Protein 4Z9F (pdb70)

Solvent-accessible surface area: 66028 Å² total; per-residue (Å²): 99,15,0,0,0,0,24,2,104,57,5,0,0,58,8,0,8,106,17,0,37,207,76,37,13,55,0,0,0,3,1,64,36,0,74,78,46,62,63,59,125,158,23,69,83,107,46,108,47,14,30,7,8,52,47,61,110,17,69,138,0,1,96,22,0,52,151,89,24,135,43,3,19,0,0,0,0,0,1,32,2,64,110,111,31,16,114,34,71,9,74,79,13,56,81,71,46,0,88,84,0,5,63,23,0,1,6,26,0,2,11,1,0,39,31,0,2,56,36,2,89,78,34,50,4,0,0,1,0,0,0,0,9,3,8,7,78,66,14,36,42,87,7,7,1,9,2,0,0,2,9,1,4,2,14,0,0,8,2,0,0,34,74,9,1,99,47,23,0,6,0,1,0,0,0,7,21,3,2,28,6,71,14,22,17,22,71,62,27,45,128,106,53,102,109,15,112,126,61,0,69,161,49,1,11,21,14,75,14,4,108,58,84,2,0,0,5,5,0,14,10,3,2,46,81,103,4,5,2,5,2,0,12,22,3,6,0,3,3,1,61,15,27,149,27,0,0,0,0,24,2,102,59,5,0,0,58,9,0,9,100,18,0,43,189,87,59,15,54,0,0,0,3,2,68,33,0,70,75,44,46,41,60,123,124,17,66,93,121,34,105,54,11,29,9,7,52,49,62,106,20,69,122,0,2,100,12,1,52,142,82,22,173,37,4,16,0,0,0,1,0,1,29,2,79,113,99,41,22,128,35,72,10,72,79,15,56,82,73,51,0,88,80,0,5,54,13,1,1,7,24,0,2,12,2,2,36,34,0,2,54,39,1,86,94,49,58,3,0,0,2,0,1,1,0,9,2,6,7,74,71,19,32,40,85,4,8,0,9,3,0,0,2,8,0,4,3,10,0,0,9,2,1,0,32,70,10,1,103,46,23,0,6,0,2,0,0,0,7,21,9,3,26,6,76,15,22,22,29,77,65,35,63,121,120,46,80,111,5,85,103,75,0,104,150,47,1,9,23,26,72,19,3,105,59,82,1,0,0,5,5,0,15,11,4,0,38,76,106,4,6,2,4,2,1,14,22,3,6,0,2,3,1,58,10,29,171,108,15,0,0,0,0,23,2,72,56,6,0,0,56,9,0,5,118,8,0,46,147,74,35,7,25,0,0,0,3,1,68,38,0,74,76,63,67,61,58,116,104,14,67,73,105,49,103,51,9,29,11,5,47,67,63,106,16,71,132,0,2,101,10,0,50,155,84,28,171,30,4,17,0,1,0,0,0,2,24,0,69,122,101,29,15,116,34,70,7,73,83,12,58,80,70,45,0,86,79,0,5,62,20,1,0,6,26,0,2,11,1,1,42,33,0,2,62,43,3,90,92,55,54,5,0,0,1,0,1,1,0,10,1,6,7,93,32,10,26,40,76,5,7,0,7,3,0,0,1,10,1,4,3,11,0,0,9,1,1,0,32,59,9,2,116,42,25,0,6,0,2,0,0,0,8,21,4,2,26,6,74,13,34,17,32,78,59,42,64,107,111,59,90,121,18,109,120,72,0,107,162,47,0,12,22,25,75,16,2,104,58,66,1,0,0,7,5,0,17,9,4,1,42,79,127,4,6,2,5,2,0,14,24,3,5,1,2,3,0,48,8,43,158,98,1,0,0,0,0,23,2,79,58,5,0,0,56,8,0,7,103,6,0,36,169,72,53,15,30,0,0,0,2,1,64,39,1,71,72,60,65,61,60,136,126,4,72,90,93,35,95,60,9,30,10,9,54,47,60,106,19,63,135,0,2,92,21,1,47,141,76,19,173,32,3,28,0,1,0,0,0,2,30,2,65,103,79,28,19,133,31,71,10,72,85,13,56,77,72,47,0,88,87,0,5,63,21,1,0,7,25,0,3,9,3,3,38,32,0,1,61,39,2,88,89,56,55,4,0,0,2,0,1,1,0,10,1,7,7,94,54,9,49,29,156,14,8,0,8,3,0,0,1,9,1,3,2,11,0,0,10,1,0,0,30,69,8,2,97,43,25,0,6,0,2,0,0,0,7,24,2,3,27,7,74,16,25,21,28,83,65,29,63,121,108,59,73,119,18,97,102,97,0,103,137,49,1,11,21,26,74,18,4,102,59,74,1,0,0,4,3,0,17,14,4,2,50,78,122,4,6,2,5,2,1,14,23,3,5,0,2,2,1,44,8,35,130,20,0,0,0,0,26,2,101,58,6,0,0,57,8,0,8,96,8,0,47,148,82,60,12,54,0,0,0,3,1,66,35,0,74,71,22,47,48,55,79,133,22,67,87,137,50,99,51,10,30,11,7,52,43,65,94,19,67,118,0,2,92,14,0,57,73,66,19,165,45,2,18,0,1,0,0,0,2,29,2,68,116,106,31,16,117,33,70,9,71,81,13,58,85,72,44,0,87,83,0,6,64,24,1,0,7,28,0,2,12,2,1,43,32,0,2,62,38,2,89,94,52,57,3,0,0,1,0,0,1,0,9,2,6,8,73,70,16,35,42,85,6,8,0,9,2,0,0,2,8,0,4,3,11,0,0,7,1,1,0,31,59,8,2,106,44,23,0,6,0,2,0,0,0,7,25,3,2,27,6,71,13,26,21,28,106,85,36,83,137,103,48,77,116,12,90,88,62,0,103,140,47,0,9,20,27,72,20,3,108,57,65,1,0,0,6,4,0,17,10,4,1,38,78,120,5,6,2,4,2,0,14,23,3,6,1,2,3,1,60,12,32,164,107,21,0,0,0,0,24,2,82,58,4,0,0,56,8,0,6,101,18,0,44,194,81,31,9,29,0,0,0,3,2,65,36,0,74,70,64,68,39,62,110,102,20,65,77,120,49,103,52,9,28,10,4,52,46,61,104,18,73,115,0,2,104,14,0,52,124,77,22,175,38,4,16,0,1,0,0,0,2,30,1,72,115,89,35,21,131,34,72,10,72,84,13,58,78,73,47,0,88,84,0,5,63,24,1,0,6,26,0,2,15,2,4,39,32,1,2,59,41,3,87,94,53,56,3,0,0,3,0,0,0,1,10,1,6,7,87,33,11,50,29,128,14,8,0,8,3,0,0,1,10,1,3,3,13,0,0,7,2,1,0,32,69,10,2,102,47,24,1,6,0,2,0,0,0,7,21,5,2,28,7,72,12,30,18,32,79,63,34,59,124,119,60,91,98,8,83,93,84,0,105,149,50,0,10,19,24,72,19,3,106,57,82,1,0,0,3,4,0,15,12,4,0,38,77,121,4,5,1,5,2,1,14,24,3,6,0,2,3,1,41,7,38,170,110,12,0,0,0,0,20,1,53,56,6,0,0,58,7,0,5,90,8,0,45,169,79,34,6,29,0,0,0,3,0,66,37,0,72,74,61,65,55,59,116,125,7,63,76,93,43,106,54,11,32,11,9,51,32,63,117,17,62,131,0,1,90,21,1,48,140,87,17,173,43,4,19,0,0,0,0,0,1,29,2,66,109,103,29,15,114,33,72,9,71,82,12,56,85,70,45,0,86,83,0,5,62,23,0,0,7,27,0,2,14,0,0,42,32,0,2,60,38,2,88,94,52,56,4,0,0,0,0,0,1,1,10,2,6,8,93,39,12,54,34,142,12,8,0,9,3,0,0,1,9,0,4,2,12,0,0,9,1,0,0,32,60,8,2,99,49,24,0,5,0,2,0,0,0,7,19,5,2,30,7,74,14,24,18,24,82,61,27,60,116,108,47,100,105,12,109,101,94,1,106,151,49,1,10,20,25,73,17,4,101,60,68,1,0,0,6,3,0,16,9,4,1,39,79,127,5,5,2,5,2,0,13,23,4,6,1,2,3,0,55,10,40,167,110,14,0,0,0,0,25,2,96,56,6,0,0,56,8,0,7,101,14,0,48,186,84,38,5,27,0,0,0,3,1,66,36,0,73,78,42,45,38,60,126,144,21,70,94,138,35,102,52,10,30,9,8,51,46,60,100,19,62,121,0,2,98,14,0,51,144,85,30,175,38,4,19,0,0,0,0,0,2,33,2,68,111,76,32,16,134,27,74,10,76,87,14,60,82,70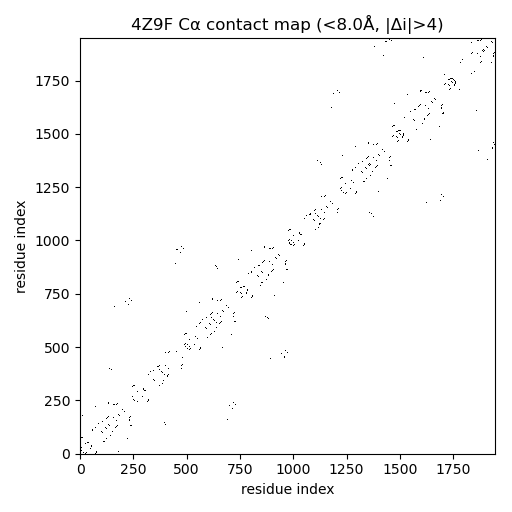,50,0,86,84,0,5,64,23,1,1,8,26,0,2,13,1,2,39,33,0,1,61,37,2,87,92,51,57,3,0,0,1,0,1,1,0,11,1,7,7,93,51,11,52,27,154,14,8,0,8,3,0,0,2,8,1,4,3,12,0,0,9,2,0,0,32,73,9,2,100,46,24,0,6,0,2,0,0,0,6,21,5,2,26,7,74,13,26,20,32,87,62,36,64,116,106,50,86,110,15,94,123,88,0,105,157,49,0,10,19,22,74,19,3,108,58,79,1,0,0,5,4,0,16,13,3,0,38,78,130,4,5,1,4,2,1,12,24,3,5,1,3,3,1,37,8,25

Nearest PDB structures (foldseek):
  4z9f-assembly1_D  TM=1.004E+00  e=2.026E-54  Corynebacterium sp.
  1zmo-assembly2_A  TM=1.002E+00  e=1.384E-49  Arthrobacter sp. AD2
  8oxf-assembly2_F  TM=1.002E+00  e=1.079E-49  Arthrobacter sp.
  3gvc-assembly1_B  TM=8.493E-01  e=2.762E-16  Mycobacterium tuberculosis H37Rv
  4dqx-assembly1_A  TM=8.551E-01  e=7.949E-16  Rhizobium etli CFN 42

Radius of gyration: 46.27 Å; Cα contacts (8 Å, |Δi|>4): 4687; chains: 8; bounding box: 98×71×139 Å

InterPro domains:
  IPR002347 Short-chain dehydrogenase/reductase SDR [PF13561] (15-242)
  IPR002347 Short-chain dehydrogenase/reductase SDR [PR00081] (3-20)
  IPR002347 Short-chain dehydrogenase/reductase SDR [PR00081] (71-82)
  IPR002347 Short-chain dehydrogenase/reductase SDR [PR00081] (121-137)
  IPR002347 Short-chain dehydrogenase/reductase SDR [PR00081] (147-166)
  IPR002347 Short-chain dehydrogenase/reductase SDR [PR00081] (168-185)
  IPR002347 Short-chain dehydrogenase/reductase SDR [PR00081] (206-226)
  IPR036291 NAD(P)-binding domain superfamily [SSF51735] (2-242)

Organism: Corynebacterium sp. (NCBI:txid1720)

CATH classification: 3.40.50.720

Structure (mmCIF, N/CA/C/O backbone):
data_4Z9F
#
_entry.id   4Z9F
#
_cell.length_a   59.818
_cell.length_b   59.882
_cell.length_c   133.734
_cell.angle_alpha   85.39
_cell.angle_beta   83.11
_cell.angle_gamma   80.32
#
_symmetry.space_group_name_H-M   'P 1'
#
loop_
_entity.id
_entity.type
_entity.pdbx_description
1 polymer 'Halohydrin epoxidase A'
2 non-polymer 'CHLORIDE ION'
3 water water
#
loop_
_atom_site.group_PDB
_atom_site.id
_atom_site.type_symbol
_atom_site.label_atom_id
_atom_site.label_alt_id
_atom_site.label_comp_id
_atom_site.label_asym_id
_atom_site.label_entity_id
_atom_site.label_seq_id
_atom_site.pdbx_PDB_ins_code
_atom_site.Cartn_x
_atom_site.Cartn_y
_atom_site.Cartn_z
_atom_site.occupancy
_atom_site.B_iso_or_equiv
_atom_site.auth_seq_id
_atom_site.auth_comp_id
_atom_site.auth_asym_id
_atom_site.auth_atom_id
_atom_site.pdbx_PDB_model_num
ATOM 1 N N . LYS A 1 2 ? 4.693 16.606 32.781 1.00 33.72 2 LYS A N 1
ATOM 2 C CA . LYS A 1 2 ? 4.526 15.859 31.529 1.00 30.63 2 LYS A CA 1
ATOM 3 C C . LYS A 1 2 ? 3.088 15.965 31.007 1.00 29.94 2 LYS A C 1
ATOM 4 O O . LYS A 1 2 ? 2.152 15.434 31.612 1.00 25.98 2 LYS A O 1
ATOM 10 N N . ILE A 1 3 ? 2.926 16.637 29.864 1.00 26.54 3 ILE A N 1
ATOM 11 C CA . ILE A 1 3 ? 1.640 17.175 29.443 1.00 22.88 3 ILE A CA 1
ATOM 12 C C . ILE A 1 3 ? 1.221 16.578 28.107 1.00 21.57 3 ILE A C 1
ATOM 13 O O . ILE A 1 3 ? 2.046 16.388 27.204 1.00 20.36 3 ILE A O 1
ATOM 18 N N . ALA A 1 4 ? -0.073 16.293 27.990 1.00 22.16 4 ALA A N 1
ATOM 19 C CA . ALA A 1 4 ? -0.685 15.862 26.747 1.00 19.79 4 ALA A CA 1
ATOM 20 C C . ALA A 1 4 ? -1.894 16.738 26.444 1.00 20.04 4 ALA A C 1
ATOM 21 O O . ALA A 1 4 ? -2.609 17.169 27.354 1.00 21.20 4 ALA A O 1
ATOM 23 N N . LEU A 1 5 ? -2.104 17.018 25.160 1.00 15.66 5 LEU A N 1
ATOM 24 C CA . LEU A 1 5 ? -3.321 17.653 24.676 1.00 15.93 5 LEU A CA 1
ATOM 25 C C . LEU A 1 5 ? -4.128 16.598 23.934 1.00 19.89 5 LEU A C 1
ATOM 26 O O . LEU A 1 5 ? -3.581 15.862 23.101 1.00 20.21 5 LEU A O 1
ATOM 31 N N . VAL A 1 6 ? -5.411 16.499 24.256 1.00 17.86 6 VAL A N 1
ATOM 32 C CA . VAL A 1 6 ? -6.305 15.560 23.591 1.00 17.10 6 VAL A CA 1
ATOM 33 C C . VAL A 1 6 ? -7.513 16.342 23.104 1.00 20.00 6 VAL A C 1
ATOM 34 O O . VAL A 1 6 ? -8.225 16.952 23.907 1.00 16.99 6 VAL A O 1
ATOM 38 N N . THR A 1 7 ? -7.771 16.297 21.803 1.00 18.63 7 THR A N 1
ATOM 39 C CA . THR A 1 7 ? -8.911 17.030 21.284 1.00 18.00 7 THR A CA 1
ATOM 40 C C . THR A 1 7 ? -10.144 16.129 21.263 1.00 18.78 7 THR A C 1
ATOM 41 O O . THR A 1 7 ? -10.047 14.906 21.387 1.00 17.16 7 THR A O 1
ATOM 45 N N . HIS A 1 8 ? -11.306 16.765 21.130 1.00 18.96 8 HIS A N 1
ATOM 46 C CA . HIS A 1 8 ? -12.607 16.091 21.136 1.00 18.19 8 HIS A CA 1
ATOM 47 C C . HIS A 1 8 ? -12.661 15.011 22.210 1.00 19.39 8 HIS A C 1
ATOM 48 O O . HIS A 1 8 ? -13.001 13.847 21.969 1.00 19.88 8 HIS A O 1
ATOM 55 N N . ALA A 1 9 ? -12.337 15.438 23.428 1.00 19.39 9 ALA A N 1
ATOM 56 C CA . ALA A 1 9 ? -11.989 14.502 24.490 1.00 21.35 9 ALA A CA 1
ATOM 57 C C . ALA A 1 9 ? -13.142 13.578 24.842 1.00 23.35 9 ALA A C 1
ATOM 58 O O . ALA A 1 9 ? -12.919 12.466 25.335 1.00 23.28 9 ALA A O 1
ATOM 60 N N . ARG A 1 10 ? -14.373 14.007 24.606 1.00 22.92 10 ARG A N 1
ATOM 61 C CA . ARG A 1 10 ? -15.518 13.199 25.004 1.00 25.96 10 ARG A CA 1
ATOM 62 C C . ARG A 1 10 ? -15.971 12.231 23.918 1.00 27.76 10 ARG A C 1
ATOM 63 O O . ARG A 1 10 ? -16.966 11.520 24.118 1.00 23.41 10 ARG A O 1
ATOM 71 N N . HIS A 1 11 ? -15.254 12.154 22.796 1.00 21.95 11 HIS A N 1
ATOM 72 C CA . HIS A 1 11 ? -15.676 11.368 21.641 1.00 20.51 11 HIS A CA 1
ATOM 73 C C . HIS A 1 11 ? -14.540 10.482 21.133 1.00 21.55 11 HIS A C 1
ATOM 74 O O . HIS A 1 11 ? -13.372 10.687 21.471 1.00 20.75 11 HIS A O 1
ATOM 81 N N . PHE A 1 12 ? -14.917 9.471 20.331 1.00 16.39 12 PHE A N 1
ATOM 82 C CA . PHE A 1 12 ? -14.011 8.631 19.530 1.00 21.25 12 PHE A CA 1
ATOM 83 C C . PHE A 1 12 ? -12.967 8.000 20.439 1.00 21.89 12 PHE A C 1
ATOM 84 O O . PHE A 1 12 ? -13.335 7.281 21.386 1.00 19.21 12 PHE A O 1
ATOM 92 N N . ALA A 1 13 ? -11.682 8.221 20.207 1.00 19.43 13 ALA A N 1
ATOM 93 C CA . ALA A 1 13 ? -10.629 7.641 21.014 1.00 21.63 13 ALA A CA 1
ATOM 94 C C . ALA A 1 13 ? -10.262 8.503 22.205 1.00 19.98 13 ALA A C 1
ATOM 95 O O . ALA A 1 13 ? -9.318 8.155 22.922 1.00 20.97 13 ALA A O 1
ATOM 97 N N . GLY A 1 14 ? -10.978 9.616 22.423 1.00 18.82 14 GLY A N 1
ATOM 98 C CA . GLY A 1 14 ? -10.712 10.542 23.495 1.00 21.96 14 GLY A CA 1
ATOM 99 C C . GLY A 1 14 ? -10.720 9.919 24.878 1.00 20.82 14 GLY A C 1
ATOM 100 O O . GLY A 1 14 ? -9.764 10.065 25.643 1.00 18.97 14 GLY A O 1
ATOM 101 N N . PRO A 1 15 ? -11.817 9.246 25.245 1.00 23.07 15 PRO A N 1
ATOM 102 C CA . PRO A 1 15 ? -11.849 8.591 26.567 1.00 19.29 15 PRO A CA 1
ATOM 103 C C . PRO A 1 15 ? -10.738 7.583 26.786 1.00 19.45 15 PRO A C 1
ATOM 104 O O . PRO A 1 15 ? -10.181 7.522 27.890 1.00 23.79 15 PRO A O 1
ATOM 108 N N . ALA A 1 16 ? -10.391 6.788 25.776 1.00 21.22 16 ALA A N 1
ATOM 109 C CA . ALA A 1 16 ? -9.317 5.819 25.959 1.00 18.16 16 ALA A CA 1
ATOM 110 C C . ALA A 1 16 ? -7.971 6.512 26.130 1.00 22.96 16 ALA A C 1
ATOM 111 O O . ALA A 1 16 ? -7.117 6.034 26.891 1.00 19.46 16 ALA A O 1
ATOM 113 N N . ALA A 1 17 ? -7.775 7.641 25.441 1.00 21.74 17 ALA A N 1
ATOM 114 C CA . ALA A 1 17 ? -6.514 8.371 25.523 1.00 20.34 17 ALA A CA 1
ATOM 115 C C . ALA A 1 17 ? -6.368 9.073 26.870 1.00 21.67 17 ALA A C 1
ATOM 116 O O . ALA A 1 17 ? -5.304 9.017 27.499 1.00 21.54 17 ALA A O 1
ATOM 118 N N . VAL A 1 18 ? -7.427 9.745 27.321 1.00 21.03 18 VAL A N 1
ATOM 119 C CA . VAL A 1 18 ? -7.367 10.461 28.593 1.00 22.78 18 VAL A CA 1
ATOM 120 C C . VAL A 1 18 ? -7.088 9.487 29.731 1.00 23.22 18 VAL A C 1
ATOM 121 O O . VAL A 1 18 ? -6.192 9.711 30.554 1.00 25.07 18 VAL A O 1
ATOM 125 N N . GLU A 1 19 ? -7.832 8.377 29.779 1.00 21.30 19 GLU A N 1
ATOM 126 C CA . GLU A 1 19 ? -7.646 7.405 30.857 1.00 24.02 19 GLU A CA 1
ATOM 127 C C . GLU A 1 19 ? -6.231 6.840 30.863 1.00 27.73 19 GLU A C 1
ATOM 128 O O . GLU A 1 19 ? -5.590 6.754 31.915 1.00 28.19 19 GLU A O 1
ATOM 134 N N . ALA A 1 20 ? -5.724 6.457 29.689 1.00 22.67 20 ALA A N 1
ATOM 135 C CA . ALA A 1 20 ? -4.417 5.813 29.630 1.00 22.92 20 ALA A CA 1
ATOM 136 C C . ALA A 1 20 ? -3.287 6.796 29.915 1.00 24.40 20 ALA A C 1
ATOM 137 O O . ALA A 1 20 ? -2.327 6.450 30.613 1.00 22.97 20 ALA A O 1
ATOM 139 N N . LEU A 1 21 ? -3.361 8.011 29.363 1.00 19.93 21 LEU A N 1
ATOM 140 C CA . LEU A 1 21 ? -2.310 8.992 29.613 1.00 20.91 21 LEU A CA 1
ATOM 141 C C . LEU A 1 21 ? -2.274 9.400 31.088 1.00 24.15 21 LEU A C 1
ATOM 142 O O . LEU A 1 21 ? -1.195 9.462 31.692 1.00 24.48 21 LEU A O 1
ATOM 147 N N . THR A 1 22 ? -3.442 9.683 31.685 1.00 23.78 22 THR A N 1
ATOM 148 C CA . THR A 1 22 ? -3.468 10.034 33.111 1.00 24.85 22 THR A CA 1
ATOM 149 C C . THR A 1 22 ? -2.920 8.901 33.971 1.00 25.87 22 THR A C 1
ATOM 150 O O . THR A 1 22 ? -2.147 9.147 34.904 1.00 31.63 22 THR A O 1
ATOM 154 N N . ARG A 1 23 ? -3.323 7.658 33.686 1.00 25.00 23 ARG A N 1
ATOM 155 C CA . ARG A 1 23 ? -2.782 6.508 34.405 1.00 29.09 23 ARG A CA 1
ATOM 156 C C . ARG A 1 23 ? -1.277 6.390 34.228 1.00 33.64 23 ARG A C 1
ATOM 157 O O . ARG A 1 23 ? -0.599 5.807 35.082 1.00 28.21 23 ARG A O 1
ATOM 165 N N . ASP A 1 24 ? -0.733 6.943 33.152 1.00 30.18 24 ASP A N 1
ATOM 166 C CA . ASP A 1 24 ? 0.699 6.903 32.919 1.00 29.86 24 ASP A CA 1
ATOM 167 C C . ASP A 1 24 ? 1.423 8.106 33.501 1.00 28.73 24 ASP A C 1
ATOM 168 O O . ASP A 1 24 ? 2.623 8.270 33.258 1.00 35.77 24 ASP A O 1
ATOM 173 N N . GLY A 1 25 ? 0.726 8.951 34.255 1.00 27.89 25 GLY A N 1
ATOM 174 C CA . GLY A 1 25 ? 1.350 10.064 34.933 1.00 28.23 25 GLY A CA 1
ATOM 175 C C . GLY A 1 25 ? 1.249 11.394 34.227 1.00 31.51 25 GLY A C 1
ATOM 176 O O . GLY A 1 25 ? 1.798 12.380 34.734 1.00 30.50 25 GLY A O 1
ATOM 177 N N . TYR A 1 26 ? 0.563 11.460 33.088 1.00 25.49 26 TYR A N 1
ATOM 178 C CA . TYR A 1 26 ? 0.373 12.714 32.373 1.00 26.87 26 TYR A CA 1
ATOM 179 C C . TYR A 1 26 ? -0.675 13.592 33.032 1.00 27.08 26 TYR A C 1
ATOM 180 O O . TYR A 1 26 ? -1.683 13.115 33.559 1.00 25.50 26 TYR A O 1
ATOM 189 N N . THR A 1 27 ? -0.460 14.894 32.922 1.00 23.95 27 THR A N 1
ATOM 190 C CA . THR A 1 27 ? -1.521 15.875 33.059 1.00 25.54 27 THR A CA 1
ATOM 191 C C . THR A 1 27 ? -2.138 16.069 31.682 1.00 26.54 27 THR A C 1
ATOM 192 O O . THR A 1 27 ? -1.458 16.544 30.763 1.00 25.78 27 THR A O 1
ATOM 196 N N . VAL A 1 28 ? -3.404 15.700 31.530 1.00 21.96 28 VAL A N 1
ATOM 197 C CA . VAL A 1 28 ? -4.031 15.659 30.212 1.00 23.82 28 VAL A CA 1
ATOM 198 C C . VAL A 1 28 ? -4.917 16.890 30.050 1.00 24.98 28 VAL A C 1
ATOM 199 O O . VAL A 1 28 ? -5.990 16.993 30.656 1.00 26.13 28 VAL A O 1
ATOM 203 N N . VAL A 1 29 ? -4.457 17.823 29.216 1.00 22.44 29 VAL A N 1
ATOM 204 C CA . VAL A 1 29 ? -5.228 19.004 28.840 1.00 21.87 29 VAL A CA 1
ATOM 205 C C . VAL A 1 29 ? -6.193 18.605 27.730 1.00 23.77 29 VAL A C 1
ATOM 206 O O . VAL A 1 29 ? -5.786 17.982 26.746 1.00 21.82 29 VAL A O 1
ATOM 210 N N . CYS A 1 30 ? -7.470 18.956 27.879 1.00 21.73 30 CYS A N 1
ATOM 211 C CA . CYS A 1 30 ? -8.521 18.424 27.018 1.00 20.78 30 CYS A CA 1
ATOM 212 C C . CYS A 1 30 ? -9.272 19.528 26.288 1.00 22.03 30 CYS A C 1
ATOM 213 O O . CYS A 1 30 ? -9.625 20.545 26.884 1.00 20.58 30 CYS A O 1
ATOM 216 N N . HIS A 1 31 ? -9.501 19.332 24.991 1.00 20.67 31 HIS A N 1
ATOM 217 C CA . HIS A 1 31 ? -10.408 20.177 24.223 1.00 20.40 31 HIS A CA 1
ATOM 218 C C . HIS A 1 31 ? -11.676 19.394 23.924 1.00 18.34 31 HIS A C 1
ATOM 219 O O . HIS A 1 31 ? -11.645 18.166 23.803 1.00 18.75 31 HIS A O 1
ATOM 226 N N . ASP A 1 32 ? -12.784 20.118 23.801 1.00 19.55 32 ASP A N 1
ATOM 227 C CA . ASP A 1 32 ? -14.065 19.538 23.425 1.00 24.59 32 ASP A CA 1
ATOM 228 C C . ASP A 1 32 ? -15.041 20.656 23.094 1.00 23.17 32 ASP A C 1
ATOM 229 O O . ASP A 1 32 ? -14.995 21.731 23.696 1.00 21.10 32 ASP A O 1
ATOM 234 N N . ALA A 1 33 ? -15.933 20.384 22.130 1.00 21.17 33 ALA A N 1
ATOM 235 C CA . ALA A 1 33 ? -16.942 21.374 21.757 1.00 26.31 33 ALA A CA 1
ATOM 236 C C . ALA A 1 33 ? -17.785 21.803 22.955 1.00 27.86 33 ALA A C 1
ATOM 237 O O . ALA A 1 33 ? -18.131 22.982 23.093 1.00 28.94 33 ALA A O 1
ATOM 239 N N . SER A 1 34 ? -18.127 20.861 23.831 1.00 28.59 34 SER A N 1
ATOM 240 C CA . SER A 1 34 ? -18.996 21.186 24.953 1.00 30.37 34 SER A CA 1
ATOM 241 C C . SER A 1 34 ? -18.321 22.093 25.971 1.00 31.47 34 SER A C 1
ATOM 242 O O . SER A 1 34 ? -19.006 22.635 26.851 1.00 30.02 34 SER A O 1
ATOM 245 N N . PHE A 1 35 ? -17.008 22.287 25.864 1.00 24.54 35 PHE A N 1
ATOM 246 C CA . PHE A 1 35 ? -16.271 23.048 26.861 1.00 27.45 35 PHE A CA 1
ATOM 247 C C . PHE A 1 35 ? -16.398 24.553 26.673 1.00 28.73 35 PHE A C 1
ATOM 248 O O . PHE A 1 35 ? -15.799 25.311 27.447 1.00 29.34 35 PHE A O 1
ATOM 256 N N . ALA A 1 36 ? -17.155 25.017 25.675 1.00 29.19 36 ALA A N 1
ATOM 257 C CA . ALA A 1 36 ? -17.482 26.437 25.634 1.00 30.11 36 ALA A CA 1
ATOM 258 C C . ALA A 1 36 ? -18.398 26.843 26.785 1.00 33.49 36 ALA A C 1
ATOM 259 O O . ALA A 1 36 ? -18.546 28.042 27.047 1.00 33.59 36 ALA A O 1
ATOM 261 N N . ASP A 1 37 ? -19.001 25.871 27.469 1.00 30.06 37 ASP A N 1
ATOM 262 C CA . ASP A 1 37 ? -19.840 26.102 28.637 1.00 35.18 37 ASP A CA 1
ATOM 263 C C . ASP A 1 37 ? -19.019 25.818 29.892 1.00 31.23 37 ASP A C 1
ATOM 264 O O . ASP A 1 37 ? -18.485 24.713 30.048 1.00 35.23 37 ASP A O 1
ATOM 269 N N . ALA A 1 38 ? -18.921 26.814 30.781 1.00 35.83 38 ALA A N 1
ATOM 270 C CA . ALA A 1 38 ? -18.110 26.669 31.990 1.00 34.51 38 ALA A CA 1
ATOM 271 C C . ALA A 1 38 ? -18.582 25.504 32.850 1.00 32.40 38 ALA A C 1
ATOM 272 O O . ALA A 1 38 ? -17.768 24.808 33.464 1.00 32.81 38 ALA A O 1
ATOM 274 N N . ALA A 1 39 ? -19.894 25.267 32.903 1.00 38.69 39 ALA A N 1
ATOM 275 C CA . ALA A 1 39 ? -20.407 24.155 33.695 1.00 31.63 39 ALA A CA 1
ATOM 276 C C . ALA A 1 39 ? -19.881 22.824 33.178 1.00 35.79 39 ALA A C 1
ATOM 277 O O . ALA A 1 39 ? -19.570 21.923 33.964 1.00 32.88 39 ALA A O 1
ATOM 279 N N . GLU A 1 40 ? -19.779 22.682 31.854 1.00 37.03 40 GLU A N 1
ATOM 280 C CA . GLU A 1 40 ? -19.241 21.451 31.284 1.00 34.08 40 GLU A CA 1
ATOM 281 C C . GLU A 1 40 ? -17.768 21.278 31.627 1.00 30.67 40 GLU A C 1
ATOM 282 O O . GLU A 1 40 ? -17.323 20.160 31.915 1.00 30.74 40 GLU A O 1
ATOM 288 N N . ARG A 1 41 ? -16.990 22.365 31.580 1.00 32.25 41 ARG A N 1
ATOM 289 C CA . ARG A 1 41 ? -15.581 22.279 31.956 1.00 30.59 41 ARG A CA 1
ATOM 290 C C . ARG A 1 41 ? -15.425 21.829 33.401 1.00 34.23 41 ARG A C 1
ATOM 291 O O . ARG A 1 41 ? -14.573 20.985 33.708 1.00 34.50 41 ARG A O 1
ATOM 299 N N . GLN A 1 42 ? -16.233 22.394 34.305 1.00 32.60 42 GLN A N 1
ATOM 300 C CA . GLN A 1 42 ? -16.109 22.067 35.722 1.00 34.33 42 GLN A CA 1
ATOM 301 C C . GLN A 1 42 ? -16.466 20.608 35.988 1.00 34.77 42 GLN A C 1
ATOM 302 O O . GLN A 1 42 ? -15.797 19.934 36.779 1.00 37.42 42 GLN A O 1
ATOM 308 N N . ARG A 1 43 ? -17.510 20.104 35.325 1.00 35.18 43 ARG A N 1
ATOM 309 C CA . ARG A 1 43 ? -17.916 18.711 35.490 1.00 32.77 43 ARG A CA 1
ATOM 310 C C . ARG A 1 43 ? -16.852 17.756 34.966 1.00 35.88 43 ARG A C 1
ATOM 311 O O . ARG A 1 43 ? -16.508 16.765 35.623 1.00 34.35 43 ARG A O 1
ATOM 319 N N . PHE A 1 44 ? -16.322 18.035 33.777 1.00 34.01 44 PHE A N 1
ATOM 320 C CA . PHE A 1 44 ? -15.293 17.170 33.212 1.00 32.64 44 PHE A CA 1
ATOM 321 C C . PHE A 1 44 ? -14.078 17.088 34.129 1.00 31.98 44 PHE A C 1
ATOM 322 O O . PHE A 1 44 ? -13.554 15.996 34.382 1.00 35.42 44 PHE A O 1
ATOM 330 N N . GLU A 1 45 ? -13.617 18.230 34.638 1.00 33.45 45 GLU A N 1
ATOM 331 C CA . GLU A 1 45 ? -12.426 18.236 35.480 1.00 35.24 45 GLU A CA 1
ATOM 332 C C . GLU A 1 45 ? -12.688 17.539 36.806 1.00 35.88 45 GLU A C 1
ATOM 333 O O . GLU A 1 45 ? -11.866 16.735 37.264 1.00 31.60 45 GLU A O 1
ATOM 339 N N . SER A 1 46 ? -13.830 17.831 37.431 1.00 35.47 46 SER A N 1
ATOM 340 C CA . SER A 1 46 ? -14.175 17.166 38.685 1.00 38.39 46 SER A CA 1
ATOM 341 C C . SER A 1 46 ? -14.259 15.658 38.503 1.00 35.43 46 SER A C 1
ATOM 342 O O . SER A 1 46 ? -13.783 14.897 39.353 1.00 40.41 46 SER A O 1
ATOM 345 N N . GLU A 1 47 ? -14.850 15.203 37.395 1.00 37.53 47 GLU A N 1
ATOM 346 C CA . GLU A 1 47 ? -15.019 13.776 37.150 1.00 36.50 47 GLU A CA 1
ATOM 347 C C . GLU A 1 47 ? -13.806 13.106 36.510 1.00 35.64 47 GLU A C 1
ATOM 348 O O . GLU A 1 47 ? -13.789 11.875 36.411 1.00 40.50 47 GLU A O 1
ATOM 354 N N . ASN A 1 48 ? -12.788 13.863 36.092 1.00 33.34 48 ASN A N 1
ATOM 355 C CA . ASN A 1 48 ? -11.566 13.306 35.504 1.00 33.35 48 ASN A CA 1
ATOM 356 C C . ASN A 1 48 ? -10.335 13.880 36.198 1.00 38.11 48 ASN A C 1
ATOM 357 O O . ASN A 1 48 ? -9.708 14.823 35.696 1.00 32.47 48 ASN A O 1
ATOM 362 N N . PRO A 1 49 ? -9.981 13.343 37.369 1.00 38.07 49 PRO A N 1
ATOM 363 C CA . PRO A 1 49 ? -8.742 13.748 38.045 1.00 40.66 49 PRO A CA 1
ATOM 364 C C . PRO A 1 49 ? -7.532 13.773 37.125 1.00 38.18 49 PRO A C 1
ATOM 365 O O . PRO A 1 49 ? -7.307 12.856 36.336 1.00 38.16 49 PRO A O 1
ATOM 369 N N . GLY A 1 50 ? -6.739 14.833 37.257 1.00 34.41 50 GLY A N 1
ATOM 370 C CA . GLY A 1 50 ? -5.556 14.995 36.441 1.00 35.90 50 GLY A CA 1
ATOM 371 C C . GLY A 1 50 ? -5.798 15.565 35.063 1.00 33.82 50 GLY A C 1
ATOM 372 O O . GLY A 1 50 ? -4.945 15.398 34.181 1.00 31.58 50 GLY A O 1
ATOM 373 N N . THR A 1 51 ? -6.935 16.225 34.838 1.00 30.75 51 THR A N 1
ATOM 374 C CA . THR A 1 51 ? -7.217 16.827 33.543 1.00 26.30 51 THR A CA 1
ATOM 375 C C . THR A 1 51 ? -7.536 18.307 33.688 1.00 28.32 51 THR A C 1
ATOM 376 O O . THR A 1 51 ? -7.968 18.773 34.742 1.00 25.53 51 THR A O 1
ATOM 380 N N . VAL A 1 52 ? -7.316 19.037 32.592 1.00 22.80 52 VAL A N 1
ATOM 381 C CA . VAL A 1 52 ? -7.675 20.441 32.448 1.00 26.76 52 VAL A CA 1
ATOM 382 C C . VAL A 1 52 ? -8.595 20.547 31.241 1.00 26.25 52 VAL A C 1
ATOM 383 O O . VAL A 1 52 ? -8.287 19.994 30.180 1.00 26.42 52 VAL A O 1
ATOM 387 N N . ALA A 1 53 ? -9.708 21.258 31.393 1.00 27.48 53 ALA A N 1
ATOM 388 C CA . ALA A 1 53 ? -10.689 21.397 30.320 1.00 28.30 53 ALA A CA 1
ATOM 389 C C . ALA A 1 53 ? -10.582 22.794 29.725 1.00 28.71 53 ALA A C 1
ATOM 390 O O . ALA A 1 53 ? -11.022 23.771 30.339 1.00 29.79 53 ALA A O 1
ATOM 392 N N . LEU A 1 54 ? -10.024 22.882 28.519 1.00 28.89 54 LEU A N 1
ATOM 393 C CA . LEU A 1 54 ? -9.889 24.158 27.830 1.00 24.25 54 LEU A CA 1
ATOM 394 C C . LEU A 1 54 ? -11.245 24.723 27.438 1.00 26.92 54 LEU A C 1
ATOM 395 O O . LEU A 1 54 ? -12.163 23.983 27.084 1.00 25.46 54 LEU A O 1
ATOM 400 N N . ALA A 1 55 ? -11.358 26.048 27.487 1.00 22.94 55 ALA A N 1
ATOM 401 C CA . ALA A 1 55 ? -12.478 26.724 26.847 1.00 24.30 55 ALA A CA 1
ATOM 402 C C . ALA A 1 55 ? -12.252 26.882 25.351 1.00 23.95 55 ALA A C 1
ATOM 403 O O . ALA A 1 55 ? -13.219 26.862 24.583 1.00 26.84 55 ALA A O 1
ATOM 405 N N . GLU A 1 56 ? -10.991 27.024 24.934 1.00 24.31 56 GLU A N 1
ATOM 406 C CA . GLU A 1 56 ? -10.668 27.370 23.552 1.00 23.14 56 GLU A CA 1
ATOM 407 C C . GLU A 1 56 ? -11.275 26.381 22.563 1.00 24.19 56 GLU A C 1
ATOM 408 O O . GLU A 1 56 ? -11.286 25.166 22.790 1.00 22.27 56 GLU A O 1
ATOM 414 N N . GLN A 1 57 ? -11.774 26.917 21.446 1.00 26.70 57 GLN A N 1
ATOM 415 C CA . GLN A 1 57 ? -12.420 26.126 20.412 1.00 26.01 57 GLN A CA 1
ATOM 416 C C . GLN A 1 57 ? -11.735 26.208 19.055 1.00 25.55 57 GLN A C 1
ATOM 417 O O . GLN A 1 57 ? -11.974 25.334 18.214 1.00 22.92 57 GLN A O 1
ATOM 423 N N . LYS A 1 58 ? -10.904 27.218 18.818 1.00 22.18 58 LYS A N 1
ATOM 424 C CA . LYS A 1 58 ? -10.220 27.332 17.530 1.00 25.95 58 LYS A CA 1
ATOM 425 C C . LYS A 1 58 ? -9.047 26.353 17.469 1.00 24.12 58 LYS A C 1
ATOM 426 O O . LYS A 1 58 ? -8.254 26.281 18.416 1.00 25.78 58 LYS A O 1
ATOM 432 N N . PRO A 1 59 ? -8.906 25.585 16.386 1.00 22.25 59 PRO A N 1
ATOM 433 C CA . PRO A 1 59 ? -7.835 24.574 16.346 1.00 19.84 59 PRO A CA 1
ATOM 434 C C . PRO A 1 59 ? -6.449 25.175 16.458 1.00 22.72 59 PRO A C 1
ATOM 435 O O . PRO A 1 59 ? -5.559 24.555 17.052 1.00 20.44 59 PRO A O 1
ATOM 439 N N . GLU A 1 60 ? -6.243 26.379 15.927 1.00 23.22 60 GLU A N 1
ATOM 440 C CA . GLU A 1 60 ? -4.918 26.984 15.929 1.00 23.49 60 GLU A CA 1
ATOM 441 C C . GLU A 1 60 ? -4.587 27.662 17.251 1.00 22.11 60 GLU A C 1
ATOM 442 O O . GLU A 1 60 ? -3.485 28.208 17.392 1.00 24.29 60 GLU A O 1
ATOM 448 N N . ARG A 1 61 ? -5.496 27.612 18.226 1.00 20.96 61 ARG A N 1
ATOM 449 C CA . ARG A 1 61 ? -5.282 28.246 19.514 1.00 25.40 61 ARG A CA 1
ATOM 450 C C . ARG A 1 61 ? -5.218 27.257 20.663 1.00 22.65 61 ARG A C 1
ATOM 451 O O . ARG A 1 61 ? -4.951 27.674 21.796 1.00 23.49 61 ARG A O 1
ATOM 459 N N . LEU A 1 62 ? -5.457 25.969 20.404 1.00 21.08 62 LEU A N 1
ATOM 460 C CA . LEU A 1 62 ? -5.395 24.957 21.456 1.00 19.59 62 LEU A CA 1
ATOM 461 C C . LEU A 1 62 ? -4.008 24.878 22.070 1.00 23.94 62 LEU A C 1
ATOM 462 O O . LEU A 1 62 ? -3.872 24.748 23.294 1.00 25.01 62 LEU A O 1
ATOM 467 N N . VAL A 1 63 ? -2.966 24.951 21.235 1.00 21.48 63 VAL A N 1
ATOM 468 C CA . VAL A 1 63 ? -1.604 24.736 21.713 1.00 21.98 63 VAL A CA 1
ATOM 469 C C . VAL A 1 63 ? -1.202 25.830 22.700 1.00 22.48 63 VAL A C 1
ATOM 470 O O . VAL A 1 63 ? -0.746 25.543 23.814 1.00 25.26 63 VAL A O 1
ATOM 474 N N . ASP A 1 64 ? -1.387 27.099 22.324 1.00 24.61 64 ASP A N 1
ATOM 475 C CA . ASP A 1 64 ? -1.070 28.190 23.241 1.00 25.92 64 ASP A CA 1
ATOM 476 C C . ASP A 1 64 ? -1.879 28.074 24.523 1.00 25.82 64 ASP A C 1
ATOM 477 O O . ASP A 1 64 ? -1.349 28.274 25.625 1.00 27.67 64 ASP A O 1
ATOM 482 N N . ALA A 1 65 ? -3.169 27.755 24.396 1.00 22.62 65 ALA A N 1
ATOM 483 C CA . ALA A 1 65 ? -3.997 27.517 25.570 1.00 26.31 65 ALA A CA 1
ATOM 484 C C . ALA A 1 65 ? -3.414 26.410 26.432 1.00 22.50 65 ALA A C 1
ATOM 485 O O . ALA A 1 65 ? -3.404 26.512 27.665 1.00 26.01 65 ALA A O 1
ATOM 487 N N . THR A 1 66 ? -2.937 25.336 25.802 1.00 22.37 66 THR A N 1
ATOM 488 C CA . THR A 1 66 ? -2.354 24.242 26.564 1.00 23.70 66 THR A CA 1
ATOM 489 C C . THR A 1 66 ? -1.101 24.705 27.301 1.00 26.17 66 THR A C 1
ATOM 490 O O . THR A 1 66 ? -0.858 24.302 28.448 1.00 24.51 66 THR A O 1
ATOM 494 N N . LEU A 1 67 ? -0.314 25.586 26.674 1.00 21.56 67 LEU A N 1
ATOM 495 C CA . LEU A 1 67 ? 0.918 26.070 27.287 1.00 24.27 67 LEU A CA 1
ATOM 496 C C . LEU A 1 67 ? 0.663 27.036 28.441 1.00 28.09 67 LEU A C 1
ATOM 497 O O . LEU A 1 67 ? 1.610 27.389 29.155 1.00 25.41 67 LEU A O 1
ATOM 502 N N . GLN A 1 68 ? -0.586 27.467 28.638 1.00 26.04 68 GLN A N 1
ATOM 503 C CA . GLN A 1 68 ? -0.939 28.164 29.869 1.00 27.04 68 GLN A CA 1
ATOM 504 C C . GLN A 1 68 ? -0.753 27.266 31.088 1.00 29.80 68 GLN A C 1
ATOM 505 O O . GLN A 1 68 ? -0.522 27.764 32.194 1.00 28.74 68 GLN A O 1
ATOM 511 N N . HIS A 1 69 ? -0.833 25.948 30.905 1.00 25.33 69 HIS A N 1
ATOM 512 C CA . HIS A 1 69 ? -0.918 25.001 32.005 1.00 28.64 69 HIS A CA 1
ATOM 513 C C . HIS A 1 69 ? 0.368 24.230 32.245 1.00 32.15 69 HIS A C 1
ATOM 514 O O . HIS A 1 69 ? 0.401 23.373 33.130 1.00 28.74 69 HIS A O 1
ATOM 521 N N . GLY A 1 70 ? 1.423 24.521 31.498 1.00 30.20 70 GLY A N 1
ATOM 522 C CA . GLY A 1 70 ? 2.705 23.876 31.704 1.00 30.86 70 GLY A CA 1
ATOM 523 C C . GLY A 1 70 ? 3.684 24.419 30.689 1.00 32.77 70 GLY A C 1
ATOM 524 O O . GLY A 1 70 ? 3.322 25.176 29.785 1.00 26.90 70 GLY A O 1
ATOM 525 N N . GLU A 1 71 ? 4.941 24.013 30.840 1.00 26.94 71 GLU A N 1
ATOM 526 C CA . GLU A 1 71 ? 5.972 24.630 30.023 1.00 28.42 71 GLU A CA 1
ATOM 527 C C . GLU A 1 71 ? 6.185 23.930 28.683 1.00 24.11 71 GLU A C 1
ATOM 528 O O . GLU A 1 71 ? 6.690 24.566 27.753 1.00 27.51 71 GLU A O 1
ATOM 534 N N . ALA A 1 72 ? 5.818 22.654 28.550 1.00 22.97 72 ALA A N 1
ATOM 535 C CA . ALA A 1 72 ? 6.019 21.973 27.275 1.00 23.79 72 ALA A CA 1
ATOM 536 C C . ALA A 1 72 ? 4.971 20.889 27.080 1.00 24.84 72 ALA A C 1
ATOM 537 O O . ALA A 1 72 ? 4.504 20.272 28.044 1.00 21.81 72 ALA A O 1
ATOM 539 N N . ILE A 1 73 ? 4.629 20.641 25.814 1.00 22.07 73 ILE A N 1
ATOM 540 C CA . ILE A 1 73 ? 3.705 19.574 25.446 1.00 19.62 73 ILE A CA 1
ATOM 541 C C . ILE A 1 73 ? 4.505 18.349 25.026 1.00 19.74 73 ILE A C 1
ATOM 542 O O . ILE A 1 73 ? 5.345 18.420 24.121 1.00 20.56 73 ILE A O 1
ATOM 547 N N . ASP A 1 74 ? 4.219 17.214 25.649 1.00 19.14 74 ASP A N 1
ATOM 548 C CA . ASP A 1 74 ? 4.928 15.993 25.295 1.00 18.89 74 ASP A CA 1
ATOM 549 C C . ASP A 1 74 ? 4.213 15.218 24.197 1.00 18.91 74 ASP A C 1
ATOM 550 O O . ASP A 1 74 ? 4.865 14.580 23.359 1.00 18.60 74 ASP A O 1
ATOM 555 N N . THR A 1 75 ? 2.877 15.232 24.216 1.00 20.85 75 THR A N 1
ATOM 556 C CA . THR A 1 75 ? 2.076 14.465 23.272 1.00 18.58 75 THR A CA 1
ATOM 557 C C . THR A 1 75 ? 0.818 15.245 22.927 1.00 20.57 75 THR A C 1
ATOM 558 O O . THR A 1 75 ? 0.178 15.829 23.809 1.00 16.87 75 THR A O 1
ATOM 562 N N . ILE A 1 76 ? 0.484 15.277 21.635 1.00 17.45 76 ILE A N 1
ATOM 563 C CA . ILE A 1 76 ? -0.798 15.776 21.154 1.00 17.24 76 ILE A CA 1
ATOM 564 C C . ILE A 1 76 ? -1.544 14.592 20.563 1.00 16.81 76 ILE A C 1
ATOM 565 O O . ILE A 1 76 ? -1.016 13.898 19.686 1.00 17.48 76 ILE A O 1
ATOM 570 N N . VAL A 1 77 ? -2.763 14.360 21.023 1.00 15.13 77 VAL A N 1
ATOM 571 C CA . VAL A 1 77 ? -3.630 13.371 20.392 1.00 19.12 77 VAL A CA 1
ATOM 572 C C . VAL A 1 77 ? -4.684 14.129 19.597 1.00 16.94 77 VAL A C 1
ATOM 573 O O . VAL A 1 77 ? -5.593 14.749 20.166 1.00 18.71 77 VAL A O 1
ATOM 577 N N . SER A 1 78 ? -4.542 14.104 18.268 1.00 15.05 78 SER A N 1
ATOM 578 C CA . SER A 1 78 ? -5.464 14.790 17.369 1.00 14.80 78 SER A CA 1
ATOM 579 C C . SER A 1 78 ? -6.577 13.804 17.053 1.00 17.33 78 SER A C 1
ATOM 580 O O . SER A 1 78 ? -6.480 12.986 16.132 1.00 16.13 78 SER A O 1
ATOM 583 N N . ASN A 1 79 ? -7.638 13.881 17.858 1.00 18.58 79 ASN A N 1
ATOM 584 C CA . ASN A 1 79 ? -8.708 12.880 17.909 1.00 15.16 79 ASN A CA 1
ATOM 585 C C . ASN A 1 79 ? -9.899 13.461 17.155 1.00 19.48 79 ASN A C 1
ATOM 586 O O . ASN A 1 79 ? -10.879 13.939 17.730 1.00 20.32 79 ASN A O 1
ATOM 591 N N . ASP A 1 80 ? -9.797 13.426 15.835 1.00 14.60 80 ASP A N 1
ATOM 592 C CA . ASP A 1 80 ? -10.773 14.109 15.002 1.00 18.73 80 ASP A CA 1
ATOM 593 C C . ASP A 1 80 ? -11.902 13.163 14.632 1.00 12.86 80 ASP A C 1
ATOM 594 O O . ASP A 1 80 ? -11.693 11.963 14.453 1.00 16.68 80 ASP A O 1
ATOM 599 N N . TYR A 1 81 ? -13.106 13.715 14.522 1.00 16.49 81 TYR A N 1
ATOM 600 C CA . TYR A 1 81 ? -14.263 12.870 14.271 1.00 16.42 81 TYR A CA 1
ATOM 601 C C . TYR A 1 81 ? -15.405 13.691 13.693 1.00 19.33 81 TYR A C 1
ATOM 602 O O . TYR A 1 81 ? -15.446 14.929 13.788 1.00 16.47 81 TYR A O 1
ATOM 611 N N . ILE A 1 82 ? -16.335 12.956 13.094 1.00 17.42 82 ILE A N 1
ATOM 612 C CA . ILE A 1 82 ? -17.624 13.428 12.615 1.00 17.73 82 ILE A CA 1
ATOM 613 C C . ILE A 1 82 ? -18.661 12.456 13.180 1.00 17.35 82 ILE A C 1
ATOM 614 O O . ILE A 1 82 ? -18.434 11.241 13.136 1.00 19.62 82 ILE A O 1
ATOM 619 N N . PRO A 1 83 ? -19.782 12.917 13.725 1.00 18.52 83 PRO A N 1
ATOM 620 C CA . PRO A 1 83 ? -20.767 11.983 14.293 1.00 24.62 83 PRO A CA 1
ATOM 621 C C . PRO A 1 83 ? -21.446 11.114 13.241 1.00 25.57 83 PRO A C 1
ATOM 622 O O . PRO A 1 83 ? -21.628 11.516 12.086 1.00 21.43 83 PRO A O 1
ATOM 626 N N . ARG A 1 84 ? -21.819 9.901 13.659 1.00 22.19 84 ARG A N 1
ATOM 627 C CA . ARG A 1 84 ? -22.745 9.096 12.884 1.00 23.38 84 ARG A CA 1
ATOM 628 C C . ARG A 1 84 ? -24.069 9.861 12.792 1.00 23.64 84 ARG A C 1
ATOM 629 O O . ARG A 1 84 ? -24.461 10.545 13.739 1.00 20.10 84 ARG A O 1
ATOM 637 N N . PRO A 1 85 ? -24.771 9.745 11.653 1.00 22.94 85 PRO A N 1
ATOM 638 C CA . PRO A 1 85 ? -24.427 8.915 10.499 1.00 21.48 85 PRO A CA 1
ATOM 639 C C . PRO A 1 85 ? -23.667 9.696 9.428 1.00 20.98 85 PRO A C 1
ATOM 640 O O . PRO A 1 85 ? -23.602 9.241 8.282 1.00 19.83 85 PRO A O 1
ATOM 644 N N . MET A 1 86 ? -23.121 10.865 9.790 1.00 20.55 86 MET A N 1
ATOM 645 C CA . MET A 1 86 ? -22.474 11.717 8.790 1.00 21.09 86 MET A CA 1
ATOM 646 C C . MET A 1 86 ? -21.262 11.043 8.154 1.00 20.77 86 MET A C 1
ATOM 647 O O . MET A 1 86 ? -20.879 11.389 7.028 1.00 19.32 86 MET A O 1
ATOM 652 N N . ASN A 1 87 ? -20.628 10.093 8.851 1.00 18.75 87 ASN A N 1
ATOM 653 C CA . ASN A 1 87 ? -19.502 9.397 8.238 1.00 17.83 87 ASN A CA 1
ATOM 654 C C . ASN A 1 87 ? -19.936 8.548 7.049 1.00 17.60 87 ASN A C 1
ATOM 655 O O . ASN A 1 87 ? -19.096 8.215 6.207 1.00 17.62 87 ASN A O 1
ATOM 660 N N . ARG A 1 88 ? -21.225 8.203 6.945 1.00 16.95 88 ARG A N 1
ATOM 661 C CA . ARG A 1 88 ? -21.707 7.422 5.815 1.00 17.79 88 ARG A CA 1
ATOM 662 C C . ARG A 1 88 ? -22.438 8.273 4.782 1.00 17.75 88 ARG A C 1
ATOM 663 O O . ARG A 1 88 ? -23.263 7.748 4.024 1.00 16.71 88 ARG A O 1
ATOM 671 N N . LEU A 1 89 ? -22.163 9.569 4.741 1.00 17.16 89 LEU A N 1
ATOM 672 C CA . LEU A 1 89 ? -22.724 10.409 3.685 1.00 14.93 89 LEU A CA 1
ATOM 673 C C . LEU A 1 89 ? -22.283 9.904 2.318 1.00 18.92 89 LEU A C 1
ATOM 674 O O . LEU A 1 89 ? -21.081 9.748 2.084 1.00 14.89 89 LEU A O 1
ATOM 679 N N . PRO A 1 90 ? -23.208 9.648 1.400 1.00 18.92 90 PRO A N 1
ATOM 680 C CA . PRO A 1 90 ? -22.841 9.298 0.027 1.00 19.64 90 PRO A CA 1
ATOM 681 C C . PRO A 1 90 ? -22.444 10.540 -0.761 1.00 20.48 90 PRO A C 1
ATOM 682 O O . PRO A 1 90 ? -22.525 11.670 -0.279 1.00 17.60 90 PRO A O 1
ATOM 686 N N . ILE A 1 91 ? -22.030 10.314 -2.007 1.00 20.87 91 ILE A N 1
ATOM 687 C CA . ILE A 1 91 ? -21.712 11.439 -2.881 1.00 21.27 91 ILE A CA 1
ATOM 688 C C . ILE A 1 91 ? -22.981 12.071 -3.429 1.00 20.07 91 ILE A C 1
ATOM 689 O O . ILE A 1 91 ? -23.174 13.285 -3.335 1.00 23.54 91 ILE A O 1
ATOM 694 N N . GLU A 1 92 ? -23.858 11.263 -4.012 1.00 22.06 92 GLU A N 1
ATOM 695 C CA . GLU A 1 92 ? -25.090 11.790 -4.589 1.00 23.51 92 GLU A CA 1
ATOM 696 C C . GLU A 1 92 ? -25.960 12.437 -3.522 1.00 22.71 92 GLU A C 1
ATOM 697 O O . GLU A 1 92 ? -26.214 11.846 -2.468 1.00 26.19 92 GLU A O 1
ATOM 703 N N . GLY A 1 93 ? -26.431 13.653 -3.801 1.00 21.30 93 GLY A N 1
ATOM 704 C CA . GLY A 1 93 ? -27.432 14.282 -2.958 1.00 23.15 93 GLY A CA 1
ATOM 705 C C . GLY A 1 93 ? -26.917 14.979 -1.713 1.00 26.41 93 GLY A C 1
ATOM 706 O O . GLY A 1 93 ? -27.671 15.743 -1.098 1.00 25.56 93 GLY A O 1
ATOM 707 N N . THR A 1 94 ? -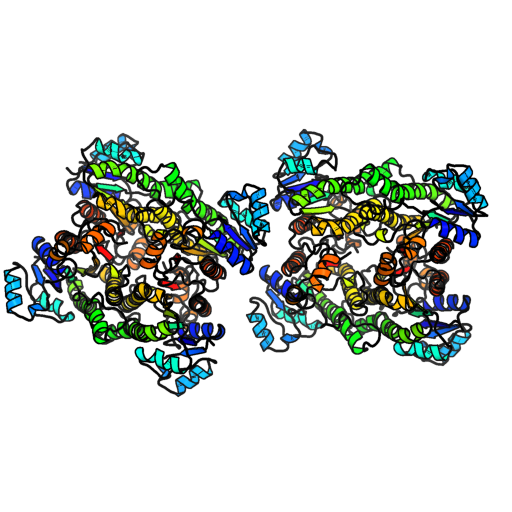25.670 14.755 -1.318 1.00 19.76 94 THR A N 1
ATOM 708 C CA . THR A 1 94 ? -25.145 15.412 -0.124 1.00 18.80 94 THR A CA 1
ATOM 709 C C . THR A 1 94 ? -24.926 16.904 -0.383 1.00 19.64 94 THR A C 1
ATOM 710 O O . THR A 1 94 ? -24.422 17.299 -1.442 1.00 20.71 94 THR A O 1
ATOM 714 N N . SER A 1 95 ? -25.293 17.741 0.592 1.00 19.11 95 SER A N 1
ATOM 715 C CA . SER A 1 95 ? -25.155 19.184 0.399 1.00 18.77 95 SER A CA 1
ATOM 716 C C . SER A 1 95 ? -23.683 19.588 0.338 1.00 20.74 95 SER A C 1
ATOM 717 O O . SER A 1 95 ? -22.808 18.914 0.889 1.00 18.80 95 SER A O 1
ATOM 720 N N . GLU A 1 96 ? -23.416 20.708 -0.347 1.00 19.19 96 GLU A N 1
ATOM 721 C CA . GLU A 1 96 ? -22.057 21.246 -0.362 1.00 20.37 96 GLU A CA 1
ATOM 722 C C . GLU A 1 96 ? -21.588 21.579 1.053 1.00 18.59 96 GLU A C 1
ATOM 723 O O . GLU A 1 96 ? -20.418 21.359 1.397 1.00 19.22 96 GLU A O 1
ATOM 729 N N . ALA A 1 97 ? -22.493 22.108 1.884 1.00 20.40 97 ALA A N 1
ATOM 730 C CA . ALA A 1 97 ? -22.151 22.406 3.272 1.00 21.44 97 ALA A CA 1
ATOM 731 C C . ALA A 1 97 ? -21.654 21.159 3.990 1.00 19.89 97 ALA A C 1
ATOM 732 O O . ALA A 1 97 ? -20.627 21.202 4.669 1.00 18.13 97 ALA A O 1
ATOM 734 N N . ASP A 1 98 ? -22.339 20.024 3.805 1.00 20.88 98 ASP A N 1
ATOM 735 C CA . ASP A 1 98 ? -21.937 18.795 4.489 1.00 19.48 98 ASP A CA 1
ATOM 736 C C . ASP A 1 98 ? -20.613 18.255 3.953 1.00 19.00 98 ASP A C 1
ATOM 737 O O . ASP A 1 98 ? -19.782 17.754 4.726 1.00 17.34 98 ASP A O 1
ATOM 742 N N . ILE A 1 99 ? -20.390 18.346 2.636 1.00 15.80 99 ILE A N 1
ATOM 743 C CA . ILE A 1 99 ? -19.085 17.988 2.080 1.00 15.02 99 ILE A CA 1
ATOM 744 C C . ILE A 1 99 ? -17.998 18.820 2.735 1.00 15.89 99 ILE A C 1
ATOM 745 O O . ILE A 1 99 ? -16.940 18.314 3.129 1.00 14.72 99 ILE A O 1
ATOM 750 N N . ARG A 1 100 ? -18.232 20.121 2.828 1.00 13.23 100 ARG A N 1
ATOM 751 C CA . ARG A 1 100 ? -17.206 20.974 3.398 1.00 15.10 100 ARG A CA 1
ATOM 752 C C . ARG A 1 100 ? -17.001 20.661 4.868 1.00 13.76 100 ARG A C 1
ATOM 753 O O . ARG A 1 100 ? -15.870 20.693 5.356 1.00 16.09 100 ARG A O 1
ATOM 761 N N . GLN A 1 101 ? -18.082 20.366 5.590 1.00 15.68 101 GLN A N 1
ATOM 762 C CA . GLN A 1 101 ? -17.947 20.086 7.019 1.00 17.05 101 GLN A CA 1
ATOM 763 C C . GLN A 1 101 ? -17.138 18.820 7.269 1.00 16.39 101 GLN A C 1
ATOM 764 O O . GLN A 1 101 ? -16.405 18.746 8.261 1.00 17.79 101 GLN A O 1
ATOM 770 N N . VAL A 1 102 ? -17.246 17.826 6.387 1.00 14.20 102 VAL A N 1
ATOM 771 C CA . VAL A 1 102 ? -16.465 16.601 6.556 1.00 14.39 102 VAL A CA 1
ATOM 772 C C . VAL A 1 102 ? -14.975 16.914 6.468 1.00 17.37 102 VAL A C 1
ATOM 773 O O . VAL A 1 102 ? -14.178 16.486 7.313 1.00 16.54 102 VAL A O 1
ATOM 777 N N . PHE A 1 103 ? -14.574 17.663 5.438 1.00 15.95 103 PHE A N 1
ATOM 778 C CA . PHE A 1 103 ? -13.172 18.022 5.299 1.00 14.95 103 PHE A CA 1
ATOM 779 C C . PHE A 1 103 ? -12.735 18.962 6.410 1.00 17.79 103 PHE A C 1
ATOM 780 O O . PHE A 1 103 ? -11.590 18.890 6.876 1.00 16.43 103 PHE A O 1
ATOM 788 N N . GLU A 1 104 ? -13.630 19.848 6.851 1.00 13.47 104 GLU A N 1
ATOM 789 C CA . GLU A 1 104 ? -13.241 20.803 7.882 1.00 16.53 104 GLU A CA 1
ATOM 790 C C . GLU A 1 104 ? -12.865 20.074 9.161 1.00 17.55 104 GLU A C 1
ATOM 791 O O . GLU A 1 104 ? -11.799 20.310 9.743 1.00 15.55 104 GLU A O 1
ATOM 797 N N . ALA A 1 105 ? -13.721 19.150 9.593 1.00 15.74 105 ALA A N 1
ATOM 798 C CA . ALA A 1 105 ? -13.477 18.480 10.869 1.00 16.23 105 ALA A CA 1
ATOM 799 C C . ALA A 1 105 ? -12.326 17.485 10.787 1.00 16.69 105 ALA A C 1
ATOM 800 O O . ALA A 1 105 ? -11.598 17.299 11.772 1.00 17.09 105 ALA A O 1
ATOM 802 N N . LEU A 1 106 ? -12.157 16.817 9.644 1.00 15.73 106 LEU A N 1
ATOM 803 C CA . LEU A 1 106 ? -11.266 15.668 9.567 1.00 15.86 106 LEU A CA 1
ATOM 804 C C . LEU A 1 106 ? -9.948 15.952 8.866 1.00 17.47 106 LEU A C 1
ATOM 805 O O . LEU A 1 106 ? -9.018 15.132 8.988 1.00 15.33 106 LEU A O 1
ATOM 810 N N . SER A 1 107 ? -9.848 17.086 8.156 1.00 15.29 107 SER A N 1
ATOM 811 C CA . SER A 1 107 ? -8.672 17.423 7.367 1.00 15.46 107 SER A CA 1
ATOM 812 C C . SER A 1 107 ? -8.135 18.807 7.705 1.00 16.18 107 SER A C 1
ATOM 813 O O . SER A 1 107 ? -6.934 18.967 7.969 1.00 18.94 107 SER A O 1
ATOM 816 N N . ILE A 1 108 ? -8.997 19.820 7.690 1.00 15.49 108 ILE A N 1
ATOM 817 C CA . ILE A 1 108 ? -8.508 21.187 7.874 1.00 15.74 108 ILE A CA 1
ATOM 818 C C . ILE A 1 108 ? -8.166 21.440 9.336 1.00 16.67 108 ILE A C 1
ATOM 819 O O . ILE A 1 108 ? -7.091 21.967 9.660 1.00 14.74 108 ILE A O 1
ATOM 824 N N . PHE A 1 109 ? -9.070 21.055 10.238 1.00 13.99 109 PHE A N 1
ATOM 825 C CA . PHE A 1 109 ? -8.819 21.224 11.671 1.00 17.84 109 PHE A CA 1
ATOM 826 C C . PHE A 1 109 ? -7.495 20.603 12.106 1.00 17.33 109 PHE A C 1
ATOM 827 O O . PHE A 1 109 ? -6.676 21.320 12.700 1.00 17.81 109 PHE A O 1
ATOM 835 N N . PRO A 1 110 ? -7.192 19.328 11.810 1.00 16.47 110 PRO A N 1
ATOM 836 C CA . PRO A 1 110 ? -5.878 18.790 12.196 1.00 15.98 110 PRO A CA 1
ATOM 837 C C . PRO A 1 110 ? -4.701 19.523 11.574 1.00 18.08 110 PRO A C 1
ATOM 838 O O . PRO A 1 110 ? -3.651 19.614 12.215 1.00 16.06 110 PRO A O 1
ATOM 842 N N . ILE A 1 111 ? -4.830 20.037 10.347 1.00 15.74 111 ILE A N 1
ATOM 843 C CA . ILE A 1 111 ? -3.721 20.777 9.742 1.00 18.05 111 ILE A CA 1
ATOM 844 C C . ILE A 1 111 ? -3.481 22.089 10.486 1.00 17.52 111 ILE A C 1
ATOM 845 O O . ILE A 1 111 ? -2.337 22.440 10.797 1.00 18.65 111 ILE A O 1
ATOM 850 N N . LEU A 1 112 ? -4.550 22.834 10.790 1.00 15.81 112 LEU A N 1
ATOM 851 C CA . LEU A 1 112 ? -4.373 24.093 11.512 1.00 16.01 112 LEU A CA 1
ATOM 852 C C . LEU A 1 112 ? -3.790 23.845 12.896 1.00 16.52 112 LEU A C 1
ATOM 853 O O . LEU A 1 112 ? -2.915 24.590 13.357 1.00 17.09 112 LEU A O 1
ATOM 858 N N . LEU A 1 113 ? -4.238 22.777 13.554 1.00 16.93 113 LEU A N 1
ATOM 859 C CA . LEU A 1 113 ? -3.653 22.387 14.833 1.00 17.66 113 LEU A CA 1
ATOM 860 C C . LEU A 1 113 ? -2.166 22.089 14.687 1.00 16.40 113 LEU A C 1
ATOM 861 O O . LEU A 1 113 ? -1.325 22.703 15.356 1.00 16.65 113 LEU A O 1
ATOM 866 N N . LEU A 1 114 ? -1.823 21.153 13.795 1.00 16.39 114 LEU A N 1
ATOM 867 C CA . LEU A 1 114 ? -0.428 20.786 13.578 1.00 15.92 114 LEU A CA 1
ATOM 868 C C . LEU A 1 114 ? 0.424 22.003 13.248 1.00 16.86 114 LEU A C 1
ATOM 869 O O . LEU A 1 114 ? 1.531 22.158 13.782 1.00 16.87 114 LEU A O 1
ATOM 874 N N . GLN A 1 115 ? -0.078 22.873 12.362 1.00 15.38 115 GLN A N 1
ATOM 875 C CA . GLN A 1 115 ? 0.669 24.064 11.968 1.00 14.68 115 GLN A CA 1
ATOM 876 C C . GLN A 1 115 ? 1.060 24.881 13.191 1.00 18.64 115 GLN A C 1
ATOM 877 O O . GLN A 1 115 ? 2.226 25.258 13.357 1.00 20.65 115 GLN A O 1
ATOM 883 N N . SER A 1 116 ? 0.095 25.119 14.079 1.00 17.96 116 SER A N 1
ATOM 884 C CA . SER A 1 116 ? 0.310 25.926 15.281 1.00 18.73 116 SER A CA 1
ATOM 885 C C . SER A 1 116 ? 1.249 25.263 16.286 1.00 19.66 116 SER A C 1
ATOM 886 O O . SER A 1 116 ? 1.780 25.951 17.166 1.00 22.57 116 SER A O 1
ATOM 889 N N . ALA A 1 117 ? 1.435 23.948 16.194 1.00 19.18 117 ALA A N 1
ATOM 890 C CA . ALA A 1 117 ? 2.207 23.196 17.174 1.00 17.51 117 ALA A CA 1
ATOM 891 C C . ALA A 1 117 ? 3.696 23.149 16.871 1.00 21.25 117 ALA A C 1
ATOM 892 O O . ALA A 1 117 ? 4.495 22.959 17.797 1.00 17.82 117 ALA A O 1
ATOM 894 N N . ILE A 1 118 ? 4.090 23.301 15.605 1.00 15.66 118 ILE A N 1
ATOM 895 C CA . ILE A 1 118 ? 5.446 22.936 15.208 1.00 16.87 118 ILE A CA 1
ATOM 896 C C . ILE A 1 118 ? 6.475 23.785 15.945 1.00 17.99 118 ILE A C 1
ATOM 897 O O . ILE A 1 118 ? 7.462 23.264 16.475 1.00 18.38 118 ILE A O 1
ATOM 902 N N . ALA A 1 119 ? 6.256 25.109 16.000 1.00 17.43 119 ALA A N 1
ATOM 903 C CA . ALA A 1 119 ? 7.275 25.969 16.603 1.00 21.92 119 ALA A CA 1
ATOM 904 C C . ALA A 1 119 ? 7.436 25.718 18.096 1.00 21.72 119 ALA A C 1
ATOM 905 O O . ALA A 1 119 ? 8.580 25.503 18.540 1.00 22.03 119 ALA A O 1
ATOM 907 N N . PRO A 1 120 ? 6.385 25.748 18.924 1.00 20.54 120 PRO A N 1
ATOM 908 C CA . PRO A 1 120 ? 6.609 25.410 20.338 1.00 22.23 120 PRO A CA 1
ATOM 909 C C . PRO A 1 120 ? 7.120 23.994 20.538 1.00 20.37 120 PRO A C 1
ATOM 910 O O . PRO A 1 120 ? 7.976 23.780 21.406 1.00 21.15 120 PRO A O 1
ATOM 914 N N . LEU A 1 121 ? 6.632 23.013 19.764 1.00 17.46 121 LEU A N 1
ATOM 915 C CA . LEU A 1 121 ? 7.107 21.643 19.967 1.00 16.65 121 LEU A CA 1
ATOM 916 C C . LEU A 1 121 ? 8.591 21.528 19.638 1.00 19.00 121 LEU A C 1
ATOM 917 O O . LEU A 1 121 ? 9.345 20.845 20.346 1.00 19.07 121 LEU A O 1
ATOM 922 N N . ARG A 1 122 ? 9.030 22.181 18.557 1.00 19.47 122 ARG A N 1
ATOM 923 C CA . ARG A 1 122 ? 10.447 22.166 18.212 1.00 17.52 122 ARG A CA 1
ATOM 924 C C . ARG A 1 122 ? 11.276 22.838 19.294 1.00 18.55 122 ARG A C 1
ATOM 925 O O . ARG A 1 122 ? 12.354 22.351 19.655 1.00 19.16 122 ARG A O 1
ATOM 933 N N . ALA A 1 123 ? 10.796 23.974 19.801 1.00 21.38 123 ALA A N 1
ATOM 934 C CA . ALA A 1 123 ? 11.562 24.741 20.777 1.00 23.14 123 ALA A CA 1
ATOM 935 C C . ALA A 1 123 ? 11.790 23.946 22.049 1.00 25.43 123 ALA A C 1
ATOM 936 O O . ALA A 1 123 ? 12.804 24.142 22.730 1.00 24.20 123 ALA A O 1
ATOM 938 N N . ALA A 1 124 ? 10.874 23.035 22.367 1.00 20.01 124 ALA A N 1
ATOM 939 C CA . ALA A 1 124 ? 10.937 22.232 23.579 1.00 22.99 124 ALA A CA 1
ATOM 940 C C . ALA A 1 124 ? 11.690 20.926 23.380 1.00 23.90 124 ALA A C 1
ATOM 941 O O . ALA A 1 124 ? 11.743 20.118 24.310 1.00 24.15 124 ALA A O 1
ATOM 943 N N . GLY A 1 125 ? 12.263 20.701 22.200 1.00 18.45 125 GLY A N 1
ATOM 944 C CA . GLY A 1 125 ? 13.097 19.552 21.949 1.00 18.84 125 GLY A CA 1
ATOM 945 C C . GLY A 1 125 ? 12.383 18.358 21.353 1.00 23.01 125 GLY A C 1
ATOM 946 O O . GLY A 1 125 ? 12.997 17.292 21.228 1.00 23.37 125 GLY A O 1
ATOM 947 N N . GLY A 1 126 ? 11.110 18.491 21.007 1.00 17.88 126 GLY A N 1
ATOM 948 C CA . GLY A 1 126 ? 10.369 17.429 20.365 1.00 18.78 126 GLY A CA 1
ATOM 949 C C . GLY A 1 126 ? 9.102 17.098 21.124 1.00 21.14 126 GLY A C 1
ATOM 950 O O . GLY A 1 126 ? 8.813 17.643 22.187 1.00 20.78 126 GLY A O 1
ATOM 951 N N . ALA A 1 127 ? 8.321 16.196 20.531 1.00 18.20 127 ALA A N 1
ATOM 952 C CA . ALA A 1 127 ? 7.059 15.728 21.092 1.00 17.01 127 ALA A CA 1
ATOM 953 C C . ALA A 1 127 ? 6.501 14.643 20.188 1.00 16.35 127 ALA A C 1
ATOM 954 O O . ALA A 1 127 ? 7.106 14.342 19.161 1.00 17.03 127 ALA A O 1
ATOM 956 N N . SER A 1 128 ? 5.361 14.051 20.555 1.00 17.32 128 SER A N 1
ATOM 957 C CA . SER A 1 128 ? 4.656 13.099 19.702 1.00 19.44 128 SER A CA 1
ATOM 958 C C . SER A 1 128 ? 3.307 13.691 19.324 1.00 16.59 128 SER A C 1
ATOM 959 O O . SER A 1 128 ? 2.603 14.254 20.170 1.00 21.00 128 SER A O 1
ATOM 962 N N . VAL A 1 129 ? 2.959 13.587 18.044 1.00 18.61 129 VAL A N 1
ATOM 963 C CA . VAL A 1 129 ? 1.647 13.982 17.550 1.00 15.52 129 VAL A CA 1
ATOM 964 C C . VAL A 1 129 ? 1.006 12.742 16.950 1.00 18.40 129 VAL A C 1
ATOM 965 O O . VAL A 1 129 ? 1.506 12.193 15.960 1.00 15.46 129 VAL A O 1
ATOM 969 N N . ILE A 1 130 ? -0.085 12.295 17.558 1.00 15.48 130 ILE A N 1
ATOM 970 C CA . ILE A 1 130 ? -0.763 11.071 17.178 1.00 17.47 130 ILE A CA 1
ATOM 971 C C . ILE A 1 130 ? -2.118 11.476 16.619 1.00 17.03 130 ILE A C 1
ATOM 972 O O . ILE A 1 130 ? -2.954 12.043 17.335 1.00 16.93 130 ILE A O 1
ATOM 977 N N . PHE A 1 131 ? -2.328 11.230 15.326 1.00 16.66 131 PHE A N 1
ATOM 978 C CA . PHE A 1 131 ? -3.598 11.557 14.697 1.00 14.48 131 PHE A CA 1
ATOM 979 C C . PHE A 1 131 ? -4.498 10.337 14.712 1.00 13.79 131 PHE A C 1
ATOM 980 O O . PHE A 1 131 ? -4.099 9.263 14.248 1.00 16.10 131 PHE A O 1
ATOM 988 N N . ILE A 1 132 ? -5.707 10.501 15.239 1.00 17.96 132 ILE A N 1
ATOM 989 C CA . ILE A 1 132 ? -6.689 9.426 15.226 1.00 16.18 132 ILE A CA 1
ATOM 990 C C . ILE A 1 132 ? -7.510 9.606 13.958 1.00 15.41 132 ILE A C 1
ATOM 991 O O . ILE A 1 132 ? -8.219 10.602 13.806 1.00 16.11 132 ILE A O 1
ATOM 996 N N . THR A 1 133 ? -7.400 8.637 13.048 1.00 16.52 133 THR A N 1
ATOM 997 C CA . THR A 1 133 ? -8.008 8.765 11.736 1.00 17.83 133 THR A CA 1
ATOM 998 C C . THR A 1 133 ? -9.076 7.687 11.606 1.00 15.94 133 THR A C 1
ATOM 999 O O . THR A 1 133 ? -10.056 7.704 12.365 1.00 17.47 133 THR A O 1
ATOM 1003 N N . SER A 1 134 ? -8.884 6.743 10.695 1.00 16.01 134 SER A N 1
ATOM 1004 C CA . SER A 1 134 ? -9.851 5.678 10.452 1.00 15.10 134 SER A CA 1
ATOM 1005 C C . SER A 1 134 ? -9.206 4.645 9.544 1.00 13.70 134 SER A C 1
ATOM 1006 O O . SER A 1 134 ? -8.246 4.938 8.826 1.00 16.01 134 SER A O 1
ATOM 1009 N N . SER A 1 135 ? -9.759 3.428 9.567 1.00 15.96 135 SER A N 1
ATOM 1010 C CA . SER A 1 135 ? -9.294 2.405 8.637 1.00 13.03 135 SER A CA 1
ATOM 1011 C C . SER A 1 135 ? -9.436 2.860 7.192 1.00 14.97 135 SER A C 1
ATOM 1012 O O . SER A 1 135 ? -8.618 2.488 6.350 1.00 19.18 135 SER A O 1
ATOM 1015 N N . VAL A 1 136 ? -10.449 3.671 6.885 1.00 15.71 136 VAL A N 1
ATOM 1016 C CA . VAL A 1 136 ? -10.638 4.122 5.506 1.00 13.71 136 VAL A CA 1
ATOM 1017 C C . VAL A 1 136 ? -9.613 5.178 5.107 1.00 18.83 136 VAL A C 1
ATOM 1018 O O . VAL A 1 136 ? -9.577 5.608 3.949 1.00 16.79 136 VAL A O 1
ATOM 1022 N N . GLY A 1 137 ? -8.784 5.618 6.052 1.00 15.60 137 GLY A N 1
ATOM 1023 C CA . GLY A 1 137 ? -7.617 6.398 5.675 1.00 15.70 137 GLY A CA 1
ATOM 1024 C C . GLY A 1 137 ? -6.672 5.658 4.755 1.00 20.57 137 GLY A C 1
ATOM 1025 O O . GLY A 1 137 ? -5.930 6.293 4.007 1.00 21.08 137 GLY A O 1
ATOM 1026 N N . LYS A 1 138 ? -6.686 4.326 4.795 1.00 16.82 138 LYS A N 1
ATOM 1027 C CA . LYS A 1 138 ? -5.829 3.476 3.975 1.00 20.37 138 LYS A CA 1
ATOM 1028 C C . LYS A 1 138 ? -6.596 2.558 3.047 1.00 21.19 138 LYS A C 1
ATOM 1029 O O . LYS A 1 138 ? -6.095 2.233 1.968 1.00 23.49 138 LYS A O 1
ATOM 1035 N N . LYS A 1 139 ? -7.778 2.096 3.446 1.00 22.32 139 LYS A N 1
ATOM 1036 C CA . LYS A 1 139 ? -8.495 1.129 2.634 1.00 23.23 139 LYS A CA 1
ATOM 1037 C C . LYS A 1 139 ? -9.950 1.558 2.489 1.00 16.06 139 LYS A C 1
ATOM 1038 O O . LYS A 1 139 ? -10.645 1.789 3.498 1.00 17.99 139 LYS A O 1
ATOM 1044 N N . PRO A 1 140 ? -10.446 1.662 1.264 1.00 16.29 140 PRO A N 1
ATOM 1045 C CA . PRO A 1 140 ? -11.762 2.263 1.041 1.00 14.59 140 PRO A CA 1
ATOM 1046 C C . PRO A 1 140 ? -12.897 1.329 1.430 1.00 17.56 140 PRO A C 1
ATOM 1047 O O . PRO A 1 140 ? -12.753 0.108 1.490 1.00 23.29 140 PRO A O 1
ATOM 1051 N N . LEU A 1 141 ? -14.054 1.940 1.648 1.00 19.23 141 LEU A N 1
ATOM 1052 C CA . LEU A 1 141 ? -15.300 1.226 1.890 1.00 17.60 141 LEU A CA 1
ATOM 1053 C C . LEU A 1 141 ? -16.415 1.941 1.144 1.00 19.68 141 LEU A C 1
ATOM 1054 O O . LEU A 1 141 ? -16.465 3.171 1.126 1.00 16.92 141 LEU A O 1
ATOM 1059 N N . ALA A 1 142 ? -17.331 1.163 0.561 1.00 20.64 142 ALA A N 1
ATOM 1060 C CA . ALA A 1 142 ? -18.378 1.743 -0.281 1.00 20.46 142 ALA A CA 1
ATOM 1061 C C . ALA A 1 142 ? -19.188 2.823 0.442 1.00 18.60 142 ALA A C 1
ATOM 1062 O O . ALA A 1 142 ? -19.609 3.810 -0.174 1.00 19.21 142 ALA A O 1
ATOM 1064 N N . TYR A 1 143 ? -19.431 2.669 1.737 1.00 18.92 143 TYR A N 1
ATOM 1065 C CA . TYR A 1 143 ? -20.341 3.629 2.346 1.00 20.16 143 TYR A CA 1
ATOM 1066 C C . TYR A 1 143 ? -19.634 4.809 2.998 1.00 16.66 143 TYR A C 1
ATOM 1067 O O . TYR A 1 143 ? -20.303 5.638 3.613 1.00 18.05 143 TYR A O 1
ATOM 1076 N N . ASN A 1 144 ? -18.322 4.961 2.812 1.00 18.60 144 ASN A N 1
ATOM 1077 C CA . ASN A 1 144 ? -17.599 6.138 3.298 1.00 16.58 144 ASN A CA 1
ATOM 1078 C C . ASN A 1 144 ? -16.921 6.909 2.160 1.00 14.74 144 ASN A C 1
ATOM 1079 O O . ASN A 1 144 ? -15.711 7.143 2.217 1.00 14.68 144 ASN A O 1
ATOM 1084 N N . PRO A 1 145 ? -17.664 7.345 1.128 1.00 14.66 145 PRO A N 1
ATOM 1085 C CA . PRO A 1 145 ? -17.010 7.997 -0.021 1.00 15.93 145 PRO A CA 1
ATOM 1086 C C . PRO A 1 145 ? -16.633 9.457 0.182 1.00 16.78 145 PRO A C 1
ATOM 1087 O O . PRO A 1 145 ? -15.940 10.009 -0.682 1.00 18.50 145 PRO A O 1
ATOM 1091 N N . LEU A 1 146 ? -17.068 10.116 1.259 1.00 16.54 146 LEU A N 1
ATOM 1092 C CA . LEU A 1 146 ? -16.589 11.456 1.591 1.00 13.45 146 LEU A CA 1
ATOM 1093 C C . LEU A 1 146 ? -15.678 11.444 2.805 1.00 16.59 146 LEU A C 1
ATOM 1094 O O . LEU A 1 146 ? -14.588 12.030 2.796 1.00 15.00 146 LEU A O 1
ATOM 1099 N N . TYR A 1 147 ? -16.164 10.813 3.872 1.00 15.40 147 TYR A N 1
ATOM 1100 C CA . TYR A 1 147 ? -15.370 10.541 5.063 1.00 15.17 147 TYR A CA 1
ATOM 1101 C C . TYR A 1 147 ? -14.012 9.929 4.719 1.00 15.37 147 TYR A C 1
ATOM 1102 O O . TYR A 1 147 ? -12.977 10.349 5.254 1.00 16.84 147 TYR A O 1
ATOM 1111 N N . GLY A 1 148 ? -13.996 8.933 3.827 1.00 13.49 148 GLY A N 1
ATOM 1112 C CA . GLY A 1 148 ? -12.775 8.268 3.417 1.00 14.88 148 GLY A CA 1
ATOM 1113 C C . GLY A 1 148 ? -11.728 9.222 2.867 1.00 16.89 148 GLY A C 1
ATOM 1114 O O . GLY A 1 148 ? -10.593 9.280 3.359 1.00 17.48 148 GLY A O 1
ATOM 1115 N N . PRO A 1 149 ? -12.088 9.980 1.821 1.00 14.88 149 PRO A N 1
ATOM 1116 C CA . PRO A 1 149 ? -11.155 11.006 1.302 1.00 15.43 149 PRO A CA 1
ATOM 1117 C C . PRO A 1 149 ? -10.600 11.938 2.370 1.00 17.78 149 PRO A C 1
ATOM 1118 O O . PRO A 1 149 ? -9.378 12.173 2.425 1.00 13.34 149 PRO A O 1
ATOM 1122 N N . ALA A 1 150 ? -11.465 12.455 3.248 1.00 16.51 150 ALA A N 1
ATOM 1123 C CA . ALA A 1 150 ? -10.997 13.376 4.275 1.00 14.32 150 ALA A CA 1
ATOM 1124 C C . ALA A 1 150 ? -10.056 12.683 5.255 1.00 14.81 150 ALA A C 1
ATOM 1125 O O . ALA A 1 150 ? -9.071 13.282 5.704 1.00 14.47 150 ALA A O 1
ATOM 1127 N N . ARG A 1 151 ? -10.340 11.421 5.603 1.00 14.04 151 ARG A N 1
ATOM 1128 C CA . ARG A 1 151 ? -9.421 10.669 6.454 1.00 15.46 151 ARG A CA 1
ATOM 1129 C C . ARG A 1 151 ? -8.108 10.374 5.726 1.00 15.27 151 ARG A C 1
ATOM 1130 O O . ARG A 1 151 ? -7.033 10.431 6.332 1.00 14.10 151 ARG A O 1
ATOM 1138 N N . ALA A 1 152 ? -8.177 10.019 4.436 1.00 11.86 152 ALA A N 1
ATOM 1139 C CA . ALA A 1 152 ? -6.952 9.735 3.698 1.00 14.84 152 ALA A CA 1
ATOM 1140 C C . ALA A 1 152 ? -6.047 10.956 3.635 1.00 11.37 152 ALA A C 1
ATOM 1141 O O . ALA A 1 152 ? -4.815 10.818 3.617 1.00 13.98 152 ALA A O 1
ATOM 1143 N N . ALA A 1 153 ? -6.634 12.153 3.578 1.00 13.06 153 ALA A N 1
ATOM 1144 C CA . ALA A 1 153 ? -5.822 13.365 3.553 1.00 15.98 153 ALA A CA 1
ATOM 1145 C C . ALA A 1 153 ? -4.940 13.444 4.791 1.00 15.75 153 ALA A C 1
ATOM 1146 O O . ALA A 1 153 ? -3.736 13.722 4.700 1.00 14.14 153 ALA A O 1
ATOM 1148 N N . THR A 1 154 ? -5.526 13.184 5.958 1.00 13.65 154 THR A N 1
ATOM 1149 C CA . THR A 1 154 ? -4.789 13.362 7.208 1.00 16.30 154 THR A CA 1
ATOM 1150 C C . THR A 1 154 ? -3.760 12.259 7.410 1.00 16.90 154 THR A C 1
ATOM 1151 O O . THR A 1 154 ? -2.682 12.517 7.945 1.00 13.82 154 THR A O 1
ATOM 1155 N N . VAL A 1 155 ? -4.045 11.042 6.941 1.00 13.69 155 VAL A N 1
ATOM 1156 C CA . VAL A 1 155 ? -3.018 9.997 6.926 1.00 15.30 155 VAL A CA 1
ATOM 1157 C C . VAL A 1 155 ? -1.850 10.412 6.033 1.00 15.73 155 VAL A C 1
ATOM 1158 O O . VAL A 1 155 ? -0.677 10.262 6.394 1.00 15.49 155 VAL A O 1
ATOM 1162 N N . ALA A 1 156 ? -2.151 10.955 4.855 1.00 14.11 156 ALA A N 1
ATOM 1163 C CA . ALA A 1 156 ? -1.084 11.444 3.988 1.00 16.93 156 ALA A CA 1
ATOM 1164 C C . ALA A 1 156 ? -0.321 12.589 4.641 1.00 12.54 156 ALA A C 1
ATOM 1165 O O . ALA A 1 156 ? 0.895 12.732 4.432 1.00 15.90 156 ALA A O 1
ATOM 1167 N N . LEU A 1 157 ? -1.034 13.445 5.386 1.00 14.10 157 LEU A N 1
ATOM 1168 C CA . LEU A 1 157 ? -0.394 14.523 6.142 1.00 15.11 157 LEU A CA 1
ATOM 1169 C C . LEU A 1 157 ? 0.667 13.966 7.082 1.00 15.66 157 LEU A C 1
ATOM 1170 O O . LEU A 1 157 ? 1.805 14.451 7.121 1.00 14.58 157 LEU A O 1
ATOM 1175 N N . VAL A 1 158 ? 0.298 12.949 7.864 1.00 15.08 158 VAL A N 1
ATOM 1176 C CA . VAL A 1 158 ? 1.272 12.292 8.735 1.00 14.55 158 VAL A CA 1
ATOM 1177 C C . VAL A 1 158 ? 2.481 11.828 7.937 1.00 13.94 158 VAL A C 1
ATOM 1178 O O . VAL A 1 158 ? 3.634 12.093 8.303 1.00 16.18 158 VAL A O 1
ATOM 1182 N N . GLU A 1 159 ? 2.238 11.129 6.825 1.00 16.33 159 GLU A N 1
ATOM 1183 C CA . GLU A 1 159 ? 3.337 10.483 6.114 1.00 15.44 159 GLU A CA 1
ATOM 1184 C C . GLU A 1 159 ? 4.275 11.511 5.491 1.00 14.77 159 GLU A C 1
ATOM 1185 O O . GLU A 1 159 ? 5.497 11.312 5.469 1.00 14.81 159 GLU A O 1
ATOM 1191 N N . SER A 1 160 ? 3.731 12.623 5.000 1.00 14.74 160 SER A N 1
ATOM 1192 C CA . SER A 1 160 ? 4.573 13.649 4.397 1.00 13.60 160 SER A CA 1
ATOM 1193 C C . SER A 1 160 ? 5.216 14.541 5.456 1.00 14.06 160 SER A C 1
ATOM 1194 O O . SER A 1 160 ? 6.419 14.825 5.403 1.00 16.77 160 SER A O 1
ATOM 1197 N N . ALA A 1 161 ? 4.423 15.000 6.416 1.00 14.19 161 ALA A N 1
ATOM 1198 C CA . ALA A 1 161 ? 4.954 15.906 7.431 1.00 14.67 161 ALA A CA 1
ATOM 1199 C C . ALA A 1 161 ? 6.073 15.260 8.238 1.00 17.71 161 ALA A C 1
ATOM 1200 O O . ALA A 1 161 ? 7.024 15.953 8.632 1.00 16.68 161 ALA A O 1
ATOM 1202 N N . ALA A 1 162 ? 5.999 13.936 8.469 1.00 14.91 162 ALA A N 1
ATOM 1203 C CA . ALA A 1 162 ? 7.030 13.269 9.259 1.00 16.25 162 ALA A CA 1
ATOM 1204 C C . ALA A 1 162 ? 8.397 13.321 8.582 1.00 15.69 162 ALA A C 1
ATOM 1205 O O . ALA A 1 162 ? 9.421 13.252 9.272 1.00 15.81 162 ALA A O 1
ATOM 1207 N N . LYS A 1 163 ? 8.438 13.444 7.244 1.00 14.29 163 LYS A N 1
ATOM 1208 C CA . LYS A 1 163 ? 9.713 13.502 6.543 1.00 15.68 163 LYS A CA 1
ATOM 1209 C C . LYS A 1 163 ? 10.546 14.695 6.986 1.00 15.04 163 LYS A C 1
ATOM 1210 O O . LYS A 1 163 ? 11.778 14.644 6.914 1.00 16.73 163 LYS A O 1
ATOM 1216 N N . THR A 1 164 ? 9.913 15.777 7.417 1.00 16.64 164 THR A N 1
ATOM 1217 C CA . THR A 1 164 ? 10.670 16.939 7.875 1.00 17.91 164 THR A CA 1
ATOM 1218 C C . THR A 1 164 ? 10.664 17.114 9.383 1.00 20.94 164 THR A C 1
ATOM 1219 O O . THR A 1 164 ? 11.673 17.542 9.956 1.00 20.53 164 THR A O 1
ATOM 1223 N N . LEU A 1 165 ? 9.550 16.803 10.040 1.00 15.67 165 LEU A N 1
ATOM 1224 C CA . LEU A 1 165 ? 9.418 17.061 11.464 1.00 18.03 165 LEU A CA 1
ATOM 1225 C C . LEU A 1 165 ? 10.175 16.055 12.326 1.00 15.09 165 LEU A C 1
ATOM 1226 O O . LEU A 1 165 ? 10.516 16.385 13.471 1.00 17.37 165 LEU A O 1
ATOM 1231 N N . SER A 1 166 ? 10.457 14.852 11.812 1.00 16.48 166 SER A N 1
ATOM 1232 C CA . SER A 1 166 ? 11.146 13.854 12.632 1.00 17.07 166 SER A CA 1
ATOM 1233 C C . SER A 1 166 ? 12.546 14.300 13.028 1.00 18.09 166 SER A C 1
ATOM 1234 O O . SER A 1 166 ? 13.052 13.887 14.082 1.00 17.61 166 SER A O 1
ATOM 1237 N N . ARG A 1 167 ? 13.198 15.102 12.182 1.00 19.59 167 ARG A N 1
ATOM 1238 C CA . ARG A 1 167 ? 14.546 15.582 12.481 1.00 17.86 167 ARG A CA 1
ATOM 1239 C C . ARG A 1 167 ? 14.547 16.515 13.691 1.00 23.16 167 ARG A C 1
ATOM 1240 O O . ARG A 1 167 ? 15.557 16.609 14.405 1.00 24.34 167 ARG A O 1
ATOM 1248 N N . ASP A 1 168 ? 13.432 17.199 13.938 1.00 19.08 168 ASP A N 1
ATOM 1249 C CA . ASP A 1 168 ? 13.249 18.054 15.113 1.00 19.85 168 ASP A CA 1
ATOM 1250 C C . ASP A 1 168 ? 12.788 17.289 16.349 1.00 19.91 168 ASP A C 1
ATOM 1251 O O . ASP A 1 168 ? 12.496 17.906 17.379 1.00 20.97 168 ASP A O 1
ATOM 1256 N N . GLY A 1 169 ? 12.727 15.967 16.281 1.00 18.22 169 GLY A N 1
ATOM 1257 C CA . GLY A 1 169 ? 12.169 15.217 17.385 1.00 19.71 169 GLY A CA 1
ATOM 1258 C C . GLY A 1 169 ? 10.664 15.280 17.506 1.00 18.80 169 GLY A C 1
ATOM 1259 O O . GLY A 1 169 ? 10.125 14.881 18.551 1.00 18.79 169 GLY A O 1
ATOM 1260 N N . ILE A 1 170 ? 9.971 15.781 16.485 1.00 17.25 170 ILE A N 1
ATOM 1261 C CA . ILE A 1 170 ? 8.517 15.860 16.477 1.00 15.06 170 ILE A CA 1
ATOM 1262 C C . ILE A 1 170 ? 8.034 14.653 15.689 1.00 16.62 170 ILE A C 1
ATOM 1263 O O . ILE A 1 170 ? 8.187 14.601 14.461 1.00 17.05 170 ILE A O 1
ATOM 1268 N N . LEU A 1 171 ? 7.486 13.674 16.407 1.00 14.03 171 LEU A N 1
ATOM 1269 C CA . LEU A 1 171 ? 7.238 12.341 15.881 1.00 12.59 171 LEU A CA 1
ATOM 1270 C C . LEU A 1 171 ? 5.748 12.186 15.613 1.00 14.49 171 LEU A C 1
ATOM 1271 O O . LEU A 1 171 ? 4.942 12.214 16.549 1.00 15.80 171 LEU A O 1
ATOM 1276 N N . LEU A 1 172 ? 5.388 12.011 14.339 1.00 15.99 172 LEU A N 1
ATOM 1277 C CA . LEU A 1 172 ? 3.997 11.950 13.906 1.00 14.63 172 LEU A CA 1
ATOM 1278 C C . LEU A 1 172 ? 3.599 10.515 13.586 1.00 13.20 172 LEU A C 1
ATOM 1279 O O . LEU A 1 172 ? 4.380 9.754 13.005 1.00 13.49 172 LEU A O 1
ATOM 1284 N N . TYR A 1 173 ? 2.356 10.171 13.933 1.00 16.63 173 TYR A N 1
ATOM 1285 C CA . TYR A 1 173 ? 1.799 8.844 13.721 1.00 16.76 173 TYR A CA 1
ATOM 1286 C C . TYR A 1 173 ? 0.332 8.984 13.363 1.00 12.92 173 TYR A C 1
ATOM 1287 O O . TYR A 1 173 ? -0.324 9.942 13.773 1.00 14.81 173 TYR A O 1
ATOM 1296 N N . ALA A 1 174 ? -0.185 7.997 12.629 1.00 16.45 174 ALA A N 1
ATOM 1297 C CA . ALA A 1 174 ? -1.609 7.900 12.343 1.00 13.43 174 ALA A CA 1
ATOM 1298 C C . ALA A 1 174 ? -2.093 6.546 12.821 1.00 16.91 174 ALA A C 1
ATOM 1299 O O . ALA A 1 174 ? -1.449 5.525 12.551 1.00 17.25 174 ALA A O 1
ATOM 1301 N N . ILE A 1 175 ? -3.208 6.540 13.536 1.00 16.68 175 ILE A N 1
ATOM 1302 C CA . ILE A 1 175 ? -3.871 5.306 13.933 1.00 14.41 175 ILE A CA 1
ATOM 1303 C C . ILE A 1 175 ? -5.191 5.243 13.183 1.00 14.95 175 ILE A C 1
ATOM 1304 O O . ILE A 1 175 ? -5.933 6.231 13.153 1.00 14.43 175 ILE A O 1
ATOM 1309 N N . GLY A 1 176 ? -5.481 4.087 12.580 1.00 14.91 176 GLY A N 1
ATOM 1310 C CA . GLY A 1 176 ? -6.696 3.899 11.815 1.00 16.64 176 GLY A CA 1
ATOM 1311 C C . GLY A 1 176 ? -7.593 2.812 12.387 1.00 14.07 176 GLY A C 1
ATOM 1312 O O . GLY A 1 176 ? -7.476 1.633 12.045 1.00 19.39 176 GLY A O 1
ATOM 1313 N N . PRO A 1 177 ? -8.522 3.188 13.251 1.00 17.64 177 PRO A N 1
ATOM 1314 C CA . PRO A 1 177 ? -9.350 2.174 13.909 1.00 18.14 177 PRO A CA 1
ATOM 1315 C C . PRO A 1 177 ? -10.550 1.767 13.074 1.00 18.80 177 PRO A C 1
ATOM 1316 O O . PRO A 1 177 ? -11.023 2.503 12.210 1.00 18.00 177 PRO A O 1
ATOM 1320 N N . ASN A 1 178 ? -11.016 0.546 13.335 1.00 16.97 178 ASN A N 1
ATOM 1321 C CA . ASN A 1 178 ? -12.355 0.102 12.976 1.00 16.85 178 ASN A CA 1
ATOM 1322 C C . ASN A 1 178 ? -12.692 -1.009 13.954 1.00 22.61 178 ASN A C 1
ATOM 1323 O O . ASN A 1 178 ? -11.790 -1.663 14.493 1.00 18.74 178 ASN A O 1
ATOM 1328 N N . PHE A 1 179 ? -13.986 -1.217 14.190 1.00 22.74 179 PHE A N 1
ATOM 1329 C CA . PHE A 1 179 ? -14.426 -2.205 15.186 1.00 21.83 179 PHE A CA 1
ATOM 1330 C C . PHE A 1 179 ? -13.742 -1.963 16.529 1.00 22.07 179 PHE A C 1
ATOM 1331 O O . PHE A 1 179 ? -13.339 -2.893 17.232 1.00 21.82 179 PHE A O 1
ATOM 1339 N N . PHE A 1 180 ? -13.624 -0.688 16.883 1.00 19.96 180 PHE A N 1
ATOM 1340 C CA . PHE A 1 180 ? -12.992 -0.225 18.108 1.00 21.96 180 PHE A CA 1
ATOM 1341 C C . PHE A 1 180 ? -14.100 0.226 19.049 1.00 21.11 180 PHE A C 1
ATOM 1342 O O . PHE A 1 180 ? -14.879 1.122 18.712 1.00 22.78 180 PHE A O 1
ATOM 1350 N N . ASN A 1 181 ? -14.208 -0.434 20.199 1.00 22.68 181 ASN A N 1
ATOM 1351 C CA . ASN A 1 181 ? -15.212 -0.062 21.188 1.00 23.56 181 ASN A CA 1
ATOM 1352 C C . ASN A 1 181 ? -14.998 1.385 21.626 1.00 23.05 181 ASN A C 1
ATOM 1353 O O . ASN A 1 181 ? -14.012 1.702 22.303 1.00 23.45 181 ASN A O 1
ATOM 1358 N N . ASN A 1 182 ? -15.902 2.277 21.224 1.00 22.34 182 ASN A N 1
ATOM 1359 C CA . ASN A 1 182 ? -15.759 3.700 21.500 1.00 19.58 182 ASN A CA 1
ATOM 1360 C C . ASN A 1 182 ? -17.126 4.357 21.362 1.00 21.72 182 ASN A C 1
ATOM 1361 O O . ASN A 1 182 ? -17.971 3.853 20.619 1.00 24.48 182 ASN A O 1
ATOM 1366 N N . PRO A 1 183 ? -17.378 5.472 22.056 1.00 20.44 183 PRO A N 1
ATOM 1367 C CA . PRO A 1 183 ? -18.748 6.016 22.079 1.00 23.52 183 PRO A CA 1
ATOM 1368 C C . PRO A 1 183 ? -19.234 6.544 20.743 1.00 23.86 183 PRO A C 1
ATOM 1369 O O . PRO A 1 183 ? -20.448 6.709 20.571 1.00 23.79 183 PRO A O 1
ATOM 1373 N N . THR A 1 184 ? -18.339 6.829 19.801 1.00 20.43 184 THR A N 1
ATOM 1374 C CA . THR A 1 184 ? -18.761 7.476 18.569 1.00 19.92 184 THR A CA 1
ATOM 1375 C C . THR A 1 184 ? -19.222 6.474 17.518 1.00 21.71 184 THR A C 1
ATOM 1376 O O . THR A 1 184 ? -20.311 6.630 16.957 1.00 24.63 184 THR A O 1
ATOM 1380 N N . TYR A 1 185 ? -18.427 5.436 17.249 1.00 21.70 185 TYR A N 1
ATOM 1381 C CA . TYR A 1 185 ? -18.731 4.510 16.168 1.00 23.69 185 TYR A CA 1
ATOM 1382 C C . TYR A 1 185 ? -19.149 3.117 16.627 1.00 22.07 185 TYR A C 1
ATOM 1383 O O . TYR A 1 185 ? -19.844 2.430 15.875 1.00 24.95 185 TYR A O 1
ATOM 1392 N N . PHE A 1 186 ? -18.758 2.683 17.828 1.00 23.24 186 PHE A N 1
ATOM 1393 C CA . PHE A 1 186 ? -19.093 1.347 18.327 1.00 20.17 186 PHE A CA 1
ATOM 1394 C C . PHE A 1 186 ? -19.293 1.396 19.837 1.00 25.11 186 PHE A C 1
ATOM 1395 O O . PHE A 1 186 ? -18.531 0.794 20.596 1.00 25.04 186 PHE A O 1
ATOM 1403 N N . PRO A 1 187 ? -20.305 2.122 20.310 1.00 23.51 187 PRO A N 1
ATOM 1404 C CA . PRO A 1 187 ? -20.489 2.238 21.760 1.00 28.22 187 PRO A CA 1
ATOM 1405 C C . PRO A 1 187 ? -20.911 0.904 22.358 1.00 30.75 187 PRO A C 1
ATOM 1406 O O . PRO A 1 187 ? -21.448 0.027 21.677 1.00 31.38 187 PRO A O 1
ATOM 1410 N N . THR A 1 188 ? -20.615 0.744 23.652 1.00 30.13 188 THR A N 1
ATOM 1411 C CA . THR A 1 188 ? -20.943 -0.502 24.337 1.00 33.08 188 THR A CA 1
ATOM 1412 C C . THR A 1 188 ? -22.434 -0.809 24.248 1.00 33.54 188 THR A C 1
ATOM 1413 O O . THR A 1 188 ? -22.818 -1.978 24.118 1.00 39.06 188 THR A O 1
ATOM 1417 N N . SER A 1 189 ? -23.280 0.227 24.273 1.00 32.88 189 SER A N 1
ATOM 1418 C CA . SER A 1 189 ? -24.721 0.022 24.149 1.00 38.63 189 SER A CA 1
ATOM 1419 C C . SER A 1 189 ? -25.078 -0.638 22.821 1.00 36.57 189 SER A C 1
ATOM 1420 O O . SER A 1 189 ? -25.981 -1.478 22.767 1.00 36.48 189 SER A O 1
ATOM 1423 N N . ASP A 1 190 ? -24.377 -0.276 21.739 1.00 37.75 190 ASP A N 1
ATOM 1424 C CA . ASP A 1 190 ? -24.599 -0.938 20.455 1.00 35.59 190 ASP A CA 1
ATOM 1425 C C . ASP A 1 190 ? -24.204 -2.412 20.513 1.00 37.78 190 ASP A C 1
ATOM 1426 O O . ASP A 1 190 ? -24.926 -3.274 19.998 1.00 36.61 190 ASP A O 1
ATOM 1431 N N . TRP A 1 191 ? -23.056 -2.722 21.123 1.00 39.08 191 TRP A N 1
ATOM 1432 C CA . TRP A 1 191 ? -22.571 -4.101 21.126 1.00 37.03 191 TRP A CA 1
ATOM 1433 C C . TRP A 1 191 ? -23.561 -5.035 21.809 1.00 38.49 191 TRP A C 1
ATOM 1434 O O . TRP A 1 191 ? -23.831 -6.137 21.315 1.00 43.67 191 TRP A O 1
ATOM 1445 N N . GLU A 1 192 ? -24.123 -4.601 22.932 1.00 38.92 192 GLU A N 1
ATOM 1446 C CA . GLU A 1 192 ? -24.970 -5.451 23.758 1.00 41.84 192 GLU A CA 1
ATOM 1447 C C . GLU A 1 192 ? -26.421 -5.487 23.300 1.00 47.80 192 GLU A C 1
ATOM 1448 O O . GLU A 1 192 ? -27.095 -6.509 23.491 1.00 47.24 192 GLU A O 1
ATOM 1454 N N . ASN A 1 193 ? -26.921 -4.402 22.704 1.00 42.91 193 ASN A N 1
ATOM 1455 C CA . ASN A 1 193 ? -28.326 -4.303 22.326 1.00 43.70 193 ASN A CA 1
ATOM 1456 C C . ASN A 1 193 ? -28.588 -4.600 20.857 1.00 47.45 193 ASN A C 1
ATOM 1457 O O . ASN A 1 193 ? -29.721 -4.940 20.505 1.00 50.11 193 ASN A O 1
ATOM 1462 N N . ASN A 1 194 ? -27.589 -4.464 19.994 1.00 44.37 194 ASN A N 1
ATOM 1463 C CA . ASN A 1 194 ? -27.779 -4.598 18.555 1.00 47.19 194 ASN A CA 1
ATOM 1464 C C . ASN A 1 194 ? -27.149 -5.903 18.088 1.00 48.07 194 ASN A C 1
ATOM 1465 O O . ASN A 1 194 ? -25.922 -5.988 17.950 1.00 47.02 194 ASN A O 1
ATOM 1470 N N . PRO A 1 195 ? -27.943 -6.956 17.851 1.00 51.43 195 PRO A N 1
ATOM 1471 C CA . PRO A 1 195 ? -27.354 -8.254 17.455 1.00 49.75 195 PRO A CA 1
ATOM 1472 C C . PRO A 1 195 ? -26.669 -8.242 16.096 1.00 48.54 195 PRO A C 1
ATOM 1473 O O . PRO A 1 195 ? -25.995 -9.223 15.758 1.00 46.99 195 PRO A O 1
ATOM 1477 N N . GLU A 1 196 ? -26.857 -7.188 15.297 1.00 47.04 196 GLU A N 1
ATOM 1478 C CA . GLU A 1 196 ? -26.231 -7.109 13.981 1.00 46.95 196 GLU A CA 1
ATOM 1479 C C . GLU A 1 196 ? -24.729 -6.846 14.079 1.00 46.31 196 GLU A C 1
ATOM 1480 O O . GLU A 1 196 ? -23.954 -7.347 13.253 1.00 44.90 196 GLU A O 1
ATOM 1486 N N . LEU A 1 197 ? -24.306 -6.056 15.069 1.00 45.52 197 LEU A N 1
ATOM 1487 C CA . LEU A 1 197 ? -22.891 -5.735 15.237 1.00 41.63 197 LEU A CA 1
ATOM 1488 C C . LEU A 1 197 ? -22.066 -6.987 15.524 1.00 40.97 197 LEU A C 1
ATOM 1489 O O . LEU A 1 197 ? -21.069 -7.258 14.846 1.00 39.29 197 LEU A O 1
ATOM 1494 N N . ARG A 1 198 ? -22.459 -7.757 16.543 1.00 43.01 198 ARG A N 1
ATOM 1495 C CA . ARG A 1 198 ? -21.751 -8.994 16.860 1.00 41.13 198 ARG A CA 1
ATOM 1496 C C . ARG A 1 198 ? -21.567 -9.849 15.614 1.00 43.51 198 ARG A C 1
ATOM 1497 O O . ARG A 1 198 ? -20.439 -10.076 15.167 1.00 44.15 198 ARG A O 1
ATOM 1505 N N . GLU A 1 199 ? -22.677 -10.267 14.996 1.00 40.66 199 GLU A N 1
ATOM 1506 C CA . GLU A 1 199 ? -22.617 -11.209 13.879 1.00 44.07 199 GLU A CA 1
ATOM 1507 C C . GLU A 1 199 ? -21.596 -10.807 12.815 1.00 41.23 199 GLU A C 1
ATOM 1508 O O . GLU A 1 199 ? -20.930 -11.671 12.231 1.00 42.99 199 GLU A O 1
ATOM 1514 N N . ARG A 1 200 ? -21.453 -9.506 12.537 1.00 39.62 200 ARG A N 1
ATOM 1515 C CA . ARG A 1 200 ? -20.501 -9.138 11.495 1.00 42.81 200 ARG A CA 1
ATOM 1516 C C . ARG A 1 200 ? -19.076 -9.042 12.033 1.00 35.23 200 ARG A C 1
ATOM 1517 O O . ARG A 1 200 ? -18.124 -9.233 11.272 1.00 41.24 200 ARG A O 1
ATOM 1525 N N . VAL A 1 201 ? -18.910 -8.783 13.331 1.00 38.54 201 VAL A N 1
ATOM 1526 C CA . VAL A 1 201 ? -17.580 -8.828 13.937 1.00 34.54 201 VAL A CA 1
ATOM 1527 C C . VAL A 1 201 ? -17.037 -10.251 13.924 1.00 38.74 201 VAL A C 1
ATOM 1528 O O . VAL A 1 201 ? -15.874 -10.486 13.575 1.00 33.46 201 VAL A O 1
ATOM 1532 N N . GLU A 1 202 ? -17.867 -11.231 14.305 1.00 37.00 202 GLU A N 1
ATOM 1533 C CA . GLU A 1 202 ? -17.389 -12.609 14.276 1.00 37.48 202 GLU A CA 1
ATOM 1534 C C . GLU A 1 202 ? -17.074 -13.074 12.863 1.00 41.14 202 GLU A C 1
ATOM 1535 O O . GLU A 1 202 ? -16.304 -14.023 12.695 1.00 43.57 202 GLU A O 1
ATOM 1541 N N . ARG A 1 203 ? -17.619 -12.413 11.846 1.00 40.14 203 ARG A N 1
ATOM 1542 C CA . ARG A 1 203 ? -17.328 -12.797 10.472 1.00 40.26 203 ARG A CA 1
ATOM 1543 C C . ARG A 1 203 ? -16.174 -12.004 9.872 1.00 37.16 203 ARG A C 1
ATOM 1544 O O . ARG A 1 203 ? -15.309 -12.580 9.203 1.00 42.66 203 ARG A O 1
ATOM 1552 N N . ASP A 1 204 ? -16.130 -10.695 10.096 1.00 37.41 204 ASP A N 1
ATOM 1553 C CA . ASP A 1 204 ? -15.166 -9.850 9.406 1.00 38.93 204 ASP A CA 1
ATOM 1554 C C . ASP A 1 204 ? -13.889 -9.580 10.203 1.00 32.31 204 ASP A C 1
ATOM 1555 O O . ASP A 1 204 ? -12.901 -9.122 9.617 1.00 34.50 204 ASP A O 1
ATOM 1560 N N . VAL A 1 205 ? -13.873 -9.832 11.504 1.00 29.39 205 VAL A N 1
ATOM 1561 C CA . VAL A 1 205 ? -12.754 -9.403 12.344 1.00 22.82 205 VAL A CA 1
ATOM 1562 C C . VAL A 1 205 ? -12.008 -10.647 12.810 1.00 24.81 205 VAL A C 1
ATOM 1563 O O . VAL A 1 205 ? -12.540 -11.426 13.619 1.00 24.77 205 VAL A O 1
ATOM 1567 N N . PRO A 1 206 ? -10.787 -10.891 12.333 1.00 23.18 206 PRO A N 1
ATOM 1568 C CA . PRO A 1 206 ? -10.052 -12.098 12.759 1.00 22.18 206 PRO A CA 1
ATOM 1569 C C . PRO A 1 206 ? -9.939 -12.244 14.267 1.00 23.62 206 PRO A C 1
ATOM 1570 O O . PRO A 1 206 ? -10.027 -13.365 14.787 1.00 25.07 206 PRO A O 1
ATOM 1574 N N . LEU A 1 207 ? -9.766 -11.131 14.982 1.00 21.35 207 LEU A N 1
ATOM 1575 C CA . LEU A 1 207 ? -9.665 -11.172 16.436 1.00 23.54 207 LEU A CA 1
ATOM 1576 C C . LEU A 1 207 ? -10.982 -11.566 17.101 1.00 26.60 207 LEU A C 1
ATOM 1577 O O . LEU A 1 207 ? -10.968 -12.030 18.246 1.00 23.24 207 LEU A O 1
ATOM 1582 N N . GLY A 1 208 ? -12.112 -11.392 16.418 1.00 26.81 208 GLY A N 1
ATOM 1583 C CA . GLY A 1 208 ? -13.376 -11.898 16.910 1.00 25.10 208 GLY A CA 1
ATOM 1584 C C . GLY A 1 208 ? -14.084 -11.022 17.910 1.00 27.94 208 GLY A C 1
ATOM 1585 O O . GLY A 1 208 ? -15.096 -11.452 18.478 1.00 26.06 208 GLY A O 1
ATOM 1586 N N . ARG A 1 209 ? -13.596 -9.808 18.143 1.00 20.43 209 ARG A N 1
ATOM 1587 C CA . ARG A 1 209 ? -14.174 -8.918 19.136 1.00 18.52 209 ARG A CA 1
ATOM 1588 C C . ARG A 1 209 ? -13.809 -7.487 18.773 1.00 24.65 209 ARG A C 1
ATOM 1589 O O . ARG A 1 209 ? -12.923 -7.235 17.948 1.00 25.38 209 ARG A O 1
ATOM 1597 N N . LEU A 1 210 ? -14.501 -6.556 19.411 1.00 23.86 210 LEU A N 1
ATOM 1598 C CA . LEU A 1 210 ? -14.141 -5.151 19.302 1.00 23.14 210 LEU A CA 1
ATOM 1599 C C . LEU A 1 210 ? -12.823 -4.896 20.012 1.00 25.87 210 LEU A C 1
ATOM 1600 O O . LEU A 1 210 ? -12.510 -5.526 21.029 1.00 23.10 210 LEU A O 1
ATOM 1605 N N . GLY A 1 211 ? -12.054 -3.949 19.484 1.00 23.44 211 GLY A N 1
ATOM 1606 C CA . GLY A 1 211 ? -10.886 -3.482 20.210 1.00 22.49 211 GLY A CA 1
ATOM 1607 C C . GLY A 1 211 ? -11.304 -2.778 21.489 1.00 19.02 211 GLY A C 1
ATOM 1608 O O . GLY A 1 211 ? -12.261 -2.000 21.511 1.00 23.52 211 GLY A O 1
ATOM 1609 N N . ARG A 1 212 ? -10.543 -3.073 22.623 1.00 21.83 212 ARG A N 1
ATOM 1610 C CA . ARG A 1 212 ? -10.957 -2.473 23.888 1.00 20.59 212 ARG A CA 1
ATOM 1611 C C . ARG A 1 212 ? -10.376 -1.074 24.053 1.00 23.33 212 ARG A C 1
ATOM 1612 O O . ARG A 1 212 ? -9.306 -0.770 23.510 1.00 23.01 212 ARG A O 1
ATOM 1620 N N . PRO A 1 213 ? -11.062 -0.232 24.840 1.00 21.50 213 PRO A N 1
ATOM 1621 C CA . PRO A 1 213 ? -10.491 1.082 25.196 1.00 20.99 213 PRO A CA 1
ATOM 1622 C C . PRO A 1 213 ? -9.081 1.032 25.768 1.00 25.77 213 PRO A C 1
ATOM 1623 O O . PRO A 1 213 ? -8.241 1.841 25.364 1.00 19.39 213 PRO A O 1
ATOM 1627 N N . ASP A 1 214 ? -8.784 0.118 26.699 1.00 25.09 214 ASP A N 1
ATOM 1628 C CA . ASP A 1 214 ? -7.420 0.074 27.220 1.00 22.15 214 ASP A CA 1
ATOM 1629 C C . ASP A 1 214 ? -6.413 -0.404 26.177 1.00 22.88 214 ASP A C 1
ATOM 1630 O O . ASP A 1 214 ? -5.209 -0.139 26.329 1.00 23.78 214 ASP A O 1
ATOM 1635 N N . GLU A 1 215 ? -6.864 -1.093 25.122 1.00 21.61 215 GLU A N 1
ATOM 1636 C CA . GLU A 1 215 ? -5.933 -1.489 24.071 1.00 19.67 215 GLU A CA 1
ATOM 1637 C C . GLU A 1 215 ? -5.587 -0.304 23.178 1.00 19.62 215 GLU A C 1
ATOM 1638 O O . GLU A 1 215 ? -4.433 -0.163 22.759 1.00 18.63 215 GLU A O 1
ATOM 1644 N N . MET A 1 216 ? -6.561 0.564 22.896 1.00 19.74 216 MET A N 1
ATOM 1645 C CA . MET A 1 216 ? -6.234 1.821 22.223 1.00 20.72 216 MET A CA 1
ATOM 1646 C C . MET A 1 216 ? -5.349 2.679 23.114 1.00 21.13 216 MET A C 1
ATOM 1647 O O . MET A 1 216 ? -4.364 3.265 22.647 1.00 17.19 216 MET A O 1
ATOM 1652 N N . GLY A 1 217 ? -5.650 2.711 24.418 1.00 18.22 217 GLY A N 1
ATOM 1653 C CA . GLY A 1 217 ? -4.806 3.441 25.346 1.00 17.76 217 GLY A CA 1
ATOM 1654 C C . GLY A 1 217 ? -3.375 2.938 25.350 1.00 16.94 217 GLY A C 1
ATOM 1655 O O . GLY A 1 217 ? -2.429 3.731 25.364 1.00 18.99 217 GLY A O 1
ATOM 1656 N N . ALA A 1 218 ? -3.193 1.616 25.277 1.00 15.85 218 ALA A N 1
ATOM 1657 C CA . ALA A 1 218 ? -1.848 1.051 25.335 1.00 16.25 218 ALA A CA 1
ATOM 1658 C C . ALA A 1 218 ? -1.042 1.423 24.098 1.00 18.81 218 ALA A C 1
ATOM 1659 O O . ALA A 1 218 ? 0.157 1.720 24.189 1.00 19.55 218 ALA A O 1
ATOM 1661 N N . LEU A 1 219 ? -1.686 1.417 22.933 1.00 14.43 219 LEU A N 1
ATOM 1662 C CA . LEU A 1 219 ? -1.008 1.873 21.728 1.00 14.79 219 LEU A CA 1
ATOM 1663 C C . LEU A 1 219 ? -0.607 3.337 21.850 1.00 17.54 219 LEU A C 1
ATOM 1664 O O . LEU A 1 219 ? 0.527 3.707 21.520 1.00 19.04 219 LEU A O 1
ATOM 1669 N N . ILE A 1 220 ? -1.517 4.177 22.349 1.00 16.57 220 ILE A N 1
ATOM 1670 C CA . ILE A 1 220 ? -1.246 5.611 22.458 1.00 17.04 220 ILE A CA 1
ATOM 1671 C C . ILE A 1 220 ? -0.124 5.876 23.460 1.00 19.23 220 ILE A C 1
ATOM 1672 O O . ILE A 1 220 ? 0.837 6.585 23.152 1.00 18.32 220 ILE A O 1
ATOM 1677 N N . THR A 1 221 ? -0.187 5.276 24.656 1.00 17.72 221 THR A N 1
ATOM 1678 C CA . THR A 1 221 ? 0.907 5.539 25.591 1.00 19.68 221 THR A CA 1
ATOM 1679 C C . THR A 1 221 ? 2.233 4.951 25.109 1.00 18.54 221 THR A C 1
ATOM 1680 O O . THR A 1 221 ? 3.297 5.518 25.407 1.00 20.05 221 THR A O 1
ATOM 1684 N N . PHE A 1 222 ? 2.209 3.845 24.353 1.00 17.33 222 PHE A N 1
ATOM 1685 C CA . PHE A 1 222 ? 3.459 3.305 23.822 1.00 17.76 222 PHE A CA 1
ATOM 1686 C C . PHE A 1 222 ? 4.088 4.258 22.812 1.00 19.53 222 PHE A C 1
ATOM 1687 O O . PHE A 1 222 ? 5.286 4.564 22.894 1.00 18.79 222 PHE A O 1
ATOM 1695 N N . LEU A 1 223 ? 3.300 4.723 21.839 1.00 18.02 223 LEU A N 1
ATOM 1696 C CA . LEU A 1 223 ? 3.799 5.751 20.928 1.00 18.42 223 LEU A CA 1
ATOM 1697 C C . LEU A 1 223 ? 4.258 6.980 21.704 1.00 18.16 223 LEU A C 1
ATOM 1698 O O . LEU A 1 223 ? 5.350 7.509 21.464 1.00 18.07 223 LEU A O 1
ATOM 1703 N N . ALA A 1 224 ? 3.450 7.429 22.669 1.00 18.99 224 ALA A N 1
ATOM 1704 C CA . ALA A 1 224 ? 3.797 8.625 23.426 1.00 18.04 224 ALA A CA 1
ATOM 1705 C C . ALA A 1 224 ? 5.091 8.465 24.222 1.00 21.57 224 ALA A C 1
ATOM 1706 O O . ALA A 1 224 ? 5.726 9.475 24.555 1.00 18.28 224 ALA A O 1
ATOM 1708 N N . SER A 1 225 ? 5.508 7.226 24.513 1.00 17.42 225 SER A N 1
ATOM 1709 C CA . SER A 1 225 ? 6.725 7.009 25.297 1.00 20.37 225 SER A CA 1
ATOM 1710 C C . SER A 1 225 ? 7.991 7.300 24.498 1.00 22.48 225 SER A C 1
ATOM 1711 O O . SER A 1 225 ? 9.070 7.464 25.090 1.00 20.06 225 SER A O 1
ATOM 1714 N N . ARG A 1 226 ? 7.884 7.337 23.173 1.00 18.38 226 ARG A N 1
ATOM 1715 C CA . ARG A 1 226 ? 9.000 7.474 22.243 1.00 17.22 226 ARG A CA 1
ATOM 1716 C C . ARG A 1 226 ? 10.001 6.319 22.340 1.00 20.95 226 ARG A C 1
ATOM 1717 O O . ARG A 1 226 ? 11.067 6.382 21.711 1.00 22.76 226 ARG A O 1
ATOM 1725 N N . ARG A 1 227 ? 9.688 5.255 23.101 1.00 21.37 227 ARG A N 1
ATOM 1726 C CA . ARG A 1 227 ? 10.631 4.148 23.261 1.00 23.82 227 ARG A CA 1
ATOM 1727 C C . ARG A 1 227 ? 10.936 3.433 21.954 1.00 20.31 227 ARG A C 1
ATOM 1728 O O . ARG A 1 227 ? 11.975 2.767 21.856 1.00 21.64 227 ARG A O 1
ATOM 1736 N N . ALA A 1 228 ? 10.052 3.522 20.957 1.00 19.05 228 ALA A N 1
ATOM 1737 C CA . ALA A 1 228 ? 10.304 2.930 19.644 1.00 19.32 228 ALA A CA 1
ATOM 1738 C C . ALA A 1 228 ? 10.147 3.988 18.550 1.00 18.81 228 ALA A C 1
ATOM 1739 O O . ALA A 1 228 ? 9.460 3.788 17.550 1.00 19.11 228 ALA A O 1
ATOM 1741 N N . ALA A 1 229 ? 10.828 5.117 18.727 1.00 20.59 229 ALA A N 1
ATOM 1742 C CA . ALA A 1 229 ? 10.744 6.224 17.772 1.00 16.92 229 ALA A CA 1
ATOM 1743 C C . ALA A 1 229 ? 10.993 5.862 16.306 1.00 19.14 229 ALA A C 1
ATOM 1744 O O . ALA A 1 229 ? 10.388 6.515 15.439 1.00 17.15 229 ALA A O 1
ATOM 1746 N N . PRO A 1 230 ? 11.836 4.892 15.942 1.00 15.78 230 PRO A N 1
ATOM 1747 C CA . PRO A 1 230 ? 12.037 4.617 14.509 1.00 18.91 230 PRO A CA 1
ATOM 1748 C C . PRO A 1 230 ? 10.782 4.160 13.753 1.00 16.33 230 PRO A C 1
ATOM 1749 O O . PRO A 1 230 ? 10.851 4.066 12.525 1.00 17.42 230 PRO A O 1
ATOM 1753 N N . ILE A 1 231 ? 9.651 3.900 14.418 1.00 15.91 231 ILE A N 1
ATOM 1754 C CA . ILE A 1 231 ? 8.415 3.574 13.701 1.00 13.83 231 ILE A CA 1
ATOM 1755 C C . ILE A 1 231 ? 7.637 4.854 13.393 1.00 19.00 231 ILE A C 1
ATOM 1756 O O . ILE A 1 231 ? 6.463 4.812 12.991 1.00 16.98 231 ILE A O 1
ATOM 1761 N N . VAL A 1 232 ? 8.302 6.000 13.554 1.00 16.47 232 VAL A N 1
ATOM 1762 C CA . VAL A 1 232 ? 7.685 7.286 13.265 1.00 15.26 232 VAL A CA 1
ATOM 1763 C C . VAL A 1 232 ? 7.195 7.371 11.810 1.00 15.92 232 VAL A C 1
ATOM 1764 O O . VAL A 1 232 ? 7.796 6.809 10.890 1.00 13.53 232 VAL A O 1
ATOM 1768 N N . GLY A 1 233 ? 6.083 8.083 11.608 1.00 15.63 233 GLY A N 1
ATOM 1769 C CA . GLY A 1 233 ? 5.714 8.524 10.269 1.00 14.13 233 GLY A CA 1
ATOM 1770 C C . GLY A 1 233 ? 4.843 7.582 9.483 1.00 19.97 233 GLY A C 1
ATOM 1771 O O . GLY A 1 233 ? 4.750 7.720 8.254 1.00 17.91 233 GLY A O 1
ATOM 1772 N N . GLN A 1 234 ? 4.196 6.627 10.140 1.00 18.45 234 GLN A N 1
ATOM 1773 C CA . GLN A 1 234 ? 3.405 5.649 9.424 1.00 18.96 234 GLN A CA 1
ATOM 1774 C C . GLN A 1 234 ? 2.035 5.505 10.065 1.00 18.38 234 GLN A C 1
ATOM 1775 O O . GLN A 1 234 ? 1.751 6.048 11.138 1.00 15.48 234 GLN A O 1
ATOM 1781 N N . PHE A 1 235 ? 1.203 4.744 9.361 1.00 18.05 235 PHE A N 1
ATOM 1782 C CA . PHE A 1 235 ? -0.180 4.461 9.721 1.00 17.29 235 PHE A CA 1
ATOM 1783 C C . PHE A 1 235 ? -0.240 3.086 10.370 1.00 17.32 235 PHE A C 1
ATOM 1784 O O . PHE A 1 235 ? 0.385 2.147 9.872 1.00 19.31 235 PHE A O 1
ATOM 1792 N N . PHE A 1 236 ? -0.974 2.973 11.480 1.00 16.16 236 PHE A N 1
ATOM 1793 C CA . PHE A 1 236 ? -1.172 1.702 12.177 1.00 16.92 236 PHE A CA 1
ATOM 1794 C C . PHE A 1 236 ? -2.645 1.336 12.114 1.00 16.55 236 PHE A C 1
ATOM 1795 O O . PHE A 1 236 ? -3.488 2.090 12.600 1.00 16.48 236 PHE A O 1
ATOM 1803 N N . ALA A 1 237 ? -2.949 0.167 11.563 1.00 15.85 237 ALA A N 1
ATOM 1804 C CA . ALA A 1 237 ? -4.323 -0.304 11.627 1.00 18.11 237 ALA A CA 1
ATOM 1805 C C . ALA A 1 237 ? -4.620 -0.773 13.045 1.00 21.24 237 ALA A C 1
ATOM 1806 O O . ALA A 1 237 ? -3.764 -1.362 13.713 1.00 21.89 237 ALA A O 1
ATOM 1808 N N . PHE A 1 238 ? -5.831 -0.463 13.525 1.00 19.51 238 PHE A N 1
ATOM 1809 C CA . PHE A 1 238 ? -6.302 -0.888 14.848 1.00 17.06 238 PHE A CA 1
ATOM 1810 C C . PHE A 1 238 ? -7.694 -1.465 14.613 1.00 16.46 238 PHE A C 1
ATOM 1811 O O . PHE A 1 238 ? -8.704 -0.835 14.893 1.00 18.11 238 PHE A O 1
ATOM 1819 N N . THR A 1 239 ? -7.722 -2.647 14.020 1.00 19.04 239 THR A N 1
ATOM 1820 C CA . THR A 1 239 ? -8.954 -3.192 13.472 1.00 18.97 239 THR A CA 1
ATOM 1821 C C . THR A 1 239 ? -9.118 -4.668 13.811 1.00 23.47 239 THR A C 1
ATOM 1822 O O . THR A 1 239 ? -10.020 -5.315 13.257 1.00 22.80 239 THR A O 1
ATOM 1826 N N . GLY A 1 240 ? -8.256 -5.226 14.658 1.00 19.66 240 GLY A N 1
ATOM 1827 C CA . GLY A 1 240 ? -8.320 -6.645 14.962 1.00 21.85 240 GLY A CA 1
ATOM 1828 C C . GLY A 1 240 ? -8.051 -7.547 13.784 1.00 22.54 240 GLY A C 1
ATOM 1829 O O . GLY A 1 240 ? -8.552 -8.677 13.753 1.00 18.42 240 GLY A O 1
ATOM 1830 N N . GLY A 1 241 ? -7.272 -7.084 12.801 1.00 20.41 241 GLY A N 1
ATOM 1831 C CA . GLY A 1 241 ? -6.905 -7.919 11.674 1.00 22.71 241 GLY A CA 1
ATOM 1832 C C . GLY A 1 241 ? -7.802 -7.772 10.465 1.00 17.73 241 GLY A C 1
ATOM 1833 O O . GLY A 1 241 ? -7.571 -8.446 9.449 1.00 22.54 241 GLY A O 1
ATOM 1834 N N . TYR A 1 242 ? -8.815 -6.912 10.547 1.00 17.03 242 TYR A N 1
ATOM 1835 C CA . TYR A 1 242 ? -9.658 -6.625 9.391 1.00 21.83 242 TYR A CA 1
ATOM 1836 C C . TYR A 1 242 ? -8.850 -5.988 8.267 1.00 21.96 242 TYR A C 1
ATOM 1837 O O . TYR A 1 242 ? -8.995 -6.362 7.098 1.00 25.41 242 TYR A O 1
ATOM 1846 N N . LEU A 1 243 ? -8.001 -5.020 8.597 1.00 20.29 243 LEU A N 1
ATOM 1847 C CA . LEU A 1 243 ? -6.953 -4.592 7.669 1.00 24.83 243 LEU A CA 1
ATOM 1848 C C . LEU A 1 243 ? -5.689 -5.420 7.908 1.00 23.52 243 LEU A C 1
ATOM 1849 O O . LEU A 1 243 ? -5.471 -5.908 9.016 1.00 23.12 243 LEU A O 1
ATOM 1854 N N . PRO A 1 244 ? -4.839 -5.565 6.882 1.00 23.93 244 PRO A N 1
ATOM 1855 C CA . PRO A 1 244 ? -4.970 -5.081 5.502 1.00 28.63 244 PRO A CA 1
ATOM 1856 C C . PRO A 1 244 ? -5.954 -5.892 4.660 1.00 32.70 244 PRO A C 1
ATOM 1857 O O . PRO A 1 244 ? -6.370 -5.442 3.592 1.00 33.67 244 PRO A O 1
ATOM 1862 N N . LYS B 1 2 ? -18.513 11.031 -30.077 1.00 24.34 2 LYS B N 1
ATOM 1863 C CA . LYS B 1 2 ? -18.321 10.858 -28.637 1.00 21.75 2 LYS B CA 1
ATOM 1864 C C . LYS B 1 2 ? -17.894 12.191 -28.023 1.00 18.66 2 LYS B C 1
ATOM 1865 O O . LYS B 1 2 ? -17.163 12.957 -28.644 1.00 22.92 2 LYS B O 1
ATOM 1871 N N . ILE B 1 3 ? -18.337 12.470 -26.799 1.00 21.85 3 ILE B N 1
ATOM 1872 C CA . ILE B 1 3 ? -18.052 13.745 -26.149 1.00 19.79 3 ILE B CA 1
ATOM 1873 C C . ILE B 1 3 ? -17.200 13.485 -24.917 1.00 17.11 3 ILE B C 1
ATOM 1874 O O . ILE B 1 3 ? -17.505 12.587 -24.116 1.00 16.04 3 ILE B O 1
ATOM 1879 N N . ALA B 1 4 ? -16.124 14.255 -24.782 1.00 14.55 4 ALA B N 1
ATOM 1880 C CA . ALA B 1 4 ? -15.326 14.285 -23.571 1.00 16.12 4 ALA B CA 1
ATOM 1881 C C . ALA B 1 4 ? -15.387 15.687 -22.985 1.00 16.51 4 ALA B C 1
ATOM 1882 O O . ALA B 1 4 ? -15.460 16.668 -23.723 1.00 17.35 4 ALA B O 1
ATOM 1884 N N . LEU B 1 5 ? -15.349 15.771 -21.659 1.00 12.76 5 LEU B N 1
ATOM 1885 C CA . LEU B 1 5 ? -15.064 17.022 -20.957 1.00 13.71 5 LEU B CA 1
ATOM 1886 C C . LEU B 1 5 ? -13.659 16.939 -20.376 1.00 13.47 5 LEU B C 1
ATOM 1887 O O . LEU B 1 5 ? -13.323 15.956 -19.710 1.00 14.43 5 LEU B O 1
ATOM 1892 N N . VAL B 1 6 ? -12.841 17.963 -20.617 1.00 15.64 6 VAL B N 1
ATOM 1893 C CA . VAL B 1 6 ? -11.500 18.037 -20.034 1.00 15.18 6 VAL B CA 1
ATOM 1894 C C . VAL B 1 6 ? -11.383 19.366 -19.287 1.00 14.43 6 VAL B C 1
ATOM 1895 O O . VAL B 1 6 ? -11.519 20.430 -19.897 1.00 14.09 6 VAL B O 1
ATOM 1899 N N . THR B 1 7 ? -11.123 19.308 -17.977 1.00 15.92 7 THR B N 1
ATOM 1900 C CA . THR B 1 7 ? -10.993 20.532 -17.183 1.00 15.37 7 THR B CA 1
ATOM 1901 C C . THR B 1 7 ? -9.556 21.048 -17.196 1.00 14.33 7 THR B C 1
ATOM 1902 O O . THR B 1 7 ? -8.610 20.326 -17.524 1.00 15.62 7 THR B O 1
ATOM 1906 N N . HIS B 1 8 ? -9.401 22.324 -16.824 1.00 13.01 8 HIS B N 1
ATOM 1907 C CA . HIS B 1 8 ? -8.105 23.027 -16.862 1.00 12.81 8 HIS B CA 1
ATOM 1908 C C . HIS B 1 8 ? -7.293 22.647 -18.101 1.00 16.07 8 HIS B C 1
ATOM 1909 O O . HIS B 1 8 ? -6.124 22.247 -18.025 1.00 14.19 8 HIS B O 1
ATOM 1916 N N . ALA B 1 9 ? -7.934 22.790 -19.267 1.00 15.08 9 ALA B N 1
ATOM 1917 C CA . ALA B 1 9 ? -7.389 22.231 -20.503 1.00 16.20 9 ALA B CA 1
ATOM 1918 C C . ALA B 1 9 ? -6.043 22.824 -20.909 1.00 15.24 9 ALA B C 1
ATOM 1919 O O . ALA B 1 9 ? -5.311 22.185 -21.670 1.00 15.80 9 ALA B O 1
ATOM 1921 N N . ARG B 1 10 ? -5.691 24.023 -20.447 1.00 14.94 10 ARG B N 1
ATOM 1922 C CA . ARG B 1 10 ? -4.408 24.593 -20.838 1.00 18.18 10 ARG B CA 1
ATOM 1923 C C . ARG B 1 10 ? -3.248 24.169 -19.941 1.00 20.96 10 ARG B C 1
ATOM 1924 O O . ARG B 1 10 ? -2.107 24.556 -20.218 1.00 18.79 10 ARG B O 1
ATOM 1932 N N . HIS B 1 11 ? -3.491 23.338 -18.917 1.00 17.49 11 HIS B N 1
ATOM 1933 C CA . HIS B 1 11 ? -2.495 23.031 -17.895 1.00 13.57 11 HIS B CA 1
ATOM 1934 C C . HIS B 1 11 ? -2.389 21.536 -17.645 1.00 15.88 11 HIS B C 1
ATOM 1935 O O . HIS B 1 11 ? -3.290 20.768 -17.993 1.00 15.57 11 HIS B O 1
ATOM 1942 N N . PHE B 1 12 ? -1.266 21.155 -17.015 1.00 16.83 12 PHE B N 1
ATOM 1943 C CA . PHE B 1 12 ? -1.032 19.808 -16.480 1.00 18.13 12 PHE B CA 1
ATOM 1944 C C . PHE B 1 12 ? -1.240 18.764 -17.579 1.00 16.70 12 PHE B C 1
ATOM 1945 O O . PHE B 1 12 ? -0.591 18.836 -18.632 1.00 13.73 12 PHE B O 1
ATOM 1953 N N . ALA B 1 13 ? -2.160 17.822 -17.383 1.00 15.36 13 ALA B N 1
ATOM 1954 C CA . ALA B 1 13 ? -2.415 16.785 -18.384 1.00 15.81 13 ALA B CA 1
ATOM 1955 C C . ALA B 1 13 ? -3.435 17.216 -19.440 1.00 15.98 13 ALA B C 1
ATOM 1956 O O . ALA B 1 13 ? -3.784 16.410 -20.320 1.00 16.86 13 ALA B O 1
ATOM 1958 N N . GLY B 1 14 ? -3.872 18.485 -19.412 1.00 13.75 14 GLY B N 1
ATOM 1959 C CA . GLY B 1 14 ? -4.893 18.975 -20.301 1.00 15.15 14 GLY B CA 1
ATOM 1960 C C . GLY B 1 14 ? -4.540 18.876 -21.777 1.00 15.33 14 GLY B C 1
ATOM 1961 O O . GLY B 1 14 ? -5.311 18.329 -22.568 1.00 17.49 14 GLY B O 1
ATOM 1962 N N . PRO B 1 15 ? -3.394 19.441 -22.182 1.00 17.92 15 PRO B N 1
ATOM 1963 C CA . PRO B 1 15 ? -3.047 19.419 -23.615 1.00 16.79 15 PRO B CA 1
ATOM 1964 C C . PRO B 1 15 ? -2.881 18.005 -24.155 1.00 18.09 15 PRO B C 1
ATOM 1965 O O . PRO B 1 15 ? -3.322 17.700 -25.278 1.00 18.48 15 PRO B O 1
ATOM 1969 N N . ALA B 1 16 ? -2.281 17.119 -23.355 1.00 19.02 16 ALA B N 1
ATOM 1970 C CA . ALA B 1 16 ? -2.162 15.716 -23.747 1.00 18.31 16 ALA B CA 1
ATOM 1971 C C . ALA B 1 16 ? -3.531 15.072 -23.910 1.00 16.93 16 ALA B C 1
ATOM 1972 O O . ALA B 1 16 ? -3.761 14.315 -24.858 1.00 16.97 16 ALA B O 1
ATOM 1974 N N . ALA B 1 17 ? -4.444 15.335 -22.970 1.00 14.68 17 ALA B N 1
ATOM 1975 C CA . ALA B 1 17 ? -5.787 14.774 -23.049 1.00 14.53 17 ALA B CA 1
ATOM 1976 C C . ALA B 1 17 ? -6.524 15.300 -24.269 1.00 16.57 17 ALA B C 1
ATOM 1977 O O . ALA B 1 17 ? -7.163 14.537 -25.007 1.00 16.54 17 ALA B O 1
ATOM 1979 N N . VAL B 1 18 ? -6.470 16.616 -24.481 1.00 16.58 18 VAL B N 1
ATOM 1980 C CA . VAL B 1 18 ? -7.236 17.210 -25.572 1.00 19.91 18 VAL B CA 1
ATOM 1981 C C . VAL B 1 18 ? -6.758 16.666 -26.911 1.00 16.43 18 VAL B C 1
ATOM 1982 O O . VAL B 1 18 ? -7.563 16.308 -27.784 1.00 18.87 18 VAL B O 1
ATOM 1986 N N . GLU B 1 19 ? -5.442 16.589 -27.093 1.00 17.32 19 GLU B N 1
ATOM 1987 C CA . GLU B 1 19 ? -4.899 16.117 -28.361 1.00 19.32 19 GLU B CA 1
ATOM 1988 C C . GLU B 1 19 ? -5.250 14.648 -28.597 1.00 20.24 19 GLU B C 1
ATOM 1989 O O . GLU B 1 19 ? -5.675 14.253 -29.693 1.00 19.65 19 GLU B O 1
ATOM 1995 N N . ALA B 1 20 ? -5.051 13.815 -27.585 1.00 17.42 20 ALA B N 1
ATOM 1996 C CA . ALA B 1 20 ? -5.292 12.392 -27.778 1.00 17.18 20 ALA B CA 1
ATOM 1997 C C . ALA B 1 20 ? -6.770 12.102 -28.021 1.00 20.92 20 ALA B C 1
ATOM 1998 O O . ALA B 1 20 ? -7.110 11.314 -28.914 1.00 20.00 20 ALA B O 1
ATOM 2000 N N . LEU B 1 21 ? -7.667 12.713 -27.242 1.00 16.41 21 LEU B N 1
ATOM 2001 C CA . LEU B 1 21 ? -9.082 12.408 -27.425 1.00 17.51 21 LEU B CA 1
ATOM 2002 C C . LEU B 1 21 ? -9.582 12.937 -28.766 1.00 20.23 21 LEU B C 1
ATOM 2003 O O . LEU B 1 21 ? -10.321 12.238 -29.472 1.00 20.46 21 LEU B O 1
ATOM 2008 N N . THR B 1 22 ? -9.161 14.148 -29.150 1.00 16.26 22 THR B N 1
ATOM 2009 C CA . THR B 1 22 ? -9.505 14.678 -30.471 1.00 19.10 22 THR B CA 1
ATOM 2010 C C . THR B 1 22 ? -9.071 13.716 -31.571 1.00 23.09 22 THR B C 1
ATOM 2011 O O . THR B 1 22 ? -9.838 13.412 -32.491 1.00 23.21 22 THR B O 1
ATOM 2015 N N . ARG B 1 23 ? -7.834 13.229 -31.484 1.00 22.97 23 ARG B N 1
ATOM 2016 C CA . ARG B 1 23 ? -7.322 12.298 -32.488 1.00 25.36 23 ARG B CA 1
ATOM 2017 C C . ARG B 1 23 ? -8.075 10.973 -32.474 1.00 26.67 23 ARG B C 1
ATOM 2018 O O . ARG B 1 23 ? -8.171 10.308 -33.511 1.00 31.13 23 ARG B O 1
ATOM 2026 N N . ASP B 1 24 ? -8.629 10.579 -31.329 1.00 20.67 24 ASP B N 1
ATOM 2027 C CA . ASP B 1 24 ? -9.416 9.358 -31.224 1.00 24.19 24 ASP B CA 1
ATOM 2028 C C . ASP B 1 24 ? -10.904 9.576 -31.536 1.00 22.47 24 ASP B C 1
ATOM 2029 O O . ASP B 1 24 ? -11.725 8.699 -31.241 1.00 27.02 24 ASP B O 1
ATOM 2034 N N . GLY B 1 25 ? -11.267 10.723 -32.103 1.00 22.64 25 GLY B N 1
ATOM 2035 C CA . GLY B 1 25 ? -12.600 10.940 -32.637 1.00 22.24 25 GLY B CA 1
ATOM 2036 C C . GLY B 1 25 ? -13.580 11.654 -31.733 1.00 27.74 25 GLY B C 1
ATOM 2037 O O . GLY B 1 25 ? -14.765 11.744 -32.082 1.00 25.29 25 GLY B O 1
ATOM 2038 N N . TYR B 1 26 ? -13.135 12.159 -30.588 1.00 19.12 26 TYR B N 1
ATOM 2039 C CA . TYR B 1 26 ? -14.011 12.872 -29.675 1.00 16.60 26 TYR B CA 1
ATOM 2040 C C . TYR B 1 26 ? -14.146 14.332 -30.064 1.00 17.90 26 TYR B C 1
ATOM 2041 O O . TYR B 1 26 ? -13.216 14.953 -30.593 1.00 17.50 26 TYR B O 1
ATOM 2050 N N . THR B 1 27 ? -15.321 14.877 -29.781 1.00 19.18 27 THR B N 1
ATOM 2051 C CA . THR B 1 27 ? -15.469 16.309 -29.595 1.00 17.56 27 THR B CA 1
ATOM 2052 C C . THR B 1 27 ? -15.105 16.594 -28.142 1.00 16.49 27 THR B C 1
ATOM 2053 O O . THR B 1 27 ? -15.754 16.078 -27.223 1.00 20.33 27 THR B O 1
ATOM 2057 N N . VAL B 1 28 ? -14.066 17.380 -27.930 1.00 16.28 28 VAL B N 1
ATOM 2058 C CA . VAL B 1 28 ? -13.557 17.603 -26.583 1.00 14.97 28 VAL B CA 1
ATOM 2059 C C . VAL B 1 28 ? -14.057 18.969 -26.130 1.00 15.59 28 VAL B C 1
ATOM 2060 O O . VAL B 1 28 ? -13.640 20.001 -26.667 1.00 18.68 28 VAL B O 1
ATOM 2064 N N . VAL B 1 29 ? -14.990 18.956 -25.185 1.00 17.76 29 VAL B N 1
ATOM 2065 C CA . VAL B 1 29 ? -15.476 20.169 -24.532 1.00 17.08 29 VAL B CA 1
ATOM 2066 C C . VAL B 1 29 ? -14.504 20.509 -23.408 1.00 16.04 29 VAL B C 1
ATOM 2067 O O . VAL B 1 29 ? -14.199 19.659 -22.561 1.00 19.09 29 VAL B O 1
ATOM 2071 N N . CYS B 1 30 ? -14.011 21.748 -23.396 1.00 14.78 30 CYS B N 1
ATOM 2072 C CA . CYS B 1 30 ? -12.880 22.117 -22.558 1.00 13.37 30 CYS B CA 1
ATOM 2073 C C . CYS B 1 30 ? -13.287 23.190 -21.573 1.00 18.21 30 CYS B C 1
ATOM 2074 O O . CYS B 1 30 ? -13.924 24.175 -21.962 1.00 16.47 30 CYS B O 1
ATOM 2077 N N . HIS B 1 31 ? -12.931 22.982 -20.306 1.00 15.07 31 HIS B N 1
ATOM 2078 C CA . HIS B 1 31 ? -12.972 24.030 -19.290 1.00 15.15 31 HIS B CA 1
ATOM 2079 C C . HIS B 1 31 ? -11.572 24.596 -19.073 1.00 15.46 31 HIS B C 1
ATOM 2080 O O . HIS B 1 31 ? -10.564 23.906 -19.252 1.00 13.77 31 HIS B O 1
ATOM 2087 N N . ASP B 1 32 ? -11.514 25.875 -18.700 1.00 13.74 32 ASP B N 1
ATOM 2088 C CA . ASP B 1 32 ? -10.258 26.495 -18.299 1.00 17.71 32 ASP B CA 1
ATOM 2089 C C . ASP B 1 32 ? -10.575 27.857 -17.698 1.00 16.45 32 ASP B C 1
ATOM 2090 O O . ASP B 1 32 ? -11.506 28.529 -18.139 1.00 18.80 32 ASP B O 1
ATOM 2095 N N . ALA B 1 33 ? -9.779 28.271 -16.703 1.00 19.42 33 ALA B N 1
ATOM 2096 C CA . ALA B 1 33 ? -10.053 29.556 -16.065 1.00 20.52 33 ALA B CA 1
ATOM 2097 C C . ALA B 1 33 ? -9.920 30.718 -17.050 1.00 21.61 33 ALA B C 1
ATOM 2098 O O . ALA B 1 33 ? -10.623 31.734 -16.920 1.00 20.51 33 ALA B O 1
ATOM 2100 N N . SER B 1 34 ? -9.047 30.594 -18.051 1.00 18.62 34 SER B N 1
ATOM 2101 C CA . SER B 1 34 ? -8.923 31.679 -19.021 1.00 20.22 34 SER B CA 1
ATOM 2102 C C . SER B 1 34 ? -10.160 31.820 -19.892 1.00 21.89 34 SER B C 1
ATOM 2103 O O . SER B 1 34 ? -10.339 32.871 -20.515 1.00 22.76 34 SER B O 1
ATOM 2106 N N . PHE B 1 35 ? -11.020 30.798 -19.951 1.00 19.93 35 PHE B N 1
ATOM 2107 C CA . PHE B 1 35 ? -12.151 30.842 -20.871 1.00 19.03 35 PHE B CA 1
ATOM 2108 C C . PHE B 1 35 ? -13.259 31.771 -20.393 1.00 19.88 35 PHE B C 1
ATOM 2109 O O . PHE B 1 35 ? -14.281 31.898 -21.075 1.00 20.56 35 PHE B O 1
ATOM 2117 N N . ALA B 1 36 ? -13.100 32.415 -19.233 1.00 18.42 36 ALA B N 1
ATOM 2118 C CA . ALA B 1 36 ? -14.027 33.479 -18.880 1.00 21.26 36 ALA B CA 1
ATOM 2119 C C . ALA B 1 36 ? -13.903 34.639 -19.862 1.00 27.42 36 ALA B C 1
ATOM 2120 O O . ALA B 1 36 ? -14.868 35.384 -20.075 1.00 28.00 36 ALA B O 1
ATOM 2122 N N . ASP B 1 37 ? -12.737 34.777 -20.491 1.00 26.69 37 ASP B N 1
ATOM 2123 C CA . ASP B 1 37 ? -12.492 35.784 -21.520 1.00 24.96 37 ASP B CA 1
ATOM 2124 C C . ASP B 1 37 ? -12.935 35.221 -22.869 1.00 27.83 37 ASP B C 1
ATOM 2125 O O . ASP B 1 37 ? -12.442 34.171 -23.301 1.00 28.67 37 ASP B O 1
ATOM 2130 N N . ALA B 1 38 ? -13.889 35.897 -23.510 1.00 27.63 38 ALA B N 1
ATOM 2131 C CA . ALA B 1 38 ? -14.411 35.415 -24.785 1.00 29.30 38 ALA B CA 1
ATOM 2132 C C . ALA B 1 38 ? -13.311 35.319 -25.834 1.00 27.55 38 ALA B C 1
ATOM 2133 O O . ALA B 1 38 ? -13.302 34.390 -26.650 1.00 26.47 38 ALA B O 1
ATOM 2135 N N . ALA B 1 39 ? -12.365 36.259 -25.821 1.00 28.47 39 ALA B N 1
ATOM 2136 C CA . ALA B 1 39 ? -11.277 36.203 -26.790 1.00 29.91 39 ALA B CA 1
ATOM 2137 C C . ALA B 1 39 ? -10.409 34.967 -26.585 1.00 29.82 39 ALA B C 1
ATOM 2138 O O . ALA B 1 39 ? -9.874 34.414 -27.554 1.00 26.50 39 ALA B O 1
ATOM 2140 N N . GLU B 1 40 ? -10.261 34.519 -25.336 1.00 25.35 40 GLU B N 1
ATOM 2141 C CA . GLU B 1 40 ? -9.501 33.303 -25.069 1.00 25.67 40 GLU B CA 1
ATOM 2142 C C . GLU B 1 40 ? -10.233 32.066 -25.580 1.00 23.56 40 GLU B C 1
ATOM 2143 O O . GLU B 1 40 ? -9.600 31.138 -26.095 1.00 23.57 40 GLU B O 1
ATOM 2149 N N . ARG B 1 41 ? -11.560 32.019 -25.426 1.00 21.78 41 ARG B N 1
ATOM 2150 C CA . ARG B 1 41 ? -12.319 30.903 -25.981 1.00 19.27 41 ARG B CA 1
ATOM 2151 C C . ARG B 1 41 ? -12.161 30.845 -27.492 1.00 24.19 41 ARG B C 1
ATOM 2152 O O . ARG B 1 41 ? -11.970 29.765 -28.069 1.00 22.43 41 ARG B O 1
ATOM 2160 N N . GLN B 1 42 ? -12.226 32.005 -28.148 1.00 22.12 42 GLN B N 1
ATOM 2161 C CA . GLN B 1 42 ? -12.168 32.027 -29.604 1.00 23.56 42 GLN B CA 1
ATOM 2162 C C . GLN B 1 42 ? -10.790 31.609 -30.104 1.00 21.83 42 GLN B C 1
ATOM 2163 O O . GLN B 1 42 ? -10.681 30.822 -31.049 1.00 26.79 42 GLN B O 1
ATOM 2169 N N . ARG B 1 43 ? -9.733 32.099 -29.463 1.00 23.09 43 ARG B N 1
ATOM 2170 C CA . ARG B 1 43 ? -8.383 31.670 -29.809 1.00 26.50 43 ARG B CA 1
ATOM 2171 C C . ARG B 1 43 ? -8.216 30.166 -29.615 1.00 27.70 43 ARG B C 1
ATOM 2172 O O . ARG B 1 43 ? -7.718 29.465 -30.505 1.00 25.11 43 ARG B O 1
ATOM 2180 N N . PHE B 1 44 ? -8.658 29.647 -28.464 1.00 23.04 44 PHE B N 1
ATOM 2181 C CA . PHE B 1 44 ? -8.467 28.223 -28.183 1.00 22.88 44 PHE B CA 1
ATOM 2182 C C . PHE B 1 44 ? -9.182 27.356 -29.214 1.00 20.14 44 PHE B C 1
ATOM 2183 O O . PHE B 1 44 ? -8.616 26.380 -29.719 1.00 24.32 44 PHE B O 1
ATOM 2191 N N . GLU B 1 45 ? -10.429 27.699 -29.539 1.00 20.09 45 GLU B N 1
ATOM 2192 C CA . GLU B 1 45 ? -11.198 26.888 -30.482 1.00 22.84 45 GLU B CA 1
ATOM 2193 C C . GLU B 1 45 ? -10.611 26.950 -31.890 1.00 21.88 45 GLU B C 1
ATOM 2194 O O . GLU B 1 45 ? -10.623 25.949 -32.619 1.00 20.57 45 GLU B O 1
ATOM 2200 N N . SER B 1 46 ? -10.094 28.110 -32.293 1.00 25.14 46 SER B N 1
ATOM 2201 C CA . SER B 1 46 ? -9.513 28.179 -33.630 1.00 27.04 46 SER B CA 1
ATOM 2202 C C . SER B 1 46 ? -8.151 27.495 -33.676 1.00 28.48 46 SER B C 1
ATOM 2203 O O . SER B 1 46 ? -7.751 26.990 -34.730 1.00 28.94 46 SER B O 1
ATOM 2206 N N . GLU B 1 47 ? -7.447 27.434 -32.545 1.00 27.14 47 GLU B N 1
ATOM 2207 C CA . GLU B 1 47 ? -6.151 26.773 -32.480 1.00 23.85 47 GLU B CA 1
ATOM 2208 C C . GLU B 1 47 ? -6.265 25.273 -32.225 1.00 25.94 47 GLU B C 1
ATOM 2209 O O . GLU B 1 47 ? -5.317 24.531 -32.517 1.00 26.70 47 GLU B O 1
ATOM 2215 N N . ASN B 1 48 ? -7.415 24.806 -31.736 1.00 24.01 48 ASN B N 1
ATOM 2216 C CA . ASN B 1 48 ? -7.663 23.389 -31.460 1.00 26.89 48 ASN B CA 1
ATOM 2217 C C . ASN B 1 48 ? -8.939 22.966 -32.170 1.00 24.45 48 ASN B C 1
ATOM 2218 O O . ASN B 1 48 ? -10.014 22.893 -31.556 1.00 22.70 48 ASN B O 1
ATOM 2223 N N . PRO B 1 49 ? -8.855 22.669 -33.468 1.00 28.83 49 PRO B N 1
ATOM 2224 C CA . PRO B 1 49 ? -10.065 22.343 -34.232 1.00 29.14 49 PRO B CA 1
ATOM 2225 C C . PRO B 1 49 ? -10.826 21.169 -33.634 1.00 26.01 49 PRO B C 1
ATOM 2226 O O . PRO B 1 49 ? -10.242 20.166 -33.214 1.00 29.44 49 PRO B O 1
ATOM 2230 N N . GLY B 1 50 ? -12.151 21.322 -33.573 1.00 25.97 50 GLY B N 1
ATOM 2231 C CA . GLY B 1 50 ? -13.029 20.316 -33.030 1.00 24.89 50 GLY B CA 1
ATOM 2232 C C . GLY B 1 50 ? -13.427 20.534 -31.583 1.00 25.20 50 GLY B C 1
ATOM 2233 O O . GLY B 1 50 ? -14.451 19.987 -31.152 1.00 30.15 50 GLY B O 1
ATOM 2234 N N . THR B 1 51 ? -12.655 21.314 -30.827 1.00 21.99 51 THR B N 1
ATOM 2235 C CA . THR B 1 51 ? -12.937 21.524 -29.414 1.00 21.04 51 THR B CA 1
ATOM 2236 C C . THR B 1 51 ? -13.998 22.603 -29.213 1.00 24.72 51 THR B C 1
ATOM 2237 O O . THR B 1 51 ? -14.302 23.401 -30.109 1.00 21.41 51 THR B O 1
ATOM 2241 N N . VAL B 1 52 ? -14.570 22.606 -28.010 1.00 21.88 52 VAL B N 1
ATOM 2242 C CA . VAL B 1 52 ? -15.527 23.609 -27.554 1.00 18.80 52 VAL B CA 1
ATOM 2243 C C . VAL B 1 52 ? -14.978 24.180 -26.252 1.00 18.34 52 VAL B C 1
ATOM 2244 O O . VAL B 1 52 ? -14.716 23.428 -25.308 1.00 20.79 52 VAL B O 1
ATOM 2248 N N . ALA B 1 53 ? -14.773 25.493 -26.207 1.00 21.25 53 ALA B N 1
ATOM 2249 C CA . ALA B 1 53 ? -14.330 26.137 -24.974 1.00 17.53 53 ALA B CA 1
ATOM 2250 C C . ALA B 1 53 ? -15.552 26.628 -24.207 1.00 22.38 53 ALA B C 1
ATOM 2251 O O . ALA B 1 53 ? -16.315 27.455 -24.716 1.00 23.60 53 ALA B O 1
ATOM 2253 N N . LEU B 1 54 ? -15.754 26.097 -22.999 1.00 17.52 54 LEU B N 1
ATOM 2254 C CA . LEU B 1 54 ? -16.865 26.514 -22.154 1.00 18.30 54 LEU B CA 1
ATOM 2255 C C . LEU B 1 54 ? -16.534 27.847 -21.502 1.00 18.58 54 LEU B C 1
ATOM 2256 O O . LEU B 1 54 ? -15.394 28.083 -21.120 1.00 17.90 54 LEU B O 1
ATOM 2261 N N . ALA B 1 55 ? -17.536 28.709 -21.351 1.00 17.44 55 ALA B N 1
ATOM 2262 C CA . ALA B 1 55 ? -17.330 29.850 -20.475 1.00 24.00 55 ALA B CA 1
ATOM 2263 C C . ALA B 1 55 ? -17.465 29.470 -19.005 1.00 20.04 55 ALA B C 1
ATOM 2264 O O . ALA B 1 55 ? -16.859 30.127 -18.156 1.00 23.26 55 ALA B O 1
ATOM 2266 N N . GLU B 1 56 ? -18.206 28.406 -18.702 1.00 20.19 56 GLU B N 1
ATOM 2267 C CA . GLU B 1 56 ? -18.570 28.089 -17.325 1.00 21.06 56 GLU B CA 1
ATOM 2268 C C . GLU B 1 56 ? -17.340 27.830 -16.456 1.00 20.28 56 GLU B C 1
ATOM 2269 O O . GLU B 1 56 ? -16.382 27.175 -16.877 1.00 20.50 56 GLU B O 1
ATOM 2275 N N . GLN B 1 57 ? -17.385 28.347 -15.218 1.00 19.98 57 GLN B N 1
ATOM 2276 C CA . GLN B 1 57 ? -16.276 28.252 -14.276 1.00 18.64 57 GLN B CA 1
ATOM 2277 C C . GLN B 1 57 ? -16.583 27.421 -13.036 1.00 18.47 57 GLN B C 1
ATOM 2278 O O . GLN B 1 57 ? -15.648 26.962 -12.374 1.00 19.62 57 GLN B O 1
ATOM 2284 N N . LYS B 1 58 ? -17.842 27.229 -12.704 1.00 19.58 58 LYS B N 1
ATOM 2285 C CA . LYS B 1 58 ? -18.196 26.538 -11.471 1.00 19.17 58 LYS B CA 1
ATOM 2286 C C . LYS B 1 58 ? -18.158 25.027 -11.691 1.00 19.49 58 LYS B C 1
ATOM 2287 O O . LYS B 1 58 ? -18.727 24.539 -12.670 1.00 18.33 58 LYS B O 1
ATOM 2293 N N . PRO B 1 59 ? -17.499 24.263 -10.807 1.00 18.34 59 PRO B N 1
ATOM 2294 C CA . PRO B 1 59 ? -17.328 22.826 -11.076 1.00 16.00 59 PRO B CA 1
ATOM 2295 C C . PRO B 1 59 ? -18.638 22.087 -11.208 1.00 18.46 59 PRO B C 1
ATOM 2296 O O . PRO B 1 59 ? -18.729 21.146 -12.001 1.00 20.67 59 PRO B O 1
ATOM 2300 N N . GLU B 1 60 ? -19.654 22.472 -10.438 1.00 18.42 60 GLU B N 1
ATOM 2301 C CA . GLU B 1 60 ? -20.921 21.755 -10.474 1.00 16.85 60 GLU B CA 1
ATOM 2302 C C . GLU B 1 60 ? -21.783 22.141 -11.664 1.00 17.21 60 GLU B C 1
ATOM 2303 O O . GLU B 1 60 ? -22.876 21.587 -11.817 1.00 19.23 60 GLU B O 1
ATOM 2309 N N . ARG B 1 61 ? -21.327 23.074 -12.503 1.00 17.30 61 ARG B N 1
ATOM 2310 C CA . ARG B 1 61 ? -22.088 23.493 -13.673 1.00 20.16 61 ARG B CA 1
ATOM 2311 C C . ARG B 1 61 ? -21.485 23.029 -14.992 1.00 17.08 61 ARG B C 1
ATOM 2312 O O . ARG B 1 61 ? -22.141 23.175 -16.032 1.00 21.39 61 ARG B O 1
ATOM 2320 N N . LEU B 1 62 ? -20.259 22.491 -14.977 1.00 18.15 62 LEU B N 1
ATOM 2321 C CA . LEU B 1 62 ? -19.575 22.093 -16.208 1.00 18.19 62 LEU B CA 1
ATOM 2322 C C . LEU B 1 62 ? -20.330 20.992 -16.949 1.00 19.09 62 LEU B C 1
ATOM 2323 O O . LEU B 1 62 ? -20.380 20.989 -18.189 1.00 19.49 62 LEU B O 1
ATOM 2328 N N . VAL B 1 63 ? -20.900 20.037 -16.212 1.00 20.77 63 VAL B N 1
ATOM 2329 C CA . VAL B 1 63 ? -21.565 18.901 -16.855 1.00 20.16 63 VAL B CA 1
ATOM 2330 C C . VAL B 1 63 ? -22.759 19.374 -17.677 1.00 22.14 63 VAL B C 1
ATOM 2331 O O . VAL B 1 63 ? -22.919 18.997 -18.848 1.00 19.64 63 VAL B O 1
ATOM 2335 N N . ASP B 1 64 ? -23.622 20.196 -17.070 1.00 20.82 64 ASP B N 1
ATOM 2336 C CA . ASP B 1 64 ? -24.758 20.756 -17.797 1.00 24.25 64 ASP B CA 1
ATOM 2337 C C . ASP B 1 64 ? -24.300 21.632 -18.956 1.00 21.41 64 ASP B C 1
ATOM 2338 O O . ASP B 1 64 ? -24.917 21.628 -20.030 1.00 22.97 64 ASP B O 1
ATOM 2343 N N . ALA B 1 65 ? -23.238 22.415 -18.755 1.00 22.60 65 ALA B N 1
ATOM 2344 C CA . ALA B 1 65 ? -22.718 23.233 -19.844 1.00 20.39 65 ALA B CA 1
ATOM 2345 C C . ALA B 1 65 ? -22.226 22.354 -20.981 1.00 21.78 65 ALA B C 1
ATOM 2346 O O . ALA B 1 65 ? -22.418 22.679 -22.159 1.00 21.61 65 ALA B O 1
ATOM 2348 N N . THR B 1 66 ? -21.595 21.233 -20.635 1.00 22.60 66 THR B N 1
ATOM 2349 C CA . THR B 1 66 ? -21.113 20.296 -21.643 1.00 17.28 66 THR B CA 1
ATOM 2350 C C . THR B 1 66 ? -22.263 19.700 -22.441 1.00 16.24 66 THR B C 1
ATOM 2351 O O . THR B 1 66 ? -22.172 19.583 -23.668 1.00 23.98 66 THR B O 1
ATOM 2355 N N . LEU B 1 67 ? -23.361 19.342 -21.773 1.00 19.62 67 LEU B N 1
ATOM 2356 C CA . LEU B 1 67 ? -24.473 18.664 -22.438 1.00 20.74 67 LEU B CA 1
ATOM 2357 C C . LEU B 1 67 ? -25.298 19.591 -23.324 1.00 25.83 67 LEU B C 1
ATOM 2358 O O . LEU B 1 67 ? -26.202 19.113 -24.019 1.00 27.79 67 LEU B O 1
ATOM 2363 N N . GLN B 1 68 ? -25.027 20.897 -23.311 1.00 23.35 68 GLN B N 1
ATOM 2364 C CA . GLN B 1 68 ? -25.531 21.771 -24.364 1.00 25.36 68 GLN B CA 1
ATOM 2365 C C . GLN B 1 68 ? -24.906 21.475 -25.717 1.00 26.28 68 GLN B C 1
ATOM 2366 O O . GLN B 1 68 ? -25.348 22.045 -26.723 1.00 26.89 68 GLN B O 1
ATOM 2372 N N . HIS B 1 69 ? -23.865 20.645 -25.764 1.00 24.34 69 HIS B N 1
ATOM 2373 C CA . HIS B 1 69 ? -23.123 20.410 -26.995 1.00 22.92 69 HIS B CA 1
ATOM 2374 C C . HIS B 1 69 ? -23.239 18.968 -27.475 1.00 23.30 69 HIS B C 1
ATOM 2375 O O . HIS B 1 69 ? -22.580 18.598 -28.451 1.00 27.21 69 HIS B O 1
ATOM 2382 N N . GLY B 1 70 ? -24.082 18.163 -26.840 1.00 24.20 70 GLY B N 1
ATOM 2383 C CA . GLY B 1 70 ? -24.221 16.767 -27.211 1.00 27.15 70 GLY B CA 1
ATOM 2384 C C . GLY B 1 70 ? -25.146 16.063 -26.247 1.00 29.37 70 GLY B C 1
ATOM 2385 O O . GLY B 1 70 ? -25.508 16.591 -25.187 1.00 30.73 70 GLY B O 1
ATOM 2386 N N . GLU B 1 71 ? -25.515 14.837 -26.620 1.00 27.37 71 GLU B N 1
ATOM 2387 C CA . GLU B 1 71 ? -26.561 14.138 -25.885 1.00 30.28 71 GLU B CA 1
ATOM 2388 C C . GLU B 1 71 ? -26.047 13.400 -24.655 1.00 27.47 71 GLU B C 1
ATOM 2389 O O . GLU B 1 71 ? -26.823 13.180 -23.720 1.00 27.97 71 GLU B O 1
ATOM 2395 N N . ALA B 1 72 ? -24.777 13.011 -24.626 1.00 25.07 72 ALA B N 1
ATOM 2396 C CA . ALA B 1 72 ? -24.242 12.316 -23.462 1.00 24.10 72 ALA B CA 1
ATOM 2397 C C . ALA B 1 72 ? -22.735 12.528 -23.406 1.00 22.81 72 ALA B C 1
ATOM 2398 O O . ALA B 1 72 ? -22.092 12.764 -24.428 1.00 22.67 72 ALA B O 1
ATOM 2400 N N . ILE B 1 73 ? -22.177 12.454 -22.197 1.00 19.47 73 ILE B N 1
ATOM 2401 C CA . ILE B 1 73 ? -20.741 12.572 -22.002 1.00 17.99 73 ILE B CA 1
ATOM 2402 C C . ILE B 1 73 ? -20.158 11.170 -21.944 1.00 21.99 73 ILE B C 1
ATOM 2403 O O . ILE B 1 73 ? -20.608 10.326 -21.155 1.00 23.94 73 ILE B O 1
ATOM 2408 N N . ASP B 1 74 ? -19.173 10.911 -22.786 1.00 19.00 74 ASP B N 1
ATOM 2409 C CA . ASP B 1 74 ? -18.548 9.597 -22.739 1.00 20.08 74 ASP B CA 1
ATOM 2410 C C . ASP B 1 74 ? -17.437 9.526 -21.706 1.00 16.82 74 ASP B C 1
ATOM 2411 O O . ASP B 1 74 ? -17.287 8.501 -21.023 1.00 18.67 74 ASP B O 1
ATOM 2416 N N . THR B 1 75 ? -16.656 10.595 -21.582 1.00 17.97 75 THR B N 1
ATOM 2417 C CA . THR B 1 75 ? -15.515 10.625 -20.679 1.00 16.80 75 THR B CA 1
ATOM 2418 C C . THR B 1 75 ? -15.399 12.006 -20.048 1.00 17.76 75 THR B C 1
ATOM 2419 O O . THR B 1 75 ? -15.553 13.027 -20.729 1.00 15.23 75 THR B O 1
ATOM 2423 N N . ILE B 1 76 ? -15.115 12.033 -18.750 1.00 15.99 76 ILE B N 1
ATOM 2424 C CA . ILE B 1 76 ? -14.674 13.246 -18.070 1.00 15.99 76 ILE B CA 1
ATOM 2425 C C . ILE B 1 76 ? -13.223 13.056 -17.639 1.00 16.35 76 ILE B C 1
ATOM 2426 O O . ILE B 1 76 ? -12.902 12.081 -16.943 1.00 13.65 76 ILE B O 1
ATOM 2431 N N . VAL B 1 77 ? -12.349 13.985 -18.035 1.00 15.45 77 VAL B N 1
ATOM 2432 C CA . VAL B 1 77 ? -10.979 14.042 -17.523 1.00 14.00 77 VAL B CA 1
ATOM 2433 C C . VAL B 1 77 ? -10.911 15.169 -16.498 1.00 15.54 77 VAL B C 1
ATOM 2434 O O . VAL B 1 77 ? -10.870 16.351 -16.856 1.00 15.37 77 VAL B O 1
ATOM 2438 N N . SER B 1 78 ? -10.897 14.798 -15.218 1.00 17.10 78 SER B N 1
ATOM 2439 C CA . SER B 1 78 ? -10.785 15.754 -14.119 1.00 14.64 78 SER B CA 1
ATOM 2440 C C . SER B 1 78 ? -9.307 16.054 -13.931 1.00 16.57 78 SER B C 1
ATOM 2441 O O . SER B 1 78 ? -8.590 15.381 -13.174 1.00 13.89 78 SER B O 1
ATOM 2444 N N . ASN B 1 79 ? -8.869 17.091 -14.638 1.00 15.51 79 ASN B N 1
ATOM 2445 C CA . ASN B 1 79 ? -7.468 17.492 -14.728 1.00 12.74 79 ASN B CA 1
ATOM 2446 C C . ASN B 1 79 ? -7.195 18.615 -13.722 1.00 16.79 79 ASN B C 1
ATOM 2447 O O . ASN B 1 79 ? -6.959 19.767 -14.062 1.00 17.27 79 ASN B O 1
ATOM 2452 N N . ASP B 1 80 ? -7.176 18.246 -12.444 1.00 16.01 80 ASP B N 1
ATOM 2453 C CA . ASP B 1 80 ? -7.048 19.236 -11.383 1.00 13.78 80 ASP B CA 1
ATOM 2454 C C . ASP B 1 80 ? -5.590 19.585 -11.113 1.00 13.71 80 ASP B C 1
ATOM 2455 O O . ASP B 1 80 ? -4.710 18.727 -11.166 1.00 13.48 80 ASP B O 1
ATOM 2460 N N . TYR B 1 81 ? -5.331 20.867 -10.865 1.00 14.33 81 TYR B N 1
ATOM 2461 C CA . TYR B 1 81 ? -3.955 21.312 -10.675 1.00 17.45 81 TYR B CA 1
ATOM 2462 C C . TYR B 1 81 ? -3.966 22.594 -9.854 1.00 16.99 81 TYR B C 1
ATOM 2463 O O . TYR B 1 81 ? -4.994 23.259 -9.734 1.00 16.15 81 TYR B O 1
ATOM 2472 N N . ILE B 1 82 ? -2.821 22.915 -9.262 1.00 18.49 82 ILE B N 1
ATOM 2473 C CA . ILE B 1 82 ? -2.628 24.261 -8.716 1.00 18.67 82 ILE B CA 1
ATOM 2474 C C . ILE B 1 82 ? -1.351 24.830 -9.315 1.00 22.60 82 ILE B C 1
ATOM 2475 O O . ILE B 1 82 ? -0.408 24.075 -9.603 1.00 19.71 82 ILE B O 1
ATOM 2480 N N . PRO B 1 83 ? -1.283 26.143 -9.525 1.00 27.32 83 PRO B N 1
ATOM 2481 C CA . PRO B 1 83 ? -0.090 26.725 -10.143 1.00 30.42 83 PRO B CA 1
ATOM 2482 C C . PRO B 1 83 ? 1.132 26.423 -9.293 1.00 29.11 83 PRO B C 1
ATOM 2483 O O . PRO B 1 83 ? 1.106 26.556 -8.072 1.00 25.87 83 PRO B O 1
ATOM 2487 N N . ARG B 1 84 ? 2.193 25.968 -9.937 1.00 24.81 84 ARG B N 1
ATOM 2488 C CA . ARG B 1 84 ? 3.409 25.709 -9.213 1.00 26.98 84 ARG B CA 1
ATOM 2489 C C . ARG B 1 84 ? 4.065 27.080 -9.015 1.00 31.94 84 ARG B C 1
ATOM 2490 O O . ARG B 1 84 ? 3.967 27.937 -9.894 1.00 30.78 84 ARG B O 1
ATOM 2498 N N . PRO B 1 85 ? 4.700 27.317 -7.857 1.00 27.74 85 PRO B N 1
ATOM 2499 C CA . PRO B 1 85 ? 5.070 26.364 -6.806 1.00 21.59 85 PRO B CA 1
ATOM 2500 C C . PRO B 1 85 ? 4.122 26.223 -5.616 1.00 21.41 85 PRO B C 1
ATOM 2501 O O . PRO B 1 85 ? 4.633 25.902 -4.550 1.00 17.63 85 PRO B O 1
ATOM 2505 N N . MET B 1 86 ? 2.811 26.446 -5.775 1.00 18.96 86 MET B N 1
ATOM 2506 C CA . MET B 1 86 ? 1.885 26.175 -4.673 1.00 22.23 86 MET B CA 1
ATOM 2507 C C . MET B 1 86 ? 1.913 24.711 -4.263 1.00 20.72 86 MET B C 1
ATOM 2508 O O . MET B 1 86 ? 1.570 24.374 -3.118 1.00 16.49 86 MET B O 1
ATOM 2513 N N . ASN B 1 87 ? 2.293 23.820 -5.187 1.00 18.27 87 ASN B N 1
ATOM 2514 C CA . ASN B 1 87 ? 2.403 22.416 -4.824 1.00 17.33 87 ASN B CA 1
ATOM 2515 C C . ASN B 1 87 ? 3.471 22.187 -3.760 1.00 20.58 87 ASN B C 1
ATOM 2516 O O . ASN B 1 87 ? 3.400 21.198 -3.022 1.00 17.40 87 ASN B O 1
ATOM 2521 N N . ARG B 1 88 ? 4.446 23.085 -3.647 1.00 15.65 88 ARG B N 1
ATOM 2522 C CA . ARG B 1 88 ? 5.507 22.932 -2.664 1.00 20.62 88 ARG B CA 1
ATOM 2523 C C . ARG B 1 88 ? 5.271 23.735 -1.382 1.00 18.83 88 ARG B C 1
ATOM 2524 O O . ARG B 1 88 ? 6.220 23.935 -0.612 1.00 19.61 88 ARG B O 1
ATOM 2532 N N . LEU B 1 89 ? 4.040 24.204 -1.131 1.00 17.09 89 LEU B N 1
ATOM 2533 C CA . LEU B 1 89 ? 3.790 24.978 0.081 1.00 18.41 89 LEU B CA 1
ATOM 2534 C C . LEU B 1 89 ? 4.110 24.117 1.297 1.00 21.02 89 LEU B C 1
ATOM 2535 O O . LEU B 1 89 ? 3.701 22.951 1.345 1.00 18.54 89 LEU B O 1
ATOM 2540 N N . PRO B 1 90 ? 4.852 24.635 2.269 1.00 18.18 90 PRO B N 1
ATOM 2541 C CA . PRO B 1 90 ? 5.097 23.907 3.521 1.00 18.38 90 PRO B CA 1
ATOM 2542 C C . PRO B 1 90 ? 3.973 24.128 4.532 1.00 16.50 90 PRO B C 1
ATOM 2543 O O . PRO B 1 90 ? 3.052 24.921 4.339 1.00 17.33 90 PRO B O 1
ATOM 2547 N N . ILE B 1 91 ? 4.082 23.427 5.661 1.00 15.89 91 ILE B N 1
ATOM 2548 C CA . ILE B 1 91 ? 3.120 23.633 6.741 1.00 17.99 91 ILE B CA 1
ATOM 2549 C C . ILE B 1 91 ? 3.356 24.978 7.432 1.00 19.97 91 ILE B C 1
ATOM 2550 O O . ILE B 1 91 ? 2.447 25.808 7.543 1.00 16.43 91 ILE B O 1
ATOM 2555 N N . GLU B 1 92 ? 4.571 25.215 7.922 1.00 20.38 92 GLU B N 1
ATOM 2556 C CA . GLU B 1 92 ? 4.835 26.456 8.642 1.00 18.07 92 GLU B CA 1
ATOM 2557 C C . GLU B 1 92 ? 4.737 27.682 7.734 1.00 18.50 92 GLU B C 1
ATOM 2558 O O . GLU B 1 92 ? 5.261 27.693 6.623 1.00 17.14 92 GLU B O 1
ATOM 2564 N N . GLY B 1 93 ? 4.070 28.726 8.227 1.00 18.13 93 GLY B N 1
ATOM 2565 C CA . GLY B 1 93 ? 4.041 30.022 7.578 1.00 23.89 93 GLY B CA 1
ATOM 2566 C C . GLY B 1 93 ? 2.954 30.192 6.533 1.00 22.01 93 GLY B C 1
ATOM 2567 O O . GLY B 1 93 ? 2.475 31.312 6.328 1.00 21.58 93 GLY B O 1
ATOM 2568 N N . THR B 1 94 ? 2.554 29.109 5.875 1.00 23.50 94 THR B N 1
ATOM 2569 C CA . THR B 1 94 ? 1.528 29.185 4.842 1.00 20.86 94 THR B CA 1
ATOM 2570 C C . THR B 1 94 ? 0.208 29.712 5.411 1.00 20.74 94 THR B C 1
ATOM 2571 O O . THR B 1 94 ? -0.225 29.322 6.500 1.00 18.06 94 THR B O 1
ATOM 2575 N N . SER B 1 95 ? -0.426 30.636 4.683 1.00 16.17 95 SER B N 1
ATOM 2576 C CA . SER B 1 95 ? -1.683 31.214 5.154 1.00 20.09 95 SER B CA 1
ATOM 2577 C C . SER B 1 95 ? -2.805 30.178 5.140 1.00 16.95 95 SER B C 1
ATOM 2578 O O . SER B 1 95 ? -2.771 29.208 4.376 1.00 17.17 95 SER B O 1
ATOM 2581 N N . GLU B 1 96 ? -3.808 30.401 6.001 1.00 20.05 96 GLU B N 1
ATOM 2582 C CA . GLU B 1 96 ? -4.997 29.546 6.006 1.00 20.49 96 GLU B CA 1
ATOM 2583 C C . GLU B 1 96 ? -5.709 29.581 4.658 1.00 16.78 96 GLU B C 1
ATOM 2584 O O . GLU B 1 96 ? -6.185 28.547 4.169 1.00 15.49 96 GLU B O 1
ATOM 2590 N N . ALA B 1 97 ? -5.812 30.769 4.049 1.00 17.45 97 ALA B N 1
ATOM 2591 C CA . ALA B 1 97 ? -6.418 30.858 2.724 1.00 16.06 97 ALA B CA 1
ATOM 2592 C C . ALA B 1 97 ? -5.694 29.968 1.724 1.00 18.66 97 ALA B C 1
ATOM 2593 O O . ALA B 1 97 ? -6.326 29.316 0.878 1.00 15.65 97 ALA B O 1
ATOM 2595 N N . ASP B 1 98 ? -4.365 29.948 1.786 1.00 15.14 98 ASP B N 1
ATOM 2596 C CA . ASP B 1 98 ? -3.621 29.100 0.875 1.00 14.35 98 ASP B CA 1
ATOM 2597 C C . ASP B 1 98 ? -3.842 27.623 1.180 1.00 17.18 98 ASP B C 1
ATOM 2598 O O . ASP B 1 98 ? -3.985 26.823 0.247 1.00 12.65 98 ASP B O 1
ATOM 2603 N N . ILE B 1 99 ? -3.849 27.227 2.467 1.00 14.52 99 ILE B N 1
ATOM 2604 C CA . ILE B 1 99 ? -4.182 25.832 2.794 1.00 18.86 99 ILE B CA 1
ATOM 2605 C C . ILE B 1 99 ? -5.531 25.469 2.189 1.00 18.04 99 ILE B C 1
ATOM 2606 O O . ILE B 1 99 ? -5.703 24.409 1.570 1.00 15.61 99 ILE B O 1
ATOM 2611 N N . ARG B 1 100 ? -6.507 26.360 2.348 1.00 15.53 100 ARG B N 1
ATOM 2612 C CA . ARG B 1 100 ? -7.845 26.065 1.849 1.00 15.31 100 ARG B CA 1
ATOM 2613 C C . ARG B 1 100 ? -7.873 25.995 0.326 1.00 16.11 100 ARG B C 1
ATOM 2614 O O . ARG B 1 100 ? -8.626 25.189 -0.237 1.00 17.35 100 ARG B O 1
ATOM 2622 N N . GLN B 1 101 ? -7.056 26.810 -0.357 1.00 12.95 101 GLN B N 1
ATOM 2623 C CA . GLN B 1 101 ? -7.094 26.793 -1.820 1.00 14.67 101 GLN B CA 1
ATOM 2624 C C . GLN B 1 101 ? -6.519 25.502 -2.382 1.00 16.55 101 GLN B C 1
ATOM 2625 O O . GLN B 1 101 ? -6.978 25.024 -3.435 1.00 14.48 101 GLN B O 1
ATOM 2631 N N . VAL B 1 102 ? -5.508 24.936 -1.710 1.00 13.49 102 VAL B N 1
ATOM 2632 C CA . VAL B 1 102 ? -4.950 23.656 -2.135 1.00 15.01 102 VAL B CA 1
ATOM 2633 C C . VAL B 1 102 ? -6.039 22.595 -2.131 1.00 14.98 102 VAL B C 1
ATOM 2634 O O . VAL B 1 102 ? -6.226 21.861 -3.109 1.00 14.98 102 VAL B O 1
ATOM 2638 N N . PHE B 1 103 ? -6.778 22.504 -1.027 1.00 14.50 103 PHE B N 1
ATOM 2639 C CA . PHE B 1 103 ? -7.874 21.537 -0.958 1.00 13.91 103 PHE B CA 1
ATOM 2640 C C . PHE B 1 103 ? -9.014 21.910 -1.893 1.00 14.77 103 PHE B C 1
ATOM 2641 O O . PHE B 1 103 ? -9.681 21.026 -2.442 1.00 14.92 103 PHE B O 1
ATOM 2649 N N . GLU B 1 104 ? -9.280 23.207 -2.063 1.00 11.37 104 GLU B N 1
ATOM 2650 C CA . GLU B 1 104 ? -10.383 23.597 -2.938 1.00 14.62 104 GLU B CA 1
ATOM 2651 C C . GLU B 1 104 ? -10.134 23.111 -4.360 1.00 17.79 104 GLU B C 1
ATOM 2652 O O . GLU B 1 104 ? -10.993 22.459 -4.983 1.00 15.14 104 GLU B O 1
ATOM 2658 N N . ALA B 1 105 ? -8.947 23.396 -4.882 1.00 15.65 105 ALA B N 1
ATOM 2659 C CA . ALA B 1 105 ? -8.668 23.071 -6.274 1.00 13.66 105 ALA B CA 1
ATOM 2660 C C . ALA B 1 105 ? -8.471 21.571 -6.483 1.00 15.56 105 ALA B C 1
ATOM 2661 O O . ALA B 1 105 ? -8.854 21.034 -7.534 1.00 13.80 105 ALA B O 1
ATOM 2663 N N . LEU B 1 106 ? -7.913 20.867 -5.500 1.00 12.66 106 LEU B N 1
ATOM 2664 C CA . LEU B 1 106 ? -7.465 19.494 -5.738 1.00 10.42 106 LEU B CA 1
ATOM 2665 C C . LEU B 1 106 ? -8.390 18.427 -5.153 1.00 14.91 106 LEU B C 1
ATOM 2666 O O . LEU B 1 106 ? -8.263 17.248 -5.525 1.00 14.10 106 LEU B O 1
ATOM 2671 N N . SER B 1 107 ? -9.327 18.813 -4.285 1.00 12.89 107 SER B N 1
ATOM 2672 C CA . SER B 1 107 ? -10.166 17.889 -3.532 1.00 12.90 107 SER B CA 1
ATOM 2673 C C . SER B 1 107 ? -11.641 18.260 -3.634 1.00 13.90 107 SER B C 1
ATOM 2674 O O . SER B 1 107 ? -12.496 17.420 -3.939 1.00 15.86 107 SER B O 1
ATOM 2677 N N . ILE B 1 108 ? -11.965 19.516 -3.353 1.00 14.22 108 ILE B N 1
ATOM 2678 C CA . ILE B 1 108 ? -13.372 19.897 -3.342 1.00 13.05 108 ILE B CA 1
ATOM 2679 C C . ILE B 1 108 ? -13.897 20.057 -4.766 1.00 14.35 108 ILE B C 1
ATOM 2680 O O . ILE B 1 108 ? -14.971 19.549 -5.096 1.00 14.09 108 ILE B O 1
ATOM 2685 N N . PHE B 1 109 ? -13.155 20.769 -5.626 1.00 16.36 109 PHE B N 1
ATOM 2686 C CA . PHE B 1 109 ? -13.552 20.918 -7.030 1.00 18.01 109 PHE B CA 1
ATOM 2687 C C . PHE B 1 109 ? -13.859 19.573 -7.678 1.00 15.53 109 PHE B C 1
ATOM 2688 O O . PHE B 1 109 ? -14.980 19.409 -8.194 1.00 14.48 109 PHE B O 1
ATOM 2696 N N . PRO B 1 110 ? -12.970 18.566 -7.643 1.00 14.40 110 PRO B N 1
ATOM 2697 C CA . PRO B 1 110 ? -13.339 17.286 -8.275 1.00 14.62 110 PRO B CA 1
ATOM 2698 C C . PRO B 1 110 ? -14.540 16.610 -7.631 1.00 14.71 110 PRO B C 1
ATOM 2699 O O . PRO B 1 110 ? -15.299 15.945 -8.346 1.00 13.88 110 PRO B O 1
ATOM 2703 N N . ILE B 1 111 ? -14.749 16.744 -6.314 1.00 12.08 111 ILE B N 1
ATOM 2704 C CA . ILE B 1 111 ? -15.942 16.157 -5.709 1.00 13.26 111 ILE B CA 1
ATOM 2705 C C . ILE B 1 111 ? -17.207 16.814 -6.256 1.00 13.18 111 ILE B C 1
ATOM 2706 O O . ILE B 1 111 ? -18.177 16.133 -6.607 1.00 14.87 111 ILE B O 1
ATOM 2711 N N . LEU B 1 112 ? -17.242 18.147 -6.275 1.00 12.89 112 LEU B N 1
ATOM 2712 C CA . LEU B 1 112 ? -18.426 18.855 -6.757 1.00 11.55 112 LEU B CA 1
ATOM 2713 C C . LEU B 1 112 ? -18.709 18.527 -8.222 1.00 15.46 112 LEU B C 1
ATOM 2714 O O . LEU B 1 112 ? -19.875 18.418 -8.633 1.00 16.46 112 LEU B O 1
ATOM 2719 N N . LEU B 1 113 ? -17.652 18.344 -9.015 1.00 15.44 113 LEU B N 1
ATOM 2720 C CA . LEU B 1 113 ? -17.810 17.922 -10.406 1.00 15.56 113 LEU B CA 1
ATOM 2721 C C . LEU B 1 113 ? -18.393 16.514 -10.485 1.00 15.60 113 LEU B C 1
ATOM 2722 O O . LEU B 1 113 ? -19.443 16.296 -11.107 1.00 15.07 113 LEU B O 1
ATOM 2727 N N . LEU B 1 114 ? -17.729 15.545 -9.845 1.00 13.58 114 LEU B N 1
ATOM 2728 C CA . LEU B 1 114 ? -18.217 14.165 -9.840 1.00 12.34 114 LEU B CA 1
ATOM 2729 C C . LEU B 1 114 ? -19.670 14.092 -9.394 1.00 15.84 114 LEU B C 1
ATOM 2730 O O . LEU B 1 114 ? -20.492 13.419 -10.025 1.00 16.42 114 LEU B O 1
ATOM 2735 N N . GLN B 1 115 ? -20.004 14.789 -8.303 1.00 14.68 115 GLN B N 1
ATOM 2736 C CA . GLN B 1 115 ? -21.358 14.730 -7.764 1.00 14.66 115 GLN B CA 1
ATOM 2737 C C . GLN B 1 115 ? -22.381 15.096 -8.830 1.00 16.04 115 GLN B C 1
ATOM 2738 O O . GLN B 1 115 ? -23.388 14.405 -9.010 1.00 17.69 115 GLN B O 1
ATOM 2744 N N . SER B 1 116 ? -22.123 16.186 -9.553 1.00 17.28 116 SER B N 1
ATOM 2745 C CA . SER B 1 116 ? -23.009 16.693 -10.589 1.00 17.59 116 SER B CA 1
ATOM 2746 C C . SER B 1 116 ? -23.114 15.765 -11.789 1.00 19.05 116 SER B C 1
ATOM 2747 O O . SER B 1 116 ? -24.064 15.878 -12.570 1.00 21.72 116 SER B O 1
ATOM 2750 N N . ALA B 1 117 ? -22.144 14.890 -11.976 1.00 18.10 117 ALA B N 1
ATOM 2751 C CA . ALA B 1 117 ? -22.093 14.049 -13.164 1.00 17.40 117 ALA B CA 1
ATOM 2752 C C . ALA B 1 117 ? -22.815 12.718 -13.000 1.00 20.69 117 ALA B C 1
ATOM 2753 O O . ALA B 1 117 ? -23.163 12.093 -14.010 1.00 18.17 117 ALA B O 1
ATOM 2755 N N . ILE B 1 118 ? -23.057 12.273 -11.766 1.00 20.86 118 ILE B N 1
ATOM 2756 C CA . ILE B 1 118 ? -23.484 10.893 -11.552 1.00 18.28 118 ILE B CA 1
ATOM 2757 C C . ILE B 1 118 ? -24.822 10.628 -12.231 1.00 22.77 118 ILE B C 1
ATOM 2758 O O . ILE B 1 118 ? -24.975 9.649 -12.973 1.00 22.78 118 ILE B O 1
ATOM 2763 N N . ALA B 1 119 ? -25.801 11.500 -12.012 1.00 18.73 119 ALA B N 1
ATOM 2764 C CA . ALA B 1 119 ? -27.128 11.241 -12.571 1.00 21.90 119 ALA B CA 1
ATOM 2765 C C . ALA B 1 119 ? -27.135 11.260 -14.094 1.00 23.23 119 ALA B C 1
ATOM 2766 O O . ALA B 1 119 ? -27.656 10.305 -14.696 1.00 21.48 119 ALA B O 1
ATOM 2768 N N . PRO B 1 120 ? -26.588 12.270 -14.780 1.00 20.70 120 PRO B N 1
ATOM 2769 C CA . PRO B 1 120 ? -26.577 12.202 -16.251 1.00 22.01 120 PRO B CA 1
ATOM 2770 C C . PRO B 1 120 ? -25.738 11.061 -16.802 1.00 24.50 120 PRO B C 1
ATOM 2771 O O . PRO B 1 120 ? -26.148 10.421 -17.778 1.00 20.09 120 PRO B O 1
ATOM 2775 N N . LEU B 1 121 ? -24.574 10.780 -16.202 1.00 19.34 121 LEU B N 1
ATOM 2776 C CA . LEU B 1 121 ? -23.766 9.655 -16.672 1.00 19.64 121 LEU B CA 1
ATOM 2777 C C . LEU B 1 121 ? -24.492 8.328 -16.475 1.00 22.78 121 LEU B C 1
ATOM 2778 O O . LEU B 1 121 ? -24.404 7.436 -17.323 1.00 23.46 121 LEU B O 1
ATOM 2783 N N . ARG B 1 122 ? -25.185 8.162 -15.348 1.00 23.09 122 ARG B N 1
ATOM 2784 C CA . ARG B 1 122 ? -25.954 6.937 -15.145 1.00 22.71 122 ARG B CA 1
ATOM 2785 C C . ARG B 1 122 ? -27.076 6.812 -16.172 1.00 25.37 122 ARG B C 1
ATOM 2786 O O . ARG B 1 122 ? -27.290 5.735 -16.744 1.00 25.69 122 ARG B O 1
ATOM 2794 N N . ALA B 1 123 ? -27.792 7.907 -16.428 1.00 25.33 123 ALA B N 1
ATOM 2795 C CA . ALA B 1 123 ? -28.909 7.860 -17.371 1.00 25.77 123 ALA B CA 1
ATOM 2796 C C . ALA B 1 123 ? -28.450 7.543 -18.788 1.00 27.77 123 ALA B C 1
ATOM 2797 O O . ALA B 1 123 ? -29.225 6.991 -19.581 1.00 29.39 123 ALA B O 1
ATOM 2799 N N . ALA B 1 124 ? -27.208 7.882 -19.133 1.00 24.28 124 ALA B N 1
ATOM 2800 C CA . ALA B 1 124 ? -26.663 7.613 -20.456 1.00 26.82 124 ALA B CA 1
ATOM 2801 C C . ALA B 1 124 ? -26.071 6.217 -20.588 1.00 27.03 124 ALA B C 1
ATOM 2802 O O . ALA B 1 124 ? -25.472 5.909 -21.624 1.00 29.43 124 ALA B O 1
ATOM 2804 N N . GLY B 1 125 ? -26.192 5.386 -19.560 1.00 25.78 125 GLY B N 1
ATOM 2805 C CA . GLY B 1 125 ? -25.670 4.043 -19.601 1.00 24.70 125 GLY B CA 1
ATOM 2806 C C . GLY B 1 125 ? -24.233 3.876 -19.165 1.00 28.06 125 GLY B C 1
ATOM 2807 O O . GLY B 1 125 ? -23.684 2.776 -19.319 1.00 25.76 125 GLY B O 1
ATOM 2808 N N . GLY B 1 126 ? -23.606 4.918 -18.640 1.00 25.47 126 GLY B N 1
ATOM 2809 C CA . GLY B 1 126 ? -22.252 4.844 -18.130 1.00 23.33 126 GLY B CA 1
ATOM 2810 C C . GLY B 1 126 ? -21.337 5.861 -18.784 1.00 23.94 126 GLY B C 1
ATOM 2811 O O . GLY B 1 126 ? -21.717 6.600 -19.692 1.00 22.58 126 GLY B O 1
ATOM 2812 N N . ALA B 1 127 ? -20.103 5.885 -18.285 1.00 19.90 127 ALA B N 1
ATOM 2813 C CA . ALA B 1 127 ? -19.050 6.761 -18.782 1.00 19.51 127 ALA B CA 1
ATOM 2814 C C . ALA B 1 127 ? -17.761 6.445 -18.045 1.00 16.51 127 ALA B C 1
ATOM 2815 O O . ALA B 1 127 ? -17.744 5.584 -17.166 1.00 17.87 127 ALA B O 1
ATOM 2817 N N . SER B 1 128 ? -16.681 7.128 -18.393 1.00 15.42 128 SER B N 1
ATOM 2818 C CA . SER B 1 128 ? -15.428 7.024 -17.665 1.00 15.22 128 SER B CA 1
ATOM 2819 C C . SER B 1 128 ? -15.115 8.385 -17.059 1.00 16.22 128 SER B C 1
ATOM 2820 O O . SER B 1 128 ? -15.272 9.410 -17.730 1.00 15.75 128 SER B O 1
ATOM 2823 N N . VAL B 1 129 ? -14.700 8.397 -15.789 1.00 13.57 129 VAL B N 1
ATOM 2824 C CA . VAL B 1 129 ? -14.240 9.619 -15.129 1.00 14.27 129 VAL B CA 1
ATOM 2825 C C . VAL B 1 129 ? -12.805 9.373 -14.674 1.00 13.27 129 VAL B C 1
ATOM 2826 O O . VAL B 1 129 ? -12.551 8.549 -13.782 1.00 13.08 129 VAL B O 1
ATOM 2830 N N . ILE B 1 130 ? -11.870 10.088 -15.277 1.00 13.52 130 ILE B N 1
ATOM 2831 C CA . ILE B 1 130 ? -10.441 9.894 -15.055 1.00 13.94 130 ILE B CA 1
ATOM 2832 C C . ILE B 1 130 ? -9.940 11.099 -14.260 1.00 14.00 130 ILE B C 1
ATOM 2833 O O . ILE B 1 130 ? -9.962 12.219 -14.767 1.00 14.57 130 ILE B O 1
ATOM 2838 N N . PHE B 1 131 ? -9.500 10.886 -13.019 1.00 11.79 131 PHE B N 1
ATOM 2839 C CA . PHE B 1 131 ? -8.927 11.960 -12.210 1.00 13.17 131 PHE B CA 1
ATOM 2840 C C . PHE B 1 131 ? -7.406 11.999 -12.382 1.00 12.16 131 PHE B C 1
ATOM 2841 O O . PHE B 1 131 ? -6.713 11.001 -12.134 1.00 14.21 131 PHE B O 1
ATOM 2849 N N . ILE B 1 132 ? -6.878 13.147 -12.800 1.00 13.27 132 ILE B N 1
ATOM 2850 C CA . ILE B 1 132 ? -5.434 13.326 -12.867 1.00 13.11 132 ILE B CA 1
ATOM 2851 C C . ILE B 1 132 ? -5.008 13.868 -11.508 1.00 13.86 132 ILE B C 1
ATOM 2852 O O . ILE B 1 132 ? -5.390 14.984 -11.140 1.00 12.65 132 ILE B O 1
ATOM 2857 N N . THR B 1 133 ? -4.261 13.069 -10.749 1.00 12.17 133 THR B N 1
ATOM 2858 C CA . THR B 1 133 ? -3.870 13.467 -9.402 1.00 12.15 133 THR B CA 1
ATOM 2859 C C . THR B 1 133 ? -2.360 13.704 -9.367 1.00 13.20 133 THR B C 1
ATOM 2860 O O . THR B 1 133 ? -1.872 14.604 -10.053 1.00 14.28 133 THR B O 1
ATOM 2864 N N . SER B 1 134 ? -1.612 12.909 -8.604 1.00 14.27 134 SER B N 1
ATOM 2865 C CA . SER B 1 134 ? -0.160 13.030 -8.536 1.00 14.81 134 SER B CA 1
ATOM 2866 C C . SER B 1 134 ? 0.397 11.759 -7.920 1.00 18.46 134 SER B C 1
ATOM 2867 O O . SER B 1 134 ? -0.334 10.980 -7.302 1.00 16.14 134 SER B O 1
ATOM 2870 N N . SER B 1 135 ? 1.710 11.569 -8.069 1.00 14.07 135 SER B N 1
ATOM 2871 C CA . SER B 1 135 ? 2.339 10.445 -7.385 1.00 15.45 135 SER B CA 1
ATOM 2872 C C . SER B 1 135 ? 2.182 10.567 -5.871 1.00 17.66 135 SER B C 1
ATOM 2873 O O . SER B 1 135 ? 2.095 9.548 -5.177 1.00 18.75 135 SER B O 1
ATOM 2876 N N . VAL B 1 136 ? 2.087 11.792 -5.348 1.00 12.00 136 VAL B N 1
ATOM 2877 C CA . VAL B 1 136 ? 1.919 11.989 -3.903 1.00 15.79 136 VAL B CA 1
ATOM 2878 C C . VAL B 1 136 ? 0.503 11.683 -3.423 1.00 15.72 136 VAL B C 1
ATOM 2879 O O . VAL B 1 136 ? 0.225 11.735 -2.216 1.00 15.32 136 VAL B O 1
ATOM 2883 N N . GLY B 1 137 ? -0.403 11.362 -4.344 1.00 13.55 137 GLY B N 1
ATOM 2884 C CA . GLY B 1 137 ? -1.664 10.763 -3.932 1.00 16.78 137 GLY B CA 1
ATOM 2885 C C . GLY B 1 137 ? -1.500 9.388 -3.307 1.00 18.08 137 GLY B C 1
ATOM 2886 O O . GLY B 1 137 ? -2.418 8.912 -2.627 1.00 18.61 137 GLY B O 1
ATOM 2887 N N . LYS B 1 138 ? -0.366 8.732 -3.536 1.00 14.80 138 LYS B N 1
ATOM 2888 C CA . LYS B 1 138 ? -0.078 7.438 -2.922 1.00 16.90 138 LYS B CA 1
ATOM 2889 C C . LYS B 1 138 ? 1.201 7.399 -2.097 1.00 19.63 138 LYS B C 1
ATOM 2890 O O . LYS B 1 138 ? 1.267 6.633 -1.137 1.00 21.57 138 LYS B O 1
ATOM 2896 N N . LYS B 1 139 ? 2.234 8.150 -2.460 1.00 17.83 139 LYS B N 1
ATOM 2897 C CA . LYS B 1 139 ? 3.506 8.051 -1.749 1.00 19.89 139 LYS B CA 1
ATOM 2898 C C . LYS B 1 139 ? 3.972 9.450 -1.363 1.00 17.53 139 LYS B C 1
ATOM 2899 O O . LYS B 1 139 ? 4.014 10.349 -2.218 1.00 22.02 139 LYS B O 1
ATOM 2905 N N . PRO B 1 140 ? 4.346 9.662 -0.110 1.00 18.04 140 PRO B N 1
ATOM 2906 C CA . PRO B 1 140 ? 4.597 11.021 0.383 1.00 17.57 140 PRO B CA 1
ATOM 2907 C C . PRO B 1 140 ? 5.940 11.580 -0.075 1.00 20.05 140 PRO B C 1
ATOM 2908 O O . PRO B 1 140 ? 6.887 10.845 -0.344 1.00 17.43 140 PRO B O 1
ATOM 2912 N N . LEU B 1 141 ? 6.002 12.913 -0.171 1.00 19.66 141 LEU B N 1
ATOM 2913 C CA . LEU B 1 141 ? 7.236 13.643 -0.460 1.00 18.63 141 LEU B CA 1
ATOM 2914 C C . LEU B 1 141 ? 7.382 14.767 0.552 1.00 17.37 141 LEU B C 1
ATOM 2915 O O . LEU B 1 141 ? 6.402 15.421 0.901 1.00 16.56 141 LEU B O 1
ATOM 2920 N N . ALA B 1 142 ? 8.613 14.971 1.030 1.00 17.15 142 ALA B N 1
ATOM 2921 C CA . ALA B 1 142 ? 8.848 15.941 2.091 1.00 17.38 142 ALA B CA 1
ATOM 2922 C C . ALA B 1 142 ? 8.351 17.327 1.709 1.00 15.98 142 ALA B C 1
ATOM 2923 O O . ALA B 1 142 ? 7.820 18.056 2.547 1.00 18.20 142 ALA B O 1
ATOM 2925 N N . TYR B 1 143 ? 8.507 17.709 0.447 1.00 18.81 143 TYR B N 1
ATOM 2926 C CA . TYR B 1 143 ? 8.196 19.080 0.073 1.00 20.91 143 TYR B CA 1
ATOM 2927 C C . TYR B 1 143 ? 6.741 19.276 -0.349 1.00 20.54 143 TYR B C 1
ATOM 2928 O O . TYR B 1 143 ? 6.377 20.392 -0.741 1.00 21.09 143 TYR B O 1
ATOM 2937 N N . ASN B 1 144 ? 5.888 18.247 -0.226 1.00 17.33 144 ASN B N 1
ATOM 2938 C CA . ASN B 1 144 ? 4.469 18.354 -0.596 1.00 15.28 144 ASN B CA 1
ATOM 2939 C C . ASN B 1 144 ? 3.562 17.950 0.565 1.00 15.93 144 ASN B C 1
ATOM 2940 O O . ASN B 1 144 ? 2.720 17.052 0.421 1.00 17.34 144 ASN B O 1
ATOM 2945 N N . PRO B 1 145 ? 3.659 18.632 1.718 1.00 16.33 145 PRO B N 1
ATOM 2946 C CA . PRO B 1 145 ? 2.863 18.224 2.886 1.00 15.28 145 PRO B CA 1
ATOM 2947 C C . PRO B 1 145 ? 1.436 18.741 2.907 1.00 15.96 145 PRO B C 1
ATOM 2948 O O . PRO B 1 145 ? 0.672 18.309 3.777 1.00 16.19 145 PRO B O 1
ATOM 2952 N N . LEU B 1 146 ? 1.055 19.680 2.026 1.00 13.53 146 LEU B N 1
ATOM 2953 C CA . LEU B 1 146 ? -0.333 20.103 1.854 1.00 12.52 146 LEU B CA 1
ATOM 2954 C C . LEU B 1 146 ? -0.929 19.616 0.545 1.00 14.29 146 LEU B C 1
ATOM 2955 O O . LEU B 1 146 ? -2.065 19.140 0.511 1.00 13.54 146 LEU B O 1
ATOM 2960 N N . TYR B 1 147 ? -0.146 19.722 -0.523 1.00 13.34 147 TYR B N 1
ATOM 2961 C CA . TYR B 1 147 ? -0.527 19.196 -1.831 1.00 14.34 147 TYR B CA 1
ATOM 2962 C C . TYR B 1 147 ? -0.750 17.684 -1.780 1.00 16.71 147 TYR B C 1
ATOM 2963 O O . TYR B 1 147 ? -1.737 17.175 -2.331 1.00 13.76 147 TYR B O 1
ATOM 2972 N N . GLY B 1 148 ? 0.144 16.955 -1.109 1.00 15.99 148 GLY B N 1
ATOM 2973 C CA . GLY B 1 148 ? 0.017 15.524 -0.956 1.00 16.02 148 GLY B CA 1
ATOM 2974 C C . GLY B 1 148 ? -1.322 15.114 -0.368 1.00 14.37 148 GLY B C 1
ATOM 2975 O O . GLY B 1 148 ? -2.044 14.284 -0.936 1.00 14.35 148 GLY B O 1
ATOM 2976 N N . PRO B 1 149 ? -1.658 15.661 0.813 1.00 14.70 149 PRO B N 1
ATOM 2977 C CA . PRO B 1 149 ? -2.960 15.334 1.425 1.00 13.78 149 PRO B CA 1
ATOM 2978 C C . PRO B 1 149 ? -4.153 15.633 0.530 1.00 14.62 149 PRO B C 1
ATOM 2979 O O . PRO B 1 149 ? -5.107 14.848 0.496 1.00 13.30 149 PRO B O 1
ATOM 2983 N N . ALA B 1 150 ? -4.138 16.758 -0.191 1.00 16.49 150 ALA B N 1
ATOM 2984 C CA . ALA B 1 150 ? -5.254 17.062 -1.081 1.00 13.73 150 ALA B CA 1
ATOM 2985 C C . ALA B 1 150 ? -5.338 16.055 -2.226 1.00 14.55 150 ALA B C 1
ATOM 2986 O O . ALA B 1 150 ? -6.432 15.583 -2.570 1.00 14.69 150 ALA B O 1
ATOM 2988 N N . ARG B 1 151 ? -4.195 15.672 -2.788 1.00 11.73 151 ARG B N 1
ATOM 2989 C CA . ARG B 1 151 ? -4.182 14.654 -3.834 1.00 13.02 151 ARG B CA 1
ATOM 2990 C C . ARG B 1 151 ? -4.617 13.304 -3.286 1.00 13.19 151 ARG B C 1
ATOM 2991 O O . ARG B 1 151 ? -5.329 12.557 -3.964 1.00 13.01 151 ARG B O 1
ATOM 2999 N N . ALA B 1 152 ? -4.189 12.980 -2.060 1.00 11.92 152 ALA B N 1
ATOM 3000 C CA . ALA B 1 152 ? -4.531 11.688 -1.467 1.00 13.34 152 ALA B CA 1
ATOM 3001 C C . ALA B 1 152 ? -6.033 11.566 -1.244 1.00 13.02 152 ALA B C 1
ATOM 3002 O O . ALA B 1 152 ? -6.607 10.476 -1.392 1.00 14.56 152 ALA B O 1
ATOM 3004 N N . ALA B 1 153 ? -6.692 12.670 -0.880 1.00 12.34 153 ALA B N 1
ATOM 3005 C CA . ALA B 1 153 ? -8.149 12.638 -0.739 1.00 11.90 153 ALA B CA 1
ATOM 3006 C C . ALA B 1 153 ? -8.835 12.234 -2.039 1.00 13.86 153 ALA B C 1
ATOM 3007 O O . ALA B 1 153 ? -9.767 11.422 -2.025 1.00 13.75 153 ALA B O 1
ATOM 3009 N N . THR B 1 154 ? -8.405 12.801 -3.174 1.00 13.68 154 THR B N 1
ATOM 3010 C CA . THR B 1 154 ? -9.056 12.491 -4.450 1.00 12.00 154 THR B CA 1
ATOM 3011 C C . THR B 1 154 ? -8.741 11.073 -4.914 1.00 15.90 154 THR B C 1
ATOM 3012 O O . THR B 1 154 ? -9.599 10.409 -5.515 1.00 13.37 154 THR B O 1
ATOM 3016 N N . VAL B 1 155 ? -7.533 10.575 -4.630 1.00 15.22 155 VAL B N 1
ATOM 3017 C CA . VAL B 1 155 ? -7.260 9.168 -4.909 1.00 13.76 155 VAL B CA 1
ATOM 3018 C C . VAL B 1 155 ? -8.214 8.292 -4.101 1.00 15.32 155 VAL B C 1
ATOM 3019 O O . VAL B 1 155 ? -8.824 7.358 -4.624 1.00 13.52 155 VAL B O 1
ATOM 3023 N N . ALA B 1 156 ? -8.375 8.602 -2.812 1.00 14.96 156 ALA B N 1
ATOM 3024 C CA . ALA B 1 156 ? -9.304 7.842 -1.986 1.00 15.42 156 ALA B CA 1
ATOM 3025 C C . ALA B 1 156 ? -10.746 8.002 -2.460 1.00 16.81 156 ALA B C 1
ATOM 3026 O O . ALA B 1 156 ? -11.553 7.080 -2.296 1.00 17.03 156 ALA B O 1
ATOM 3028 N N . LEU B 1 157 ? -11.087 9.152 -3.056 1.00 14.41 157 LEU B N 1
ATOM 3029 C CA . LEU B 1 157 ? -12.421 9.343 -3.629 1.00 14.78 157 LEU B CA 1
ATOM 3030 C C . LEU B 1 157 ? -12.672 8.371 -4.775 1.00 15.16 157 LEU B C 1
ATOM 3031 O O . LEU B 1 157 ? -13.740 7.755 -4.865 1.00 12.71 157 LEU B O 1
ATOM 3036 N N . VAL B 1 158 ? -11.692 8.232 -5.665 1.00 15.59 158 VAL B N 1
ATOM 3037 C CA . VAL B 1 158 ? -11.783 7.267 -6.758 1.00 13.74 158 VAL B CA 1
ATOM 3038 C C . VAL B 1 158 ? -11.989 5.856 -6.209 1.00 17.23 158 VAL B C 1
ATOM 3039 O O . VAL B 1 158 ? -12.919 5.145 -6.607 1.00 18.67 158 VAL B O 1
ATOM 3043 N N . GLU B 1 159 ? -11.124 5.433 -5.282 1.00 13.99 159 GLU B N 1
ATOM 3044 C CA . GLU B 1 159 ? -11.192 4.062 -4.779 1.00 16.81 159 GLU B CA 1
ATOM 3045 C C . GLU B 1 159 ? -12.521 3.785 -4.082 1.00 17.93 159 GLU B C 1
ATOM 3046 O O . GLU B 1 159 ? -13.113 2.716 -4.266 1.00 17.29 159 GLU B O 1
ATOM 3052 N N . SER B 1 160 ? -13.010 4.736 -3.287 1.00 15.49 160 SER B N 1
ATOM 3053 C CA . SER B 1 160 ? -14.250 4.502 -2.559 1.00 14.61 160 SER B CA 1
ATOM 3054 C C . SER B 1 160 ? -15.480 4.665 -3.443 1.00 19.47 160 SER B C 1
ATOM 3055 O O . SER B 1 160 ? -16.387 3.829 -3.410 1.00 16.76 160 SER B O 1
ATOM 3058 N N . ALA B 1 161 ? -15.551 5.751 -4.224 1.00 16.51 161 ALA B N 1
ATOM 3059 C CA . ALA B 1 161 ? -16.760 5.972 -5.014 1.00 17.13 161 ALA B CA 1
ATOM 3060 C C . ALA B 1 161 ? -16.945 4.899 -6.079 1.00 19.21 161 ALA B C 1
ATOM 3061 O O . ALA B 1 161 ? -18.082 4.627 -6.472 1.00 16.59 161 ALA B O 1
ATOM 3063 N N . ALA B 1 162 ? -15.853 4.267 -6.535 1.00 14.95 162 ALA B N 1
ATOM 3064 C CA . ALA B 1 162 ? -15.962 3.245 -7.568 1.00 19.10 162 ALA B CA 1
ATOM 3065 C C . ALA B 1 162 ? -16.657 1.999 -7.051 1.00 14.60 162 ALA B C 1
ATOM 3066 O O . ALA B 1 162 ? -17.202 1.239 -7.852 1.00 16.87 162 ALA B O 1
ATOM 3068 N N . LYS B 1 163 ? -16.646 1.786 -5.731 1.00 15.18 163 LYS B N 1
ATOM 3069 C CA . LYS B 1 163 ? -17.361 0.657 -5.152 1.00 17.44 163 LYS B CA 1
ATOM 3070 C C . LYS B 1 163 ? -18.844 0.695 -5.493 1.00 18.74 163 LYS B C 1
ATOM 3071 O O . LYS B 1 163 ? -19.487 -0.357 -5.565 1.00 20.51 163 LYS B O 1
ATOM 3077 N N . THR B 1 164 ? -19.422 1.887 -5.655 1.00 19.93 164 THR B N 1
ATOM 3078 C CA . THR B 1 164 ? -20.844 1.988 -5.952 1.00 20.59 164 THR B CA 1
ATOM 3079 C C . THR B 1 164 ? -21.136 2.468 -7.363 1.00 22.77 164 THR B C 1
ATOM 3080 O O . THR B 1 164 ? -22.159 2.075 -7.937 1.00 20.76 164 THR B O 1
ATOM 3084 N N . LEU B 1 165 ? -20.268 3.296 -7.945 1.00 18.12 165 LEU B N 1
ATOM 3085 C CA . LEU B 1 165 ? -20.577 3.821 -9.266 1.00 17.91 165 LEU B CA 1
ATOM 3086 C C . LEU B 1 165 ? -20.267 2.823 -10.371 1.00 17.39 165 LEU B C 1
ATOM 3087 O O . LEU B 1 165 ? -20.834 2.955 -11.460 1.00 17.05 165 LEU B O 1
ATOM 3092 N N . SER B 1 166 ? -19.388 1.838 -10.119 1.00 15.27 166 SER B N 1
ATOM 3093 C CA . SER B 1 166 ? -19.059 0.857 -11.157 1.00 19.84 166 SER B CA 1
ATOM 3094 C C . SER B 1 166 ? -20.288 0.055 -11.571 1.00 16.99 166 SER B C 1
ATOM 3095 O O . SER B 1 166 ? -20.394 -0.375 -12.727 1.00 20.28 166 SER B O 1
ATOM 3098 N N . ARG B 1 167 ? -21.209 -0.176 -10.640 1.00 18.74 167 ARG B N 1
ATOM 3099 C CA . ARG B 1 167 ? -22.420 -0.920 -10.968 1.00 22.06 167 ARG B CA 1
ATOM 3100 C C . ARG B 1 167 ? -23.276 -0.174 -11.986 1.00 21.75 167 ARG B C 1
ATOM 3101 O O . ARG B 1 167 ? -23.942 -0.808 -12.815 1.00 24.71 167 ARG B O 1
ATOM 3109 N N . ASP B 1 168 ? -23.258 1.158 -11.954 1.00 19.48 168 ASP B N 1
ATOM 3110 C CA . ASP B 1 168 ? -23.934 1.980 -12.954 1.00 23.61 168 ASP B CA 1
ATOM 3111 C C . ASP B 1 168 ? -23.152 2.094 -14.260 1.00 23.44 168 ASP B C 1
ATOM 3112 O O . ASP B 1 168 ? -23.581 2.826 -15.161 1.00 22.42 168 ASP B O 1
ATOM 3117 N N . GLY B 1 169 ? -22.011 1.425 -14.382 1.00 18.97 169 GLY B N 1
ATOM 3118 C CA . GLY B 1 169 ? -21.213 1.606 -15.575 1.00 20.75 169 GLY B CA 1
ATOM 3119 C C . GLY B 1 169 ? -20.455 2.909 -15.617 1.00 18.63 169 GLY B C 1
ATOM 3120 O O . GLY B 1 169 ? -19.961 3.290 -16.680 1.00 18.91 169 GLY B O 1
ATOM 3121 N N . ILE B 1 170 ? -20.391 3.625 -14.500 1.00 18.43 170 ILE B N 1
ATOM 3122 C CA . ILE B 1 170 ? -19.600 4.841 -14.374 1.00 14.96 170 ILE B CA 1
ATOM 3123 C C . ILE B 1 170 ? -18.267 4.420 -13.778 1.00 16.43 170 ILE B C 1
ATOM 3124 O O . ILE B 1 170 ? -18.197 4.069 -12.597 1.00 17.22 170 ILE B O 1
ATOM 3129 N N . LEU B 1 171 ? -17.214 4.451 -14.594 1.00 15.37 171 LEU B N 1
ATOM 3130 C CA . LEU B 1 171 ? -15.932 3.851 -14.260 1.00 16.33 171 LEU B CA 1
ATOM 3131 C C . LEU B 1 171 ? -14.929 4.932 -13.881 1.00 11.18 171 LEU B C 1
ATOM 3132 O O . LEU B 1 171 ? -14.534 5.726 -14.733 1.00 12.60 171 LEU B O 1
ATOM 3137 N N . LEU B 1 172 ? -14.468 4.909 -12.627 1.00 14.26 172 LEU B N 1
ATOM 3138 C CA . LEU B 1 172 ? -13.555 5.921 -12.110 1.00 15.21 172 LEU B CA 1
ATOM 3139 C C . LEU B 1 172 ? -12.119 5.402 -12.063 1.00 14.53 172 LEU B C 1
ATOM 3140 O O . LEU B 1 172 ? -11.870 4.222 -11.790 1.00 13.73 172 LEU B O 1
ATOM 3145 N N . TYR B 1 173 ? -11.173 6.288 -12.356 1.00 10.70 173 TYR B N 1
ATOM 3146 C CA . TYR B 1 173 ? -9.764 5.936 -12.294 1.00 12.70 173 TYR B CA 1
ATOM 3147 C C . TYR B 1 173 ? -9.002 7.143 -11.773 1.00 11.88 173 TYR B C 1
ATOM 3148 O O . TYR B 1 173 ? -9.474 8.276 -11.872 1.00 13.34 173 TYR B O 1
ATOM 3157 N N . ALA B 1 174 ? -7.838 6.885 -11.189 1.00 13.14 174 ALA B N 1
ATOM 3158 C CA . ALA B 1 174 ? -6.921 7.957 -10.827 1.00 12.55 174 ALA B CA 1
ATOM 3159 C C . ALA B 1 174 ? -5.574 7.675 -11.470 1.00 16.43 174 ALA B C 1
ATOM 3160 O O . ALA B 1 174 ? -5.063 6.551 -11.405 1.00 16.51 174 ALA B O 1
ATOM 3162 N N . ILE B 1 175 ? -4.999 8.699 -12.089 1.00 16.15 175 ILE B N 1
ATOM 3163 C CA . ILE B 1 175 ? -3.654 8.629 -12.644 1.00 18.01 175 ILE B CA 1
ATOM 3164 C C . ILE B 1 175 ? -2.771 9.499 -11.774 1.00 14.03 175 ILE B C 1
ATOM 3165 O O . ILE B 1 175 ? -3.165 10.617 -11.415 1.00 14.79 175 ILE B O 1
ATOM 3170 N N . GLY B 1 176 ? -1.590 8.985 -11.419 1.00 12.62 176 GLY B N 1
ATOM 3171 C CA . GLY B 1 176 ? -0.706 9.719 -10.545 1.00 17.82 176 GLY B CA 1
ATOM 3172 C C . GLY B 1 176 ? 0.642 9.980 -11.182 1.00 15.43 176 GLY B C 1
ATOM 3173 O O . GLY B 1 176 ? 1.578 9.202 -11.032 1.00 16.10 176 GLY B O 1
ATOM 3174 N N . PRO B 1 177 ? 0.782 11.108 -11.873 1.00 17.89 177 PRO B N 1
ATOM 3175 C CA . PRO B 1 177 ? 2.038 11.379 -12.576 1.00 16.60 177 PRO B CA 1
ATOM 3176 C C . PRO B 1 177 ? 3.122 12.006 -11.709 1.00 15.75 177 PRO B C 1
ATOM 3177 O O . PRO B 1 177 ? 2.866 12.688 -10.713 1.00 17.25 177 PRO B O 1
ATOM 3181 N N . ASN B 1 178 ? 4.356 11.747 -12.124 1.00 17.67 178 ASN B N 1
ATOM 3182 C CA . ASN B 1 178 ? 5.527 12.506 -11.716 1.00 18.54 178 ASN B CA 1
ATOM 3183 C C . ASN B 1 178 ? 6.548 12.361 -12.832 1.00 19.35 178 ASN B C 1
ATOM 3184 O O . ASN B 1 178 ? 6.548 11.362 -13.563 1.00 17.61 178 ASN B O 1
ATOM 3189 N N . PHE B 1 179 ? 7.412 13.363 -12.974 1.00 19.81 179 PHE B N 1
ATOM 3190 C CA . PHE B 1 179 ? 8.380 13.362 -14.076 1.00 22.16 179 PHE B CA 1
ATOM 3191 C C . PHE B 1 179 ? 7.671 13.183 -15.419 1.00 22.60 179 PHE B C 1
ATOM 3192 O O . PHE B 1 179 ? 8.148 12.488 -16.319 1.00 21.64 179 PHE B O 1
ATOM 3200 N N . PHE B 1 180 ? 6.496 13.798 -15.530 1.00 18.58 180 PHE B N 1
ATOM 3201 C CA . PHE B 1 180 ? 5.673 13.767 -16.735 1.00 18.62 180 PHE B CA 1
ATOM 3202 C C . PHE B 1 180 ? 5.863 15.087 -17.484 1.00 19.20 180 PHE B C 1
ATOM 3203 O O . PHE B 1 180 ? 5.549 16.154 -16.953 1.00 18.43 180 PHE B O 1
ATOM 3211 N N . ASN B 1 181 ? 6.398 15.013 -18.706 1.00 20.42 181 ASN B N 1
ATOM 3212 C CA . ASN B 1 181 ? 6.578 16.214 -19.524 1.00 18.21 181 ASN B CA 1
ATOM 3213 C C . ASN B 1 181 ? 5.239 16.912 -19.748 1.00 18.92 181 ASN B C 1
ATOM 3214 O O . ASN B 1 181 ? 4.408 16.442 -20.532 1.00 22.50 181 ASN B O 1
ATOM 3219 N N . ASN B 1 182 ? 5.016 18.031 -19.062 1.00 19.22 182 ASN B N 1
ATOM 3220 C CA . ASN B 1 182 ? 3.753 18.750 -19.109 1.00 17.45 182 ASN B CA 1
ATOM 3221 C C . ASN B 1 182 ? 4.048 20.208 -18.778 1.00 20.79 182 ASN B C 1
ATOM 3222 O O . ASN B 1 182 ? 5.045 20.491 -18.106 1.00 22.80 182 ASN B O 1
ATOM 3227 N N . PRO B 1 183 ? 3.214 21.148 -19.242 1.00 20.01 183 PRO B N 1
ATOM 3228 C CA . PRO B 1 183 ? 3.574 22.576 -19.110 1.00 21.58 183 PRO B CA 1
ATOM 3229 C C . PRO B 1 183 ? 3.604 23.073 -17.681 1.00 24.44 183 PRO B C 1
ATOM 3230 O O . PRO B 1 183 ? 4.191 24.134 -17.428 1.00 21.50 183 PRO B O 1
ATOM 3234 N N . THR B 1 184 ? 3.015 22.342 -16.732 1.00 23.42 184 THR B N 1
ATOM 3235 C CA . THR B 1 184 ? 2.911 22.831 -15.360 1.00 21.05 184 THR B CA 1
ATOM 3236 C C . THR B 1 184 ? 4.121 22.429 -14.516 1.00 26.44 184 THR B C 1
ATOM 3237 O O . THR B 1 184 ? 4.785 23.288 -13.922 1.00 23.73 184 THR B O 1
ATOM 3241 N N . TYR B 1 185 ? 4.423 21.133 -14.447 1.00 22.09 185 TYR B N 1
ATOM 3242 C CA . TYR B 1 185 ? 5.461 20.674 -13.528 1.00 22.53 185 TYR B CA 1
ATOM 3243 C C . TYR B 1 185 ? 6.774 20.311 -14.211 1.00 24.92 185 TYR B C 1
ATOM 3244 O O . TYR B 1 185 ? 7.831 20.486 -13.596 1.00 27.74 185 TYR B O 1
ATOM 3253 N N . PHE B 1 186 ? 6.764 19.831 -15.462 1.00 23.80 186 PHE B N 1
ATOM 3254 C CA . PHE B 1 186 ? 7.994 19.404 -16.142 1.00 18.49 186 PHE B CA 1
ATOM 3255 C C . PHE B 1 186 ? 7.984 19.834 -17.601 1.00 21.03 186 PHE B C 1
ATOM 3256 O O . PHE B 1 186 ? 7.977 18.999 -18.512 1.00 27.11 186 PHE B O 1
ATOM 3264 N N . PRO B 1 187 ? 8.020 21.137 -17.861 1.00 22.73 187 PRO B N 1
ATOM 3265 C CA . PRO B 1 187 ? 8.098 21.601 -19.254 1.00 25.25 187 PRO B CA 1
ATOM 3266 C C . PRO B 1 187 ? 9.437 21.225 -19.870 1.00 28.58 187 PRO B C 1
ATOM 3267 O O . PRO B 1 187 ? 10.453 21.125 -19.180 1.00 28.55 187 PRO B O 1
ATOM 3271 N N . THR B 1 188 ? 9.427 20.992 -21.188 1.00 29.58 188 THR B N 1
ATOM 3272 C CA . THR B 1 188 ? 10.656 20.615 -21.878 1.00 26.67 188 THR B CA 1
ATOM 3273 C C . THR B 1 188 ? 11.751 21.652 -21.670 1.00 28.47 188 THR B C 1
ATOM 3274 O O . THR B 1 188 ? 12.934 21.300 -21.596 1.00 27.41 188 THR B O 1
ATOM 3278 N N . SER B 1 189 ? 11.375 22.930 -21.546 1.00 27.66 189 SER B N 1
ATOM 3279 C CA . SER B 1 189 ? 12.360 23.967 -21.251 1.00 27.68 189 SER B CA 1
ATOM 3280 C C . SER B 1 189 ? 13.095 23.677 -19.947 1.00 27.04 189 SER B C 1
ATOM 3281 O O . SER B 1 189 ? 14.288 23.985 -19.818 1.00 29.15 189 SER B O 1
ATOM 3284 N N . ASP B 1 190 ? 12.399 23.086 -18.967 1.00 26.31 190 ASP B N 1
ATOM 3285 C CA . ASP B 1 190 ? 13.042 22.710 -17.706 1.00 26.36 190 ASP B CA 1
ATOM 3286 C C . ASP B 1 190 ? 14.109 21.654 -17.940 1.00 27.96 190 ASP B C 1
ATOM 3287 O O . ASP B 1 190 ? 15.223 21.752 -17.417 1.00 30.70 190 ASP B O 1
ATOM 3292 N N . TRP B 1 191 ? 13.767 20.620 -18.713 1.00 26.09 191 TRP B N 1
ATOM 3293 C CA . TRP B 1 191 ? 14.716 19.558 -19.030 1.00 29.80 191 TRP B CA 1
ATOM 3294 C C . TRP B 1 191 ? 15.989 20.113 -19.660 1.00 33.14 191 TRP B C 1
ATOM 3295 O O . TRP B 1 191 ? 17.097 19.659 -19.347 1.00 36.60 191 TRP B O 1
ATOM 3306 N N . GLU B 1 192 ? 15.851 21.100 -20.546 1.00 31.93 192 GLU B N 1
ATOM 3307 C CA . GLU B 1 192 ? 17.013 21.687 -21.202 1.00 33.09 192 GLU B CA 1
ATOM 3308 C C . GLU B 1 192 ? 17.775 22.635 -20.280 1.00 36.81 192 GLU B C 1
ATOM 3309 O O . GLU B 1 192 ? 19.008 22.696 -20.340 1.00 38.71 192 GLU B O 1
ATOM 3315 N N . ASN B 1 193 ? 17.057 23.367 -19.417 1.00 31.83 193 ASN B N 1
ATOM 3316 C CA . ASN B 1 193 ? 17.649 24.404 -18.577 1.00 33.36 193 ASN B CA 1
ATOM 3317 C C . ASN B 1 193 ? 18.308 23.859 -17.325 1.00 40.94 193 ASN B C 1
ATOM 3318 O O . ASN B 1 193 ? 19.229 24.494 -16.794 1.00 36.36 193 ASN B O 1
ATOM 3323 N N . ASN B 1 194 ? 17.829 22.727 -16.811 1.00 35.18 194 ASN B N 1
ATOM 3324 C CA . ASN B 1 194 ? 18.189 22.302 -15.465 1.00 36.36 194 ASN B CA 1
ATOM 3325 C C . ASN B 1 194 ? 19.013 21.021 -15.507 1.00 37.13 194 ASN B C 1
ATOM 3326 O O . ASN B 1 194 ? 18.449 19.924 -15.651 1.00 37.13 194 ASN B O 1
ATOM 3331 N N . PRO B 1 195 ? 20.340 21.099 -15.380 1.00 36.21 195 PRO B N 1
ATOM 3332 C CA . PRO B 1 195 ? 21.124 19.864 -15.223 1.00 36.69 195 PRO B CA 1
ATOM 3333 C C . PRO B 1 195 ? 20.753 19.072 -13.983 1.00 33.62 195 PRO B C 1
ATOM 3334 O O . PRO B 1 195 ? 20.909 17.845 -13.981 1.00 38.49 195 PRO B O 1
ATOM 3338 N N . GLU B 1 196 ? 20.262 19.730 -12.929 1.00 34.71 196 GLU B N 1
ATOM 3339 C CA . GLU B 1 196 ? 19.861 18.995 -11.732 1.00 41.03 196 GLU B CA 1
ATOM 3340 C C . GLU B 1 196 ? 18.671 18.083 -12.012 1.00 36.58 196 GLU B C 1
ATOM 3341 O O . GLU B 1 196 ? 18.595 16.970 -11.474 1.00 34.29 196 GLU B O 1
ATOM 3347 N N . LEU B 1 197 ? 17.731 18.537 -12.846 1.00 32.36 197 LEU B N 1
ATOM 3348 C CA . LEU B 1 197 ? 16.578 17.704 -13.190 1.00 31.53 197 LEU B CA 1
ATOM 3349 C C . LEU B 1 197 ? 17.006 16.474 -13.980 1.00 29.96 197 LEU B C 1
ATOM 3350 O O . LEU B 1 197 ? 16.602 15.348 -13.663 1.00 30.73 197 LEU B O 1
ATOM 3355 N N . ARG B 1 198 ? 17.814 16.669 -15.027 1.00 31.28 198 ARG B N 1
ATOM 3356 C CA . ARG B 1 198 ? 18.284 15.524 -15.800 1.00 30.74 198 ARG B CA 1
ATOM 3357 C C . ARG B 1 198 ? 19.071 14.565 -14.922 1.00 31.39 198 ARG B C 1
ATOM 3358 O O . ARG B 1 198 ? 19.019 13.345 -15.122 1.00 28.26 198 ARG B O 1
ATOM 3366 N N . GLU B 1 199 ? 19.777 15.099 -13.931 1.00 27.34 199 GLU B N 1
ATOM 3367 C CA . GLU B 1 199 ? 20.524 14.262 -13.003 1.00 32.70 199 GLU B CA 1
ATOM 3368 C C . GLU B 1 199 ? 19.589 13.517 -12.055 1.00 30.89 199 GLU B C 1
ATOM 3369 O O . GLU B 1 199 ? 19.762 12.315 -11.820 1.00 32.23 199 GLU B O 1
ATOM 3375 N N . ARG B 1 200 ? 18.588 14.215 -11.508 1.00 30.21 200 ARG B N 1
ATOM 3376 C CA . ARG B 1 200 ? 17.604 13.564 -10.648 1.00 29.67 200 ARG B CA 1
ATOM 3377 C C . ARG B 1 200 ? 16.816 12.508 -11.415 1.00 29.30 200 ARG B C 1
ATOM 3378 O O . ARG B 1 200 ? 16.525 11.431 -10.882 1.00 31.31 200 ARG B O 1
ATOM 3386 N N . VAL B 1 201 ? 16.455 12.797 -12.667 1.00 23.49 201 VAL B N 1
ATOM 3387 C CA . VAL B 1 201 ? 15.725 11.804 -13.452 1.00 29.66 201 VAL B CA 1
ATOM 3388 C C . VAL B 1 201 ? 16.602 10.586 -13.702 1.00 27.92 201 VAL B C 1
ATOM 3389 O O . VAL B 1 201 ? 16.150 9.437 -13.596 1.00 26.77 201 VAL B O 1
ATOM 3393 N N . GLU B 1 202 ? 17.884 10.815 -13.996 1.00 25.78 202 GLU B N 1
ATOM 3394 C CA . GLU B 1 202 ? 18.797 9.702 -14.227 1.00 26.76 202 GLU B CA 1
ATOM 3395 C C . GLU B 1 202 ? 18.894 8.812 -12.993 1.00 29.56 202 GLU B C 1
ATOM 3396 O O . GLU B 1 202 ? 18.958 7.584 -13.108 1.00 30.49 202 GLU B O 1
ATOM 3402 N N . ARG B 1 203 ? 18.867 9.409 -11.806 1.00 28.72 203 ARG B N 1
ATOM 3403 C CA . ARG B 1 203 ? 19.035 8.624 -10.588 1.00 32.41 203 ARG B CA 1
ATOM 3404 C C . ARG B 1 203 ? 17.726 7.984 -10.118 1.00 35.22 203 ARG B C 1
ATOM 3405 O O . ARG B 1 203 ? 17.729 6.833 -9.669 1.00 29.90 203 ARG B O 1
ATOM 3413 N N . ASP B 1 204 ? 16.602 8.702 -10.214 1.00 33.06 204 ASP B N 1
ATOM 3414 C CA . ASP B 1 204 ? 15.372 8.290 -9.544 1.00 33.53 204 ASP B CA 1
ATOM 3415 C C . ASP B 1 204 ? 14.322 7.669 -10.457 1.00 28.91 204 ASP B C 1
ATOM 3416 O O . ASP B 1 204 ? 13.394 7.027 -9.949 1.00 28.76 204 ASP B O 1
ATOM 3421 N N . VAL B 1 205 ? 14.426 7.847 -11.768 1.00 23.10 205 VAL B N 1
ATOM 3422 C CA . VAL B 1 205 ? 13.409 7.409 -12.716 1.00 23.01 205 VAL B CA 1
ATOM 3423 C C . VAL B 1 205 ? 13.985 6.241 -13.515 1.00 22.46 205 VAL B C 1
ATOM 3424 O O . VAL B 1 205 ? 14.837 6.458 -14.387 1.00 20.68 205 VAL B O 1
ATOM 3428 N N . PRO B 1 206 ? 13.536 5.008 -13.274 1.00 18.35 206 PRO B N 1
ATOM 3429 C CA . PRO B 1 206 ? 14.041 3.862 -14.058 1.00 20.21 206 PRO B CA 1
ATOM 3430 C C . PRO B 1 206 ? 13.918 4.016 -15.569 1.00 21.33 206 PRO B C 1
ATOM 3431 O O . PRO B 1 206 ? 14.787 3.529 -16.298 1.00 20.69 206 PRO B O 1
ATOM 3435 N N . LEU B 1 207 ? 12.853 4.646 -16.071 1.00 18.41 207 LEU B N 1
ATOM 3436 C CA . LEU B 1 207 ? 12.749 4.850 -17.515 1.00 20.28 207 LEU B CA 1
ATOM 3437 C C . LEU B 1 207 ? 13.881 5.718 -18.042 1.00 21.08 207 LEU B C 1
ATOM 3438 O O . LEU B 1 207 ? 14.243 5.626 -19.224 1.00 21.81 207 LEU B O 1
ATOM 3443 N N . GLY B 1 208 ? 14.429 6.576 -17.198 1.00 19.03 208 GLY B N 1
ATOM 3444 C CA . GLY B 1 208 ? 15.530 7.430 -17.584 1.00 23.13 208 GLY B CA 1
ATOM 3445 C C . GLY B 1 208 ? 15.126 8.661 -18.360 1.00 21.75 208 GLY B C 1
ATOM 3446 O O . GLY B 1 208 ? 15.997 9.326 -18.933 1.00 22.76 208 GLY B O 1
ATOM 3447 N N . ARG B 1 209 ? 13.839 8.992 -18.389 1.00 18.79 209 ARG B N 1
ATOM 3448 C CA . ARG B 1 209 ? 13.359 10.113 -19.184 1.00 18.40 209 ARG B CA 1
ATOM 3449 C C . ARG B 1 209 ? 12.012 10.569 -18.640 1.00 17.52 209 ARG B C 1
ATOM 3450 O O . ARG B 1 209 ? 11.354 9.860 -17.876 1.00 19.21 209 ARG B O 1
ATOM 3458 N N . LEU B 1 210 ? 11.612 11.769 -19.046 1.00 21.15 210 LEU B N 1
ATOM 3459 C CA . LEU B 1 210 ? 10.264 12.246 -18.773 1.00 21.70 210 LEU B CA 1
ATOM 3460 C C . LEU B 1 210 ? 9.246 11.421 -19.544 1.00 18.26 210 LEU B C 1
ATOM 3461 O O . LEU B 1 210 ? 9.509 10.972 -20.661 1.00 17.25 210 LEU B O 1
ATOM 3466 N N . GLY B 1 211 ? 8.057 11.261 -18.968 1.00 18.43 211 GLY B N 1
ATOM 3467 C CA . GLY B 1 211 ? 6.968 10.673 -19.729 1.00 19.27 211 GLY B CA 1
ATOM 3468 C C . GLY B 1 211 ? 6.489 11.642 -20.797 1.00 16.59 211 GLY B C 1
ATOM 3469 O O . GLY B 1 211 ? 6.352 12.844 -20.556 1.00 21.62 211 GLY B O 1
ATOM 3470 N N . ARG B 1 212 ? 6.215 11.110 -21.985 1.00 17.63 212 ARG B N 1
ATOM 3471 C CA . ARG B 1 212 ? 5.829 11.948 -23.109 1.00 15.31 212 ARG B CA 1
ATOM 3472 C C . ARG B 1 212 ? 4.337 12.296 -23.057 1.00 18.01 212 ARG B C 1
ATOM 3473 O O . ARG B 1 212 ? 3.518 11.526 -22.543 1.00 17.10 212 ARG B O 1
ATOM 3481 N N . PRO B 1 213 ? 3.961 13.459 -23.581 1.00 20.12 213 PRO B N 1
ATOM 3482 C CA . PRO B 1 213 ? 2.531 13.781 -23.661 1.00 17.42 213 PRO B CA 1
ATOM 3483 C C . PRO B 1 213 ? 1.718 12.714 -24.377 1.00 18.69 213 PRO B C 1
ATOM 3484 O O . PRO B 1 213 ? 0.613 12.381 -23.931 1.00 17.58 213 PRO B O 1
ATOM 3488 N N . ASP B 1 214 ? 2.237 12.139 -25.467 1.00 19.28 214 ASP B N 1
ATOM 3489 C CA . ASP B 1 214 ? 1.462 11.124 -26.171 1.00 22.04 214 ASP B CA 1
ATOM 3490 C C . ASP B 1 214 ? 1.299 9.852 -25.344 1.00 21.00 214 ASP B C 1
ATOM 3491 O O . ASP B 1 214 ? 0.338 9.107 -25.561 1.00 20.72 214 ASP B O 1
ATOM 3496 N N . GLU B 1 215 ? 2.201 9.595 -24.392 1.00 19.51 215 GLU B N 1
ATOM 3497 C CA . GLU B 1 215 ? 2.051 8.417 -23.544 1.00 17.71 215 GLU B CA 1
ATOM 3498 C C . GLU B 1 215 ? 0.942 8.625 -22.515 1.00 20.51 215 GLU B C 1
ATOM 3499 O O . GLU B 1 215 ? 0.167 7.704 -22.230 1.00 16.30 215 GLU B O 1
ATOM 3505 N N . MET B 1 216 ? 0.840 9.829 -21.948 1.00 15.82 216 MET B N 1
ATOM 3506 C CA . MET B 1 216 ? -0.320 10.131 -21.117 1.00 18.32 216 MET B CA 1
ATOM 3507 C C . MET B 1 216 ? -1.599 10.056 -21.937 1.00 17.74 216 MET B C 1
ATOM 3508 O O . MET B 1 216 ? -2.615 9.519 -21.478 1.00 17.01 216 MET B O 1
ATOM 3513 N N . GLY B 1 217 ? -1.563 10.589 -23.161 1.00 15.93 217 GLY B N 1
ATOM 3514 C CA . GLY B 1 217 ? -2.728 10.527 -24.021 1.00 14.53 217 GLY B CA 1
ATOM 3515 C C . GLY B 1 217 ? -3.144 9.104 -24.330 1.00 16.16 217 GLY B C 1
ATOM 3516 O O . GLY B 1 217 ? -4.336 8.800 -24.406 1.00 16.67 217 GLY B O 1
ATOM 3517 N N . ALA B 1 218 ? -2.167 8.221 -24.531 1.00 17.09 218 ALA B N 1
ATOM 3518 C CA . ALA B 1 218 ? -2.485 6.823 -24.811 1.00 20.22 218 ALA B CA 1
ATOM 3519 C C . ALA B 1 218 ? -3.159 6.166 -23.615 1.00 18.84 218 ALA B C 1
ATOM 3520 O O . ALA B 1 218 ? -4.085 5.354 -23.774 1.00 20.13 218 ALA B O 1
ATOM 3522 N N . LEU B 1 219 ? -2.712 6.496 -22.407 1.00 16.94 219 LEU B N 1
ATOM 3523 C CA . LEU B 1 219 ? -3.360 5.930 -21.227 1.00 14.57 219 LEU B CA 1
ATOM 3524 C C . LEU B 1 219 ? -4.792 6.428 -21.100 1.00 17.33 219 LEU B C 1
ATOM 3525 O O . LEU B 1 219 ? -5.708 5.657 -20.788 1.00 15.87 219 LEU B O 1
ATOM 3530 N N . ILE B 1 220 ? -5.005 7.717 -21.343 1.00 16.47 220 ILE B N 1
ATOM 3531 C CA . ILE B 1 220 ? -6.342 8.278 -21.217 1.00 14.66 220 ILE B CA 1
ATOM 3532 C C . ILE B 1 220 ? -7.280 7.665 -22.251 1.00 16.57 220 ILE B C 1
ATOM 3533 O O . ILE B 1 220 ? -8.382 7.214 -21.915 1.00 18.25 220 ILE B O 1
ATOM 3538 N N . THR B 1 221 ? -6.865 7.625 -23.523 1.00 18.52 221 THR B N 1
ATOM 3539 C CA . THR B 1 221 ? -7.780 7.090 -24.526 1.00 16.75 221 THR B CA 1
ATOM 3540 C C . THR B 1 221 ? -8.023 5.594 -24.315 1.00 19.21 221 THR B C 1
ATOM 3541 O O . THR B 1 221 ? -9.143 5.120 -24.549 1.00 16.06 221 THR B O 1
ATOM 3545 N N . PHE B 1 222 ? -7.012 4.851 -23.842 1.00 16.84 222 PHE B N 1
ATOM 3546 C CA . PHE B 1 222 ? -7.229 3.447 -23.477 1.00 17.18 222 PHE B CA 1
ATOM 3547 C C . PHE B 1 222 ? -8.281 3.326 -22.374 1.00 17.17 222 PHE B C 1
ATOM 3548 O O . PHE B 1 222 ? -9.206 2.507 -22.469 1.00 16.52 222 PHE B O 1
ATOM 3556 N N . LEU B 1 223 ? -8.159 4.135 -21.308 1.00 16.42 223 LEU B N 1
ATOM 3557 C CA . LEU B 1 223 ? -9.181 4.103 -20.265 1.00 17.07 223 LEU B CA 1
ATOM 3558 C C . LEU B 1 223 ? -10.535 4.534 -20.816 1.00 19.63 223 LEU B C 1
ATOM 3559 O O . LEU B 1 223 ? -11.557 3.903 -20.528 1.00 20.74 223 LEU B O 1
ATOM 3564 N N . ALA B 1 224 ? -10.561 5.603 -21.618 1.00 17.61 224 ALA B N 1
ATOM 3565 C CA . ALA B 1 224 ? -11.823 6.097 -22.151 1.00 17.31 224 ALA B CA 1
ATOM 3566 C C . ALA B 1 224 ? -12.525 5.073 -23.045 1.00 19.76 224 ALA B C 1
ATOM 3567 O O . ALA B 1 224 ? -13.751 5.141 -23.190 1.00 18.69 224 ALA B O 1
ATOM 3569 N N . SER B 1 225 ? -11.790 4.104 -23.608 1.00 18.16 225 SER B N 1
ATOM 3570 C CA . SER B 1 225 ? -12.403 3.104 -24.484 1.00 19.20 225 SER B CA 1
ATOM 3571 C C . SER B 1 225 ? -13.273 2.117 -23.723 1.00 16.93 225 SER B C 1
ATOM 3572 O O . SER B 1 225 ? -14.136 1.480 -24.332 1.00 18.81 225 SER B O 1
ATOM 3575 N N . ARG B 1 226 ? -13.057 1.969 -22.416 1.00 17.55 226 ARG B N 1
ATOM 3576 C CA . ARG B 1 226 ? -13.705 0.995 -21.544 1.00 18.08 226 ARG B CA 1
ATOM 3577 C C . ARG B 1 226 ? -13.376 -0.438 -21.935 1.00 21.62 226 ARG B C 1
ATOM 3578 O O . ARG B 1 226 ? -13.976 -1.373 -21.389 1.00 21.51 226 ARG B O 1
ATOM 3586 N N . ARG B 1 227 ? -12.445 -0.628 -22.876 1.00 22.84 227 ARG B N 1
ATOM 3587 C CA . ARG B 1 227 ? -12.121 -1.970 -23.342 1.00 19.59 227 ARG B CA 1
ATOM 3588 C C . ARG B 1 227 ? -11.549 -2.841 -22.236 1.00 22.32 227 ARG B C 1
ATOM 3589 O O . ARG B 1 227 ? -11.621 -4.067 -22.343 1.00 19.31 227 ARG B O 1
ATOM 3597 N N . ALA B 1 228 ? -10.997 -2.240 -21.172 1.00 19.68 228 ALA B N 1
ATOM 3598 C CA . ALA B 1 228 ? -10.510 -3.025 -20.044 1.00 21.17 228 ALA B CA 1
ATOM 3599 C C . ALA B 1 228 ? -11.191 -2.592 -18.751 1.00 19.67 228 ALA B C 1
ATOM 3600 O O . ALA B 1 228 ? -10.526 -2.368 -17.735 1.00 18.43 228 ALA B O 1
ATOM 3602 N N . ALA B 1 229 ? -12.523 -2.539 -18.769 1.00 18.99 229 ALA B N 1
ATOM 3603 C CA . ALA B 1 229 ? -13.289 -2.068 -17.614 1.00 20.33 229 ALA B CA 1
ATOM 3604 C C . ALA B 1 229 ? -12.928 -2.705 -16.276 1.00 18.20 229 ALA B C 1
ATOM 3605 O O . ALA B 1 229 ? -13.009 -1.997 -15.255 1.00 17.48 229 ALA B O 1
ATOM 3607 N N . PRO B 1 230 ? -12.557 -3.987 -16.170 1.00 16.65 230 PRO B N 1
ATOM 3608 C CA . PRO B 1 230 ? -12.298 -4.547 -14.834 1.00 19.68 230 PRO B CA 1
ATOM 3609 C C . PRO B 1 230 ? -11.135 -3.914 -14.076 1.00 20.35 230 PRO B C 1
ATOM 3610 O O . PRO B 1 230 ? -10.982 -4.226 -12.885 1.00 19.79 230 PRO B O 1
ATOM 3614 N N . ILE B 1 231 ? -10.311 -3.062 -14.697 1.00 16.94 231 ILE B N 1
ATOM 3615 C CA . ILE B 1 231 ? -9.246 -2.404 -13.931 1.00 18.33 231 ILE B CA 1
ATOM 3616 C C . ILE B 1 231 ? -9.809 -1.157 -13.241 1.00 18.40 231 ILE B C 1
ATOM 3617 O O . ILE B 1 231 ? -9.057 -0.357 -12.666 1.00 17.18 231 ILE B O 1
ATOM 3622 N N . VAL B 1 232 ? -11.139 -1.004 -13.272 1.00 16.65 232 VAL B N 1
ATOM 3623 C CA . VAL B 1 232 ? -11.814 0.161 -12.685 1.00 15.45 232 VAL B CA 1
ATOM 3624 C C . VAL B 1 232 ? -11.473 0.361 -11.206 1.00 14.92 232 VAL B C 1
ATOM 3625 O O . VAL B 1 232 ? -11.301 -0.594 -10.441 1.00 17.67 232 VAL B O 1
ATOM 3629 N N . GLY B 1 233 ? -11.410 1.628 -10.789 1.00 15.85 233 GLY B N 1
ATOM 3630 C CA . GLY B 1 233 ? -11.413 1.953 -9.376 1.00 13.38 233 GLY B CA 1
ATOM 3631 C C . GLY B 1 233 ? -10.064 1.976 -8.705 1.00 15.48 233 GLY B C 1
ATOM 3632 O O . GLY B 1 233 ? -9.997 1.818 -7.483 1.00 15.85 233 GLY B O 1
ATOM 3633 N N . GLN B 1 234 ? -8.979 2.173 -9.453 1.00 16.29 234 GLN B N 1
ATOM 3634 C CA . GLN B 1 234 ? -7.663 2.122 -8.840 1.00 17.15 234 GLN B CA 1
ATOM 3635 C C . GLN B 1 234 ? -6.817 3.268 -9.358 1.00 17.27 234 GLN B C 1
ATOM 3636 O O . GLN B 1 234 ? -7.219 4.025 -10.250 1.00 16.46 234 GLN B O 1
ATOM 3642 N N . PHE B 1 235 ? -5.645 3.381 -8.741 1.00 15.71 235 PHE B N 1
ATOM 3643 C CA . PHE B 1 235 ? -4.635 4.389 -9.019 1.00 15.89 235 PHE B CA 1
ATOM 3644 C C . PHE B 1 235 ? -3.570 3.790 -9.929 1.00 17.73 235 PHE B C 1
ATOM 3645 O O . PHE B 1 235 ? -3.119 2.652 -9.712 1.00 18.54 235 PHE B O 1
ATOM 3653 N N . PHE B 1 236 ? -3.204 4.535 -10.972 1.00 14.66 236 PHE B N 1
ATOM 3654 C CA . PHE B 1 236 ? -2.138 4.147 -11.883 1.00 18.60 236 PHE B CA 1
ATOM 3655 C C . PHE B 1 236 ? -0.988 5.130 -11.745 1.00 17.54 236 PHE B C 1
ATOM 3656 O O . PHE B 1 236 ? -1.160 6.325 -12.010 1.00 17.80 236 PHE B O 1
ATOM 3664 N N . ALA B 1 237 ? 0.171 4.628 -11.340 1.00 18.45 237 ALA B N 1
ATOM 3665 C CA . ALA B 1 237 ? 1.365 5.457 -11.372 1.00 18.29 237 ALA B CA 1
ATOM 3666 C C . ALA B 1 237 ? 1.744 5.731 -12.820 1.00 20.10 237 ALA B C 1
ATOM 3667 O O . ALA B 1 237 ? 1.683 4.842 -13.678 1.00 18.48 237 ALA B O 1
ATOM 3669 N N . PHE B 1 238 ? 2.093 6.990 -13.097 1.00 20.84 238 PHE B N 1
ATOM 3670 C CA . PHE B 1 238 ? 2.596 7.419 -14.405 1.00 18.33 238 PHE B CA 1
ATOM 3671 C C . PHE B 1 238 ? 3.917 8.141 -14.141 1.00 17.05 238 PHE B C 1
ATOM 3672 O O . PHE B 1 238 ? 4.001 9.361 -14.213 1.00 19.33 238 PHE B O 1
ATOM 3680 N N . THR B 1 239 ? 4.937 7.376 -13.769 1.00 15.03 239 THR B N 1
ATOM 3681 C CA . THR B 1 239 ? 6.132 7.966 -13.175 1.00 18.77 239 THR B CA 1
ATOM 3682 C C . THR B 1 239 ? 7.419 7.383 -13.737 1.00 19.50 239 THR B C 1
ATOM 3683 O O . THR B 1 239 ? 8.494 7.650 -13.174 1.00 21.68 239 THR B O 1
ATOM 3687 N N . GLY B 1 240 ? 7.349 6.576 -14.794 1.00 17.28 240 GLY B N 1
ATOM 3688 C CA . GLY B 1 240 ? 8.534 5.934 -15.323 1.00 16.37 240 GLY B CA 1
ATOM 3689 C C . GLY B 1 240 ? 9.199 4.982 -14.352 1.00 18.44 240 GLY B C 1
ATOM 3690 O O . GLY B 1 240 ? 10.414 4.769 -14.429 1.00 16.47 240 GLY B O 1
ATOM 3691 N N . GLY B 1 241 ? 8.436 4.403 -13.434 1.00 17.85 241 GLY B N 1
ATOM 3692 C CA . GLY B 1 241 ? 8.988 3.434 -12.508 1.00 19.34 241 GLY B CA 1
ATOM 3693 C C . GLY B 1 241 ? 9.489 4.020 -11.212 1.00 19.55 241 GLY B C 1
ATOM 3694 O O . GLY B 1 241 ? 9.987 3.268 -10.364 1.00 20.55 241 GLY B O 1
ATOM 3695 N N . TYR B 1 242 ? 9.393 5.345 -11.041 1.00 16.03 242 TYR B N 1
ATOM 3696 C CA . TYR B 1 242 ? 9.768 5.966 -9.784 1.00 20.27 242 TYR B CA 1
ATOM 3697 C C . TYR B 1 242 ? 8.927 5.422 -8.634 1.00 22.13 242 TYR B C 1
ATOM 3698 O O . TYR B 1 242 ? 9.444 5.189 -7.534 1.00 20.84 242 TYR B O 1
ATOM 3707 N N . LEU B 1 243 ? 7.628 5.232 -8.868 1.00 18.42 243 LEU B N 1
ATOM 3708 C CA . LEU B 1 243 ? 6.748 4.498 -7.948 1.00 20.94 243 LEU B CA 1
ATOM 3709 C C . LEU B 1 243 ? 6.714 3.056 -8.430 1.00 17.44 243 LEU B C 1
ATOM 3710 O O . LEU B 1 243 ? 6.948 2.805 -9.613 1.00 20.90 243 LEU B O 1
ATOM 3715 N N . PRO B 1 244 ? 6.440 2.099 -7.528 1.00 17.32 244 PRO B N 1
ATOM 3716 C CA . PRO B 1 244 ? 6.251 2.230 -6.084 1.00 20.39 244 PRO B CA 1
ATOM 3717 C C . PRO B 1 244 ? 7.552 2.474 -5.314 1.00 26.53 244 PRO B C 1
ATOM 3718 O O . PRO B 1 244 ? 8.657 2.269 -5.830 1.00 24.83 244 PRO B O 1
ATOM 3723 N N . MET C 1 1 ? 8.072 -17.918 34.473 1.00 41.99 1 MET C N 1
ATOM 3724 C CA . MET C 1 1 ? 8.720 -17.090 33.464 1.00 34.23 1 MET C CA 1
ATOM 3725 C C . MET C 1 1 ? 8.208 -17.438 32.074 1.00 31.80 1 MET C C 1
ATOM 3726 O O . MET C 1 1 ? 8.033 -18.617 31.739 1.00 30.62 1 MET C O 1
ATOM 3731 N N . LYS C 1 2 ? 7.971 -16.402 31.268 1.00 29.03 2 LYS C N 1
ATOM 3732 C CA . LYS C 1 2 ? 7.525 -16.607 29.900 1.00 26.40 2 LYS C CA 1
ATOM 3733 C C . LYS C 1 2 ? 8.678 -17.105 29.043 1.00 24.59 2 LYS C C 1
ATOM 3734 O O . LYS C 1 2 ? 9.829 -16.704 29.225 1.00 27.19 2 LYS C O 1
ATOM 3740 N N . ILE C 1 3 ? 8.366 -17.993 28.108 1.00 24.92 3 ILE C N 1
ATOM 3741 C CA . ILE C 1 3 ? 9.358 -18.551 27.197 1.00 24.98 3 ILE C CA 1
ATOM 3742 C C . ILE C 1 3 ? 9.237 -17.837 25.863 1.00 25.58 3 ILE C C 1
ATOM 3743 O O . ILE C 1 3 ? 8.123 -17.638 25.355 1.00 22.26 3 ILE C O 1
ATOM 3748 N N . ALA C 1 4 ? 10.376 -17.448 25.301 1.00 24.07 4 ALA C N 1
ATOM 3749 C CA . ALA C 1 4 ? 10.449 -16.933 23.945 1.00 22.56 4 ALA C CA 1
ATOM 3750 C C . ALA C 1 4 ? 11.432 -17.768 23.145 1.00 24.53 4 ALA C C 1
ATOM 3751 O O . ALA C 1 4 ? 12.413 -18.296 23.686 1.00 28.04 4 ALA C O 1
ATOM 3753 N N . LEU C 1 5 ? 11.134 -17.920 21.861 1.00 20.19 5 LEU C N 1
ATOM 3754 C CA . LEU C 1 5 ? 12.028 -18.537 20.899 1.00 19.53 5 LEU C CA 1
ATOM 3755 C C . LEU C 1 5 ? 12.483 -17.445 19.937 1.00 24.98 5 LEU C C 1
ATOM 3756 O O . LEU C 1 5 ? 11.651 -16.690 19.425 1.00 21.93 5 LEU C O 1
ATOM 3761 N N . VAL C 1 6 ? 13.798 -17.331 19.744 1.00 22.14 6 VAL C N 1
ATOM 3762 C CA . VAL C 1 6 ? 14.396 -16.356 18.830 1.00 21.54 6 VAL C CA 1
ATOM 3763 C C . VAL C 1 6 ? 15.311 -17.112 17.882 1.00 22.59 6 VAL C C 1
ATOM 3764 O O . VAL C 1 6 ? 16.246 -17.789 18.327 1.00 24.00 6 VAL C O 1
ATOM 3768 N N . THR C 1 7 ? 15.049 -17.010 16.584 1.00 20.37 7 THR C N 1
ATOM 3769 C CA . THR C 1 7 ? 15.912 -17.673 15.627 1.00 23.17 7 THR C CA 1
ATOM 3770 C C . THR C 1 7 ? 17.078 -16.754 15.254 1.00 24.25 7 THR C C 1
ATOM 3771 O O . THR C 1 7 ? 17.045 -15.542 15.492 1.00 21.43 7 THR C O 1
ATOM 3775 N N . HIS C 1 8 ? 18.117 -17.359 14.685 1.00 25.78 8 HIS C N 1
ATOM 3776 C CA . HIS C 1 8 ? 19.328 -16.650 14.244 1.00 28.52 8 HIS C CA 1
ATOM 3777 C C . HIS C 1 8 ? 19.762 -15.603 15.267 1.00 25.44 8 HIS C C 1
ATOM 3778 O O . HIS C 1 8 ? 19.962 -14.426 14.956 1.00 26.50 8 HIS C O 1
ATOM 3785 N N . ALA C 1 9 ? 19.919 -16.061 16.519 1.00 22.62 9 ALA C N 1
ATOM 3786 C CA . ALA C 1 9 ? 20.010 -15.161 17.663 1.00 22.74 9 ALA C CA 1
ATOM 3787 C C . ALA C 1 9 ? 21.231 -14.251 17.629 1.00 22.88 9 ALA C C 1
ATOM 3788 O O . ALA C 1 9 ? 21.255 -13.243 18.346 1.00 24.15 9 ALA C O 1
ATOM 3790 N N . ARG C 1 10 ? 22.245 -14.567 16.834 1.00 21.51 10 ARG C N 1
ATOM 3791 C CA . ARG C 1 10 ? 23.453 -13.752 16.806 1.00 26.51 10 ARG C CA 1
ATOM 3792 C C . ARG C 1 10 ? 23.456 -12.739 15.669 1.00 28.70 10 ARG C C 1
ATOM 3793 O O . ARG C 1 10 ? 24.452 -12.029 15.486 1.00 27.41 10 ARG C O 1
ATOM 3801 N N . HIS C 1 11 ? 22.361 -12.635 14.920 1.00 23.44 11 HIS C N 1
ATOM 3802 C CA . HIS C 1 11 ? 22.350 -11.881 13.680 1.00 22.94 11 HIS C CA 1
ATOM 3803 C C . HIS C 1 11 ? 21.128 -10.975 13.623 1.00 27.16 11 HIS C C 1
ATOM 3804 O O . HIS C 1 11 ? 20.170 -11.146 14.384 1.00 25.69 11 HIS C O 1
ATOM 3811 N N . PHE C 1 12 ? 21.192 -9.989 12.716 1.00 24.42 12 PHE C N 1
ATOM 3812 C CA . PHE C 1 12 ? 20.050 -9.125 12.414 1.00 22.90 12 PHE C CA 1
ATOM 3813 C C . PHE C 1 12 ? 19.426 -8.557 13.694 1.00 23.10 12 PHE C C 1
ATOM 3814 O O . PHE C 1 12 ? 20.099 -7.884 14.483 1.00 22.79 12 PHE C O 1
ATOM 3822 N N . ALA C 1 13 ? 18.149 -8.828 13.927 1.00 21.84 13 ALA C N 1
ATOM 3823 C CA . ALA C 1 13 ? 17.479 -8.343 15.121 1.00 19.17 13 ALA C CA 1
ATOM 3824 C C . ALA C 1 13 ? 17.613 -9.286 16.309 1.00 21.08 13 ALA C C 1
ATOM 3825 O O . ALA C 1 13 ? 17.041 -9.005 17.369 1.00 21.99 13 ALA C O 1
ATOM 3827 N N . GLY C 1 14 ? 18.352 -10.382 16.164 1.00 22.31 14 GLY C N 1
ATOM 3828 C CA . GLY C 1 14 ? 18.508 -11.352 17.232 1.00 23.82 14 GLY C CA 1
ATOM 3829 C C . GLY C 1 14 ? 18.983 -10.754 18.543 1.00 22.34 14 GLY C C 1
ATOM 3830 O O . GLY C 1 14 ? 18.301 -10.836 19.570 1.00 27.60 14 GLY C O 1
ATOM 3831 N N . PRO C 1 15 ? 20.165 -10.128 18.539 1.00 23.08 15 PRO C N 1
ATOM 3832 C CA . PRO C 1 15 ? 20.689 -9.565 19.798 1.00 22.32 15 PRO C CA 1
ATOM 3833 C C . PRO C 1 15 ? 19.747 -8.591 20.479 1.00 22.65 15 PRO C C 1
ATOM 3834 O O . PRO C 1 15 ? 19.627 -8.602 21.712 1.00 20.08 15 PRO C O 1
ATOM 3838 N N . ALA C 1 16 ? 19.059 -7.748 19.713 1.00 22.27 16 ALA C N 1
ATOM 3839 C CA . ALA C 1 16 ? 18.134 -6.803 20.330 1.00 20.40 16 ALA C CA 1
ATOM 3840 C C . ALA C 1 16 ? 16.971 -7.529 20.996 1.00 20.30 16 ALA C C 1
ATOM 3841 O O . ALA C 1 16 ? 16.540 -7.151 22.094 1.00 22.36 16 ALA C O 1
ATOM 3843 N N . ALA C 1 17 ? 16.454 -8.563 20.335 1.00 22.02 17 ALA C N 1
ATOM 3844 C CA . ALA C 1 17 ? 15.310 -9.301 20.855 1.00 21.62 17 ALA C CA 1
ATOM 3845 C C . ALA C 1 17 ? 15.705 -10.102 22.090 1.00 20.85 17 ALA C C 1
ATOM 3846 O O . ALA C 1 17 ? 15.007 -10.080 23.107 1.00 21.33 17 ALA C O 1
ATOM 3848 N N . VAL C 1 18 ? 16.833 -10.807 22.014 1.00 24.26 18 VAL C N 1
ATOM 3849 C CA . VAL C 1 18 ? 17.283 -11.630 23.135 1.00 22.80 18 VAL C CA 1
ATOM 3850 C C . VAL C 1 18 ? 17.527 -10.766 24.367 1.00 23.03 18 VAL C C 1
ATOM 3851 O O . VAL C 1 18 ? 17.137 -11.124 25.486 1.00 25.71 18 VAL C O 1
ATOM 3855 N N . GLU C 1 19 ? 18.141 -9.595 24.182 1.00 25.78 19 GLU C N 1
ATOM 3856 C CA . GLU C 1 19 ? 18.357 -8.711 25.322 1.00 23.44 19 GLU C CA 1
ATOM 3857 C C . GLU C 1 19 ? 17.051 -8.135 25.854 1.00 27.03 19 GLU C C 1
ATOM 3858 O O . GLU C 1 19 ? 16.840 -8.098 27.070 1.00 22.10 19 GLU C O 1
ATOM 3864 N N . ALA C 1 20 ? 16.169 -7.652 24.974 1.00 20.64 20 ALA C N 1
ATOM 3865 C CA . ALA C 1 20 ? 14.967 -6.989 25.469 1.00 22.08 20 ALA C CA 1
ATOM 3866 C C . ALA C 1 20 ? 14.038 -7.967 26.180 1.00 20.29 20 ALA C C 1
ATOM 3867 O O . ALA C 1 20 ? 13.484 -7.648 27.236 1.00 23.39 20 ALA C O 1
ATOM 3869 N N . LEU C 1 21 ? 13.849 -9.152 25.609 1.00 26.02 21 LEU C N 1
ATOM 3870 C CA . LEU C 1 21 ? 12.962 -10.135 26.222 1.00 21.05 21 LEU C CA 1
ATOM 3871 C C . LEU C 1 21 ? 13.533 -10.645 27.541 1.00 25.15 21 LEU C C 1
ATOM 3872 O O . LEU C 1 21 ? 12.783 -10.860 28.500 1.00 26.00 21 LEU C O 1
ATOM 3877 N N . THR C 1 22 ? 14.857 -10.834 27.610 1.00 21.96 22 THR C N 1
ATOM 3878 C CA . THR C 1 22 ? 15.478 -11.274 28.858 1.00 26.24 22 THR C CA 1
ATOM 3879 C C . THR C 1 22 ? 15.271 -10.238 29.961 1.00 25.96 22 THR C C 1
ATOM 3880 O O . THR C 1 22 ? 14.877 -10.575 31.084 1.00 28.39 22 THR C O 1
ATOM 3884 N N . ARG C 1 23 ? 15.509 -8.959 29.650 1.00 29.51 23 ARG C N 1
ATOM 3885 C CA . ARG C 1 23 ? 15.280 -7.904 30.625 1.00 24.86 23 ARG C CA 1
ATOM 3886 C C . ARG C 1 23 ? 13.801 -7.753 30.959 1.00 27.54 23 ARG C C 1
ATOM 3887 O O . ARG C 1 23 ? 13.467 -7.256 32.040 1.00 31.12 23 ARG C O 1
ATOM 3895 N N . ASP C 1 24 ? 12.911 -8.202 30.081 1.00 25.56 24 ASP C N 1
ATOM 3896 C CA . ASP C 1 24 ? 11.481 -8.123 30.327 1.00 29.09 24 ASP C CA 1
ATOM 3897 C C . ASP C 1 24 ? 10.953 -9.324 31.104 1.00 30.00 24 ASP C C 1
ATOM 3898 O O . ASP C 1 24 ? 9.740 -9.419 31.324 1.00 29.40 24 ASP C O 1
ATOM 3903 N N . GLY C 1 25 ? 11.825 -10.245 31.508 1.00 29.48 25 GLY C N 1
ATOM 3904 C CA . GLY C 1 25 ? 11.429 -11.352 32.350 1.00 24.87 25 GLY C CA 1
ATOM 3905 C C . GLY C 1 25 ? 11.281 -12.693 31.671 1.00 31.14 25 GLY C C 1
ATOM 3906 O O . GLY C 1 25 ? 10.866 -13.652 32.332 1.00 30.77 25 GLY C O 1
ATOM 3907 N N . TYR C 1 26 ? 11.606 -12.799 30.386 1.00 23.60 26 TYR C N 1
ATOM 3908 C CA . TYR C 1 26 ? 11.490 -14.058 29.665 1.00 25.76 26 TYR C CA 1
ATOM 3909 C C . TYR C 1 26 ? 12.727 -14.934 29.847 1.00 29.50 26 TYR C C 1
ATOM 3910 O O . TYR C 1 26 ? 13.848 -14.453 30.025 1.00 24.84 26 TYR C O 1
ATOM 3919 N N . THR C 1 27 ? 12.512 -16.238 29.752 1.00 27.48 27 THR C N 1
ATOM 3920 C CA . THR C 1 27 ? 13.575 -17.158 29.389 1.00 26.53 27 THR C CA 1
ATOM 3921 C C . THR C 1 27 ? 13.605 -17.216 27.869 1.00 26.68 27 THR C C 1
ATOM 3922 O O . THR C 1 27 ? 12.607 -17.582 27.236 1.00 24.58 27 THR C O 1
ATOM 3926 N N . VAL C 1 28 ? 14.728 -16.831 27.282 1.00 25.40 28 VAL C N 1
ATOM 3927 C CA . VAL C 1 28 ? 14.846 -16.755 25.835 1.00 23.85 28 VAL C CA 1
ATOM 3928 C C . VAL C 1 28 ? 15.598 -17.982 25.345 1.00 24.95 28 VAL C C 1
ATOM 3929 O O . VAL C 1 28 ? 16.811 -18.107 25.553 1.00 28.48 28 VAL C O 1
ATOM 3933 N N . VAL C 1 29 ? 14.876 -18.882 24.682 1.00 23.26 29 VAL C N 1
ATOM 3934 C CA . VAL C 1 29 ? 15.460 -20.043 24.019 1.00 25.28 29 VAL C CA 1
ATOM 3935 C C . VAL C 1 29 ? 15.881 -19.638 22.607 1.00 27.59 29 VAL C C 1
ATOM 3936 O O . VAL C 1 29 ? 15.072 -19.101 21.842 1.00 25.42 29 VAL C O 1
ATOM 3940 N N . CYS C 1 30 ? 17.138 -19.913 22.249 1.00 27.35 30 CYS C N 1
ATOM 3941 C CA . CYS C 1 30 ? 17.773 -19.315 21.080 1.00 26.27 30 CYS C CA 1
ATOM 3942 C C . CYS C 1 30 ? 18.243 -20.360 20.080 1.00 31.50 30 CYS C C 1
ATOM 3943 O O . CYS C 1 30 ? 18.835 -21.376 20.458 1.00 32.40 30 CYS C O 1
ATOM 3946 N N . HIS C 1 31 ? 17.995 -20.087 18.799 1.00 25.42 31 HIS C N 1
ATOM 3947 C CA . HIS C 1 31 ? 18.529 -20.861 17.694 1.00 29.64 31 HIS C CA 1
ATOM 3948 C C . HIS C 1 31 ? 19.596 -20.036 16.988 1.00 29.80 31 HIS C C 1
ATOM 3949 O O . HIS C 1 31 ? 19.513 -18.805 16.932 1.00 28.60 31 HIS C O 1
ATOM 3956 N N . ASP C 1 32 ? 20.609 -20.726 16.470 1.00 31.98 32 ASP C N 1
ATOM 3957 C CA . ASP C 1 32 ? 21.620 -20.096 15.631 1.00 28.69 32 ASP C CA 1
ATOM 3958 C C . ASP C 1 32 ? 22.364 -21.193 14.887 1.00 31.05 32 ASP C C 1
ATOM 3959 O O . ASP C 1 32 ? 22.480 -22.321 15.377 1.00 33.59 32 ASP C O 1
ATOM 3964 N N . ALA C 1 33 ? 22.841 -20.863 13.686 1.00 28.05 33 ALA C N 1
ATOM 3965 C CA . ALA C 1 33 ? 23.598 -21.843 12.911 1.00 32.54 33 ALA C CA 1
ATOM 3966 C C . ALA C 1 33 ? 24.847 -22.292 13.654 1.00 37.15 33 ALA C C 1
ATOM 3967 O O . ALA C 1 33 ? 25.265 -23.451 13.529 1.00 35.56 33 ALA C O 1
ATOM 3969 N N . SER C 1 34 ? 25.446 -21.396 14.439 1.00 32.10 34 SER C N 1
ATOM 3970 C CA . SER C 1 34 ? 26.688 -21.721 15.126 1.00 34.44 34 SER C CA 1
ATOM 3971 C C . SER C 1 34 ? 26.464 -22.668 16.291 1.00 35.06 34 SER C C 1
ATOM 3972 O O . SER C 1 34 ? 27.430 -23.237 16.810 1.00 40.17 34 SER C O 1
ATOM 3975 N N . PHE C 1 35 ? 25.222 -22.836 16.723 1.00 33.80 35 PHE C N 1
ATOM 3976 C CA . PHE C 1 35 ? 24.935 -23.690 17.864 1.00 35.34 35 PHE C CA 1
ATOM 3977 C C . PHE C 1 35 ? 24.998 -25.170 17.516 1.00 30.55 35 PHE C C 1
ATOM 3978 O O . PHE C 1 35 ? 24.759 -26.008 18.390 1.00 32.81 35 PHE C O 1
ATOM 3986 N N . ALA C 1 36 ? 25.301 -25.524 16.268 1.00 34.81 36 ALA C N 1
ATOM 3987 C CA . ALA C 1 36 ? 25.587 -26.923 15.980 1.00 35.97 36 ALA C CA 1
ATOM 3988 C C . ALA C 1 36 ? 26.792 -27.413 16.770 1.00 41.15 36 ALA C C 1
ATOM 3989 O O . ALA C 1 36 ? 26.961 -28.626 16.941 1.00 45.69 36 ALA C O 1
ATOM 3991 N N . ASP C 1 37 ? 27.612 -26.491 17.272 1.00 36.62 37 ASP C N 1
ATOM 3992 C CA . ASP C 1 37 ? 28.796 -26.807 18.060 1.00 43.21 37 ASP C CA 1
ATOM 3993 C C . ASP C 1 37 ? 28.514 -26.572 19.541 1.00 38.37 37 ASP C C 1
ATOM 3994 O O . ASP C 1 37 ? 28.259 -25.436 19.955 1.00 38.72 37 ASP C O 1
ATOM 3999 N N . ALA C 1 38 ? 28.594 -27.645 20.334 1.00 37.92 38 ALA C N 1
ATOM 4000 C CA . ALA C 1 38 ? 28.319 -27.571 21.767 1.00 40.02 38 ALA C CA 1
ATOM 4001 C C . ALA C 1 38 ? 29.087 -26.455 22.465 1.00 35.83 38 ALA C C 1
ATOM 4002 O O . ALA C 1 38 ? 28.593 -25.879 23.442 1.00 37.85 38 ALA C O 1
ATOM 4004 N N . ALA C 1 39 ? 30.293 -26.132 21.991 1.00 39.74 39 ALA C N 1
ATOM 4005 C CA . ALA C 1 39 ? 31.093 -25.119 22.676 1.00 38.73 39 ALA C CA 1
ATOM 4006 C C . ALA C 1 39 ? 30.514 -23.724 22.473 1.00 38.38 39 ALA C C 1
ATOM 4007 O O . ALA C 1 39 ? 30.439 -22.932 23.422 1.00 38.38 39 ALA C O 1
ATOM 4009 N N . GLU C 1 40 ? 30.100 -23.397 21.247 1.00 41.88 40 GLU C N 1
ATOM 4010 C CA . GLU C 1 40 ? 29.474 -22.096 21.029 1.00 41.20 40 GLU C CA 1
ATOM 4011 C C . GLU C 1 40 ? 28.189 -21.962 21.836 1.00 37.58 40 GLU C C 1
ATOM 4012 O O . GLU C 1 40 ? 27.903 -20.891 22.386 1.00 35.75 40 GLU C O 1
ATOM 4018 N N . ARG C 1 41 ? 27.415 -23.047 21.943 1.00 39.18 41 ARG C N 1
ATOM 4019 C CA . ARG C 1 41 ? 26.239 -23.038 22.810 1.00 35.60 41 ARG C CA 1
ATOM 4020 C C . ARG C 1 41 ? 26.609 -22.669 24.242 1.00 34.62 41 ARG C C 1
ATOM 4021 O O . ARG C 1 41 ? 25.943 -21.838 24.869 1.00 34.41 41 ARG C O 1
ATOM 4029 N N . GLN C 1 42 ? 27.665 -23.285 24.786 1.00 40.91 42 GLN C N 1
ATOM 4030 C CA . GLN C 1 42 ? 28.080 -22.984 26.158 1.00 39.29 42 GLN C CA 1
ATOM 4031 C C . GLN C 1 42 ? 28.487 -21.525 26.305 1.00 40.37 42 GLN C C 1
ATOM 4032 O O . GLN C 1 42 ? 28.054 -20.835 27.237 1.00 40.37 42 GLN C O 1
ATOM 4038 N N . ARG C 1 43 ? 29.331 -21.041 25.396 1.00 42.29 43 ARG C N 1
ATOM 4039 C CA . ARG C 1 43 ? 29.802 -19.666 25.500 1.00 43.43 43 ARG C CA 1
ATOM 4040 C C . ARG C 1 43 ? 28.643 -18.679 25.417 1.00 43.70 43 ARG C C 1
ATOM 4041 O O . ARG C 1 43 ? 28.592 -17.706 26.179 1.00 42.12 43 ARG C O 1
ATOM 4049 N N . PHE C 1 44 ? 27.685 -18.930 24.516 1.00 42.84 44 PHE C N 1
ATOM 4050 C CA . PHE C 1 44 ? 26.528 -18.046 24.392 1.00 39.40 44 PHE C CA 1
ATOM 4051 C C . PHE C 1 44 ? 25.719 -18.014 25.683 1.00 38.24 44 PHE C C 1
ATOM 4052 O O . PHE C 1 44 ? 25.386 -16.937 26.193 1.00 33.95 44 PHE C O 1
ATOM 4060 N N . GLU C 1 45 ? 25.384 -19.192 26.224 1.00 38.94 45 GLU C N 1
ATOM 4061 C CA . GLU C 1 45 ? 24.638 -19.234 27.477 1.00 39.80 45 GLU C CA 1
ATOM 4062 C C . GLU C 1 45 ? 25.420 -18.583 28.605 1.00 36.64 45 GLU C C 1
ATOM 4063 O O . GLU C 1 45 ? 24.824 -18.044 29.543 1.00 35.55 45 GLU C O 1
ATOM 4069 N N . SER C 1 46 ? 26.754 -18.616 28.518 1.00 40.90 46 SER C N 1
ATOM 4070 C CA . SER C 1 46 ? 27.611 -17.959 29.501 1.00 40.62 46 SER C CA 1
ATOM 4071 C C . SER C 1 46 ? 27.542 -16.438 29.383 1.00 43.20 46 SER C C 1
ATOM 4072 O O . SER C 1 46 ? 27.367 -15.733 30.385 1.00 40.24 46 SER C O 1
ATOM 4075 N N . GLU C 1 47 ? 27.679 -15.910 28.164 1.00 41.38 47 GLU C N 1
ATOM 4076 C CA . GLU C 1 47 ? 27.653 -14.462 27.978 1.00 42.21 47 GLU C CA 1
ATOM 4077 C C . GLU C 1 47 ? 26.258 -13.866 28.120 1.00 42.11 47 GLU C C 1
ATOM 4078 O O . GLU C 1 47 ? 26.139 -12.668 28.404 1.00 40.50 47 GLU C O 1
ATOM 4084 N N . ASN C 1 48 ? 25.200 -14.664 27.935 1.00 37.81 48 ASN C N 1
ATOM 4085 C CA . ASN C 1 48 ? 23.820 -14.184 28.012 1.00 39.76 48 ASN C CA 1
ATOM 4086 C C . ASN C 1 48 ? 23.080 -14.967 29.088 1.00 37.44 48 ASN C C 1
ATOM 4087 O O . ASN C 1 48 ? 22.346 -15.923 28.786 1.00 36.40 48 ASN C O 1
ATOM 4092 N N . PRO C 1 49 ? 23.240 -14.576 30.350 1.00 36.80 49 PRO C N 1
ATOM 4093 C CA . PRO C 1 49 ? 22.607 -15.314 31.448 1.00 41.87 49 PRO C CA 1
ATOM 4094 C C . PRO C 1 49 ? 21.097 -15.333 31.291 1.00 35.70 49 PRO C C 1
ATOM 4095 O O . PRO C 1 49 ? 20.471 -14.310 31.008 1.00 38.49 49 PRO C O 1
ATOM 4099 N N . GLY C 1 50 ? 20.515 -16.520 31.471 1.00 35.24 50 GLY C N 1
ATOM 4100 C CA . GLY C 1 50 ? 19.096 -16.737 31.328 1.00 32.50 50 GLY C CA 1
ATOM 4101 C C . GLY C 1 50 ? 18.722 -17.518 30.083 1.00 35.44 50 GLY C C 1
ATOM 4102 O O . GLY C 1 50 ? 17.743 -18.272 30.109 1.00 34.92 50 GLY C O 1
ATOM 4103 N N . THR C 1 51 ? 19.489 -17.370 29.008 1.00 28.80 51 THR C N 1
ATOM 4104 C CA . THR C 1 51 ? 19.104 -17.959 27.736 1.00 30.31 51 THR C CA 1
ATOM 4105 C C . THR C 1 51 ? 19.438 -19.448 27.683 1.00 31.78 51 THR C C 1
ATOM 4106 O O . THR C 1 51 ? 20.245 -19.970 28.458 1.00 32.37 51 THR C O 1
ATOM 4110 N N . VAL C 1 52 ? 18.791 -20.129 26.743 1.00 27.31 52 VAL C N 1
ATOM 4111 C CA . VAL C 1 52 ? 19.076 -21.514 26.399 1.00 26.60 52 VAL C CA 1
ATOM 4112 C C . VAL C 1 52 ? 19.466 -21.546 24.928 1.00 31.58 52 VAL C C 1
ATOM 4113 O O . VAL C 1 52 ? 18.770 -20.964 24.086 1.00 28.67 52 VAL C O 1
ATOM 4117 N N . ALA C 1 53 ? 20.580 -22.203 24.621 1.00 29.91 53 ALA C N 1
ATOM 4118 C CA . ALA C 1 53 ? 21.039 -22.365 23.248 1.00 30.11 53 ALA C CA 1
ATOM 4119 C C . ALA C 1 53 ? 20.617 -23.737 22.741 1.00 36.30 53 ALA C C 1
ATOM 4120 O O . ALA C 1 53 ? 21.074 -24.760 23.260 1.00 32.19 53 ALA C O 1
ATOM 4122 N N . LEU C 1 54 ? 19.750 -23.751 21.729 1.00 33.70 54 LEU C N 1
ATOM 4123 C CA . LEU C 1 54 ? 19.300 -24.989 21.110 1.00 34.57 54 LEU C CA 1
ATOM 4124 C C . LEU C 1 54 ? 20.349 -25.539 20.161 1.00 36.81 54 LEU C C 1
ATOM 4125 O O . LEU C 1 54 ? 21.037 -24.784 19.470 1.00 30.92 54 LEU C O 1
ATOM 4130 N N . ALA C 1 55 ? 20.436 -26.867 20.093 1.00 31.11 55 ALA C N 1
ATOM 4131 C CA . ALA C 1 55 ? 21.265 -27.486 19.075 1.00 31.76 55 ALA C CA 1
ATOM 4132 C C . ALA C 1 55 ? 20.533 -27.633 17.748 1.00 32.03 55 ALA C C 1
ATOM 4133 O O . ALA C 1 55 ? 21.186 -27.673 16.699 1.00 33.03 55 ALA C O 1
ATOM 4135 N N . GLU C 1 56 ? 19.202 -27.700 17.770 1.00 32.07 56 GLU C N 1
ATOM 4136 C CA . GLU C 1 56 ? 18.448 -28.045 16.570 1.00 33.44 56 GLU C CA 1
ATOM 4137 C C . GLU C 1 56 ? 18.607 -26.974 15.503 1.00 29.97 56 GLU C C 1
ATOM 4138 O O . GLU C 1 56 ? 18.577 -25.776 15.792 1.00 29.82 56 GLU C O 1
ATOM 4144 N N . GLN C 1 57 ? 18.781 -27.425 14.261 1.00 32.39 57 GLN C N 1
ATOM 4145 C CA . GLN C 1 57 ? 18.966 -26.546 13.117 1.00 32.15 57 GLN C CA 1
ATOM 4146 C C . GLN C 1 57 ? 17.803 -26.572 12.144 1.00 33.93 57 GLN C C 1
ATOM 4147 O O . GLN C 1 57 ? 17.704 -25.672 11.303 1.00 32.99 57 GLN C O 1
ATOM 4153 N N . LYS C 1 58 ? 16.909 -27.595 12.237 1.00 35.92 58 LYS C N 1
ATOM 4154 C CA . LYS C 1 58 ? 15.837 -27.593 11.254 1.00 35.18 58 LYS C CA 1
ATOM 4155 C C . LYS C 1 58 ? 14.675 -26.734 11.745 1.00 30.57 58 LYS C C 1
ATOM 4156 O O . LYS C 1 58 ? 14.333 -26.767 12.930 1.00 28.96 58 LYS C O 1
ATOM 4162 N N . PRO C 1 59 ? 14.077 -25.931 10.864 1.00 27.57 59 PRO C N 1
ATOM 4163 C CA . PRO C 1 59 ? 13.028 -25.018 11.331 1.00 27.51 59 PRO C CA 1
ATOM 4164 C C . PRO C 1 59 ? 11.825 -25.741 11.903 1.00 27.88 59 PRO C C 1
ATOM 4165 O O . PRO C 1 59 ? 11.231 -25.252 12.867 1.00 24.10 59 PRO C O 1
ATOM 4169 N N . GLU C 1 60 ? 11.457 -26.902 11.351 1.00 28.74 60 GLU C N 1
ATOM 4170 C CA . GLU C 1 60 ? 10.282 -27.626 11.827 1.00 28.57 60 GLU C CA 1
ATOM 4171 C C . GLU C 1 60 ? 10.491 -28.259 13.192 1.00 30.65 60 GLU C C 1
ATOM 4172 O O . GLU C 1 60 ? 9.519 -28.733 13.789 1.00 27.92 60 GLU C O 1
ATOM 4178 N N . ARG C 1 61 ? 11.724 -28.292 13.696 1.00 30.33 61 ARG C N 1
ATOM 4179 C CA . ARG C 1 61 ? 12.004 -28.929 14.975 1.00 33.37 61 ARG C CA 1
ATOM 4180 C C . ARG C 1 61 ? 12.262 -27.943 16.104 1.00 28.63 61 ARG C C 1
ATOM 4181 O O . ARG C 1 61 ? 12.343 -28.364 17.263 1.00 30.24 61 ARG C O 1
ATOM 4189 N N . LEU C 1 62 ? 12.353 -26.643 15.810 1.00 28.42 62 LEU C N 1
ATOM 4190 C CA . LEU C 1 62 ? 12.691 -25.669 16.843 1.00 24.74 62 LEU C CA 1
ATOM 4191 C C . LEU C 1 62 ? 11.619 -25.559 17.916 1.00 25.46 62 LEU C C 1
ATOM 4192 O O . LEU C 1 62 ? 11.937 -25.296 19.081 1.00 24.85 62 LEU C O 1
ATOM 4197 N N . VAL C 1 63 ? 10.348 -25.717 17.552 1.00 26.10 63 VAL C N 1
ATOM 4198 C CA . VAL C 1 63 ? 9.298 -25.522 18.545 1.00 27.49 63 VAL C CA 1
ATOM 4199 C C . VAL C 1 63 ? 9.322 -26.655 19.566 1.00 27.41 63 VAL C C 1
ATOM 4200 O O . VAL C 1 63 ? 9.283 -26.415 20.776 1.00 24.86 63 VAL C O 1
ATOM 4204 N N . ASP C 1 64 ? 9.412 -27.900 19.095 1.00 26.82 64 ASP C N 1
ATOM 4205 C CA . ASP C 1 64 ? 9.463 -29.026 20.029 1.00 29.85 64 ASP C CA 1
ATOM 4206 C C . ASP C 1 64 ? 10.708 -28.946 20.909 1.00 30.80 64 ASP C C 1
ATOM 4207 O O . ASP C 1 64 ? 10.638 -29.191 22.119 1.00 31.18 64 ASP C O 1
ATOM 4212 N N . ALA C 1 65 ? 11.849 -28.564 20.328 1.00 28.95 65 ALA C N 1
ATOM 4213 C CA . ALA C 1 65 ? 13.061 -28.387 21.126 1.00 29.16 65 ALA C CA 1
ATOM 4214 C C . ALA C 1 65 ? 12.888 -27.290 22.169 1.00 29.31 65 ALA C C 1
ATOM 4215 O O . ALA C 1 65 ? 13.333 -27.437 23.315 1.00 29.50 65 ALA C O 1
ATOM 4217 N N . THR C 1 66 ? 12.254 -26.176 21.792 1.00 29.35 66 THR C N 1
ATOM 4218 C CA . THR C 1 66 ? 11.965 -25.132 22.769 1.00 23.74 66 THR C CA 1
ATOM 4219 C C . THR C 1 66 ? 11.094 -25.669 23.896 1.00 29.51 66 THR C C 1
ATOM 4220 O O . THR C 1 66 ? 11.276 -25.301 25.063 1.00 27.12 66 THR C O 1
ATOM 4224 N N . LEU C 1 67 ? 10.142 -26.543 23.562 1.00 29.70 67 LEU C N 1
ATOM 4225 C CA . LEU C 1 67 ? 9.191 -27.025 24.557 1.00 29.76 67 LEU C CA 1
ATOM 4226 C C . LEU C 1 67 ? 9.822 -28.011 25.529 1.00 33.03 67 LEU C C 1
ATOM 4227 O O . LEU C 1 67 ? 9.201 -28.327 26.553 1.00 30.65 67 LEU C O 1
ATOM 4232 N N . GLN C 1 68 ? 11.038 -28.489 25.248 1.00 32.17 68 GLN C N 1
ATOM 4233 C CA . GLN C 1 68 ? 11.788 -29.232 26.255 1.00 34.40 68 GLN C CA 1
ATOM 4234 C C . GLN C 1 68 ? 12.230 -28.350 27.416 1.00 35.46 68 GLN C C 1
ATOM 4235 O O . GLN C 1 68 ? 12.737 -28.881 28.408 1.00 34.62 68 GLN C O 1
ATOM 4241 N N . HIS C 1 69 ? 12.046 -27.027 27.325 1.00 32.24 69 HIS C N 1
ATOM 4242 C CA . HIS C 1 69 ? 12.530 -26.098 28.340 1.00 27.16 69 HIS C CA 1
ATOM 4243 C C . HIS C 1 69 ? 11.417 -25.315 29.028 1.00 28.85 69 HIS C C 1
ATOM 4244 O O . HIS C 1 69 ? 11.711 -24.405 29.807 1.00 33.69 69 HIS C O 1
ATOM 4251 N N . GLY C 1 70 ? 10.160 -25.651 28.783 1.00 29.68 70 GLY C N 1
ATOM 4252 C CA . GLY C 1 70 ? 9.055 -24.928 29.384 1.00 32.10 70 GLY C CA 1
ATOM 4253 C C . GLY C 1 70 ? 7.750 -25.491 28.868 1.00 28.15 70 GLY C C 1
ATOM 4254 O O . GLY C 1 70 ? 7.721 -26.286 27.923 1.00 34.34 70 GLY C O 1
ATOM 4255 N N . GLU C 1 71 ? 6.658 -25.053 29.500 1.00 33.39 71 GLU C N 1
ATOM 4256 C CA . GLU C 1 71 ? 5.356 -25.653 29.221 1.00 34.09 71 GLU C CA 1
ATOM 4257 C C . GLU C 1 71 ? 4.647 -25.014 28.027 1.00 33.89 71 GLU C C 1
ATOM 4258 O O . GLU C 1 71 ? 3.865 -25.690 27.350 1.00 30.87 71 GLU C O 1
ATOM 4264 N N . ALA C 1 72 ? 4.892 -23.732 27.750 1.00 32.42 72 ALA C N 1
ATOM 4265 C CA . ALA C 1 72 ? 4.251 -23.069 26.619 1.00 28.43 72 ALA C CA 1
ATOM 4266 C C . ALA C 1 72 ? 5.147 -21.954 26.102 1.00 28.09 72 ALA C C 1
ATOM 4267 O O . ALA C 1 72 ? 5.846 -21.298 26.881 1.00 28.47 72 ALA C O 1
ATOM 4269 N N . ILE C 1 73 ? 5.114 -21.744 24.788 1.00 28.12 73 ILE C N 1
ATOM 4270 C CA . ILE C 1 73 ? 5.831 -20.641 24.151 1.00 22.32 73 ILE C CA 1
ATOM 4271 C C . ILE C 1 73 ? 4.907 -19.428 24.115 1.00 27.04 73 ILE C C 1
ATOM 4272 O O . ILE C 1 73 ? 3.802 -19.499 23.565 1.00 27.04 73 ILE C O 1
ATOM 4277 N N . ASP C 1 74 ? 5.361 -18.312 24.690 1.00 21.83 74 ASP C N 1
ATOM 4278 C CA . ASP C 1 74 ? 4.599 -17.069 24.685 1.00 22.58 74 ASP C CA 1
ATOM 4279 C C . ASP C 1 74 ? 4.842 -16.254 23.416 1.00 21.98 74 ASP C C 1
ATOM 4280 O O . ASP C 1 74 ? 3.903 -15.659 22.876 1.00 20.79 74 ASP C O 1
ATOM 4285 N N . THR C 1 75 ? 6.086 -16.219 22.939 1.00 21.52 75 THR C N 1
ATOM 4286 C CA . THR C 1 75 ? 6.469 -15.404 21.792 1.00 23.04 75 THR C CA 1
ATOM 4287 C C . THR C 1 75 ? 7.513 -16.128 20.958 1.00 22.65 75 THR C C 1
ATOM 4288 O O . THR C 1 75 ? 8.454 -16.726 21.498 1.00 20.88 75 THR C O 1
ATOM 4292 N N . ILE C 1 76 ? 7.329 -16.099 19.641 1.00 21.30 76 ILE C N 1
ATOM 4293 C CA . ILE C 1 76 ? 8.340 -16.539 18.693 1.00 19.54 76 ILE C CA 1
ATOM 4294 C C . ILE C 1 76 ? 8.781 -15.302 17.912 1.00 23.12 76 ILE C C 1
ATOM 4295 O O . ILE C 1 76 ? 7.943 -14.595 17.340 1.00 18.57 76 ILE C O 1
ATOM 4300 N N . VAL C 1 77 ? 10.080 -15.016 17.928 1.00 22.06 77 VAL C N 1
ATOM 4301 C CA . VAL C 1 77 ? 10.671 -14.015 17.048 1.00 20.29 77 VAL C CA 1
ATOM 4302 C C . VAL C 1 77 ? 11.335 -14.765 15.909 1.00 22.63 77 VAL C C 1
ATOM 4303 O O . VAL C 1 77 ? 12.389 -15.386 16.090 1.00 20.49 77 VAL C O 1
ATOM 4307 N N . SER C 1 78 ? 10.706 -14.732 14.740 1.00 19.20 78 SER C N 1
ATOM 4308 C CA . SER C 1 78 ? 11.245 -15.392 13.555 1.00 20.33 78 SER C CA 1
ATOM 4309 C C . SER C 1 78 ? 12.177 -14.401 12.877 1.00 24.13 78 SER C C 1
ATOM 4310 O O . SER C 1 78 ? 11.773 -13.628 12.010 1.00 23.06 78 SER C O 1
ATOM 4313 N N . ASN C 1 79 ? 13.440 -14.429 13.286 1.00 21.43 79 ASN C N 1
ATOM 4314 C CA . ASN C 1 79 ? 14.432 -13.433 12.886 1.00 19.31 79 ASN C CA 1
ATOM 4315 C C . ASN C 1 79 ? 15.233 -14.003 11.716 1.00 22.39 79 ASN C C 1
ATOM 4316 O O . ASN C 1 79 ? 16.371 -14.458 11.850 1.00 27.28 79 ASN C O 1
ATOM 4321 N N . ASP C 1 80 ? 14.617 -13.986 10.540 1.00 22.00 80 ASP C N 1
ATOM 4322 C CA . ASP C 1 80 ? 15.219 -14.608 9.375 1.00 22.03 80 ASP C CA 1
ATOM 4323 C C . ASP C 1 80 ? 16.178 -13.642 8.689 1.00 24.23 80 ASP C C 1
ATOM 4324 O O . ASP C 1 80 ? 15.945 -12.432 8.661 1.00 24.08 80 ASP C O 1
ATOM 4329 N N . TYR C 1 81 ? 17.273 -14.189 8.167 1.00 24.71 81 TYR C N 1
ATOM 4330 C CA . TYR C 1 81 ? 18.314 -13.401 7.523 1.00 23.82 81 TYR C CA 1
ATOM 4331 C C . TYR C 1 81 ? 19.110 -14.335 6.626 1.00 24.94 81 TYR C C 1
ATOM 4332 O O . TYR C 1 81 ? 19.027 -15.559 6.747 1.00 24.98 81 TYR C O 1
ATOM 4341 N N . ILE C 1 82 ? 19.848 -13.749 5.691 1.00 25.51 82 ILE C N 1
ATOM 4342 C CA . ILE C 1 82 ? 20.759 -14.530 4.861 1.00 28.47 82 ILE C CA 1
ATOM 4343 C C . ILE C 1 82 ? 22.109 -13.821 4.927 1.00 28.70 82 ILE C C 1
ATOM 4344 O O . ILE C 1 82 ? 22.148 -12.586 5.047 1.00 28.06 82 ILE C O 1
ATOM 4349 N N . PRO C 1 83 ? 23.228 -14.551 4.945 1.00 25.87 83 PRO C N 1
ATOM 4350 C CA . PRO C 1 83 ? 24.534 -13.884 5.049 1.00 28.74 83 PRO C CA 1
ATOM 4351 C C . PRO C 1 83 ? 24.772 -12.944 3.875 1.00 27.68 83 PRO C C 1
ATOM 4352 O O . PRO C 1 83 ? 24.564 -13.303 2.711 1.00 28.70 83 PRO C O 1
ATOM 4356 N N . ARG C 1 84 ? 25.176 -11.720 4.196 1.00 29.42 84 ARG C N 1
ATOM 4357 C CA . ARG C 1 84 ? 25.615 -10.762 3.194 1.00 31.70 84 ARG C CA 1
ATOM 4358 C C . ARG C 1 84 ? 26.724 -11.361 2.348 1.00 31.78 84 ARG C C 1
ATOM 4359 O O . ARG C 1 84 ? 27.436 -12.251 2.808 1.00 29.78 84 ARG C O 1
ATOM 4367 N N . PRO C 1 85 ? 26.880 -10.871 1.108 1.00 31.38 85 PRO C N 1
ATOM 4368 C CA . PRO C 1 85 ? 26.065 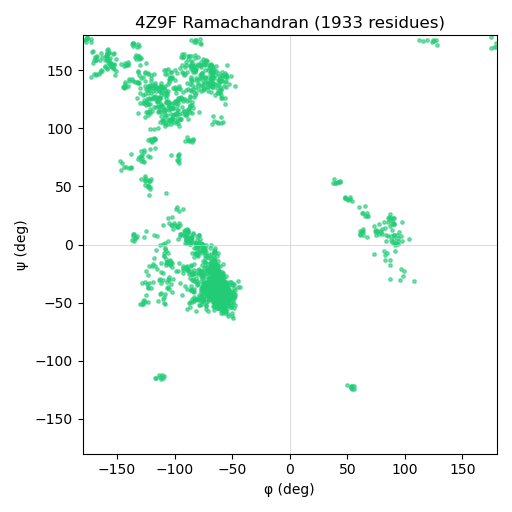-9.813 0.501 1.00 28.79 85 PRO C CA 1
ATOM 4369 C C . PRO C 1 85 ? 24.896 -10.377 -0.290 1.00 29.00 85 PRO C C 1
ATOM 4370 O O . PRO C 1 85 ? 24.488 -9.761 -1.279 1.00 29.68 85 PRO C O 1
ATOM 4374 N N . MET C 1 86 ? 24.371 -11.535 0.126 1.00 27.69 86 MET C N 1
ATOM 4375 C CA . MET C 1 86 ? 23.360 -12.201 -0.685 1.00 30.12 86 MET C CA 1
ATOM 4376 C C . MET C 1 86 ? 22.080 -11.380 -0.781 1.00 27.45 86 MET C C 1
ATOM 4377 O O . MET C 1 86 ? 21.339 -11.516 -1.758 1.00 29.58 86 MET C O 1
ATOM 4382 N N . ASN C 1 87 ? 21.809 -10.519 0.199 1.00 23.94 87 ASN C N 1
ATOM 4383 C CA . ASN C 1 87 ? 20.661 -9.627 0.087 1.00 29.05 87 ASN C CA 1
ATOM 4384 C C . ASN C 1 87 ? 20.742 -8.746 -1.155 1.00 29.52 87 ASN C C 1
ATOM 4385 O O . ASN C 1 87 ? 19.703 -8.316 -1.673 1.00 26.15 87 ASN C O 1
ATOM 4390 N N . ARG C 1 88 ? 21.945 -8.503 -1.672 1.00 26.35 88 ARG C N 1
ATOM 4391 C CA . ARG C 1 88 ? 22.121 -7.649 -2.838 1.00 26.15 88 ARG C CA 1
ATOM 4392 C C . ARG C 1 88 ? 22.355 -8.434 -4.119 1.00 22.25 88 ARG C C 1
ATOM 4393 O O . ARG C 1 88 ? 22.815 -7.854 -5.106 1.00 24.89 88 ARG C O 1
ATOM 4401 N N . LEU C 1 89 ? 22.049 -9.733 -4.135 1.00 21.70 89 LEU C N 1
ATOM 4402 C CA . LEU C 1 89 ? 22.227 -10.505 -5.357 1.00 25.01 89 LEU C CA 1
ATOM 4403 C C . LEU C 1 89 ? 21.335 -9.943 -6.458 1.00 27.88 89 LEU C C 1
ATOM 4404 O O . LEU C 1 89 ? 20.136 -9.731 -6.225 1.00 23.97 89 LEU C O 1
ATOM 4409 N N . PRO C 1 90 ? 21.873 -9.687 -7.647 1.00 27.39 90 PRO C N 1
ATOM 4410 C CA . PRO C 1 90 ? 21.060 -9.245 -8.780 1.00 28.33 90 PRO C CA 1
ATOM 4411 C C . PRO C 1 90 ? 20.414 -10.447 -9.466 1.00 22.51 90 PRO C C 1
ATOM 4412 O O . PRO C 1 90 ? 20.669 -11.599 -9.137 1.00 24.63 90 PRO C O 1
ATOM 4416 N N . ILE C 1 91 ? 19.580 -10.163 -10.461 1.00 26.90 91 ILE C N 1
ATOM 4417 C CA . ILE C 1 91 ? 18.947 -11.252 -11.195 1.00 25.52 91 ILE C CA 1
ATOM 4418 C C . ILE C 1 91 ? 19.929 -11.894 -12.172 1.00 27.02 91 ILE C C 1
ATOM 4419 O O . ILE C 1 91 ? 20.073 -13.123 -12.218 1.00 26.07 91 ILE C O 1
ATOM 4424 N N . GLU C 1 92 ? 20.622 -11.078 -12.962 1.00 25.99 92 GLU C N 1
ATOM 4425 C CA . GLU C 1 92 ? 21.524 -11.608 -13.979 1.00 29.50 92 GLU C CA 1
ATOM 4426 C C . GLU C 1 92 ? 22.763 -12.232 -13.349 1.00 26.11 92 GLU C C 1
ATOM 4427 O O . GLU C 1 92 ? 23.412 -11.621 -12.498 1.00 25.68 92 GLU C O 1
ATOM 4433 N N . GLY C 1 93 ? 23.116 -13.437 -13.791 1.00 30.51 93 GLY C N 1
ATOM 4434 C CA . GLY C 1 93 ? 24.357 -14.051 -13.359 1.00 27.81 93 GLY C CA 1
ATOM 4435 C C . GLY C 1 93 ? 24.315 -14.748 -12.017 1.00 32.69 93 GLY C C 1
ATOM 4436 O O . GLY C 1 93 ? 25.310 -15.381 -11.636 1.00 33.47 93 GLY C O 1
ATOM 4437 N N . THR C 1 94 ? 23.212 -14.657 -11.284 1.00 28.76 94 THR C N 1
ATOM 4438 C CA . THR C 1 94 ? 23.104 -15.348 -10.008 1.00 27.35 94 THR C CA 1
ATOM 4439 C C . THR C 1 94 ? 22.711 -16.806 -10.238 1.00 29.52 94 THR C C 1
ATOM 4440 O O . THR C 1 94 ? 21.832 -17.108 -11.051 1.00 27.74 94 THR C O 1
ATOM 4444 N N . SER C 1 95 ? 23.386 -17.716 -9.534 1.00 27.06 95 SER C N 1
ATOM 4445 C CA . SER C 1 95 ? 23.138 -19.140 -9.713 1.00 29.35 95 SER C CA 1
ATOM 4446 C C . SER C 1 95 ? 21.755 -19.528 -9.204 1.00 27.13 95 SER C C 1
ATOM 4447 O O . SER C 1 95 ? 21.206 -18.904 -8.292 1.00 27.96 95 SER C O 1
ATOM 4450 N N . GLU C 1 96 ? 21.200 -20.581 -9.810 1.00 29.42 96 GLU C N 1
ATOM 4451 C CA . GLU C 1 96 ? 19.945 -21.146 -9.328 1.00 28.05 96 GLU C CA 1
ATOM 4452 C C . GLU C 1 96 ? 20.021 -21.453 -7.840 1.00 25.69 96 GLU C C 1
ATOM 4453 O O . GLU C 1 96 ? 19.071 -21.190 -7.094 1.00 26.54 96 GLU C O 1
ATOM 4459 N N . ALA C 1 97 ? 21.158 -21.991 -7.385 1.00 25.05 97 ALA C N 1
ATOM 4460 C CA . ALA C 1 97 ? 21.288 -22.383 -5.984 1.00 27.48 97 ALA C CA 1
ATOM 4461 C C . ALA C 1 97 ? 21.193 -21.177 -5.060 1.00 29.17 97 ALA C C 1
ATOM 4462 O O . ALA C 1 97 ? 20.631 -21.269 -3.960 1.00 26.72 97 ALA C O 1
ATOM 4464 N N . ASP C 1 98 ? 21.753 -20.041 -5.480 1.00 27.19 98 ASP C N 1
ATOM 4465 C CA . ASP C 1 98 ? 21.676 -18.837 -4.662 1.00 28.66 98 ASP C CA 1
ATOM 4466 C C . ASP C 1 98 ? 20.253 -18.280 -4.629 1.00 25.45 98 ASP C C 1
ATOM 4467 O O . ASP C 1 98 ? 19.766 -17.884 -3.566 1.00 25.42 98 ASP C O 1
ATOM 4472 N N . ILE C 1 99 ? 19.578 -18.236 -5.783 1.00 26.99 99 ILE C N 1
ATOM 4473 C CA . ILE C 1 99 ? 18.165 -17.845 -5.815 1.00 24.25 99 ILE C CA 1
ATOM 4474 C C . ILE C 1 99 ? 17.361 -18.699 -4.843 1.00 27.64 99 ILE C C 1
ATOM 4475 O O . ILE C 1 99 ? 16.606 -18.188 -4.008 1.00 25.81 99 ILE C O 1
ATOM 4480 N N . ARG C 1 100 ? 17.522 -20.022 -4.931 1.00 27.93 100 ARG C N 1
ATOM 4481 C CA . ARG C 1 100 ? 16.768 -20.903 -4.046 1.00 30.12 100 ARG C CA 1
ATOM 4482 C C . ARG C 1 100 ? 17.148 -20.684 -2.587 1.00 25.53 100 ARG C C 1
ATOM 4483 O O . ARG C 1 100 ? 16.284 -20.732 -1.704 1.00 24.09 100 ARG C O 1
ATOM 4491 N N . GLN C 1 101 ? 18.433 -20.444 -2.306 1.00 26.74 101 GLN C N 1
ATOM 4492 C CA . GLN C 1 101 ? 18.826 -20.219 -0.918 1.00 23.38 101 GLN C CA 1
ATOM 4493 C C . GLN C 1 101 ? 18.222 -18.937 -0.363 1.00 23.15 101 GLN C C 1
ATOM 4494 O O . GLN C 1 101 ? 17.978 -18.836 0.845 1.00 22.49 101 GLN C O 1
ATOM 4500 N N . VAL C 1 102 ? 18.003 -17.940 -1.217 1.00 22.83 102 VAL C N 1
ATOM 4501 C CA . VAL C 1 102 ? 17.377 -16.707 -0.751 1.00 22.34 102 VAL C CA 1
ATOM 4502 C C . VAL C 1 102 ? 15.959 -16.990 -0.280 1.00 20.94 102 VAL C C 1
ATOM 4503 O O . VAL C 1 102 ? 15.545 -16.568 0.810 1.00 23.08 102 VAL C O 1
ATOM 4507 N N . PHE C 1 103 ? 15.194 -17.712 -1.096 1.00 24.93 103 PHE C N 1
ATOM 4508 C CA . PHE C 1 103 ? 13.834 -18.057 -0.708 1.00 20.36 103 PHE C CA 1
ATOM 4509 C C . PHE C 1 103 ? 13.828 -19.042 0.449 1.00 26.90 103 PHE C C 1
ATOM 4510 O O . PHE C 1 103 ? 12.995 -18.931 1.356 1.00 23.09 103 PHE C O 1
ATOM 4518 N N . GLU C 1 104 ? 14.773 -19.986 0.453 1.00 21.89 104 GLU C N 1
ATOM 4519 C CA . GLU C 1 104 ? 14.835 -20.954 1.543 1.00 24.85 104 GLU C CA 1
ATOM 4520 C C . GLU C 1 104 ? 14.993 -20.252 2.883 1.00 21.52 104 GLU C C 1
ATOM 4521 O O . GLU C 1 104 ? 14.237 -20.513 3.824 1.00 22.71 104 GLU C O 1
ATOM 4527 N N . ALA C 1 105 ? 15.946 -19.317 2.977 1.00 24.83 105 ALA C N 1
ATOM 4528 C CA . ALA C 1 105 ? 16.231 -18.684 4.265 1.00 19.38 105 ALA C CA 1
ATOM 4529 C C . ALA C 1 105 ? 15.154 -17.677 4.661 1.00 24.16 105 ALA C C 1
ATOM 4530 O O . ALA C 1 105 ? 14.846 -17.518 5.853 1.00 21.38 105 ALA C O 1
ATOM 4532 N N . LEU C 1 106 ? 14.587 -16.963 3.688 1.00 21.82 106 LEU C N 1
ATOM 4533 C CA . LEU C 1 106 ? 13.724 -15.840 4.021 1.00 24.32 106 LEU C CA 1
ATOM 4534 C C . LEU C 1 106 ? 12.240 -16.140 3.886 1.00 20.18 106 LEU C C 1
ATOM 4535 O O . LEU C 1 106 ? 11.430 -15.392 4.446 1.00 22.66 106 LEU C O 1
ATOM 4540 N N . SER C 1 107 ? 11.871 -17.222 3.191 1.00 21.79 107 SER C N 1
ATOM 4541 C CA . SER C 1 107 ? 10.469 -17.524 2.927 1.00 22.25 107 SER C CA 1
ATOM 4542 C C . SER C 1 107 ? 10.092 -18.937 3.351 1.00 24.31 107 SER C C 1
ATOM 4543 O O . SER C 1 107 ? 9.069 -19.130 4.014 1.00 24.33 107 SER C O 1
ATOM 4546 N N . ILE C 1 108 ? 10.885 -19.934 2.956 1.00 20.70 108 ILE C N 1
ATOM 4547 C CA . ILE C 1 108 ? 10.517 -21.314 3.266 1.00 21.51 108 ILE C CA 1
ATOM 4548 C C . ILE C 1 108 ? 10.777 -21.627 4.736 1.00 21.95 108 ILE C C 1
ATOM 4549 O O . ILE C 1 108 ? 9.909 -22.175 5.430 1.00 24.42 108 ILE C O 1
ATOM 4554 N N . PHE C 1 109 ? 11.969 -21.286 5.233 1.00 19.61 109 PHE C N 1
ATOM 4555 C CA . PHE C 1 109 ? 12.291 -21.497 6.644 1.00 23.25 109 PHE C CA 1
ATOM 4556 C C . PHE C 1 109 ? 11.236 -20.928 7.585 1.00 22.37 109 PHE C C 1
ATOM 4557 O O . PHE C 1 109 ? 10.776 -21.666 8.471 1.00 24.77 109 PHE C O 1
ATOM 4565 N N . PRO C 1 110 ? 10.799 -19.666 7.464 1.00 25.27 110 PRO C N 1
ATOM 4566 C CA . PRO C 1 110 ? 9.752 -19.194 8.383 1.00 20.06 110 PRO C CA 1
ATOM 4567 C C . PRO C 1 110 ? 8.409 -19.897 8.196 1.00 17.21 110 PRO C C 1
ATOM 4568 O O . PRO C 1 110 ? 7.694 -20.090 9.184 1.00 22.20 110 PRO C O 1
ATOM 4572 N N . ILE C 1 111 ? 8.046 -20.310 6.978 1.00 21.72 111 ILE C N 1
ATOM 4573 C CA . ILE C 1 111 ? 6.783 -21.028 6.789 1.00 19.31 111 ILE C CA 1
ATOM 4574 C C . ILE C 1 111 ? 6.810 -22.371 7.519 1.00 22.29 111 ILE C C 1
ATOM 4575 O O . ILE C 1 111 ? 5.857 -22.740 8.214 1.00 20.69 111 ILE C O 1
ATOM 4580 N N . LEU C 1 112 ? 7.901 -23.126 7.364 1.00 20.34 112 LEU C N 1
ATOM 4581 C CA . LEU C 1 112 ? 8.014 -24.412 8.049 1.00 23.66 112 LEU C CA 1
ATOM 4582 C C . LEU C 1 112 ? 8.019 -24.232 9.560 1.00 23.21 112 LEU C C 1
ATOM 4583 O O . LEU C 1 112 ? 7.450 -25.052 10.290 1.00 24.48 112 LEU C O 1
ATOM 4588 N N . LEU C 1 113 ? 8.673 -23.174 10.052 1.00 24.41 113 LEU C N 1
ATOM 4589 C CA . LEU C 1 113 ? 8.635 -22.876 11.480 1.00 19.38 113 LEU C CA 1
ATOM 4590 C C . LEU C 1 113 ? 7.215 -22.563 11.933 1.00 24.14 113 LEU C C 1
ATOM 4591 O O . LEU C 1 113 ? 6.718 -23.150 12.899 1.00 23.77 113 LEU C O 1
ATOM 4596 N N . LEU C 1 114 ? 6.544 -21.633 11.242 1.00 21.86 114 LEU C N 1
ATOM 4597 C CA . LEU C 1 114 ? 5.165 -21.298 11.599 1.00 22.91 114 LEU C CA 1
ATOM 4598 C C . LEU C 1 114 ? 4.253 -22.523 11.532 1.00 21.05 114 LEU C C 1
ATOM 4599 O O . LEU C 1 114 ? 3.415 -22.722 12.419 1.00 20.22 114 LEU C O 1
ATOM 4604 N N . GLN C 1 115 ? 4.398 -23.349 10.486 1.00 20.41 115 GLN C N 1
ATOM 4605 C CA . GLN C 1 115 ? 3.551 -24.535 10.341 1.00 23.16 115 GLN C CA 1
ATOM 4606 C C . GLN C 1 115 ? 3.665 -25.426 11.567 1.00 22.86 115 GLN C C 1
ATOM 4607 O O . GLN C 1 115 ? 2.655 -25.878 12.119 1.00 24.06 115 GLN C O 1
ATOM 4613 N N . SER C 1 116 ? 4.903 -25.683 12.006 1.00 22.98 116 SER C N 1
ATOM 4614 C CA . SER C 1 116 ? 5.155 -26.527 13.171 1.00 22.50 116 SER C CA 1
ATOM 4615 C C . SER C 1 116 ? 4.642 -25.903 14.461 1.00 22.83 116 SER C C 1
ATOM 4616 O O . SER C 1 116 ? 4.403 -26.624 15.429 1.00 26.14 116 SER C O 1
ATOM 4619 N N . ALA C 1 117 ? 4.456 -24.587 14.496 1.00 24.33 117 ALA C N 1
ATOM 4620 C CA . ALA C 1 117 ? 4.104 -23.902 15.736 1.00 18.77 117 ALA C CA 1
ATOM 4621 C C . ALA C 1 117 ? 2.599 -23.814 15.980 1.00 20.18 117 ALA C C 1
ATOM 4622 O O . ALA C 1 117 ? 2.186 -23.637 17.132 1.00 23.78 117 ALA C O 1
ATOM 4624 N N . ILE C 1 118 ? 1.777 -23.947 14.935 1.00 18.38 118 ILE C N 1
ATOM 4625 C CA . ILE C 1 118 ? 0.348 -23.638 15.061 1.00 19.28 118 ILE C CA 1
ATOM 4626 C C . ILE C 1 118 ? -0.315 -24.561 16.080 1.00 23.04 118 ILE C C 1
ATOM 4627 O O . ILE C 1 118 ? -1.000 -24.105 17.005 1.00 22.59 118 ILE C O 1
ATOM 4632 N N . ALA C 1 119 ? -0.111 -25.866 15.939 1.00 21.88 119 ALA C N 1
ATOM 4633 C CA . ALA C 1 119 ? -0.825 -26.789 16.822 1.00 24.76 119 ALA C CA 1
ATOM 4634 C C . ALA C 1 119 ? -0.450 -26.580 18.283 1.00 23.74 119 ALA C C 1
ATOM 4635 O O . ALA C 1 119 ? -1.364 -26.374 19.102 1.00 21.68 119 ALA C O 1
ATOM 4637 N N . PRO C 1 120 ? 0.834 -26.576 18.680 1.00 20.83 120 PRO C N 1
ATOM 4638 C CA . PRO C 1 120 ? 1.136 -26.372 20.103 1.00 19.81 120 PRO C CA 1
ATOM 4639 C C . PRO C 1 120 ? 0.762 -24.992 20.595 1.00 21.37 120 PRO C C 1
ATOM 4640 O O . PRO C 1 120 ? 0.346 -24.853 21.751 1.00 22.82 120 PRO C O 1
ATOM 4644 N N . LEU C 1 121 ? 0.899 -23.965 19.758 1.00 23.45 121 LEU C N 1
ATOM 4645 C CA . LEU C 1 121 ? 0.509 -22.622 20.183 1.00 22.02 121 LEU C CA 1
ATOM 4646 C C . LEU C 1 121 ? -1.004 -22.512 20.374 1.00 21.57 121 LEU C C 1
ATOM 4647 O O . LEU C 1 121 ? -1.472 -21.838 21.298 1.00 23.52 121 LEU C O 1
ATOM 4652 N N . ARG C 1 122 ? -1.790 -23.160 19.510 1.00 22.89 122 ARG C N 1
ATOM 4653 C CA . ARG C 1 122 ? -3.238 -23.149 19.710 1.00 24.34 122 ARG C CA 1
ATOM 4654 C C . ARG C 1 122 ? -3.612 -23.856 21.006 1.00 26.16 122 ARG C C 1
ATOM 4655 O O . ARG C 1 122 ? -4.418 -23.348 21.792 1.00 24.91 122 ARG C O 1
ATOM 4663 N N . ALA C 1 123 ? -3.025 -25.033 21.245 1.00 24.59 123 ALA C N 1
ATOM 4664 C CA . ALA C 1 123 ? -3.347 -25.796 22.452 1.00 24.99 123 ALA C CA 1
ATOM 4665 C C . ALA C 1 123 ? -3.029 -25.005 23.717 1.00 27.17 123 ALA C C 1
ATOM 4666 O O . ALA C 1 123 ? -3.758 -25.090 24.713 1.00 27.31 123 ALA C O 1
ATOM 4668 N N . ALA C 1 124 ? -1.953 -24.227 23.705 1.00 24.06 124 ALA C N 1
ATOM 4669 C CA . ALA C 1 124 ? -1.620 -23.467 24.900 1.00 24.89 124 ALA C CA 1
ATOM 4670 C C . ALA C 1 124 ? -2.432 -22.191 25.034 1.00 26.54 124 ALA C C 1
ATOM 4671 O O . ALA C 1 124 ? -2.246 -21.466 26.015 1.00 24.71 124 ALA C O 1
ATOM 4673 N N . GLY C 1 125 ? -3.313 -21.893 24.083 1.00 22.87 125 GLY C N 1
ATOM 4674 C CA . GLY C 1 125 ? -4.156 -20.716 24.183 1.00 26.72 125 GLY C CA 1
ATOM 4675 C C . GLY C 1 125 ? -3.581 -19.457 23.574 1.00 25.49 125 GLY C C 1
ATOM 4676 O O . GLY C 1 125 ? -3.977 -18.356 23.980 1.00 25.60 125 GLY C O 1
ATOM 4677 N N . GLY C 1 126 ? -2.646 -19.580 22.639 1.00 24.98 126 GLY C N 1
ATOM 4678 C CA . GLY C 1 126 ? -2.184 -18.460 21.844 1.00 23.98 126 GLY C CA 1
ATOM 4679 C C . GLY C 1 126 ? -0.747 -18.082 22.160 1.00 25.68 126 GLY C C 1
ATOM 4680 O O . GLY C 1 126 ? -0.103 -18.622 23.064 1.00 24.30 126 GLY C O 1
ATOM 4681 N N . ALA C 1 127 ? -0.265 -17.107 21.386 1.00 18.77 127 ALA C N 1
ATOM 4682 C CA . ALA C 1 127 ? 1.105 -16.622 21.470 1.00 18.34 127 ALA C CA 1
ATOM 4683 C C . ALA C 1 127 ? 1.286 -15.488 20.473 1.00 20.46 127 ALA C C 1
ATOM 4684 O O . ALA C 1 127 ? 0.369 -15.179 19.704 1.00 24.71 127 ALA C O 1
ATOM 4686 N N . SER C 1 128 ? 2.459 -14.866 20.481 1.00 21.14 128 SER C N 1
ATOM 4687 C CA . SER C 1 128 ? 2.827 -13.893 19.463 1.00 20.02 128 SER C CA 1
ATOM 4688 C C . SER C 1 128 ? 3.930 -14.475 18.591 1.00 22.84 128 SER C C 1
ATOM 4689 O O . SER C 1 128 ? 4.877 -15.094 19.086 1.00 22.12 128 SER C O 1
ATOM 4692 N N . VAL C 1 129 ? 3.789 -14.303 17.284 1.00 20.48 129 VAL C N 1
ATOM 4693 C CA . VAL C 1 129 ? 4.788 -14.731 16.331 1.00 18.18 129 VAL C CA 1
ATOM 4694 C C . VAL C 1 129 ? 5.159 -13.472 15.559 1.00 25.38 129 VAL C C 1
ATOM 4695 O O . VAL C 1 129 ? 4.319 -12.910 14.839 1.00 18.45 129 VAL C O 1
ATOM 4699 N N . ILE C 1 130 ? 6.391 -13.000 15.755 1.00 21.29 130 ILE C N 1
ATOM 4700 C CA . ILE C 1 130 ? 6.869 -11.748 15.176 1.00 21.11 130 ILE C CA 1
ATOM 4701 C C . ILE C 1 130 ? 7.920 -12.087 14.136 1.00 25.38 130 ILE C C 1
ATOM 4702 O O . ILE C 1 130 ? 8.949 -12.691 14.461 1.00 22.66 130 ILE C O 1
ATOM 4707 N N . PHE C 1 131 ? 7.667 -11.703 12.887 1.00 20.34 131 PHE C N 1
ATOM 4708 C CA . PHE C 1 131 ? 8.576 -11.990 11.791 1.00 20.47 131 PHE C CA 1
ATOM 4709 C C . PHE C 1 131 ? 9.425 -10.755 11.523 1.00 20.70 131 PHE C C 1
ATOM 4710 O O . PHE C 1 131 ? 8.886 -9.666 11.290 1.00 22.85 131 PHE C O 1
ATOM 4718 N N . ILE C 1 132 ? 10.744 -10.911 11.587 1.00 18.10 132 ILE C N 1
ATOM 4719 C CA . ILE C 1 132 ? 11.645 -9.832 11.198 1.00 19.50 132 ILE C CA 1
ATOM 4720 C C . ILE C 1 132 ? 11.908 -9.979 9.711 1.00 20.51 132 ILE C C 1
ATOM 4721 O O . ILE C 1 132 ? 12.471 -10.985 9.266 1.00 20.30 132 ILE C O 1
ATOM 4726 N N . THR C 1 133 ? 11.477 -8.981 8.936 1.00 21.56 133 THR C N 1
ATOM 4727 C CA . THR C 1 133 ? 11.573 -9.056 7.487 1.00 19.86 133 THR C CA 1
ATOM 4728 C C . THR C 1 133 ? 12.492 -7.932 7.025 1.00 20.96 133 THR C C 1
ATOM 4729 O O . THR C 1 133 ? 13.675 -7.912 7.384 1.00 20.47 133 THR C O 1
ATOM 4733 N N . SER C 1 134 ? 11.960 -6.967 6.288 1.00 20.27 134 SER C N 1
ATOM 4734 C CA . SER C 1 134 ? 12.796 -5.896 5.763 1.00 15.93 134 SER C CA 1
ATOM 4735 C C . SER C 1 134 ? 11.876 -4.810 5.235 1.00 18.95 134 SER C C 1
ATOM 4736 O O . SER C 1 134 ? 10.715 -5.073 4.914 1.00 20.13 134 SER C O 1
ATOM 4739 N N . SER C 1 135 ? 12.409 -3.590 5.124 1.00 18.71 135 SER C N 1
ATOM 4740 C CA . SER C 1 135 ? 11.623 -2.545 4.478 1.00 18.20 135 SER C CA 1
ATOM 4741 C C . SER C 1 135 ? 11.211 -2.964 3.074 1.00 21.10 135 SER C C 1
ATOM 4742 O O . SER C 1 135 ? 10.127 -2.588 2.605 1.00 22.77 135 SER C O 1
ATOM 4745 N N . VAL C 1 136 ? 12.046 -3.758 2.389 1.00 19.08 136 VAL C N 1
ATOM 4746 C CA . VAL C 1 136 ? 11.711 -4.183 1.029 1.00 19.23 136 VAL C CA 1
ATOM 4747 C C . VAL C 1 136 ? 10.615 -5.232 1.012 1.00 22.27 136 VAL C C 1
ATOM 4748 O O . VAL C 1 136 ? 10.187 -5.645 -0.067 1.00 20.85 136 VAL C O 1
ATOM 4752 N N . GLY C 1 137 ? 10.141 -5.675 2.174 1.00 18.08 137 GLY C N 1
ATOM 4753 C CA . GLY C 1 137 ? 8.916 -6.450 2.181 1.00 20.75 137 GLY C CA 1
ATOM 4754 C C . GLY C 1 137 ? 7.701 -5.656 1.741 1.00 23.11 137 GLY C C 1
ATOM 4755 O O . GLY C 1 137 ? 6.669 -6.251 1.410 1.00 23.15 137 GLY C O 1
ATOM 4756 N N . LYS C 1 138 ? 7.800 -4.322 1.735 1.00 21.24 138 LYS C N 1
ATOM 4757 C CA . LYS C 1 138 ? 6.695 -3.454 1.345 1.00 21.32 138 LYS C CA 1
ATOM 4758 C C . LYS C 1 138 ? 7.081 -2.472 0.240 1.00 23.05 138 LYS C C 1
ATOM 4759 O O . LYS C 1 138 ? 6.228 -2.099 -0.566 1.00 23.91 138 LYS C O 1
ATOM 4765 N N . LYS C 1 139 ? 8.336 -2.021 0.200 1.00 21.83 139 LYS C N 1
ATOM 4766 C CA . LYS C 1 139 ? 8.768 -1.017 -0.778 1.00 21.52 139 LYS C CA 1
ATOM 4767 C C . LYS C 1 139 ? 10.029 -1.501 -1.469 1.00 21.40 139 LYS C C 1
ATOM 4768 O O . LYS C 1 139 ? 11.054 -1.740 -0.794 1.00 20.95 139 LYS C O 1
ATOM 4774 N N . PRO C 1 140 ? 10.013 -1.637 -2.798 1.00 18.26 140 PRO C N 1
ATOM 4775 C CA . PRO C 1 140 ? 11.126 -2.257 -3.522 1.00 18.03 140 PRO C CA 1
ATOM 4776 C C . PRO C 1 140 ? 12.339 -1.339 -3.582 1.00 22.33 140 PRO C C 1
ATOM 4777 O O . PRO C 1 140 ? 12.230 -0.113 -3.489 1.00 22.40 140 PRO C O 1
ATOM 4781 N N . LEU C 1 141 ? 13.506 -1.966 -3.732 1.00 20.19 141 LEU C N 1
ATOM 4782 C CA . LEU C 1 141 ? 14.791 -1.299 -3.928 1.00 21.68 141 LEU C CA 1
ATOM 4783 C C . LEU C 1 141 ? 15.530 -1.965 -5.081 1.00 25.59 141 LEU C C 1
ATOM 4784 O O . LEU C 1 141 ? 15.530 -3.194 -5.198 1.00 19.67 141 LEU C O 1
ATOM 4789 N N . ALA C 1 142 ? 16.191 -1.143 -5.910 1.00 20.74 142 ALA C N 1
ATOM 4790 C CA . ALA C 1 142 ? 16.817 -1.642 -7.135 1.00 22.04 142 ALA C CA 1
ATOM 4791 C C . ALA C 1 142 ? 17.795 -2.782 -6.875 1.00 22.64 142 ALA C C 1
ATOM 4792 O O . ALA C 1 142 ? 17.921 -3.691 -7.703 1.00 23.29 142 ALA C O 1
ATOM 4794 N N . TYR C 1 143 ? 18.496 -2.752 -5.753 1.00 20.75 143 TYR C N 1
ATOM 4795 C CA . TYR C 1 143 ? 19.587 -3.691 -5.540 1.00 27.89 143 TYR C CA 1
ATOM 4796 C C . TYR C 1 143 ? 19.162 -4.928 -4.762 1.00 24.36 143 TYR C C 1
ATOM 4797 O O . TYR C 1 143 ? 20.019 -5.751 -4.421 1.00 24.78 143 TYR C O 1
ATOM 4806 N N . ASN C 1 144 ? 17.864 -5.093 -4.501 1.00 24.60 144 ASN C N 1
ATOM 4807 C CA . ASN C 1 144 ? 17.328 -6.269 -3.811 1.00 24.68 144 ASN C CA 1
ATOM 4808 C C . ASN C 1 144 ? 16.264 -6.986 -4.647 1.00 18.95 144 ASN C C 1
ATOM 4809 O O . ASN C 1 144 ? 15.154 -7.220 -4.157 1.00 23.49 144 ASN C O 1
ATOM 4814 N N . PRO C 1 145 ? 16.568 -7.399 -5.884 1.00 21.06 145 PRO C N 1
ATOM 4815 C CA . PRO C 1 145 ? 15.515 -7.982 -6.730 1.00 21.97 145 PRO C CA 1
ATOM 4816 C C . PRO C 1 145 ? 15.214 -9.447 -6.457 1.00 19.68 145 PRO C C 1
ATOM 4817 O O . PRO C 1 145 ? 14.271 -9.983 -7.054 1.00 21.63 145 PRO C O 1
ATOM 4821 N N . LEU C 1 146 ? 15.989 -10.121 -5.616 1.00 23.51 146 LEU C N 1
ATOM 4822 C CA . LEU C 1 146 ? 15.662 -11.474 -5.184 1.00 22.46 146 LEU C CA 1
ATOM 4823 C C . LEU C 1 146 ? 15.309 -11.526 -3.711 1.00 22.58 146 LEU C C 1
ATOM 4824 O O . LEU C 1 146 ? 14.343 -12.199 -3.328 1.00 21.40 146 LEU C O 1
ATOM 4829 N N . TYR C 1 147 ? 16.085 -10.798 -2.906 1.00 20.84 147 TYR C N 1
ATOM 4830 C CA . TYR C 1 147 ? 15.828 -10.620 -1.479 1.00 20.35 147 TYR C CA 1
ATOM 4831 C C . TYR C 1 147 ? 14.487 -9.943 -1.226 1.00 21.90 147 TYR C C 1
ATOM 4832 O O . TYR C 1 147 ? 13.769 -10.305 -0.288 1.00 19.68 147 TYR C O 1
ATOM 4841 N N . GLY C 1 148 ? 14.140 -8.941 -2.034 1.00 18.26 148 GLY C N 1
ATOM 4842 C CA . GLY C 1 148 ? 12.864 -8.275 -1.900 1.00 18.50 148 GLY C CA 1
ATOM 4843 C C . GLY C 1 148 ? 11.690 -9.229 -2.036 1.00 19.22 148 GLY C C 1
ATOM 4844 O O . GLY C 1 148 ? 10.844 -9.320 -1.141 1.00 20.64 148 GLY C O 1
ATOM 4845 N N . PRO C 1 149 ? 11.587 -9.921 -3.179 1.00 20.68 149 PRO C N 1
ATOM 4846 C CA . PRO C 1 149 ? 10.517 -10.924 -3.332 1.00 18.35 149 PRO C CA 1
ATOM 4847 C C . PRO C 1 149 ? 10.406 -11.895 -2.163 1.00 23.06 149 PRO C C 1
ATOM 4848 O O . PRO C 1 149 ? 9.296 -12.153 -1.678 1.00 19.34 149 PRO C O 1
ATOM 4852 N N . ALA C 1 150 ? 11.531 -12.422 -1.684 1.00 18.67 150 ALA C N 1
ATOM 4853 C CA . ALA C 1 150 ? 11.480 -13.363 -0.565 1.00 18.51 150 ALA C CA 1
ATOM 4854 C C . ALA C 1 150 ? 10.947 -12.704 0.708 1.00 20.19 150 ALA C C 1
ATOM 4855 O O . ALA C 1 150 ? 10.151 -13.307 1.442 1.00 20.20 150 ALA C O 1
ATOM 4857 N N . ARG C 1 151 ? 11.378 -11.475 0.999 1.00 18.93 151 ARG C N 1
ATOM 4858 C CA . ARG C 1 151 ? 10.826 -10.765 2.150 1.00 17.00 151 ARG C CA 1
ATOM 4859 C C . ARG C 1 151 ? 9.337 -10.481 1.962 1.00 19.86 151 ARG C C 1
ATOM 4860 O O . ARG C 1 151 ? 8.550 -10.607 2.906 1.00 19.81 151 ARG C O 1
ATOM 4868 N N . ALA C 1 152 ? 8.935 -10.058 0.764 1.00 17.96 152 ALA C N 1
ATOM 4869 C CA . ALA C 1 152 ? 7.520 -9.738 0.554 1.00 20.01 152 ALA C CA 1
ATOM 4870 C C . ALA C 1 152 ? 6.638 -10.967 0.729 1.00 20.12 152 ALA C C 1
ATOM 4871 O O . ALA C 1 152 ? 5.500 -10.854 1.197 1.00 18.47 152 ALA C O 1
ATOM 4873 N N . ALA C 1 153 ? 7.129 -12.142 0.338 1.00 19.15 153 ALA C N 1
ATOM 4874 C CA . ALA C 1 153 ? 6.345 -13.356 0.563 1.00 20.94 153 ALA C CA 1
ATOM 4875 C C . ALA C 1 153 ? 6.041 -13.539 2.044 1.00 21.29 153 ALA C C 1
ATOM 4876 O O . ALA C 1 153 ? 4.914 -13.881 2.415 1.00 18.87 153 ALA C O 1
ATOM 4878 N N . THR C 1 154 ? 7.024 -13.283 2.908 1.00 20.10 154 THR C N 1
ATOM 4879 C CA . THR C 1 154 ? 6.832 -13.501 4.336 1.00 20.61 154 THR C CA 1
ATOM 4880 C C . THR C 1 154 ? 5.993 -12.400 4.982 1.00 18.74 154 THR C C 1
ATOM 4881 O O . THR C 1 154 ? 5.270 -12.650 5.953 1.00 17.44 154 THR C O 1
ATOM 4885 N N . VAL C 1 155 ? 6.033 -11.186 4.449 1.00 21.98 155 VAL C N 1
ATOM 4886 C CA . VAL C 1 155 ? 5.078 -10.196 4.922 1.00 17.56 155 VAL C CA 1
ATOM 4887 C C . VAL C 1 155 ? 3.662 -10.626 4.561 1.00 14.99 155 VAL C C 1
ATOM 4888 O O . VAL C 1 155 ? 2.739 -10.514 5.373 1.00 17.69 155 VAL C O 1
ATOM 4892 N N . ALA C 1 156 ? 3.472 -11.112 3.331 1.00 18.55 156 ALA C N 1
ATOM 4893 C CA . ALA C 1 156 ? 2.162 -11.584 2.890 1.00 20.10 156 ALA C CA 1
ATOM 4894 C C . ALA C 1 156 ? 1.719 -12.813 3.671 1.00 20.57 156 ALA C C 1
ATOM 4895 O O . ALA C 1 156 ? 0.515 -13.021 3.878 1.00 19.94 156 ALA C O 1
ATOM 4897 N N . LEU C 1 157 ? 2.670 -13.641 4.105 1.00 17.59 157 LEU C N 1
ATOM 4898 C CA . LEU C 1 157 ? 2.314 -14.764 4.969 1.00 21.38 157 LEU C CA 1
ATOM 4899 C C . LEU C 1 157 ? 1.720 -14.265 6.280 1.00 20.32 157 LEU C C 1
ATOM 4900 O O . LEU C 1 157 ? 0.685 -14.766 6.739 1.00 18.55 157 LEU C O 1
ATOM 4905 N N . VAL C 1 158 ? 2.339 -13.246 6.873 1.00 20.50 158 VAL C N 1
ATOM 4906 C CA . VAL C 1 158 ? 1.797 -12.628 8.079 1.00 18.51 158 VAL C CA 1
ATOM 4907 C C . VAL C 1 158 ? 0.391 -12.092 7.836 1.00 18.94 158 VAL C C 1
ATOM 4908 O O . VAL C 1 158 ? -0.538 -12.356 8.610 1.00 17.35 158 VAL C O 1
ATOM 4912 N N . GLU C 1 159 ? 0.218 -11.293 6.776 1.00 14.62 159 GLU C N 1
ATOM 4913 C CA . GLU C 1 159 ? -1.072 -10.646 6.554 1.00 16.75 159 GLU C CA 1
ATOM 4914 C C . GLU C 1 159 ? -2.174 -11.674 6.322 1.00 17.54 159 GLU C C 1
ATOM 4915 O O . GLU C 1 159 ? -3.317 -11.476 6.747 1.00 20.10 159 GLU C O 1
ATOM 4921 N N . SER C 1 160 ? -1.844 -12.780 5.654 1.00 18.18 160 SER C N 1
ATOM 4922 C CA . SER C 1 160 ? -2.863 -13.768 5.313 1.00 16.73 160 SER C CA 1
ATOM 4923 C C . SER C 1 160 ? -3.109 -14.747 6.458 1.00 21.33 160 SER C C 1
ATOM 4924 O O . SER C 1 160 ? -4.265 -15.042 6.789 1.00 18.99 160 SER C O 1
ATOM 4927 N N . ALA C 1 161 ? -2.035 -15.278 7.052 1.00 17.51 161 ALA C N 1
ATOM 4928 C CA . ALA C 1 161 ? -2.188 -16.263 8.123 1.00 19.05 161 ALA C CA 1
ATOM 4929 C C . ALA C 1 161 ? -2.871 -15.667 9.349 1.00 19.03 161 ALA C C 1
ATOM 4930 O O . ALA C 1 161 ? -3.553 -16.384 10.090 1.00 20.54 161 ALA C O 1
ATOM 4932 N N . ALA C 1 162 ? -2.700 -14.363 9.582 1.00 17.97 162 ALA C N 1
ATOM 4933 C CA . ALA C 1 162 ? -3.343 -13.689 10.702 1.00 15.31 162 ALA C CA 1
ATOM 4934 C C . ALA C 1 162 ? -4.864 -13.666 10.588 1.00 17.88 162 ALA C C 1
ATOM 4935 O O . ALA C 1 162 ? -5.551 -13.490 11.604 1.00 17.11 162 ALA C O 1
ATOM 4937 N N . LYS C 1 163 ? -5.399 -13.812 9.376 1.00 17.80 163 LYS C N 1
ATOM 4938 C CA . LYS C 1 163 ? -6.842 -13.803 9.203 1.00 16.04 163 LYS C CA 1
ATOM 4939 C C . LYS C 1 163 ? -7.492 -14.990 9.892 1.00 21.96 163 LYS C C 1
ATOM 4940 O O . LYS C 1 163 ? -8.638 -14.887 10.336 1.00 20.58 163 LYS C O 1
ATOM 4946 N N . THR C 1 164 ? -6.789 -16.121 9.967 1.00 17.92 164 THR C N 1
ATOM 4947 C CA . THR C 1 164 ? -7.295 -17.314 10.645 1.00 18.65 164 THR C CA 1
ATOM 4948 C C . THR C 1 164 ? -6.684 -17.520 12.032 1.00 21.96 164 THR C C 1
ATOM 4949 O O . THR C 1 164 ? -7.403 -17.869 12.979 1.00 24.30 164 THR C O 1
ATOM 4953 N N . LEU C 1 165 ? -5.378 -17.292 12.193 1.00 18.49 165 LEU C N 1
ATOM 4954 C CA . LEU C 1 165 ? -4.726 -17.607 13.458 1.00 20.53 165 LEU C CA 1
ATOM 4955 C C . LEU C 1 165 ? -5.121 -16.646 14.582 1.00 17.39 165 LEU C C 1
ATOM 4956 O O . LEU C 1 165 ? -5.078 -17.032 15.758 1.00 20.59 165 LEU C O 1
ATOM 4961 N N . SER C 1 166 ? -5.528 -15.407 14.262 1.00 20.18 166 SER C N 1
ATOM 4962 C CA . SER C 1 166 ? -5.868 -14.453 15.321 1.00 16.60 166 SER C CA 1
ATOM 4963 C C . SER C 1 166 ? -7.028 -14.942 16.187 1.00 24.14 166 SER C C 1
ATOM 4964 O O . SER C 1 166 ? -7.112 -14.593 17.376 1.00 17.86 166 SER C O 1
ATOM 4967 N N . ARG C 1 167 ? -7.935 -15.740 15.614 1.00 18.53 167 ARG C N 1
ATOM 4968 C CA . ARG C 1 167 ? -9.056 -16.232 16.407 1.00 22.17 167 ARG C CA 1
ATOM 4969 C C . ARG C 1 167 ? -8.585 -17.223 17.464 1.00 21.95 167 ARG C C 1
ATOM 4970 O O . ARG C 1 167 ? -9.208 -17.337 18.527 1.00 26.14 167 ARG C O 1
ATOM 4978 N N . ASP C 1 168 ? -7.495 -17.940 17.190 1.00 22.74 168 ASP C N 1
ATOM 4979 C CA . ASP C 1 168 ? -6.859 -18.814 18.172 1.00 23.45 168 ASP C CA 1
ATOM 4980 C C . ASP C 1 168 ? -6.046 -18.046 19.206 1.00 25.60 168 ASP C C 1
ATOM 4981 O O . ASP C 1 168 ? -5.426 -18.673 20.074 1.00 23.24 168 ASP C O 1
ATOM 4986 N N . GLY C 1 169 ? -6.009 -16.717 19.131 1.00 22.30 169 GLY C N 1
ATOM 4987 C CA . GLY C 1 169 ? -5.111 -15.965 19.985 1.00 22.25 169 GLY C CA 1
ATOM 4988 C C . GLY C 1 169 ? -3.651 -16.055 19.594 1.00 18.55 169 GLY C C 1
ATOM 4989 O O . GLY C 1 169 ? -2.782 -15.732 20.411 1.00 20.51 169 GLY C O 1
ATOM 4990 N N . ILE C 1 170 ? -3.351 -16.513 18.382 1.00 20.14 170 ILE C N 1
ATOM 4991 C CA . ILE C 1 170 ? -1.983 -16.601 17.878 1.00 18.37 170 ILE C CA 1
ATOM 4992 C C . ILE C 1 170 ? -1.798 -15.362 17.008 1.00 17.93 170 ILE C C 1
ATOM 4993 O O . ILE C 1 170 ? -2.332 -15.305 15.901 1.00 18.66 170 ILE C O 1
ATOM 4998 N N . LEU C 1 171 ? -1.071 -14.356 17.512 1.00 19.12 171 LEU C N 1
ATOM 4999 C CA . LEU C 1 171 ? -1.058 -13.018 16.915 1.00 16.41 171 LEU C CA 1
ATOM 5000 C C . LEU C 1 171 ? 0.226 -12.808 16.118 1.00 18.82 171 LEU C C 1
ATOM 5001 O O . LEU C 1 171 ? 1.325 -12.847 16.686 1.00 20.25 171 LEU C O 1
ATOM 5006 N N . LEU C 1 172 ? 0.085 -12.591 14.804 1.00 20.78 172 LEU C N 1
ATOM 5007 C CA . LEU C 1 172 ? 1.213 -12.497 13.889 1.00 17.87 172 LEU C CA 1
ATOM 5008 C C . LEU C 1 172 ? 1.489 -11.037 13.540 1.00 17.69 172 LEU C C 1
ATOM 5009 O O . LEU C 1 172 ? 0.556 -10.230 13.428 1.00 16.02 172 LEU C O 1
ATOM 5014 N N . TYR C 1 173 ? 2.775 -10.702 13.381 1.00 16.84 173 TYR C N 1
ATOM 5015 C CA . TYR C 1 173 ? 3.192 -9.354 12.997 1.00 19.01 173 TYR C CA 1
ATOM 5016 C C . TYR C 1 173 ? 4.444 -9.455 12.140 1.00 20.23 173 TYR C C 1
ATOM 5017 O O . TYR C 1 173 ? 5.206 -10.419 12.233 1.00 19.41 173 TYR C O 1
ATOM 5026 N N . ALA C 1 174 ? 4.664 -8.435 11.315 1.00 16.75 174 ALA C N 1
ATOM 5027 C CA . ALA C 1 174 ? 5.904 -8.307 10.566 1.00 18.23 174 ALA C CA 1
ATOM 5028 C C . ALA C 1 174 ? 6.550 -6.970 10.893 1.00 19.44 174 ALA C C 1
ATOM 5029 O O . ALA C 1 174 ? 5.870 -5.947 10.991 1.00 19.33 174 ALA C O 1
ATOM 5031 N N . ILE C 1 175 ? 7.858 -6.989 11.105 1.00 18.07 175 ILE C N 1
ATOM 5032 C CA . ILE C 1 175 ? 8.636 -5.773 11.278 1.00 18.50 175 ILE C CA 1
ATOM 5033 C C . ILE C 1 175 ? 9.569 -5.653 10.086 1.00 18.50 175 ILE C C 1
ATOM 5034 O O . ILE C 1 175 ? 10.212 -6.637 9.688 1.00 19.67 175 ILE C O 1
ATOM 5039 N N . GLY C 1 176 ? 9.607 -4.459 9.486 1.00 18.92 176 GLY C N 1
ATOM 5040 C CA . GLY C 1 176 ? 10.417 -4.210 8.317 1.00 19.84 176 GLY C CA 1
ATOM 5041 C C . GLY C 1 176 ? 11.474 -3.159 8.587 1.00 17.08 176 GLY C C 1
ATOM 5042 O O . GLY C 1 176 ? 11.255 -1.953 8.403 1.00 19.35 176 GLY C O 1
ATOM 5043 N N . PRO C 1 177 ? 12.645 -3.599 9.041 1.00 19.47 177 PRO C N 1
ATOM 5044 C CA . PRO C 1 177 ? 13.699 -2.648 9.409 1.00 19.19 177 PRO C CA 1
ATOM 5045 C C . PRO C 1 177 ? 14.485 -2.153 8.205 1.00 18.37 177 PRO C C 1
ATOM 5046 O O . PRO C 1 177 ? 14.617 -2.834 7.187 1.00 16.63 177 PRO C O 1
ATOM 5050 N N . ASN C 1 178 ? 15.015 -0.940 8.362 1.00 17.94 178 ASN C N 1
ATOM 5051 C CA . ASN C 1 178 ? 16.093 -0.375 7.554 1.00 20.05 178 ASN C CA 1
ATOM 5052 C C . ASN C 1 178 ? 16.759 0.691 8.414 1.00 17.07 178 ASN C C 1
ATOM 5053 O O . ASN C 1 178 ? 16.143 1.236 9.333 1.00 16.56 178 ASN C O 1
ATOM 5058 N N . PHE C 1 179 ? 18.026 0.982 8.111 1.00 19.10 179 PHE C N 1
ATOM 5059 C CA . PHE C 1 179 ? 18.798 1.932 8.909 1.00 16.27 179 PHE C CA 1
ATOM 5060 C C . PHE C 1 179 ? 18.705 1.603 10.392 1.00 16.34 179 PHE C C 1
ATOM 5061 O O . PHE C 1 179 ? 18.596 2.479 11.245 1.00 18.27 179 PHE C O 1
ATOM 5069 N N . PHE C 1 180 ? 18.734 0.308 10.689 1.00 18.09 180 PHE C N 1
ATOM 5070 C CA . PHE C 1 180 ? 18.612 -0.224 12.040 1.00 18.93 180 PHE C CA 1
ATOM 5071 C C . PHE C 1 180 ? 19.994 -0.677 12.497 1.00 16.77 180 PHE C C 1
ATOM 5072 O O . PHE C 1 180 ? 20.604 -1.537 11.855 1.00 20.88 180 PHE C O 1
ATOM 5080 N N . ASN C 1 181 ? 20.503 -0.068 13.578 1.00 18.22 181 ASN C N 1
ATOM 5081 C CA . ASN C 1 181 ? 21.825 -0.430 14.098 1.00 18.17 181 ASN C CA 1
ATOM 5082 C C . ASN C 1 181 ? 21.810 -1.880 14.561 1.00 19.05 181 ASN C C 1
ATOM 5083 O O . ASN C 1 181 ? 21.226 -2.211 15.600 1.00 21.83 181 ASN C O 1
ATOM 5088 N N . ASN C 1 182 ? 22.422 -2.753 13.779 1.00 20.00 182 ASN C N 1
ATOM 5089 C CA . ASN C 1 182 ? 22.388 -4.182 14.046 1.00 20.89 182 ASN C CA 1
ATOM 5090 C C . ASN C 1 182 ? 23.615 -4.812 13.405 1.00 20.44 182 ASN C C 1
ATOM 5091 O O . ASN C 1 182 ? 24.180 -4.249 12.458 1.00 22.03 182 ASN C O 1
ATOM 5096 N N . PRO C 1 183 ? 24.065 -5.971 13.901 1.00 22.77 183 PRO C N 1
ATOM 5097 C CA . PRO C 1 183 ? 25.351 -6.518 13.430 1.00 21.39 183 PRO C CA 1
ATOM 5098 C C . PRO C 1 183 ? 25.346 -6.985 11.990 1.00 21.77 183 PRO C C 1
ATOM 5099 O O . PRO C 1 183 ? 26.430 -7.124 11.406 1.00 24.67 183 PRO C O 1
ATOM 5103 N N . THR C 1 184 ? 24.181 -7.240 11.390 1.00 20.54 184 THR C N 1
ATOM 5104 C CA . THR C 1 184 ? 24.179 -7.701 10.010 1.00 20.28 184 THR C CA 1
ATOM 5105 C C . THR C 1 184 ? 24.324 -6.537 9.035 1.00 20.00 184 THR C C 1
ATOM 5106 O O . THR C 1 184 ? 25.266 -6.500 8.240 1.00 19.88 184 THR C O 1
ATOM 5110 N N . TYR C 1 185 ? 23.419 -5.556 9.102 1.00 19.51 185 TYR C N 1
ATOM 5111 C CA . TYR C 1 185 ? 23.359 -4.548 8.049 1.00 20.13 185 TYR C CA 1
ATOM 5112 C C . TYR C 1 185 ? 23.941 -3.195 8.432 1.00 21.35 185 TYR C C 1
ATOM 5113 O O . TYR C 1 185 ? 24.398 -2.472 7.543 1.00 20.65 185 TYR C O 1
ATOM 5122 N N . PHE C 1 186 ? 23.926 -2.819 9.711 1.00 19.35 186 PHE C N 1
ATOM 5123 C CA . PHE C 1 186 ? 24.424 -1.514 10.152 1.00 19.54 186 PHE C CA 1
ATOM 5124 C C . PHE C 1 186 ? 25.138 -1.673 11.488 1.00 20.83 186 PHE C C 1
ATOM 5125 O O . PHE C 1 186 ? 24.682 -1.168 12.519 1.00 20.58 186 PHE C O 1
ATOM 5133 N N . PRO C 1 187 ? 26.264 -2.377 11.507 1.00 19.85 187 PRO C N 1
ATOM 5134 C CA . PRO C 1 187 ? 27.000 -2.516 12.767 1.00 25.10 187 PRO C CA 1
ATOM 5135 C C . PRO C 1 187 ? 27.497 -1.157 13.245 1.00 25.78 187 PRO C C 1
ATOM 5136 O O . PRO C 1 187 ? 27.667 -0.218 12.461 1.00 23.43 187 PRO C O 1
ATOM 5140 N N . THR C 1 188 ? 27.679 -1.041 14.562 1.00 19.70 188 THR C N 1
ATOM 5141 C CA . THR C 1 188 ? 28.161 0.215 15.124 1.00 20.89 188 THR C CA 1
ATOM 5142 C C . THR C 1 188 ? 29.471 0.651 14.477 1.00 21.15 188 THR C C 1
ATOM 5143 O O . THR C 1 188 ? 29.678 1.845 14.229 1.00 23.71 188 THR C O 1
ATOM 5147 N N . SER C 1 189 ? 30.345 -0.308 14.151 1.00 20.26 189 SER C N 1
ATOM 5148 C CA . SER C 1 189 ? 31.640 0.031 13.564 1.00 22.16 189 SER C CA 1
ATOM 5149 C C . SER C 1 189 ? 31.499 0.751 12.224 1.00 22.58 189 SER C C 1
ATOM 5150 O O . SER C 1 189 ? 32.323 1.615 11.899 1.00 24.03 189 SER C O 1
ATOM 5153 N N . ASP C 1 190 ? 30.481 0.408 11.428 1.00 19.70 190 ASP C N 1
ATOM 5154 C CA . ASP C 1 190 ? 30.252 1.140 10.180 1.00 20.25 190 ASP C CA 1
ATOM 5155 C C . ASP C 1 190 ? 29.876 2.586 10.452 1.00 20.36 190 ASP C C 1
ATOM 5156 O O . ASP C 1 190 ? 30.336 3.502 9.754 1.00 18.50 190 ASP C O 1
ATOM 5161 N N . TRP C 1 191 ? 29.019 2.813 11.448 1.00 15.79 191 TRP C N 1
ATOM 5162 C CA . TRP C 1 191 ? 28.683 4.180 11.818 1.00 19.28 191 TRP C CA 1
ATOM 5163 C C . TRP C 1 191 ? 29.910 4.914 12.323 1.00 19.09 191 TRP C C 1
ATOM 5164 O O . TRP C 1 191 ? 30.103 6.100 12.029 1.00 20.62 191 TRP C O 1
ATOM 5175 N N . GLU C 1 192 ? 30.756 4.210 13.078 1.00 20.78 192 GLU C N 1
ATOM 5176 C CA . GLU C 1 192 ? 31.954 4.810 13.656 1.00 25.11 192 GLU C CA 1
ATOM 5177 C C . GLU C 1 192 ? 32.996 5.123 12.590 1.00 25.06 192 GLU C C 1
ATOM 5178 O O . GLU C 1 192 ? 33.678 6.154 12.667 1.00 24.46 192 GLU C O 1
ATOM 5184 N N . ASN C 1 193 ? 33.137 4.255 11.588 1.00 20.22 193 ASN C N 1
ATOM 5185 C CA . ASN C 1 193 ? 34.272 4.345 10.674 1.00 22.37 193 ASN C CA 1
ATOM 5186 C C . ASN C 1 193 ? 33.961 4.974 9.328 1.00 23.74 193 ASN C C 1
ATOM 5187 O O . ASN C 1 193 ? 34.867 5.547 8.713 1.00 19.16 193 ASN C O 1
ATOM 5192 N N . ASN C 1 194 ? 32.737 4.846 8.823 1.00 20.54 194 ASN C N 1
ATOM 5193 C CA . ASN C 1 194 ? 32.498 5.190 7.426 1.00 21.64 194 ASN C CA 1
ATOM 5194 C C . ASN C 1 194 ? 31.741 6.506 7.295 1.00 23.21 194 ASN C C 1
ATOM 5195 O O . ASN C 1 194 ? 30.544 6.567 7.637 1.00 20.82 194 ASN C O 1
ATOM 5200 N N . PRO C 1 195 ? 32.376 7.574 6.791 1.00 18.87 195 PRO C N 1
ATOM 5201 C CA . PRO C 1 195 ? 31.669 8.861 6.705 1.00 20.92 195 PRO C CA 1
ATOM 5202 C C . PRO C 1 195 ? 30.524 8.844 5.709 1.00 22.12 195 PRO C C 1
ATOM 5203 O O . PRO C 1 195 ? 29.597 9.657 5.841 1.00 22.64 195 PRO C O 1
ATOM 5207 N N . GLU C 1 196 ? 30.550 7.931 4.732 1.00 19.98 196 GLU C N 1
ATOM 5208 C CA . GLU C 1 196 ? 29.480 7.856 3.744 1.00 23.93 196 GLU C CA 1
ATOM 5209 C C . GLU C 1 196 ? 28.155 7.448 4.382 1.00 26.52 196 GLU C C 1
ATOM 5210 O O . GLU C 1 196 ? 27.089 7.919 3.964 1.00 23.74 196 GLU C O 1
ATOM 5216 N N . LEU C 1 197 ? 28.199 6.574 5.394 1.00 21.63 197 LEU C N 1
ATOM 5217 C CA . LEU C 1 197 ? 26.964 6.126 6.036 1.00 19.42 197 LEU C CA 1
ATOM 5218 C C . LEU C 1 197 ? 26.263 7.280 6.739 1.00 20.71 197 LEU C C 1
ATOM 5219 O O . LEU C 1 197 ? 25.045 7.451 6.617 1.00 19.32 197 LEU C O 1
ATOM 5224 N N . ARG C 1 198 ? 27.022 8.075 7.501 1.00 19.71 198 ARG C N 1
ATOM 5225 C CA . ARG C 1 198 ? 26.446 9.231 8.176 1.00 19.52 198 ARG C CA 1
ATOM 5226 C C . ARG C 1 198 ? 25.773 10.167 7.186 1.00 20.88 198 ARG C C 1
ATOM 5227 O O . ARG C 1 198 ? 24.676 10.689 7.453 1.00 20.78 198 ARG C O 1
ATOM 5235 N N . GLU C 1 199 ? 26.438 10.422 6.054 1.00 20.70 199 GLU C N 1
ATOM 5236 C CA . GLU C 1 199 ? 25.879 11.294 5.028 1.00 22.43 199 GLU C CA 1
ATOM 5237 C C . GLU C 1 199 ? 24.570 10.736 4.490 1.00 23.43 199 GLU C C 1
ATOM 5238 O O . GLU C 1 199 ? 23.585 11.466 4.338 1.00 22.81 199 GLU C O 1
ATOM 5244 N N . ARG C 1 200 ? 24.552 9.436 4.193 1.00 18.05 200 ARG C N 1
ATOM 5245 C CA . ARG C 1 200 ? 23.369 8.798 3.628 1.00 20.76 200 ARG C CA 1
ATOM 5246 C C . ARG C 1 200 ? 22.205 8.823 4.612 1.00 22.31 200 ARG C C 1
ATOM 5247 O O . ARG C 1 200 ? 21.058 9.084 4.225 1.00 22.35 200 ARG C O 1
ATOM 5255 N N . VAL C 1 201 ? 22.486 8.564 5.893 1.00 19.81 201 VAL C N 1
ATOM 5256 C CA . VAL C 1 201 ? 21.450 8.633 6.920 1.00 17.59 201 VAL C CA 1
ATOM 5257 C C . VAL C 1 201 ? 20.899 10.049 7.032 1.00 21.57 201 VAL C C 1
ATOM 5258 O O . VAL C 1 201 ? 19.681 10.245 7.095 1.00 19.99 201 VAL C O 1
ATOM 5262 N N . GLU C 1 202 ? 21.775 11.067 7.014 1.00 21.73 202 GLU C N 1
ATOM 5263 C CA . GLU C 1 202 ? 21.285 12.444 7.044 1.00 23.61 202 GLU C CA 1
ATOM 5264 C C . GLU C 1 202 ? 20.357 12.719 5.867 1.00 21.75 202 GLU C C 1
ATOM 5265 O O . GLU C 1 202 ? 19.367 13.447 6.002 1.00 22.85 202 GLU C O 1
ATOM 5271 N N . ARG C 1 203 ? 20.653 12.137 4.708 1.00 23.07 203 ARG C N 1
ATOM 5272 C CA . ARG C 1 203 ? 19.852 12.400 3.520 1.00 24.02 203 ARG C CA 1
ATOM 5273 C C . ARG C 1 203 ? 18.533 11.640 3.539 1.00 26.55 203 ARG C C 1
ATOM 5274 O O . ARG C 1 203 ? 17.486 12.208 3.204 1.00 25.43 203 ARG C O 1
ATOM 5282 N N . ASP C 1 204 ? 18.569 10.356 3.919 1.00 24.83 204 ASP C N 1
ATOM 5283 C CA . ASP C 1 204 ? 17.461 9.450 3.656 1.00 21.54 204 ASP C CA 1
ATOM 5284 C C . ASP C 1 204 ? 16.595 9.148 4.872 1.00 19.65 204 ASP C C 1
ATOM 5285 O O . ASP C 1 204 ? 15.468 8.674 4.689 1.00 21.21 204 ASP C O 1
ATOM 5290 N N . VAL C 1 205 ? 17.070 9.406 6.087 1.00 16.23 205 VAL C N 1
ATOM 5291 C CA . VAL C 1 205 ? 16.346 9.025 7.298 1.00 17.71 205 VAL C CA 1
ATOM 5292 C C . VAL C 1 205 ? 15.826 10.287 7.978 1.00 17.48 205 VAL C C 1
ATOM 5293 O O . VAL C 1 205 ? 16.604 11.008 8.628 1.00 17.20 205 VAL C O 1
ATOM 5297 N N . PRO C 1 206 ? 14.522 10.570 7.915 1.00 17.20 206 PRO C N 1
ATOM 5298 C CA . PRO C 1 206 ? 13.990 11.734 8.641 1.00 14.34 206 PRO C CA 1
ATOM 5299 C C . PRO C 1 206 ? 14.422 11.801 10.104 1.00 17.74 206 PRO C C 1
ATOM 5300 O O . PRO C 1 206 ? 14.761 12.877 10.594 1.00 18.61 206 PRO C O 1
ATOM 5304 N N . LEU C 1 207 ? 14.425 10.676 10.820 1.00 18.06 207 LEU C N 1
ATOM 5305 C CA . LEU C 1 207 ? 14.837 10.709 12.218 1.00 17.77 207 LEU C CA 1
ATOM 5306 C C . LEU C 1 207 ? 16.302 11.119 12.374 1.00 17.66 207 LEU C C 1
ATOM 5307 O O . LEU C 1 207 ? 16.691 11.564 13.457 1.00 17.13 207 LEU C O 1
ATOM 5312 N N . GLY C 1 208 ? 17.119 10.971 11.329 1.00 16.74 208 GLY C N 1
ATOM 5313 C CA . GLY C 1 208 ? 18.476 11.493 11.352 1.00 19.69 208 GLY C CA 1
ATOM 5314 C C . GLY C 1 208 ? 19.519 10.593 11.969 1.00 22.48 208 GLY C C 1
ATOM 5315 O O . GLY C 1 208 ? 20.676 11.018 12.114 1.00 19.39 208 GLY C O 1
ATOM 5316 N N . ARG C 1 209 ? 19.168 9.351 12.297 1.00 17.71 209 ARG C N 1
ATOM 5317 C CA . ARG C 1 209 ? 20.079 8.447 12.985 1.00 19.39 209 ARG C CA 1
ATOM 5318 C C . ARG C 1 209 ? 19.623 7.016 12.744 1.00 18.11 209 ARG C C 1
ATOM 5319 O O . ARG C 1 209 ? 18.497 6.771 12.323 1.00 18.33 209 ARG C O 1
ATOM 5327 N N . LEU C 1 210 ? 20.511 6.079 13.025 1.00 15.16 210 LEU C N 1
ATOM 5328 C CA . LEU C 1 210 ? 20.123 4.676 13.034 1.00 15.17 210 LEU C CA 1
ATOM 5329 C C . LEU C 1 210 ? 19.143 4.395 14.168 1.00 18.24 210 LEU C C 1
ATOM 5330 O O . LEU C 1 210 ? 19.204 5.005 15.238 1.00 17.42 210 LEU C O 1
ATOM 5335 N N . GLY C 1 211 ? 18.243 3.444 13.932 1.00 19.58 211 GLY C N 1
ATOM 5336 C CA . GLY C 1 211 ? 17.423 2.938 15.022 1.00 17.99 211 GLY C CA 1
ATOM 5337 C C . GLY C 1 211 ? 18.285 2.176 16.013 1.00 16.43 211 GLY C C 1
ATOM 5338 O O . GLY C 1 211 ? 19.184 1.428 15.631 1.00 16.80 211 GLY C O 1
ATOM 5339 N N . ARG C 1 212 ? 18.023 2.387 17.300 1.00 19.12 212 ARG C N 1
ATOM 5340 C CA . ARG C 1 212 ? 18.833 1.727 18.318 1.00 17.37 212 ARG C CA 1
ATOM 5341 C C . ARG C 1 212 ? 18.372 0.297 18.575 1.00 21.87 212 ARG C C 1
ATOM 5342 O O . ARG C 1 212 ? 17.177 -0.003 18.490 1.00 19.10 212 ARG C O 1
ATOM 5350 N N . PRO C 1 213 ? 19.301 -0.588 18.955 1.00 22.41 213 PRO C N 1
ATOM 5351 C CA . PRO C 1 213 ? 18.895 -1.930 19.413 1.00 21.09 213 PRO C CA 1
ATOM 5352 C C . PRO C 1 213 ? 17.769 -1.909 20.439 1.00 20.83 213 PRO C C 1
ATOM 5353 O O . PRO C 1 213 ? 16.819 -2.693 20.304 1.00 21.48 213 PRO C O 1
ATOM 5357 N N . ASP C 1 214 ? 17.821 -1.015 21.439 1.00 18.23 214 ASP C N 1
ATOM 5358 C CA . ASP C 1 214 ? 16.796 -1.030 22.485 1.00 22.88 214 ASP C CA 1
ATOM 5359 C C . ASP C 1 214 ? 15.453 -0.533 21.975 1.00 23.24 214 ASP C C 1
ATOM 5360 O O . ASP C 1 214 ? 14.419 -0.815 22.595 1.00 21.27 214 ASP C O 1
ATOM 5365 N N . GLU C 1 215 ? 15.447 0.192 20.857 1.00 20.40 215 GLU C N 1
ATOM 5366 C CA . GLU C 1 215 ? 14.193 0.630 20.265 1.00 18.60 215 GLU C CA 1
ATOM 5367 C C . GLU C 1 215 ? 13.520 -0.513 19.525 1.00 21.51 215 GLU C C 1
ATOM 5368 O O . GLU C 1 215 ? 12.295 -0.652 19.585 1.00 23.47 215 GLU C O 1
ATOM 5374 N N . MET C 1 216 ? 14.302 -1.315 18.802 1.00 15.93 216 MET C N 1
ATOM 5375 C CA . MET C 1 216 ? 13.775 -2.561 18.263 1.00 22.26 216 MET C CA 1
ATOM 5376 C C . MET C 1 216 ? 13.324 -3.465 19.395 1.00 23.63 216 MET C C 1
ATOM 5377 O O . MET C 1 216 ? 12.284 -4.129 19.300 1.00 19.63 216 MET C O 1
ATOM 5382 N N . GLY C 1 217 ? 14.093 -3.490 20.482 1.00 17.56 217 GLY C N 1
ATOM 5383 C CA . GLY C 1 217 ? 13.694 -4.293 21.624 1.00 21.74 217 GLY C CA 1
ATOM 5384 C C . GLY C 1 217 ? 12.360 -3.861 22.192 1.00 20.92 217 GLY C C 1
ATOM 5385 O O . GLY C 1 217 ? 11.508 -4.701 22.499 1.00 19.27 217 GLY C O 1
ATOM 5386 N N . ALA C 1 218 ? 12.155 -2.542 22.324 1.00 20.00 218 ALA C N 1
ATOM 5387 C CA . ALA C 1 218 ? 10.923 -2.022 22.906 1.00 21.66 218 ALA C CA 1
ATOM 5388 C C . ALA C 1 218 ? 9.709 -2.357 22.047 1.00 20.40 218 ALA C C 1
ATOM 5389 O O . ALA C 1 218 ? 8.636 -2.669 22.580 1.00 19.38 218 ALA C O 1
ATOM 5391 N N . LEU C 1 219 ? 9.850 -2.291 20.717 1.00 19.07 219 LEU C N 1
ATOM 5392 C CA . LEU C 1 219 ? 8.748 -2.684 19.839 1.00 17.43 219 LEU C CA 1
ATOM 5393 C C . LEU C 1 219 ? 8.417 -4.165 20.017 1.00 20.65 219 LEU C C 1
ATOM 5394 O O . LEU C 1 219 ? 7.245 -4.542 20.139 1.00 19.64 219 LEU C O 1
ATOM 5399 N N . ILE C 1 220 ? 9.445 -5.010 20.074 1.00 20.08 220 ILE C N 1
ATOM 5400 C CA . ILE C 1 220 ? 9.234 -6.450 20.182 1.00 18.21 220 ILE C CA 1
ATOM 5401 C C . ILE C 1 220 ? 8.561 -6.807 21.507 1.00 21.47 220 ILE C C 1
ATOM 5402 O O . ILE C 1 220 ? 7.644 -7.635 21.544 1.00 20.34 220 ILE C O 1
ATOM 5407 N N . THR C 1 221 ? 8.999 -6.204 22.615 1.00 20.77 221 THR C N 1
ATOM 5408 C CA . THR C 1 221 ? 8.370 -6.550 23.888 1.00 20.79 221 THR C CA 1
ATOM 5409 C C . THR C 1 221 ? 6.985 -5.926 24.016 1.00 23.06 221 THR C C 1
ATOM 5410 O O . THR C 1 221 ? 6.115 -6.486 24.698 1.00 19.87 221 THR C O 1
ATOM 5414 N N . PHE C 1 222 ? 6.752 -4.775 23.370 1.00 19.42 222 PHE C N 1
ATOM 5415 C CA . PHE C 1 222 ? 5.401 -4.230 23.318 1.00 18.81 222 PHE C CA 1
ATOM 5416 C C . PHE C 1 222 ? 4.468 -5.163 22.560 1.00 17.35 222 PHE C C 1
ATOM 5417 O O . PHE C 1 222 ? 3.342 -5.421 23.007 1.00 20.49 222 PHE C O 1
ATOM 5425 N N . LEU C 1 223 ? 4.925 -5.704 21.423 1.00 20.75 223 LEU C N 1
ATOM 5426 C CA . LEU C 1 223 ? 4.106 -6.677 20.706 1.00 17.23 223 LEU C CA 1
ATOM 5427 C C . LEU C 1 223 ? 3.914 -7.944 21.534 1.00 21.07 223 LEU C C 1
ATOM 5428 O O . LEU C 1 223 ? 2.789 -8.435 21.671 1.00 19.72 223 LEU C O 1
ATOM 5433 N N . ALA C 1 224 ? 4.990 -8.459 22.135 1.00 22.30 224 ALA C N 1
ATOM 5434 C CA . ALA C 1 224 ? 4.898 -9.698 22.911 1.00 21.08 224 ALA C CA 1
ATOM 5435 C C . ALA C 1 224 ? 3.956 -9.587 24.102 1.00 20.95 224 ALA C C 1
ATOM 5436 O O . ALA C 1 224 ? 3.462 -10.617 24.577 1.00 21.76 224 ALA C O 1
ATOM 5438 N N . SER C 1 225 ? 3.701 -8.368 24.594 1.00 18.04 225 SER C N 1
ATOM 5439 C CA . SER C 1 225 ? 2.839 -8.148 25.754 1.00 21.48 225 SER C CA 1
ATOM 5440 C C . SER C 1 225 ? 1.365 -8.377 25.447 1.00 22.63 225 SER C C 1
ATOM 5441 O O . SER C 1 225 ? 0.576 -8.586 26.377 1.00 24.17 225 SER C O 1
ATOM 5444 N N . ARG C 1 226 ? 0.980 -8.301 24.176 1.00 18.63 226 ARG C N 1
ATOM 5445 C CA . ARG C 1 226 ? -0.392 -8.418 23.681 1.00 18.39 226 ARG C CA 1
ATOM 5446 C C . ARG C 1 226 ? -1.307 -7.305 24.201 1.00 22.48 226 ARG C C 1
ATOM 5447 O O . ARG C 1 226 ? -2.534 -7.385 24.032 1.00 25.82 226 ARG C O 1
ATOM 5455 N N . ARG C 1 227 ? -0.748 -6.257 24.813 1.00 21.66 227 ARG C N 1
ATOM 5456 C CA . ARG C 1 227 ? -1.567 -5.181 25.362 1.00 19.67 227 ARG C CA 1
ATOM 5457 C C . ARG C 1 227 ? -2.308 -4.395 24.286 1.00 18.51 227 ARG C C 1
ATOM 5458 O O . ARG C 1 227 ? -3.307 -3.745 24.606 1.00 19.10 227 ARG C O 1
ATOM 5466 N N . ALA C 1 228 ? -1.832 -4.422 23.037 1.00 20.40 228 ALA C N 1
ATOM 5467 C CA . ALA C 1 228 ? -2.512 -3.742 21.937 1.00 20.80 228 ALA C CA 1
ATOM 5468 C C . ALA C 1 228 ? -2.864 -4.751 20.856 1.00 20.45 228 ALA C C 1
ATOM 5469 O O . ALA C 1 228 ? -2.633 -4.513 19.668 1.00 21.18 228 ALA C O 1
ATOM 5471 N N . ALA C 1 229 ? -3.449 -5.874 21.258 1.00 17.98 229 ALA C N 1
ATOM 5472 C CA . ALA C 1 229 ? -3.801 -6.974 20.364 1.00 16.73 229 ALA C CA 1
ATOM 5473 C C . ALA C 1 229 ? -4.474 -6.558 19.051 1.00 17.25 229 ALA C C 1
ATOM 5474 O O . ALA C 1 229 ? -4.217 -7.199 18.029 1.00 17.82 229 ALA C O 1
ATOM 5476 N N . PRO C 1 230 ? -5.329 -5.527 19.007 1.00 19.89 230 PRO C N 1
ATOM 5477 C CA . PRO C 1 230 ? -6.013 -5.215 17.736 1.00 17.23 230 PRO C CA 1
ATOM 5478 C C . PRO C 1 230 ? -5.102 -4.757 16.596 1.00 18.38 230 PRO C C 1
ATOM 5479 O O . PRO C 1 230 ? -5.605 -4.595 15.475 1.00 19.14 230 PRO C O 1
ATOM 5483 N N . ILE C 1 231 ? -3.806 -4.513 16.821 1.00 18.88 231 ILE C N 1
ATOM 5484 C CA . ILE C 1 231 ? -2.944 -4.122 15.703 1.00 16.23 231 ILE C CA 1
ATOM 5485 C C . ILE C 1 231 ? -2.371 -5.382 15.050 1.00 17.30 231 ILE C C 1
ATOM 5486 O O . ILE C 1 231 ? -1.499 -5.316 14.179 1.00 17.63 231 ILE C O 1
ATOM 5491 N N . VAL C 1 232 ? -2.912 -6.544 15.431 1.00 16.77 232 VAL C N 1
ATOM 5492 C CA . VAL C 1 232 ? -2.458 -7.816 14.876 1.00 13.43 232 VAL C CA 1
ATOM 5493 C C . VAL C 1 232 ? -2.529 -7.844 13.352 1.00 15.84 232 VAL C C 1
ATOM 5494 O O . VAL C 1 232 ? -3.458 -7.310 12.731 1.00 17.98 232 VAL C O 1
ATOM 5498 N N . GLY C 1 233 ? -1.556 -8.505 12.740 1.00 16.02 233 GLY C N 1
ATOM 5499 C CA . GLY C 1 233 ? -1.691 -8.920 11.356 1.00 15.99 233 GLY C CA 1
ATOM 5500 C C . GLY C 1 233 ? -1.221 -7.926 10.319 1.00 19.12 233 GLY C C 1
ATOM 5501 O O . GLY C 1 233 ? -1.590 -8.056 9.140 1.00 18.90 233 GLY C O 1
ATOM 5502 N N . GLN C 1 234 ? -0.383 -6.970 10.703 1.00 21.94 234 GLN C N 1
ATOM 5503 C CA . GLN C 1 234 ? 0.119 -5.973 9.773 1.00 19.75 234 GLN C CA 1
ATOM 5504 C C . GLN C 1 234 ? 1.635 -5.853 9.881 1.00 20.23 234 GLN C C 1
ATOM 5505 O O . GLN C 1 234 ? 2.281 -6.404 10.779 1.00 19.23 234 GLN C O 1
ATOM 5511 N N . PHE C 1 235 ? 2.173 -5.101 8.934 1.00 15.63 235 PHE C N 1
ATOM 5512 C CA . PHE C 1 235 ? 3.589 -4.792 8.800 1.00 18.15 235 PHE C CA 1
ATOM 5513 C C . PHE C 1 235 ? 3.890 -3.443 9.451 1.00 19.20 235 PHE C C 1
ATOM 5514 O O . PHE C 1 235 ? 3.139 -2.475 9.273 1.00 15.60 235 PHE C O 1
ATOM 5522 N N . PHE C 1 236 ? 4.994 -3.380 10.198 1.00 18.86 236 PHE C N 1
ATOM 5523 C CA . PHE C 1 236 ? 5.461 -2.147 10.833 1.00 17.89 236 PHE C CA 1
ATOM 5524 C C . PHE C 1 236 ? 6.829 -1.784 10.272 1.00 17.78 236 PHE C C 1
ATOM 5525 O O . PHE C 1 236 ? 7.793 -2.543 10.430 1.00 21.60 236 PHE C O 1
ATOM 5533 N N . ALA C 1 237 ? 6.918 -0.628 9.626 1.00 18.41 237 ALA C N 1
ATOM 5534 C CA . ALA C 1 237 ? 8.220 -0.106 9.242 1.00 19.59 237 ALA C CA 1
ATOM 5535 C C . ALA C 1 237 ? 9.006 0.280 10.489 1.00 19.98 237 ALA C C 1
ATOM 5536 O O . ALA C 1 237 ? 8.456 0.833 11.442 1.00 19.78 237 ALA C O 1
ATOM 5538 N N . PHE C 1 238 ? 10.303 -0.017 10.483 1.00 22.08 238 PHE C N 1
ATOM 5539 C CA . PHE C 1 238 ? 11.215 0.385 11.558 1.00 17.02 238 PHE C CA 1
ATOM 5540 C C . PHE C 1 238 ? 12.397 1.020 10.835 1.00 17.50 238 PHE C C 1
ATOM 5541 O O . PHE C 1 238 ? 13.453 0.412 10.689 1.00 19.20 238 PHE C O 1
ATOM 5549 N N . THR C 1 239 ? 12.192 2.249 10.342 1.00 18.91 239 THR C N 1
ATOM 5550 C CA . THR C 1 239 ? 13.112 2.848 9.383 1.00 16.17 239 THR C CA 1
ATOM 5551 C C . THR C 1 239 ? 13.462 4.297 9.687 1.00 18.66 239 THR C C 1
ATOM 5552 O O . THR C 1 239 ? 14.149 4.917 8.869 1.00 20.59 239 THR C O 1
ATOM 5556 N N . GLY C 1 240 ? 12.974 4.865 10.789 1.00 16.12 240 GLY C N 1
ATOM 5557 C CA . GLY C 1 240 ? 13.167 6.270 11.089 1.00 16.89 240 GLY C CA 1
ATOM 5558 C C . GLY C 1 240 ? 12.445 7.209 10.145 1.00 18.02 240 GLY C C 1
ATOM 5559 O O . GLY C 1 240 ? 12.889 8.345 9.956 1.00 18.63 240 GLY C O 1
ATOM 5560 N N . GLY C 1 241 ? 11.337 6.768 9.540 1.00 19.38 241 GLY C N 1
ATOM 5561 C CA . GLY C 1 241 ? 10.619 7.610 8.600 1.00 16.02 241 GLY C CA 1
ATOM 5562 C C . GLY C 1 241 ? 11.053 7.475 7.156 1.00 16.78 241 GLY C C 1
ATOM 5563 O O . GLY C 1 241 ? 10.529 8.202 6.293 1.00 20.71 241 GLY C O 1
ATOM 5564 N N . TYR C 1 242 ? 12.008 6.597 6.868 1.00 13.11 242 TYR C N 1
ATOM 5565 C CA . TYR C 1 242 ? 12.391 6.328 5.485 1.00 16.66 242 TYR C CA 1
ATOM 5566 C C . TYR C 1 242 ? 11.207 5.775 4.693 1.00 20.31 242 TYR C C 1
ATOM 5567 O O . TYR C 1 242 ? 10.939 6.202 3.567 1.00 19.95 242 TYR C O 1
ATOM 5576 N N . LEU C 1 243 ? 10.505 4.814 5.264 1.00 16.81 243 LEU C N 1
ATOM 5577 C CA . LEU C 1 243 ? 9.196 4.405 4.779 1.00 19.07 243 LEU C CA 1
ATOM 5578 C C . LEU C 1 243 ? 8.140 5.227 5.491 1.00 22.36 243 LEU C C 1
ATOM 5579 O O . LEU C 1 243 ? 8.378 5.718 6.595 1.00 21.67 243 LEU C O 1
ATOM 5584 N N . PRO C 1 244 ? 6.952 5.359 4.886 1.00 21.48 244 PRO C N 1
ATOM 5585 C CA . PRO C 1 244 ? 6.588 4.863 3.557 1.00 21.80 244 PRO C CA 1
ATOM 5586 C C . PRO C 1 244 ? 7.119 5.744 2.428 1.00 26.35 244 PRO C C 1
ATOM 5587 O O . PRO C 1 244 ? 7.242 5.262 1.304 1.00 26.08 244 PRO C O 1
ATOM 5592 N N . MET D 1 1 ? 9.268 -10.236 -37.802 1.00 30.98 1 MET D N 1
ATOM 5593 C CA . MET D 1 1 ? 8.096 -10.905 -37.253 1.00 35.45 1 MET D CA 1
ATOM 5594 C C . MET D 1 1 ? 7.897 -10.482 -35.798 1.00 32.09 1 MET D C 1
ATOM 5595 O O . MET D 1 1 ? 8.838 -10.517 -35.011 1.00 25.93 1 MET D O 1
ATOM 5600 N N . LYS D 1 2 ? 6.678 -10.064 -35.458 1.00 24.67 2 LYS D N 1
ATOM 5601 C CA . LYS D 1 2 ? 6.357 -9.578 -34.118 1.00 29.17 2 LYS D CA 1
ATOM 5602 C C . LYS D 1 2 ? 5.932 -10.762 -33.253 1.00 25.20 2 LYS D C 1
ATOM 5603 O O . LYS D 1 2 ? 4.834 -11.296 -33.423 1.00 28.16 2 LYS D O 1
ATOM 5609 N N . ILE D 1 3 ? 6.784 -11.156 -32.309 1.00 25.28 3 ILE D N 1
ATOM 5610 C CA . ILE D 1 3 ? 6.653 -12.432 -31.607 1.00 21.87 3 ILE D CA 1
ATOM 5611 C C . ILE D 1 3 ? 6.310 -12.188 -30.149 1.00 20.03 3 ILE D C 1
ATOM 5612 O O . ILE D 1 3 ? 6.913 -11.332 -29.496 1.00 20.96 3 ILE D O 1
ATOM 5617 N N . ALA D 1 4 ? 5.349 -12.958 -29.636 1.00 24.78 4 ALA D N 1
ATOM 5618 C CA . ALA D 1 4 ? 5.050 -13.006 -28.213 1.00 20.61 4 ALA D CA 1
ATOM 5619 C C . ALA D 1 4 ? 5.231 -14.428 -27.704 1.00 23.79 4 ALA D C 1
ATOM 5620 O O . ALA D 1 4 ? 4.906 -15.392 -28.404 1.00 24.06 4 ALA D O 1
ATOM 5622 N N . LEU D 1 5 ? 5.735 -14.541 -26.477 1.00 22.80 5 LEU D N 1
ATOM 5623 C CA . LEU D 1 5 ? 5.831 -15.798 -25.746 1.00 25.54 5 LEU D CA 1
ATOM 5624 C C . LEU D 1 5 ? 4.776 -15.791 -24.650 1.00 21.02 5 LEU D C 1
ATOM 5625 O O . LEU D 1 5 ? 4.768 -14.884 -23.811 1.00 20.64 5 LEU D O 1
ATOM 5630 N N . VAL D 1 6 ? 3.890 -16.786 -24.657 1.00 24.77 6 VAL D N 1
ATOM 5631 C CA . VAL D 1 6 ? 2.857 -16.920 -23.633 1.00 22.72 6 VAL D CA 1
ATOM 5632 C C . VAL D 1 6 ? 3.054 -18.266 -22.956 1.00 22.79 6 VAL D C 1
ATOM 5633 O O . VAL D 1 6 ? 3.085 -19.296 -23.635 1.00 22.03 6 VAL D O 1
ATOM 5637 N N . THR D 1 7 ? 3.195 -18.261 -21.629 1.00 20.74 7 THR D N 1
ATOM 5638 C CA . THR D 1 7 ? 3.390 -19.517 -20.914 1.00 20.25 7 THR D CA 1
ATOM 5639 C C . THR D 1 7 ? 2.055 -20.064 -20.416 1.00 25.06 7 THR D C 1
ATOM 5640 O O . THR D 1 7 ? 1.041 -19.358 -20.380 1.00 21.99 7 THR D O 1
ATOM 5644 N N . HIS D 1 8 ? 2.070 -21.352 -20.053 1.00 22.13 8 HIS D N 1
ATOM 5645 C CA . HIS D 1 8 ? 0.874 -22.099 -19.644 1.00 21.04 8 HIS D CA 1
ATOM 5646 C C . HIS D 1 8 ? -0.349 -21.701 -20.469 1.00 20.68 8 HIS D C 1
ATOM 5647 O O . HIS D 1 8 ? -1.410 -21.358 -19.937 1.00 24.49 8 HIS D O 1
ATOM 5654 N N . ALA D 1 9 ? -0.191 -21.762 -21.802 1.00 20.91 9 ALA D N 1
ATOM 5655 C CA . ALA D 1 9 ? -1.157 -21.160 -22.713 1.00 22.23 9 ALA D CA 1
ATOM 5656 C C . ALA D 1 9 ? -2.566 -21.720 -22.552 1.00 22.71 9 ALA D C 1
ATOM 5657 O O . ALA D 1 9 ? -3.527 -21.033 -22.900 1.00 24.56 9 ALA D O 1
ATOM 5659 N N . ARG D 1 10 ? -2.721 -22.949 -22.053 1.00 24.05 10 ARG D N 1
ATOM 5660 C CA . ARG D 1 10 ? -4.056 -23.522 -21.925 1.00 23.95 10 ARG D CA 1
ATOM 5661 C C . ARG D 1 10 ? -4.780 -23.088 -20.653 1.00 21.75 10 ARG D C 1
ATOM 5662 O O . ARG D 1 10 ? -5.950 -23.442 -20.476 1.00 25.72 10 ARG D O 1
ATOM 5670 N N . HIS D 1 11 ? -4.149 -22.306 -19.780 1.00 24.27 11 HIS D N 1
ATOM 5671 C CA . HIS D 1 11 ? -4.678 -22.088 -18.438 1.00 21.72 11 HIS D CA 1
ATOM 5672 C C . HIS D 1 11 ? -4.715 -20.603 -18.095 1.00 25.23 11 HIS D C 1
ATOM 5673 O O . HIS D 1 11 ? -4.044 -19.782 -18.726 1.00 22.09 11 HIS D O 1
ATOM 5680 N N . PHE D 1 12 ? -5.545 -20.272 -17.103 1.00 21.35 12 PHE D N 1
ATOM 5681 C CA . PHE D 1 12 ? -5.541 -18.961 -16.432 1.00 21.79 12 PHE D CA 1
ATOM 5682 C C . PHE D 1 12 ? -5.719 -17.873 -17.482 1.00 22.52 12 PHE D C 1
ATOM 5683 O O . PHE D 1 12 ? -6.714 -17.925 -18.227 1.00 21.63 12 PHE D O 1
ATOM 5691 N N . ALA D 1 13 ? -4.824 -16.885 -17.588 1.00 20.80 13 ALA D N 1
ATOM 5692 C CA . ALA D 1 13 ? -4.965 -15.811 -18.566 1.00 16.38 13 ALA D CA 1
ATOM 5693 C C . ALA D 1 13 ? -4.458 -16.195 -19.950 1.00 23.83 13 ALA D C 1
ATOM 5694 O O . ALA D 1 13 ? -4.510 -15.365 -20.862 1.00 20.92 13 ALA D O 1
ATOM 5696 N N . GLY D 1 14 ? -3.983 -17.428 -20.128 1.00 20.68 14 GLY D N 1
ATOM 5697 C CA . GLY D 1 14 ? -3.401 -17.875 -21.378 1.00 22.25 14 GLY D CA 1
ATOM 5698 C C . GLY D 1 14 ? -4.289 -17.733 -22.601 1.00 23.22 14 GLY D C 1
ATOM 5699 O O . GLY D 1 14 ? -3.919 -17.088 -23.592 1.00 23.51 14 GLY D O 1
ATOM 5700 N N . PRO D 1 15 ? -5.467 -18.372 -22.575 1.00 22.30 15 PRO D N 1
ATOM 5701 C CA . PRO D 1 15 ? -6.364 -18.274 -23.738 1.00 23.25 15 PRO D CA 1
ATOM 5702 C C . PRO D 1 15 ? -6.669 -16.842 -24.132 1.00 21.19 15 PRO D C 1
ATOM 5703 O O . PRO D 1 15 ? -6.679 -16.522 -25.330 1.00 21.98 15 PRO D O 1
ATOM 5707 N N . ALA D 1 16 ? -6.893 -15.964 -23.152 1.00 23.22 16 ALA D N 1
ATOM 5708 C CA . ALA D 1 16 ? -7.180 -14.569 -23.466 1.00 19.38 16 ALA D CA 1
ATOM 5709 C C . ALA D 1 16 ? -5.968 -13.893 -24.096 1.00 20.29 16 ALA D C 1
ATOM 5710 O O . ALA D 1 16 ? -6.102 -13.150 -25.078 1.00 21.24 16 ALA D O 1
ATOM 5712 N N . ALA D 1 17 ? -4.775 -14.177 -23.565 1.00 21.38 17 ALA D N 1
ATOM 5713 C CA . ALA D 1 17 ? -3.543 -13.599 -24.091 1.00 18.72 17 ALA D CA 1
ATOM 5714 C C . ALA D 1 17 ? -3.314 -14.017 -25.537 1.00 22.34 17 ALA D C 1
ATOM 5715 O O . ALA D 1 17 ? -3.081 -13.175 -26.415 1.00 22.36 17 ALA D O 1
ATOM 5717 N N . VAL D 1 18 ? -3.403 -15.320 -25.804 1.00 19.40 18 VAL D N 1
ATOM 5718 C CA . VAL D 1 18 ? -3.148 -15.835 -27.148 1.00 22.19 18 VAL D CA 1
ATOM 5719 C C . VAL D 1 18 ? -4.090 -15.196 -28.159 1.00 21.73 18 VAL D C 1
ATOM 5720 O O . VAL D 1 18 ? -3.665 -14.727 -29.222 1.00 23.21 18 VAL D O 1
ATOM 5724 N N . GLU D 1 19 ? -5.382 -15.160 -27.834 1.00 23.06 19 GLU D N 1
ATOM 5725 C CA . GLU D 1 19 ? -6.376 -14.685 -28.784 1.00 25.32 19 GLU D CA 1
ATOM 5726 C C . GLU D 1 19 ? -6.170 -13.207 -29.093 1.00 22.55 19 GLU D C 1
ATOM 5727 O O . GLU D 1 19 ? -6.191 -12.793 -30.260 1.00 23.94 19 GLU D O 1
ATOM 5733 N N . ALA D 1 20 ? -5.968 -12.392 -28.056 1.00 20.40 20 ALA D N 1
ATOM 5734 C CA . ALA D 1 20 ? -5.816 -10.960 -28.286 1.00 21.52 20 ALA D CA 1
ATOM 5735 C C . ALA D 1 20 ? -4.490 -10.644 -28.978 1.00 23.44 20 ALA D C 1
ATOM 5736 O O . ALA D 1 20 ? -4.431 -9.784 -29.868 1.00 21.16 20 ALA D O 1
ATOM 5738 N N . LEU D 1 21 ? -3.415 -11.339 -28.591 1.00 19.44 21 LEU D N 1
ATOM 5739 C CA . LEU D 1 21 ? -2.129 -11.139 -29.244 1.00 20.12 21 LEU D CA 1
ATOM 5740 C C . LEU D 1 21 ? -2.180 -11.543 -30.716 1.00 22.98 21 LEU D C 1
ATOM 5741 O O . LEU D 1 21 ? -1.650 -10.835 -31.578 1.00 25.82 21 LEU D O 1
ATOM 5746 N N . THR D 1 22 ? -2.826 -12.671 -31.022 1.00 21.95 22 THR D N 1
ATOM 5747 C CA . THR D 1 22 ? -2.980 -13.099 -32.411 1.00 24.34 22 THR D CA 1
ATOM 5748 C C . THR D 1 22 ? -3.791 -12.077 -33.197 1.00 25.14 22 THR D C 1
ATOM 5749 O O . THR D 1 22 ? -3.423 -11.697 -34.315 1.00 24.70 22 THR D O 1
ATOM 5753 N N . ARG D 1 23 ? -4.904 -11.621 -32.610 1.00 23.29 23 ARG D N 1
ATOM 5754 C CA . ARG D 1 23 ? -5.747 -10.597 -33.212 1.00 23.32 23 ARG D CA 1
ATOM 5755 C C . ARG D 1 23 ? -4.935 -9.361 -33.572 1.00 20.43 23 ARG D C 1
ATOM 5756 O O . ARG D 1 23 ? -5.076 -8.810 -34.669 1.00 24.50 23 ARG D O 1
ATOM 5764 N N . ASP D 1 24 ? -4.049 -8.941 -32.669 1.00 25.53 24 ASP D N 1
ATOM 5765 C CA . ASP D 1 24 ? -3.208 -7.768 -32.833 1.00 23.43 24 ASP D CA 1
ATOM 5766 C C . ASP D 1 24 ? -1.999 -8.014 -33.742 1.00 27.12 24 ASP D C 1
ATOM 5767 O O . ASP D 1 24 ? -1.147 -7.129 -33.855 1.00 25.67 24 ASP D O 1
ATOM 5772 N N . GLY D 1 25 ? -1.910 -9.169 -34.410 1.00 24.13 25 GLY D N 1
ATOM 5773 C CA . GLY D 1 25 ? -0.882 -9.382 -35.406 1.00 25.37 25 GLY D CA 1
ATOM 5774 C C . GLY D 1 25 ? 0.385 -10.045 -34.916 1.00 23.99 25 GLY D C 1
ATOM 5775 O O . GLY D 1 25 ? 1.362 -10.096 -35.667 1.00 25.53 25 GLY D O 1
ATOM 5776 N N . TYR D 1 26 ? 0.409 -10.534 -33.680 1.00 24.06 26 TYR D N 1
ATOM 5777 C CA . TYR D 1 26 ? 1.574 -11.241 -33.171 1.00 22.94 26 TYR D CA 1
ATOM 5778 C C . TYR D 1 26 ? 1.558 -12.685 -33.640 1.00 25.12 26 TYR D C 1
ATOM 5779 O O . TYR D 1 26 ? 0.499 -13.306 -33.735 1.00 23.64 26 TYR D O 1
ATOM 5788 N N . THR D 1 27 ? 2.743 -13.209 -33.940 1.00 24.85 27 THR D N 1
ATOM 5789 C CA . THR D 1 27 ? 2.972 -14.649 -33.932 1.00 23.67 27 THR D CA 1
ATOM 5790 C C . THR D 1 27 ? 3.153 -15.055 -32.481 1.00 25.21 27 THR D C 1
ATOM 5791 O O . THR D 1 27 ? 4.108 -14.626 -31.828 1.00 25.09 27 THR D O 1
ATOM 5795 N N . VAL D 1 28 ? 2.229 -15.842 -31.951 1.00 20.26 28 VAL D N 1
ATOM 5796 C CA . VAL D 1 28 ? 2.249 -16.174 -30.534 1.00 22.75 28 VAL D CA 1
ATOM 5797 C C . VAL D 1 28 ? 2.903 -17.544 -30.384 1.00 25.27 28 VAL D C 1
ATOM 5798 O O . VAL D 1 28 ? 2.358 -18.556 -30.828 1.00 27.12 28 VAL D O 1
ATOM 5802 N N . VAL D 1 29 ? 4.079 -17.565 -29.769 1.00 24.96 29 VAL D N 1
ATOM 5803 C CA . VAL D 1 29 ? 4.771 -18.804 -29.428 1.00 24.04 29 VAL D CA 1
ATOM 5804 C C . VAL D 1 29 ? 4.330 -19.203 -28.023 1.00 22.22 29 VAL D C 1
ATOM 5805 O O . VAL D 1 29 ? 4.406 -18.399 -27.089 1.00 23.03 29 VAL D O 1
ATOM 5809 N N . CYS D 1 30 ? 3.831 -20.428 -27.869 1.00 25.64 30 CYS D N 1
ATOM 5810 C CA . CYS D 1 30 ? 3.160 -20.825 -26.636 1.00 24.32 30 CYS D CA 1
ATOM 5811 C C . CYS D 1 30 ? 3.883 -21.974 -25.956 1.00 27.61 30 CYS D C 1
ATOM 5812 O O . CYS D 1 30 ? 4.314 -22.926 -26.614 1.00 25.09 30 CYS D O 1
ATOM 5815 N N . HIS D 1 31 ? 4.014 -21.866 -24.641 1.00 21.42 31 HIS D N 1
ATOM 5816 C CA . HIS D 1 31 ? 4.431 -22.970 -23.788 1.00 23.35 31 HIS D CA 1
ATOM 5817 C C . HIS D 1 31 ? 3.226 -23.500 -23.017 1.00 23.92 31 HIS D C 1
ATOM 5818 O O . HIS D 1 31 ? 2.266 -22.774 -22.744 1.00 21.88 31 HIS D O 1
ATOM 5825 N N . ASP D 1 32 ? 3.281 -24.788 -22.687 1.00 21.71 32 ASP D N 1
ATOM 5826 C CA . ASP D 1 32 ? 2.261 -25.428 -21.874 1.00 20.34 32 ASP D CA 1
ATOM 5827 C C . ASP D 1 32 ? 2.747 -26.832 -21.557 1.00 24.95 32 ASP D C 1
ATOM 5828 O O . ASP D 1 32 ? 3.393 -27.459 -22.393 1.00 23.67 32 ASP D O 1
ATOM 5833 N N . ALA D 1 33 ? 2.443 -27.305 -20.348 1.00 25.19 33 ALA D N 1
ATOM 5834 C CA . ALA D 1 33 ? 2.879 -28.639 -19.941 1.00 24.63 33 ALA D CA 1
ATOM 5835 C C . ALA D 1 33 ? 2.319 -29.722 -20.853 1.00 27.59 33 ALA D C 1
ATOM 5836 O O . ALA D 1 33 ? 2.981 -30.738 -21.078 1.00 26.76 33 ALA D O 1
ATOM 5838 N N . SER D 1 34 ? 1.109 -29.530 -21.390 1.00 25.78 34 SER D N 1
ATOM 5839 C CA . SER D 1 34 ? 0.548 -30.518 -22.303 1.00 24.44 34 SER D CA 1
ATOM 5840 C C . SER D 1 34 ? 1.369 -30.660 -23.577 1.00 25.22 34 SER D C 1
ATOM 5841 O O . SER D 1 34 ? 1.303 -31.707 -24.231 1.00 29.35 34 SER D O 1
ATOM 5844 N N . PHE D 1 35 ? 2.164 -29.647 -23.932 1.00 23.73 35 PHE D N 1
ATOM 5845 C CA . PHE D 1 35 ? 2.917 -29.659 -25.178 1.00 23.38 35 PHE D CA 1
ATOM 5846 C C . PHE D 1 35 ? 4.107 -30.612 -25.150 1.00 24.40 35 PHE D C 1
ATOM 5847 O O . PHE D 1 35 ? 4.786 -30.750 -26.172 1.00 26.70 35 PHE D O 1
ATOM 5855 N N . ALA D 1 36 ? 4.400 -31.237 -24.009 1.00 23.88 36 ALA D N 1
ATOM 5856 C CA . ALA D 1 36 ? 5.348 -32.342 -23.991 1.00 29.26 36 ALA D CA 1
ATOM 5857 C C . ALA D 1 36 ? 4.846 -33.539 -24.782 1.00 29.21 36 ALA D C 1
ATOM 5858 O O . ALA D 1 36 ? 5.623 -34.458 -25.059 1.00 36.55 36 ALA D O 1
ATOM 5860 N N . ASP D 1 37 ? 3.570 -33.544 -25.137 1.00 25.48 37 ASP D N 1
ATOM 5861 C CA . ASP D 1 37 ? 2.960 -34.554 -25.983 1.00 31.76 37 ASP D CA 1
ATOM 5862 C C . ASP D 1 37 ? 2.832 -33.971 -27.385 1.00 31.76 37 ASP D C 1
ATOM 5863 O O . ASP D 1 37 ? 2.190 -32.932 -27.569 1.00 33.60 37 ASP D O 1
ATOM 5868 N N . ALA D 1 38 ? 3.445 -34.636 -28.368 1.00 29.62 38 ALA D N 1
ATOM 5869 C CA . ALA D 1 38 ? 3.479 -34.078 -29.717 1.00 33.09 38 ALA D CA 1
ATOM 5870 C C . ALA D 1 38 ? 2.087 -33.998 -30.335 1.00 36.22 38 ALA D C 1
ATOM 5871 O O . ALA D 1 38 ? 1.834 -33.128 -31.177 1.00 34.09 38 ALA D O 1
ATOM 5873 N N . ALA D 1 39 ? 1.175 -34.887 -29.933 1.00 36.14 39 ALA D N 1
ATOM 5874 C CA . ALA D 1 39 ? -0.199 -34.798 -30.414 1.00 34.80 39 ALA D CA 1
ATOM 5875 C C . ALA D 1 39 ? -0.843 -33.494 -29.967 1.00 36.45 39 ALA D C 1
ATOM 5876 O O . ALA D 1 39 ? -1.617 -32.886 -30.717 1.00 36.27 39 ALA D O 1
ATOM 5878 N N . GLU D 1 40 ? -0.524 -33.048 -28.750 1.00 33.46 40 GLU D N 1
ATOM 5879 C CA . GLU D 1 40 ? -1.102 -31.815 -28.228 1.00 33.44 40 GLU D CA 1
ATOM 5880 C C . GLU D 1 40 ? -0.589 -30.597 -28.987 1.00 35.25 40 GLU D C 1
ATOM 5881 O O . GLU D 1 40 ? -1.355 -29.669 -29.267 1.00 36.65 40 GLU D O 1
ATOM 5887 N N . ARG D 1 41 ? 0.698 -30.586 -29.338 1.00 32.74 41 ARG D N 1
ATOM 5888 C CA . ARG D 1 41 ? 1.270 -29.439 -30.040 1.00 30.91 41 ARG D CA 1
ATOM 5889 C C . ARG D 1 41 ? 0.659 -29.264 -31.419 1.00 35.79 41 ARG D C 1
ATOM 5890 O O . ARG D 1 41 ? 0.366 -28.137 -31.838 1.00 34.11 41 ARG D O 1
ATOM 5898 N N . GLN D 1 42 ? 0.504 -30.365 -32.162 1.00 38.33 42 GLN D N 1
ATOM 5899 C CA . GLN D 1 42 ? -0.134 -30.282 -33.473 1.00 38.60 42 GLN D CA 1
ATOM 5900 C C . GLN D 1 42 ? -1.583 -29.839 -33.344 1.00 36.10 42 GLN D C 1
ATOM 5901 O O . GLN D 1 42 ? -2.064 -29.023 -34.139 1.00 35.98 42 GLN D O 1
ATOM 5907 N N . ARG D 1 43 ? -2.290 -30.366 -32.343 1.00 35.56 43 ARG D N 1
ATOM 5908 C CA . ARG D 1 43 ? -3.686 -29.996 -32.155 1.00 37.37 43 ARG D CA 1
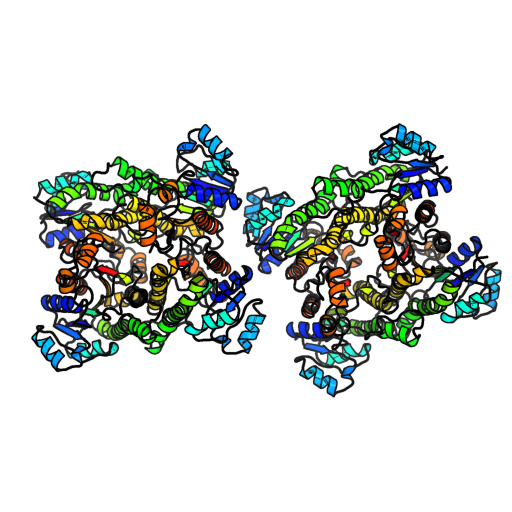ATOM 5909 C C . ARG D 1 43 ? -3.816 -28.522 -31.802 1.00 39.06 43 ARG D C 1
ATOM 5910 O O . ARG D 1 43 ? -4.606 -27.800 -32.418 1.00 40.81 43 ARG D O 1
ATOM 5918 N N . PHE D 1 44 ? -3.040 -28.055 -30.815 1.00 36.04 44 PHE D N 1
ATOM 5919 C CA . PHE D 1 44 ? -3.074 -26.641 -30.442 1.00 35.68 44 PHE D CA 1
ATOM 5920 C C . PHE D 1 44 ? -2.797 -25.744 -31.644 1.00 35.27 44 PHE D C 1
ATOM 5921 O O . PHE D 1 44 ? -3.460 -24.716 -31.827 1.00 35.42 44 PHE D O 1
ATOM 5929 N N . GLU D 1 45 ? -1.823 -26.113 -32.478 1.00 34.08 45 GLU D N 1
ATOM 5930 C CA . GLU D 1 45 ? -1.458 -25.249 -33.592 1.00 34.98 45 GLU D CA 1
ATOM 5931 C C . GLU D 1 45 ? -2.533 -25.188 -34.667 1.00 39.00 45 GLU D C 1
ATOM 5932 O O . GLU D 1 45 ? -2.581 -24.204 -35.413 1.00 38.25 45 GLU D O 1
ATOM 5938 N N . SER D 1 46 ? -3.394 -26.202 -34.772 1.00 41.21 46 SER D N 1
ATOM 5939 C CA . SER D 1 46 ? -4.476 -26.150 -35.747 1.00 42.21 46 SER D CA 1
ATOM 5940 C C . SER D 1 46 ? -5.771 -25.593 -35.174 1.00 42.63 46 SER D C 1
ATOM 5941 O O . SER D 1 46 ? -6.594 -25.081 -35.941 1.00 40.53 46 SER D O 1
ATOM 5944 N N . GLU D 1 47 ? -5.976 -25.677 -33.856 1.00 40.07 47 GLU D N 1
ATOM 5945 C CA . GLU D 1 47 ? -7.077 -24.946 -33.245 1.00 39.79 47 GLU D CA 1
ATOM 5946 C C . GLU D 1 47 ? -6.776 -23.461 -33.101 1.00 39.48 47 GLU D C 1
ATOM 5947 O O . GLU D 1 47 ? -7.713 -22.668 -32.951 1.00 41.76 47 GLU D O 1
ATOM 5953 N N . ASN D 1 48 ? -5.505 -23.062 -33.176 1.00 35.98 48 ASN D N 1
ATOM 5954 C CA . ASN D 1 48 ? -5.098 -21.692 -32.861 1.00 38.88 48 ASN D CA 1
ATOM 5955 C C . ASN D 1 48 ? -4.195 -21.124 -33.949 1.00 36.50 48 ASN D C 1
ATOM 5956 O O . ASN D 1 48 ? -3.022 -21.533 -34.055 1.00 35.45 48 ASN D O 1
ATOM 5961 N N . PRO D 1 49 ? -4.646 -20.113 -34.688 1.00 40.84 49 PRO D N 1
ATOM 5962 C CA . PRO D 1 49 ? -3.995 -19.750 -35.952 1.00 33.45 49 PRO D CA 1
ATOM 5963 C C . PRO D 1 49 ? -2.672 -19.045 -35.756 1.00 39.67 49 PRO D C 1
ATOM 5964 O O . PRO D 1 49 ? -2.551 -18.103 -34.968 1.00 42.59 49 PRO D O 1
ATOM 5968 N N . GLY D 1 50 ? -1.688 -19.483 -36.531 1.00 40.00 50 GLY D N 1
ATOM 5969 C CA . GLY D 1 50 ? -0.402 -18.819 -36.556 1.00 35.49 50 GLY D CA 1
ATOM 5970 C C . GLY D 1 50 ? 0.361 -18.951 -35.258 1.00 34.87 50 GLY D C 1
ATOM 5971 O O . GLY D 1 50 ? 1.414 -18.333 -35.091 1.00 35.17 50 GLY D O 1
ATOM 5972 N N . THR D 1 51 ? -0.163 -19.743 -34.329 1.00 32.66 51 THR D N 1
ATOM 5973 C CA . THR D 1 51 ? 0.561 -19.979 -33.091 1.00 33.15 51 THR D CA 1
ATOM 5974 C C . THR D 1 51 ? 1.611 -21.067 -33.288 1.00 30.23 51 THR D C 1
ATOM 5975 O O . THR D 1 51 ? 1.542 -21.877 -34.213 1.00 30.15 51 THR D O 1
ATOM 5979 N N . VAL D 1 52 ? 2.581 -21.087 -32.378 1.00 31.22 52 VAL D N 1
ATOM 5980 C CA . VAL D 1 52 ? 3.648 -22.077 -32.362 1.00 26.88 52 VAL D CA 1
ATOM 5981 C C . VAL D 1 52 ? 3.684 -22.710 -30.976 1.00 30.14 52 VAL D C 1
ATOM 5982 O O . VAL D 1 52 ? 3.800 -22.002 -29.970 1.00 25.44 52 VAL D O 1
ATOM 5986 N N . ALA D 1 53 ? 3.581 -24.040 -30.919 1.00 25.56 53 ALA D N 1
ATOM 5987 C CA . ALA D 1 53 ? 3.522 -24.760 -29.649 1.00 26.39 53 ALA D CA 1
ATOM 5988 C C . ALA D 1 53 ? 4.911 -25.314 -29.354 1.00 30.50 53 ALA D C 1
ATOM 5989 O O . ALA D 1 53 ? 5.405 -26.187 -30.075 1.00 27.82 53 ALA D O 1
ATOM 5991 N N . LEU D 1 54 ? 5.547 -24.785 -28.317 1.00 26.54 54 LEU D N 1
ATOM 5992 C CA . LEU D 1 54 ? 6.881 -25.229 -27.934 1.00 24.16 54 LEU D CA 1
ATOM 5993 C C . LEU D 1 54 ? 6.811 -26.582 -27.247 1.00 26.24 54 LEU D C 1
ATOM 5994 O O . LEU D 1 54 ? 5.913 -26.837 -26.443 1.00 25.41 54 LEU D O 1
ATOM 5999 N N . ALA D 1 55 ? 7.781 -27.446 -27.553 1.00 24.85 55 ALA D N 1
ATOM 6000 C CA . ALA D 1 55 ? 7.947 -28.657 -26.762 1.00 26.97 55 ALA D CA 1
ATOM 6001 C C . ALA D 1 55 ? 8.617 -28.366 -25.427 1.00 24.31 55 ALA D C 1
ATOM 6002 O O . ALA D 1 55 ? 8.388 -29.088 -24.450 1.00 29.52 55 ALA D O 1
ATOM 6004 N N . GLU D 1 56 ? 9.421 -27.306 -25.366 1.00 28.12 56 GLU D N 1
ATOM 6005 C CA . GLU D 1 56 ? 10.258 -27.040 -24.204 1.00 26.98 56 GLU D CA 1
ATOM 6006 C C . GLU D 1 56 ? 9.436 -26.845 -22.936 1.00 27.16 56 GLU D C 1
ATOM 6007 O O . GLU D 1 56 ? 8.386 -26.193 -22.945 1.00 29.88 56 GLU D O 1
ATOM 6013 N N . GLN D 1 57 ? 9.947 -27.394 -21.824 1.00 25.22 57 GLN D N 1
ATOM 6014 C CA . GLN D 1 57 ? 9.257 -27.362 -20.541 1.00 27.82 57 GLN D CA 1
ATOM 6015 C C . GLN D 1 57 ? 10.010 -26.630 -19.440 1.00 26.70 57 GLN D C 1
ATOM 6016 O O . GLN D 1 57 ? 9.403 -26.304 -18.412 1.00 23.70 57 GLN D O 1
ATOM 6022 N N . LYS D 1 58 ? 11.272 -26.406 -19.600 1.00 26.63 58 LYS D N 1
ATOM 6023 C CA . LYS D 1 58 ? 12.076 -25.804 -18.557 1.00 25.64 58 LYS D CA 1
ATOM 6024 C C . LYS D 1 58 ? 11.984 -24.287 -18.646 1.00 25.71 58 LYS D C 1
ATOM 6025 O O . LYS D 1 58 ? 12.152 -23.732 -19.737 1.00 22.84 58 LYS D O 1
ATOM 6031 N N . PRO D 1 59 ? 11.739 -23.596 -17.527 1.00 25.79 59 PRO D N 1
ATOM 6032 C CA . PRO D 1 59 ? 11.579 -22.130 -17.589 1.00 26.94 59 PRO D CA 1
ATOM 6033 C C . PRO D 1 59 ? 12.786 -21.398 -18.148 1.00 27.77 59 PRO D C 1
ATOM 6034 O O . PRO D 1 59 ? 12.608 -20.426 -18.897 1.00 27.07 59 PRO D O 1
ATOM 6038 N N . GLU D 1 60 ? 14.010 -21.828 -17.818 1.00 27.16 60 GLU D N 1
ATOM 6039 C CA . GLU D 1 60 ? 15.198 -21.150 -18.334 1.00 27.83 60 GLU D CA 1
ATOM 6040 C C . GLU D 1 60 ? 15.406 -21.360 -19.827 1.00 26.19 60 GLU D C 1
ATOM 6041 O O . GLU D 1 60 ? 16.260 -20.685 -20.408 1.00 31.33 60 GLU D O 1
ATOM 6047 N N . ARG D 1 61 ? 14.685 -22.280 -20.455 1.00 24.29 61 ARG D N 1
ATOM 6048 C CA . ARG D 1 61 ? 14.951 -22.626 -21.844 1.00 29.79 61 ARG D CA 1
ATOM 6049 C C . ARG D 1 61 ? 13.881 -22.134 -22.805 1.00 24.85 61 ARG D C 1
ATOM 6050 O O . ARG D 1 61 ? 14.013 -22.351 -24.017 1.00 26.31 61 ARG D O 1
ATOM 6058 N N . LEU D 1 62 ? 12.855 -21.437 -22.307 1.00 22.86 62 LEU D N 1
ATOM 6059 C CA . LEU D 1 62 ? 11.742 -21.035 -23.158 1.00 25.02 62 LEU D CA 1
ATOM 6060 C C . LEU D 1 62 ? 12.139 -19.908 -24.103 1.00 23.79 62 LEU D C 1
ATOM 6061 O O . LEU D 1 62 ? 11.679 -19.861 -25.254 1.00 24.29 62 LEU D O 1
ATOM 6066 N N . VAL D 1 63 ? 12.995 -18.997 -23.637 1.00 22.72 63 VAL D N 1
ATOM 6067 C CA . VAL D 1 63 ? 13.404 -17.868 -24.466 1.00 26.54 63 VAL D CA 1
ATOM 6068 C C . VAL D 1 63 ? 14.196 -18.357 -25.671 1.00 26.02 63 VAL D C 1
ATOM 6069 O O . VAL D 1 63 ? 13.898 -18.000 -26.817 1.00 26.01 63 VAL D O 1
ATOM 6073 N N . ASP D 1 64 ? 15.213 -19.193 -25.430 1.00 24.56 64 ASP D N 1
ATOM 6074 C CA . ASP D 1 64 ? 16.003 -19.728 -26.537 1.00 28.08 64 ASP D CA 1
ATOM 6075 C C . ASP D 1 64 ? 15.145 -20.585 -27.460 1.00 26.61 64 ASP D C 1
ATOM 6076 O O . ASP D 1 64 ? 15.311 -20.547 -28.684 1.00 26.71 64 ASP D O 1
ATOM 6081 N N . ALA D 1 65 ? 14.202 -21.344 -26.898 1.00 24.92 65 ALA D N 1
ATOM 6082 C CA . ALA D 1 65 ? 13.275 -22.101 -27.740 1.00 27.11 65 ALA D CA 1
ATOM 6083 C C . ALA D 1 65 ? 12.453 -21.172 -28.627 1.00 27.23 65 ALA D C 1
ATOM 6084 O O . ALA D 1 65 ? 12.198 -21.474 -29.804 1.00 29.94 65 ALA D O 1
ATOM 6086 N N . THR D 1 66 ? 12.027 -20.038 -28.076 1.00 22.83 66 THR D N 1
ATOM 6087 C CA . THR D 1 66 ? 11.231 -19.090 -28.842 1.00 25.76 66 THR D CA 1
ATOM 6088 C C . THR D 1 66 ? 12.065 -18.425 -29.931 1.00 25.30 66 THR D C 1
ATOM 6089 O O . THR D 1 66 ? 11.577 -18.202 -31.046 1.00 28.84 66 THR D O 1
ATOM 6093 N N . LEU D 1 67 ? 13.325 -18.106 -29.632 1.00 26.22 67 LEU D N 1
ATOM 6094 C CA . LEU D 1 67 ? 14.169 -17.411 -30.596 1.00 27.87 67 LEU D CA 1
ATOM 6095 C C . LEU D 1 67 ? 14.616 -18.305 -31.746 1.00 29.72 67 LEU D C 1
ATOM 6096 O O . LEU D 1 67 ? 15.335 -17.829 -32.636 1.00 31.88 67 LEU D O 1
ATOM 6101 N N . GLN D 1 68 ? 14.209 -19.576 -31.754 1.00 30.07 68 GLN D N 1
ATOM 6102 C CA . GLN D 1 68 ? 14.358 -20.423 -32.929 1.00 27.89 68 GLN D CA 1
ATOM 6103 C C . GLN D 1 68 ? 13.345 -20.095 -34.009 1.00 30.55 68 GLN D C 1
ATOM 6104 O O . GLN D 1 68 ? 13.516 -20.540 -35.150 1.00 30.40 68 GLN D O 1
ATOM 6110 N N . HIS D 1 69 ? 12.304 -19.328 -33.677 1.00 28.24 69 HIS D N 1
ATOM 6111 C CA . HIS D 1 69 ? 11.205 -19.062 -34.590 1.00 26.45 69 HIS D CA 1
ATOM 6112 C C . HIS D 1 69 ? 11.185 -17.636 -35.112 1.00 31.62 69 HIS D C 1
ATOM 6113 O O . HIS D 1 69 ? 10.383 -17.328 -36.004 1.00 32.13 69 HIS D O 1
ATOM 6120 N N . GLY D 1 70 ? 12.042 -16.771 -34.589 1.00 31.72 70 GLY D N 1
ATOM 6121 C CA . GLY D 1 70 ? 12.121 -15.407 -35.068 1.00 28.90 70 GLY D CA 1
ATOM 6122 C C . GLY D 1 70 ? 13.292 -14.715 -34.417 1.00 29.05 70 GLY D C 1
ATOM 6123 O O . GLY D 1 70 ? 13.970 -15.267 -33.547 1.00 28.85 70 GLY D O 1
ATOM 6124 N N . GLU D 1 71 ? 13.497 -13.468 -34.832 1.00 29.85 71 GLU D N 1
ATOM 6125 C CA . GLU D 1 71 ? 14.718 -12.755 -34.500 1.00 26.09 71 GLU D CA 1
ATOM 6126 C C . GLU D 1 71 ? 14.694 -12.181 -33.092 1.00 27.94 71 GLU D C 1
ATOM 6127 O O . GLU D 1 71 ? 15.739 -12.110 -32.440 1.00 28.94 71 GLU D O 1
ATOM 6133 N N . ALA D 1 72 ? 13.529 -11.760 -32.606 1.00 28.28 72 ALA D N 1
ATOM 6134 C CA . ALA D 1 72 ? 13.454 -11.114 -31.302 1.00 24.83 72 ALA D CA 1
ATOM 6135 C C . ALA D 1 72 ? 12.075 -11.339 -30.704 1.00 24.39 72 ALA D C 1
ATOM 6136 O O . ALA D 1 72 ? 11.097 -11.550 -31.428 1.00 24.60 72 ALA D O 1
ATOM 6138 N N . ILE D 1 73 ? 12.011 -11.288 -29.372 1.00 20.49 73 ILE D N 1
ATOM 6139 C CA . ILE D 1 73 ? 10.765 -11.406 -28.627 1.00 20.33 73 ILE D CA 1
ATOM 6140 C C . ILE D 1 73 ? 10.286 -10.001 -28.281 1.00 21.25 73 ILE D C 1
ATOM 6141 O O . ILE D 1 73 ? 11.015 -9.234 -27.641 1.00 26.75 73 ILE D O 1
ATOM 6146 N N . ASP D 1 74 ? 9.059 -9.664 -28.691 1.00 23.34 74 ASP D N 1
ATOM 6147 C CA . ASP D 1 74 ? 8.510 -8.348 -28.360 1.00 20.34 74 ASP D CA 1
ATOM 6148 C C . ASP D 1 74 ? 7.845 -8.332 -26.988 1.00 21.57 74 ASP D C 1
ATOM 6149 O O . ASP D 1 74 ? 7.950 -7.335 -26.257 1.00 21.87 74 ASP D O 1
ATOM 6154 N N . THR D 1 75 ? 7.136 -9.408 -26.639 1.00 19.29 75 THR D N 1
ATOM 6155 C CA . THR D 1 75 ? 6.371 -9.496 -25.398 1.00 20.17 75 THR D CA 1
ATOM 6156 C C . THR D 1 75 ? 6.455 -10.902 -24.817 1.00 23.41 75 THR D C 1
ATOM 6157 O O . THR D 1 75 ? 6.331 -11.890 -25.543 1.00 19.99 75 THR D O 1
ATOM 6161 N N . ILE D 1 76 ? 6.674 -10.991 -23.507 1.00 17.45 76 ILE D N 1
ATOM 6162 C CA . ILE D 1 76 ? 6.508 -12.235 -22.760 1.00 18.38 76 ILE D CA 1
ATOM 6163 C C . ILE D 1 76 ? 5.350 -12.050 -21.790 1.00 18.87 76 ILE D C 1
ATOM 6164 O O . ILE D 1 76 ? 5.350 -11.101 -20.994 1.00 21.31 76 ILE D O 1
ATOM 6169 N N . VAL D 1 77 ? 4.371 -12.948 -21.852 1.00 19.61 77 VAL D N 1
ATOM 6170 C CA . VAL D 1 77 ? 3.303 -13.024 -20.859 1.00 18.45 77 VAL D CA 1
ATOM 6171 C C . VAL D 1 77 ? 3.621 -14.202 -19.947 1.00 20.07 77 VAL D C 1
ATOM 6172 O O . VAL D 1 77 ? 3.490 -15.362 -20.354 1.00 16.31 77 VAL D O 1
ATOM 6176 N N . SER D 1 78 ? 4.039 -13.915 -18.713 1.00 19.11 78 SER D N 1
ATOM 6177 C CA . SER D 1 78 ? 4.444 -14.960 -17.770 1.00 22.89 78 SER D CA 1
ATOM 6178 C C . SER D 1 78 ? 3.200 -15.344 -16.985 1.00 20.30 78 SER D C 1
ATOM 6179 O O . SER D 1 78 ? 2.904 -14.771 -15.937 1.00 20.16 78 SER D O 1
ATOM 6182 N N . ASN D 1 79 ? 2.458 -16.315 -17.527 1.00 17.98 79 ASN D N 1
ATOM 6183 C CA . ASN D 1 79 ? 1.108 -16.675 -17.079 1.00 17.26 79 ASN D CA 1
ATOM 6184 C C . ASN D 1 79 ? 1.196 -17.868 -16.125 1.00 20.86 79 ASN D C 1
ATOM 6185 O O . ASN D 1 79 ? 0.884 -19.009 -16.464 1.00 23.90 79 ASN D O 1
ATOM 6190 N N . ASP D 1 80 ? 1.623 -17.587 -14.903 1.00 19.13 80 ASP D N 1
ATOM 6191 C CA . ASP D 1 80 ? 1.926 -18.647 -13.960 1.00 23.25 80 ASP D CA 1
ATOM 6192 C C . ASP D 1 80 ? 0.674 -19.014 -13.178 1.00 22.40 80 ASP D C 1
ATOM 6193 O O . ASP D 1 80 ? -0.122 -18.148 -12.805 1.00 20.10 80 ASP D O 1
ATOM 6198 N N . TYR D 1 81 ? 0.484 -20.311 -12.963 1.00 21.19 81 TYR D N 1
ATOM 6199 C CA . TYR D 1 81 ? -0.705 -20.770 -12.268 1.00 19.16 81 TYR D CA 1
ATOM 6200 C C . TYR D 1 81 ? -0.387 -22.097 -11.599 1.00 24.64 81 TYR D C 1
ATOM 6201 O O . TYR D 1 81 ? 0.610 -22.746 -11.919 1.00 22.84 81 TYR D O 1
ATOM 6210 N N . ILE D 1 82 ? -1.244 -22.482 -10.662 1.00 22.29 82 ILE D N 1
ATOM 6211 C CA . ILE D 1 82 ? -1.280 -23.854 -10.146 1.00 23.34 82 ILE D CA 1
ATOM 6212 C C . ILE D 1 82 ? -2.726 -24.322 -10.208 1.00 28.01 82 ILE D C 1
ATOM 6213 O O . ILE D 1 82 ? -3.643 -23.490 -10.186 1.00 29.54 82 ILE D O 1
ATOM 6218 N N . PRO D 1 83 ? -2.982 -25.624 -10.295 1.00 31.47 83 PRO D N 1
ATOM 6219 C CA . PRO D 1 83 ? -4.369 -26.087 -10.399 1.00 29.75 83 PRO D CA 1
ATOM 6220 C C . PRO D 1 83 ? -5.132 -25.816 -9.117 1.00 33.18 83 PRO D C 1
ATOM 6221 O O . PRO D 1 83 ? -4.587 -25.917 -8.015 1.00 33.52 83 PRO D O 1
ATOM 6225 N N . ARG D 1 84 ? -6.402 -25.459 -9.265 1.00 31.39 84 ARG D N 1
ATOM 6226 C CA . ARG D 1 84 ? -7.307 -25.540 -8.130 1.00 37.50 84 ARG D CA 1
ATOM 6227 C C . ARG D 1 84 ? -7.363 -27.001 -7.693 1.00 32.26 84 ARG D C 1
ATOM 6228 O O . ARG D 1 84 ? -7.353 -27.890 -8.537 1.00 37.20 84 ARG D O 1
ATOM 6236 N N . PRO D 1 85 ? -7.444 -27.261 -6.382 1.00 34.63 85 PRO D N 1
ATOM 6237 C CA . PRO D 1 85 ? -7.550 -26.319 -5.270 1.00 29.80 85 PRO D CA 1
ATOM 6238 C C . PRO D 1 85 ? -6.234 -26.029 -4.558 1.00 30.09 85 PRO D C 1
ATOM 6239 O O . PRO D 1 85 ? -6.283 -25.797 -3.356 1.00 28.68 85 PRO D O 1
ATOM 6243 N N . MET D 1 86 ? -5.089 -26.076 -5.249 1.00 31.68 86 MET D N 1
ATOM 6244 C CA . MET D 1 86 ? -3.827 -25.772 -4.574 1.00 28.20 86 MET D CA 1
ATOM 6245 C C . MET D 1 86 ? -3.778 -24.324 -4.101 1.00 28.70 86 MET D C 1
ATOM 6246 O O . MET D 1 86 ? -3.110 -24.016 -3.106 1.00 28.86 86 MET D O 1
ATOM 6251 N N . ASN D 1 87 ? -4.476 -23.420 -4.792 1.00 26.52 87 ASN D N 1
ATOM 6252 C CA . ASN D 1 87 ? -4.478 -22.019 -4.371 1.00 26.11 87 ASN D CA 1
ATOM 6253 C C . ASN D 1 87 ? -5.032 -21.854 -2.959 1.00 26.17 87 ASN D C 1
ATOM 6254 O O . ASN D 1 87 ? -4.681 -20.893 -2.260 1.00 26.57 87 ASN D O 1
ATOM 6259 N N . ARG D 1 88 ? -5.911 -22.761 -2.523 1.00 26.01 88 ARG D N 1
ATOM 6260 C CA . ARG D 1 88 ? -6.513 -22.702 -1.196 1.00 25.59 88 ARG D CA 1
ATOM 6261 C C . ARG D 1 88 ? -5.816 -23.614 -0.190 1.00 24.79 88 ARG D C 1
ATOM 6262 O O . ARG D 1 88 ? -6.387 -23.898 0.868 1.00 25.83 88 ARG D O 1
ATOM 6270 N N . LEU D 1 89 ? -4.615 -24.095 -0.501 1.00 28.17 89 LEU D N 1
ATOM 6271 C CA . LEU D 1 89 ? -3.885 -24.934 0.447 1.00 25.72 89 LEU D CA 1
ATOM 6272 C C . LEU D 1 89 ? -3.712 -24.189 1.765 1.00 23.59 89 LEU D C 1
ATOM 6273 O O . LEU D 1 89 ? -3.225 -23.050 1.769 1.00 27.09 89 LEU D O 1
ATOM 6278 N N . PRO D 1 90 ? -4.113 -24.772 2.886 1.00 23.87 90 PRO D N 1
ATOM 6279 C CA . PRO D 1 90 ? -3.856 -24.153 4.186 1.00 21.86 90 PRO D CA 1
ATOM 6280 C C . PRO D 1 90 ? -2.404 -24.349 4.604 1.00 22.54 90 PRO D C 1
ATOM 6281 O O . PRO D 1 90 ? -1.633 -25.089 3.989 1.00 26.16 90 PRO D O 1
ATOM 6285 N N . ILE D 1 91 ? -2.039 -23.683 5.697 1.00 16.95 91 ILE D N 1
ATOM 6286 C CA . ILE D 1 91 ? -0.735 -23.948 6.286 1.00 20.67 91 ILE D CA 1
ATOM 6287 C C . ILE D 1 91 ? -0.735 -25.311 6.971 1.00 23.27 91 ILE D C 1
ATOM 6288 O O . ILE D 1 91 ? 0.152 -26.142 6.739 1.00 22.91 91 ILE D O 1
ATOM 6293 N N . GLU D 1 92 ? -1.739 -25.574 7.803 1.00 23.96 92 GLU D N 1
ATOM 6294 C CA . GLU D 1 92 ? -1.756 -26.828 8.548 1.00 20.25 92 GLU D CA 1
ATOM 6295 C C . GLU D 1 92 ? -1.982 -28.029 7.632 1.00 25.27 92 GLU D C 1
ATOM 6296 O O . GLU D 1 92 ? -2.756 -27.972 6.673 1.00 23.99 92 GLU D O 1
ATOM 6302 N N . GLY D 1 93 ? -1.294 -29.127 7.943 1.00 23.29 93 GLY D N 1
ATOM 6303 C CA . GLY D 1 93 ? -1.450 -30.382 7.249 1.00 23.90 93 GLY D CA 1
ATOM 6304 C C . GLY D 1 93 ? -0.861 -30.447 5.859 1.00 28.29 93 GLY D C 1
ATOM 6305 O O . GLY D 1 93 ? -0.818 -31.543 5.272 1.00 22.99 93 GLY D O 1
ATOM 6306 N N . THR D 1 94 ? -0.398 -29.330 5.301 1.00 21.98 94 THR D N 1
ATOM 6307 C CA . THR D 1 94 ? 0.125 -29.358 3.943 1.00 23.84 94 THR D CA 1
ATOM 6308 C C . THR D 1 94 ? 1.548 -29.905 3.929 1.00 21.60 94 THR D C 1
ATOM 6309 O O . THR D 1 94 ? 2.363 -29.592 4.800 1.00 25.50 94 THR D O 1
ATOM 6313 N N . SER D 1 95 ? 1.837 -30.739 2.932 1.00 27.63 95 SER D N 1
ATOM 6314 C CA . SER D 1 95 ? 3.160 -31.324 2.799 1.00 26.34 95 SER D CA 1
ATOM 6315 C C . SER D 1 95 ? 4.192 -30.274 2.397 1.00 29.25 95 SER D C 1
ATOM 6316 O O . SER D 1 95 ? 3.882 -29.284 1.720 1.00 27.49 95 SER D O 1
ATOM 6319 N N . GLU D 1 96 ? 5.441 -30.518 2.807 1.00 29.19 96 GLU D N 1
ATOM 6320 C CA . GLU D 1 96 ? 6.549 -29.652 2.401 1.00 28.28 96 GLU D CA 1
ATOM 6321 C C . GLU D 1 96 ? 6.716 -29.658 0.887 1.00 29.36 96 GLU D C 1
ATOM 6322 O O . GLU D 1 96 ? 7.059 -28.633 0.282 1.00 28.15 96 GLU D O 1
ATOM 6328 N N . ALA D 1 97 ? 6.461 -30.802 0.258 1.00 25.25 97 ALA D N 1
ATOM 6329 C CA . ALA D 1 97 ? 6.515 -30.869 -1.196 1.00 27.67 97 ALA D CA 1
ATOM 6330 C C . ALA D 1 97 ? 5.480 -29.942 -1.826 1.00 28.71 97 ALA D C 1
ATOM 6331 O O . ALA D 1 97 ? 5.768 -29.266 -2.821 1.00 27.41 97 ALA D O 1
ATOM 6333 N N . ASP D 1 98 ? 4.272 -29.888 -1.254 1.00 26.28 98 ASP D N 1
ATOM 6334 C CA . ASP D 1 98 ? 3.240 -29.004 -1.789 1.00 28.21 98 ASP D CA 1
ATOM 6335 C C . ASP D 1 98 ? 3.597 -27.533 -1.584 1.00 29.84 98 ASP D C 1
ATOM 6336 O O . ASP D 1 98 ? 3.434 -26.718 -2.505 1.00 25.30 98 ASP D O 1
ATOM 6341 N N . ILE D 1 99 ? 4.081 -27.173 -0.388 1.00 24.71 99 ILE D N 1
ATOM 6342 C CA . ILE D 1 99 ? 4.546 -25.804 -0.149 1.00 24.50 99 ILE D CA 1
ATOM 6343 C C . ILE D 1 99 ? 5.571 -25.410 -1.201 1.00 27.08 99 ILE D C 1
ATOM 6344 O O . ILE D 1 99 ? 5.488 -24.338 -1.810 1.00 23.32 99 ILE D O 1
ATOM 6349 N N . ARG D 1 100 ? 6.547 -26.288 -1.437 1.00 23.76 100 ARG D N 1
ATOM 6350 C CA . ARG D 1 100 ? 7.590 -25.999 -2.413 1.00 22.88 100 ARG D CA 1
ATOM 6351 C C . ARG D 1 100 ? 7.030 -25.905 -3.823 1.00 24.03 100 ARG D C 1
ATOM 6352 O O . ARG D 1 100 ? 7.514 -25.106 -4.635 1.00 22.49 100 ARG D O 1
ATOM 6360 N N . GLN D 1 101 ? 6.017 -26.719 -4.147 1.00 23.55 101 GLN D N 1
ATOM 6361 C CA . GLN D 1 101 ? 5.472 -26.656 -5.500 1.00 25.19 101 GLN D CA 1
ATOM 6362 C C . GLN D 1 101 ? 4.755 -25.338 -5.740 1.00 25.40 101 GLN D C 1
ATOM 6363 O O . GLN D 1 101 ? 4.710 -24.855 -6.884 1.00 22.18 101 GLN D O 1
ATOM 6369 N N . VAL D 1 102 ? 4.186 -24.753 -4.682 1.00 21.09 102 VAL D N 1
ATOM 6370 C CA . VAL D 1 102 ? 3.475 -23.486 -4.828 1.00 22.93 102 VAL D CA 1
ATOM 6371 C C . VAL D 1 102 ? 4.454 -22.384 -5.195 1.00 22.14 102 VAL D C 1
ATOM 6372 O O . VAL D 1 102 ? 4.255 -21.650 -6.169 1.00 22.76 102 VAL D O 1
ATOM 6376 N N . PHE D 1 103 ? 5.554 -22.297 -4.450 1.00 21.69 103 PHE D N 1
ATOM 6377 C CA . PHE D 1 103 ? 6.607 -21.344 -4.773 1.00 21.16 103 PHE D CA 1
ATOM 6378 C C . PHE D 1 103 ? 7.293 -21.679 -6.087 1.00 24.30 103 PHE D C 1
ATOM 6379 O O . PHE D 1 103 ? 7.699 -20.774 -6.827 1.00 21.73 103 PHE D O 1
ATOM 6387 N N . GLU D 1 104 ? 7.476 -22.966 -6.384 1.00 19.42 104 GLU D N 1
ATOM 6388 C CA . GLU D 1 104 ? 8.130 -23.318 -7.640 1.00 22.79 104 GLU D CA 1
ATOM 6389 C C . GLU D 1 104 ? 7.343 -22.782 -8.832 1.00 22.60 104 GLU D C 1
ATOM 6390 O O . GLU D 1 104 ? 7.895 -22.067 -9.678 1.00 22.01 104 GLU D O 1
ATOM 6396 N N . ALA D 1 105 ? 6.039 -23.084 -8.899 1.00 17.58 105 ALA D N 1
ATOM 6397 C CA . ALA D 1 105 ? 5.259 -22.659 -10.060 1.00 21.93 105 ALA D CA 1
ATOM 6398 C C . ALA D 1 105 ? 5.032 -21.153 -10.081 1.00 20.79 105 ALA D C 1
ATOM 6399 O O . ALA D 1 105 ? 4.962 -20.552 -11.160 1.00 21.16 105 ALA D O 1
ATOM 6401 N N . LEU D 1 106 ? 4.900 -20.528 -8.922 1.00 20.93 106 LEU D N 1
ATOM 6402 C CA . LEU D 1 106 ? 4.416 -19.155 -8.903 1.00 19.93 106 LEU D CA 1
ATOM 6403 C C . LEU D 1 106 ? 5.507 -18.127 -8.654 1.00 21.75 106 LEU D C 1
ATOM 6404 O O . LEU D 1 106 ? 5.279 -16.941 -8.934 1.00 21.95 106 LEU D O 1
ATOM 6409 N N . SER D 1 107 ? 6.679 -18.550 -8.164 1.00 21.97 107 SER D N 1
ATOM 6410 C CA . SER D 1 107 ? 7.763 -17.632 -7.822 1.00 19.86 107 SER D CA 1
ATOM 6411 C C . SER D 1 107 ? 9.086 -17.989 -8.487 1.00 23.78 107 SER D C 1
ATOM 6412 O O . SER D 1 107 ? 9.767 -17.112 -9.019 1.00 22.17 107 SER D O 1
ATOM 6415 N N . ILE D 1 108 ? 9.491 -19.260 -8.417 1.00 20.53 108 ILE D N 1
ATOM 6416 C CA . ILE D 1 108 ? 10.793 -19.648 -8.949 1.00 21.99 108 ILE D CA 1
ATOM 6417 C C . ILE D 1 108 ? 10.752 -19.701 -10.472 1.00 23.11 108 ILE D C 1
ATOM 6418 O O . ILE D 1 108 ? 11.644 -19.176 -11.155 1.00 24.98 108 ILE D O 1
ATOM 6423 N N . PHE D 1 109 ? 9.717 -20.339 -11.019 1.00 21.45 109 PHE D N 1
ATOM 6424 C CA . PHE D 1 109 ? 9.529 -20.425 -12.465 1.00 25.93 109 PHE D CA 1
ATOM 6425 C C . PHE D 1 109 ? 9.542 -19.058 -13.146 1.00 21.92 109 PHE D C 1
ATOM 6426 O O . PHE D 1 109 ? 10.255 -18.907 -14.152 1.00 24.99 109 PHE D O 1
ATOM 6434 N N . PRO D 1 110 ? 8.811 -18.036 -12.678 1.00 24.19 110 PRO D N 1
ATOM 6435 C CA . PRO D 1 110 ? 8.929 -16.731 -13.357 1.00 24.12 110 PRO D CA 1
ATOM 6436 C C . PRO D 1 110 ? 10.307 -16.095 -13.222 1.00 22.64 110 PRO D C 1
ATOM 6437 O O . PRO D 1 110 ? 10.756 -15.423 -14.157 1.00 21.30 110 PRO D O 1
ATOM 6441 N N . ILE D 1 111 ? 10.986 -16.277 -12.087 1.00 19.54 111 ILE D N 1
ATOM 6442 C CA . ILE D 1 111 ? 12.329 -15.722 -11.910 1.00 19.35 111 ILE D CA 1
ATOM 6443 C C . ILE D 1 111 ? 13.299 -16.339 -12.908 1.00 22.88 111 ILE D C 1
ATOM 6444 O O . ILE D 1 111 ? 14.088 -15.637 -13.556 1.00 26.03 111 ILE D O 1
ATOM 6449 N N . LEU D 1 112 ? 13.279 -17.667 -13.018 1.00 21.03 112 LEU D N 1
ATOM 6450 C CA . LEU D 1 112 ? 14.175 -18.349 -13.946 1.00 23.73 112 LEU D CA 1
ATOM 6451 C C . LEU D 1 112 ? 13.892 -17.939 -15.385 1.00 21.61 112 LEU D C 1
ATOM 6452 O O . LEU D 1 112 ? 14.823 -17.769 -16.183 1.00 24.73 112 LEU D O 1
ATOM 6457 N N . LEU D 1 113 ? 12.611 -17.774 -15.732 1.00 22.36 113 LEU D N 1
ATOM 6458 C CA . LEU D 1 113 ? 12.243 -17.251 -17.046 1.00 24.13 113 LEU D CA 1
ATOM 6459 C C . LEU D 1 113 ? 12.804 -15.851 -17.242 1.00 21.10 113 LEU D C 1
ATOM 6460 O O . LEU D 1 113 ? 13.502 -15.582 -18.225 1.00 21.13 113 LEU D O 1
ATOM 6465 N N . LEU D 1 114 ? 12.508 -14.945 -16.302 1.00 19.43 114 LEU D N 1
ATOM 6466 C CA . LEU D 1 114 ? 12.956 -13.558 -16.420 1.00 21.02 114 LEU D CA 1
ATOM 6467 C C . LEU D 1 114 ? 14.472 -13.472 -16.541 1.00 22.76 114 LEU D C 1
ATOM 6468 O O . LEU D 1 114 ? 14.997 -12.774 -17.416 1.00 22.63 114 LEU D O 1
ATOM 6473 N N . GLN D 1 115 ? 15.193 -14.148 -15.642 1.00 23.27 115 GLN D N 1
ATOM 6474 C CA . GLN D 1 115 ? 16.654 -14.122 -15.675 1.00 24.21 115 GLN D CA 1
ATOM 6475 C C . GLN D 1 115 ? 17.179 -14.501 -17.058 1.00 25.93 115 GLN D C 1
ATOM 6476 O O . GLN D 1 115 ? 18.061 -13.833 -17.608 1.00 26.29 115 GLN D O 1
ATOM 6482 N N . SER D 1 116 ? 16.606 -15.549 -17.653 1.00 22.10 116 SER D N 1
ATOM 6483 C CA . SER D 1 116 ? 17.025 -16.015 -18.974 1.00 24.87 116 SER D CA 1
ATOM 6484 C C . SER D 1 116 ? 16.672 -15.039 -20.091 1.00 22.15 116 SER D C 1
ATOM 6485 O O . SER D 1 116 ? 17.257 -15.118 -21.175 1.00 24.94 116 SER D O 1
ATOM 6488 N N . ALA D 1 117 ? 15.724 -14.136 -19.869 1.00 22.64 117 ALA D N 1
ATOM 6489 C CA . ALA D 1 117 ? 15.273 -13.272 -20.949 1.00 22.55 117 ALA D CA 1
ATOM 6490 C C . ALA D 1 117 ? 16.020 -11.951 -21.018 1.00 23.41 117 ALA D C 1
ATOM 6491 O O . ALA D 1 117 ? 16.019 -11.324 -22.076 1.00 25.28 117 ALA D O 1
ATOM 6493 N N . ILE D 1 118 ? 16.671 -11.529 -19.934 1.00 22.37 118 ILE D N 1
ATOM 6494 C CA . ILE D 1 118 ? 17.190 -10.164 -19.871 1.00 23.80 118 ILE D CA 1
ATOM 6495 C C . ILE D 1 118 ? 18.193 -9.914 -20.994 1.00 27.67 118 ILE D C 1
ATOM 6496 O O . ILE D 1 118 ? 18.045 -8.964 -21.768 1.00 24.80 118 ILE D O 1
ATOM 6501 N N . ALA D 1 119 ? 19.211 -10.780 -21.120 1.00 24.44 119 ALA D N 1
ATOM 6502 C CA . ALA D 1 119 ? 20.251 -10.544 -22.123 1.00 26.57 119 ALA D CA 1
ATOM 6503 C C . ALA D 1 119 ? 19.702 -10.476 -23.540 1.00 29.21 119 ALA D C 1
ATOM 6504 O O . ALA D 1 119 ? 20.026 -9.510 -24.256 1.00 27.97 119 ALA D O 1
ATOM 6506 N N . PRO D 1 120 ? 18.899 -11.435 -24.021 1.00 28.22 120 PRO D N 1
ATOM 6507 C CA . PRO D 1 120 ? 18.401 -11.303 -25.399 1.00 27.66 120 PRO D CA 1
ATOM 6508 C C . PRO D 1 120 ? 17.405 -10.169 -25.579 1.00 26.95 120 PRO D C 1
ATOM 6509 O O . PRO D 1 120 ? 17.415 -9.517 -26.632 1.00 27.12 120 PRO D O 1
ATOM 6513 N N . LEU D 1 121 ? 16.530 -9.919 -24.599 1.00 21.87 121 LEU D N 1
ATOM 6514 C CA . LEU D 1 121 ? 15.596 -8.806 -24.737 1.00 26.32 121 LEU D CA 1
ATOM 6515 C C . LEU D 1 121 ? 16.343 -7.477 -24.767 1.00 27.65 121 LEU D C 1
ATOM 6516 O O . LEU D 1 121 ? 15.970 -6.566 -25.514 1.00 30.59 121 LEU D O 1
ATOM 6521 N N . ARG D 1 122 ? 17.390 -7.342 -23.948 1.00 26.16 122 ARG D N 1
ATOM 6522 C CA . ARG D 1 122 ? 18.174 -6.112 -23.943 1.00 26.79 122 ARG D CA 1
ATOM 6523 C C . ARG D 1 122 ? 18.911 -5.932 -25.262 1.00 33.81 122 ARG D C 1
ATOM 6524 O O . ARG D 1 122 ? 18.921 -4.835 -25.834 1.00 32.86 122 ARG D O 1
ATOM 6532 N N . ALA D 1 123 ? 19.543 -7.001 -25.751 1.00 28.63 123 ALA D N 1
ATOM 6533 C CA . ALA D 1 123 ? 20.213 -6.947 -27.046 1.00 33.64 123 ALA D CA 1
ATOM 6534 C C . ALA D 1 123 ? 19.280 -6.425 -28.128 1.00 31.69 123 ALA D C 1
ATOM 6535 O O . ALA D 1 123 ? 19.677 -5.601 -28.959 1.00 32.38 123 ALA D O 1
ATOM 6537 N N . ALA D 1 124 ? 18.025 -6.871 -28.118 1.00 31.98 124 ALA D N 1
ATOM 6538 C CA . ALA D 1 124 ? 17.095 -6.508 -29.179 1.00 31.33 124 ALA D CA 1
ATOM 6539 C C . ALA D 1 124 ? 16.525 -5.103 -29.028 1.00 27.45 124 ALA D C 1
ATOM 6540 O O . ALA D 1 124 ? 15.794 -4.652 -29.915 1.00 32.46 124 ALA D O 1
ATOM 6542 N N . GLY D 1 125 ? 16.830 -4.403 -27.945 1.00 28.79 125 GLY D N 1
ATOM 6543 C CA . GLY D 1 125 ? 16.364 -3.044 -27.769 1.00 29.61 125 GLY D CA 1
ATOM 6544 C C . GLY D 1 125 ? 15.125 -2.894 -26.921 1.00 33.96 125 GLY D C 1
ATOM 6545 O O . GLY D 1 125 ? 14.445 -1.866 -27.025 1.00 31.36 125 GLY D O 1
ATOM 6546 N N . GLY D 1 126 ? 14.801 -3.884 -26.108 1.00 28.39 126 GLY D N 1
ATOM 6547 C CA . GLY D 1 126 ? 13.687 -3.795 -25.190 1.00 26.45 126 GLY D CA 1
ATOM 6548 C C . GLY D 1 126 ? 12.598 -4.797 -25.518 1.00 26.79 126 GLY D C 1
ATOM 6549 O O . GLY D 1 126 ? 12.637 -5.506 -26.520 1.00 25.10 126 GLY D O 1
ATOM 6550 N N . ALA D 1 127 ? 11.600 -4.813 -24.632 1.00 24.97 127 ALA D N 1
ATOM 6551 C CA . ALA D 1 127 ? 10.482 -5.741 -24.694 1.00 25.92 127 ALA D CA 1
ATOM 6552 C C . ALA D 1 127 ? 9.536 -5.461 -23.539 1.00 20.99 127 ALA D C 1
ATOM 6553 O O . ALA D 1 127 ? 9.830 -4.629 -22.675 1.00 22.28 127 ALA D O 1
ATOM 6555 N N . SER D 1 128 ? 8.413 -6.166 -23.497 1.00 19.74 128 SER D N 1
ATOM 6556 C CA . SER D 1 128 ? 7.522 -6.127 -22.349 1.00 21.04 128 SER D CA 1
ATOM 6557 C C . SER D 1 128 ? 7.462 -7.510 -21.730 1.00 19.24 128 SER D C 1
ATOM 6558 O O . SER D 1 128 ? 7.440 -8.519 -22.443 1.00 21.51 128 SER D O 1
ATOM 6561 N N . VAL D 1 129 ? 7.476 -7.551 -20.404 1.00 17.24 129 VAL D N 1
ATOM 6562 C CA . VAL D 1 129 ? 7.342 -8.796 -19.656 1.00 18.16 129 VAL D CA 1
ATOM 6563 C C . VAL D 1 129 ? 6.183 -8.590 -18.692 1.00 20.66 129 VAL D C 1
ATOM 6564 O O . VAL D 1 129 ? 6.287 -7.801 -17.741 1.00 20.49 129 VAL D O 1
ATOM 6568 N N . ILE D 1 130 ? 5.076 -9.277 -18.954 1.00 17.05 130 ILE D N 1
ATOM 6569 C CA . ILE D 1 130 ? 3.824 -9.111 -18.228 1.00 18.88 130 ILE D CA 1
ATOM 6570 C C . ILE D 1 130 ? 3.610 -10.361 -17.387 1.00 18.14 130 ILE D C 1
ATOM 6571 O O . ILE D 1 130 ? 3.477 -11.466 -17.932 1.00 20.34 130 ILE D O 1
ATOM 6576 N N . PHE D 1 131 ? 3.591 -10.190 -16.067 1.00 15.45 131 PHE D N 1
ATOM 6577 C CA . PHE D 1 131 ? 3.361 -11.288 -15.139 1.00 20.78 131 PHE D CA 1
ATOM 6578 C C . PHE D 1 131 ? 1.893 -11.303 -14.733 1.00 20.22 131 PHE D C 1
ATOM 6579 O O . PHE D 1 131 ? 1.356 -10.287 -14.267 1.00 20.15 131 PHE D O 1
ATOM 6587 N N . ILE D 1 132 ? 1.241 -12.442 -14.944 1.00 18.96 132 ILE D N 1
ATOM 6588 C CA . ILE D 1 132 ? -0.114 -12.659 -14.464 1.00 19.26 132 ILE D CA 1
ATOM 6589 C C . ILE D 1 132 ? 0.028 -13.267 -13.075 1.00 20.58 132 ILE D C 1
ATOM 6590 O O . ILE D 1 132 ? 0.526 -14.386 -12.926 1.00 20.27 132 ILE D O 1
ATOM 6595 N N . THR D 1 133 ? -0.359 -12.508 -12.055 1.00 17.58 133 THR D N 1
ATOM 6596 C CA . THR D 1 133 ? -0.218 -12.967 -10.681 1.00 18.38 133 THR D CA 1
ATOM 6597 C C . THR D 1 133 ? -1.608 -13.248 -10.127 1.00 22.08 133 THR D C 1
ATOM 6598 O O . THR D 1 133 ? -2.302 -14.126 -10.649 1.00 21.55 133 THR D O 1
ATOM 6602 N N . SER D 1 134 ? -2.041 -12.493 -9.122 1.00 18.99 134 SER D N 1
ATOM 6603 C CA . SER D 1 134 ? -3.356 -12.670 -8.522 1.00 21.86 134 SER D CA 1
ATOM 6604 C C . SER D 1 134 ? -3.642 -11.467 -7.633 1.00 21.16 134 SER D C 1
ATOM 6605 O O . SER D 1 134 ? -2.730 -10.732 -7.247 1.00 20.98 134 SER D O 1
ATOM 6608 N N . SER D 1 135 ? -4.922 -11.278 -7.298 1.00 21.22 135 SER D N 1
ATOM 6609 C CA . SER D 1 135 ? -5.255 -10.199 -6.374 1.00 18.82 135 SER D CA 1
ATOM 6610 C C . SER D 1 135 ? -4.559 -10.373 -5.032 1.00 22.45 135 SER D C 1
ATOM 6611 O O . SER D 1 135 ? -4.255 -9.380 -4.362 1.00 19.84 135 SER D O 1
ATOM 6614 N N . VAL D 1 136 ? -4.264 -11.612 -4.628 1.00 22.96 136 VAL D N 1
ATOM 6615 C CA . VAL D 1 136 ? -3.625 -11.820 -3.325 1.00 19.60 136 VAL D CA 1
ATOM 6616 C C . VAL D 1 136 ? -2.152 -11.419 -3.366 1.00 21.90 136 VAL D C 1
ATOM 6617 O O . VAL D 1 136 ? -1.462 -11.439 -2.340 1.00 23.32 136 VAL D O 1
ATOM 6621 N N . GLY D 1 137 ? -1.656 -11.036 -4.543 1.00 22.50 137 GLY D N 1
ATOM 6622 C CA . GLY D 1 137 ? -0.323 -10.454 -4.593 1.00 21.73 137 GLY D CA 1
ATOM 6623 C C . GLY D 1 137 ? -0.218 -9.124 -3.883 1.00 24.43 137 GLY D C 1
ATOM 6624 O O . GLY D 1 137 ? 0.898 -8.664 -3.607 1.00 23.71 137 GLY D O 1
ATOM 6625 N N . LYS D 1 138 ? -1.355 -8.488 -3.594 1.00 19.09 138 LYS D N 1
ATOM 6626 C CA . LYS D 1 138 ? -1.377 -7.196 -2.915 1.00 24.98 138 LYS D CA 1
ATOM 6627 C C . LYS D 1 138 ? -2.300 -7.195 -1.705 1.00 24.89 138 LYS D C 1
ATOM 6628 O O . LYS D 1 138 ? -2.031 -6.493 -0.725 1.00 23.77 138 LYS D O 1
ATOM 6634 N N . LYS D 1 139 ? -3.391 -7.956 -1.766 1.00 23.52 139 LYS D N 1
ATOM 6635 C CA . LYS D 1 139 ? -4.397 -7.969 -0.707 1.00 24.25 139 LYS D CA 1
ATOM 6636 C C . LYS D 1 139 ? -4.572 -9.394 -0.197 1.00 23.01 139 LYS D C 1
ATOM 6637 O O . LYS D 1 139 ? -4.929 -10.285 -0.985 1.00 20.73 139 LYS D O 1
ATOM 6643 N N . PRO D 1 140 ? -4.348 -9.654 1.088 1.00 22.90 140 PRO D N 1
ATOM 6644 C CA . PRO D 1 140 ? -4.364 -11.036 1.585 1.00 21.58 140 PRO D CA 1
ATOM 6645 C C . PRO D 1 140 ? -5.774 -11.594 1.672 1.00 20.37 140 PRO D C 1
ATOM 6646 O O . PRO D 1 140 ? -6.742 -10.863 1.892 1.00 21.39 140 PRO D O 1
ATOM 6650 N N . LEU D 1 141 ? -5.887 -12.916 1.497 1.00 19.58 141 LEU D N 1
ATOM 6651 C CA . LEU D 1 141 ? -7.146 -13.611 1.718 1.00 22.02 141 LEU D CA 1
ATOM 6652 C C . LEU D 1 141 ? -6.933 -14.753 2.700 1.00 20.60 141 LEU D C 1
ATOM 6653 O O . LEU D 1 141 ? -5.920 -15.454 2.633 1.00 22.17 141 LEU D O 1
ATOM 6658 N N . ALA D 1 142 ? -7.908 -14.940 3.593 1.00 22.09 142 ALA D N 1
ATOM 6659 C CA . ALA D 1 142 ? -7.770 -15.912 4.679 1.00 24.61 142 ALA D CA 1
ATOM 6660 C C . ALA D 1 142 ? -7.445 -17.307 4.172 1.00 21.01 142 ALA D C 1
ATOM 6661 O O . ALA D 1 142 ? -6.731 -18.059 4.844 1.00 25.65 142 ALA D O 1
ATOM 6663 N N . TYR D 1 143 ? -7.956 -17.688 3.007 1.00 24.88 143 TYR D N 1
ATOM 6664 C CA . TYR D 1 143 ? -7.805 -19.062 2.551 1.00 26.10 143 TYR D CA 1
ATOM 6665 C C . TYR D 1 143 ? -6.718 -19.221 1.506 1.00 22.77 143 TYR D C 1
ATOM 6666 O O . TYR D 1 143 ? -6.600 -20.292 0.907 1.00 26.28 143 TYR D O 1
ATOM 6675 N N . ASN D 1 144 ? -5.867 -18.206 1.325 1.00 23.52 144 ASN D N 1
ATOM 6676 C CA . ASN D 1 144 ? -4.714 -18.304 0.427 1.00 20.78 144 ASN D CA 1
ATOM 6677 C C . ASN D 1 144 ? -3.423 -17.948 1.165 1.00 24.22 144 ASN D C 1
ATOM 6678 O O . ASN D 1 144 ? -2.678 -17.062 0.740 1.00 20.45 144 ASN D O 1
ATOM 6683 N N . PRO D 1 145 ? -3.101 -18.654 2.255 1.00 21.07 145 PRO D N 1
ATOM 6684 C CA . PRO D 1 145 ? -1.916 -18.291 3.044 1.00 18.88 145 PRO D CA 1
ATOM 6685 C C . PRO D 1 145 ? -0.601 -18.815 2.501 1.00 17.57 145 PRO D C 1
ATOM 6686 O O . PRO D 1 145 ? 0.452 -18.466 3.056 1.00 21.15 145 PRO D O 1
ATOM 6690 N N . LEU D 1 146 ? -0.617 -19.678 1.486 1.00 21.47 146 LEU D N 1
ATOM 6691 C CA . LEU D 1 146 ? 0.591 -20.094 0.783 1.00 21.00 146 LEU D CA 1
ATOM 6692 C C . LEU D 1 146 ? 0.633 -19.529 -0.625 1.00 21.65 146 LEU D C 1
ATOM 6693 O O . LEU D 1 146 ? 1.664 -19.019 -1.076 1.00 22.74 146 LEU D O 1
ATOM 6698 N N . TYR D 1 147 ? -0.487 -19.656 -1.336 1.00 24.79 147 TYR D N 1
ATOM 6699 C CA . TYR D 1 147 ? -0.637 -19.055 -2.652 1.00 23.73 147 TYR D CA 1
ATOM 6700 C C . TYR D 1 147 ? -0.351 -17.559 -2.598 1.00 23.38 147 TYR D C 1
ATOM 6701 O O . TYR D 1 147 ? 0.370 -17.026 -3.449 1.00 22.66 147 TYR D O 1
ATOM 6710 N N . GLY D 1 148 ? -0.864 -16.883 -1.569 1.00 20.62 148 GLY D N 1
ATOM 6711 C CA . GLY D 1 148 ? -0.648 -15.463 -1.374 1.00 21.73 148 GLY D CA 1
ATOM 6712 C C . GLY D 1 148 ? 0.816 -15.065 -1.364 1.00 19.97 148 GLY D C 1
ATOM 6713 O O . GLY D 1 148 ? 1.266 -14.281 -2.208 1.00 22.18 148 GLY D O 1
ATOM 6714 N N . PRO D 1 149 ? 1.585 -15.590 -0.401 1.00 20.46 149 PRO D N 1
ATOM 6715 C CA . PRO D 1 149 ? 3.037 -15.308 -0.374 1.00 19.65 149 PRO D CA 1
ATOM 6716 C C . PRO D 1 149 ? 3.755 -15.530 -1.698 1.00 21.16 149 PRO D C 1
ATOM 6717 O O . PRO D 1 149 ? 4.530 -14.671 -2.128 1.00 20.28 149 PRO D O 1
ATOM 6721 N N . ALA D 1 150 ? 3.537 -16.672 -2.348 1.00 17.51 150 ALA D N 1
ATOM 6722 C CA . ALA D 1 150 ? 4.202 -16.926 -3.620 1.00 21.54 150 ALA D CA 1
ATOM 6723 C C . ALA D 1 150 ? 3.822 -15.874 -4.659 1.00 20.77 150 ALA D C 1
ATOM 6724 O O . ALA D 1 150 ? 4.679 -15.407 -5.426 1.00 20.30 150 ALA D O 1
ATOM 6726 N N . ARG D 1 151 ? 2.548 -15.466 -4.681 1.00 16.66 151 ARG D N 1
ATOM 6727 C CA . ARG D 1 151 ? 2.128 -14.420 -5.613 1.00 18.74 151 ARG D CA 1
ATOM 6728 C C . ARG D 1 151 ? 2.724 -13.065 -5.243 1.00 17.50 151 ARG D C 1
ATOM 6729 O O . ARG D 1 151 ? 3.150 -12.313 -6.130 1.00 19.66 151 ARG D O 1
ATOM 6737 N N . ALA D 1 152 ? 2.755 -12.733 -3.940 1.00 18.60 152 ALA D N 1
ATOM 6738 C CA . ALA D 1 152 ? 3.323 -11.460 -3.498 1.00 18.18 152 ALA D CA 1
ATOM 6739 C C . ALA D 1 152 ? 4.803 -11.352 -3.833 1.00 22.81 152 ALA D C 1
ATOM 6740 O O . ALA D 1 152 ? 5.302 -10.250 -4.118 1.00 20.55 152 ALA D O 1
ATOM 6742 N N . ALA D 1 153 ? 5.523 -12.474 -3.796 1.00 18.58 153 ALA D N 1
ATOM 6743 C CA . ALA D 1 153 ? 6.929 -12.461 -4.185 1.00 21.58 153 ALA D CA 1
ATOM 6744 C C . ALA D 1 153 ? 7.091 -11.994 -5.622 1.00 19.75 153 ALA D C 1
ATOM 6745 O O . ALA D 1 153 ? 7.968 -11.170 -5.920 1.00 19.71 153 ALA D O 1
ATOM 6747 N N . THR D 1 154 ? 6.246 -12.502 -6.522 1.00 17.80 154 THR D N 1
ATOM 6748 C CA . THR D 1 154 ? 6.388 -12.188 -7.939 1.00 20.72 154 THR D CA 1
ATOM 6749 C C . THR D 1 154 ? 5.933 -10.766 -8.240 1.00 19.95 154 THR D C 1
ATOM 6750 O O . THR D 1 154 ? 6.493 -10.116 -9.131 1.00 19.04 154 THR D O 1
ATOM 6754 N N . VAL D 1 155 ? 4.944 -10.255 -7.503 1.00 17.58 155 VAL D N 1
ATOM 6755 C CA . VAL D 1 155 ? 4.607 -8.842 -7.643 1.00 18.17 155 VAL D CA 1
ATOM 6756 C C . VAL D 1 155 ? 5.789 -7.987 -7.212 1.00 19.43 155 VAL D C 1
ATOM 6757 O O . VAL D 1 155 ? 6.164 -7.022 -7.892 1.00 17.74 155 VAL D O 1
ATOM 6761 N N . ALA D 1 156 ? 6.410 -8.348 -6.086 1.00 17.83 156 ALA D N 1
ATOM 6762 C CA . ALA D 1 156 ? 7.615 -7.661 -5.629 1.00 20.23 156 ALA D CA 1
ATOM 6763 C C . ALA D 1 156 ? 8.769 -7.808 -6.622 1.00 19.56 156 ALA D C 1
ATOM 6764 O O . ALA D 1 156 ? 9.592 -6.886 -6.755 1.00 19.44 156 ALA D O 1
ATOM 6766 N N . LEU D 1 157 ? 8.847 -8.941 -7.330 1.00 17.22 157 LEU D N 1
ATOM 6767 C CA . LEU D 1 157 ? 9.869 -9.110 -8.362 1.00 19.07 157 LEU D CA 1
ATOM 6768 C C . LEU D 1 157 ? 9.695 -8.077 -9.467 1.00 21.71 157 LEU D C 1
ATOM 6769 O O . LEU D 1 157 ? 10.663 -7.438 -9.898 1.00 18.39 157 LEU D O 1
ATOM 6774 N N . VAL D 1 158 ? 8.458 -7.910 -9.942 1.00 21.66 158 VAL D N 1
ATOM 6775 C CA . VAL D 1 158 ? 8.166 -6.876 -10.928 1.00 20.76 158 VAL D CA 1
ATOM 6776 C C . VAL D 1 158 ? 8.609 -5.520 -10.411 1.00 20.53 158 VAL D C 1
ATOM 6777 O O . VAL D 1 158 ? 9.368 -4.802 -11.073 1.00 19.74 158 VAL D O 1
ATOM 6781 N N . GLU D 1 159 ? 8.150 -5.159 -9.207 1.00 18.43 159 GLU D N 1
ATOM 6782 C CA . GLU D 1 159 ? 8.395 -3.821 -8.683 1.00 18.77 159 GLU D CA 1
ATOM 6783 C C . GLU D 1 159 ? 9.883 -3.549 -8.531 1.00 17.45 159 GLU D C 1
ATOM 6784 O O . GLU D 1 159 ? 10.351 -2.450 -8.845 1.00 22.50 159 GLU D O 1
ATOM 6790 N N . SER D 1 160 ? 10.642 -4.529 -8.039 1.00 17.33 160 SER D N 1
ATOM 6791 C CA . SER D 1 160 ? 12.068 -4.303 -7.826 1.00 19.88 160 SER D CA 1
ATOM 6792 C C . SER D 1 160 ? 12.856 -4.422 -9.128 1.00 19.65 160 SER D C 1
ATOM 6793 O O . SER D 1 160 ? 13.694 -3.566 -9.430 1.00 18.68 160 SER D O 1
ATOM 6796 N N . ALA D 1 161 ? 12.610 -5.479 -9.905 1.00 17.80 161 ALA D N 1
ATOM 6797 C CA . ALA D 1 161 ? 13.395 -5.679 -11.121 1.00 20.81 161 ALA D CA 1
ATOM 6798 C C . ALA D 1 161 ? 13.189 -4.542 -12.112 1.00 20.32 161 ALA D C 1
ATOM 6799 O O . ALA D 1 161 ? 14.113 -4.192 -12.849 1.00 21.90 161 ALA D O 1
ATOM 6801 N N . ALA D 1 162 ? 11.993 -3.953 -12.137 1.00 17.13 162 ALA D N 1
ATOM 6802 C CA . ALA D 1 162 ? 11.733 -2.842 -13.047 1.00 17.94 162 ALA D CA 1
ATOM 6803 C C . ALA D 1 162 ? 12.616 -1.630 -12.766 1.00 21.00 162 ALA D C 1
ATOM 6804 O O . ALA D 1 162 ? 12.796 -0.792 -13.655 1.00 18.75 162 ALA D O 1
ATOM 6806 N N . LYS D 1 163 ? 13.141 -1.495 -11.549 1.00 19.16 163 LYS D N 1
ATOM 6807 C CA . LYS D 1 163 ? 13.966 -0.334 -11.243 1.00 20.69 163 LYS D CA 1
ATOM 6808 C C . LYS D 1 163 ? 15.241 -0.324 -12.074 1.00 22.34 163 LYS D C 1
ATOM 6809 O O . LYS D 1 163 ? 15.779 0.750 -12.358 1.00 23.26 163 LYS D O 1
ATOM 6815 N N . THR D 1 164 ? 15.736 -1.495 -12.470 1.00 20.72 164 THR D N 1
ATOM 6816 C CA . THR D 1 164 ? 16.925 -1.588 -13.309 1.00 23.19 164 THR D CA 1
ATOM 6817 C C . THR D 1 164 ? 16.620 -1.946 -14.764 1.00 25.39 164 THR D C 1
ATOM 6818 O O . THR D 1 164 ? 17.243 -1.388 -15.672 1.00 26.07 164 THR D O 1
ATOM 6822 N N . LEU D 1 165 ? 15.658 -2.838 -15.027 1.00 23.07 165 LEU D N 1
ATOM 6823 C CA . LEU D 1 165 ? 15.424 -3.260 -16.409 1.00 21.94 165 LEU D CA 1
ATOM 6824 C C . LEU D 1 165 ? 14.761 -2.179 -17.266 1.00 21.61 165 LEU D C 1
ATOM 6825 O O . LEU D 1 165 ? 14.925 -2.198 -18.492 1.00 21.29 165 LEU D O 1
ATOM 6830 N N . SER D 1 166 ? 14.037 -1.233 -16.656 1.00 19.05 166 SER D N 1
ATOM 6831 C CA . SER D 1 166 ? 13.348 -0.200 -17.432 1.00 21.42 166 SER D CA 1
ATOM 6832 C C . SER D 1 166 ? 14.316 0.638 -18.265 1.00 22.74 166 SER D C 1
ATOM 6833 O O . SER D 1 166 ? 13.945 1.110 -19.345 1.00 21.80 166 SER D O 1
ATOM 6836 N N . ARG D 1 167 ? 15.555 0.831 -17.791 1.00 22.63 167 ARG D N 1
ATOM 6837 C CA . ARG D 1 167 ? 16.538 1.582 -18.578 1.00 23.77 167 ARG D CA 1
ATOM 6838 C C . ARG D 1 167 ? 16.965 0.848 -19.838 1.00 28.28 167 ARG D C 1
ATOM 6839 O O . ARG D 1 167 ? 17.428 1.495 -20.784 1.00 29.04 167 ARG D O 1
ATOM 6847 N N . ASP D 1 168 ? 16.846 -0.479 -19.865 1.00 24.85 168 ASP D N 1
ATOM 6848 C CA . ASP D 1 168 ? 17.170 -1.278 -21.038 1.00 26.89 168 ASP D CA 1
ATOM 6849 C C . ASP D 1 168 ? 16.008 -1.393 -22.021 1.00 22.46 168 ASP D C 1
ATOM 6850 O O . ASP D 1 168 ? 16.103 -2.154 -22.984 1.00 27.18 168 ASP D O 1
ATOM 6855 N N . GLY D 1 169 ? 14.918 -0.661 -21.809 1.00 23.41 169 GLY D N 1
ATOM 6856 C CA . GLY D 1 169 ? 13.731 -0.858 -22.614 1.00 19.91 169 GLY D CA 1
ATOM 6857 C C . GLY D 1 169 ? 12.929 -2.103 -22.285 1.00 20.70 169 GLY D C 1
ATOM 6858 O O . GLY D 1 169 ? 11.991 -2.430 -23.021 1.00 24.20 169 GLY D O 1
ATOM 6859 N N . ILE D 1 170 ? 13.270 -2.812 -21.213 1.00 21.24 170 ILE D N 1
ATOM 6860 C CA . ILE D 1 170 ? 12.584 -4.043 -20.817 1.00 17.68 170 ILE D CA 1
ATOM 6861 C C . ILE D 1 170 ? 11.556 -3.659 -19.757 1.00 16.88 170 ILE D C 1
ATOM 6862 O O . ILE D 1 170 ? 11.915 -3.405 -18.604 1.00 19.43 170 ILE D O 1
ATOM 6867 N N . LEU D 1 171 ? 10.278 -3.617 -20.134 1.00 18.95 171 LEU D N 1
ATOM 6868 C CA . LEU D 1 171 ? 9.235 -3.033 -19.293 1.00 19.97 171 LEU D CA 1
ATOM 6869 C C . LEU D 1 171 ? 8.444 -4.139 -18.602 1.00 16.84 171 LEU D C 1
ATOM 6870 O O . LEU D 1 171 ? 7.796 -4.943 -19.273 1.00 18.40 171 LEU D O 1
ATOM 6875 N N . LEU D 1 172 ? 8.468 -4.159 -17.261 1.00 16.77 172 LEU D N 1
ATOM 6876 C CA . LEU D 1 172 ? 7.821 -5.216 -16.485 1.00 20.25 172 LEU D CA 1
ATOM 6877 C C . LEU D 1 172 ? 6.509 -4.735 -15.875 1.00 20.13 172 LEU D C 1
ATOM 6878 O O . LEU D 1 172 ? 6.409 -3.605 -15.391 1.00 18.12 172 LEU D O 1
ATOM 6883 N N . TYR D 1 173 ? 5.504 -5.614 -15.860 1.00 17.17 173 TYR D N 1
ATOM 6884 C CA . TYR D 1 173 ? 4.214 -5.275 -15.264 1.00 17.07 173 TYR D CA 1
ATOM 6885 C C . TYR D 1 173 ? 3.671 -6.506 -14.560 1.00 18.90 173 TYR D C 1
ATOM 6886 O O . TYR D 1 173 ? 4.015 -7.631 -14.924 1.00 18.25 173 TYR D O 1
ATOM 6895 N N . ALA D 1 174 ? 2.825 -6.290 -13.553 1.00 16.11 174 ALA D N 1
ATOM 6896 C CA . ALA D 1 174 ? 2.117 -7.380 -12.897 1.00 18.60 174 ALA D CA 1
ATOM 6897 C C . ALA D 1 174 ? 0.621 -7.113 -12.984 1.00 19.64 174 ALA D C 1
ATOM 6898 O O . ALA D 1 174 ? 0.161 -6.010 -12.664 1.00 18.24 174 ALA D O 1
ATOM 6900 N N . ILE D 1 175 ? -0.135 -8.119 -13.421 1.00 16.54 175 ILE D N 1
ATOM 6901 C CA . ILE D 1 175 ? -1.593 -8.072 -13.418 1.00 18.31 175 ILE D CA 1
ATOM 6902 C C . ILE D 1 175 ? -2.076 -9.009 -12.324 1.00 20.31 175 ILE D C 1
ATOM 6903 O O . ILE D 1 175 ? -1.595 -10.145 -12.221 1.00 20.88 175 ILE D O 1
ATOM 6908 N N . GLY D 1 176 ? -3.010 -8.532 -11.497 1.00 20.86 176 GLY D N 1
ATOM 6909 C CA . GLY D 1 176 ? -3.524 -9.315 -10.399 1.00 19.52 176 GLY D CA 1
ATOM 6910 C C . GLY D 1 176 ? -5.021 -9.547 -10.509 1.00 21.19 176 GLY D C 1
ATOM 6911 O O . GLY D 1 176 ? -5.832 -8.781 -9.979 1.00 21.88 176 GLY D O 1
ATOM 6912 N N . PRO D 1 177 ? -5.417 -10.616 -11.191 1.00 20.56 177 PRO D N 1
ATOM 6913 C CA . PRO D 1 177 ? -6.840 -10.841 -11.447 1.00 19.63 177 PRO D CA 1
ATOM 6914 C C . PRO D 1 177 ? -7.568 -11.483 -10.280 1.00 20.40 177 PRO D C 1
ATOM 6915 O O . PRO D 1 177 ? -7.003 -12.252 -9.498 1.00 20.87 177 PRO D O 1
ATOM 6919 N N . ASN D 1 178 ? -8.854 -11.155 -10.190 1.00 17.84 178 ASN D N 1
ATOM 6920 C CA . ASN D 1 178 ? -9.817 -11.959 -9.451 1.00 21.05 178 ASN D CA 1
ATOM 6921 C C . ASN D 1 178 ? -11.157 -11.759 -10.133 1.00 20.81 178 ASN D C 1
ATOM 6922 O O . ASN D 1 178 ? -11.351 -10.784 -10.860 1.00 21.40 178 ASN D O 1
ATOM 6927 N N . PHE D 1 179 ? -12.082 -12.697 -9.909 1.00 20.61 179 PHE D N 1
ATOM 6928 C CA . PHE D 1 179 ? -13.377 -12.686 -10.586 1.00 21.93 179 PHE D CA 1
ATOM 6929 C C . PHE D 1 179 ? -13.220 -12.483 -12.089 1.00 21.30 179 PHE D C 1
ATOM 6930 O O . PHE D 1 179 ? -13.982 -11.760 -12.733 1.00 24.04 179 PHE D O 1
ATOM 6938 N N . PHE D 1 180 ? -12.215 -13.143 -12.647 1.00 21.95 180 PHE D N 1
ATOM 6939 C CA . PHE D 1 180 ? -11.869 -13.061 -14.059 1.00 22.83 180 PHE D CA 1
ATOM 6940 C C . PHE D 1 180 ? -12.323 -14.359 -14.715 1.00 24.07 180 PHE D C 1
ATOM 6941 O O . PHE D 1 180 ? -11.924 -15.441 -14.276 1.00 26.13 180 PHE D O 1
ATOM 6949 N N . ASN D 1 181 ? -13.165 -14.248 -15.741 1.00 25.04 181 ASN D N 1
ATOM 6950 C CA . ASN D 1 181 ? -13.703 -15.427 -16.435 1.00 25.49 181 ASN D CA 1
ATOM 6951 C C . ASN D 1 181 ? -12.563 -16.130 -17.168 1.00 25.43 181 ASN D C 1
ATOM 6952 O O . ASN D 1 181 ? -12.101 -15.676 -18.219 1.00 26.42 181 ASN D O 1
ATOM 6957 N N . ASN D 1 182 ? -12.100 -17.242 -16.608 1.00 27.81 182 ASN D N 1
ATOM 6958 C CA . ASN D 1 182 ? -10.988 -17.994 -17.171 1.00 25.18 182 ASN D CA 1
ATOM 6959 C C . ASN D 1 182 ? -11.140 -19.445 -16.750 1.00 28.23 182 ASN D C 1
ATOM 6960 O O . ASN D 1 182 ? -11.742 -19.720 -15.704 1.00 28.57 182 ASN D O 1
ATOM 6965 N N . PRO D 1 183 ? -10.579 -20.393 -17.511 1.00 29.30 183 PRO D N 1
ATOM 6966 C CA . PRO D 1 183 ? -10.844 -21.814 -17.216 1.00 31.44 183 PRO D CA 1
ATOM 6967 C C . PRO D 1 183 ? -10.245 -22.312 -15.910 1.00 30.92 183 PRO D C 1
ATOM 6968 O O . PRO D 1 183 ? -10.655 -23.381 -15.438 1.00 31.94 183 PRO D O 1
ATOM 6972 N N . THR D 1 184 ? -9.307 -21.586 -15.296 1.00 27.13 184 THR D N 1
ATOM 6973 C CA . THR D 1 184 ? -8.667 -22.100 -14.088 1.00 26.76 184 THR D CA 1
ATOM 6974 C C . THR D 1 184 ? -9.466 -21.793 -12.825 1.00 31.21 184 THR D C 1
ATOM 6975 O O . THR D 1 184 ? -9.692 -22.688 -12.004 1.00 29.82 184 THR D O 1
ATOM 6979 N N . TYR D 1 185 ? -9.881 -20.537 -12.645 1.00 31.48 185 TYR D N 1
ATOM 6980 C CA . TYR D 1 185 ? -10.505 -20.116 -11.397 1.00 32.15 185 TYR D CA 1
ATOM 6981 C C . TYR D 1 185 ? -11.983 -19.767 -11.521 1.00 29.00 185 TYR D C 1
ATOM 6982 O O . TYR D 1 185 ? -12.736 -20.017 -10.580 1.00 33.99 185 TYR D O 1
ATOM 6991 N N . PHE D 1 186 ? -12.431 -19.219 -12.646 1.00 30.14 186 PHE D N 1
ATOM 6992 C CA . PHE D 1 186 ? -13.828 -18.817 -12.819 1.00 31.05 186 PHE D CA 1
ATOM 6993 C C . PHE D 1 186 ? -14.310 -19.223 -14.204 1.00 31.50 186 PHE D C 1
ATOM 6994 O O . PHE D 1 186 ? -14.631 -18.375 -15.043 1.00 29.14 186 PHE D O 1
ATOM 7002 N N . PRO D 1 187 ? -14.404 -20.529 -14.468 1.00 32.54 187 PRO D N 1
ATOM 7003 C CA . PRO D 1 187 ? -14.902 -20.971 -15.773 1.00 35.94 187 PRO D CA 1
ATOM 7004 C C . PRO D 1 187 ? -16.348 -20.550 -15.986 1.00 36.14 187 PRO D C 1
ATOM 7005 O O . PRO D 1 187 ? -17.135 -20.447 -15.043 1.00 40.92 187 PRO D O 1
ATOM 7009 N N . THR D 1 188 ? -16.691 -20.306 -17.250 1.00 34.13 188 THR D N 1
ATOM 7010 C CA . THR D 1 188 ? -18.062 -19.948 -17.593 1.00 37.41 188 THR D CA 1
ATOM 7011 C C . THR D 1 188 ? -19.050 -20.994 -17.091 1.00 44.30 188 THR D C 1
ATOM 7012 O O . THR D 1 188 ? -20.205 -20.665 -16.795 1.00 42.25 188 THR D O 1
ATOM 7016 N N . SER D 1 189 ? -18.603 -22.247 -16.959 1.00 43.87 189 SER D N 1
ATOM 7017 C CA . SER D 1 189 ? -19.428 -23.285 -16.346 1.00 43.42 189 SER D CA 1
ATOM 7018 C C . SER D 1 189 ? -19.733 -22.958 -14.887 1.00 45.08 189 SER D C 1
ATOM 7019 O O . SER D 1 189 ? -20.896 -22.982 -14.466 1.00 45.02 189 SER D O 1
ATOM 7022 N N . ASP D 1 190 ? -18.693 -22.654 -14.099 1.00 44.38 190 ASP D N 1
ATOM 7023 C CA . ASP D 1 190 ? -18.877 -22.344 -12.681 1.00 42.53 190 ASP D CA 1
ATOM 7024 C C . ASP D 1 190 ? -19.876 -21.212 -12.467 1.00 41.89 190 ASP D C 1
ATOM 7025 O O . ASP D 1 190 ? -20.644 -21.227 -11.497 1.00 41.20 190 ASP D O 1
ATOM 7030 N N . TRP D 1 191 ? -19.875 -20.216 -13.356 1.00 43.08 191 TRP D N 1
ATOM 7031 C CA . TRP D 1 191 ? -20.804 -19.099 -13.214 1.00 38.95 191 TRP D CA 1
ATOM 7032 C C . TRP D 1 191 ? -22.248 -19.554 -13.386 1.00 42.97 191 TRP D C 1
ATOM 7033 O O . TRP D 1 191 ? -23.126 -19.150 -12.616 1.00 38.41 191 TRP D O 1
ATOM 7044 N N . GLU D 1 192 ? -22.514 -20.399 -14.387 1.00 41.48 192 GLU D N 1
ATOM 7045 C CA . GLU D 1 192 ? -23.878 -20.830 -14.662 1.00 41.23 192 GLU D CA 1
ATOM 7046 C C . GLU D 1 192 ? -24.378 -21.896 -13.690 1.00 36.36 192 GLU D C 1
ATOM 7047 O O . GLU D 1 192 ? -25.593 -22.029 -13.517 1.00 42.51 192 GLU D O 1
ATOM 7053 N N . ASN D 1 193 ? -23.480 -22.638 -13.036 1.00 38.06 193 ASN D N 1
ATOM 7054 C CA . ASN D 1 193 ? -23.872 -23.749 -12.175 1.00 39.78 193 ASN D CA 1
ATOM 7055 C C . ASN D 1 193 ? -23.957 -23.399 -10.692 1.00 38.76 193 ASN D C 1
ATOM 7056 O O . ASN D 1 193 ? -24.649 -24.106 -9.952 1.00 35.99 193 ASN D O 1
ATOM 7061 N N . ASN D 1 194 ? -23.270 -22.351 -10.230 1.00 41.10 194 ASN D N 1
ATOM 7062 C CA . ASN D 1 194 ? -23.159 -22.052 -8.802 1.00 39.23 194 ASN D CA 1
ATOM 7063 C C . ASN D 1 194 ? -23.815 -20.708 -8.503 1.00 43.94 194 ASN D C 1
ATOM 7064 O O . ASN D 1 194 ? -23.150 -19.662 -8.559 1.00 40.36 194 ASN D O 1
ATOM 7069 N N . PRO D 1 195 ? -25.114 -20.685 -8.175 1.00 43.62 195 PRO D N 1
ATOM 7070 C CA . PRO D 1 195 ? -25.753 -19.405 -7.810 1.00 44.08 195 PRO D CA 1
ATOM 7071 C C . PRO D 1 195 ? -25.085 -18.711 -6.636 1.00 43.30 195 PRO D C 1
ATOM 7072 O O . PRO D 1 195 ? -25.317 -17.512 -6.432 1.00 41.52 195 PRO D O 1
ATOM 7076 N N . GLU D 1 196 ? -24.270 -19.429 -5.856 1.00 39.67 196 GLU D N 1
ATOM 7077 C CA . GLU D 1 196 ? -23.533 -18.797 -4.768 1.00 45.25 196 GLU D CA 1
ATOM 7078 C C . GLU D 1 196 ? -22.367 -17.974 -5.297 1.00 40.65 196 GLU D C 1
ATOM 7079 O O . GLU D 1 196 ? -21.922 -17.031 -4.629 1.00 40.06 196 GLU D O 1
ATOM 7085 N N . LEU D 1 197 ? -21.851 -18.331 -6.474 1.00 33.53 197 LEU D N 1
ATOM 7086 C CA . LEU D 1 197 ? -20.838 -17.511 -7.132 1.00 33.08 197 LEU D CA 1
ATOM 7087 C C . LEU D 1 197 ? -21.437 -16.227 -7.685 1.00 30.85 197 LEU D C 1
ATOM 7088 O O . LEU D 1 197 ? -20.830 -15.155 -7.570 1.00 28.38 197 LEU D O 1
ATOM 7093 N N . ARG D 1 198 ? -22.608 -16.319 -8.322 1.00 28.32 198 ARG D N 1
ATOM 7094 C CA . ARG D 1 198 ? -23.247 -15.127 -8.866 1.00 29.74 198 ARG D CA 1
ATOM 7095 C C . ARG D 1 198 ? -23.665 -14.185 -7.745 1.00 34.36 198 ARG D C 1
ATOM 7096 O O . ARG D 1 198 ? -23.611 -12.956 -7.899 1.00 28.09 198 ARG D O 1
ATOM 7104 N N . GLU D 1 199 ? -24.066 -14.750 -6.604 1.00 27.96 199 GLU D N 1
ATOM 7105 C CA . GLU D 1 199 ? -24.408 -13.942 -5.435 1.00 34.58 199 GLU D CA 1
ATOM 7106 C C . GLU D 1 199 ? -23.166 -13.309 -4.818 1.00 32.08 199 GLU D C 1
ATOM 7107 O O . GLU D 1 199 ? -23.195 -12.143 -4.405 1.00 32.37 199 GLU D O 1
ATOM 7113 N N . ARG D 1 200 ? -22.062 -14.053 -4.757 1.00 31.41 200 ARG D N 1
ATOM 7114 C CA . ARG D 1 200 ? -20.828 -13.475 -4.237 1.00 33.83 200 ARG D CA 1
ATOM 7115 C C . ARG D 1 200 ? -20.315 -12.365 -5.146 1.00 27.85 200 ARG D C 1
ATOM 7116 O O . ARG D 1 200 ? -19.819 -11.343 -4.661 1.00 26.95 200 ARG D O 1
ATOM 7124 N N . VAL D 1 201 ? -20.444 -12.532 -6.464 1.00 26.16 201 VAL D N 1
ATOM 7125 C CA . VAL D 1 201 ? -20.009 -11.477 -7.379 1.00 28.50 201 VAL D CA 1
ATOM 7126 C C . VAL D 1 201 ? -20.898 -10.246 -7.249 1.00 27.64 201 VAL D C 1
ATOM 7127 O O . VAL D 1 201 ? -20.407 -9.111 -7.236 1.00 26.60 201 VAL D O 1
ATOM 7131 N N . GLU D 1 202 ? -22.220 -10.442 -7.166 1.00 29.63 202 GLU D N 1
ATOM 7132 C CA . GLU D 1 202 ? -23.116 -9.307 -6.956 1.00 28.99 202 GLU D CA 1
ATOM 7133 C C . GLU D 1 202 ? -22.757 -8.555 -5.681 1.00 27.03 202 GLU D C 1
ATOM 7134 O O . GLU D 1 202 ? -22.867 -7.326 -5.632 1.00 26.73 202 GLU D O 1
ATOM 7140 N N . ARG D 1 203 ? -22.309 -9.266 -4.650 1.00 26.89 203 ARG D N 1
ATOM 7141 C CA . ARG D 1 203 ? -22.057 -8.605 -3.375 1.00 28.43 203 ARG D CA 1
ATOM 7142 C C . ARG D 1 203 ? -20.683 -7.940 -3.333 1.00 29.82 203 ARG D C 1
ATOM 7143 O O . ARG D 1 203 ? -20.548 -6.825 -2.817 1.00 26.73 203 ARG D O 1
ATOM 7151 N N . ASP D 1 204 ? -19.657 -8.591 -3.872 1.00 23.49 204 ASP D N 1
ATOM 7152 C CA . ASP D 1 204 ? -18.281 -8.158 -3.644 1.00 27.40 204 ASP D CA 1
ATOM 7153 C C . ASP D 1 204 ? -17.604 -7.508 -4.844 1.00 24.00 204 ASP D C 1
ATOM 7154 O O . ASP D 1 204 ? -16.533 -6.912 -4.676 1.00 23.48 204 ASP D O 1
ATOM 7159 N N . VAL D 1 205 ? -18.175 -7.599 -6.039 1.00 21.35 205 VAL D N 1
ATOM 7160 C CA . VAL D 1 205 ? -17.541 -7.049 -7.229 1.00 20.41 205 VAL D CA 1
ATOM 7161 C C . VAL D 1 205 ? -18.325 -5.812 -7.663 1.00 21.94 205 VAL D C 1
ATOM 7162 O O . VAL D 1 205 ? -19.446 -5.941 -8.178 1.00 21.96 205 VAL D O 1
ATOM 7166 N N . PRO D 1 206 ? -17.768 -4.605 -7.521 1.00 19.02 206 PRO D N 1
ATOM 7167 C CA . PRO D 1 206 ? -18.499 -3.409 -7.966 1.00 20.86 206 PRO D CA 1
ATOM 7168 C C . PRO D 1 206 ? -18.989 -3.475 -9.402 1.00 22.14 206 PRO D C 1
ATOM 7169 O O . PRO D 1 206 ? -20.113 -3.033 -9.694 1.00 19.90 206 PRO D O 1
ATOM 7173 N N . LEU D 1 207 ? -18.170 -4.016 -10.306 1.00 21.33 207 LEU D N 1
ATOM 7174 C CA . LEU D 1 207 ? -18.576 -4.140 -11.701 1.00 18.02 207 LEU D CA 1
ATOM 7175 C C . LEU D 1 207 ? -19.845 -4.967 -11.839 1.00 22.23 207 LEU D C 1
ATOM 7176 O O . LEU D 1 207 ? -20.648 -4.721 -12.748 1.00 19.97 207 LEU D O 1
ATOM 7181 N N . GLY D 1 208 ? -20.028 -5.951 -10.958 1.00 20.46 208 GLY D N 1
ATOM 7182 C CA . GLY D 1 208 ? -21.226 -6.767 -10.925 1.00 24.41 208 GLY D CA 1
ATOM 7183 C C . GLY D 1 208 ? -21.193 -7.975 -11.830 1.00 24.14 208 GLY D C 1
ATOM 7184 O O . GLY D 1 208 ? -22.249 -8.562 -12.090 1.00 24.31 208 GLY D O 1
ATOM 7185 N N . ARG D 1 209 ? -20.017 -8.365 -12.310 1.00 21.04 209 ARG D N 1
ATOM 7186 C CA . ARG D 1 209 ? -19.873 -9.404 -13.320 1.00 21.96 209 ARG D CA 1
ATOM 7187 C C . ARG D 1 209 ? -18.418 -9.839 -13.344 1.00 23.87 209 ARG D C 1
ATOM 7188 O O . ARG D 1 209 ? -17.530 -9.111 -12.894 1.00 22.77 209 ARG D O 1
ATOM 7196 N N . LEU D 1 210 ? -18.183 -11.039 -13.866 1.00 23.44 210 LEU D N 1
ATOM 7197 C CA . LEU D 1 210 ? -16.818 -11.486 -14.097 1.00 21.46 210 LEU D CA 1
ATOM 7198 C C . LEU D 1 210 ? -16.177 -10.663 -15.206 1.00 19.09 210 LEU D C 1
ATOM 7199 O O . LEU D 1 210 ? -16.846 -10.224 -16.148 1.00 23.40 210 LEU D O 1
ATOM 7204 N N . GLY D 1 211 ? -14.862 -10.464 -15.104 1.00 21.91 211 GLY D N 1
ATOM 7205 C CA . GLY D 1 211 ? -14.149 -9.786 -16.178 1.00 19.90 211 GLY D CA 1
ATOM 7206 C C . GLY D 1 211 ? -14.063 -10.686 -17.402 1.00 19.30 211 GLY D C 1
ATOM 7207 O O . GLY D 1 211 ? -13.854 -11.892 -17.291 1.00 22.54 211 GLY D O 1
ATOM 7208 N N . ARG D 1 212 ? -14.223 -10.095 -18.574 1.00 20.98 212 ARG D N 1
ATOM 7209 C CA . ARG D 1 212 ? -14.277 -10.920 -19.777 1.00 21.35 212 ARG D CA 1
ATOM 7210 C C . ARG D 1 212 ? -12.878 -11.234 -20.312 1.00 26.17 212 ARG D C 1
ATOM 7211 O O . ARG D 1 212 ? -11.938 -10.453 -20.127 1.00 19.87 212 ARG D O 1
ATOM 7219 N N . PRO D 1 213 ? -12.726 -12.370 -21.007 1.00 21.05 213 PRO D N 1
ATOM 7220 C CA . PRO D 1 213 ? -11.434 -12.663 -21.658 1.00 23.72 213 PRO D CA 1
ATOM 7221 C C . PRO D 1 213 ? -10.915 -11.532 -22.538 1.00 20.63 213 PRO D C 1
ATOM 7222 O O . PRO D 1 213 ? -9.731 -11.181 -22.458 1.00 22.76 213 PRO D O 1
ATOM 7226 N N . ASP D 1 214 ? -11.772 -10.941 -23.370 1.00 22.31 214 ASP D N 1
ATOM 7227 C CA . ASP D 1 214 ? -11.317 -9.874 -24.252 1.00 21.59 214 ASP D CA 1
ATOM 7228 C C . ASP D 1 214 ? -10.916 -8.622 -23.484 1.00 21.52 214 ASP D C 1
ATOM 7229 O O . ASP D 1 214 ? -10.179 -7.793 -24.026 1.00 22.33 214 ASP D O 1
ATOM 7234 N N . GLU D 1 215 ? -11.389 -8.461 -22.246 1.00 21.09 215 GLU D N 1
ATOM 7235 C CA . GLU D 1 215 ? -10.935 -7.329 -21.438 1.00 18.80 215 GLU D CA 1
ATOM 7236 C C . GLU D 1 215 ? -9.543 -7.588 -20.886 1.00 19.62 215 GLU D C 1
ATOM 7237 O O . GLU D 1 215 ? -8.700 -6.685 -20.872 1.00 19.80 215 GLU D O 1
ATOM 7243 N N . MET D 1 216 ? -9.265 -8.823 -20.472 1.00 18.05 216 MET D N 1
ATOM 7244 C CA . MET D 1 216 ? -7.896 -9.158 -20.113 1.00 16.51 216 MET D CA 1
ATOM 7245 C C . MET D 1 216 ? -6.990 -9.033 -21.325 1.00 18.64 216 MET D C 1
ATOM 7246 O O . MET D 1 216 ? -5.863 -8.526 -21.228 1.00 21.12 216 MET D O 1
ATOM 7251 N N . GLY D 1 217 ? -7.480 -9.476 -22.484 1.00 19.89 217 GLY D N 1
ATOM 7252 C CA . GLY D 1 217 ? -6.716 -9.325 -23.706 1.00 20.57 217 GLY D CA 1
ATOM 7253 C C . GLY D 1 217 ? -6.433 -7.872 -24.037 1.00 19.12 217 GLY D C 1
ATOM 7254 O O . GLY D 1 217 ? -5.326 -7.530 -24.454 1.00 19.88 217 GLY D O 1
ATOM 7255 N N . ALA D 1 218 ? -7.430 -6.999 -23.856 1.00 21.45 218 ALA D N 1
ATOM 7256 C CA . ALA D 1 218 ? -7.225 -5.580 -24.145 1.00 20.60 218 ALA D CA 1
ATOM 7257 C C . ALA D 1 218 ? -6.140 -4.986 -23.255 1.00 19.24 218 ALA D C 1
ATOM 7258 O O . ALA D 1 218 ? -5.323 -4.175 -23.714 1.00 19.04 218 ALA D O 1
ATOM 7260 N N . LEU D 1 219 ? -6.118 -5.371 -21.977 1.00 16.55 219 LEU D N 1
ATOM 7261 C CA . LEU D 1 219 ? -5.060 -4.880 -21.095 1.00 18.88 219 LEU D CA 1
ATOM 7262 C C . LEU D 1 219 ? -3.704 -5.411 -21.524 1.00 19.89 219 LEU D C 1
ATOM 7263 O O . LEU D 1 219 ? -2.695 -4.700 -21.453 1.00 19.17 219 LEU D O 1
ATOM 7268 N N . ILE D 1 220 ? -3.653 -6.667 -21.955 1.00 19.45 220 ILE D N 1
ATOM 7269 C CA . ILE D 1 220 ? -2.370 -7.262 -22.312 1.00 17.63 220 ILE D CA 1
ATOM 7270 C C . ILE D 1 220 ? -1.799 -6.597 -23.563 1.00 20.11 220 ILE D C 1
ATOM 7271 O O . ILE D 1 220 ? -0.628 -6.189 -23.596 1.00 20.04 220 ILE D O 1
ATOM 7276 N N . THR D 1 221 ? -2.625 -6.437 -24.599 1.00 17.26 221 THR D N 1
ATOM 7277 C CA . THR D 1 221 ? -2.118 -5.854 -25.831 1.00 16.80 221 THR D CA 1
ATOM 7278 C C . THR D 1 221 ? -1.802 -4.369 -25.664 1.00 20.56 221 THR D C 1
ATOM 7279 O O . THR D 1 221 ? -0.911 -3.849 -26.354 1.00 22.00 221 THR D O 1
ATOM 7283 N N . PHE D 1 222 ? -2.508 -3.676 -24.760 1.00 18.18 222 PHE D N 1
ATOM 7284 C CA . PHE D 1 222 ? -2.177 -2.276 -24.478 1.00 18.36 222 PHE D CA 1
ATOM 7285 C C . PHE D 1 222 ? -0.800 -2.157 -23.836 1.00 20.73 222 PHE D C 1
ATOM 7286 O O . PHE D 1 222 ? 0.011 -1.312 -24.234 1.00 20.76 222 PHE D O 1
ATOM 7294 N N . LEU D 1 223 ? -0.530 -2.969 -22.808 1.00 17.19 223 LEU D N 1
ATOM 7295 C CA . LEU D 1 223 ? 0.812 -2.991 -22.231 1.00 17.98 223 LEU D CA 1
ATOM 7296 C C . LEU D 1 223 ? 1.857 -3.393 -23.273 1.00 22.75 223 LEU D C 1
ATOM 7297 O O . LEU D 1 223 ? 2.914 -2.761 -23.380 1.00 19.98 223 LEU D O 1
ATOM 7302 N N . ALA D 1 224 ? 1.561 -4.424 -24.070 1.00 22.03 224 ALA D N 1
ATOM 7303 C CA . ALA D 1 224 ? 2.510 -4.906 -25.078 1.00 20.42 224 ALA D CA 1
ATOM 7304 C C . ALA D 1 224 ? 2.840 -3.842 -26.120 1.00 20.36 224 ALA D C 1
ATOM 7305 O O . ALA D 1 224 ? 3.924 -3.874 -26.717 1.00 21.92 224 ALA D O 1
ATOM 7307 N N . SER D 1 225 ? 1.936 -2.886 -26.344 1.00 18.38 225 SER D N 1
ATOM 7308 C CA . SER D 1 225 ? 2.162 -1.845 -27.341 1.00 18.11 225 SER D CA 1
ATOM 7309 C C . SER D 1 225 ? 3.270 -0.872 -26.954 1.00 21.02 225 SER D C 1
ATOM 7310 O O . SER D 1 225 ? 3.794 -0.173 -27.836 1.00 18.90 225 SER D O 1
ATOM 7313 N N . ARG D 1 226 ? 3.605 -0.789 -25.661 1.00 16.65 226 ARG D N 1
ATOM 7314 C CA . ARG D 1 226 ? 4.546 0.166 -25.079 1.00 21.57 226 ARG D CA 1
ATOM 7315 C C . ARG D 1 226 ? 4.115 1.624 -25.264 1.00 21.10 226 ARG D C 1
ATOM 7316 O O . ARG D 1 226 ? 4.896 2.538 -24.961 1.00 23.52 226 ARG D O 1
ATOM 7324 N N . ARG D 1 227 ? 2.887 1.869 -25.738 1.00 17.69 227 ARG D N 1
ATOM 7325 C CA . ARG D 1 227 ? 2.428 3.245 -25.968 1.00 17.98 227 ARG D CA 1
ATOM 7326 C C . ARG D 1 227 ? 2.316 4.051 -24.680 1.00 18.85 227 ARG D C 1
ATOM 7327 O O . ARG D 1 227 ? 2.287 5.288 -24.737 1.00 16.13 227 ARG D O 1
ATOM 7335 N N . ALA D 1 228 ? 2.237 3.395 -23.527 1.00 19.38 228 ALA D N 1
ATOM 7336 C CA . ALA D 1 228 ? 2.189 4.107 -22.247 1.00 20.02 228 ALA D CA 1
ATOM 7337 C C . ALA D 1 228 ? 3.287 3.598 -21.324 1.00 19.57 228 ALA D C 1
ATOM 7338 O O . ALA D 1 228 ? 3.050 3.219 -20.176 1.00 18.41 228 ALA D O 1
ATOM 7340 N N . ALA D 1 229 ? 4.523 3.632 -21.827 1.00 17.78 229 ALA D N 1
ATOM 7341 C CA . ALA D 1 229 ? 5.683 3.159 -21.074 1.00 17.89 229 ALA D CA 1
ATOM 7342 C C . ALA D 1 229 ? 5.783 3.672 -19.634 1.00 18.57 229 ALA D C 1
ATOM 7343 O O . ALA D 1 229 ? 6.200 2.890 -18.762 1.00 17.61 229 ALA D O 1
ATOM 7345 N N . PRO D 1 230 ? 5.461 4.931 -19.309 1.00 14.55 230 PRO D N 1
ATOM 7346 C CA . PRO D 1 230 ? 5.723 5.416 -17.941 1.00 15.09 230 PRO D CA 1
ATOM 7347 C C . PRO D 1 230 ? 4.902 4.731 -16.850 1.00 17.91 230 PRO D C 1
ATOM 7348 O O . PRO D 1 230 ? 5.138 5.024 -15.664 1.00 16.50 230 PRO D O 1
ATOM 7352 N N . ILE D 1 231 ? 3.960 3.842 -17.187 1.00 17.04 231 ILE D N 1
ATOM 7353 C CA . ILE D 1 231 ? 3.250 3.115 -16.133 1.00 18.79 231 ILE D CA 1
ATOM 7354 C C . ILE D 1 231 ? 3.992 1.811 -15.815 1.00 19.49 231 ILE D C 1
ATOM 7355 O O . ILE D 1 231 ? 3.486 0.965 -15.069 1.00 18.32 231 ILE D O 1
ATOM 7360 N N . VAL D 1 232 ? 5.228 1.680 -16.316 1.00 17.93 232 VAL D N 1
ATOM 7361 C CA . VAL D 1 232 ? 6.029 0.474 -16.103 1.00 16.51 232 VAL D CA 1
ATOM 7362 C C . VAL D 1 232 ? 6.248 0.215 -14.608 1.00 16.99 232 VAL D C 1
ATOM 7363 O O . VAL D 1 232 ? 6.303 1.139 -13.788 1.00 16.17 232 VAL D O 1
ATOM 7367 N N . GLY D 1 233 ? 6.356 -1.061 -14.248 1.00 15.80 233 GLY D N 1
ATOM 7368 C CA . GLY D 1 233 ? 6.865 -1.427 -12.941 1.00 13.65 233 GLY D CA 1
ATOM 7369 C C . GLY D 1 233 ? 5.865 -1.470 -11.810 1.00 17.17 233 GLY D C 1
ATOM 7370 O O . GLY D 1 233 ? 6.268 -1.347 -10.646 1.00 18.07 233 GLY D O 1
ATOM 7371 N N . GLN D 1 234 ? 4.578 -1.648 -12.095 1.00 15.99 234 GLN D N 1
ATOM 7372 C CA . GLN D 1 234 ? 3.590 -1.602 -11.028 1.00 18.53 234 GLN D CA 1
ATOM 7373 C C . GLN D 1 234 ? 2.588 -2.725 -11.203 1.00 19.72 234 GLN D C 1
ATOM 7374 O O . GLN D 1 234 ? 2.576 -3.444 -12.203 1.00 20.88 234 GLN D O 1
ATOM 7380 N N . PHE D 1 235 ? 1.751 -2.858 -10.190 1.00 18.42 235 PHE D N 1
ATOM 7381 C CA . PHE D 1 235 ? 0.709 -3.870 -10.123 1.00 19.55 235 PHE D CA 1
ATOM 7382 C C . PHE D 1 235 ? -0.606 -3.267 -10.589 1.00 20.57 235 PHE D C 1
ATOM 7383 O O . PHE D 1 235 ? -0.959 -2.154 -10.181 1.00 18.00 235 PHE D O 1
ATOM 7391 N N . PHE D 1 236 ? -1.330 -4.000 -11.433 1.00 16.38 236 PHE D N 1
ATOM 7392 C CA . PHE D 1 236 ? -2.657 -3.596 -11.891 1.00 20.65 236 PHE D CA 1
ATOM 7393 C C . PHE D 1 236 ? -3.667 -4.616 -11.397 1.00 21.93 236 PHE D C 1
ATOM 7394 O O . PHE D 1 236 ? -3.588 -5.794 -11.756 1.00 17.80 236 PHE D O 1
ATOM 7402 N N . ALA D 1 237 ? -4.611 -4.170 -10.583 1.00 19.45 237 ALA D N 1
ATOM 7403 C CA . ALA D 1 237 ? -5.708 -5.052 -10.211 1.00 19.96 237 ALA D CA 1
ATOM 7404 C C . ALA D 1 237 ? -6.600 -5.276 -11.427 1.00 21.51 237 ALA D C 1
ATOM 7405 O O . ALA D 1 237 ? -6.847 -4.353 -12.210 1.00 22.01 237 ALA D O 1
ATOM 7407 N N . PHE D 1 238 ? -7.064 -6.524 -11.613 1.00 21.59 238 PHE D N 1
ATOM 7408 C CA . PHE D 1 238 ? -8.041 -6.860 -12.662 1.00 20.88 238 PHE D CA 1
ATOM 7409 C C . PHE D 1 238 ? -9.184 -7.605 -11.969 1.00 21.32 238 PHE D C 1
ATOM 7410 O O . PHE D 1 238 ? -9.328 -8.823 -12.078 1.00 20.54 238 PHE D O 1
ATOM 7418 N N . THR D 1 239 ? -9.969 -6.857 -11.203 1.00 19.20 239 THR D N 1
ATOM 7419 C CA . THR D 1 239 ? -10.877 -7.434 -10.227 1.00 20.04 239 THR D CA 1
ATOM 7420 C C . THR D 1 239 ? -12.277 -6.837 -10.274 1.00 19.05 239 THR D C 1
ATOM 7421 O O . THR D 1 239 ? -13.096 -7.174 -9.415 1.00 23.04 239 THR D O 1
ATOM 7425 N N . GLY D 1 240 ? -12.571 -5.964 -11.234 1.00 17.89 240 GLY D N 1
ATOM 7426 C CA . GLY D 1 240 ? -13.852 -5.279 -11.273 1.00 18.86 240 GLY D CA 1
ATOM 7427 C C . GLY D 1 240 ? -14.106 -4.322 -10.123 1.00 20.00 240 GLY D C 1
ATOM 7428 O O . GLY D 1 240 ? -15.266 -4.056 -9.792 1.00 16.61 240 GLY D O 1
ATOM 7429 N N . GLY D 1 241 ? -13.057 -3.800 -9.493 1.00 17.81 241 GLY D N 1
ATOM 7430 C CA . GLY D 1 241 ? -13.232 -2.912 -8.360 1.00 17.96 241 GLY D CA 1
ATOM 7431 C C . GLY D 1 241 ? -13.235 -3.594 -7.014 1.00 19.40 241 GLY D C 1
ATOM 7432 O O . GLY D 1 241 ? -13.408 -2.921 -5.995 1.00 19.31 241 GLY D O 1
ATOM 7433 N N . TYR D 1 242 ? -13.057 -4.914 -6.979 1.00 16.19 242 TYR D N 1
ATOM 7434 C CA . TYR D 1 242 ? -12.898 -5.619 -5.715 1.00 17.84 242 TYR D CA 1
ATOM 7435 C C . TYR D 1 242 ? -11.711 -5.067 -4.931 1.00 23.54 242 TYR D C 1
ATOM 7436 O O . TYR D 1 242 ? -11.838 -4.697 -3.756 1.00 21.23 242 TYR D O 1
ATOM 7445 N N . LEU D 1 243 ? -10.547 -4.999 -5.569 1.00 19.09 243 LEU D N 1
ATOM 7446 C CA . LEU D 1 243 ? -9.425 -4.248 -5.029 1.00 21.76 243 LEU D CA 1
ATOM 7447 C C . LEU D 1 243 ? -9.592 -2.796 -5.455 1.00 20.50 243 LEU D C 1
ATOM 7448 O O . LEU D 1 243 ? -10.272 -2.527 -6.456 1.00 21.30 243 LEU D O 1
ATOM 7453 N N . PRO D 1 244 ? -8.980 -1.857 -4.713 1.00 19.52 244 PRO D N 1
ATOM 7454 C CA . PRO D 1 244 ? -8.249 -2.028 -3.448 1.00 22.56 244 PRO D CA 1
ATOM 7455 C C . PRO D 1 244 ? -9.159 -2.244 -2.231 1.00 23.39 244 PRO D C 1
ATOM 7456 O O . PRO D 1 244 ? -8.676 -2.673 -1.185 1.00 24.34 244 PRO D O 1
ATOM 7461 N N . LYS E 1 2 ? 19.227 -0.666 31.348 1.00 36.15 2 LYS E N 1
ATOM 7462 C CA . LYS E 1 2 ? 19.230 -0.435 32.794 1.00 29.54 2 LYS E CA 1
ATOM 7463 C C . LYS E 1 2 ? 19.095 1.061 33.084 1.00 27.28 2 LYS E C 1
ATOM 7464 O O . LYS E 1 2 ? 19.829 1.873 32.521 1.00 30.40 2 LYS E O 1
ATOM 7470 N N . ILE E 1 3 ? 18.180 1.455 33.967 1.00 31.03 3 ILE E N 1
ATOM 7471 C CA . ILE E 1 3 ? 18.102 2.860 34.344 1.00 27.67 3 ILE E CA 1
ATOM 7472 C C . ILE E 1 3 ? 18.593 3.022 35.778 1.00 25.45 3 ILE E C 1
ATOM 7473 O O . ILE E 1 3 ? 18.495 2.113 36.612 1.00 25.46 3 ILE E O 1
ATOM 7478 N N . ALA E 1 4 ? 19.152 4.194 36.042 1.00 24.95 4 ALA E N 1
ATOM 7479 C CA . ALA E 1 4 ? 19.637 4.576 37.354 1.00 25.17 4 ALA E CA 1
ATOM 7480 C C . ALA E 1 4 ? 19.080 5.948 37.693 1.00 26.73 4 ALA E C 1
ATOM 7481 O O . ALA E 1 4 ? 18.882 6.786 36.808 1.00 30.06 4 ALA E O 1
ATOM 7483 N N . LEU E 1 5 ? 18.796 6.156 38.977 1.00 23.88 5 LEU E N 1
ATOM 7484 C CA . LEU E 1 5 ? 18.413 7.458 39.512 1.00 24.39 5 LEU E CA 1
ATOM 7485 C C . LEU E 1 5 ? 19.581 8.012 40.314 1.00 25.44 5 LEU E C 1
ATOM 7486 O O . LEU E 1 5 ? 20.130 7.308 41.170 1.00 23.33 5 LEU E O 1
ATOM 7491 N N . VAL E 1 6 ? 19.976 9.252 40.016 1.00 22.46 6 VAL E N 1
ATOM 7492 C CA . VAL E 1 6 ? 21.038 9.959 40.730 1.00 22.24 6 VAL E CA 1
ATOM 7493 C C . VAL E 1 6 ? 20.468 11.279 41.239 1.00 25.71 6 VAL E C 1
ATOM 7494 O O . VAL E 1 6 ? 19.940 12.075 40.448 1.00 23.89 6 VAL E O 1
ATOM 7498 N N . THR E 1 7 ? 20.580 11.518 42.549 1.00 23.13 7 THR E N 1
ATOM 7499 C CA . THR E 1 7 ? 20.059 12.744 43.142 1.00 21.05 7 THR E CA 1
ATOM 7500 C C . THR E 1 7 ? 21.144 13.812 43.204 1.00 22.84 7 THR E C 1
ATOM 7501 O O . THR E 1 7 ? 22.342 13.522 43.136 1.00 22.05 7 THR E O 1
ATOM 7505 N N . HIS E 1 8 ? 20.701 15.064 43.360 1.00 23.11 8 HIS E N 1
ATOM 7506 C CA . HIS E 1 8 ? 21.586 16.235 43.392 1.00 25.89 8 HIS E CA 1
ATOM 7507 C C . HIS E 1 8 ? 22.696 16.120 42.355 1.00 26.52 8 HIS E C 1
ATOM 7508 O O . HIS E 1 8 ? 23.881 16.281 42.659 1.00 22.89 8 HIS E O 1
ATOM 7515 N N . ALA E 1 9 ? 22.278 15.880 41.101 1.00 23.72 9 ALA E N 1
ATOM 7516 C CA . ALA E 1 9 ? 23.181 15.397 40.061 1.00 26.18 9 ALA E CA 1
ATOM 7517 C C . ALA E 1 9 ? 24.308 16.362 39.731 1.00 23.47 9 ALA E C 1
ATOM 7518 O O . ALA E 1 9 ? 25.333 15.926 39.194 1.00 29.30 9 ALA E O 1
ATOM 7520 N N . ARG E 1 10 ? 24.146 17.651 40.011 1.00 24.56 10 ARG E N 1
ATOM 7521 C CA . ARG E 1 10 ? 25.161 18.650 39.703 1.00 27.59 10 ARG E CA 1
ATOM 7522 C C . ARG E 1 10 ? 26.149 18.872 40.842 1.00 27.90 10 ARG E C 1
ATOM 7523 O O . ARG E 1 10 ? 27.057 19.700 40.701 1.00 25.25 10 ARG E O 1
ATOM 7531 N N . HIS E 1 11 ? 26.011 18.138 41.951 1.00 27.15 11 HIS E N 1
ATOM 7532 C CA . HIS E 1 11 ? 26.787 18.380 43.153 1.00 25.20 11 HIS E CA 1
ATOM 7533 C C . HIS E 1 11 ? 27.438 17.090 43.636 1.00 21.27 11 HIS E C 1
ATOM 7534 O O . HIS E 1 11 ? 27.026 15.984 43.268 1.00 21.55 11 HIS E O 1
ATOM 7541 N N . PHE E 1 12 ? 28.477 17.259 44.457 1.00 25.48 12 PHE E N 1
ATOM 7542 C CA . PHE E 1 12 ? 29.096 16.161 45.194 1.00 20.38 12 PHE E CA 1
ATOM 7543 C C . PHE E 1 12 ? 29.496 15.021 44.253 1.00 23.12 12 PHE E C 1
ATOM 7544 O O . PHE E 1 12 ? 30.261 15.239 43.300 1.00 22.23 12 PHE E O 1
ATOM 7552 N N . ALA E 1 13 ? 28.982 13.812 44.486 1.00 19.05 13 ALA E N 1
ATOM 7553 C CA . ALA E 1 13 ? 29.347 12.662 43.666 1.00 23.17 13 ALA E CA 1
ATOM 7554 C C . ALA E 1 13 ? 28.481 12.521 42.422 1.00 22.29 13 ALA E C 1
ATOM 7555 O O . ALA E 1 13 ? 28.675 11.575 41.653 1.00 21.87 13 ALA E O 1
ATOM 7557 N N . GLY E 1 14 ? 27.531 13.430 42.212 1.00 23.64 14 GLY E N 1
ATOM 7558 C CA . GLY E 1 14 ? 26.597 13.350 41.114 1.00 19.48 14 GLY E CA 1
ATOM 7559 C C . GLY E 1 14 ? 27.254 13.312 39.748 1.00 22.34 14 GLY E C 1
ATOM 7560 O O . GLY E 1 14 ? 27.041 12.372 38.977 1.00 24.38 14 GLY E O 1
ATOM 7561 N N . PRO E 1 15 ? 28.064 14.326 39.419 1.00 22.89 15 PRO E N 1
ATOM 7562 C CA . PRO E 1 15 ? 28.763 14.299 38.116 1.00 23.30 15 PRO E CA 1
ATOM 7563 C C . PRO E 1 15 ? 29.538 13.013 37.863 1.00 22.03 15 PRO E C 1
ATOM 7564 O O . PRO E 1 15 ? 29.420 12.430 36.780 1.00 24.80 15 PRO E O 1
ATOM 7568 N N . ALA E 1 16 ? 30.330 12.559 38.839 1.00 22.71 16 ALA E N 1
ATOM 7569 C CA . 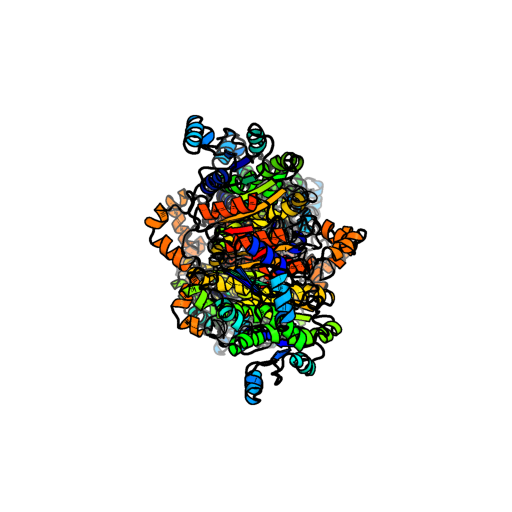ALA E 1 16 ? 31.060 11.304 38.688 1.00 21.58 16 ALA E CA 1
ATOM 7570 C C . ALA E 1 16 ? 30.110 10.136 38.463 1.00 21.28 16 ALA E C 1
ATOM 7571 O O . ALA E 1 16 ? 30.368 9.260 37.623 1.00 23.36 16 ALA E O 1
ATOM 7573 N N . ALA E 1 17 ? 29.025 10.089 39.227 1.00 20.85 17 ALA E N 1
ATOM 7574 C CA . ALA E 1 17 ? 28.070 9.000 39.097 1.00 21.17 17 ALA E CA 1
ATOM 7575 C C . ALA E 1 17 ? 27.378 9.043 37.744 1.00 23.18 17 ALA E C 1
ATOM 7576 O O . ALA E 1 17 ? 27.237 8.017 37.076 1.00 22.02 17 ALA E O 1
ATOM 7578 N N . VAL E 1 18 ? 26.927 10.224 37.326 1.00 23.20 18 VAL E N 1
ATOM 7579 C CA . VAL E 1 18 ? 26.191 10.308 36.067 1.00 25.86 18 VAL E CA 1
ATOM 7580 C C . VAL E 1 18 ? 27.063 9.823 34.913 1.00 24.62 18 VAL E C 1
ATOM 7581 O O . VAL E 1 18 ? 26.628 9.020 34.074 1.00 28.43 18 VAL E O 1
ATOM 7585 N N . GLU E 1 19 ? 28.319 10.266 34.877 1.00 21.97 19 GLU E N 1
ATOM 7586 C CA . GLU E 1 19 ? 29.172 9.921 33.745 1.00 29.46 19 GLU E CA 1
ATOM 7587 C C . GLU E 1 19 ? 29.508 8.432 33.716 1.00 28.15 19 GLU E C 1
ATOM 7588 O O . GLU E 1 19 ? 29.454 7.797 32.653 1.00 28.66 19 GLU E O 1
ATOM 7594 N N . ALA E 1 20 ? 29.854 7.850 34.867 1.00 25.40 20 ALA E N 1
ATOM 7595 C CA . ALA E 1 20 ? 30.253 6.446 34.864 1.00 22.37 20 ALA E CA 1
ATOM 7596 C C . ALA E 1 20 ? 29.087 5.542 34.505 1.00 25.88 20 ALA E C 1
ATOM 7597 O O . ALA E 1 20 ? 29.255 4.564 33.767 1.00 26.60 20 ALA E O 1
ATOM 7599 N N . LEU E 1 21 ? 27.893 5.852 35.007 1.00 24.00 21 LEU E N 1
ATOM 7600 C CA . LEU E 1 21 ? 26.753 4.985 34.746 1.00 25.66 21 LEU E CA 1
ATOM 7601 C C . LEU E 1 21 ? 26.298 5.110 33.296 1.00 27.44 21 LEU E C 1
ATOM 7602 O O . LEU E 1 21 ? 25.892 4.119 32.677 1.00 25.02 21 LEU E O 1
ATOM 7607 N N . THR E 1 22 ? 26.368 6.319 32.737 1.00 25.16 22 THR E N 1
ATOM 7608 C CA . THR E 1 22 ? 26.070 6.486 31.317 1.00 26.00 22 THR E CA 1
ATOM 7609 C C . THR E 1 22 ? 27.094 5.748 30.460 1.00 27.58 22 THR E C 1
ATOM 7610 O O . THR E 1 22 ? 26.731 5.024 29.524 1.00 30.48 22 THR E O 1
ATOM 7614 N N . ARG E 1 23 ? 28.381 5.894 30.786 1.00 25.81 23 ARG E N 1
ATOM 7615 C CA . ARG E 1 23 ? 29.407 5.164 30.054 1.00 30.71 23 ARG E CA 1
ATOM 7616 C C . ARG E 1 23 ? 29.234 3.666 30.217 1.00 30.93 23 ARG E C 1
ATOM 7617 O O . ARG E 1 23 ? 29.660 2.895 29.351 1.00 30.17 23 ARG E O 1
ATOM 7625 N N . ASP E 1 24 ? 28.629 3.236 31.323 1.00 27.49 24 ASP E N 1
ATOM 7626 C CA . ASP E 1 24 ? 28.395 1.824 31.602 1.00 29.62 24 ASP E CA 1
ATOM 7627 C C . ASP E 1 24 ? 27.070 1.317 31.033 1.00 28.40 24 ASP E C 1
ATOM 7628 O O . ASP E 1 24 ? 26.648 0.205 31.370 1.00 29.38 24 ASP E O 1
ATOM 7633 N N . GLY E 1 25 ? 26.402 2.107 30.195 1.00 32.80 25 GLY E N 1
ATOM 7634 C CA . GLY E 1 25 ? 25.204 1.654 29.518 1.00 31.94 25 GLY E CA 1
ATOM 7635 C C . GLY E 1 25 ? 23.896 1.910 30.231 1.00 35.09 25 GLY E C 1
ATOM 7636 O O . GLY E 1 25 ? 22.892 1.270 29.890 1.00 35.87 25 GLY E O 1
ATOM 7637 N N . TYR E 1 26 ? 23.870 2.812 31.209 1.00 30.75 26 TYR E N 1
ATOM 7638 C CA . TYR E 1 26 ? 22.645 3.174 31.905 1.00 30.72 26 TYR E CA 1
ATOM 7639 C C . TYR E 1 26 ? 21.998 4.383 31.249 1.00 26.67 26 TYR E C 1
ATOM 7640 O O . TYR E 1 26 ? 22.681 5.261 30.719 1.00 27.97 26 TYR E O 1
ATOM 7649 N N . THR E 1 27 ? 20.669 4.428 31.297 1.00 28.28 27 THR E N 1
ATOM 7650 C CA . THR E 1 27 ? 19.948 5.687 31.156 1.00 26.67 27 THR E CA 1
ATOM 7651 C C . THR E 1 27 ? 19.844 6.289 32.547 1.00 28.14 27 THR E C 1
ATOM 7652 O O . THR E 1 27 ? 19.256 5.677 33.442 1.00 28.61 27 THR E O 1
ATOM 7656 N N . VAL E 1 28 ? 20.437 7.458 32.741 1.00 25.66 28 VAL E N 1
ATOM 7657 C CA . VAL E 1 28 ? 20.586 8.019 34.079 1.00 29.50 28 VAL E CA 1
ATOM 7658 C C . VAL E 1 28 ? 19.553 9.126 34.250 1.00 25.64 28 VAL E C 1
ATOM 7659 O O . VAL E 1 28 ? 19.669 10.199 33.649 1.00 31.47 28 VAL E O 1
ATOM 7663 N N . VAL E 1 29 ? 18.540 8.847 35.066 1.00 26.28 29 VAL E N 1
ATOM 7664 C CA . VAL E 1 29 ? 17.534 9.835 35.446 1.00 27.76 29 VAL E CA 1
ATOM 7665 C C . VAL E 1 29 ? 18.075 10.635 36.625 1.00 29.79 29 VAL E C 1
ATOM 7666 O O . VAL E 1 29 ? 18.408 10.068 37.670 1.00 28.27 29 VAL E O 1
ATOM 7670 N N . CYS E 1 30 ? 18.158 11.953 36.466 1.00 28.42 30 CYS E N 1
ATOM 7671 C CA . CYS E 1 30 ? 18.854 12.811 37.410 1.00 28.82 30 CYS E CA 1
ATOM 7672 C C . CYS E 1 30 ? 17.884 13.763 38.081 1.00 28.52 30 CYS E C 1
ATOM 7673 O O . CYS E 1 30 ? 17.038 14.374 37.419 1.00 29.14 30 CYS E O 1
ATOM 7676 N N . HIS E 1 31 ? 18.028 13.884 39.396 1.00 28.51 31 HIS E N 1
ATOM 7677 C CA . HIS E 1 31 ? 17.339 14.879 40.199 1.00 24.57 31 HIS E CA 1
ATOM 7678 C C . HIS E 1 31 ? 18.300 16.008 40.549 1.00 30.06 31 HIS E C 1
ATOM 7679 O O . HIS E 1 31 ? 19.510 15.806 40.693 1.00 27.65 31 HIS E O 1
ATOM 7686 N N . ASP E 1 32 ? 17.755 17.212 40.667 1.00 24.29 32 ASP E N 1
ATOM 7687 C CA . ASP E 1 32 ? 18.568 18.339 41.089 1.00 32.09 32 ASP E CA 1
ATOM 7688 C C . ASP E 1 32 ? 17.637 19.490 41.406 1.00 36.88 32 ASP E C 1
ATOM 7689 O O . ASP E 1 32 ? 16.593 19.645 40.763 1.00 36.16 32 ASP E O 1
ATOM 7694 N N . ALA E 1 33 ? 18.025 20.290 42.405 1.00 34.13 33 ALA E N 1
ATOM 7695 C CA . ALA E 1 33 ? 17.223 21.453 42.772 1.00 34.99 33 ALA E CA 1
ATOM 7696 C C . ALA E 1 33 ? 17.062 22.407 41.592 1.00 38.08 33 ALA E C 1
ATOM 7697 O O . ALA E 1 33 ? 15.973 22.952 41.369 1.00 38.52 33 ALA E O 1
ATOM 7699 N N . SER E 1 34 ? 18.128 22.601 40.809 1.00 34.36 34 SER E N 1
ATOM 7700 C CA . SER E 1 34 ? 18.077 23.481 39.643 1.00 39.31 34 SER E CA 1
ATOM 7701 C C . SER E 1 34 ? 17.087 23.018 38.574 1.00 40.53 34 SER E C 1
ATOM 7702 O O . SER E 1 34 ? 16.769 23.801 37.669 1.00 44.28 34 SER E O 1
ATOM 7705 N N . PHE E 1 35 ? 16.604 21.780 38.648 1.00 37.75 35 PHE E N 1
ATOM 7706 C CA . PHE E 1 35 ? 15.686 21.227 37.660 1.00 40.01 35 PHE E CA 1
ATOM 7707 C C . PHE E 1 35 ? 14.235 21.650 37.867 1.00 41.66 35 PHE E C 1
ATOM 7708 O O . PHE E 1 35 ? 13.358 21.162 37.147 1.00 40.94 35 PHE E O 1
ATOM 7716 N N . ALA E 1 36 ? 13.947 22.510 38.843 1.00 40.28 36 ALA E N 1
ATOM 7717 C CA . ALA E 1 36 ? 12.619 23.103 38.905 1.00 44.59 36 ALA E CA 1
ATOM 7718 C C . ALA E 1 36 ? 12.386 24.096 37.773 1.00 47.80 36 ALA E C 1
ATOM 7719 O O . ALA E 1 36 ? 11.250 24.542 37.578 1.00 49.61 36 ALA E O 1
ATOM 7721 N N . ASP E 1 37 ? 13.432 24.430 37.023 1.00 47.79 37 ASP E N 1
ATOM 7722 C CA . ASP E 1 37 ? 13.380 25.358 35.902 1.00 49.65 37 ASP E CA 1
ATOM 7723 C C . ASP E 1 37 ? 13.502 24.563 34.608 1.00 52.48 37 ASP E C 1
ATOM 7724 O O . ASP E 1 37 ? 14.453 23.791 34.437 1.00 49.57 37 ASP E O 1
ATOM 7729 N N . ALA E 1 38 ? 12.540 24.750 33.701 1.00 50.42 38 ALA E N 1
ATOM 7730 C CA . ALA E 1 38 ? 12.561 24.007 32.446 1.00 48.81 38 ALA E CA 1
ATOM 7731 C C . ALA E 1 38 ? 13.806 24.322 31.629 1.00 47.12 38 ALA E C 1
ATOM 7732 O O . ALA E 1 38 ? 14.271 23.476 30.856 1.00 49.87 38 ALA E O 1
ATOM 7734 N N . ALA E 1 39 ? 14.359 25.527 31.788 1.00 47.82 39 ALA E N 1
ATOM 7735 C CA . ALA E 1 39 ? 15.556 25.901 31.044 1.00 49.87 39 ALA E CA 1
ATOM 7736 C C . ALA E 1 39 ? 16.751 25.050 31.459 1.00 48.69 39 ALA E C 1
ATOM 7737 O O . ALA E 1 39 ? 17.409 24.432 30.613 1.00 50.52 39 ALA E O 1
ATOM 7739 N N . GLU E 1 40 ? 17.044 24.999 32.762 1.00 50.16 40 GLU E N 1
ATOM 7740 C CA . GLU E 1 40 ? 18.178 24.206 33.226 1.00 50.56 40 GLU E CA 1
ATOM 7741 C C . GLU E 1 40 ? 18.008 22.729 32.878 1.00 46.19 40 GLU E C 1
ATOM 7742 O O . GLU E 1 40 ? 18.985 22.050 32.540 1.00 49.38 40 GLU E O 1
ATOM 7748 N N . ARG E 1 41 ? 16.776 22.217 32.938 1.00 42.43 41 ARG E N 1
ATOM 7749 C CA . ARG E 1 41 ? 16.526 20.836 32.532 1.00 41.91 41 ARG E CA 1
ATOM 7750 C C . ARG E 1 41 ? 16.957 20.602 31.092 1.00 46.53 41 ARG E C 1
ATOM 7751 O O . ARG E 1 41 ? 17.729 19.680 30.799 1.00 42.00 41 ARG E O 1
ATOM 7759 N N . GLN E 1 42 ? 16.458 21.432 30.175 1.00 45.94 42 GLN E N 1
ATOM 7760 C CA . GLN E 1 42 ? 16.737 21.218 28.762 1.00 47.74 42 GLN E CA 1
ATOM 7761 C C . GLN E 1 42 ? 18.228 21.332 28.481 1.00 43.58 42 GLN E C 1
ATOM 7762 O O . GLN E 1 42 ? 18.772 20.580 27.664 1.00 51.67 42 GLN E O 1
ATOM 7768 N N . ARG E 1 43 ? 18.907 22.251 29.169 1.00 44.92 43 ARG E N 1
ATOM 7769 C CA . ARG E 1 43 ? 20.355 22.377 29.033 1.00 46.36 43 ARG E CA 1
ATOM 7770 C C . ARG E 1 43 ? 21.059 21.102 29.485 1.00 47.77 43 ARG E C 1
ATOM 7771 O O . ARG E 1 43 ? 21.879 20.534 28.752 1.00 48.50 43 ARG E O 1
ATOM 7779 N N . PHE E 1 44 ? 20.739 20.636 30.695 1.00 47.27 44 PHE E N 1
ATOM 7780 C CA . PHE E 1 44 ? 21.413 19.469 31.259 1.00 44.12 44 PHE E CA 1
ATOM 7781 C C . PHE E 1 44 ? 21.293 18.256 30.342 1.00 40.77 44 PHE E C 1
ATOM 7782 O O . PHE E 1 44 ? 22.270 17.523 30.140 1.00 42.81 44 PHE E O 1
ATOM 7790 N N . GLU E 1 45 ? 20.117 18.051 29.743 1.00 40.89 45 GLU E N 1
ATOM 7791 C CA . GLU E 1 45 ? 19.896 16.847 28.947 1.00 41.84 45 GLU E CA 1
ATOM 7792 C C . GLU E 1 45 ? 20.715 16.861 27.663 1.00 40.23 45 GLU E C 1
ATOM 7793 O O . GLU E 1 45 ? 21.166 15.807 27.203 1.00 42.33 45 GLU E O 1
ATOM 7799 N N . SER E 1 46 ? 20.911 18.036 27.060 1.00 44.82 46 SER E N 1
ATOM 7800 C CA . SER E 1 46 ? 21.705 18.100 25.839 1.00 46.22 46 SER E CA 1
ATOM 7801 C C . SER E 1 46 ? 23.197 18.221 26.122 1.00 46.20 46 SER E C 1
ATOM 7802 O O . SER E 1 46 ? 24.010 17.868 25.260 1.00 50.43 46 SER E O 1
ATOM 7805 N N . GLU E 1 47 ? 23.574 18.702 27.305 1.00 47.75 47 GLU E N 1
ATOM 7806 C CA . GLU E 1 47 ? 24.972 18.707 27.710 1.00 47.72 47 GLU E CA 1
ATOM 7807 C C . GLU E 1 47 ? 25.405 17.396 28.350 1.00 44.31 47 GLU E C 1
ATOM 7808 O O . GLU E 1 47 ? 26.609 17.144 28.462 1.00 46.37 47 GLU E O 1
ATOM 7814 N N . ASN E 1 48 ? 24.459 16.570 28.785 1.00 45.76 48 ASN E N 1
ATOM 7815 C CA . ASN E 1 48 ? 24.737 15.224 29.286 1.00 44.40 48 ASN E CA 1
ATOM 7816 C C . ASN E 1 48 ? 23.847 14.276 28.500 1.00 40.86 48 ASN E C 1
ATOM 7817 O O . ASN E 1 48 ? 22.782 13.865 28.979 1.00 42.20 48 ASN E O 1
ATOM 7822 N N . PRO E 1 49 ? 24.240 13.926 27.276 1.00 45.23 49 PRO E N 1
ATOM 7823 C CA . PRO E 1 49 ? 23.370 13.097 26.434 1.00 45.39 49 PRO E CA 1
ATOM 7824 C C . PRO E 1 49 ? 23.106 11.742 27.071 1.00 45.37 49 PRO E C 1
ATOM 7825 O O . PRO E 1 49 ? 23.985 11.140 27.693 1.00 42.90 49 PRO E O 1
ATOM 7829 N N . GLY E 1 50 ? 21.869 11.269 26.915 1.00 46.61 50 GLY E N 1
ATOM 7830 C CA . GLY E 1 50 ? 21.433 10.040 27.536 1.00 46.43 50 GLY E CA 1
ATOM 7831 C C . GLY E 1 50 ? 20.799 10.201 28.904 1.00 41.47 50 GLY E C 1
ATOM 7832 O O . GLY E 1 50 ? 20.308 9.209 29.459 1.00 48.28 50 GLY E O 1
ATOM 7833 N N . THR E 1 51 ? 20.800 11.404 29.470 1.00 39.42 51 THR E N 1
ATOM 7834 C CA . THR E 1 51 ? 20.208 11.645 30.778 1.00 37.79 51 THR E CA 1
ATOM 7835 C C . THR E 1 51 ? 18.775 12.150 30.642 1.00 40.02 51 THR E C 1
ATOM 7836 O O . THR E 1 51 ? 18.398 12.754 29.634 1.00 37.92 51 THR E O 1
ATOM 7840 N N . VAL E 1 52 ? 17.970 11.865 31.665 1.00 34.21 52 VAL E N 1
ATOM 7841 C CA . VAL E 1 52 ? 16.633 12.428 31.830 1.00 33.46 52 VAL E CA 1
ATOM 7842 C C . VAL E 1 52 ? 16.665 13.319 33.059 1.00 35.49 52 VAL E C 1
ATOM 7843 O O . VAL E 1 52 ? 17.080 12.877 34.134 1.00 34.08 52 VAL E O 1
ATOM 7847 N N . ALA E 1 53 ? 16.238 14.569 32.906 1.00 32.30 53 ALA E N 1
ATOM 7848 C CA . ALA E 1 53 ? 16.239 15.527 34.007 1.00 32.82 53 ALA E CA 1
ATOM 7849 C C . ALA E 1 53 ? 14.829 15.616 34.578 1.00 37.60 53 ALA E C 1
ATOM 7850 O O . ALA E 1 53 ? 13.906 16.085 33.902 1.00 35.93 53 ALA E O 1
ATOM 7852 N N . LEU E 1 54 ? 14.661 15.149 35.815 1.00 35.67 54 LEU E N 1
ATOM 7853 C CA . LEU E 1 54 ? 13.375 15.229 36.491 1.00 34.02 54 LEU E CA 1
ATOM 7854 C C . LEU E 1 54 ? 13.117 16.649 36.963 1.00 33.79 54 LEU E C 1
ATOM 7855 O O . LEU E 1 54 ? 14.040 17.357 37.373 1.00 34.12 54 LEU E O 1
ATOM 7860 N N . ALA E 1 55 ? 11.851 17.065 36.909 1.00 35.32 55 ALA E N 1
ATOM 7861 C CA . ALA E 1 55 ? 11.459 18.300 37.567 1.00 33.21 55 ALA E CA 1
ATOM 7862 C C . ALA E 1 55 ? 11.175 18.088 39.047 1.00 32.47 55 ALA E C 1
ATOM 7863 O O . ALA E 1 55 ? 11.260 19.045 39.822 1.00 34.41 55 ALA E O 1
ATOM 7865 N N . GLU E 1 56 ? 10.882 16.849 39.444 1.00 33.43 56 GLU E N 1
ATOM 7866 C CA . GLU E 1 56 ? 10.425 16.547 40.796 1.00 32.23 56 GLU E CA 1
ATOM 7867 C C . GLU E 1 56 ? 11.444 16.975 41.844 1.00 33.90 56 GLU E C 1
ATOM 7868 O O . GLU E 1 56 ? 12.656 16.858 41.645 1.00 31.34 56 GLU E O 1
ATOM 7874 N N . GLN E 1 57 ? 10.937 17.470 42.978 1.00 31.15 57 GLN E N 1
ATOM 7875 C CA . GLN E 1 57 ? 11.778 17.927 44.073 1.00 32.60 57 GLN E CA 1
ATOM 7876 C C . GLN E 1 57 ? 11.529 17.222 45.401 1.00 29.48 57 GLN E C 1
ATOM 7877 O O . GLN E 1 57 ? 12.406 17.277 46.273 1.00 31.54 57 GLN E O 1
ATOM 7883 N N . LYS E 1 58 ? 10.381 16.560 45.585 1.00 27.84 58 LYS E N 1
ATOM 7884 C CA . LYS E 1 58 ? 10.108 15.875 46.849 1.00 28.03 58 LYS E CA 1
ATOM 7885 C C . LYS E 1 58 ? 10.842 14.537 46.877 1.00 29.21 58 LYS E C 1
ATOM 7886 O O . LYS E 1 58 ? 10.792 13.796 45.891 1.00 25.62 58 LYS E O 1
ATOM 7892 N N . PRO E 1 59 ? 11.523 14.193 47.978 1.00 28.48 59 PRO E N 1
ATOM 7893 C CA . PRO E 1 59 ? 12.318 12.955 47.970 1.00 24.49 59 PRO E CA 1
ATOM 7894 C C . PRO E 1 59 ? 11.471 11.710 47.794 1.00 25.97 59 PRO E C 1
ATOM 7895 O O . PRO E 1 59 ? 11.917 10.754 47.145 1.00 26.06 59 PRO E O 1
ATOM 7899 N N . GLU E 1 60 ? 10.253 11.701 48.347 1.00 23.89 60 GLU E N 1
ATOM 7900 C CA . GLU E 1 60 ? 9.385 10.530 48.317 1.00 28.16 60 GLU E CA 1
ATOM 7901 C C . GLU E 1 60 ? 8.700 10.331 46.972 1.00 25.07 60 GLU E C 1
ATOM 7902 O O . GLU E 1 60 ? 8.022 9.314 46.786 1.00 27.71 60 GLU E O 1
ATOM 7908 N N . ARG E 1 61 ? 8.860 11.274 46.047 1.00 26.21 61 ARG E N 1
ATOM 7909 C CA . ARG E 1 61 ? 8.255 11.189 44.728 1.00 28.15 61 ARG E CA 1
ATOM 7910 C C . ARG E 1 61 ? 9.257 10.918 43.616 1.00 31.50 61 ARG E C 1
ATOM 7911 O O . ARG E 1 61 ? 8.841 10.758 42.463 1.00 27.77 61 ARG E O 1
ATOM 7919 N N . LEU E 1 62 ? 10.558 10.869 43.927 1.00 27.27 62 LEU E N 1
ATOM 7920 C CA . LEU E 1 62 ? 11.570 10.673 42.891 1.00 27.89 62 LEU E CA 1
ATOM 7921 C C . LEU E 1 62 ? 11.446 9.300 42.246 1.00 24.94 62 LEU E C 1
ATOM 7922 O O . LEU E 1 62 ? 11.612 9.157 41.028 1.00 30.82 62 LEU E O 1
ATOM 7927 N N . VAL E 1 63 ? 11.141 8.282 43.043 1.00 24.75 63 VAL E N 1
ATOM 7928 C CA . VAL E 1 63 ? 10.987 6.929 42.509 1.00 28.77 63 VAL E CA 1
ATOM 7929 C C . VAL E 1 63 ? 9.847 6.887 41.497 1.00 33.14 63 VAL E C 1
ATOM 7930 O O . VAL E 1 63 ? 10.000 6.383 40.373 1.00 27.87 63 VAL E O 1
ATOM 7934 N N . ASP E 1 64 ? 8.695 7.448 41.874 1.00 26.05 64 ASP E N 1
ATOM 7935 C CA . ASP E 1 64 ? 7.562 7.519 40.957 1.00 31.00 64 ASP E CA 1
ATOM 7936 C C . ASP E 1 64 ? 7.920 8.274 39.684 1.00 31.81 64 ASP E C 1
ATOM 7937 O O . ASP E 1 64 ? 7.585 7.830 38.580 1.00 36.86 64 ASP E O 1
ATOM 7942 N N . ALA E 1 65 ? 8.601 9.419 39.819 1.00 28.40 65 ALA E N 1
ATOM 7943 C CA . ALA E 1 65 ? 8.956 10.227 38.655 1.00 30.90 65 ALA E CA 1
ATOM 7944 C C . ALA E 1 65 ? 9.935 9.499 37.743 1.00 33.92 65 ALA E C 1
ATOM 7945 O O . ALA E 1 65 ? 9.810 9.560 36.512 1.00 32.01 65 ALA E O 1
ATOM 7947 N N . THR E 1 66 ? 10.929 8.829 38.331 1.00 26.17 66 THR E N 1
ATOM 7948 C CA . THR E 1 66 ? 11.862 8.038 37.542 1.00 31.37 66 THR E CA 1
ATOM 7949 C C . THR E 1 66 ? 11.134 6.930 36.789 1.00 29.43 66 THR E C 1
ATOM 7950 O O . THR E 1 66 ? 11.401 6.698 35.603 1.00 34.46 66 THR E O 1
ATOM 7954 N N . LEU E 1 67 ? 10.182 6.263 37.447 1.00 27.88 67 LEU E N 1
ATOM 7955 C CA . LEU E 1 67 ? 9.434 5.167 36.837 1.00 32.53 67 LEU E CA 1
ATOM 7956 C C . LEU E 1 67 ? 8.506 5.628 35.716 1.00 37.00 67 LEU E C 1
ATOM 7957 O O . LEU E 1 67 ? 7.815 4.787 35.126 1.00 36.20 67 LEU E O 1
ATOM 7962 N N . GLN E 1 68 ? 8.456 6.924 35.415 1.00 34.98 68 GLN E N 1
ATOM 7963 C CA . GLN E 1 68 ? 7.792 7.406 34.214 1.00 36.41 68 GLN E CA 1
ATOM 7964 C C . GLN E 1 68 ? 8.732 7.454 33.015 1.00 39.29 68 GLN E C 1
ATOM 7965 O O . GLN E 1 68 ? 8.332 7.915 31.940 1.00 40.63 68 GLN E O 1
ATOM 7971 N N . HIS E 1 69 ? 9.967 6.983 33.168 1.00 33.50 69 HIS E N 1
ATOM 7972 C CA . HIS E 1 69 ? 10.900 6.938 32.052 1.00 32.38 69 HIS E CA 1
ATOM 7973 C C . HIS E 1 69 ? 11.494 5.551 31.852 1.00 35.35 69 HIS E C 1
ATOM 7974 O O . HIS E 1 69 ? 12.369 5.383 30.995 1.00 40.39 69 HIS E O 1
ATOM 7981 N N . GLY E 1 70 ? 11.020 4.558 32.592 1.00 31.51 70 GLY E N 1
ATOM 7982 C CA . GLY E 1 70 ? 11.554 3.213 32.504 1.00 33.09 70 GLY E CA 1
ATOM 7983 C C . GLY E 1 70 ? 10.692 2.274 33.312 1.00 31.23 70 GLY E C 1
ATOM 7984 O O . GLY E 1 70 ? 9.871 2.696 34.131 1.00 36.50 70 GLY E O 1
ATOM 7985 N N . GLU E 1 71 ? 10.895 0.980 33.074 1.00 26.19 71 GLU E N 1
ATOM 7986 C CA . GLU E 1 71 ? 10.057 -0.032 33.702 1.00 32.23 71 GLU E CA 1
ATOM 7987 C C . GLU E 1 71 ? 10.537 -0.444 35.089 1.00 27.51 71 GLU E C 1
ATOM 7988 O O . GLU E 1 71 ? 9.723 -0.903 35.903 1.00 34.95 71 GLU E O 1
ATOM 7994 N N . ALA E 1 72 ? 11.823 -0.282 35.382 1.00 28.73 72 ALA E N 1
ATOM 7995 C CA . ALA E 1 72 ? 12.345 -0.617 36.700 1.00 29.88 72 ALA E CA 1
ATOM 7996 C C . ALA E 1 72 ? 13.635 0.151 36.931 1.00 28.47 72 ALA E C 1
ATOM 7997 O O . ALA E 1 72 ? 14.313 0.548 35.981 1.00 24.70 72 ALA E O 1
ATOM 7999 N N . ILE E 1 73 ? 13.967 0.356 38.205 1.00 23.59 73 ILE E N 1
ATOM 8000 C CA . ILE E 1 73 ? 15.187 1.047 38.595 1.00 23.61 73 ILE E CA 1
ATOM 8001 C C . ILE E 1 73 ? 16.212 0.003 39.004 1.00 23.49 73 ILE E C 1
ATOM 8002 O O . ILE E 1 73 ? 15.963 -0.808 39.907 1.00 28.14 73 ILE E O 1
ATOM 8007 N N . ASP E 1 74 ? 17.358 0.006 38.334 1.00 21.35 74 ASP E N 1
ATOM 8008 C CA . ASP E 1 74 ? 18.403 -0.936 38.702 1.00 22.22 74 ASP E CA 1
ATOM 8009 C C . ASP E 1 74 ? 19.287 -0.405 39.825 1.00 20.39 74 ASP E C 1
ATOM 8010 O O . ASP E 1 74 ? 19.733 -1.182 40.678 1.00 19.84 74 ASP E O 1
ATOM 8015 N N . THR E 1 75 ? 19.543 0.903 39.841 1.00 18.76 75 THR E N 1
ATOM 8016 C CA . THR E 1 75 ? 20.441 1.505 40.817 1.00 18.76 75 THR E CA 1
ATOM 8017 C C . THR E 1 75 ? 19.937 2.885 41.215 1.00 18.44 75 THR E C 1
ATOM 8018 O O . THR E 1 75 ? 19.526 3.676 40.361 1.00 19.39 75 THR E O 1
ATOM 8022 N N . ILE E 1 76 ? 19.974 3.173 42.512 1.00 19.39 76 ILE E N 1
ATOM 8023 C CA . ILE E 1 76 ? 19.707 4.511 43.024 1.00 18.40 76 ILE E CA 1
ATOM 8024 C C . ILE E 1 76 ? 20.969 5.014 43.701 1.00 19.26 76 ILE E C 1
ATOM 8025 O O . ILE E 1 76 ? 21.501 4.348 44.598 1.00 19.16 76 ILE E O 1
ATOM 8030 N N . VAL E 1 77 ? 21.426 6.194 43.307 1.00 20.35 77 VAL E N 1
ATOM 8031 C CA . VAL E 1 77 ? 22.552 6.842 43.967 1.00 18.40 77 VAL E CA 1
ATOM 8032 C C . VAL E 1 77 ? 21.994 8.016 44.760 1.00 19.26 77 VAL E C 1
ATOM 8033 O O . VAL E 1 77 ? 21.650 9.057 44.196 1.00 18.97 77 VAL E O 1
ATOM 8037 N N . SER E 1 78 ? 21.898 7.835 46.075 1.00 19.58 78 SER E N 1
ATOM 8038 C CA . SER E 1 78 ? 21.427 8.872 46.992 1.00 19.61 78 SER E CA 1
ATOM 8039 C C . SER E 1 78 ? 22.622 9.750 47.330 1.00 16.82 78 SER E C 1
ATOM 8040 O O . SER E 1 78 ? 23.374 9.493 48.274 1.00 18.00 78 SER E O 1
ATOM 8043 N N . ASN E 1 79 ? 22.796 10.777 46.512 1.00 17.43 79 ASN E N 1
ATOM 8044 C CA . ASN E 1 79 ? 23.945 11.671 46.552 1.00 18.43 79 ASN E CA 1
ATOM 8045 C C . ASN E 1 79 ? 23.570 12.926 47.338 1.00 19.86 79 ASN E C 1
ATOM 8046 O O . ASN E 1 79 ? 23.381 14.016 46.805 1.00 23.59 79 ASN E O 1
ATOM 8051 N N . ASP E 1 80 ? 23.464 12.745 48.650 1.00 18.46 80 ASP E N 1
ATOM 8052 C CA . ASP E 1 80 ? 22.967 13.796 49.526 1.00 15.37 80 ASP E CA 1
ATOM 8053 C C . ASP E 1 80 ? 24.085 14.741 49.943 1.00 16.58 80 ASP E C 1
ATOM 8054 O O . ASP E 1 80 ? 25.213 14.320 50.193 1.00 18.33 80 ASP E O 1
ATOM 8059 N N . TYR E 1 81 ? 23.766 16.025 50.037 1.00 18.50 81 TYR E N 1
ATOM 8060 C CA . TYR E 1 81 ? 24.796 16.993 50.380 1.00 18.93 81 TYR E CA 1
ATOM 8061 C C . TYR E 1 81 ? 24.144 18.246 50.938 1.00 21.36 81 TYR E C 1
ATOM 8062 O O . TYR E 1 81 ? 22.936 18.455 50.821 1.00 23.32 81 TYR E O 1
ATOM 8071 N N . ILE E 1 82 ? 24.978 19.090 51.531 1.00 20.95 82 ILE E N 1
ATOM 8072 C CA . ILE E 1 82 ? 24.567 20.430 51.930 1.00 22.04 82 ILE E CA 1
ATOM 8073 C C . ILE E 1 82 ? 25.715 21.338 51.495 1.00 23.57 82 ILE E C 1
ATOM 8074 O O . ILE E 1 82 ? 26.878 20.921 51.566 1.00 25.24 82 ILE E O 1
ATOM 8079 N N . PRO E 1 83 ? 25.459 22.543 50.980 1.00 28.60 83 PRO E N 1
ATOM 8080 C CA . PRO E 1 83 ? 26.554 23.323 50.391 1.00 30.48 83 PRO E CA 1
ATOM 8081 C C . PRO E 1 83 ? 27.471 23.890 51.461 1.00 32.12 83 PRO E C 1
ATOM 8082 O O . PRO E 1 83 ? 27.028 24.245 52.556 1.00 28.56 83 PRO E O 1
ATOM 8086 N N . ARG E 1 84 ? 28.764 23.944 51.141 1.00 33.73 84 ARG E N 1
ATOM 8087 C CA . ARG E 1 84 ? 29.724 24.679 51.957 1.00 31.91 84 ARG E CA 1
ATOM 8088 C C . ARG E 1 84 ? 29.188 26.103 52.100 1.00 27.93 84 ARG E C 1
ATOM 8089 O O . ARG E 1 84 ? 28.614 26.628 51.148 1.00 31.94 84 ARG E O 1
ATOM 8097 N N . PRO E 1 85 ? 29.385 26.739 53.273 1.00 25.14 85 PRO E N 1
ATOM 8098 C CA . PRO E 1 85 ? 30.161 26.267 54.425 1.00 28.71 85 PRO E CA 1
ATOM 8099 C C . PRO E 1 85 ? 29.315 25.602 55.504 1.00 21.93 85 PRO E C 1
ATOM 8100 O O . PRO E 1 85 ? 29.768 25.496 56.648 1.00 22.90 85 PRO E O 1
ATOM 8104 N N . MET E 1 86 ? 28.097 25.179 55.153 1.00 25.10 86 MET E N 1
ATOM 8105 C CA . MET E 1 86 ? 27.181 24.685 56.172 1.00 21.74 86 MET E CA 1
ATOM 8106 C C . MET E 1 86 ? 27.664 23.375 56.782 1.00 19.25 86 MET E C 1
ATOM 8107 O O . MET E 1 86 ? 27.314 23.070 57.925 1.00 22.03 86 MET E O 1
ATOM 8112 N N . ASN E 1 87 ? 28.480 22.600 56.058 1.00 23.90 87 ASN E N 1
ATOM 8113 C CA . ASN E 1 87 ? 29.002 21.365 56.638 1.00 21.82 87 ASN E CA 1
ATOM 8114 C C . ASN E 1 87 ? 29.949 21.617 57.809 1.00 21.87 87 ASN E C 1
ATOM 8115 O O . ASN E 1 87 ? 30.221 20.687 58.578 1.00 21.95 87 ASN E O 1
ATOM 8120 N N . ARG E 1 88 ? 30.460 22.842 57.969 1.00 19.21 88 ARG E N 1
ATOM 8121 C CA . ARG E 1 88 ? 31.333 23.179 59.085 1.00 23.92 88 ARG E CA 1
ATOM 8122 C C . ARG E 1 88 ? 30.624 24.022 60.144 1.00 18.84 88 ARG E C 1
ATOM 8123 O O . ARG E 1 88 ? 31.285 24.698 60.938 1.00 21.01 88 ARG E O 1
ATOM 8131 N N . LEU E 1 89 ? 29.296 23.963 60.200 1.00 19.05 89 LEU E N 1
ATOM 8132 C CA . LEU E 1 89 ? 28.570 24.672 61.246 1.00 20.11 89 LEU E CA 1
ATOM 8133 C C . LEU E 1 89 ? 28.934 24.114 62.621 1.00 18.51 89 LEU E C 1
ATOM 8134 O O . LEU E 1 89 ? 28.900 22.891 62.821 1.00 19.14 89 LEU E O 1
ATOM 8139 N N . PRO E 1 90 ? 29.288 24.961 63.580 1.00 20.51 90 PRO E N 1
ATOM 8140 C CA . PRO E 1 90 ? 29.589 24.496 64.935 1.00 19.09 90 PRO E CA 1
ATOM 8141 C C . PRO E 1 90 ? 28.295 24.296 65.718 1.00 18.63 90 PRO E C 1
ATOM 8142 O O . PRO E 1 90 ? 27.199 24.606 65.255 1.00 24.12 90 PRO E O 1
ATOM 8146 N N . ILE E 1 91 ? 28.433 23.791 66.939 1.00 20.16 91 ILE E N 1
ATOM 8147 C CA . ILE E 1 91 ? 27.250 23.663 67.781 1.00 20.61 91 ILE E CA 1
ATOM 8148 C C . ILE E 1 91 ? 26.849 25.022 68.344 1.00 22.24 91 ILE E C 1
ATOM 8149 O O . ILE E 1 91 ? 25.696 25.453 68.208 1.00 22.97 91 ILE E O 1
ATOM 8154 N N . GLU E 1 92 ? 27.803 25.729 68.950 1.00 23.87 92 GLU E N 1
ATOM 8155 C CA . GLU E 1 92 ? 27.513 27.025 69.549 1.00 23.81 92 GLU E CA 1
ATOM 8156 C C . GLU E 1 92 ? 27.107 28.049 68.502 1.00 24.62 92 GLU E C 1
ATOM 8157 O O . GLU E 1 92 ? 27.826 28.272 67.523 1.00 24.35 92 GLU E O 1
ATOM 8163 N N . GLY E 1 93 ? 25.966 28.703 68.742 1.00 24.78 93 GLY E N 1
ATOM 8164 C CA . GLY E 1 93 ? 25.540 29.836 67.956 1.00 26.53 93 GLY E CA 1
ATOM 8165 C C . GLY E 1 93 ? 24.807 29.499 66.684 1.00 27.57 93 GLY E C 1
ATOM 8166 O O . GLY E 1 93 ? 24.297 30.409 66.019 1.00 27.57 93 GLY E O 1
ATOM 8167 N N . THR E 1 94 ? 24.740 28.229 66.313 1.00 24.05 94 THR E N 1
ATOM 8168 C CA . THR E 1 94 ? 24.037 27.850 65.098 1.00 23.35 94 THR E CA 1
ATOM 8169 C C . THR E 1 94 ? 22.535 27.875 65.359 1.00 18.97 94 THR E C 1
ATOM 8170 O O . THR E 1 94 ? 22.069 27.448 66.417 1.00 21.66 94 THR E O 1
ATOM 8174 N N . SER E 1 95 ? 21.784 28.424 64.407 1.00 19.75 95 SER E N 1
ATOM 8175 C CA . SER E 1 95 ? 20.339 28.529 64.571 1.00 22.35 95 SER E CA 1
ATOM 8176 C C . SER E 1 95 ? 19.688 27.148 64.555 1.00 25.98 95 SER E C 1
ATOM 8177 O O . SER E 1 95 ? 20.215 26.196 63.974 1.00 21.65 95 SER E O 1
ATOM 8180 N N . GLU E 1 96 ? 18.525 27.048 65.208 1.00 22.67 96 GLU E N 1
ATOM 8181 C CA . GLU E 1 96 ? 17.781 25.792 65.188 1.00 22.65 96 GLU E CA 1
ATOM 8182 C C . GLU E 1 96 ? 17.392 25.416 63.763 1.00 22.20 96 GLU E C 1
ATOM 8183 O O . GLU E 1 96 ? 17.444 24.236 63.386 1.00 21.66 96 GLU E O 1
ATOM 8189 N N . ALA E 1 97 ? 17.039 26.411 62.946 1.00 22.26 97 ALA E N 1
ATOM 8190 C CA . ALA E 1 97 ? 16.663 26.141 61.562 1.00 23.67 97 ALA E CA 1
ATOM 8191 C C . ALA E 1 97 ? 17.810 25.502 60.789 1.00 19.60 97 ALA E C 1
ATOM 8192 O O . ALA E 1 97 ? 17.596 24.561 60.017 1.00 22.61 97 ALA E O 1
ATOM 8194 N N . ASP E 1 98 ? 19.039 25.980 61.003 1.00 21.95 98 ASP E N 1
ATOM 8195 C CA . ASP E 1 98 ? 20.190 25.380 60.334 1.00 19.88 98 ASP E CA 1
ATOM 8196 C C . ASP E 1 98 ? 20.448 23.963 60.835 1.00 21.92 98 ASP E C 1
ATOM 8197 O O . ASP E 1 98 ? 20.791 23.077 60.038 1.00 18.90 98 ASP E O 1
ATOM 8202 N N . ILE E 1 99 ? 20.335 23.743 62.152 1.00 19.69 99 ILE E N 1
ATOM 8203 C CA . ILE E 1 99 ? 20.486 22.393 62.699 1.00 16.73 99 ILE E CA 1
ATOM 8204 C C . ILE E 1 99 ? 19.514 21.448 62.011 1.00 18.22 99 ILE E C 1
ATOM 8205 O O . ILE E 1 99 ? 19.897 20.385 61.505 1.00 19.16 99 ILE E O 1
ATOM 8210 N N . ARG E 1 100 ? 18.246 21.855 61.938 1.00 19.71 100 ARG E N 1
ATOM 8211 C CA . ARG E 1 100 ? 17.229 21.031 61.303 1.00 19.71 100 ARG E CA 1
ATOM 8212 C C . ARG E 1 100 ? 17.508 20.858 59.818 1.00 21.70 100 ARG E C 1
ATOM 8213 O O . ARG E 1 100 ? 17.309 19.767 59.269 1.00 22.20 100 ARG E O 1
ATOM 8221 N N . GLN E 1 101 ? 18.007 21.905 59.156 1.00 19.41 101 GLN E N 1
ATOM 8222 C CA . GLN E 1 101 ? 18.270 21.793 57.722 1.00 22.13 101 GLN E CA 1
ATOM 8223 C C . GLN E 1 101 ? 19.361 20.765 57.440 1.00 20.48 101 GLN E C 1
ATOM 8224 O O . GLN E 1 101 ? 19.295 20.040 56.435 1.00 19.49 101 GLN E O 1
ATOM 8230 N N . VAL E 1 102 ? 20.365 20.683 58.320 1.00 19.07 102 VAL E N 1
ATOM 8231 C CA . VAL E 1 102 ? 21.431 19.695 58.151 1.00 18.79 102 VAL E CA 1
ATOM 8232 C C . VAL E 1 102 ? 20.857 18.286 58.208 1.00 20.15 102 VAL E C 1
ATOM 8233 O O . VAL E 1 102 ? 21.141 17.444 57.345 1.00 17.98 102 VAL E O 1
ATOM 8237 N N . PHE E 1 103 ? 20.053 18.004 59.234 1.00 17.54 103 PHE E N 1
ATOM 8238 C CA . PHE E 1 103 ? 19.451 16.679 59.327 1.00 18.58 103 PHE E CA 1
ATOM 8239 C C . PHE E 1 103 ? 18.458 16.435 58.203 1.00 21.34 103 PHE E C 1
ATOM 8240 O O . PHE E 1 103 ? 18.324 15.300 57.738 1.00 20.63 103 PHE E O 1
ATOM 8248 N N . GLU E 1 104 ? 17.759 17.481 57.753 1.00 19.45 104 GLU E N 1
ATOM 8249 C CA . GLU E 1 104 ? 16.779 17.298 56.689 1.00 19.72 104 GLU E CA 1
ATOM 8250 C C . GLU E 1 104 ? 17.459 16.830 55.411 1.00 20.49 104 GLU E C 1
ATOM 8251 O O . GLU E 1 104 ? 17.055 15.829 54.806 1.00 20.63 104 GLU E O 1
ATOM 8257 N N . ALA E 1 105 ? 18.514 17.538 55.004 1.00 18.73 105 ALA E N 1
ATOM 8258 C CA . ALA E 1 105 ? 19.209 17.235 53.759 1.00 22.44 105 ALA E CA 1
ATOM 8259 C C . ALA E 1 105 ? 19.978 15.924 53.827 1.00 19.94 105 ALA E C 1
ATOM 8260 O O . ALA E 1 105 ? 20.101 15.231 52.810 1.00 20.13 105 ALA E O 1
ATOM 8262 N N . LEU E 1 106 ? 20.531 15.578 54.992 1.00 17.00 106 LEU E N 1
ATOM 8263 C CA . LEU E 1 106 ? 21.488 14.483 55.040 1.00 17.21 106 LEU E CA 1
ATOM 8264 C C . LEU E 1 106 ? 20.952 13.218 55.682 1.00 17.33 106 LEU E C 1
ATOM 8265 O O . LEU E 1 106 ? 21.558 12.153 55.494 1.00 17.39 106 LEU E O 1
ATOM 8270 N N . SER E 1 107 ? 19.835 13.299 56.411 1.00 14.94 107 SER E N 1
ATOM 8271 C CA . SER E 1 107 ? 19.281 12.156 57.126 1.00 13.75 107 SER E CA 1
ATOM 8272 C C . SER E 1 107 ? 17.823 11.907 56.752 1.00 18.01 107 SER E C 1
ATOM 8273 O O . SER E 1 107 ? 17.442 10.772 56.458 1.00 20.44 107 SER E O 1
ATOM 8276 N N . ILE E 1 108 ? 16.982 12.948 56.776 1.00 18.74 108 ILE E N 1
ATOM 8277 C CA . ILE E 1 108 ? 15.556 12.740 56.533 1.00 17.70 108 ILE E CA 1
ATOM 8278 C C . ILE E 1 108 ? 15.284 12.501 55.051 1.00 16.52 108 ILE E C 1
ATOM 8279 O O . ILE E 1 108 ? 14.512 11.606 54.689 1.00 18.21 108 ILE E O 1
ATOM 8284 N N . PHE E 1 109 ? 15.882 13.310 54.180 1.00 16.23 109 PHE E N 1
ATOM 8285 C CA . PHE E 1 109 ? 15.703 13.151 52.734 1.00 15.77 109 PHE E CA 1
ATOM 8286 C C . PHE E 1 109 ? 16.059 11.744 52.268 1.00 20.13 109 PHE E C 1
ATOM 8287 O O . PHE E 1 109 ? 15.223 11.104 51.609 1.00 18.31 109 PHE E O 1
ATOM 8295 N N . PRO E 1 110 ? 17.219 11.179 52.604 1.00 19.69 110 PRO E N 1
ATOM 8296 C CA . PRO E 1 110 ? 17.472 9.799 52.151 1.00 19.03 110 PRO E CA 1
ATOM 8297 C C . PRO E 1 110 ? 16.522 8.768 52.762 1.00 16.50 110 PRO E C 1
ATOM 8298 O O . PRO E 1 110 ? 16.243 7.747 52.119 1.00 17.32 110 PRO E O 1
ATOM 8302 N N . ILE E 1 111 ? 16.025 8.971 53.990 1.00 14.56 111 ILE E N 1
ATOM 8303 C CA . ILE E 1 111 ? 15.081 8.015 54.558 1.00 17.83 111 ILE E CA 1
ATOM 8304 C C . ILE E 1 111 ? 13.779 8.037 53.779 1.00 18.20 111 ILE E C 1
ATOM 8305 O O . ILE E 1 111 ? 13.203 6.987 53.481 1.00 16.25 111 ILE E O 1
ATOM 8310 N N . LEU E 1 112 ? 13.275 9.232 53.467 1.00 16.92 112 LEU E N 1
ATOM 8311 C CA . LEU E 1 112 ? 12.021 9.319 52.717 1.00 18.46 112 LEU E CA 1
ATOM 8312 C C . LEU E 1 112 ? 12.193 8.770 51.303 1.00 20.81 112 LEU E C 1
ATOM 8313 O O . LEU E 1 112 ? 11.306 8.073 50.789 1.00 19.65 112 LEU E O 1
ATOM 8318 N N . LEU E 1 113 ? 13.343 9.050 50.675 1.00 20.25 113 LEU E N 1
ATOM 8319 C CA . LEU E 1 113 ? 13.686 8.426 49.397 1.00 16.74 113 LEU E CA 1
ATOM 8320 C C . LEU E 1 113 ? 13.713 6.902 49.514 1.00 18.81 113 LEU E C 1
ATOM 8321 O O . LEU E 1 113 ? 13.012 6.204 48.779 1.00 18.98 113 LEU E O 1
ATOM 8326 N N . LEU E 1 114 ? 14.523 6.373 50.444 1.00 16.66 114 LEU E N 1
ATOM 8327 C CA . LEU E 1 114 ? 14.615 4.929 50.657 1.00 17.71 114 LEU E CA 1
ATOM 8328 C C . LEU E 1 114 ? 13.248 4.313 50.899 1.00 20.43 114 LEU E C 1
ATOM 8329 O O . LEU E 1 114 ? 12.931 3.239 50.372 1.00 18.68 114 LEU E O 1
ATOM 8334 N N . GLN E 1 115 ? 12.449 4.951 51.765 1.00 19.03 115 GLN E N 1
ATOM 8335 C CA . GLN E 1 115 ? 11.139 4.405 52.103 1.00 20.27 115 GLN E CA 1
ATOM 8336 C C . GLN E 1 115 ? 10.281 4.235 50.851 1.00 20.66 115 GLN E C 1
ATOM 8337 O O . GLN E 1 115 ? 9.636 3.196 50.662 1.00 21.90 115 GLN E O 1
ATOM 8343 N N . SER E 1 116 ? 10.264 5.255 49.990 1.00 18.75 116 SER E N 1
ATOM 8344 C CA . SER E 1 116 ? 9.438 5.216 48.789 1.00 24.60 116 SER E CA 1
ATOM 8345 C C . SER E 1 116 ? 9.910 4.163 47.794 1.00 26.25 116 SER E C 1
ATOM 8346 O O . SER E 1 116 ? 9.110 3.709 46.972 1.00 22.54 116 SER E O 1
ATOM 8349 N N . ALA E 1 117 ? 11.182 3.751 47.865 1.00 20.85 117 ALA E N 1
ATOM 8350 C CA . ALA E 1 117 ? 11.756 2.881 46.841 1.00 20.79 117 ALA E CA 1
ATOM 8351 C C . ALA E 1 117 ? 11.579 1.397 47.123 1.00 20.74 117 ALA E C 1
ATOM 8352 O O . ALA E 1 117 ? 11.644 0.601 46.181 1.00 22.00 117 ALA E O 1
ATOM 8354 N N . ILE E 1 118 ? 11.357 1.001 48.382 1.00 17.22 118 ILE E N 1
ATOM 8355 C CA . ILE E 1 118 ? 11.430 -0.412 48.741 1.00 20.20 118 ILE E CA 1
ATOM 8356 C C . ILE E 1 118 ? 10.385 -1.226 47.983 1.00 26.77 118 ILE E C 1
ATOM 8357 O O . ILE E 1 118 ? 10.689 -2.296 47.445 1.00 24.39 118 ILE E O 1
ATOM 8362 N N . ALA E 1 119 ? 9.133 -0.746 47.943 1.00 26.15 119 ALA E N 1
ATOM 8363 C CA . ALA E 1 119 ? 8.091 -1.530 47.278 1.00 25.74 119 ALA E CA 1
ATOM 8364 C C . ALA E 1 119 ? 8.376 -1.738 45.794 1.00 23.12 119 ALA E C 1
ATOM 8365 O O . ALA E 1 119 ? 8.388 -2.903 45.358 1.00 28.60 119 ALA E O 1
ATOM 8367 N N . PRO E 1 120 ? 8.606 -0.705 44.974 1.00 24.58 120 PRO E N 1
ATOM 8368 C CA . PRO E 1 120 ? 8.846 -0.975 43.551 1.00 25.51 120 PRO E CA 1
ATOM 8369 C C . PRO E 1 120 ? 10.132 -1.729 43.307 1.00 30.16 120 PRO E C 1
ATOM 8370 O O . PRO E 1 120 ? 10.194 -2.543 42.377 1.00 23.15 120 PRO E O 1
ATOM 8374 N N . LEU E 1 121 ? 11.160 -1.498 44.127 1.00 26.59 121 LEU E N 1
ATOM 8375 C CA . LEU E 1 121 ? 12.401 -2.231 43.951 1.00 22.49 121 LEU E CA 1
ATOM 8376 C C . LEU E 1 121 ? 12.228 -3.706 44.310 1.00 22.82 121 LEU E C 1
ATOM 8377 O O . LEU E 1 121 ? 12.790 -4.577 43.634 1.00 25.92 121 LEU E O 1
ATOM 8382 N N . ARG E 1 122 ? 11.434 -4.017 45.344 1.00 19.43 122 ARG E N 1
ATOM 8383 C CA . ARG E 1 122 ? 11.174 -5.419 45.652 1.00 22.11 122 ARG E CA 1
ATOM 8384 C C . ARG E 1 122 ? 10.383 -6.079 44.532 1.00 23.28 122 ARG E C 1
ATOM 8385 O O . ARG E 1 122 ? 10.620 -7.247 44.204 1.00 24.43 122 ARG E O 1
ATOM 8393 N N . ALA E 1 123 ? 9.425 -5.345 43.956 1.00 24.94 123 ALA E N 1
ATOM 8394 C CA . ALA E 1 123 ? 8.593 -5.888 42.886 1.00 24.70 123 ALA E CA 1
ATOM 8395 C C . ALA E 1 123 ? 9.415 -6.213 41.645 1.00 25.43 123 ALA E C 1
ATOM 8396 O O . ALA E 1 123 ? 9.101 -7.173 40.932 1.00 27.36 123 ALA E O 1
ATOM 8398 N N . ALA E 1 124 ? 10.466 -5.439 41.377 1.00 24.29 124 ALA E N 1
ATOM 8399 C CA . ALA E 1 124 ? 11.346 -5.669 40.233 1.00 26.97 124 ALA E CA 1
ATOM 8400 C C . ALA E 1 124 ? 12.404 -6.741 40.486 1.00 27.07 124 ALA E C 1
ATOM 8401 O O . ALA E 1 124 ? 13.212 -7.016 39.591 1.00 27.72 124 ALA E O 1
ATOM 8403 N N . GLY E 1 125 ? 12.434 -7.339 41.670 1.00 22.69 125 GLY E N 1
ATOM 8404 C CA . GLY E 1 125 ? 13.364 -8.414 41.964 1.00 24.44 125 GLY E CA 1
ATOM 8405 C C . GLY E 1 125 ? 14.709 -7.994 42.515 1.00 23.72 125 GLY E C 1
ATOM 8406 O O . GLY E 1 125 ? 15.622 -8.827 42.568 1.00 24.19 125 GLY E O 1
ATOM 8407 N N . GLY E 1 126 ? 14.869 -6.742 42.923 1.00 23.20 126 GLY E N 1
ATOM 8408 C CA . GLY E 1 126 ? 16.115 -6.271 43.497 1.00 21.62 126 GLY E CA 1
ATOM 8409 C C . GLY E 1 126 ? 16.626 -5.020 42.806 1.00 19.58 126 GLY E C 1
ATOM 8410 O O . GLY E 1 126 ? 16.125 -4.590 41.768 1.00 24.98 126 GLY E O 1
ATOM 8411 N N . ALA E 1 127 ? 17.671 -4.451 43.411 1.00 18.60 127 ALA E N 1
ATOM 8412 C CA . ALA E 1 127 ? 18.336 -3.233 42.956 1.00 17.67 127 ALA E CA 1
ATOM 8413 C C . ALA E 1 127 ? 19.466 -2.922 43.930 1.00 16.31 127 ALA E C 1
ATOM 8414 O O . ALA E 1 127 ? 19.583 -3.540 44.991 1.00 19.92 127 ALA E O 1
ATOM 8416 N N . SER E 1 128 ? 20.303 -1.965 43.553 1.00 18.11 128 SER E N 1
ATOM 8417 C CA . SER E 1 128 ? 21.327 -1.442 44.449 1.00 17.91 128 SER E CA 1
ATOM 8418 C C . SER E 1 128 ? 20.962 -0.016 44.834 1.00 17.13 128 SER E C 1
ATOM 8419 O O . SER E 1 128 ? 20.540 0.770 43.987 1.00 18.52 128 SER E O 1
ATOM 8422 N N . VAL E 1 129 ? 21.101 0.305 46.118 1.00 15.60 129 VAL E N 1
ATOM 8423 C CA . VAL E 1 129 ? 20.900 1.666 46.602 1.00 15.17 129 VAL E CA 1
ATOM 8424 C C . VAL E 1 129 ? 22.201 2.112 47.264 1.00 16.54 129 VAL E C 1
ATOM 8425 O O . VAL E 1 129 ? 22.626 1.534 48.275 1.00 16.01 129 VAL E O 1
ATOM 8429 N N . ILE E 1 130 ? 22.829 3.131 46.696 1.00 13.84 130 ILE E N 1
ATOM 8430 C CA . ILE E 1 130 ? 24.156 3.570 47.112 1.00 16.13 130 ILE E CA 1
ATOM 8431 C C . ILE E 1 130 ? 24.038 4.971 47.697 1.00 16.76 130 ILE E C 1
ATOM 8432 O O . ILE E 1 130 ? 23.738 5.930 46.982 1.00 18.46 130 ILE E O 1
ATOM 8437 N N . PHE E 1 131 ? 24.294 5.097 48.997 1.00 15.39 131 PHE E N 1
ATOM 8438 C CA . PHE E 1 131 ? 24.240 6.388 49.666 1.00 15.20 131 PHE E CA 1
ATOM 8439 C C . PHE E 1 131 ? 25.633 6.993 49.707 1.00 15.94 131 PHE E C 1
ATOM 8440 O O . PHE E 1 131 ? 26.580 6.354 50.187 1.00 15.41 131 PHE E O 1
ATOM 8448 N N . ILE E 1 132 ? 25.752 8.223 49.221 1.00 16.80 132 ILE E N 1
ATOM 8449 C CA . ILE E 1 132 ? 26.992 8.976 49.330 1.00 14.61 132 ILE E CA 1
ATOM 8450 C C . ILE E 1 132 ? 26.897 9.760 50.625 1.00 18.77 132 ILE E C 1
ATOM 8451 O O . ILE E 1 132 ? 26.078 10.679 50.740 1.00 16.48 132 ILE E O 1
ATOM 8456 N N . THR E 1 133 ? 27.718 9.386 51.600 1.00 14.85 133 THR E N 1
ATOM 8457 C CA . THR E 1 133 ? 27.696 10.050 52.898 1.00 16.10 133 THR E CA 1
ATOM 8458 C C . THR E 1 133 ? 28.966 10.887 53.056 1.00 16.91 133 THR E C 1
ATOM 8459 O O . THR E 1 133 ? 29.158 11.874 52.332 1.00 20.79 133 THR E O 1
ATOM 8463 N N . SER E 1 134 ? 29.840 10.516 53.982 1.00 13.98 134 SER E N 1
ATOM 8464 C CA . SER E 1 134 ? 31.070 11.263 54.209 1.00 13.58 134 SER E CA 1
ATOM 8465 C C . SER E 1 134 ? 31.960 10.425 55.102 1.00 15.89 134 SER E C 1
ATOM 8466 O O . SER E 1 134 ? 31.484 9.518 55.788 1.00 14.98 134 SER E O 1
ATOM 8469 N N . SER E 1 135 ? 33.256 10.749 55.107 1.00 12.61 135 SER E N 1
ATOM 8470 C CA . SER E 1 135 ? 34.139 10.083 56.049 1.00 11.79 135 SER E CA 1
ATOM 8471 C C . SER E 1 135 ? 33.678 10.294 57.487 1.00 14.61 135 SER E C 1
ATOM 8472 O O . SER E 1 135 ? 33.887 9.414 58.322 1.00 15.68 135 SER E O 1
ATOM 8475 N N . VAL E 1 136 ? 32.996 11.415 57.786 1.00 17.06 136 VAL E N 1
ATOM 8476 C CA . VAL E 1 136 ? 32.512 11.659 59.150 1.00 13.98 136 VAL E CA 1
ATOM 8477 C C . VAL E 1 136 ? 31.275 10.854 59.514 1.00 16.47 136 VAL E C 1
ATOM 8478 O O . VAL E 1 136 ? 30.833 10.913 60.672 1.00 16.98 136 VAL E O 1
ATOM 8482 N N . GLY E 1 137 ? 30.717 10.075 58.591 1.00 14.93 137 GLY E N 1
ATOM 8483 C CA . GLY E 1 137 ? 29.742 9.081 59.015 1.00 15.25 137 GLY E CA 1
ATOM 8484 C C . GLY E 1 137 ? 30.337 7.966 59.855 1.00 18.14 137 GLY E C 1
ATOM 8485 O O . GLY E 1 137 ? 29.594 7.256 60.545 1.00 18.52 137 GLY E O 1
ATOM 8486 N N . LYS E 1 138 ? 31.656 7.803 59.822 1.00 13.63 138 LYS E N 1
ATOM 8487 C CA . LYS E 1 138 ? 32.340 6.807 60.647 1.00 16.28 138 LYS E CA 1
ATOM 8488 C C . LYS E 1 138 ? 33.363 7.391 61.606 1.00 19.19 138 LYS E C 1
ATOM 8489 O O . LYS E 1 138 ? 33.506 6.885 62.726 1.00 20.37 138 LYS E O 1
ATOM 8495 N N . LYS E 1 139 ? 34.095 8.427 61.207 1.00 19.23 139 LYS E N 1
ATOM 8496 C CA . LYS E 1 139 ? 35.157 8.957 62.053 1.00 19.55 139 LYS E CA 1
ATOM 8497 C C . LYS E 1 139 ? 34.974 10.457 62.243 1.00 15.94 139 LYS E C 1
ATOM 8498 O O . LYS E 1 139 ? 34.853 11.200 61.254 1.00 17.32 139 LYS E O 1
ATOM 8504 N N . PRO E 1 140 ? 34.985 10.942 63.481 1.00 15.21 140 PRO E N 1
ATOM 8505 C CA . PRO E 1 140 ? 34.574 12.324 63.739 1.00 13.27 140 PRO E CA 1
ATOM 8506 C C . PRO E 1 140 ? 35.656 13.329 63.372 1.00 16.71 140 PRO E C 1
ATOM 8507 O O . PRO E 1 140 ? 36.854 13.033 63.374 1.00 17.40 140 PRO E O 1
ATOM 8511 N N . LEU E 1 141 ? 35.207 14.547 63.076 1.00 18.52 141 LEU E N 1
ATOM 8512 C CA . LEU E 1 141 ? 36.098 15.670 62.829 1.00 16.02 141 LEU E CA 1
ATOM 8513 C C . LEU E 1 141 ? 35.625 16.875 63.629 1.00 15.51 141 LEU E C 1
ATOM 8514 O O . LEU E 1 141 ? 34.423 17.140 63.718 1.00 16.49 141 LEU E O 1
ATOM 8519 N N . ALA E 1 142 ? 36.582 17.600 64.218 1.00 16.16 142 ALA E N 1
ATOM 8520 C CA . ALA E 1 142 ? 36.239 18.710 65.104 1.00 18.37 142 ALA E CA 1
ATOM 8521 C C . ALA E 1 142 ? 35.316 19.729 64.442 1.00 17.69 142 ALA E C 1
ATOM 8522 O O . ALA E 1 142 ? 34.418 20.274 65.092 1.00 18.68 142 ALA E O 1
ATOM 8524 N N . TYR E 1 143 ? 35.533 20.037 63.171 1.00 20.57 143 TYR E N 1
ATOM 8525 C CA . TYR E 1 143 ? 34.736 21.110 62.584 1.00 21.89 143 TYR E CA 1
ATOM 8526 C C . TYR E 1 143 ? 33.431 20.629 61.957 1.00 20.16 143 TYR E C 1
ATOM 8527 O O . TYR E 1 143 ? 32.724 21.443 61.358 1.00 20.88 143 TYR E O 1
ATOM 8536 N N . ASN E 1 144 ? 33.061 19.353 62.130 1.00 18.32 144 ASN E N 1
ATOM 8537 C CA . ASN E 1 144 ? 31.793 18.849 61.589 1.00 16.81 144 ASN E CA 1
ATOM 8538 C C . ASN E 1 144 ? 30.897 18.278 62.689 1.00 16.05 144 ASN E C 1
ATOM 8539 O O . ASN E 1 144 ? 30.473 17.114 62.588 1.00 16.59 144 ASN E O 1
ATOM 8544 N N . PRO E 1 145 ? 30.581 19.033 63.747 1.00 16.65 145 PRO E N 1
ATOM 8545 C CA . PRO E 1 145 ? 29.832 18.448 64.871 1.00 16.73 145 PRO E CA 1
ATOM 8546 C C . PRO E 1 145 ? 28.327 18.343 64.650 1.00 16.81 145 PRO E C 1
ATOM 8547 O O . PRO E 1 145 ? 27.636 17.727 65.473 1.00 16.27 145 PRO E O 1
ATOM 8551 N N . LEU E 1 146 ? 27.795 18.926 63.579 1.00 14.93 146 LEU E N 1
ATOM 8552 C CA . LEU E 1 146 ? 26.403 18.756 63.204 1.00 15.50 146 LEU E CA 1
ATOM 8553 C C . LEU E 1 146 ? 26.294 17.903 61.954 1.00 16.94 146 LEU E C 1
ATOM 8554 O O . LEU E 1 146 ? 25.545 16.922 61.910 1.00 15.44 146 LEU E O 1
ATOM 8559 N N . TYR E 1 147 ? 27.067 18.283 60.943 1.00 15.69 147 TYR E N 1
ATOM 8560 C CA . TYR E 1 147 ? 27.206 17.512 59.719 1.00 14.46 147 TYR E CA 1
ATOM 8561 C C . TYR E 1 147 ? 27.565 16.061 60.009 1.00 18.65 147 TYR E C 1
ATOM 8562 O O . TYR E 1 147 ? 26.992 15.147 59.408 1.00 15.78 147 TYR E O 1
ATOM 8571 N N . GLY E 1 148 ? 28.493 15.829 60.944 1.00 16.84 148 GLY E N 1
ATOM 8572 C CA . GLY E 1 148 ? 28.919 14.480 61.279 1.00 16.94 148 GLY E CA 1
ATOM 8573 C C . GLY E 1 148 ? 27.784 13.594 61.774 1.00 16.49 148 GLY E C 1
ATOM 8574 O O . GLY E 1 148 ? 27.526 12.498 61.241 1.00 12.75 148 GLY E O 1
ATOM 8575 N N . PRO E 1 149 ? 27.078 14.046 62.819 1.00 16.46 149 PRO E N 1
ATOM 8576 C CA . PRO E 1 149 ? 25.898 13.288 63.279 1.00 13.82 149 PRO E CA 1
ATOM 8577 C C . PRO E 1 149 ? 24.889 12.974 62.181 1.00 16.08 149 PRO E C 1
ATOM 8578 O O . PRO E 1 149 ? 24.413 11.831 62.106 1.00 13.22 149 PRO E O 1
ATOM 8582 N N . ALA E 1 150 ? 24.559 13.944 61.317 1.00 15.54 150 ALA E N 1
ATOM 8583 C CA . ALA E 1 150 ? 23.569 13.688 60.270 1.00 14.88 150 ALA E CA 1
ATOM 8584 C C . ALA E 1 150 ? 24.056 12.610 59.314 1.00 14.23 150 ALA E C 1
ATOM 8585 O O . ALA E 1 150 ? 23.280 11.742 58.896 1.00 14.30 150 ALA E O 1
ATOM 8587 N N . ARG E 1 151 ? 25.340 12.656 58.956 1.00 12.68 151 ARG E N 1
ATOM 8588 C CA . ARG E 1 151 ? 25.921 11.637 58.085 1.00 14.84 151 ARG E CA 1
ATOM 8589 C C . ARG E 1 151 ? 25.971 10.294 58.787 1.00 13.23 151 ARG E C 1
ATOM 8590 O O . ARG E 1 151 ? 25.675 9.256 58.181 1.00 16.38 151 ARG E O 1
ATOM 8598 N N . ALA E 1 152 ? 26.331 10.300 60.074 1.00 10.94 152 ALA E N 1
ATOM 8599 C CA . ALA E 1 152 ? 26.395 9.070 60.854 1.00 13.45 152 ALA E CA 1
ATOM 8600 C C . ALA E 1 152 ? 25.042 8.365 60.900 1.00 16.78 152 ALA E C 1
ATOM 8601 O O . ALA E 1 152 ? 24.978 7.126 60.898 1.00 13.31 152 ALA E O 1
ATOM 8603 N N . ALA E 1 153 ? 23.952 9.138 60.993 1.00 12.85 153 ALA E N 1
ATOM 8604 C CA . ALA E 1 153 ? 22.617 8.542 60.963 1.00 12.80 153 ALA E CA 1
ATOM 8605 C C . ALA E 1 153 ? 22.392 7.757 59.673 1.00 12.96 153 ALA E C 1
ATOM 8606 O O . ALA E 1 153 ? 21.863 6.631 59.696 1.00 14.17 153 ALA E O 1
ATOM 8608 N N . THR E 1 154 ? 22.784 8.333 58.539 1.00 14.00 154 THR E N 1
ATOM 8609 C CA . THR E 1 154 ? 22.502 7.694 57.264 1.00 14.02 154 THR E CA 1
ATOM 8610 C C . THR E 1 154 ? 23.386 6.474 57.043 1.00 14.53 154 THR E C 1
ATOM 8611 O O . THR E 1 154 ? 22.913 5.482 56.488 1.00 14.21 154 THR E O 1
ATOM 8615 N N . VAL E 1 155 ? 24.639 6.503 57.511 1.00 13.03 155 VAL E N 1
ATOM 8616 C CA . VAL E 1 155 ? 25.460 5.285 57.480 1.00 12.94 155 VAL E CA 1
ATOM 8617 C C . VAL E 1 155 ? 24.803 4.190 58.312 1.00 14.46 155 VAL E C 1
ATOM 8618 O O . VAL E 1 155 ? 24.735 3.019 57.905 1.00 12.79 155 VAL E O 1
ATOM 8622 N N . ALA E 1 156 ? 24.298 4.557 59.493 1.00 13.32 156 ALA E N 1
ATOM 8623 C CA . ALA E 1 156 ? 23.611 3.594 60.338 1.00 15.35 156 ALA E CA 1
ATOM 8624 C C . ALA E 1 156 ? 22.326 3.100 59.687 1.00 13.76 156 ALA E C 1
ATOM 8625 O O . ALA E 1 156 ? 21.950 1.938 59.879 1.00 14.50 156 ALA E O 1
ATOM 8627 N N . LEU E 1 157 ? 21.661 3.957 58.903 1.00 13.55 157 LEU E N 1
ATOM 8628 C CA . LEU E 1 157 ? 20.493 3.535 58.133 1.00 14.31 157 LEU E CA 1
ATOM 8629 C C . LEU E 1 157 ? 20.855 2.414 57.166 1.00 13.22 157 LEU E C 1
ATOM 8630 O O . LEU E 1 157 ? 20.157 1.393 57.089 1.00 14.94 157 LEU E O 1
ATOM 8635 N N . VAL E 1 158 ? 21.943 2.597 56.418 1.00 14.44 158 VAL E N 1
ATOM 8636 C CA . VAL E 1 158 ? 22.408 1.554 55.504 1.00 14.72 158 VAL E CA 1
ATOM 8637 C C . VAL E 1 158 ? 22.661 0.260 56.265 1.00 15.22 158 VAL E C 1
ATOM 8638 O O . VAL E 1 158 ? 22.139 -0.809 55.916 1.00 13.68 158 VAL E O 1
ATOM 8642 N N . GLU E 1 159 ? 23.466 0.343 57.326 1.00 14.90 159 GLU E N 1
ATOM 8643 C CA . GLU E 1 159 ? 23.849 -0.848 58.076 1.00 14.76 159 GLU E CA 1
ATOM 8644 C C . GLU E 1 159 ? 22.635 -1.588 58.636 1.00 16.36 159 GLU E C 1
ATOM 8645 O O . GLU E 1 159 ? 22.606 -2.825 58.646 1.00 13.77 159 GLU E O 1
ATOM 8651 N N . SER E 1 160 ? 21.642 -0.853 59.133 1.00 13.01 160 SER E N 1
ATOM 8652 C CA . SER E 1 160 ? 20.474 -1.505 59.726 1.00 14.52 160 SER E CA 1
ATOM 8653 C C . SER E 1 160 ? 19.486 -1.982 58.670 1.00 13.00 160 SER E C 1
ATOM 8654 O O . SER E 1 160 ? 18.978 -3.105 58.751 1.00 14.90 160 SER E O 1
ATOM 8657 N N . ALA E 1 161 ? 19.162 -1.128 57.701 1.00 14.75 161 ALA E N 1
ATOM 8658 C CA . ALA E 1 161 ? 18.167 -1.495 56.701 1.00 15.03 161 ALA E CA 1
ATOM 8659 C C . ALA E 1 161 ? 18.628 -2.688 55.874 1.00 16.55 161 ALA E C 1
ATOM 8660 O O . ALA E 1 161 ? 17.801 -3.506 55.437 1.00 15.61 161 ALA E O 1
ATOM 8662 N N . ALA E 1 162 ? 19.940 -2.803 55.655 1.00 12.11 162 ALA E N 1
ATOM 8663 C CA . ALA E 1 162 ? 20.460 -3.923 54.875 1.00 17.13 162 ALA E CA 1
ATOM 8664 C C . ALA E 1 162 ? 20.161 -5.272 55.520 1.00 17.65 162 ALA E C 1
ATOM 8665 O O . ALA E 1 162 ? 20.102 -6.285 54.809 1.00 15.21 162 ALA E O 1
ATOM 8667 N N . LYS E 1 163 ? 19.935 -5.318 56.843 1.00 13.85 163 LYS E N 1
ATOM 8668 C CA . LYS E 1 163 ? 19.701 -6.608 57.485 1.00 13.27 163 LYS E CA 1
ATOM 8669 C C . LYS E 1 163 ? 18.399 -7.251 57.011 1.00 15.69 163 LYS E C 1
ATOM 8670 O O . LYS E 1 163 ? 18.283 -8.483 57.034 1.00 16.73 163 LYS E O 1
ATOM 8676 N N . THR E 1 164 ? 17.411 -6.450 56.608 1.00 15.02 164 THR E N 1
ATOM 8677 C CA . THR E 1 164 ? 16.158 -6.987 56.091 1.00 15.64 164 THR E CA 1
ATOM 8678 C C . THR E 1 164 ? 16.008 -6.842 54.586 1.00 18.95 164 THR E C 1
ATOM 8679 O O . THR E 1 164 ? 15.366 -7.693 53.962 1.00 23.17 164 THR E O 1
ATOM 8683 N N . LEU E 1 165 ? 16.566 -5.785 53.993 1.00 13.19 165 LEU E N 1
ATOM 8684 C CA . LEU E 1 165 ? 16.350 -5.538 52.572 1.00 16.57 165 LEU E CA 1
ATOM 8685 C C . LEU E 1 165 ? 17.195 -6.466 51.704 1.00 18.28 165 LEU E C 1
ATOM 8686 O O . LEU E 1 165 ? 16.789 -6.785 50.582 1.00 17.89 165 LEU E O 1
ATOM 8691 N N . SER E 1 166 ? 18.344 -6.932 52.217 1.00 15.13 166 SER E N 1
ATOM 8692 C CA . SER E 1 166 ? 19.218 -7.793 51.420 1.00 15.10 166 SER E CA 1
ATOM 8693 C C . SER E 1 166 ? 18.507 -9.068 50.980 1.00 19.48 166 SER E C 1
ATOM 8694 O O . SER E 1 166 ? 18.817 -9.620 49.909 1.00 20.22 166 SER E O 1
ATOM 8697 N N . ARG E 1 167 ? 17.537 -9.538 51.767 1.00 18.40 167 ARG E N 1
ATOM 8698 C CA . ARG E 1 167 ? 16.824 -10.766 51.422 1.00 20.47 167 ARG E CA 1
ATOM 8699 C C . ARG E 1 167 ? 15.942 -10.590 50.198 1.00 20.20 167 ARG E C 1
ATOM 8700 O O . ARG E 1 167 ? 15.647 -11.581 49.513 1.00 25.47 167 ARG E O 1
ATOM 8708 N N . ASP E 1 168 ? 15.538 -9.358 49.896 1.00 20.80 168 ASP E N 1
ATOM 8709 C CA . ASP E 1 168 ? 14.731 -9.043 48.725 1.00 19.41 168 ASP E CA 1
ATOM 8710 C C . ASP E 1 168 ? 15.568 -8.684 47.509 1.00 22.20 168 ASP E C 1
ATOM 8711 O O . ASP E 1 168 ? 15.013 -8.231 46.504 1.00 23.80 168 ASP E O 1
ATOM 8716 N N . GLY E 1 169 ? 16.886 -8.838 47.583 1.00 19.27 169 GLY E N 1
ATOM 8717 C CA . GLY E 1 169 ? 17.731 -8.420 46.491 1.00 21.80 169 GLY E CA 1
ATOM 8718 C C . GLY E 1 169 ? 17.964 -6.932 46.408 1.00 18.52 169 GLY E C 1
ATOM 8719 O O . GLY E 1 169 ? 18.537 -6.466 45.414 1.00 18.53 169 GLY E O 1
ATOM 8720 N N . ILE E 1 170 ? 17.544 -6.177 47.426 1.00 19.47 170 ILE E N 1
ATOM 8721 C CA . ILE E 1 170 ? 17.746 -4.733 47.499 1.00 15.58 170 ILE E CA 1
ATOM 8722 C C . ILE E 1 170 ? 19.012 -4.517 48.322 1.00 14.86 170 ILE E C 1
ATOM 8723 O O . ILE E 1 170 ? 19.020 -4.759 49.531 1.00 18.37 170 ILE E O 1
ATOM 8728 N N . LEU E 1 171 ? 20.091 -4.099 47.657 1.00 16.41 171 LEU E N 1
ATOM 8729 C CA . LEU E 1 171 ? 21.445 -4.131 48.206 1.00 14.61 171 LEU E CA 1
ATOM 8730 C C . LEU E 1 171 ? 21.884 -2.700 48.513 1.00 12.58 171 LEU E C 1
ATOM 8731 O O . LEU E 1 171 ? 22.026 -1.878 47.600 1.00 16.76 171 LEU E O 1
ATOM 8736 N N . LEU E 1 172 ? 22.109 -2.417 49.799 1.00 13.81 172 LEU E N 1
ATOM 8737 C CA . LEU E 1 172 ? 22.400 -1.073 50.284 1.00 12.52 172 LEU E CA 1
ATOM 8738 C C . LEU E 1 172 ? 23.883 -0.926 50.641 1.00 13.44 172 LEU E C 1
ATOM 8739 O O . LEU E 1 172 ? 24.474 -1.814 51.264 1.00 14.84 172 LEU E O 1
ATOM 8744 N N . TYR E 1 173 ? 24.469 0.214 50.278 1.00 13.22 173 TYR E N 1
ATOM 8745 C CA . TYR E 1 173 ? 25.865 0.517 50.564 1.00 16.31 173 TYR E CA 1
ATOM 8746 C C . TYR E 1 173 ? 25.994 1.982 50.952 1.00 16.51 173 TYR E C 1
ATOM 8747 O O . TYR E 1 173 ? 25.185 2.812 50.537 1.00 16.73 173 TYR E O 1
ATOM 8756 N N . ALA E 1 174 ? 27.033 2.304 51.723 1.00 15.87 174 ALA E N 1
ATOM 8757 C CA . ALA E 1 174 ? 27.373 3.687 52.026 1.00 14.58 174 ALA E CA 1
ATOM 8758 C C . ALA E 1 174 ? 28.797 3.926 51.556 1.00 17.12 174 ALA E C 1
ATOM 8759 O O . ALA E 1 174 ? 29.678 3.097 51.807 1.00 15.75 174 ALA E O 1
ATOM 8761 N N . ILE E 1 175 ? 29.025 5.049 50.877 1.00 14.28 175 ILE E N 1
ATOM 8762 C CA . ILE E 1 175 ? 30.370 5.496 50.544 1.00 15.33 175 ILE E CA 1
ATOM 8763 C C . ILE E 1 175 ? 30.644 6.755 51.350 1.00 16.11 175 ILE E C 1
ATOM 8764 O O . ILE E 1 175 ? 29.795 7.649 51.411 1.00 18.58 175 ILE E O 1
ATOM 8769 N N . GLY E 1 176 ? 31.823 6.822 51.972 1.00 16.14 176 GLY E N 1
ATOM 8770 C CA . GLY E 1 176 ? 32.190 7.956 52.787 1.00 15.87 176 GLY E CA 1
ATOM 8771 C C . GLY E 1 176 ? 33.429 8.627 52.234 1.00 19.33 176 GLY E C 1
ATOM 8772 O O . GLY E 1 176 ? 34.561 8.257 52.557 1.00 17.52 176 GLY E O 1
ATOM 8773 N N . PRO E 1 177 ? 33.243 9.602 51.354 1.00 15.43 177 PRO E N 1
ATOM 8774 C CA . PRO E 1 177 ? 34.398 10.262 50.753 1.00 16.54 177 PRO E CA 1
ATOM 8775 C C . PRO E 1 177 ? 34.993 11.346 51.637 1.00 19.64 177 PRO E C 1
ATOM 8776 O O . PRO E 1 177 ? 34.343 11.921 52.520 1.00 16.13 177 PRO E O 1
ATOM 8780 N N . ASN E 1 178 ? 36.278 11.582 51.399 1.00 17.88 178 ASN E N 1
ATOM 8781 C CA . ASN E 1 178 ? 36.956 12.800 51.814 1.00 19.78 178 ASN E CA 1
ATOM 8782 C C . ASN E 1 178 ? 38.154 12.936 50.892 1.00 21.32 178 ASN E C 1
ATOM 8783 O O . ASN E 1 178 ? 38.597 11.956 50.289 1.00 17.86 178 ASN E O 1
ATOM 8788 N N . PHE E 1 179 ? 38.667 14.157 50.778 1.00 20.23 179 PHE E N 1
ATOM 8789 C CA . PHE E 1 179 ? 39.746 14.445 49.836 1.00 22.58 179 PHE E CA 1
ATOM 8790 C C . PHE E 1 179 ? 39.422 13.874 48.457 1.00 22.43 179 PHE E C 1
ATOM 8791 O O . PHE E 1 179 ? 40.281 13.306 47.771 1.00 23.02 179 PHE E O 1
ATOM 8799 N N . PHE E 1 180 ? 38.149 14.005 48.067 1.00 16.53 180 PHE E N 1
ATOM 8800 C CA . PHE E 1 180 ? 37.617 13.543 46.791 1.00 16.78 180 PHE E CA 1
ATOM 8801 C C . PHE E 1 180 ? 37.353 14.757 45.900 1.00 25.17 180 PHE E C 1
ATOM 8802 O O . PHE E 1 180 ? 36.610 15.666 46.290 1.00 21.38 180 PHE E O 1
ATOM 8810 N N . ASN E 1 181 ? 37.974 14.777 44.714 1.00 22.28 181 ASN E N 1
ATOM 8811 C CA . ASN E 1 181 ? 37.824 15.905 43.790 1.00 25.83 181 ASN E CA 1
ATOM 8812 C C . ASN E 1 181 ? 36.385 15.961 43.290 1.00 22.73 181 ASN E C 1
ATOM 8813 O O . ASN E 1 181 ? 35.932 15.076 42.560 1.00 24.63 181 ASN E O 1
ATOM 8818 N N . ASN E 1 182 ? 35.652 16.988 43.714 1.00 21.65 182 ASN E N 1
ATOM 8819 C CA . ASN E 1 182 ? 34.231 17.103 43.423 1.00 24.60 182 ASN E CA 1
ATOM 8820 C C . ASN E 1 182 ? 33.847 18.569 43.566 1.00 21.07 182 ASN E C 1
ATOM 8821 O O . ASN E 1 182 ? 34.497 19.300 44.315 1.00 22.75 182 ASN E O 1
ATOM 8826 N N . PRO E 1 183 ? 32.828 19.037 42.837 1.00 27.60 183 PRO E N 1
ATOM 8827 C CA . PRO E 1 183 ? 32.535 20.481 42.825 1.00 24.61 183 PRO E CA 1
ATOM 8828 C C . PRO E 1 183 ? 32.076 21.040 44.163 1.00 24.80 183 PRO E C 1
ATOM 8829 O O . PRO E 1 183 ? 32.116 22.266 44.349 1.00 24.06 183 PRO E O 1
ATOM 8833 N N . THR E 1 184 ? 31.674 20.197 45.105 1.00 24.49 184 THR E N 1
ATOM 8834 C CA . THR E 1 184 ? 31.110 20.686 46.356 1.00 23.07 184 THR E CA 1
ATOM 8835 C C . THR E 1 184 ? 32.177 20.964 47.412 1.00 27.38 184 THR E C 1
ATOM 8836 O O . THR E 1 184 ? 32.207 22.056 47.987 1.00 24.16 184 THR E O 1
ATOM 8840 N N . TYR E 1 185 ? 33.076 20.005 47.666 1.00 20.36 185 TYR E N 1
ATOM 8841 C CA . TYR E 1 185 ? 34.017 20.125 48.770 1.00 24.97 185 TYR E CA 1
ATOM 8842 C C . TYR E 1 185 ? 35.466 20.300 48.325 1.00 24.70 185 TYR E C 1
ATOM 8843 O O . TYR E 1 185 ? 36.259 20.871 49.081 1.00 28.55 185 TYR E O 1
ATOM 8852 N N . PHE E 1 186 ? 35.818 19.869 47.113 1.00 24.34 186 PHE E N 1
ATOM 8853 C CA . PHE E 1 186 ? 37.193 19.929 46.607 1.00 26.98 186 PHE E CA 1
ATOM 8854 C C . PHE E 1 186 ? 37.173 20.234 45.112 1.00 26.98 186 PHE E C 1
ATOM 8855 O O . PHE E 1 186 ? 37.546 19.397 44.282 1.00 26.99 186 PHE E O 1
ATOM 8863 N N . PRO E 1 187 ? 36.740 21.433 44.727 1.00 28.19 187 PRO E N 1
ATOM 8864 C CA . PRO E 1 187 ? 36.610 21.726 43.293 1.00 32.97 187 PRO E CA 1
ATOM 8865 C C . PRO E 1 187 ? 37.970 21.859 42.621 1.00 34.80 187 PRO E C 1
ATOM 8866 O O . PRO E 1 187 ? 38.960 22.258 43.241 1.00 35.14 187 PRO E O 1
ATOM 8870 N N . THR E 1 188 ? 37.999 21.514 41.329 1.00 33.07 188 THR E N 1
ATOM 8871 C CA . THR E 1 188 ? 39.245 21.513 40.566 1.00 37.15 188 THR E CA 1
ATOM 8872 C C . THR E 1 188 ? 39.966 22.852 40.662 1.00 39.49 188 THR E C 1
ATOM 8873 O O . THR E 1 188 ? 41.194 22.896 40.804 1.00 37.21 188 THR E O 1
ATOM 8877 N N . SER E 1 189 ? 39.213 23.955 40.617 1.00 38.16 189 SER E N 1
ATOM 8878 C CA . SER E 1 189 ? 39.821 25.283 40.642 1.00 44.11 189 SER E CA 1
ATOM 8879 C C . SER E 1 189 ? 40.524 25.568 41.967 1.00 48.65 189 SER E C 1
ATOM 8880 O O . SER E 1 189 ? 41.451 26.384 42.013 1.00 52.15 189 SER E O 1
ATOM 8883 N N . ASP E 1 190 ? 40.104 24.899 43.043 1.00 44.99 190 ASP E N 1
ATOM 8884 C CA . ASP E 1 190 ? 40.688 25.132 44.360 1.00 50.01 190 ASP E CA 1
ATOM 8885 C C . ASP E 1 190 ? 42.141 24.666 44.416 1.00 55.48 190 ASP E C 1
ATOM 8886 O O . ASP E 1 190 ? 42.981 25.306 45.063 1.00 54.26 190 ASP E O 1
ATOM 8891 N N . TRP E 1 191 ? 42.459 23.571 43.716 1.00 50.89 191 TRP E N 1
ATOM 8892 C CA . TRP E 1 191 ? 43.730 22.877 43.921 1.00 50.80 191 TRP E CA 1
ATOM 8893 C C . TRP E 1 191 ? 44.926 23.735 43.521 1.00 51.46 191 TRP E C 1
ATOM 8894 O O . TRP E 1 191 ? 45.950 23.745 44.218 1.00 46.99 191 TRP E O 1
ATOM 8905 N N . GLU E 1 192 ? 44.808 24.471 42.411 1.00 55.73 192 GLU E N 1
ATOM 8906 C CA . GLU E 1 192 ? 45.950 25.178 41.834 1.00 55.69 192 GLU E CA 1
ATOM 8907 C C . GLU E 1 192 ? 46.520 26.221 42.794 1.00 55.64 192 GLU E C 1
ATOM 8908 O O . GLU E 1 192 ? 47.741 26.312 42.976 1.00 57.11 192 GLU E O 1
ATOM 8914 N N . ASN E 1 193 ? 45.651 27.011 43.429 1.00 54.68 193 ASN E N 1
ATOM 8915 C CA . ASN E 1 193 ? 46.077 28.191 44.174 1.00 57.14 193 ASN E CA 1
ATOM 8916 C C . ASN E 1 193 ? 45.923 28.049 45.690 1.00 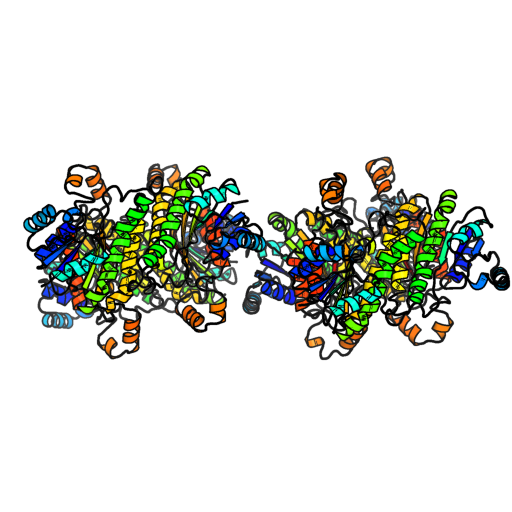54.42 193 ASN E C 1
ATOM 8917 O O . ASN E 1 193 ? 45.974 29.055 46.405 1.00 49.18 193 ASN E O 1
ATOM 8922 N N . ASN E 1 194 ? 45.760 26.825 46.206 1.00 51.34 194 ASN E N 1
ATOM 8923 C CA . ASN E 1 194 ? 45.619 26.582 47.643 1.00 50.19 194 ASN E CA 1
ATOM 8924 C C . ASN E 1 194 ? 46.794 25.733 48.119 1.00 46.17 194 ASN E C 1
ATOM 8925 O O . ASN E 1 194 ? 46.669 24.507 48.257 1.00 43.93 194 ASN E O 1
ATOM 8930 N N . PRO E 1 195 ? 47.943 26.353 48.407 1.00 46.32 195 PRO E N 1
ATOM 8931 C CA . PRO E 1 195 ? 49.128 25.564 48.787 1.00 47.02 195 PRO E CA 1
ATOM 8932 C C . PRO E 1 195 ? 48.984 24.844 50.112 1.00 46.41 195 PRO E C 1
ATOM 8933 O O . PRO E 1 195 ? 49.757 23.912 50.375 1.00 43.81 195 PRO E O 1
ATOM 8937 N N . GLU E 1 196 ? 48.030 25.243 50.957 1.00 43.26 196 GLU E N 1
ATOM 8938 C CA . GLU E 1 196 ? 47.850 24.564 52.233 1.00 47.02 196 GLU E CA 1
ATOM 8939 C C . GLU E 1 196 ? 46.998 23.309 52.090 1.00 44.80 196 GLU E C 1
ATOM 8940 O O . GLU E 1 196 ? 47.210 22.339 52.824 1.00 46.27 196 GLU E O 1
ATOM 8946 N N . LEU E 1 197 ? 46.046 23.295 51.153 1.00 39.67 197 LEU E N 1
ATOM 8947 C CA . LEU E 1 197 ? 45.364 22.045 50.828 1.00 39.05 197 LEU E CA 1
ATOM 8948 C C . LEU E 1 197 ? 46.340 21.028 50.251 1.00 37.55 197 LEU E C 1
ATOM 8949 O O . LEU E 1 197 ? 46.316 19.849 50.624 1.00 33.56 197 LEU E O 1
ATOM 8954 N N . ARG E 1 198 ? 47.194 21.462 49.319 1.00 32.39 198 ARG E N 1
ATOM 8955 C CA . ARG E 1 198 ? 48.182 20.550 48.755 1.00 33.56 198 ARG E CA 1
ATOM 8956 C C . ARG E 1 198 ? 49.097 19.998 49.841 1.00 34.99 198 ARG E C 1
ATOM 8957 O O . ARG E 1 198 ? 49.435 18.808 49.835 1.00 33.32 198 ARG E O 1
ATOM 8965 N N . GLU E 1 199 ? 49.497 20.839 50.796 1.00 34.67 199 GLU E N 1
ATOM 8966 C CA . GLU E 1 199 ? 50.342 20.333 51.870 1.00 36.25 199 GLU E CA 1
ATOM 8967 C C . GLU E 1 199 ? 49.563 19.423 52.817 1.00 36.17 199 GLU E C 1
ATOM 8968 O O . GLU E 1 199 ? 50.123 18.438 53.309 1.00 36.99 199 GLU E O 1
ATOM 8974 N N . ARG E 1 200 ? 48.278 19.712 53.070 1.00 34.52 200 ARG E N 1
ATOM 8975 C CA . ARG E 1 200 ? 47.484 18.832 53.925 1.00 35.05 200 ARG E CA 1
ATOM 8976 C C . ARG E 1 200 ? 47.349 17.450 53.298 1.00 33.83 200 ARG E C 1
ATOM 8977 O O . ARG E 1 200 ? 47.556 16.427 53.965 1.00 33.09 200 ARG E O 1
ATOM 8985 N N . VAL E 1 201 ? 47.005 17.407 52.007 1.00 32.84 201 VAL E N 1
ATOM 8986 C CA . VAL E 1 201 ? 46.873 16.136 51.294 1.00 28.36 201 VAL E CA 1
ATOM 8987 C C . VAL E 1 201 ? 48.173 15.350 51.361 1.00 31.86 201 VAL E C 1
ATOM 8988 O O . VAL E 1 201 ? 48.184 14.153 51.673 1.00 29.96 201 VAL E O 1
ATOM 8992 N N . GLU E 1 202 ? 49.293 16.011 51.055 1.00 32.10 202 GLU E N 1
ATOM 8993 C CA . GLU E 1 202 ? 50.581 15.331 51.120 1.00 36.64 202 GLU E CA 1
ATOM 8994 C C . GLU E 1 202 ? 50.837 14.767 52.514 1.00 37.46 202 GLU E C 1
ATOM 8995 O O . GLU E 1 202 ? 51.394 13.672 52.654 1.00 38.78 202 GLU E O 1
ATOM 9001 N N . ARG E 1 203 ? 50.412 15.481 53.559 1.00 34.54 203 ARG E N 1
ATOM 9002 C CA . ARG E 1 203 ? 50.652 15.001 54.914 1.00 35.55 203 ARG E CA 1
ATOM 9003 C C . ARG E 1 203 ? 49.660 13.913 55.322 1.00 38.37 203 ARG E C 1
ATOM 9004 O O . ARG E 1 203 ? 50.058 12.889 55.887 1.00 34.38 203 ARG E O 1
ATOM 9012 N N . ASP E 1 204 ? 48.367 14.108 55.038 1.00 30.86 204 ASP E N 1
ATOM 9013 C CA . ASP E 1 204 ? 47.315 13.299 55.645 1.00 32.19 204 ASP E CA 1
ATOM 9014 C C . ASP E 1 204 ? 46.736 12.221 54.731 1.00 29.74 204 ASP E C 1
ATOM 9015 O O . ASP E 1 204 ? 46.035 11.329 55.226 1.00 26.73 204 ASP E O 1
ATOM 9020 N N . VAL E 1 205 ? 46.987 12.280 53.425 1.00 23.74 205 VAL E N 1
ATOM 9021 C CA . VAL E 1 205 ? 46.367 11.355 52.479 1.00 22.90 205 VAL E CA 1
ATOM 9022 C C . VAL E 1 205 ? 47.437 10.407 51.952 1.00 24.03 205 VAL E C 1
ATOM 9023 O O . VAL E 1 205 ? 48.255 10.811 51.115 1.00 21.45 205 VAL E O 1
ATOM 9027 N N . PRO E 1 206 ? 47.474 9.153 52.414 1.00 23.11 206 PRO E N 1
ATOM 9028 C CA . PRO E 1 206 ? 48.509 8.215 51.931 1.00 18.49 206 PRO E CA 1
ATOM 9029 C C . PRO E 1 206 ? 48.644 8.132 50.418 1.00 24.65 206 PRO E C 1
ATOM 9030 O O . PRO E 1 206 ? 49.774 8.061 49.918 1.00 22.36 206 PRO E O 1
ATOM 9034 N N . LEU E 1 207 ? 47.536 8.123 49.671 1.00 22.25 207 LEU E N 1
ATOM 9035 C CA . LEU E 1 207 ? 47.636 8.193 48.213 1.00 20.69 207 LEU E CA 1
ATOM 9036 C C . LEU E 1 207 ? 48.381 9.443 47.749 1.00 22.02 207 LEU E C 1
ATOM 9037 O O . LEU E 1 207 ? 48.965 9.441 46.661 1.00 20.89 207 LEU E O 1
ATOM 9042 N N . GLY E 1 208 ? 48.368 10.516 48.535 1.00 22.58 208 GLY E N 1
ATOM 9043 C CA . GLY E 1 208 ? 49.107 11.714 48.160 1.00 24.65 208 GLY E CA 1
ATOM 9044 C C . GLY E 1 208 ? 48.448 12.563 47.099 1.00 24.52 208 GLY E C 1
ATOM 9045 O O . GLY E 1 208 ? 49.109 13.411 46.494 1.00 23.12 208 GLY E O 1
ATOM 9046 N N . ARG E 1 209 ? 47.155 12.371 46.870 1.00 21.57 209 ARG E N 1
ATOM 9047 C CA . ARG E 1 209 ? 46.416 13.069 45.835 1.00 19.74 209 ARG E CA 1
ATOM 9048 C C . ARG E 1 209 ? 44.939 12.968 46.171 1.00 24.54 209 ARG E C 1
ATOM 9049 O O . ARG E 1 209 ? 44.522 12.084 46.924 1.00 22.91 209 ARG E O 1
ATOM 9057 N N . LEU E 1 210 ? 44.154 13.881 45.605 1.00 23.83 210 LEU E N 1
ATOM 9058 C CA . LEU E 1 210 ? 42.707 13.767 45.698 1.00 25.35 210 LEU E CA 1
ATOM 9059 C C . LEU E 1 210 ? 42.228 12.556 44.908 1.00 25.71 210 LEU E C 1
ATOM 9060 O O . LEU E 1 210 ? 42.793 12.195 43.874 1.00 22.82 210 LEU E O 1
ATOM 9065 N N . GLY E 1 211 ? 41.173 11.919 45.404 1.00 22.18 211 GLY E N 1
ATOM 9066 C CA . GLY E 1 211 ? 40.517 10.892 44.616 1.00 19.12 211 GLY E CA 1
ATOM 9067 C C . GLY E 1 211 ? 39.843 11.515 43.404 1.00 22.86 211 GLY E C 1
ATOM 9068 O O . GLY E 1 211 ? 39.283 12.609 43.477 1.00 22.15 211 GLY E O 1
ATOM 9069 N N . ARG E 1 212 ? 39.927 10.790 42.227 1.00 19.31 212 ARG E N 1
ATOM 9070 C CA . ARG E 1 212 ? 39.444 11.315 40.951 1.00 25.63 212 ARG E CA 1
ATOM 9071 C C . ARG E 1 212 ? 37.975 10.975 40.713 1.00 25.28 212 ARG E C 1
ATOM 9072 O O . ARG E 1 212 ? 37.490 9.921 41.147 1.00 21.58 212 ARG E O 1
ATOM 9080 N N . PRO E 1 213 ? 37.255 11.858 40.005 1.00 26.37 213 PRO E N 1
ATOM 9081 C CA . PRO E 1 213 ? 35.870 11.532 39.633 1.00 24.49 213 PRO E CA 1
ATOM 9082 C C . PRO E 1 213 ? 35.713 10.138 39.044 1.00 24.31 213 PRO E C 1
ATOM 9083 O O . PRO E 1 213 ? 34.797 9.411 39.443 1.00 23.83 213 PRO E O 1
ATOM 9087 N N . ASP E 1 214 ? 36.602 9.724 38.130 1.00 21.52 214 ASP E N 1
ATOM 9088 C CA . ASP E 1 214 ? 36.422 8.424 37.495 1.00 22.32 214 ASP E CA 1
ATOM 9089 C C . ASP E 1 214 ? 36.643 7.270 38.469 1.00 19.97 214 ASP E C 1
ATOM 9090 O O . ASP E 1 214 ? 36.154 6.164 38.223 1.00 20.68 214 ASP E O 1
ATOM 9095 N N . GLU E 1 215 ? 37.371 7.504 39.555 1.00 20.78 215 GLU E N 1
ATOM 9096 C CA . GLU E 1 215 ? 37.563 6.452 40.550 1.00 23.04 215 GLU E CA 1
ATOM 9097 C C . GLU E 1 215 ? 36.323 6.290 41.415 1.00 21.03 215 GLU E C 1
ATOM 9098 O O . GLU E 1 215 ? 35.952 5.168 41.779 1.00 22.62 215 GLU E O 1
ATOM 9104 N N . MET E 1 216 ? 35.656 7.397 41.741 1.00 17.31 216 MET E N 1
ATOM 9105 C CA . MET E 1 216 ? 34.360 7.280 42.400 1.00 17.95 216 MET E CA 1
ATOM 9106 C C . MET E 1 216 ? 33.357 6.614 41.475 1.00 19.22 216 MET E C 1
ATOM 9107 O O . MET E 1 216 ? 32.561 5.765 41.900 1.00 18.36 216 MET E O 1
ATOM 9112 N N . GLY E 1 217 ? 33.390 6.981 40.193 1.00 18.03 217 GLY E N 1
ATOM 9113 C CA . GLY E 1 217 ? 32.535 6.316 39.231 1.00 18.33 217 GLY E CA 1
ATOM 9114 C C . GLY E 1 217 ? 32.777 4.822 39.178 1.00 15.11 217 GLY E C 1
ATOM 9115 O O . GLY E 1 217 ? 31.833 4.043 39.085 1.00 16.27 217 GLY E O 1
ATOM 9116 N N . ALA E 1 218 ? 34.049 4.407 39.237 1.00 16.99 218 ALA E N 1
ATOM 9117 C CA . ALA E 1 218 ? 34.370 2.984 39.131 1.00 18.03 218 ALA E CA 1
ATOM 9118 C C . ALA E 1 218 ? 33.792 2.203 40.303 1.00 16.15 218 ALA E C 1
ATOM 9119 O O . ALA E 1 218 ? 33.288 1.083 40.133 1.00 19.35 218 ALA E O 1
ATOM 9121 N N . LEU E 1 219 ? 33.909 2.758 41.508 1.00 18.67 219 LEU E N 1
ATOM 9122 C CA . LEU E 1 219 ? 33.307 2.128 42.677 1.00 16.27 219 LEU E CA 1
ATOM 9123 C C . LEU E 1 219 ? 31.798 2.037 42.520 1.00 19.42 219 LEU E C 1
ATOM 9124 O O . LEU E 1 219 ? 31.200 1.000 42.808 1.00 17.68 219 LEU E O 1
ATOM 9129 N N . ILE E 1 220 ? 31.162 3.109 42.046 1.00 17.41 220 ILE E N 1
ATOM 9130 C CA . ILE E 1 220 ? 29.705 3.097 41.922 1.00 18.44 220 ILE E CA 1
ATOM 9131 C C . ILE E 1 220 ? 29.245 2.062 40.897 1.00 20.88 220 ILE E C 1
ATOM 9132 O O . ILE E 1 220 ? 28.309 1.293 41.147 1.00 20.66 220 ILE E O 1
ATOM 9137 N N . THR E 1 221 ? 29.880 2.026 39.722 1.00 20.84 221 THR E N 1
ATOM 9138 C CA . THR E 1 221 ? 29.430 1.049 38.738 1.00 20.02 221 THR E CA 1
ATOM 9139 C C . THR E 1 221 ? 29.766 -0.375 39.165 1.00 18.57 221 THR E C 1
ATOM 9140 O O . THR E 1 221 ? 29.044 -1.306 38.798 1.00 18.70 221 THR E O 1
ATOM 9144 N N . PHE E 1 222 ? 30.833 -0.569 39.949 1.00 20.07 222 PHE E N 1
ATOM 9145 C CA . PHE E 1 222 ? 31.110 -1.900 40.489 1.00 21.36 222 PHE E CA 1
ATOM 9146 C C . PHE E 1 222 ? 30.003 -2.334 41.446 1.00 18.29 222 PHE E C 1
ATOM 9147 O O . PHE E 1 222 ? 29.493 -3.458 41.362 1.00 17.56 222 PHE E O 1
ATOM 9155 N N . LEU E 1 223 ? 29.612 -1.451 42.367 1.00 17.00 223 LEU E N 1
ATOM 9156 C CA . LEU E 1 223 ? 28.486 -1.782 43.231 1.00 19.41 223 LEU E CA 1
ATOM 9157 C C . LEU E 1 223 ? 27.219 -2.013 42.413 1.00 18.77 223 LEU E C 1
ATOM 9158 O O . LEU E 1 223 ? 26.480 -2.971 42.659 1.00 18.50 223 LEU E O 1
ATOM 9163 N N . ALA E 1 224 ? 26.957 -1.149 41.424 1.00 20.35 224 ALA E N 1
ATOM 9164 C CA . ALA E 1 224 ? 25.723 -1.257 40.646 1.00 20.35 224 ALA E CA 1
ATOM 9165 C C . ALA E 1 224 ? 25.624 -2.593 39.912 1.00 20.93 224 ALA E C 1
ATOM 9166 O O . ALA E 1 224 ? 24.516 -3.075 39.654 1.00 19.76 224 ALA E O 1
ATOM 9168 N N . SER E 1 225 ? 26.766 -3.215 39.603 1.00 19.71 225 SER E N 1
ATOM 9169 C CA . SER E 1 225 ? 26.779 -4.475 38.867 1.00 22.32 225 SER E CA 1
ATOM 9170 C C . SER E 1 225 ? 26.215 -5.632 39.673 1.00 20.57 225 SER E C 1
ATOM 9171 O O . SER E 1 225 ? 25.807 -6.635 39.088 1.00 21.74 225 SER E O 1
ATOM 9174 N N . ARG E 1 226 ? 26.200 -5.524 41.000 1.00 20.17 226 ARG E N 1
ATOM 9175 C CA . ARG E 1 226 ? 25.839 -6.599 41.918 1.00 18.72 226 ARG E CA 1
ATOM 9176 C C . ARG E 1 226 ? 26.760 -7.814 41.821 1.00 20.75 226 ARG E C 1
ATOM 9177 O O . ARG E 1 226 ? 26.451 -8.856 42.411 1.00 20.50 226 ARG E O 1
ATOM 9185 N N . ARG E 1 227 ? 27.907 -7.703 41.128 1.00 20.44 227 ARG E N 1
ATOM 9186 C CA . ARG E 1 227 ? 28.778 -8.869 40.938 1.00 18.77 227 ARG E CA 1
ATOM 9187 C C . ARG E 1 227 ? 29.450 -9.319 42.229 1.00 22.50 227 ARG E C 1
ATOM 9188 O O . ARG E 1 227 ? 29.873 -10.485 42.324 1.00 18.22 227 ARG E O 1
ATOM 9196 N N . ALA E 1 228 ? 29.535 -8.438 43.231 1.00 18.41 228 ALA E N 1
ATOM 9197 C CA . ALA E 1 228 ? 30.060 -8.821 44.535 1.00 16.70 228 ALA E CA 1
ATOM 9198 C C . ALA E 1 228 ? 29.039 -8.544 45.638 1.00 18.11 228 ALA E C 1
ATOM 9199 O O . ALA E 1 228 ? 29.381 -7.958 46.675 1.00 18.02 228 ALA E O 1
ATOM 9201 N N . ALA E 1 229 ? 27.795 -9.004 45.450 1.00 18.00 229 ALA E N 1
ATOM 9202 C CA . ALA E 1 229 ? 26.704 -8.761 46.399 1.00 16.62 229 ALA E CA 1
ATOM 9203 C C . ALA E 1 229 ? 27.043 -9.050 47.868 1.00 17.97 229 ALA E C 1
ATOM 9204 O O . ALA E 1 229 ? 26.515 -8.350 48.739 1.00 17.86 229 ALA E O 1
ATOM 9206 N N . PRO E 1 230 ? 27.894 -10.060 48.223 1.00 14.94 230 PRO E N 1
ATOM 9207 C CA . PRO E 1 230 ? 28.126 -10.308 49.659 1.00 17.61 230 PRO E CA 1
ATOM 9208 C C . PRO E 1 230 ? 28.818 -9.171 50.419 1.00 14.11 230 PRO E C 1
ATOM 9209 O O . PRO E 1 230 ? 28.956 -9.266 51.648 1.00 16.26 230 PRO E O 1
ATOM 9213 N N . ILE E 1 231 ? 29.224 -8.081 49.751 1.00 16.75 231 ILE E N 1
ATOM 9214 C CA . ILE E 1 231 ? 29.784 -6.947 50.490 1.00 13.30 231 ILE E CA 1
ATOM 9215 C C . ILE E 1 231 ? 28.681 -5.950 50.847 1.00 16.84 231 ILE E C 1
ATOM 9216 O O . ILE E 1 231 ? 28.959 -4.874 51.390 1.00 17.25 231 ILE E O 1
ATOM 9221 N N . VAL E 1 232 ? 27.421 -6.325 50.597 1.00 16.18 232 VAL E N 1
ATOM 9222 C CA . VAL E 1 232 ? 26.237 -5.537 50.934 1.00 13.21 232 VAL E CA 1
ATOM 9223 C C . VAL E 1 232 ? 26.238 -5.076 52.392 1.00 14.79 232 VAL E C 1
ATOM 9224 O O . VAL E 1 232 ? 26.688 -5.801 53.290 1.00 14.66 232 VAL E O 1
ATOM 9228 N N . GLY E 1 233 ? 25.709 -3.879 52.635 1.00 13.66 233 GLY E N 1
ATOM 9229 C CA . GLY E 1 233 ? 25.363 -3.469 53.990 1.00 18.82 233 GLY E CA 1
ATOM 9230 C C . GLY E 1 233 ? 26.459 -2.789 54.773 1.00 19.41 233 GLY E C 1
ATOM 9231 O O . GLY E 1 233 ? 26.374 -2.720 56.006 1.00 16.08 233 GLY E O 1
ATOM 9232 N N . GLN E 1 234 ? 27.494 -2.288 54.112 1.00 17.19 234 GLN E N 1
ATOM 9233 C CA . GLN E 1 234 ? 28.595 -1.710 54.862 1.00 18.71 234 GLN E CA 1
ATOM 9234 C C . GLN E 1 234 ? 29.020 -0.393 54.238 1.00 17.24 234 GLN E C 1
ATOM 9235 O O . GLN E 1 234 ? 28.584 -0.008 53.142 1.00 14.36 234 GLN E O 1
ATOM 9241 N N . PHE E 1 235 ? 29.915 0.266 54.969 1.00 16.40 235 PHE E N 1
ATOM 9242 C CA . PHE E 1 235 ? 30.466 1.571 54.652 1.00 17.16 235 PHE E CA 1
ATOM 9243 C C . PHE E 1 235 ? 31.841 1.398 54.010 1.00 18.39 235 PHE E C 1
ATOM 9244 O O . PHE E 1 235 ? 32.665 0.619 54.503 1.00 16.43 235 PHE E O 1
ATOM 9252 N N . PHE E 1 236 ? 32.081 2.113 52.908 1.00 14.98 236 PHE E N 1
ATOM 9253 C CA . PHE E 1 236 ? 33.370 2.115 52.224 1.00 18.62 236 PHE E CA 1
ATOM 9254 C C . PHE E 1 236 ? 33.983 3.507 52.329 1.00 17.15 236 PHE E C 1
ATOM 9255 O O . PHE E 1 236 ? 33.388 4.480 51.854 1.00 16.64 236 PHE E O 1
ATOM 9263 N N . ALA E 1 237 ? 35.154 3.611 52.950 1.00 15.74 237 ALA E N 1
ATOM 9264 C CA . ALA E 1 237 ? 35.847 4.893 52.941 1.00 16.03 237 ALA E CA 1
ATOM 9265 C C . ALA E 1 237 ? 36.379 5.159 51.539 1.00 19.23 237 ALA E C 1
ATOM 9266 O O . ALA E 1 237 ? 36.928 4.265 50.895 1.00 17.57 237 ALA E O 1
ATOM 9268 N N . PHE E 1 238 ? 36.203 6.385 51.056 1.00 19.92 238 PHE E N 1
ATOM 9269 C CA . PHE E 1 238 ? 36.784 6.810 49.776 1.00 19.18 238 PHE E CA 1
ATOM 9270 C C . PHE E 1 238 ? 37.632 8.041 50.085 1.00 16.93 238 PHE E C 1
ATOM 9271 O O . PHE E 1 238 ? 37.234 9.183 49.837 1.00 19.59 238 PHE E O 1
ATOM 9279 N N . THR E 1 239 ? 38.800 7.798 50.677 1.00 20.13 239 THR E N 1
ATOM 9280 C CA . THR E 1 239 ? 39.606 8.852 51.271 1.00 17.46 239 THR E CA 1
ATOM 9281 C C . THR E 1 239 ? 41.082 8.756 50.912 1.00 18.17 239 THR E C 1
ATOM 9282 O O . THR E 1 239 ? 41.879 9.529 51.452 1.00 21.12 239 THR E O 1
ATOM 9286 N N . GLY E 1 240 ? 41.477 7.827 50.039 1.00 15.92 240 GLY E N 1
ATOM 9287 C CA . GLY E 1 240 ? 42.890 7.682 49.746 1.00 18.44 240 GLY E CA 1
ATOM 9288 C C . GLY E 1 240 ? 43.725 7.184 50.901 1.00 21.42 240 GLY E C 1
ATOM 9289 O O . GLY E 1 240 ? 44.935 7.440 50.944 1.00 19.17 240 GLY E O 1
ATOM 9290 N N . GLY E 1 241 ? 43.113 6.477 51.848 1.00 18.85 241 GLY E N 1
ATOM 9291 C CA . GLY E 1 241 ? 43.830 5.980 53.006 1.00 19.44 241 GLY E CA 1
ATOM 9292 C C . GLY E 1 241 ? 43.839 6.911 54.195 1.00 17.99 241 GLY E C 1
ATOM 9293 O O . GLY E 1 241 ? 44.512 6.616 55.194 1.00 18.85 241 GLY E O 1
ATOM 9294 N N . TYR E 1 242 ? 43.129 8.036 54.121 1.00 16.47 242 TYR E N 1
ATOM 9295 C CA . TYR E 1 242 ? 43.003 8.900 55.286 1.00 19.74 242 TYR E CA 1
ATOM 9296 C C . TYR E 1 242 ? 42.259 8.177 56.408 1.00 20.46 242 TYR E C 1
ATOM 9297 O O . TYR E 1 242 ? 42.704 8.160 57.564 1.00 21.90 242 TYR E O 1
ATOM 9306 N N . LEU E 1 243 ? 41.146 7.537 56.073 1.00 20.06 243 LEU E N 1
ATOM 9307 C CA . LEU E 1 243 ? 40.540 6.542 56.953 1.00 19.70 243 LEU E CA 1
ATOM 9308 C C . LEU E 1 243 ? 41.188 5.199 56.659 1.00 18.51 243 LEU E C 1
ATOM 9309 O O . LEU E 1 243 ? 41.675 4.989 55.560 1.00 22.27 243 LEU E O 1
ATOM 9314 N N . PRO E 1 244 ? 41.192 4.280 57.629 1.00 20.10 244 PRO E N 1
ATOM 9315 C CA . PRO E 1 244 ? 40.798 4.393 59.035 1.00 24.04 244 PRO E CA 1
ATOM 9316 C C . PRO E 1 244 ? 41.775 5.217 59.864 1.00 28.51 244 PRO E C 1
ATOM 9317 O O . PRO E 1 244 ? 41.399 5.725 60.920 1.00 30.14 244 PRO E O 1
ATOM 9322 N N . MET F 1 1 ? 26.897 20.876 97.829 1.00 36.22 1 MET F N 1
ATOM 9323 C CA . MET F 1 1 ? 26.416 19.751 97.032 1.00 30.48 1 MET F CA 1
ATOM 9324 C C . MET F 1 1 ? 26.642 19.998 95.549 1.00 27.50 1 MET F C 1
ATOM 9325 O O . MET F 1 1 ? 26.307 21.056 95.021 1.00 28.55 1 MET F O 1
ATOM 9330 N N . LYS F 1 2 ? 27.216 19.014 94.871 1.00 23.02 2 LYS F N 1
ATOM 9331 C CA . LYS F 1 2 ? 27.292 19.080 93.419 1.00 23.52 2 LYS F CA 1
ATOM 9332 C C . LYS F 1 2 ? 25.888 18.958 92.835 1.00 20.91 2 LYS F C 1
ATOM 9333 O O . LYS F 1 2 ? 25.048 18.233 93.368 1.00 19.86 2 LYS F O 1
ATOM 9339 N N . ILE F 1 3 ? 25.628 19.678 91.744 1.00 21.47 3 ILE F N 1
ATOM 9340 C CA . ILE F 1 3 ? 24.322 19.674 91.089 1.00 20.04 3 ILE F CA 1
ATOM 9341 C C . ILE F 1 3 ? 24.423 18.855 89.814 1.00 19.32 3 ILE F C 1
ATOM 9342 O O . ILE F 1 3 ? 25.348 19.052 89.019 1.00 17.70 3 ILE F O 1
ATOM 9347 N N . ALA F 1 4 ? 23.468 17.955 89.617 1.00 18.27 4 ALA F N 1
ATOM 9348 C CA . ALA F 1 4 ? 23.324 17.221 88.371 1.00 17.68 4 ALA F CA 1
ATOM 9349 C C . ALA F 1 4 ? 21.928 17.443 87.800 1.00 16.21 4 ALA F C 1
ATOM 9350 O O . ALA F 1 4 ? 20.955 17.597 88.545 1.00 18.29 4 ALA F O 1
ATOM 9352 N N . LEU F 1 5 ? 21.838 17.448 86.468 1.00 13.72 5 LEU F N 1
ATOM 9353 C CA . LEU F 1 5 ? 20.572 17.436 85.745 1.00 14.86 5 LEU F CA 1
ATOM 9354 C C . LEU F 1 5 ? 20.413 16.054 85.117 1.00 16.79 5 LEU F C 1
ATOM 9355 O O . LEU F 1 5 ? 21.342 15.578 84.458 1.00 16.54 5 LEU F O 1
ATOM 9360 N N . VAL F 1 6 ? 19.266 15.409 85.339 1.00 17.67 6 VAL F N 1
ATOM 9361 C CA . VAL F 1 6 ? 18.958 14.095 84.751 1.00 16.32 6 VAL F CA 1
ATOM 9362 C C . VAL F 1 6 ? 17.635 14.218 84.007 1.00 17.95 6 VAL F C 1
ATOM 9363 O O . VAL F 1 6 ? 16.616 14.575 84.613 1.00 16.93 6 VAL F O 1
ATOM 9367 N N . THR F 1 7 ? 17.636 13.915 82.708 1.00 14.82 7 THR F N 1
ATOM 9368 C CA . THR F 1 7 ? 16.418 14.093 81.925 1.00 12.44 7 THR F CA 1
ATOM 9369 C C . THR F 1 7 ? 15.635 12.787 81.852 1.00 14.52 7 THR F C 1
ATOM 9370 O O . THR F 1 7 ? 16.171 11.701 82.096 1.00 15.37 7 THR F O 1
ATOM 9374 N N . HIS F 1 8 ? 14.348 12.911 81.518 1.00 15.40 8 HIS F N 1
ATOM 9375 C CA . HIS F 1 8 ? 13.429 11.774 81.469 1.00 18.42 8 HIS F CA 1
ATOM 9376 C C . HIS F 1 8 ? 13.618 10.858 82.675 1.00 18.58 8 HIS F C 1
ATOM 9377 O O . HIS F 1 8 ? 13.841 9.651 82.552 1.00 17.08 8 HIS F O 1
ATOM 9384 N N . ALA F 1 9 ? 13.533 11.444 83.873 1.00 15.60 9 ALA F N 1
ATOM 9385 C CA . ALA F 1 9 ? 14.040 10.764 85.061 1.00 17.44 9 ALA F CA 1
ATOM 9386 C C . ALA F 1 9 ? 13.278 9.492 85.428 1.00 13.73 9 ALA F C 1
ATOM 9387 O O . ALA F 1 9 ? 13.819 8.658 86.153 1.00 18.09 9 ALA F O 1
ATOM 9389 N N . ARG F 1 10 ? 12.053 9.318 84.955 1.00 14.96 10 ARG F N 1
ATOM 9390 C CA . ARG F 1 10 ? 11.281 8.132 85.293 1.00 17.86 10 ARG F CA 1
ATOM 9391 C C . ARG F 1 10 ? 11.510 6.977 84.317 1.00 20.35 10 ARG F C 1
ATOM 9392 O O . ARG F 1 10 ? 10.924 5.903 84.496 1.00 19.40 10 ARG F O 1
ATOM 9400 N N . HIS F 1 11 ? 12.368 7.156 83.314 1.00 17.97 11 HIS F N 1
ATOM 9401 C CA . HIS F 1 11 ? 12.479 6.199 82.219 1.00 17.73 11 HIS F CA 1
ATOM 9402 C C . HIS F 1 11 ? 13.929 5.811 81.974 1.00 18.23 11 HIS F C 1
ATOM 9403 O O . HIS F 1 11 ? 14.857 6.510 82.387 1.00 17.90 11 HIS F O 1
ATOM 9410 N N . PHE F 1 12 ? 14.106 4.667 81.303 1.00 16.30 12 PHE F N 1
ATOM 9411 C CA . PHE F 1 12 ? 15.421 4.267 80.796 1.00 15.20 12 PHE F CA 1
ATOM 9412 C C . PHE F 1 12 ? 16.464 4.275 81.919 1.00 14.71 12 PHE F C 1
ATOM 9413 O O . PHE F 1 12 ? 16.257 3.626 82.944 1.00 15.74 12 PHE F O 1
ATOM 9421 N N . ALA F 1 13 ? 17.563 5.015 81.766 1.00 15.98 13 ALA F N 1
ATOM 9422 C CA . ALA F 1 13 ? 18.619 5.053 82.775 1.00 14.91 13 ALA F CA 1
ATOM 9423 C C . ALA F 1 13 ? 18.361 6.080 83.874 1.00 17.10 13 ALA F C 1
ATOM 9424 O O . ALA F 1 13 ? 19.190 6.218 84.794 1.00 17.29 13 ALA F O 1
ATOM 9426 N N . GLY F 1 14 ? 17.230 6.768 83.810 1.00 16.53 14 GLY F N 1
ATOM 9427 C CA . GLY F 1 14 ? 16.882 7.810 84.748 1.00 17.35 14 GLY F CA 1
ATOM 9428 C C . GLY F 1 14 ? 16.905 7.370 86.199 1.00 17.00 14 GLY F C 1
ATOM 9429 O O . GLY F 1 14 ? 17.641 7.933 87.022 1.00 17.87 14 GLY F O 1
ATOM 9430 N N . PRO F 1 15 ? 16.122 6.333 86.543 1.00 18.49 15 PRO F N 1
ATOM 9431 C CA . PRO F 1 15 ? 16.113 5.880 87.947 1.00 20.35 15 PRO F CA 1
ATOM 9432 C C . PRO F 1 15 ? 17.483 5.492 88.470 1.00 20.88 15 PRO F C 1
ATOM 9433 O O . PRO F 1 15 ? 17.853 5.867 89.596 1.00 18.58 15 PRO F O 1
ATOM 9437 N N . ALA F 1 16 ? 18.248 4.728 87.687 1.00 19.08 16 ALA F N 1
ATOM 9438 C CA . ALA F 1 16 ? 19.579 4.343 88.132 1.00 18.41 16 ALA F CA 1
ATOM 9439 C C . ALA F 1 16 ? 20.459 5.567 88.327 1.00 16.73 16 ALA F C 1
ATOM 9440 O O . ALA F 1 16 ? 21.256 5.622 89.271 1.00 18.45 16 ALA F O 1
ATOM 9442 N N . ALA F 1 17 ? 20.338 6.554 87.439 1.00 17.16 17 ALA F N 1
ATOM 9443 C CA . ALA F 1 17 ? 21.155 7.764 87.544 1.00 15.84 17 ALA F CA 1
ATOM 9444 C C . ALA F 1 17 ? 20.786 8.574 88.781 1.00 17.93 17 ALA F C 1
ATOM 9445 O O . ALA F 1 17 ? 21.666 9.000 89.548 1.00 15.75 17 ALA F O 1
ATOM 9447 N N . VAL F 1 18 ? 19.491 8.824 88.977 1.00 16.35 18 VAL F N 1
ATOM 9448 C CA . VAL F 1 18 ? 19.055 9.614 90.131 1.00 18.05 18 VAL F CA 1
ATOM 9449 C C . VAL F 1 18 ? 19.536 8.968 91.424 1.00 16.60 18 VAL F C 1
ATOM 9450 O O . VAL F 1 18 ? 20.095 9.637 92.308 1.00 20.63 18 VAL F O 1
ATOM 9454 N N . GLU F 1 19 ? 19.351 7.648 91.543 1.00 15.22 19 GLU F N 1
ATOM 9455 C CA . GLU F 1 19 ? 19.708 6.953 92.778 1.00 19.28 19 GLU F CA 1
ATOM 9456 C C . GLU F 1 19 ? 21.208 7.021 93.037 1.00 22.21 19 GLU F C 1
ATOM 9457 O O . GLU F 1 19 ? 21.646 7.332 94.155 1.00 22.64 19 GLU F O 1
ATOM 9463 N N . ALA F 1 20 ? 22.019 6.736 92.016 1.00 19.10 20 ALA F N 1
ATOM 9464 C CA . ALA F 1 20 ? 23.466 6.731 92.217 1.00 20.40 20 ALA F CA 1
ATOM 9465 C C . ALA F 1 20 ? 23.993 8.126 92.535 1.00 18.87 20 ALA F C 1
ATOM 9466 O O . ALA F 1 20 ? 24.865 8.284 93.397 1.00 21.86 20 ALA F O 1
ATOM 9468 N N . LEU F 1 21 ? 23.504 9.149 91.831 1.00 18.85 21 LEU F N 1
ATOM 9469 C CA . LEU F 1 21 ? 24.060 10.480 92.036 1.00 16.38 21 LEU F CA 1
ATOM 9470 C C . LEU F 1 21 ? 23.613 11.047 93.376 1.00 20.04 21 LEU F C 1
ATOM 9471 O O . LEU F 1 21 ? 24.396 11.715 94.062 1.00 19.29 21 LEU F O 1
ATOM 9476 N N . THR F 1 22 ? 22.359 10.784 93.759 1.00 16.66 22 THR F N 1
ATOM 9477 C CA . THR F 1 22 ? 21.886 11.142 95.098 1.00 23.05 22 THR F CA 1
ATOM 9478 C C . THR F 1 22 ? 22.756 10.508 96.175 1.00 23.90 22 THR F C 1
ATOM 9479 O O . THR F 1 22 ? 23.248 11.194 97.080 1.00 25.97 22 THR F O 1
ATOM 9483 N N . ARG F 1 23 ? 22.965 9.190 96.087 1.00 21.02 23 ARG F N 1
ATOM 9484 C CA . ARG F 1 23 ? 23.825 8.491 97.029 1.00 22.71 23 ARG F CA 1
ATOM 9485 C C . ARG F 1 23 ? 25.250 9.027 97.017 1.00 25.74 23 ARG F C 1
ATOM 9486 O O . ARG F 1 23 ? 25.965 8.874 98.014 1.00 26.26 23 ARG F O 1
ATOM 9494 N N . ASP F 1 24 ? 25.681 9.643 95.915 1.00 21.61 24 ASP F N 1
ATOM 9495 C CA . ASP F 1 24 ? 27.036 10.165 95.788 1.00 25.55 24 ASP F CA 1
ATOM 9496 C C . ASP F 1 24 ? 27.156 11.605 96.292 1.00 26.09 24 ASP F C 1
ATOM 9497 O O . ASP F 1 24 ? 28.184 12.251 96.058 1.00 27.29 24 ASP F O 1
ATOM 9502 N N . GLY F 1 25 ? 26.128 12.120 96.962 1.00 25.57 25 GLY F N 1
ATOM 9503 C CA . GLY F 1 25 ? 26.171 13.474 97.478 1.00 26.81 25 GLY F CA 1
ATOM 9504 C C . GLY F 1 25 ? 25.760 14.556 96.510 1.00 28.93 25 GLY F C 1
ATOM 9505 O O . GLY F 1 25 ? 26.112 15.725 96.724 1.00 29.28 25 GLY F O 1
ATOM 9506 N N . TYR F 1 26 ? 25.031 14.219 95.448 1.00 22.88 26 TYR F N 1
ATOM 9507 C CA . TYR F 1 26 ? 24.519 15.234 94.546 1.00 20.79 26 TYR F CA 1
ATOM 9508 C C . TYR F 1 26 ? 23.115 15.645 94.952 1.00 20.57 26 TYR F C 1
ATOM 9509 O O . TYR F 1 26 ? 22.347 14.843 95.483 1.00 22.33 26 TYR F O 1
ATOM 9518 N N . THR F 1 27 ? 22.787 16.911 94.687 1.00 19.14 27 THR F N 1
ATOM 9519 C CA . THR F 1 27 ? 21.406 17.334 94.501 1.00 17.55 27 THR F CA 1
ATOM 9520 C C . THR F 1 27 ? 21.049 17.078 93.040 1.00 18.52 27 THR F C 1
ATOM 9521 O O . THR F 1 27 ? 21.590 17.731 92.142 1.00 17.71 27 THR F O 1
ATOM 9525 N N . VAL F 1 28 ? 20.136 16.145 92.794 1.00 19.82 28 VAL F N 1
ATOM 9526 C CA . VAL F 1 28 ? 19.796 15.762 91.424 1.00 19.89 28 VAL F CA 1
ATOM 9527 C C . VAL F 1 28 ? 18.525 16.500 91.004 1.00 17.24 28 VAL F C 1
ATOM 9528 O O . VAL F 1 28 ? 17.432 16.228 91.513 1.00 22.85 28 VAL F O 1
ATOM 9532 N N . VAL F 1 29 ? 18.675 17.424 90.062 1.00 18.37 29 VAL F N 1
ATOM 9533 C CA . VAL F 1 29 ? 17.564 18.150 89.455 1.00 19.98 29 VAL F CA 1
ATOM 9534 C C . VAL F 1 29 ? 17.043 17.327 88.281 1.00 18.60 29 VAL F C 1
ATOM 9535 O O . VAL F 1 29 ? 17.817 16.952 87.395 1.00 19.06 29 VAL F O 1
ATOM 9539 N N . CYS F 1 30 ? 15.735 17.063 88.260 1.00 16.44 30 CYS F N 1
ATOM 9540 C CA . CYS F 1 30 ? 15.174 16.068 87.350 1.00 19.29 30 CYS F CA 1
ATOM 9541 C C . CYS F 1 30 ? 14.172 16.671 86.381 1.00 19.94 30 CYS F C 1
ATOM 9542 O O . CYS F 1 30 ? 13.298 17.454 86.771 1.00 16.69 30 CYS F O 1
ATOM 9545 N N . HIS F 1 31 ? 14.311 16.279 85.110 1.00 17.71 31 HIS F N 1
ATOM 9546 C CA . HIS F 1 31 ? 13.343 16.549 84.058 1.00 15.92 31 HIS F CA 1
ATOM 9547 C C . HIS F 1 31 ? 12.550 15.279 83.767 1.00 18.17 31 HIS F C 1
ATOM 9548 O O . HIS F 1 31 ? 13.093 14.168 83.837 1.00 17.09 31 HIS F O 1
ATOM 9555 N N . ASP F 1 32 ? 11.265 15.448 83.453 1.00 16.29 32 ASP F N 1
ATOM 9556 C CA . ASP F 1 32 ? 10.423 14.345 82.993 1.00 17.40 32 ASP F CA 1
ATOM 9557 C C . ASP F 1 32 ? 9.158 14.928 82.390 1.00 19.23 32 ASP F C 1
ATOM 9558 O O . ASP F 1 32 ? 8.653 15.954 82.855 1.00 16.09 32 ASP F O 1
ATOM 9563 N N . ALA F 1 33 ? 8.633 14.250 81.362 1.00 19.30 33 ALA F N 1
ATOM 9564 C CA . ALA F 1 33 ? 7.428 14.761 80.712 1.00 19.03 33 ALA F CA 1
ATOM 9565 C C . ALA F 1 33 ? 6.255 14.802 81.678 1.00 17.75 33 ALA F C 1
ATOM 9566 O O . ALA F 1 33 ? 5.425 15.713 81.596 1.00 21.79 33 ALA F O 1
ATOM 9568 N N . SER F 1 34 ? 6.181 13.848 82.613 1.00 15.66 34 SER F N 1
ATOM 9569 C CA . SER F 1 34 ? 5.101 13.829 83.593 1.00 22.88 34 SER F CA 1
ATOM 9570 C C . SER F 1 34 ? 5.147 15.020 84.542 1.00 22.20 34 SER F C 1
ATOM 9571 O O . SER F 1 34 ? 4.153 15.270 85.236 1.00 22.54 34 SER F O 1
ATOM 9574 N N . PHE F 1 35 ? 6.259 15.758 84.583 1.00 20.75 35 PHE F N 1
ATOM 9575 C CA . PHE F 1 35 ? 6.398 16.861 85.528 1.00 23.20 35 PHE F CA 1
ATOM 9576 C C . PHE F 1 35 ? 5.694 18.122 85.065 1.00 23.31 35 PHE F C 1
ATOM 9577 O O . PHE F 1 35 ? 5.724 19.118 85.788 1.00 21.33 35 PHE F O 1
ATOM 9585 N N . ALA F 1 36 ? 5.069 18.113 83.877 1.00 21.64 36 ALA F N 1
ATOM 9586 C CA . ALA F 1 36 ? 4.147 19.185 83.522 1.00 24.68 36 ALA F CA 1
ATOM 9587 C C . ALA F 1 36 ? 2.943 19.212 84.453 1.00 26.44 36 ALA F C 1
ATOM 9588 O O . ALA F 1 36 ? 2.231 20.220 84.503 1.00 29.72 36 ALA F O 1
ATOM 9590 N N . ASP F 1 37 ? 2.725 18.122 85.184 1.00 23.05 37 ASP F N 1
ATOM 9591 C CA . ASP F 1 37 ? 1.646 17.945 86.146 1.00 29.44 37 ASP F CA 1
ATOM 9592 C C . ASP F 1 37 ? 2.209 18.222 87.542 1.00 27.56 37 ASP F C 1
ATOM 9593 O O . ASP F 1 37 ? 3.172 17.575 87.963 1.00 26.48 37 ASP F O 1
ATOM 9598 N N . ALA F 1 38 ? 1.629 19.191 88.254 1.00 31.57 38 ALA F N 1
ATOM 9599 C CA . ALA F 1 38 ? 2.197 19.573 89.547 1.00 29.95 38 ALA F CA 1
ATOM 9600 C C . ALA F 1 38 ? 2.145 18.420 90.544 1.00 27.59 38 ALA F C 1
ATOM 9601 O O . ALA F 1 38 ? 3.069 18.242 91.348 1.00 23.67 38 ALA F O 1
ATOM 9603 N N . ALA F 1 39 ? 1.083 17.615 90.501 1.00 25.89 39 ALA F N 1
ATOM 9604 C CA . ALA F 1 39 ? 0.972 16.525 91.461 1.00 29.44 39 ALA F CA 1
ATOM 9605 C C . ALA F 1 39 ? 2.034 15.453 91.227 1.00 24.92 39 ALA F C 1
ATOM 9606 O O . ALA F 1 39 ? 2.428 14.757 92.171 1.00 24.18 39 ALA F O 1
ATOM 9608 N N . GLU F 1 40 ? 2.504 15.297 89.986 1.00 27.12 40 GLU F N 1
ATOM 9609 C CA . GLU F 1 40 ? 3.576 14.342 89.716 1.00 27.44 40 GLU F CA 1
ATOM 9610 C C . GLU F 1 40 ? 4.928 14.865 90.191 1.00 24.06 40 GLU F C 1
ATOM 9611 O O . GLU F 1 40 ? 5.774 14.080 90.634 1.00 23.80 40 GLU F O 1
ATOM 9617 N N . ARG F 1 41 ? 5.158 16.177 90.079 1.00 23.81 41 ARG F N 1
ATOM 9618 C CA . ARG F 1 41 ? 6.375 16.754 90.641 1.00 22.52 41 ARG F CA 1
ATOM 9619 C C . ARG F 1 41 ? 6.440 16.507 92.140 1.00 23.77 41 ARG F C 1
ATOM 9620 O O . ARG F 1 41 ? 7.483 16.117 92.678 1.00 23.40 41 ARG F O 1
ATOM 9628 N N . GLN F 1 42 ? 5.320 16.730 92.831 1.00 21.90 42 GLN F N 1
ATOM 9629 C CA . GLN F 1 42 ? 5.304 16.576 94.280 1.00 24.65 42 GLN F CA 1
ATOM 9630 C C . GLN F 1 42 ? 5.562 15.134 94.668 1.00 24.31 42 GLN F C 1
ATOM 9631 O O . GLN F 1 42 ? 6.361 14.856 95.569 1.00 27.72 42 GLN F O 1
ATOM 9637 N N . ARG F 1 43 ? 4.898 14.196 93.987 1.00 24.29 43 ARG F N 1
ATOM 9638 C CA . ARG F 1 43 ? 5.082 12.786 94.307 1.00 25.13 43 ARG F CA 1
ATOM 9639 C C . ARG F 1 43 ? 6.525 12.351 94.079 1.00 22.72 43 ARG F C 1
ATOM 9640 O O . ARG F 1 43 ? 7.094 11.610 94.887 1.00 28.80 43 ARG F O 1
ATOM 9648 N N . PHE F 1 44 ? 7.134 12.793 92.979 1.00 25.13 44 PHE F N 1
ATOM 9649 C CA . PHE F 1 44 ? 8.513 12.400 92.709 1.00 24.72 44 PHE F CA 1
ATOM 9650 C C . PHE F 1 44 ? 9.457 12.954 93.771 1.00 25.07 44 PHE F C 1
ATOM 9651 O O . PHE F 1 44 ? 10.349 12.245 94.254 1.00 23.88 44 PHE F O 1
ATOM 9659 N N . GLU F 1 45 ? 9.280 14.221 94.144 1.00 25.26 45 GLU F N 1
ATOM 9660 C CA . GLU F 1 45 ? 10.137 14.795 95.175 1.00 25.86 45 GLU F CA 1
ATOM 9661 C C . GLU F 1 45 ? 9.952 14.079 96.505 1.00 25.17 45 GLU F C 1
ATOM 9662 O O . GLU F 1 45 ? 10.930 13.790 97.205 1.00 24.02 45 GLU F O 1
ATOM 9668 N N . SER F 1 46 ? 8.706 13.753 96.856 1.00 24.12 46 SER F N 1
ATOM 9669 C CA . SER F 1 46 ? 8.456 13.073 98.123 1.00 26.38 46 SER F CA 1
ATOM 9670 C C . SER F 1 46 ? 9.011 11.653 98.123 1.00 28.73 46 SER F C 1
ATOM 9671 O O . SER F 1 46 ? 9.482 11.175 99.161 1.00 25.92 46 SER F O 1
ATOM 9674 N N . GLU F 1 47 ? 8.972 10.967 96.979 1.00 25.35 47 GLU F N 1
ATOM 9675 C CA . GLU F 1 47 ? 9.496 9.608 96.884 1.00 28.12 47 GLU F CA 1
ATOM 9676 C C . GLU F 1 47 ? 11.014 9.559 96.768 1.00 24.81 47 GLU F C 1
ATOM 9677 O O . GLU F 1 47 ? 11.612 8.511 97.049 1.00 31.44 47 GLU F O 1
ATOM 9683 N N . ASN F 1 48 ? 11.642 10.646 96.340 1.00 25.83 48 ASN F N 1
ATOM 9684 C CA . ASN F 1 48 ? 13.078 10.696 96.066 1.00 24.71 48 ASN F CA 1
ATOM 9685 C C . ASN F 1 48 ? 13.642 11.882 96.829 1.00 25.02 48 ASN F C 1
ATOM 9686 O O . ASN F 1 48 ? 13.875 12.949 96.247 1.00 25.00 48 ASN F O 1
ATOM 9691 N N . PRO F 1 49 ? 13.826 11.747 98.142 1.00 24.27 49 PRO F N 1
ATOM 9692 C CA . PRO F 1 49 ? 14.364 12.869 98.918 1.00 29.58 49 PRO F CA 1
ATOM 9693 C C . PRO F 1 49 ? 15.688 13.340 98.335 1.00 27.10 49 PRO F C 1
ATOM 9694 O O . PRO F 1 49 ? 16.503 12.547 97.855 1.00 26.08 49 PRO F O 1
ATOM 9698 N N . GLY F 1 50 ? 15.873 14.655 98.334 1.00 26.80 50 GLY F N 1
ATOM 9699 C CA . GLY F 1 50 ? 17.060 15.271 97.805 1.00 27.85 50 GLY F CA 1
ATOM 9700 C C . GLY F 1 50 ? 16.907 15.820 96.403 1.00 28.71 50 GLY F C 1
ATOM 9701 O O . GLY F 1 50 ? 17.655 16.731 96.027 1.00 32.62 50 GLY F O 1
ATOM 9702 N N . THR F 1 51 ? 15.946 15.311 95.631 1.00 22.69 51 THR F N 1
ATOM 9703 C CA . THR F 1 51 ? 15.791 15.702 94.238 1.00 21.73 51 THR F CA 1
ATOM 9704 C C . THR F 1 51 ? 14.945 16.967 94.089 1.00 22.46 51 THR F C 1
ATOM 9705 O O . THR F 1 51 ? 14.190 17.353 94.981 1.00 25.20 51 THR F O 1
ATOM 9709 N N . VAL F 1 52 ? 15.067 17.591 92.921 1.00 18.62 52 VAL F N 1
ATOM 9710 C CA . VAL F 1 52 ? 14.227 18.703 92.500 1.00 18.58 52 VAL F CA 1
ATOM 9711 C C . VAL F 1 52 ? 13.554 18.288 91.197 1.00 25.01 52 VAL F C 1
ATOM 9712 O O . VAL F 1 52 ? 14.244 17.916 90.244 1.00 24.85 52 VAL F O 1
ATOM 9716 N N . ALA F 1 53 ? 12.219 18.351 91.151 1.00 20.85 53 ALA F N 1
ATOM 9717 C CA . ALA F 1 53 ? 11.465 18.022 89.944 1.00 23.32 53 ALA F CA 1
ATOM 9718 C C . ALA F 1 53 ? 11.149 19.306 89.179 1.00 24.12 53 ALA F C 1
ATOM 9719 O O . ALA F 1 53 ? 10.359 20.137 89.637 1.00 26.73 53 ALA F O 1
ATOM 9721 N N . LEU F 1 54 ? 11.751 19.460 88.004 1.00 18.59 54 LEU F N 1
ATOM 9722 C CA . LEU F 1 54 ? 11.518 20.639 87.173 1.00 21.32 54 LEU F CA 1
ATOM 9723 C C . LEU F 1 54 ? 10.164 20.561 86.475 1.00 24.52 54 LEU F C 1
ATOM 9724 O O . LEU F 1 54 ? 9.711 19.484 86.088 1.00 23.57 54 LEU F O 1
ATOM 9729 N N . ALA F 1 55 ? 9.539 21.725 86.275 1.00 21.06 55 ALA F N 1
ATOM 9730 C CA . ALA F 1 55 ? 8.359 21.795 85.408 1.00 22.64 55 ALA F CA 1
ATOM 9731 C C . ALA F 1 55 ? 8.727 21.927 83.935 1.00 20.59 55 ALA F C 1
ATOM 9732 O O . ALA F 1 55 ? 7.963 21.483 83.065 1.00 25.21 55 ALA F O 1
ATOM 9734 N N . GLU F 1 56 ? 9.875 22.540 83.642 1.00 20.71 56 GLU F N 1
ATOM 9735 C CA . GLU F 1 56 ? 10.230 22.892 82.275 1.00 21.37 56 GLU F CA 1
ATOM 9736 C C . GLU F 1 56 ? 10.283 21.658 81.389 1.00 22.89 56 GLU F C 1
ATOM 9737 O O . GLU F 1 56 ? 10.728 20.588 81.811 1.00 22.89 56 GLU F O 1
ATOM 9743 N N . GLN F 1 57 ? 9.816 21.817 80.152 1.00 23.08 57 GLN F N 1
ATOM 9744 C CA . GLN F 1 57 ? 9.751 20.734 79.180 1.00 22.50 57 GLN F CA 1
ATOM 9745 C C . GLN F 1 57 ? 10.608 20.958 77.943 1.00 26.90 57 GLN F C 1
ATOM 9746 O O . GLN F 1 57 ? 10.896 19.984 77.230 1.00 26.04 57 GLN F O 1
ATOM 9752 N N . LYS F 1 58 ? 11.025 22.203 77.661 1.00 23.61 58 LYS F N 1
ATOM 9753 C CA . LYS F 1 58 ? 11.768 22.449 76.427 1.00 23.91 58 LYS F CA 1
ATOM 9754 C C . LYS F 1 58 ? 13.254 22.180 76.638 1.00 24.35 58 LYS F C 1
ATOM 9755 O O . LYS F 1 58 ? 13.833 22.664 77.616 1.00 22.63 58 LYS F O 1
ATOM 9761 N N . PRO F 1 59 ? 13.905 21.444 75.725 1.00 24.43 59 PRO F N 1
ATOM 9762 C CA . PRO F 1 59 ? 15.292 21.026 75.979 1.00 19.81 59 PRO F CA 1
ATOM 9763 C C . PRO F 1 59 ? 16.252 22.189 76.177 1.00 22.25 59 PRO F C 1
ATOM 9764 O O . PRO F 1 59 ? 17.173 22.078 76.996 1.00 22.29 59 PRO F O 1
ATOM 9768 N N . GLU F 1 60 ? 16.065 23.302 75.460 1.00 21.28 60 GLU F N 1
ATOM 9769 C CA . GLU F 1 60 ? 16.999 24.425 75.536 1.00 23.33 60 GLU F CA 1
ATOM 9770 C C . GLU F 1 60 ? 16.774 25.308 76.756 1.00 23.54 60 GLU F C 1
ATOM 9771 O O . GLU F 1 60 ? 17.538 26.259 76.962 1.00 27.63 60 GLU F O 1
ATOM 9777 N N . ARG F 1 61 ? 15.761 25.024 77.565 1.00 22.78 61 ARG F N 1
ATOM 9778 C CA . ARG F 1 61 ? 15.526 25.781 78.785 1.00 25.19 61 ARG F CA 1
ATOM 9779 C C . ARG F 1 61 ? 15.849 24.988 80.038 1.00 21.19 61 ARG F C 1
ATOM 9780 O O . ARG F 1 61 ? 15.773 25.535 81.142 1.00 24.29 61 ARG F O 1
ATOM 9788 N N . LEU F 1 62 ? 16.231 23.717 79.903 1.00 21.42 62 LEU F N 1
ATOM 9789 C CA . LEU F 1 62 ? 16.466 22.912 81.093 1.00 19.53 62 LEU F CA 1
ATOM 9790 C C . LEU F 1 62 ? 17.653 23.429 81.900 1.00 19.39 62 LEU F C 1
ATOM 9791 O O . LEU F 1 62 ? 17.638 23.356 83.135 1.00 23.15 62 LEU F O 1
ATOM 9796 N N . VAL F 1 63 ? 18.681 23.956 81.231 1.00 21.75 63 VAL F N 1
ATOM 9797 C CA . VAL F 1 63 ? 19.894 24.367 81.938 1.00 22.33 63 VAL F CA 1
ATOM 9798 C C . VAL F 1 63 ? 19.613 25.598 82.796 1.00 23.78 63 VAL F C 1
ATOM 9799 O O . VAL F 1 63 ? 19.947 25.630 83.987 1.00 22.72 63 VAL F O 1
ATOM 9803 N N . ASP F 1 64 ? 18.937 26.600 82.221 1.00 23.71 64 ASP F N 1
ATOM 9804 C CA . ASP F 1 64 ? 18.552 27.776 83.005 1.00 25.52 64 ASP F CA 1
ATOM 9805 C C . ASP F 1 64 ? 17.646 27.401 84.175 1.00 25.70 64 ASP F C 1
ATOM 9806 O O . ASP F 1 64 ? 17.823 27.897 85.298 1.00 26.86 64 ASP F O 1
ATOM 9811 N N . ALA F 1 65 ? 16.662 26.533 83.932 1.00 24.04 65 ALA F N 1
ATOM 9812 C CA . ALA F 1 65 ? 15.794 26.085 85.013 1.00 26.90 65 ALA F CA 1
ATOM 9813 C C . ALA F 1 65 ? 16.587 25.376 86.101 1.00 26.05 65 ALA F C 1
ATOM 9814 O O . ALA F 1 65 ? 16.294 25.532 87.291 1.00 26.67 65 ALA F O 1
ATOM 9816 N N . THR F 1 66 ? 17.602 24.597 85.723 1.00 24.92 66 THR F N 1
ATOM 9817 C CA . THR F 1 66 ? 18.402 23.910 86.732 1.00 21.20 66 THR F CA 1
ATOM 9818 C C . THR F 1 66 ? 19.225 24.902 87.544 1.00 24.36 66 THR F C 1
ATOM 9819 O O . THR F 1 66 ? 19.429 24.707 88.748 1.00 25.17 66 THR F O 1
ATOM 9823 N N . LEU F 1 67 ? 19.702 25.968 86.899 1.00 24.04 67 LEU F N 1
ATOM 9824 C CA . LEU F 1 67 ? 20.539 26.962 87.557 1.00 24.29 67 LEU F CA 1
ATOM 9825 C C . LEU F 1 67 ? 19.752 27.894 88.469 1.00 32.24 67 LEU F C 1
ATOM 9826 O O . LEU F 1 67 ? 20.360 28.739 89.139 1.00 31.25 67 LEU F O 1
ATOM 9831 N N . GLN F 1 68 ? 18.424 27.770 88.521 1.00 30.45 68 GLN F N 1
ATOM 9832 C CA . GLN F 1 68 ? 17.702 28.413 89.605 1.00 30.09 68 GLN F CA 1
ATOM 9833 C C . GLN F 1 68 ? 17.825 27.633 90.908 1.00 33.29 68 GLN F C 1
ATOM 9834 O O . GLN F 1 68 ? 17.398 28.136 91.954 1.00 31.33 68 GLN F O 1
ATOM 9840 N N . HIS F 1 69 ? 18.423 26.437 90.883 1.00 27.00 69 HIS F N 1
ATOM 9841 C CA . HIS F 1 69 ? 18.550 25.615 92.078 1.00 25.34 69 HIS F CA 1
ATOM 9842 C C . HIS F 1 69 ? 19.987 25.462 92.558 1.00 28.54 69 HIS F C 1
ATOM 9843 O O . HIS F 1 69 ? 20.217 24.794 93.572 1.00 34.31 69 HIS F O 1
ATOM 9850 N N . GLY F 1 70 ? 20.951 26.055 91.867 1.00 28.50 70 GLY F N 1
ATOM 9851 C CA . GLY F 1 70 ? 22.350 25.947 92.250 1.00 26.67 70 GLY F CA 1
ATOM 9852 C C . GLY F 1 70 ? 23.162 26.899 91.404 1.00 24.97 70 GLY F C 1
ATOM 9853 O O . GLY F 1 70 ? 22.680 27.430 90.401 1.00 29.05 70 GLY F O 1
ATOM 9854 N N . GLU F 1 71 ? 24.413 27.114 91.824 1.00 25.98 71 GLU F N 1
ATOM 9855 C CA . GLU F 1 71 ? 25.279 28.051 91.116 1.00 31.66 71 GLU F CA 1
ATOM 9856 C C . GLU F 1 71 ? 25.899 27.457 89.859 1.00 30.18 71 GLU F C 1
ATOM 9857 O O . GLU F 1 71 ? 26.236 28.215 88.943 1.00 28.22 71 GLU F O 1
ATOM 9863 N N . ALA F 1 72 ? 26.049 26.135 89.784 1.00 24.11 72 ALA F N 1
ATOM 9864 C CA . ALA F 1 72 ? 26.692 25.525 88.627 1.00 25.50 72 ALA F CA 1
ATOM 9865 C C . ALA F 1 72 ? 26.283 24.063 88.519 1.00 19.78 72 ALA F C 1
ATOM 9866 O O . ALA F 1 72 ? 26.011 23.399 89.526 1.00 22.48 72 ALA F O 1
ATOM 9868 N N . ILE F 1 73 ? 26.269 23.575 87.282 1.00 21.43 73 ILE F N 1
ATOM 9869 C CA . ILE F 1 73 ? 25.924 22.194 86.970 1.00 20.99 73 ILE F CA 1
ATOM 9870 C C . ILE F 1 73 ? 27.212 21.395 86.833 1.00 17.70 73 ILE F C 1
ATOM 9871 O O . ILE F 1 73 ? 28.060 21.715 85.994 1.00 22.63 73 ILE F O 1
ATOM 9876 N N . ASP F 1 74 ? 27.350 20.348 87.647 1.00 19.81 74 ASP F N 1
ATOM 9877 C CA . ASP F 1 74 ? 28.529 19.485 87.580 1.00 17.14 74 ASP F CA 1
ATOM 9878 C C . ASP F 1 74 ? 28.382 18.410 86.510 1.00 17.39 74 ASP F C 1
ATOM 9879 O O . ASP F 1 74 ? 29.355 18.086 85.823 1.00 17.78 74 ASP F O 1
ATOM 9884 N N . THR F 1 75 ? 27.187 17.833 86.372 1.00 20.03 75 THR F N 1
ATOM 9885 C CA . THR F 1 75 ? 26.970 16.715 85.454 1.00 16.98 75 THR F CA 1
ATOM 9886 C C . THR F 1 75 ? 25.584 16.837 84.845 1.00 15.70 75 THR F C 1
ATOM 9887 O O . THR F 1 75 ? 24.627 17.135 85.555 1.00 16.74 75 THR F O 1
ATOM 9891 N N . ILE F 1 76 ? 25.477 16.645 83.530 1.00 14.81 76 ILE F N 1
ATOM 9892 C CA . ILE F 1 76 ? 24.194 16.493 82.854 1.00 14.94 76 ILE F CA 1
ATOM 9893 C C . ILE F 1 76 ? 24.140 15.067 82.347 1.00 15.95 76 ILE F C 1
ATOM 9894 O O . ILE F 1 76 ? 25.040 14.652 81.621 1.00 16.66 76 ILE F O 1
ATOM 9899 N N . VAL F 1 77 ? 23.093 14.337 82.703 1.00 15.25 77 VAL F N 1
ATOM 9900 C CA . VAL F 1 77 ? 22.819 13.031 82.108 1.00 16.92 77 VAL F CA 1
ATOM 9901 C C . VAL F 1 77 ? 21.674 13.204 81.119 1.00 14.99 77 VAL F C 1
ATOM 9902 O O . VAL F 1 77 ? 20.511 13.365 81.510 1.00 15.79 77 VAL F O 1
ATOM 9906 N N . SER F 1 78 ? 22.005 13.153 79.831 1.00 15.93 78 SER F N 1
ATOM 9907 C CA . SER F 1 78 ? 21.030 13.298 78.754 1.00 15.07 78 SER F CA 1
ATOM 9908 C C . SER F 1 78 ? 20.468 11.908 78.494 1.00 19.45 78 SER F C 1
ATOM 9909 O O . SER F 1 78 ? 20.990 11.153 77.682 1.00 16.10 78 SER F O 1
ATOM 9912 N N . ASN F 1 79 ? 19.397 11.578 79.210 1.00 17.06 79 ASN F N 1
ATOM 9913 C CA . ASN F 1 79 ? 18.807 10.240 79.236 1.00 15.83 79 ASN F CA 1
ATOM 9914 C C . ASN F 1 79 ? 17.637 10.172 78.249 1.00 14.73 79 ASN F C 1
ATOM 9915 O O . ASN F 1 79 ? 16.472 10.089 78.622 1.00 20.38 79 ASN F O 1
ATOM 9920 N N . ASP F 1 80 ? 17.970 10.208 76.960 1.00 15.93 80 ASP F N 1
ATOM 9921 C CA . ASP F 1 80 ? 16.961 10.292 75.911 1.00 14.53 80 ASP F CA 1
ATOM 9922 C C . ASP F 1 80 ? 16.359 8.925 75.590 1.00 18.94 80 ASP F C 1
ATOM 9923 O O . ASP F 1 80 ? 17.054 7.908 75.601 1.00 13.85 80 ASP F O 1
ATOM 9928 N N . TYR F 1 81 ? 15.051 8.907 75.330 1.00 15.70 81 TYR F N 1
ATOM 9929 C CA . TYR F 1 81 ? 14.347 7.658 75.068 1.00 17.89 81 TYR F CA 1
ATOM 9930 C C . TYR F 1 81 ? 13.068 7.988 74.308 1.00 18.49 81 TYR F C 1
ATOM 9931 O O . TYR F 1 81 ? 12.641 9.142 74.240 1.00 19.18 81 TYR F O 1
ATOM 9940 N N . ILE F 1 82 ? 12.468 6.956 73.727 1.00 19.80 82 ILE F N 1
ATOM 9941 C CA . ILE F 1 82 ? 11.126 7.032 73.149 1.00 19.06 82 ILE F CA 1
ATOM 9942 C C . ILE F 1 82 ? 10.361 5.825 73.673 1.00 23.29 82 ILE F C 1
ATOM 9943 O O . ILE F 1 82 ? 10.965 4.776 73.938 1.00 21.32 82 ILE F O 1
ATOM 9948 N N . PRO F 1 83 ? 9.045 5.931 73.857 1.00 24.33 83 PRO F N 1
ATOM 9949 C CA . PRO F 1 83 ? 8.282 4.805 74.407 1.00 24.61 83 PRO F CA 1
ATOM 9950 C C . PRO F 1 83 ? 8.483 3.534 73.601 1.00 22.43 83 PRO F C 1
ATOM 9951 O O . PRO F 1 83 ? 8.457 3.535 72.374 1.00 26.28 83 PRO F O 1
ATOM 9955 N N . ARG F 1 84 ? 8.689 2.449 74.316 1.00 29.76 84 ARG F N 1
ATOM 9956 C CA . ARG F 1 84 ? 8.745 1.136 73.718 1.00 23.93 84 ARG F CA 1
ATOM 9957 C C . ARG F 1 84 ? 7.309 0.768 73.291 1.00 30.78 84 ARG F C 1
ATOM 9958 O O . ARG F 1 84 ? 6.370 0.982 74.050 1.00 29.90 84 ARG F O 1
ATOM 9966 N N . PRO F 1 85 ? 7.128 0.213 72.087 1.00 28.29 85 PRO F N 1
ATOM 9967 C CA . PRO F 1 85 ? 8.149 -0.189 71.125 1.00 27.37 85 PRO F CA 1
ATOM 9968 C C . PRO F 1 85 ? 8.264 0.715 69.895 1.00 25.01 85 PRO F C 1
ATOM 9969 O O . PRO F 1 85 ? 8.372 0.226 68.775 1.00 20.47 85 PRO F O 1
ATOM 9973 N N . MET F 1 86 ? 8.236 2.033 70.089 1.00 22.54 86 MET F N 1
ATOM 9974 C CA . MET F 1 86 ? 8.613 2.897 68.980 1.00 20.25 86 MET F CA 1
ATOM 9975 C C . MET F 1 86 ? 10.028 2.625 68.495 1.00 22.13 86 MET F C 1
ATOM 9976 O O . MET F 1 86 ? 10.345 2.951 67.344 1.00 20.10 86 MET F O 1
ATOM 9981 N N . ASN F 1 87 ? 10.891 2.058 69.350 1.00 17.77 87 ASN F N 1
ATOM 9982 C CA . ASN F 1 87 ? 12.252 1.744 68.925 1.00 18.94 87 ASN F CA 1
ATOM 9983 C C . ASN F 1 87 ? 12.276 0.707 67.810 1.00 20.10 87 ASN F C 1
ATOM 9984 O O . ASN F 1 87 ? 13.223 0.691 67.016 1.00 19.88 87 ASN F O 1
ATOM 9989 N N . ARG F 1 88 ? 11.239 -0.123 67.714 1.00 19.56 88 ARG F N 1
ATOM 9990 C CA . ARG F 1 88 ? 11.119 -1.157 66.692 1.00 21.56 88 ARG F CA 1
ATOM 9991 C C . ARG F 1 88 ? 10.374 -0.705 65.441 1.00 23.52 88 ARG F C 1
ATOM 9992 O O . ARG F 1 88 ? 10.020 -1.559 64.616 1.00 22.38 88 ARG F O 1
ATOM 10000 N N . LEU F 1 89 ? 10.114 0.595 65.274 1.00 18.74 89 LEU F N 1
ATOM 10001 C CA . LEU F 1 89 ? 9.421 1.061 64.073 1.00 18.29 89 LEU F CA 1
ATOM 10002 C C . LEU F 1 89 ? 10.219 0.665 62.834 1.00 22.89 89 LEU F C 1
ATOM 10003 O O . LEU F 1 89 ? 11.414 0.977 62.750 1.00 17.82 89 LEU F O 1
ATOM 10008 N N . PRO F 1 90 ? 9.606 -0.018 61.868 1.00 21.54 90 PRO F N 1
ATOM 10009 C CA . PRO F 1 90 ? 10.291 -0.329 60.605 1.00 21.56 90 PRO F CA 1
ATOM 10010 C C . PRO F 1 90 ? 10.260 0.847 59.637 1.00 21.55 90 PRO F C 1
ATOM 10011 O O . PRO F 1 90 ? 9.615 1.873 59.865 1.00 21.64 90 PRO F O 1
ATOM 10015 N N . ILE F 1 91 ? 10.969 0.680 58.514 1.00 19.05 91 ILE F N 1
ATOM 10016 C CA . ILE F 1 91 ? 10.927 1.701 57.470 1.00 20.82 91 ILE F CA 1
ATOM 10017 C C . ILE F 1 91 ? 9.571 1.697 56.774 1.00 20.41 91 ILE F C 1
ATOM 10018 O O . ILE F 1 91 ? 8.874 2.715 56.727 1.00 22.19 91 ILE F O 1
ATOM 10023 N N . GLU F 1 92 ? 9.184 0.552 56.215 1.00 24.54 92 GLU F N 1
ATOM 10024 C CA . GLU F 1 92 ? 7.913 0.461 55.508 1.00 23.50 92 GLU F CA 1
ATOM 10025 C C . GLU F 1 92 ? 6.739 0.700 56.445 1.00 20.55 92 GLU F C 1
ATOM 10026 O O . GLU F 1 92 ? 6.675 0.137 57.540 1.00 24.34 92 GLU F O 1
ATOM 10032 N N . GLY F 1 93 ? 5.788 1.519 55.993 1.00 22.59 93 GLY F N 1
ATOM 10033 C CA . GLY F 1 93 ? 4.532 1.684 56.676 1.00 22.07 93 GLY F CA 1
ATOM 10034 C C . GLY F 1 93 ? 4.546 2.740 57.758 1.00 27.89 93 GLY F C 1
ATOM 10035 O O . GLY F 1 93 ? 3.477 3.211 58.159 1.00 22.15 93 GLY F O 1
ATOM 10036 N N . THR F 1 94 ? 5.724 3.139 58.224 1.00 28.72 94 THR F N 1
ATOM 10037 C CA . THR F 1 94 ? 5.822 4.141 59.276 1.00 27.75 94 THR F CA 1
ATOM 10038 C C . THR F 1 94 ? 5.560 5.546 58.736 1.00 24.53 94 THR F C 1
ATOM 10039 O O . THR F 1 94 ? 6.035 5.925 57.660 1.00 24.51 94 THR F O 1
ATOM 10043 N N . SER F 1 95 ? 4.792 6.327 59.489 1.00 26.64 95 SER F N 1
ATOM 10044 C CA . SER F 1 95 ? 4.445 7.656 59.011 1.00 26.29 95 SER F CA 1
ATOM 10045 C C . SER F 1 95 ? 5.648 8.592 59.089 1.00 21.50 95 SER F C 1
ATOM 10046 O O . SER F 1 95 ? 6.605 8.364 59.834 1.00 23.61 95 SER F O 1
ATOM 10049 N N . GLU F 1 96 ? 5.589 9.658 58.286 1.00 23.26 96 GLU F N 1
ATOM 10050 C CA . GLU F 1 96 ? 6.635 10.676 58.311 1.00 23.81 96 GLU F CA 1
ATOM 10051 C C . GLU F 1 96 ? 6.716 11.344 59.680 1.00 23.72 96 GLU F C 1
ATOM 10052 O O . GLU F 1 96 ? 7.812 11.578 60.210 1.00 20.03 96 GLU F O 1
ATOM 10058 N N . ALA F 1 97 ? 5.560 11.661 60.263 1.00 24.87 97 ALA F N 1
ATOM 10059 C CA . ALA F 1 97 ? 5.527 12.228 61.608 1.00 21.56 97 ALA F CA 1
ATOM 10060 C C . ALA F 1 97 ? 6.266 11.350 62.610 1.00 21.92 97 ALA F C 1
ATOM 10061 O O . ALA F 1 97 ? 7.023 11.863 63.447 1.00 20.09 97 ALA F O 1
ATOM 10063 N N . ASP F 1 98 ? 6.073 10.023 62.532 1.00 21.61 98 ASP F N 1
ATOM 10064 C CA . ASP F 1 98 ? 6.774 9.105 63.431 1.00 24.48 98 ASP F CA 1
ATOM 10065 C C . ASP F 1 98 ? 8.280 9.074 63.149 1.00 20.38 98 ASP F C 1
ATOM 10066 O O . ASP F 1 98 ? 9.085 9.041 64.088 1.00 20.59 98 ASP F O 1
ATOM 10071 N N . ILE F 1 99 ? 8.685 9.073 61.872 1.00 18.23 99 ILE F N 1
ATOM 10072 C CA . ILE F 1 99 ? 10.108 9.202 61.551 1.00 19.97 99 ILE F CA 1
ATOM 10073 C C . ILE F 1 99 ? 10.687 10.450 62.201 1.00 19.98 99 ILE F C 1
ATOM 10074 O O . ILE F 1 99 ? 11.746 10.416 62.835 1.00 17.16 99 ILE F O 1
ATOM 10079 N N . ARG F 1 100 ? 10.012 11.579 62.033 1.00 19.22 100 ARG F N 1
ATOM 10080 C CA . ARG F 1 100 ? 10.520 12.797 62.642 1.00 20.59 100 ARG F CA 1
ATOM 10081 C C . ARG F 1 100 ? 10.555 12.676 64.162 1.00 18.07 100 ARG F C 1
ATOM 10082 O O . ARG F 1 100 ? 11.490 13.166 64.807 1.00 20.21 100 ARG F O 1
ATOM 10090 N N . GLN F 1 101 ? 9.565 12.005 64.751 1.00 18.08 101 GLN F N 1
ATOM 10091 C CA . GLN F 1 101 ? 9.501 11.937 66.209 1.00 23.01 101 GLN F CA 1
ATOM 10092 C C . GLN F 1 101 ? 10.686 11.170 66.777 1.00 22.52 101 GLN F C 1
ATOM 10093 O O . GLN F 1 101 ? 11.206 11.520 67.844 1.00 20.29 101 GLN F O 1
ATOM 10099 N N . VAL F 1 102 ? 11.139 10.131 66.071 1.00 19.00 102 VAL F N 1
ATOM 10100 C CA . VAL F 1 102 ? 12.294 9.372 66.533 1.00 17.62 102 VAL F CA 1
ATOM 10101 C C . VAL F 1 102 ? 13.528 10.270 66.578 1.00 14.27 102 VAL F C 1
ATOM 10102 O O . VAL F 1 102 ? 14.253 10.305 67.577 1.00 15.04 102 VAL F O 1
ATOM 10106 N N . PHE F 1 103 ? 13.776 11.016 65.503 1.00 14.29 103 PHE F N 1
ATOM 10107 C CA . PHE F 1 103 ? 14.943 11.893 65.467 1.00 16.45 103 PHE F CA 1
ATOM 10108 C C . PHE F 1 103 ? 14.782 13.057 66.429 1.00 16.62 103 PHE F C 1
ATOM 10109 O O . PHE F 1 103 ? 15.772 13.545 66.979 1.00 16.43 103 PHE F O 1
ATOM 10117 N N . GLU F 1 104 ? 13.552 13.505 66.649 1.00 16.40 104 GLU F N 1
ATOM 10118 C CA . GLU F 1 104 ? 13.349 14.630 67.552 1.00 17.01 104 GLU F CA 1
ATOM 10119 C C . GLU F 1 104 ? 13.752 14.267 68.975 1.00 17.22 104 GLU F C 1
ATOM 10120 O O . GLU F 1 104 ? 14.509 14.999 69.621 1.00 19.71 104 GLU F O 1
ATOM 10126 N N . ALA F 1 105 ? 13.254 13.134 69.481 1.00 15.58 105 ALA F N 1
ATOM 10127 C CA . ALA F 1 105 ? 13.535 12.739 70.856 1.00 15.53 105 ALA F CA 1
ATOM 10128 C C . ALA F 1 105 ? 14.978 12.296 71.053 1.00 19.03 105 ALA F C 1
ATOM 10129 O O . ALA F 1 105 ? 15.538 12.486 72.137 1.00 15.09 105 ALA F O 1
ATOM 10131 N N . LEU F 1 106 ? 15.583 11.674 70.048 1.00 14.54 106 LEU F N 1
ATOM 10132 C CA . LEU F 1 106 ? 16.825 10.954 70.272 1.00 16.56 106 LEU F CA 1
ATOM 10133 C C . LEU F 1 106 ? 18.048 11.653 69.706 1.00 15.77 106 LEU F C 1
ATOM 10134 O O . LEU F 1 106 ? 19.176 11.282 70.074 1.00 15.33 106 LEU F O 1
ATOM 10139 N N . SER F 1 107 ? 17.851 12.642 68.833 1.00 15.26 107 SER F N 1
ATOM 10140 C CA . SER F 1 107 ? 18.920 13.342 68.131 1.00 14.51 107 SER F CA 1
ATOM 10141 C C . SER F 1 107 ? 18.798 14.862 68.289 1.00 14.57 107 SER F C 1
ATOM 10142 O O . SER F 1 107 ? 19.770 15.516 68.673 1.00 18.33 107 SER F O 1
ATOM 10145 N N . ILE F 1 108 ? 17.620 15.436 68.004 1.00 13.83 108 ILE F N 1
ATOM 10146 C CA . ILE F 1 108 ? 17.483 16.894 68.039 1.00 16.73 108 ILE F CA 1
ATOM 10147 C C . ILE F 1 108 ? 17.415 17.403 69.483 1.00 16.61 108 ILE F C 1
ATOM 10148 O O . ILE F 1 108 ? 18.114 18.354 69.853 1.00 16.30 108 ILE F O 1
ATOM 10153 N N . PHE F 1 109 ? 16.580 16.784 70.314 1.00 17.24 109 PHE F N 1
ATOM 10154 C CA . PHE F 1 109 ? 16.493 17.159 71.730 1.00 17.85 109 PHE F CA 1
ATOM 10155 C C . PHE F 1 109 ? 17.864 17.206 72.403 1.00 17.04 109 PHE F C 1
ATOM 10156 O O . PHE F 1 109 ? 18.219 18.264 72.951 1.00 18.83 109 PHE F O 1
ATOM 10164 N N . PRO F 1 110 ? 18.699 16.158 72.355 1.00 14.56 110 PRO F N 1
ATOM 10165 C CA . PRO F 1 110 ? 20.021 16.278 72.997 1.00 14.32 110 PRO F CA 1
ATOM 10166 C C . PRO F 1 110 ? 20.919 17.352 72.396 1.00 16.31 110 PRO F C 1
ATOM 10167 O O . PRO F 1 110 ? 21.730 17.928 73.139 1.00 15.35 110 PRO F O 1
ATOM 10171 N N . ILE F 1 111 ? 20.815 17.646 71.091 1.00 13.96 111 ILE F N 1
ATOM 10172 C CA . ILE F 1 111 ? 21.624 18.712 70.500 1.00 14.56 111 ILE F CA 1
ATOM 10173 C C . ILE F 1 111 ? 21.205 20.065 71.063 1.00 17.11 111 ILE F C 1
ATOM 10174 O O . ILE F 1 111 ? 22.051 20.887 71.439 1.00 15.15 111 ILE F O 1
ATOM 10179 N N . LEU F 1 112 ? 19.894 20.327 71.111 1.00 17.61 112 LEU F N 1
ATOM 10180 C CA . LEU F 1 112 ? 19.437 21.614 71.642 1.00 18.16 112 LEU F CA 1
ATOM 10181 C C . LEU F 1 112 ? 19.780 21.751 73.123 1.00 20.00 112 LEU F C 1
ATOM 10182 O O . LEU F 1 112 ? 20.100 22.856 73.589 1.00 19.88 112 LEU F O 1
ATOM 10187 N N . LEU F 1 113 ? 19.708 20.648 73.877 1.00 15.10 113 LEU F N 1
ATOM 10188 C CA . LEU F 1 113 ? 20.144 20.651 75.273 1.00 15.71 113 LEU F CA 1
ATOM 10189 C C . LEU F 1 113 ? 21.635 20.957 75.366 1.00 20.39 113 LEU F C 1
ATOM 10190 O O . LEU F 1 113 ? 22.045 21.882 76.080 1.00 19.83 113 LEU F O 1
ATOM 10195 N N . LEU F 1 114 ? 22.470 20.179 74.652 1.00 15.65 114 LEU F N 1
ATOM 10196 C CA . LEU F 1 114 ? 23.911 20.434 74.661 1.00 15.64 114 LEU F CA 1
ATOM 10197 C C . LEU F 1 114 ? 24.204 21.888 74.324 1.00 18.33 114 LEU F C 1
ATOM 10198 O O . LEU F 1 114 ? 24.966 22.559 75.030 1.00 20.38 114 LEU F O 1
ATOM 10203 N N . GLN F 1 115 ? 23.641 22.377 73.213 1.00 17.36 115 GLN F N 1
ATOM 10204 C CA . GLN F 1 115 ? 23.998 23.703 72.724 1.00 18.64 115 GLN F CA 1
ATOM 10205 C C . GLN F 1 115 ? 23.763 24.743 73.802 1.00 21.17 115 GLN F C 1
ATOM 10206 O O . GLN F 1 115 ? 24.608 25.615 74.038 1.00 22.11 115 GLN F O 1
ATOM 10212 N N . SER F 1 116 ? 22.640 24.624 74.501 1.00 17.65 116 SER F N 1
ATOM 10213 C CA . SER F 1 116 ? 22.295 25.573 75.550 1.00 22.14 116 SER F CA 1
ATOM 10214 C C . SER F 1 116 ? 23.232 25.452 76.747 1.00 19.64 116 SER F C 1
ATOM 10215 O O . SER F 1 116 ? 23.414 26.422 77.497 1.00 20.94 116 SER F O 1
ATOM 10218 N N . ALA F 1 117 ? 23.835 24.279 76.952 1.00 18.43 117 ALA F N 1
ATOM 10219 C CA . ALA F 1 117 ? 24.627 24.056 78.151 1.00 15.89 117 ALA F CA 1
ATOM 10220 C C . ALA F 1 117 ? 26.055 24.583 78.029 1.00 19.77 117 ALA F C 1
ATOM 10221 O O . ALA F 1 117 ? 26.726 24.752 79.056 1.00 22.42 117 ALA F O 1
ATOM 10223 N N . ILE F 1 118 ? 26.526 24.861 76.811 1.00 19.84 118 ILE F N 1
ATOM 10224 C CA . ILE F 1 118 ? 27.959 25.050 76.586 1.00 22.72 118 ILE F CA 1
ATOM 10225 C C . ILE F 1 118 ? 28.468 26.294 77.302 1.00 23.76 118 ILE F C 1
ATOM 10226 O O . ILE F 1 118 ? 29.457 26.236 78.045 1.00 22.63 118 ILE F O 1
ATOM 10231 N N . ALA F 1 119 ? 27.828 27.444 77.067 1.00 21.03 119 ALA F N 1
ATOM 10232 C CA . ALA F 1 119 ? 28.293 28.679 77.695 1.00 21.32 119 ALA F CA 1
ATOM 10233 C C . ALA F 1 119 ? 28.330 28.585 79.218 1.00 22.01 119 ALA F C 1
ATOM 10234 O O . ALA F 1 119 ? 29.396 28.827 79.807 1.00 23.97 119 ALA F O 1
ATOM 10236 N N . PRO F 1 120 ? 27.234 28.249 79.912 1.00 19.49 120 PRO F N 1
ATOM 10237 C CA . PRO F 1 120 ? 27.329 28.190 81.382 1.00 24.43 120 PRO F CA 1
ATOM 10238 C C . PRO F 1 120 ? 28.267 27.108 81.893 1.00 22.21 120 PRO F C 1
ATOM 10239 O O . PRO F 1 120 ? 28.964 27.324 82.893 1.00 18.49 120 PRO F O 1
ATOM 10243 N N . LEU F 1 121 ? 28.310 25.937 81.247 1.00 22.53 121 LEU F N 1
ATOM 10244 C CA . LEU F 1 121 ? 29.254 24.910 81.679 1.00 22.37 121 LEU F CA 1
ATOM 10245 C C . LEU F 1 121 ? 30.691 25.384 81.528 1.00 24.12 121 LEU F C 1
ATOM 10246 O O . LEU F 1 121 ? 31.552 25.060 82.355 1.00 28.78 121 LEU F O 1
ATOM 10251 N N . ARG F 1 122 ? 30.971 26.151 80.478 1.00 23.06 122 ARG F N 1
ATOM 10252 C CA . ARG F 1 122 ? 32.331 26.620 80.275 1.00 22.75 122 ARG F CA 1
ATOM 10253 C C . ARG F 1 122 ? 32.701 27.663 81.319 1.00 24.60 122 ARG F C 1
ATOM 10254 O O . ARG F 1 122 ? 33.799 27.621 81.887 1.00 23.00 122 ARG F O 1
ATOM 10262 N N . ALA F 1 123 ? 31.773 28.576 81.614 1.00 24.96 123 ALA F N 1
ATOM 10263 C CA . ALA F 1 123 ? 32.034 29.623 82.596 1.00 27.19 123 ALA F CA 1
ATOM 10264 C C . ALA F 1 123 ? 32.246 29.047 83.988 1.00 29.31 123 ALA F C 1
ATOM 10265 O O . ALA F 1 123 ? 33.033 29.593 84.769 1.00 30.21 123 ALA F O 1
ATOM 10267 N N . ALA F 1 124 ? 31.567 27.947 84.321 1.00 23.83 124 ALA F N 1
ATOM 10268 C CA . ALA F 1 124 ? 31.756 27.308 85.618 1.00 25.89 124 ALA F CA 1
ATOM 10269 C C . ALA F 1 124 ? 33.001 26.425 85.675 1.00 24.20 124 ALA F C 1
ATOM 10270 O O . ALA F 1 124 ? 33.204 25.726 86.677 1.00 29.77 124 ALA F O 1
ATOM 10272 N N . GLY F 1 125 ? 33.834 26.435 84.643 1.00 23.00 125 GLY F N 1
ATOM 10273 C CA . GLY F 1 125 ? 35.071 25.688 84.667 1.00 25.17 125 GLY F CA 1
ATOM 10274 C C . GLY F 1 125 ? 34.995 24.275 84.147 1.00 29.83 125 GLY F C 1
ATOM 10275 O O . GLY F 1 125 ? 35.980 23.534 84.271 1.00 27.33 125 GLY F O 1
ATOM 10276 N N . GLY F 1 126 ? 33.873 23.875 83.570 1.00 23.99 126 GLY F N 1
ATOM 10277 C CA . GLY F 1 126 ? 33.716 22.540 83.035 1.00 25.12 126 GLY F CA 1
ATOM 10278 C C . GLY F 1 126 ? 32.591 21.778 83.708 1.00 21.49 126 GLY F C 1
ATOM 10279 O O . GLY F 1 126 ? 31.952 22.244 84.648 1.00 22.81 126 GLY F O 1
ATOM 10280 N N . ALA F 1 127 ? 32.354 20.575 83.180 1.00 21.87 127 ALA F N 1
ATOM 10281 C CA . ALA F 1 127 ? 31.315 19.668 83.653 1.00 17.76 127 ALA F CA 1
ATOM 10282 C C . ALA F 1 127 ? 31.403 18.365 82.869 1.00 15.75 127 ALA F C 1
ATOM 10283 O O . ALA F 1 127 ? 32.244 18.238 81.973 1.00 19.02 127 ALA F O 1
ATOM 10285 N N . SER F 1 128 ? 30.567 17.393 83.213 1.00 15.35 128 SER F N 1
ATOM 10286 C CA . SER F 1 128 ? 30.433 16.157 82.444 1.00 16.47 128 SER F CA 1
ATOM 10287 C C . SER F 1 128 ? 29.047 16.125 81.822 1.00 19.18 128 SER F C 1
ATOM 10288 O O . SER F 1 128 ? 28.062 16.484 82.478 1.00 16.55 128 SER F O 1
ATOM 10291 N N . VAL F 1 129 ? 28.975 15.729 80.549 1.00 16.48 129 VAL F N 1
ATOM 10292 C CA . VAL F 1 129 ? 27.708 15.552 79.848 1.00 14.22 129 VAL F CA 1
ATOM 10293 C C . VAL F 1 129 ? 27.699 14.120 79.349 1.00 16.69 129 VAL F C 1
ATOM 10294 O O . VAL F 1 129 ? 28.491 13.770 78.467 1.00 15.09 129 VAL F O 1
ATOM 10298 N N . ILE F 1 130 ? 26.792 13.315 79.887 1.00 13.12 130 ILE F N 1
ATOM 10299 C CA . ILE F 1 130 ? 26.740 11.871 79.652 1.00 14.12 130 ILE F CA 1
ATOM 10300 C C . ILE F 1 130 ? 25.463 11.595 78.875 1.00 16.10 130 ILE F C 1
ATOM 10301 O O . ILE F 1 130 ? 24.358 11.833 79.377 1.00 15.72 130 ILE F O 1
ATOM 10306 N N . PHE F 1 131 ? 25.602 11.136 77.636 1.00 12.93 131 PHE F N 1
ATOM 10307 C CA . PHE F 1 131 ? 24.448 10.829 76.799 1.00 14.86 131 PHE F CA 1
ATOM 10308 C C . PHE F 1 131 ? 24.125 9.347 76.910 1.00 15.46 131 PHE F C 1
ATOM 10309 O O . PHE F 1 131 ? 25.000 8.507 76.689 1.00 14.22 131 PHE F O 1
ATOM 10317 N N . ILE F 1 132 ? 22.882 9.022 77.268 1.00 13.58 132 ILE F N 1
ATOM 10318 C CA . ILE F 1 132 ? 22.459 7.625 77.277 1.00 15.08 132 ILE F CA 1
ATOM 10319 C C . ILE F 1 132 ? 21.868 7.336 75.907 1.00 15.28 132 ILE F C 1
ATOM 10320 O O . ILE F 1 132 ? 20.845 7.919 75.537 1.00 15.03 132 ILE F O 1
ATOM 10325 N N . THR F 1 133 ? 22.512 6.447 75.154 1.00 16.16 133 THR F N 1
ATOM 10326 C CA . THR F 1 133 ? 22.074 6.168 73.795 1.00 14.03 133 THR F CA 1
ATOM 10327 C C . THR F 1 133 ? 21.566 4.729 73.713 1.00 16.61 133 THR F C 1
ATOM 10328 O O . THR F 1 133 ? 20.552 4.391 74.337 1.00 13.90 133 THR F O 1
ATOM 10332 N N . SER F 1 134 ? 22.276 3.865 72.995 1.00 13.51 134 SER F N 1
ATOM 10333 C CA . SER F 1 134 ? 21.858 2.474 72.840 1.00 14.73 134 SER F CA 1
ATOM 10334 C C . SER F 1 134 ? 23.000 1.696 72.207 1.00 13.99 134 SER F C 1
ATOM 10335 O O . SER F 1 134 ? 23.878 2.274 71.565 1.00 14.61 134 SER F O 1
ATOM 10338 N N . SER F 1 135 ? 22.958 0.363 72.336 1.00 14.34 135 SER F N 1
ATOM 10339 C CA . SER F 1 135 ? 23.967 -0.403 71.613 1.00 16.95 135 SER F CA 1
ATOM 10340 C C . SER F 1 135 ? 23.868 -0.143 70.112 1.00 14.35 135 SER F C 1
ATOM 10341 O O . SER F 1 135 ? 24.884 -0.171 69.414 1.00 15.89 135 SER F O 1
ATOM 10344 N N . VAL F 1 136 ? 22.677 0.178 69.606 1.00 13.18 136 VAL F N 1
ATOM 10345 C CA . VAL F 1 136 ? 22.538 0.411 68.165 1.00 12.38 136 VAL F CA 1
ATOM 10346 C C . VAL F 1 136 ? 23.139 1.750 67.748 1.00 14.89 136 VAL F C 1
ATOM 10347 O O . VAL F 1 136 ? 23.180 2.085 66.557 1.00 15.49 136 VAL F O 1
ATOM 10351 N N . GLY F 1 137 ? 23.613 2.538 68.713 1.00 13.60 137 GLY F N 1
ATOM 10352 C CA . GLY F 1 137 ? 24.428 3.678 68.341 1.00 18.43 137 GLY F CA 1
ATOM 10353 C C . GLY F 1 137 ? 25.733 3.284 67.679 1.00 20.21 137 GLY F C 1
ATOM 10354 O O . GLY F 1 137 ? 26.332 4.099 66.968 1.00 18.45 137 GLY F O 1
ATOM 10355 N N . LYS F 1 138 ? 26.170 2.041 67.871 1.00 18.15 138 LYS F N 1
ATOM 10356 C CA . LYS F 1 138 ? 27.397 1.543 67.258 1.00 18.62 138 LYS F CA 1
ATOM 10357 C C . LYS F 1 138 ? 27.199 0.302 66.406 1.00 19.59 138 LYS F C 1
ATOM 10358 O O . LYS F 1 138 ? 27.850 0.176 65.366 1.00 23.16 138 LYS F O 1
ATOM 10364 N N . LYS F 1 139 ? 26.322 -0.611 66.810 1.00 18.14 139 LYS F N 1
ATOM 10365 C CA . LYS F 1 139 ? 26.127 -1.858 66.093 1.00 20.71 139 LYS F CA 1
ATOM 10366 C C . LYS F 1 139 ? 24.672 -1.998 65.666 1.00 17.81 139 LYS F C 1
ATOM 10367 O O . LYS F 1 139 ? 23.767 -1.931 66.510 1.00 17.58 139 LYS F O 1
ATOM 10373 N N . PRO F 1 140 ? 24.414 -2.219 64.381 1.00 15.15 140 PRO F N 1
ATOM 10374 C CA . PRO F 1 140 ? 23.037 -2.185 63.878 1.00 17.31 140 PRO F CA 1
ATOM 10375 C C . PRO F 1 140 ? 22.235 -3.417 64.283 1.00 19.83 140 PRO F C 1
ATOM 10376 O O . PRO F 1 140 ? 22.779 -4.486 64.574 1.00 17.99 140 PRO F O 1
ATOM 10380 N N . LEU F 1 141 ? 20.912 -3.244 64.332 1.00 16.71 141 LEU F N 1
ATOM 10381 C CA . LEU F 1 141 ? 19.998 -4.353 64.555 1.00 19.09 141 LEU F CA 1
ATOM 10382 C C . LEU F 1 141 ? 18.875 -4.298 63.528 1.00 17.96 141 LEU F C 1
ATOM 10383 O O . LEU F 1 141 ? 18.389 -3.221 63.190 1.00 15.04 141 LEU F O 1
ATOM 10388 N N . ALA F 1 142 ? 18.478 -5.468 63.014 1.00 16.26 142 ALA F N 1
ATOM 10389 C CA . ALA F 1 142 ? 17.502 -5.506 61.928 1.00 17.97 142 ALA F CA 1
ATOM 10390 C C . ALA F 1 142 ? 16.217 -4.750 62.252 1.00 16.31 142 ALA F C 1
ATOM 10391 O O . ALA F 1 142 ? 15.593 -4.164 61.357 1.00 16.81 142 ALA F O 1
ATOM 10393 N N . TYR F 1 143 ? 15.792 -4.756 63.510 1.00 18.09 143 TYR F N 1
ATOM 10394 C CA . TYR F 1 143 ? 14.479 -4.218 63.821 1.00 19.84 143 TYR F CA 1
ATOM 10395 C C . TYR F 1 143 ? 14.547 -2.828 64.444 1.00 21.84 143 TYR F C 1
ATOM 10396 O O . TYR F 1 143 ? 13.546 -2.354 64.989 1.00 24.07 143 TYR F O 1
ATOM 10405 N N . ASN F 1 144 ? 15.689 -2.146 64.324 1.00 16.18 144 ASN F N 1
ATOM 10406 C CA . ASN F 1 144 ? 15.837 -0.752 64.765 1.00 16.85 144 ASN F CA 1
ATOM 10407 C C . ASN F 1 144 ? 16.365 0.131 63.629 1.00 14.53 144 ASN F C 1
ATOM 10408 O O . ASN F 1 144 ? 17.389 0.820 63.776 1.00 14.69 144 ASN F O 1
ATOM 10413 N N . PRO F 1 145 ? 15.692 0.145 62.472 1.00 13.22 145 PRO F N 1
ATOM 10414 C CA . PRO F 1 145 ? 16.247 0.862 61.312 1.00 13.85 145 PRO F CA 1
ATOM 10415 C C . PRO F 1 145 ? 15.992 2.363 61.297 1.00 11.36 145 PRO F C 1
ATOM 10416 O O . PRO F 1 145 ? 16.540 3.058 60.429 1.00 14.17 145 PRO F O 1
ATOM 10420 N N . LEU F 1 146 ? 15.191 2.897 62.214 1.00 15.59 146 LEU F N 1
ATOM 10421 C CA . LEU F 1 146 ? 15.089 4.343 62.410 1.00 15.01 146 LEU F CA 1
ATOM 10422 C C . LEU F 1 146 ? 15.662 4.774 63.751 1.00 13.78 146 LEU F C 1
ATOM 10423 O O . LEU F 1 146 ? 16.365 5.788 63.838 1.00 13.26 146 LEU F O 1
ATOM 10428 N N . TYR F 1 147 ? 15.364 3.988 64.776 1.00 11.82 147 TYR F N 1
ATOM 10429 C CA . TYR F 1 147 ? 15.948 4.161 66.107 1.00 17.08 147 TYR F CA 1
ATOM 10430 C C . TYR F 1 147 ? 17.470 4.107 66.053 1.00 15.79 147 TYR F C 1
ATOM 10431 O O . TYR F 1 147 ? 18.158 4.936 66.661 1.00 15.69 147 TYR F O 1
ATOM 10440 N N . GLY F 1 148 ? 18.016 3.109 65.359 1.00 12.58 148 GLY F N 1
ATOM 10441 C CA . GLY F 1 148 ? 19.449 3.025 65.152 1.00 14.39 148 GLY F CA 1
ATOM 10442 C C . GLY F 1 148 ? 20.051 4.326 64.644 1.00 14.23 148 GLY F C 1
ATOM 10443 O O . GLY F 1 148 ? 20.912 4.937 65.297 1.00 13.16 148 GLY F O 1
ATOM 10444 N N . PRO F 1 149 ? 19.636 4.762 63.447 1.00 13.60 149 PRO F N 1
ATOM 10445 C CA . PRO F 1 149 ? 20.199 6.004 62.895 1.00 12.94 149 PRO F CA 1
ATOM 10446 C C . PRO F 1 149 ? 20.128 7.182 63.859 1.00 14.35 149 PRO F C 1
ATOM 10447 O O . PRO F 1 149 ? 21.100 7.939 63.956 1.00 12.06 149 PRO F O 1
ATOM 10451 N N . ALA F 1 150 ? 19.017 7.349 64.576 1.00 13.55 150 ALA F N 1
ATOM 10452 C CA . ALA F 1 150 ? 18.903 8.494 65.481 1.00 14.26 150 ALA F CA 1
ATOM 10453 C C . ALA F 1 150 ? 19.873 8.363 66.644 1.00 14.86 150 ALA F C 1
ATOM 10454 O O . ALA F 1 150 ? 20.513 9.344 67.034 1.00 13.06 150 ALA F O 1
ATOM 10456 N N . ARG F 1 151 ? 20.022 7.150 67.185 1.00 13.92 151 ARG F N 1
ATOM 10457 C CA . ARG F 1 151 ? 21.014 6.932 68.233 1.00 15.49 151 ARG F CA 1
ATOM 10458 C C . ARG F 1 151 ? 22.427 7.154 67.710 1.00 13.41 151 ARG F C 1
ATOM 10459 O O . ARG F 1 151 ? 23.280 7.718 68.412 1.00 13.13 151 ARG F O 1
ATOM 10467 N N . ALA F 1 152 ? 22.710 6.676 66.493 1.00 12.58 152 ALA F N 1
ATOM 10468 C CA . ALA F 1 152 ? 24.063 6.809 65.972 1.00 15.13 152 ALA F CA 1
ATOM 10469 C C . ALA F 1 152 ? 24.422 8.274 65.769 1.00 14.95 152 ALA F C 1
ATOM 10470 O O . ALA F 1 152 ? 25.595 8.648 65.898 1.00 13.57 152 ALA F O 1
ATOM 10472 N N . ALA F 1 153 ? 23.430 9.112 65.458 1.00 11.53 153 ALA F N 1
ATOM 10473 C CA . ALA F 1 153 ? 23.690 10.546 65.339 1.00 14.25 153 ALA F CA 1
ATOM 10474 C C . ALA F 1 153 ? 24.220 11.108 66.652 1.00 14.61 153 ALA F C 1
ATOM 10475 O O . ALA F 1 153 ? 25.193 11.871 66.670 1.00 14.87 153 ALA F O 1
ATOM 10477 N N . THR F 1 154 ? 23.592 10.741 67.761 1.00 14.07 154 THR F N 1
ATOM 10478 C CA . THR F 1 154 ? 23.989 11.340 69.032 1.00 15.15 154 THR F CA 1
ATOM 10479 C C . THR F 1 154 ? 25.314 10.774 69.516 1.00 15.73 154 THR F C 1
ATOM 10480 O O . THR F 1 154 ? 26.109 11.491 70.134 1.00 13.59 154 THR F O 1
ATOM 10484 N N . VAL F 1 155 ? 25.580 9.493 69.252 1.00 13.41 155 VAL F N 1
ATOM 10485 C CA . VAL F 1 155 ? 26.903 8.967 69.553 1.00 13.41 155 VAL F CA 1
ATOM 10486 C C . VAL F 1 155 ? 27.961 9.731 68.769 1.00 14.04 155 VAL F C 1
ATOM 10487 O O . VAL F 1 155 ? 29.035 10.044 69.289 1.00 15.89 155 VAL F O 1
ATOM 10491 N N . ALA F 1 156 ? 27.678 10.033 67.500 1.00 13.23 156 ALA F N 1
ATOM 10492 C CA . ALA F 1 156 ? 28.634 10.785 66.694 1.00 16.49 156 ALA F CA 1
ATOM 10493 C C . ALA F 1 156 ? 28.726 12.234 67.152 1.00 17.10 156 ALA F C 1
ATOM 10494 O O . ALA F 1 156 ? 29.788 12.863 67.016 1.00 16.38 156 ALA F O 1
ATOM 10496 N N . LEU F 1 157 ? 27.637 12.766 67.704 1.00 15.89 157 LEU F N 1
ATOM 10497 C CA . LEU F 1 157 ? 27.675 14.091 68.319 1.00 15.99 157 LEU F CA 1
ATOM 10498 C C . LEU F 1 157 ? 28.687 14.130 69.455 1.00 13.53 157 LEU F C 1
ATOM 10499 O O . LEU F 1 157 ? 29.479 15.077 69.563 1.00 16.95 157 LEU F O 1
ATOM 10504 N N . VAL F 1 158 ? 28.653 13.119 70.329 1.00 13.38 158 VAL F N 1
ATOM 10505 C CA . VAL F 1 158 ? 29.624 13.036 71.418 1.00 16.20 158 VAL F CA 1
ATOM 10506 C C . VAL F 1 158 ? 31.039 13.006 70.865 1.00 16.49 158 VAL F C 1
ATOM 10507 O O . VAL F 1 158 ? 31.903 13.782 71.285 1.00 15.15 158 VAL F O 1
ATOM 10511 N N . GLU F 1 159 ? 31.295 12.113 69.901 1.00 12.08 159 GLU F N 1
ATOM 10512 C CA . GLU F 1 159 ? 32.655 11.944 69.405 1.00 14.09 159 GLU F CA 1
ATOM 10513 C C . GLU F 1 159 ? 33.173 13.213 68.737 1.00 15.91 159 GLU F C 1
ATOM 10514 O O . GLU F 1 159 ? 34.355 13.549 68.868 1.00 16.31 159 GLU F O 1
ATOM 10520 N N . SER F 1 160 ? 32.314 13.926 68.004 1.00 15.58 160 SER F N 1
ATOM 10521 C CA . SER F 1 160 ? 32.788 15.123 67.312 1.00 14.69 160 SER F CA 1
ATOM 10522 C C . SER F 1 160 ? 32.810 16.331 68.238 1.00 18.24 160 SER F C 1
ATOM 10523 O O . SER F 1 160 ? 33.782 17.095 68.245 1.00 16.47 160 SER F O 1
ATOM 10526 N N . ALA F 1 161 ? 31.747 16.529 69.023 1.00 15.89 161 ALA F N 1
ATOM 10527 C CA . ALA F 1 161 ? 31.711 17.709 69.887 1.00 16.23 161 ALA F CA 1
ATOM 10528 C C . ALA F 1 161 ? 32.813 17.666 70.939 1.00 19.17 161 ALA F C 1
ATOM 10529 O O . ALA F 1 161 ? 33.323 18.717 71.347 1.00 15.66 161 ALA F O 1
ATOM 10531 N N . ALA F 1 162 ? 33.217 16.469 71.376 1.00 17.16 162 ALA F N 1
ATOM 10532 C CA . ALA F 1 162 ? 34.281 16.378 72.371 1.00 19.58 162 ALA F CA 1
ATOM 10533 C C . ALA F 1 162 ? 35.618 16.894 71.846 1.00 17.93 162 ALA F C 1
ATOM 10534 O O . ALA F 1 162 ? 36.480 17.281 72.646 1.00 18.69 162 ALA F O 1
ATOM 10536 N N . LYS F 1 163 ? 35.806 16.929 70.524 1.00 15.44 163 LYS F N 1
ATOM 10537 C CA . LYS F 1 163 ? 37.077 17.389 69.978 1.00 19.35 163 LYS F CA 1
ATOM 10538 C C . LYS F 1 163 ? 37.322 18.856 70.309 1.00 20.92 163 LYS F C 1
ATOM 10539 O O . LYS F 1 163 ? 38.475 19.292 70.373 1.00 19.35 163 LYS F O 1
ATOM 10545 N N . THR F 1 164 ? 36.267 19.628 70.526 1.00 17.49 164 THR F N 1
ATOM 10546 C CA . THR F 1 164 ? 36.432 21.038 70.840 1.00 19.64 164 THR F CA 1
ATOM 10547 C C . THR F 1 164 ? 35.995 21.396 72.247 1.00 20.90 164 THR F C 1
ATOM 10548 O O . THR F 1 164 ? 36.592 22.291 72.850 1.00 24.37 164 THR F O 1
ATOM 10552 N N . LEU F 1 165 ? 35.003 20.694 72.804 1.00 16.18 165 LEU F N 1
ATOM 10553 C CA . LEU F 1 165 ? 34.523 21.012 74.145 1.00 16.73 165 LEU F CA 1
ATOM 10554 C C . LEU F 1 165 ? 35.453 20.519 75.250 1.00 18.46 165 LEU F C 1
ATOM 10555 O O . LEU F 1 165 ? 35.428 21.080 76.351 1.00 18.75 165 LEU F O 1
ATOM 10560 N N . SER F 1 166 ? 36.261 19.486 74.993 1.00 17.59 166 SER F N 1
ATOM 10561 C CA . SER F 1 166 ? 37.127 18.962 76.055 1.00 17.34 166 SER F CA 1
ATOM 10562 C C . SER F 1 166 ? 38.133 20.001 76.517 1.00 17.68 166 SER F C 1
ATOM 10563 O O . SER F 1 166 ? 38.566 19.970 77.674 1.00 17.85 166 SER F O 1
ATOM 10566 N N . ARG F 1 167 ? 38.546 20.890 75.612 1.00 21.11 167 ARG F N 1
ATOM 10567 C CA . ARG F 1 167 ? 39.509 21.930 75.964 1.00 23.21 167 ARG F CA 1
ATOM 10568 C C . ARG F 1 167 ? 38.946 22.868 77.018 1.00 21.79 167 ARG F C 1
ATOM 10569 O O . ARG F 1 167 ? 39.708 23.465 77.786 1.00 26.10 167 ARG F O 1
ATOM 10577 N N . ASP F 1 168 ? 37.626 23.018 77.069 1.00 24.98 168 ASP F N 1
ATOM 10578 C CA . ASP F 1 168 ? 36.962 23.849 78.065 1.00 23.16 168 ASP F CA 1
ATOM 10579 C C . ASP F 1 168 ? 36.615 23.086 79.332 1.00 23.64 168 ASP F C 1
ATOM 10580 O O . ASP F 1 168 ? 35.933 23.633 80.205 1.00 25.40 168 ASP F O 1
ATOM 10585 N N . GLY F 1 169 ? 37.052 21.838 79.454 1.00 21.21 169 GLY F N 1
ATOM 10586 C CA . GLY F 1 169 ? 36.697 21.050 80.607 1.00 17.78 169 GLY F CA 1
ATOM 10587 C C . GLY F 1 169 ? 35.297 20.482 80.569 1.00 17.06 169 GLY F C 1
ATOM 10588 O O . GLY F 1 169 ? 34.818 19.991 81.595 1.00 19.37 169 GLY F O 1
ATOM 10589 N N . ILE F 1 170 ? 34.628 20.548 79.424 1.00 19.25 170 ILE F N 1
ATOM 10590 C CA . ILE F 1 170 ? 33.285 20.006 79.242 1.00 14.96 170 ILE F CA 1
ATOM 10591 C C . ILE F 1 170 ? 33.482 18.647 78.586 1.00 13.86 170 ILE F C 1
ATOM 10592 O O . ILE F 1 170 ? 33.893 18.571 77.423 1.00 15.63 170 ILE F O 1
ATOM 10597 N N . LEU F 1 171 ? 33.242 17.579 79.356 1.00 14.13 171 LEU F N 1
ATOM 10598 C CA . LEU F 1 171 ? 33.699 16.236 79.029 1.00 10.91 171 LEU F CA 1
ATOM 10599 C C . LEU F 1 171 ? 32.471 15.429 78.621 1.00 12.53 171 LEU F C 1
ATOM 10600 O O . LEU F 1 171 ? 31.586 15.183 79.449 1.00 13.82 171 LEU F O 1
ATOM 10605 N N . LEU F 1 172 ? 32.393 15.066 77.339 1.00 13.36 172 LEU F N 1
ATOM 10606 C CA . LEU F 1 172 ? 31.219 14.397 76.788 1.00 11.76 172 LEU F CA 1
ATOM 10607 C C . LEU F 1 172 ? 31.480 12.900 76.693 1.00 14.33 172 LEU F C 1
ATOM 10608 O O . LEU F 1 172 ? 32.586 12.478 76.355 1.00 13.78 172 LEU F O 1
ATOM 10613 N N . TYR F 1 173 ? 30.453 12.105 76.983 1.00 11.24 173 TYR F N 1
ATOM 10614 C CA . TYR F 1 173 ? 30.552 10.653 76.866 1.00 13.18 173 TYR F CA 1
ATOM 10615 C C . TYR F 1 173 ? 29.238 10.100 76.333 1.00 12.48 173 TYR F C 1
ATOM 10616 O O . TYR F 1 173 ? 28.178 10.692 76.528 1.00 13.51 173 TYR F O 1
ATOM 10625 N N . ALA F 1 174 ? 29.307 8.939 75.678 1.00 11.58 174 ALA F N 1
ATOM 10626 C CA . ALA F 1 174 ? 28.100 8.210 75.309 1.00 13.15 174 ALA F CA 1
ATOM 10627 C C . ALA F 1 174 ? 28.125 6.840 75.970 1.00 11.51 174 ALA F C 1
ATOM 10628 O O . ALA F 1 174 ? 29.167 6.177 76.002 1.00 14.33 174 ALA F O 1
ATOM 10630 N N . ILE F 1 175 ? 26.980 6.429 76.519 1.00 12.63 175 ILE F N 1
ATOM 10631 C CA . ILE F 1 175 ? 26.791 5.076 77.027 1.00 14.53 175 ILE F CA 1
ATOM 10632 C C . ILE F 1 175 ? 25.771 4.385 76.135 1.00 13.07 175 ILE F C 1
ATOM 10633 O O . ILE F 1 175 ? 24.734 4.969 75.812 1.00 14.79 175 ILE F O 1
ATOM 10638 N N . GLY F 1 176 ? 26.059 3.138 75.745 1.00 15.88 176 GLY F N 1
ATOM 10639 C CA . GLY F 1 176 ? 25.173 2.423 74.851 1.00 13.73 176 GLY F CA 1
ATOM 10640 C C . GLY F 1 176 ? 24.660 1.150 75.495 1.00 15.78 176 GLY F C 1
ATOM 10641 O O . GLY F 1 176 ? 25.273 0.082 75.392 1.00 16.44 176 GLY F O 1
ATOM 10642 N N . PRO F 1 177 ? 23.540 1.247 76.210 1.00 15.53 177 PRO F N 1
ATOM 10643 C CA . PRO F 1 177 ? 23.032 0.080 76.942 1.00 16.38 177 PRO F CA 1
ATOM 10644 C C . PRO F 1 177 ? 22.330 -0.934 76.047 1.00 15.03 177 PRO F C 1
ATOM 10645 O O . PRO F 1 177 ? 21.815 -0.615 74.973 1.00 14.62 177 PRO F O 1
ATOM 10649 N N . ASN F 1 178 ? 22.331 -2.175 76.520 1.00 16.07 178 ASN F N 1
ATOM 10650 C CA . ASN F 1 178 ? 21.413 -3.211 76.058 1.00 17.39 178 ASN F CA 1
ATOM 10651 C C . ASN F 1 178 ? 21.398 -4.288 77.132 1.00 15.28 178 ASN F C 1
ATOM 10652 O O . ASN F 1 178 ? 22.374 -4.456 77.865 1.00 14.35 178 ASN F O 1
ATOM 10657 N N . PHE F 1 179 ? 20.282 -5.012 77.224 1.00 14.32 179 PHE F N 1
ATOM 10658 C CA . PHE F 1 179 ? 20.126 -6.027 78.264 1.00 14.98 179 PHE F CA 1
ATOM 10659 C C . PHE F 1 179 ? 20.413 -5.413 79.628 1.00 14.77 179 PHE F C 1
ATOM 10660 O O . PHE F 1 179 ? 21.078 -6.007 80.473 1.00 17.64 179 PHE F O 1
ATOM 10668 N N . PHE F 1 180 ? 19.953 -4.174 79.797 1.00 17.13 180 PHE F N 1
ATOM 10669 C CA . PHE F 1 180 ? 20.138 -3.383 81.010 1.00 18.59 180 PHE F CA 1
ATOM 10670 C C . PHE F 1 180 ? 18.802 -3.344 81.743 1.00 15.97 180 PHE F C 1
ATOM 10671 O O . PHE F 1 180 ? 17.798 -2.924 81.173 1.00 19.19 180 PHE F O 1
ATOM 10679 N N . ASN F 1 181 ? 18.791 -3.839 82.983 1.00 18.97 181 ASN F N 1
ATOM 10680 C CA . ASN F 1 181 ? 17.594 -3.886 83.816 1.00 17.93 181 ASN F CA 1
ATOM 10681 C C . ASN F 1 181 ? 17.078 -2.462 84.025 1.00 18.15 181 ASN F C 1
ATOM 10682 O O . ASN F 1 181 ? 17.675 -1.685 84.776 1.00 20.42 181 ASN F O 1
ATOM 10687 N N . ASN F 1 182 ? 16.006 -2.094 83.331 1.00 18.53 182 ASN F N 1
ATOM 10688 C CA . ASN F 1 182 ? 15.505 -0.723 83.361 1.00 18.59 182 ASN F CA 1
ATOM 10689 C C . ASN F 1 182 ? 14.024 -0.740 83.005 1.00 21.28 182 ASN F C 1
ATOM 10690 O O . ASN F 1 182 ? 13.551 -1.668 82.337 1.00 21.15 182 ASN F O 1
ATOM 10695 N N . PRO F 1 183 ? 13.262 0.272 83.434 1.00 18.88 183 PRO F N 1
ATOM 10696 C CA . PRO F 1 183 ? 11.800 0.214 83.246 1.00 20.26 183 PRO F CA 1
ATOM 10697 C C . PRO F 1 183 ? 11.362 0.277 81.798 1.00 22.94 183 PRO F C 1
ATOM 10698 O O . PRO F 1 183 ? 10.240 -0.148 81.497 1.00 26.46 183 PRO F O 1
ATOM 10702 N N . THR F 1 184 ? 12.193 0.801 80.895 1.00 19.44 184 THR F N 1
ATOM 10703 C CA . THR F 1 184 ? 11.750 0.983 79.518 1.00 21.74 184 THR F CA 1
ATOM 10704 C C . THR F 1 184 ? 11.907 -0.303 78.715 1.00 24.95 184 THR F C 1
ATOM 10705 O O . THR F 1 184 ? 10.963 -0.741 78.053 1.00 26.74 184 THR F O 1
ATOM 10709 N N . TYR F 1 185 ? 13.075 -0.938 78.788 1.00 22.59 185 TYR F N 1
ATOM 10710 C CA . TYR F 1 185 ? 13.371 -2.060 77.903 1.00 22.11 185 TYR F CA 1
ATOM 10711 C C . TYR F 1 185 ? 13.485 -3.415 78.586 1.00 23.01 185 TYR F C 1
ATOM 10712 O O . TYR F 1 185 ? 13.187 -4.424 77.945 1.00 23.71 185 TYR F O 1
ATOM 10721 N N . PHE F 1 186 ? 13.913 -3.496 79.853 1.00 21.82 186 PHE F N 1
ATOM 10722 C CA . PHE F 1 186 ? 14.118 -4.788 80.517 1.00 22.46 186 PHE F CA 1
ATOM 10723 C C . PHE F 1 186 ? 13.774 -4.699 82.001 1.00 24.67 186 PHE F C 1
ATOM 10724 O O . PHE F 1 186 ? 14.654 -4.792 82.868 1.00 27.40 186 PHE F O 1
ATOM 10732 N N . PRO F 1 187 ? 12.493 -4.565 82.337 1.00 23.88 187 PRO F N 1
ATOM 10733 C CA . PRO F 1 187 ? 12.106 -4.628 83.755 1.00 24.14 187 PRO F CA 1
ATOM 10734 C C . PRO F 1 187 ? 12.272 -6.041 84.304 1.00 26.86 187 PRO F C 1
ATOM 10735 O O . PRO F 1 187 ? 12.243 -7.029 83.571 1.00 29.23 187 PRO F O 1
ATOM 10739 N N . THR F 1 188 ? 12.463 -6.126 85.624 1.00 24.00 188 THR F N 1
ATOM 10740 C CA . THR F 1 188 ? 12.633 -7.437 86.247 1.00 25.45 188 THR F CA 1
ATOM 10741 C C . THR F 1 188 ? 11.429 -8.334 85.975 1.00 30.57 188 THR F C 1
ATOM 10742 O O . THR F 1 188 ? 11.574 -9.557 85.853 1.00 30.56 188 THR F O 1
ATOM 10746 N N . SER F 1 189 ? 10.244 -7.736 85.826 1.00 29.81 189 SER F N 1
ATOM 10747 C CA . SER F 1 189 ? 9.048 -8.524 85.553 1.00 29.70 189 SER F CA 1
ATOM 10748 C C . SER F 1 189 ? 9.158 -9.233 84.211 1.00 33.33 189 SER F C 1
ATOM 10749 O O . SER F 1 189 ? 8.764 -10.397 84.091 1.00 33.07 189 SER F O 1
ATOM 10752 N N . ASP F 1 190 ? 9.709 -8.553 83.195 1.00 29.30 190 ASP F N 1
ATOM 10753 C CA . ASP F 1 190 ? 9.973 -9.207 81.916 1.00 32.77 190 ASP F CA 1
ATOM 10754 C C . ASP F 1 190 ? 10.871 -10.423 82.092 1.00 33.99 190 ASP F C 1
ATOM 10755 O O . ASP F 1 190 ? 10.622 -11.479 81.495 1.00 35.52 190 ASP F O 1
ATOM 10760 N N . TRP F 1 191 ? 11.916 -10.295 82.918 1.00 31.32 191 TRP F N 1
ATOM 10761 C CA . TRP F 1 191 ? 12.824 -11.411 83.163 1.00 32.07 191 TRP F CA 1
ATOM 10762 C C . TRP F 1 191 ? 12.083 -12.596 83.774 1.00 37.12 191 TRP F C 1
ATOM 10763 O O . TRP F 1 191 ? 12.166 -13.725 83.273 1.00 34.95 191 TRP F O 1
ATOM 10774 N N . GLU F 1 192 ? 11.343 -12.350 84.861 1.00 32.24 192 GLU F N 1
ATOM 10775 C CA . GLU F 1 192 ? 10.561 -13.411 85.488 1.00 37.08 192 GLU F CA 1
ATOM 10776 C C . GLU F 1 192 ? 9.478 -13.947 84.555 1.00 35.91 192 GLU F C 1
ATOM 10777 O O . GLU F 1 192 ? 9.183 -15.149 84.573 1.00 37.16 192 GLU F O 1
ATOM 10783 N N . ASN F 1 193 ? 8.906 -13.079 83.710 1.00 36.29 193 ASN F N 1
ATOM 10784 C CA . ASN F 1 193 ? 7.760 -13.401 82.858 1.00 36.74 193 ASN F CA 1
ATOM 10785 C C . ASN F 1 193 ? 8.117 -14.086 81.548 1.00 41.85 193 ASN F C 1
ATOM 10786 O O . ASN F 1 193 ? 7.248 -14.742 80.961 1.00 42.36 193 ASN F O 1
ATOM 10791 N N . ASN F 1 194 ? 9.333 -13.911 81.042 1.00 39.62 194 ASN F N 1
ATOM 10792 C CA . ASN F 1 194 ? 9.640 -14.315 79.672 1.00 37.56 194 ASN F CA 1
ATOM 10793 C C . ASN F 1 194 ? 10.708 -15.399 79.640 1.00 40.22 194 ASN F C 1
ATOM 10794 O O . ASN F 1 194 ? 11.913 -15.102 79.763 1.00 37.74 194 ASN F O 1
ATOM 10799 N N . PRO F 1 195 ? 10.323 -16.668 79.492 1.00 38.70 195 PRO F N 1
ATOM 10800 C CA . PRO F 1 195 ? 11.331 -17.688 79.172 1.00 37.52 195 PRO F CA 1
ATOM 10801 C C . PRO F 1 195 ? 12.187 -17.314 77.980 1.00 37.08 195 PRO F C 1
ATOM 10802 O O . PRO F 1 195 ? 13.399 -17.557 78.003 1.00 37.06 195 PRO F O 1
ATOM 10806 N N . GLU F 1 196 ? 11.595 -16.710 76.948 1.00 34.52 196 GLU F N 1
ATOM 10807 C CA . GLU F 1 196 ? 12.339 -16.388 75.735 1.00 38.51 196 GLU F CA 1
ATOM 10808 C C . GLU F 1 196 ? 13.433 -15.354 76.005 1.00 35.68 196 GLU F C 1
ATOM 10809 O O . GLU F 1 196 ? 14.532 -15.445 75.442 1.00 34.45 196 GLU F O 1
ATOM 10815 N N . LEU F 1 197 ? 13.163 -14.381 76.882 1.00 33.10 197 LEU F N 1
ATOM 10816 C CA . LEU F 1 197 ? 14.190 -13.404 77.237 1.00 31.30 197 LEU F CA 1
ATOM 10817 C C . LEU F 1 197 ? 15.340 -14.053 78.001 1.00 29.49 197 LEU F C 1
ATOM 10818 O O . LEU F 1 197 ? 16.512 -13.729 77.769 1.00 27.26 197 LEU F O 1
ATOM 10823 N N . ARG F 1 198 ? 15.027 -14.954 78.929 1.00 27.50 198 ARG F N 1
ATOM 10824 C CA . ARG F 1 198 ? 16.082 -15.586 79.709 1.00 27.67 198 ARG F CA 1
ATOM 10825 C C . ARG F 1 198 ? 16.978 -16.456 78.829 1.00 29.35 198 ARG F C 1
ATOM 10826 O O . ARG F 1 198 ? 18.203 -16.445 78.989 1.00 28.07 198 ARG F O 1
ATOM 10834 N N . GLU F 1 199 ? 16.399 -17.198 77.880 1.00 27.70 199 GLU F N 1
ATOM 10835 C CA . GLU F 1 199 ? 17.241 -17.985 76.984 1.00 32.56 199 GLU F CA 1
ATOM 10836 C C . GLU F 1 199 ? 18.048 -17.076 76.064 1.00 29.68 199 GLU F C 1
ATOM 10837 O O . GLU F 1 199 ? 19.209 -17.367 75.754 1.00 30.77 199 GLU F O 1
ATOM 10843 N N . ARG F 1 200 ? 17.456 -15.954 75.650 1.00 25.73 200 ARG F N 1
ATOM 10844 C CA . ARG F 1 200 ? 18.147 -15.007 74.787 1.00 27.18 200 ARG F CA 1
ATOM 10845 C C . ARG F 1 200 ? 19.380 -14.437 75.480 1.00 28.70 200 ARG F C 1
ATOM 10846 O O . ARG F 1 200 ? 20.443 -14.290 74.861 1.00 29.38 200 ARG F O 1
ATOM 10854 N N . VAL F 1 201 ? 19.263 -14.147 76.777 1.00 26.38 201 VAL F N 1
ATOM 10855 C CA . VAL F 1 201 ? 20.379 -13.602 77.539 1.00 22.66 201 VAL F CA 1
ATOM 10856 C C . VAL F 1 201 ? 21.445 -14.663 77.760 1.00 23.72 201 VAL F C 1
ATOM 10857 O O . VAL F 1 201 ? 22.643 -14.373 77.698 1.00 25.33 201 VAL F O 1
ATOM 10861 N N . GLU F 1 202 ? 21.029 -15.911 77.997 1.00 25.84 202 GLU F N 1
ATOM 10862 C CA . GLU F 1 202 ? 22.001 -16.990 78.166 1.00 26.16 202 GLU F CA 1
ATOM 10863 C C . GLU F 1 202 ? 22.850 -17.166 76.912 1.00 28.88 202 GLU F C 1
ATOM 10864 O O . GLU F 1 202 ? 24.070 -17.340 76.995 1.00 27.96 202 GLU F O 1
ATOM 10870 N N . ARG F 1 203 ? 22.229 -17.103 75.739 1.00 29.96 203 ARG F N 1
ATOM 10871 C CA . ARG F 1 203 ? 22.994 -17.320 74.519 1.00 26.64 203 ARG F CA 1
ATOM 10872 C C . ARG F 1 203 ? 23.767 -16.077 74.082 1.00 31.50 203 ARG F C 1
ATOM 10873 O O . ARG F 1 203 ? 24.888 -16.203 73.571 1.00 27.43 203 ARG F O 1
ATOM 10881 N N . ASP F 1 204 ? 23.219 -14.874 74.296 1.00 24.62 204 ASP F N 1
ATOM 10882 C CA . ASP F 1 204 ? 23.765 -13.677 73.669 1.00 27.15 204 ASP F CA 1
ATOM 10883 C C . ASP F 1 204 ? 24.532 -12.740 74.594 1.00 21.58 204 ASP F C 1
ATOM 10884 O O . ASP F 1 204 ? 25.267 -11.889 74.089 1.00 19.27 204 ASP F O 1
ATOM 10889 N N . VAL F 1 205 ? 24.399 -12.866 75.912 1.00 19.56 205 VAL F N 1
ATOM 10890 C CA . VAL F 1 205 ? 25.045 -11.954 76.843 1.00 19.70 205 VAL F CA 1
ATOM 10891 C C . VAL F 1 205 ? 26.117 -12.735 77.607 1.00 16.52 205 VAL F C 1
ATOM 10892 O O . VAL F 1 205 ? 25.788 -13.508 78.523 1.00 17.86 205 VAL F O 1
ATOM 10896 N N . PRO F 1 206 ? 27.397 -12.540 77.291 1.00 16.98 206 PRO F N 1
ATOM 10897 C CA . PRO F 1 206 ? 28.461 -13.270 78.012 1.00 14.29 206 PRO F CA 1
ATOM 10898 C C . PRO F 1 206 ? 28.339 -13.204 79.525 1.00 16.56 206 PRO F C 1
ATOM 10899 O O . PRO F 1 206 ? 28.530 -14.215 80.206 1.00 17.27 206 PRO F O 1
ATOM 10903 N N . LEU F 1 207 ? 27.994 -12.040 80.073 1.00 17.95 207 LEU F N 1
ATOM 10904 C CA . LEU F 1 207 ? 27.813 -11.935 81.522 1.00 19.17 207 LEU F CA 1
ATOM 10905 C C . LEU F 1 207 ? 26.671 -12.809 82.038 1.00 17.75 207 LEU F C 1
ATOM 10906 O O . LEU F 1 207 ? 26.641 -13.128 83.236 1.00 19.56 207 LEU F O 1
ATOM 10911 N N . GLY F 1 208 ? 25.732 -13.190 81.178 1.00 17.62 208 GLY F N 1
ATOM 10912 C CA . GLY F 1 208 ? 24.670 -14.120 81.550 1.00 23.44 208 GLY F CA 1
ATOM 10913 C C . GLY F 1 208 ? 23.513 -13.535 82.333 1.00 22.75 208 GLY F C 1
ATOM 10914 O O . GLY F 1 208 ? 22.685 -14.299 82.853 1.00 22.79 208 GLY F O 1
ATOM 10915 N N . ARG F 1 209 ? 23.422 -12.212 82.436 1.00 20.29 209 ARG F N 1
ATOM 10916 C CA . ARG F 1 209 ? 22.379 -11.574 83.227 1.00 20.07 209 ARG F CA 1
ATOM 10917 C C . ARG F 1 209 ? 22.184 -10.154 82.719 1.00 19.34 209 ARG F C 1
ATOM 10918 O O . ARG F 1 209 ? 23.001 -9.632 81.951 1.00 17.86 209 ARG F O 1
ATOM 10926 N N . LEU F 1 210 ? 21.067 -9.556 83.124 1.00 18.73 210 LEU F N 1
ATOM 10927 C CA . LEU F 1 210 ? 20.850 -8.141 82.894 1.00 17.10 210 LEU F CA 1
ATOM 10928 C C . LEU F 1 210 ? 21.874 -7.328 83.669 1.00 17.18 210 LEU F C 1
ATOM 10929 O O . LEU F 1 210 ? 22.281 -7.693 84.778 1.00 15.86 210 LEU F O 1
ATOM 10934 N N . GLY F 1 211 ? 22.276 -6.203 83.087 1.00 16.75 211 GLY F N 1
ATOM 10935 C CA . GLY F 1 211 ? 23.043 -5.232 83.845 1.00 18.28 211 GLY F CA 1
ATOM 10936 C C . GLY F 1 211 ? 22.177 -4.622 84.932 1.00 15.28 211 GLY F C 1
ATOM 10937 O O . GLY F 1 211 ? 21.020 -4.266 84.702 1.00 20.10 211 GLY F O 1
ATOM 10938 N N . ARG F 1 212 ? 22.746 -4.502 86.128 1.00 15.80 212 ARG F N 1
ATOM 10939 C CA . ARG F 1 212 ? 21.955 -4.008 87.246 1.00 22.08 212 ARG F CA 1
ATOM 10940 C C . ARG F 1 212 ? 21.866 -2.482 87.238 1.00 16.80 212 ARG F C 1
ATOM 10941 O O . ARG F 1 212 ? 22.781 -1.800 86.770 1.00 17.47 212 ARG F O 1
ATOM 10949 N N . PRO F 1 213 ? 20.776 -1.928 87.776 1.00 17.65 213 PRO F N 1
ATOM 10950 C CA . PRO F 1 213 ? 20.683 -0.465 87.915 1.00 19.55 213 PRO F CA 1
ATOM 10951 C C . PRO F 1 213 ? 21.871 0.152 88.635 1.00 15.78 213 PRO F C 1
ATOM 10952 O O . PRO F 1 213 ? 22.381 1.199 88.202 1.00 15.54 213 PRO F O 1
ATOM 10956 N N . ASP F 1 214 ? 22.338 -0.470 89.723 1.00 15.50 214 ASP F N 1
ATOM 10957 C CA . ASP F 1 214 ? 23.471 0.106 90.434 1.00 16.55 214 ASP F CA 1
ATOM 10958 C C . ASP F 1 214 ? 24.746 0.038 89.616 1.00 18.36 214 ASP F C 1
ATOM 10959 O O . ASP F 1 214 ? 25.658 0.831 89.858 1.00 17.86 214 ASP F O 1
ATOM 10964 N N . GLU F 1 215 ? 24.837 -0.884 88.649 1.00 16.33 215 GLU F N 1
ATOM 10965 C CA . GLU F 1 215 ? 26.037 -0.910 87.818 1.00 17.95 215 GLU F CA 1
ATOM 10966 C C . GLU F 1 215 ? 26.025 0.227 86.797 1.00 17.49 215 GLU F C 1
ATOM 10967 O O . GLU F 1 215 ? 27.068 0.843 86.539 1.00 14.85 215 GLU F O 1
ATOM 10973 N N . MET F 1 216 ? 24.858 0.530 86.224 1.00 17.45 216 MET F N 1
ATOM 10974 C CA . MET F 1 216 ? 24.741 1.731 85.403 1.00 16.74 216 MET F CA 1
ATOM 10975 C C . MET F 1 216 ? 25.033 2.967 86.242 1.00 16.54 216 MET F C 1
ATOM 10976 O O . MET F 1 216 ? 25.777 3.859 85.819 1.00 14.46 216 MET F O 1
ATOM 10981 N N . GLY F 1 217 ? 24.502 3.001 87.467 1.00 18.40 217 GLY F N 1
ATOM 10982 C CA . GLY F 1 217 ? 24.788 4.116 88.352 1.00 16.77 217 GLY F CA 1
ATOM 10983 C C . GLY F 1 217 ? 26.267 4.267 88.663 1.00 15.72 217 GLY F C 1
ATOM 10984 O O . GLY F 1 217 ? 26.781 5.380 88.723 1.00 17.05 217 GLY F O 1
ATOM 10985 N N . ALA F 1 218 ? 26.973 3.150 88.856 1.00 16.02 218 ALA F N 1
ATOM 10986 C CA . ALA F 1 218 ? 28.407 3.226 89.132 1.00 15.23 218 ALA F CA 1
ATOM 10987 C C . ALA F 1 218 ? 29.182 3.791 87.944 1.00 16.57 218 ALA F C 1
ATOM 10988 O O . ALA F 1 218 ? 30.173 4.513 88.122 1.00 16.90 218 ALA F O 1
ATOM 10990 N N . LEU F 1 219 ? 28.777 3.440 86.723 1.00 13.99 219 LEU F N 1
ATOM 10991 C CA . LEU F 1 219 ? 29.437 4.020 85.555 1.00 12.34 219 LEU F CA 1
ATOM 10992 C C . LEU F 1 219 ? 29.200 5.523 85.490 1.00 14.20 219 LEU F C 1
ATOM 10993 O O . LEU F 1 219 ? 30.125 6.298 85.233 1.00 15.97 219 LEU F O 1
ATOM 10998 N N . ILE F 1 220 ? 27.963 5.946 85.740 1.00 15.28 220 ILE F N 1
ATOM 10999 C CA . ILE F 1 220 ? 27.611 7.362 85.653 1.00 13.06 220 ILE F CA 1
ATOM 11000 C C . ILE F 1 220 ? 28.367 8.171 86.701 1.00 15.75 220 ILE F C 1
ATOM 11001 O O . ILE F 1 220 ? 28.905 9.245 86.403 1.00 18.51 220 ILE F O 1
ATOM 11006 N N . THR F 1 221 ? 28.416 7.677 87.939 1.00 15.97 221 THR F N 1
ATOM 11007 C CA . THR F 1 221 ? 29.090 8.447 88.980 1.00 15.87 221 THR F CA 1
ATOM 11008 C C . THR F 1 221 ? 30.597 8.419 88.804 1.00 19.52 221 THR F C 1
ATOM 11009 O O . THR F 1 221 ? 31.273 9.396 89.156 1.00 18.19 221 THR F O 1
ATOM 11013 N N . PHE F 1 222 ? 31.150 7.315 88.287 1.00 16.71 222 PHE F N 1
ATOM 11014 C CA . PHE F 1 222 ? 32.573 7.318 87.967 1.00 17.99 222 PHE F CA 1
ATOM 11015 C C . PHE F 1 222 ? 32.880 8.371 86.914 1.00 18.48 222 PHE F C 1
ATOM 11016 O O . PHE F 1 222 ? 33.839 9.134 87.049 1.00 19.83 222 PHE F O 1
ATOM 11024 N N . LEU F 1 223 ? 32.075 8.430 85.850 1.00 16.96 223 LEU F N 1
ATOM 11025 C CA . LEU F 1 223 ? 32.343 9.422 84.815 1.00 14.39 223 LEU F CA 1
ATOM 11026 C C . LEU F 1 223 ? 32.163 10.824 85.376 1.00 16.87 223 LEU F C 1
ATOM 11027 O O . LEU F 1 223 ? 32.960 11.723 85.084 1.00 16.84 223 LEU F O 1
ATOM 11032 N N . ALA F 1 224 ? 31.145 11.009 86.223 1.00 14.34 224 ALA F N 1
ATOM 11033 C CA . ALA F 1 224 ? 30.848 12.319 86.786 1.00 17.92 224 ALA F CA 1
ATOM 11034 C C . ALA F 1 224 ? 31.965 12.822 87.696 1.00 19.16 224 ALA F C 1
ATOM 11035 O O . ALA F 1 224 ? 32.110 14.039 87.863 1.00 18.78 224 ALA F O 1
ATOM 11037 N N . SER F 1 225 ? 32.753 11.911 88.276 1.00 19.22 225 SER F N 1
ATOM 11038 C CA . SER F 1 225 ? 33.850 12.289 89.161 1.00 21.22 225 SER F CA 1
ATOM 11039 C C . SER F 1 225 ? 34.953 13.038 88.431 1.00 20.72 225 SER F C 1
ATOM 11040 O O . SER F 1 225 ? 35.719 13.768 89.069 1.00 23.11 225 SER F O 1
ATOM 11043 N N . ARG F 1 226 ? 35.051 12.871 87.116 1.00 19.13 226 ARG F N 1
ATOM 11044 C CA . ARG F 1 226 ? 36.128 13.394 86.287 1.00 20.01 226 ARG F CA 1
ATOM 11045 C C . ARG F 1 226 ? 37.490 12.825 86.656 1.00 17.22 226 ARG F C 1
ATOM 11046 O O . ARG F 1 226 ? 38.509 13.310 86.149 1.00 20.11 226 ARG F O 1
ATOM 11054 N N . ARG F 1 227 ? 37.534 11.776 87.495 1.00 20.67 227 ARG F N 1
ATOM 11055 C CA . ARG F 1 227 ? 38.805 11.205 87.940 1.00 20.52 227 ARG F CA 1
ATOM 11056 C C . ARG F 1 227 ? 39.581 10.542 86.807 1.00 20.44 227 ARG F C 1
ATOM 11057 O O . ARG F 1 227 ? 40.812 10.415 86.896 1.00 19.59 227 ARG F O 1
ATOM 11065 N N . ALA F 1 228 ? 38.898 10.122 85.743 1.00 19.66 228 ALA F N 1
ATOM 11066 C CA . ALA F 1 228 ? 39.587 9.537 84.602 1.00 16.70 228 ALA F CA 1
ATOM 11067 C C . ALA F 1 228 ? 39.250 10.314 83.340 1.00 18.57 228 ALA F C 1
ATOM 11068 O O . ALA F 1 228 ? 38.916 9.718 82.316 1.00 18.18 228 ALA F O 1
ATOM 11070 N N . ALA F 1 229 ? 39.380 11.648 83.398 1.00 16.33 229 ALA F N 1
ATOM 11071 C CA . ALA F 1 229 ? 39.122 12.555 82.283 1.00 16.29 229 ALA F CA 1
ATOM 11072 C C . ALA F 1 229 ? 39.664 12.124 80.915 1.00 19.01 229 ALA F C 1
ATOM 11073 O O . ALA F 1 229 ? 39.006 12.404 79.906 1.00 19.54 229 ALA F O 1
ATOM 11075 N N . PRO F 1 230 ? 40.843 11.490 80.801 1.00 17.37 230 PRO F N 1
ATOM 11076 C CA . PRO F 1 230 ? 41.362 11.186 79.460 1.00 18.50 230 PRO F CA 1
ATOM 11077 C C . PRO F 1 230 ? 40.540 10.179 78.663 1.00 14.70 230 PRO F C 1
ATOM 11078 O O . PRO F 1 230 ? 40.863 9.974 77.488 1.00 15.80 230 PRO F O 1
ATOM 11082 N N . ILE F 1 231 ? 39.515 9.548 79.237 1.00 20.66 231 ILE F N 1
ATOM 11083 C CA . ILE F 1 231 ? 38.653 8.652 78.463 1.00 16.08 231 ILE F CA 1
ATOM 11084 C C . ILE F 1 231 ? 37.497 9.455 77.854 1.00 16.93 231 ILE F C 1
ATOM 11085 O O . ILE F 1 231 ? 36.548 8.875 77.300 1.00 16.96 231 ILE F O 1
ATOM 11090 N N . VAL F 1 232 ? 37.588 10.793 77.920 1.00 14.47 232 VAL F N 1
ATOM 11091 C CA . VAL F 1 232 ? 36.579 11.674 77.331 1.00 16.48 232 VAL F CA 1
ATOM 11092 C C . VAL F 1 232 ? 36.358 11.393 75.845 1.00 15.80 232 VAL F C 1
ATOM 11093 O O . VAL F 1 232 ? 37.275 10.991 75.106 1.00 18.41 232 VAL F O 1
ATOM 11097 N N . GLY F 1 233 ? 35.109 11.574 75.411 1.00 15.05 233 GLY F N 1
ATOM 11098 C CA . GLY F 1 233 ? 34.789 11.623 73.998 1.00 14.44 233 GLY F CA 1
ATOM 11099 C C . GLY F 1 233 ? 34.507 10.312 73.307 1.00 17.67 233 GLY F C 1
ATOM 11100 O O . GLY F 1 233 ? 34.635 10.245 72.072 1.00 15.65 233 GLY F O 1
ATOM 11101 N N . GLN F 1 234 ? 34.137 9.260 74.039 1.00 15.69 234 GLN F N 1
ATOM 11102 C CA . GLN F 1 234 ? 33.918 7.976 73.388 1.00 16.88 234 GLN F CA 1
ATOM 11103 C C . GLN F 1 234 ? 32.659 7.301 73.908 1.00 16.62 234 GLN F C 1
ATOM 11104 O O . GLN F 1 234 ? 32.039 7.716 74.896 1.00 14.69 234 GLN F O 1
ATOM 11110 N N . PHE F 1 235 ? 32.344 6.195 73.245 1.00 15.63 235 PHE F N 1
ATOM 11111 C CA . PHE F 1 235 ? 31.166 5.385 73.498 1.00 14.08 235 PHE F CA 1
ATOM 11112 C C . PHE F 1 235 ? 31.561 4.190 74.359 1.00 17.33 235 PHE F C 1
ATOM 11113 O O . PHE F 1 235 ? 32.566 3.524 74.079 1.00 16.87 235 PHE F O 1
ATOM 11121 N N . PHE F 1 236 ? 30.812 3.953 75.439 1.00 14.31 236 PHE F N 1
ATOM 11122 C CA . PHE F 1 236 ? 31.014 2.788 76.294 1.00 14.76 236 PHE F CA 1
ATOM 11123 C C . PHE F 1 236 ? 29.831 1.849 76.114 1.00 14.48 236 PHE F C 1
ATOM 11124 O O . PHE F 1 236 ? 28.694 2.236 76.374 1.00 14.84 236 PHE F O 1
ATOM 11132 N N . ALA F 1 237 ? 30.092 0.626 75.660 1.00 16.65 237 ALA F N 1
ATOM 11133 C CA . ALA F 1 237 ? 29.038 -0.380 75.666 1.00 13.69 237 ALA F CA 1
ATOM 11134 C C . ALA F 1 237 ? 28.679 -0.741 77.105 1.00 13.94 237 ALA F C 1
ATOM 11135 O O . ALA F 1 237 ? 29.548 -0.889 77.963 1.00 20.28 237 ALA F O 1
ATOM 11137 N N . PHE F 1 238 ? 27.384 -0.874 77.375 1.00 16.95 238 PHE F N 1
ATOM 11138 C CA . PHE F 1 238 ? 26.893 -1.360 78.663 1.00 15.13 238 PHE F CA 1
ATOM 11139 C C . PHE F 1 238 ? 25.928 -2.497 78.342 1.00 17.59 238 PHE F C 1
ATOM 11140 O O . PHE F 1 238 ? 24.710 -2.334 78.407 1.00 16.73 238 PHE F O 1
ATOM 11148 N N . THR F 1 239 ? 26.496 -3.648 77.946 1.00 15.84 239 THR F N 1
ATOM 11149 C CA . THR F 1 239 ? 25.713 -4.742 77.376 1.00 17.47 239 THR F CA 1
ATOM 11150 C C . THR F 1 239 ? 26.092 -6.112 77.930 1.00 19.00 239 THR F C 1
ATOM 11151 O O . THR F 1 239 ? 25.653 -7.132 77.361 1.00 16.85 239 THR F O 1
ATOM 11155 N N . GLY F 1 240 ? 26.927 -6.174 78.969 1.00 15.94 240 GLY F N 1
ATOM 11156 C CA . GLY F 1 240 ? 27.448 -7.439 79.465 1.00 16.57 240 GLY F CA 1
ATOM 11157 C C . GLY F 1 240 ? 28.248 -8.237 78.455 1.00 18.96 240 GLY F C 1
ATOM 11158 O O . GLY F 1 240 ? 28.218 -9.473 78.497 1.00 16.81 240 GLY F O 1
ATOM 11159 N N . GLY F 1 241 ? 28.955 -7.573 77.537 1.00 17.79 241 GLY F N 1
ATOM 11160 C CA . GLY F 1 241 ? 29.780 -8.276 76.560 1.00 17.75 241 GLY F CA 1
ATOM 11161 C C . GLY F 1 241 ? 29.062 -8.677 75.286 1.00 20.76 241 GLY F C 1
ATOM 11162 O O . GLY F 1 241 ? 29.652 -9.384 74.450 1.00 19.61 241 GLY F O 1
ATOM 11163 N N . TYR F 1 242 ? 27.795 -8.297 75.139 1.00 16.94 242 TYR F N 1
ATOM 11164 C CA . TYR F 1 242 ? 27.097 -8.461 73.870 1.00 19.42 242 TYR F CA 1
ATOM 11165 C C . TYR F 1 242 ? 27.822 -7.716 72.750 1.00 21.81 242 TYR F C 1
ATOM 11166 O O . TYR F 1 242 ? 28.077 -8.274 71.672 1.00 18.96 242 TYR F O 1
ATOM 11175 N N . LEU F 1 243 ? 28.161 -6.452 72.989 1.00 17.82 243 LEU F N 1
ATOM 11176 C CA . LEU F 1 243 ? 29.073 -5.704 72.113 1.00 18.23 243 LEU F CA 1
ATOM 11177 C C . LEU F 1 243 ? 30.493 -5.880 72.605 1.00 19.90 243 LEU F C 1
ATOM 11178 O O . LEU F 1 243 ? 30.707 -6.074 73.798 1.00 21.80 243 LEU F O 1
ATOM 11183 N N . PRO F 1 244 ? 31.476 -5.784 71.703 1.00 20.36 244 PRO F N 1
ATOM 11184 C CA . PRO F 1 244 ? 31.327 -5.616 70.252 1.00 20.77 244 PRO F CA 1
ATOM 11185 C C . PRO F 1 244 ? 30.995 -6.925 69.519 1.00 25.26 244 PRO F C 1
ATOM 11186 O O . PRO F 1 244 ? 30.581 -6.886 68.362 1.00 26.96 244 PRO F O 1
ATOM 11191 N N . MET G 1 1 ? 51.137 -10.764 29.588 1.00 40.14 1 MET G N 1
ATOM 11192 C CA . MET G 1 1 ? 50.035 -10.814 30.545 1.00 35.11 1 MET G CA 1
ATOM 11193 C C . MET G 1 1 ? 50.453 -10.255 31.900 1.00 33.69 1 MET G C 1
ATOM 11194 O O . MET G 1 1 ? 51.630 -10.314 32.270 1.00 34.25 1 MET G O 1
ATOM 11199 N N . LYS G 1 2 ? 49.490 -9.712 32.643 1.00 31.27 2 LYS G N 1
ATOM 11200 C CA . LYS G 1 2 ? 49.751 -9.322 34.020 1.00 29.38 2 LYS G CA 1
ATOM 11201 C C . LYS G 1 2 ? 49.985 -10.561 34.877 1.00 25.86 2 LYS G C 1
ATOM 11202 O O . LYS G 1 2 ? 49.447 -11.642 34.613 1.00 28.96 2 LYS G O 1
ATOM 11208 N N . ILE G 1 3 ? 50.793 -10.401 35.919 1.00 28.49 3 ILE G N 1
ATOM 11209 C CA . ILE G 1 3 ? 51.174 -11.513 36.779 1.00 28.62 3 ILE G CA 1
ATOM 11210 C C . ILE G 1 3 ? 50.558 -11.336 38.157 1.00 22.22 3 ILE G C 1
ATOM 11211 O O . ILE G 1 3 ? 50.572 -10.237 38.718 1.00 23.21 3 ILE G O 1
ATOM 11216 N N . ALA G 1 4 ? 50.026 -12.428 38.698 1.00 19.03 4 ALA G N 1
ATOM 11217 C CA . ALA G 1 4 ? 49.512 -12.466 40.056 1.00 19.68 4 ALA G CA 1
ATOM 11218 C C . ALA G 1 4 ? 50.173 -13.596 40.830 1.00 22.77 4 ALA G C 1
ATOM 11219 O O . ALA G 1 4 ? 50.521 -14.641 40.273 1.00 22.37 4 ALA G O 1
ATOM 11221 N N . LEU G 1 5 ? 50.334 -13.375 42.131 1.00 20.66 5 LEU G N 1
ATOM 11222 C CA . LEU G 1 5 ? 50.783 -14.399 43.065 1.00 22.16 5 LEU G CA 1
ATOM 11223 C C . LEU G 1 5 ? 49.650 -14.653 44.038 1.00 21.70 5 LEU G C 1
ATOM 11224 O O . LEU G 1 5 ? 49.202 -13.717 44.710 1.00 19.97 5 LEU G O 1
ATOM 11229 N N . VAL G 1 6 ? 49.207 -15.905 44.125 1.00 21.57 6 VAL G N 1
ATOM 11230 C CA . VAL G 1 6 ? 48.143 -16.315 45.043 1.00 23.08 6 VAL G CA 1
ATOM 11231 C C . VAL G 1 6 ? 48.710 -17.393 45.960 1.00 23.41 6 VAL G C 1
ATOM 11232 O O . VAL G 1 6 ? 49.166 -18.442 45.481 1.00 21.89 6 VAL G O 1
ATOM 11236 N N . THR G 1 7 ? 48.690 -17.142 47.266 1.00 21.11 7 THR G N 1
ATOM 11237 C CA . THR G 1 7 ? 49.216 -18.107 48.223 1.00 18.57 7 THR G CA 1
ATOM 11238 C C . THR G 1 7 ? 48.125 -19.091 48.631 1.00 19.89 7 THR G C 1
ATOM 11239 O O . THR G 1 7 ? 46.934 -18.810 48.504 1.00 20.51 7 THR G O 1
ATOM 11243 N N . HIS G 1 8 ? 48.551 -20.251 49.143 1.00 20.82 8 HIS G N 1
ATOM 11244 C CA . HIS G 1 8 ? 47.641 -21.315 49.583 1.00 19.68 8 HIS G CA 1
ATOM 11245 C C . HIS G 1 8 ? 46.511 -21.522 48.584 1.00 21.22 8 HIS G C 1
ATOM 11246 O O . HIS G 1 8 ? 45.325 -21.497 48.929 1.00 23.04 8 HIS G O 1
ATOM 11253 N N . ALA G 1 9 ? 46.901 -21.750 47.321 1.00 21.48 9 ALA G N 1
ATOM 11254 C CA . ALA G 1 9 ? 45.959 -21.681 46.210 1.00 21.47 9 ALA G CA 1
ATOM 11255 C C . ALA G 1 9 ? 44.859 -22.732 46.296 1.00 19.67 9 ALA G C 1
ATOM 11256 O O . ALA G 1 9 ? 43.779 -22.530 45.736 1.00 21.59 9 ALA G O 1
ATOM 11258 N N . ARG G 1 10 ? 45.110 -23.857 46.964 1.00 22.28 10 ARG G N 1
ATOM 11259 C CA . ARG G 1 10 ? 44.110 -24.911 47.082 1.00 22.25 10 ARG G CA 1
ATOM 11260 C C . ARG G 1 10 ? 43.058 -24.650 48.159 1.00 23.23 10 ARG G C 1
ATOM 11261 O O . ARG G 1 10 ? 42.128 -25.452 48.290 1.00 23.92 10 ARG G O 1
ATOM 11269 N N . HIS G 1 11 ? 43.152 -23.556 48.917 1.00 21.79 11 HIS G N 1
ATOM 11270 C CA . HIS G 1 11 ? 42.372 -23.437 50.148 1.00 15.64 11 HIS G CA 1
ATOM 11271 C C . HIS G 1 11 ? 41.738 -22.058 50.227 1.00 20.60 11 HIS G C 1
ATOM 11272 O O . HIS G 1 11 ? 42.147 -21.135 49.521 1.00 19.96 11 HIS G O 1
ATOM 11279 N N . PHE G 1 12 ? 40.710 -21.946 51.083 1.00 18.92 12 PHE G N 1
ATOM 11280 C CA . PHE G 1 12 ? 40.087 -20.657 51.405 1.00 20.09 12 PHE G CA 1
ATOM 11281 C C . PHE G 1 12 ? 39.659 -19.900 50.147 1.00 22.76 12 PHE G C 1
ATOM 11282 O O . PHE G 1 12 ? 38.869 -20.426 49.353 1.00 22.60 12 PHE G O 1
ATOM 11290 N N . ALA G 1 13 ? 40.141 -18.660 49.961 1.00 17.44 13 ALA G N 1
ATOM 11291 C CA . ALA G 1 13 ? 39.786 -17.840 48.802 1.00 19.02 13 ALA G CA 1
ATOM 11292 C C . ALA G 1 13 ? 40.669 -18.103 47.586 1.00 17.79 13 ALA G C 1
ATOM 11293 O O . ALA G 1 13 ? 40.536 -17.402 46.572 1.00 18.38 13 ALA G O 1
ATOM 11295 N N . GLY G 1 14 ? 41.559 -19.088 47.657 1.00 18.56 14 GLY G N 1
ATOM 11296 C CA . GLY G 1 14 ? 42.488 -19.344 46.577 1.00 18.42 14 GLY G CA 1
ATOM 11297 C C . GLY G 1 14 ? 41.836 -19.725 45.255 1.00 20.24 14 GLY G C 1
ATOM 11298 O O . GLY G 1 14 ? 42.100 -19.104 44.222 1.00 23.37 14 GLY G O 1
ATOM 11299 N N . PRO G 1 15 ? 40.986 -20.764 45.252 1.00 19.15 15 PRO G N 1
ATOM 11300 C CA . PRO G 1 15 ? 40.339 -21.166 43.987 1.00 23.91 15 PRO G CA 1
ATOM 11301 C C . PRO G 1 15 ? 39.527 -20.060 43.345 1.00 22.61 15 PRO G C 1
ATOM 11302 O O . PRO G 1 15 ? 39.566 -19.884 42.120 1.00 20.42 15 PRO G O 1
ATOM 11306 N N . ALA G 1 16 ? 38.765 -19.315 44.145 1.00 22.05 16 ALA G N 1
ATOM 11307 C CA . ALA G 1 16 ? 38.062 -18.161 43.609 1.00 21.34 16 ALA G CA 1
ATOM 11308 C C . ALA G 1 16 ? 39.040 -17.153 43.015 1.00 17.02 16 ALA G C 1
ATOM 11309 O O . ALA G 1 16 ? 38.799 -16.610 41.929 1.00 21.40 16 ALA G O 1
ATOM 11311 N N . ALA G 1 17 ? 40.155 -16.903 43.709 1.00 16.52 17 ALA G N 1
ATOM 11312 C CA . ALA G 1 17 ? 41.153 -15.952 43.223 1.00 19.98 17 ALA G CA 1
ATOM 11313 C C . ALA G 1 17 ? 41.780 -16.439 41.922 1.00 19.74 17 ALA G C 1
ATOM 11314 O O . ALA G 1 17 ? 41.815 -15.718 40.916 1.00 19.90 17 ALA G O 1
ATOM 11316 N N . VAL G 1 18 ? 42.277 -17.673 41.927 1.00 19.96 18 VAL G N 1
ATOM 11317 C CA . VAL G 1 18 ? 42.963 -18.201 40.751 1.00 21.98 18 VAL G CA 1
ATOM 11318 C C . VAL G 1 18 ? 42.048 -18.137 39.534 1.00 21.33 18 VAL G C 1
ATOM 11319 O O . VAL G 1 18 ? 42.437 -17.666 38.462 1.00 22.81 18 VAL G O 1
ATOM 11323 N N . GLU G 1 19 ? 40.795 -18.561 39.701 1.00 21.76 19 GLU G N 1
ATOM 11324 C CA . GLU G 1 19 ? 39.896 -18.655 38.557 1.00 26.50 19 GLU G CA 1
ATOM 11325 C C . GLU G 1 19 ? 39.507 -17.274 38.037 1.00 27.28 19 GLU G C 1
ATOM 11326 O O . GLU G 1 19 ? 39.508 -17.037 36.822 1.00 19.82 19 GLU G O 1
ATOM 11332 N N . ALA G 1 20 ? 39.210 -16.331 38.937 1.00 20.15 20 ALA G N 1
ATOM 11333 C CA . ALA G 1 20 ? 38.811 -15.004 38.478 1.00 24.92 20 ALA G CA 1
ATOM 11334 C C . ALA G 1 20 ? 39.978 -14.256 37.852 1.00 20.37 20 ALA G C 1
ATOM 11335 O O . ALA G 1 20 ? 39.815 -13.603 36.818 1.00 25.36 20 ALA G O 1
ATOM 11337 N N . LEU G 1 21 ? 41.160 -14.326 38.468 1.00 22.97 21 LEU G N 1
ATOM 11338 C CA . LEU G 1 21 ? 42.313 -13.632 37.908 1.00 22.90 21 LEU G CA 1
ATOM 11339 C C . LEU G 1 21 ? 42.697 -14.210 36.552 1.00 23.00 21 LEU G C 1
ATOM 11340 O O . LEU G 1 21 ? 43.039 -13.464 35.625 1.00 24.73 21 LEU G O 1
ATOM 11345 N N . THR G 1 22 ? 42.644 -15.536 36.423 1.00 22.93 22 THR G N 1
ATOM 11346 C CA . THR G 1 22 ? 42.941 -16.167 35.140 1.00 25.05 22 THR G CA 1
ATOM 11347 C C . THR G 1 22 ? 42.002 -15.653 34.052 1.00 27.28 22 THR G C 1
ATOM 11348 O O . THR G 1 22 ? 42.448 -15.262 32.966 1.00 30.11 22 THR G O 1
ATOM 11352 N N . ARG G 1 23 ? 40.688 -15.651 34.326 1.00 26.10 23 ARG G N 1
ATOM 11353 C CA . ARG G 1 23 ? 39.717 -15.181 33.336 1.00 26.79 23 ARG G CA 1
ATOM 11354 C C . ARG G 1 23 ? 39.889 -13.703 33.027 1.00 29.29 23 ARG G C 1
ATOM 11355 O O . ARG G 1 23 ? 39.498 -13.251 31.945 1.00 28.35 23 ARG G O 1
ATOM 11363 N N . ASP G 1 24 ? 40.408 -12.928 33.983 1.00 26.73 24 ASP G N 1
ATOM 11364 C CA . ASP G 1 24 ? 40.706 -11.511 33.806 1.00 26.29 24 ASP G CA 1
ATOM 11365 C C . ASP G 1 24 ? 42.013 -11.267 33.047 1.00 25.51 24 ASP G C 1
ATOM 11366 O O . ASP G 1 24 ? 42.472 -10.121 32.980 1.00 27.12 24 ASP G O 1
ATOM 11371 N N . GLY G 1 25 ? 42.630 -12.311 32.494 1.00 28.15 25 GLY G N 1
ATOM 11372 C CA . GLY G 1 25 ? 43.824 -12.146 31.688 1.00 26.47 25 GLY G CA 1
ATOM 11373 C C . GLY G 1 25 ? 45.143 -12.125 32.431 1.00 32.48 25 GLY G C 1
ATOM 11374 O O . GLY G 1 25 ? 46.106 -11.521 31.939 1.00 33.15 25 GLY G O 1
ATOM 11375 N N . TYR G 1 26 ? 45.221 -12.756 33.604 1.00 25.51 26 TYR G N 1
ATOM 11376 C CA . TYR G 1 26 ? 46.458 -12.867 34.365 1.00 26.06 26 TYR G CA 1
ATOM 11377 C C . TYR G 1 26 ? 47.117 -14.214 34.125 1.00 23.22 26 TYR G C 1
ATOM 11378 O O . TYR G 1 26 ? 46.443 -15.225 33.944 1.00 22.70 26 TYR G O 1
ATOM 11387 N N . THR G 1 27 ? 48.446 -14.224 34.173 1.00 25.83 27 THR G N 1
ATOM 11388 C CA . THR G 1 27 ? 49.161 -15.440 34.535 1.00 25.49 27 THR G CA 1
ATOM 11389 C C . THR G 1 27 ? 49.221 -15.504 36.056 1.00 23.52 27 THR G C 1
ATOM 11390 O O . THR G 1 27 ? 49.755 -14.587 36.689 1.00 28.25 27 THR G O 1
ATOM 11394 N N . VAL G 1 28 ? 48.662 -16.559 36.646 1.00 24.48 28 VAL G N 1
ATOM 11395 C CA . VAL G 1 28 ? 48.588 -16.675 38.100 1.00 24.59 28 VAL G CA 1
ATOM 11396 C C . VAL G 1 28 ? 49.645 -17.661 38.573 1.00 25.56 28 VAL G C 1
ATOM 11397 O O . VAL G 1 28 ? 49.545 -18.871 38.327 1.00 29.10 28 VAL G O 1
ATOM 11401 N N . VAL G 1 29 ? 50.637 -17.129 39.278 1.00 22.14 29 VAL G N 1
ATOM 11402 C CA . VAL G 1 29 ? 51.670 -17.917 39.940 1.00 25.70 29 VAL G CA 1
ATOM 11403 C C . VAL G 1 29 ? 51.153 -18.282 41.329 1.00 26.96 29 VAL G C 1
ATOM 11404 O O . VAL G 1 29 ? 50.770 -17.400 42.106 1.00 24.48 29 VAL G O 1
ATOM 11408 N N . CYS G 1 30 ? 51.127 -19.575 41.644 1.00 22.84 30 CYS G N 1
ATOM 11409 C CA . CYS G 1 30 ? 50.466 -20.064 42.848 1.00 26.74 30 CYS G CA 1
ATOM 11410 C C . CYS G 1 30 ? 51.451 -20.718 43.807 1.00 29.23 30 CYS G C 1
ATOM 11411 O O . CYS G 1 30 ? 52.342 -21.469 43.392 1.00 26.63 30 CYS G O 1
ATOM 11414 N N . HIS G 1 31 ? 51.284 -20.415 45.094 1.00 24.16 31 HIS G N 1
ATOM 11415 C CA . HIS G 1 31 ? 51.935 -21.134 46.175 1.00 23.47 31 HIS G CA 1
ATOM 11416 C C . HIS G 1 31 ? 50.921 -22.060 46.836 1.00 25.32 31 HIS G C 1
ATOM 11417 O O . HIS G 1 31 ? 49.728 -21.748 46.893 1.00 22.22 31 HIS G O 1
ATOM 11424 N N . ASP G 1 32 ? 51.403 -23.198 47.353 1.00 20.18 32 ASP G N 1
ATOM 11425 C CA . ASP G 1 32 ? 50.583 -24.069 48.192 1.00 24.02 32 ASP G CA 1
ATOM 11426 C C . ASP G 1 32 ? 51.493 -25.048 48.928 1.00 29.50 32 ASP G C 1
ATOM 11427 O O . ASP G 1 32 ? 52.553 -25.430 48.422 1.00 29.84 32 ASP G O 1
ATOM 11432 N N . ALA G 1 33 ? 51.075 -25.443 50.135 1.00 25.66 33 ALA G N 1
ATOM 11433 C CA . ALA G 1 33 ? 51.861 -26.409 50.899 1.00 29.94 33 ALA G CA 1
ATOM 11434 C C . ALA G 1 33 ? 52.011 -27.729 50.153 1.00 30.55 33 ALA G C 1
ATOM 11435 O O . ALA G 1 33 ? 53.032 -28.414 50.301 1.00 34.55 33 ALA G O 1
ATOM 11437 N N . SER G 1 34 ? 51.017 -28.107 49.350 1.00 30.68 34 SER G N 1
ATOM 11438 C CA . SER G 1 34 ? 51.109 -29.364 48.611 1.00 31.59 34 SER G CA 1
ATOM 11439 C C . SER G 1 34 ? 52.133 -29.303 47.487 1.00 35.68 34 SER G C 1
ATOM 11440 O O . SER G 1 34 ? 52.552 -30.354 46.988 1.00 35.12 34 SER G O 1
ATOM 11443 N N . PHE G 1 35 ? 52.548 -28.107 47.080 1.00 32.76 35 PHE G N 1
ATOM 11444 C CA . PHE G 1 35 ? 53.427 -27.968 45.925 1.00 33.60 35 PHE G CA 1
ATOM 11445 C C . PHE G 1 35 ? 54.882 -28.330 46.220 1.00 34.89 35 PHE G C 1
ATOM 11446 O O . PHE G 1 35 ? 55.722 -28.221 45.319 1.00 35.71 35 PHE G O 1
ATOM 11454 N N . ALA G 1 36 ? 55.212 -28.743 47.448 1.00 36.01 36 ALA G N 1
ATOM 11455 C CA . ALA G 1 36 ? 56.528 -29.328 47.681 1.00 38.11 36 ALA G CA 1
ATOM 11456 C C . ALA G 1 36 ? 56.697 -30.624 46.896 1.00 42.44 36 ALA G C 1
ATOM 11457 O O . ALA G 1 36 ? 57.824 -31.001 46.550 1.00 44.57 36 ALA G O 1
ATOM 11459 N N . ASP G 1 37 ? 55.594 -31.308 46.594 1.00 44.08 37 ASP G N 1
ATOM 11460 C CA . ASP G 1 37 ? 55.615 -32.517 45.781 1.00 42.67 37 ASP G CA 1
ATOM 11461 C C . ASP G 1 37 ? 55.456 -32.163 44.305 1.00 43.68 37 ASP G C 1
ATOM 11462 O O . ASP G 1 37 ? 54.560 -31.394 43.938 1.00 41.93 37 ASP G O 1
ATOM 11467 N N . ALA G 1 38 ? 56.314 -32.746 43.461 1.00 39.32 38 ALA G N 1
ATOM 11468 C CA . ALA G 1 38 ? 56.314 -32.409 42.040 1.00 40.22 38 ALA G CA 1
ATOM 11469 C C . ALA G 1 38 ? 55.031 -32.862 41.354 1.00 40.26 38 ALA G C 1
ATOM 11470 O O . ALA G 1 38 ? 54.521 -32.173 40.463 1.00 36.53 38 ALA G O 1
ATOM 11472 N N . ALA G 1 39 ? 54.497 -34.019 41.749 1.00 38.25 39 ALA G N 1
ATOM 11473 C CA . ALA G 1 39 ? 53.270 -34.508 41.132 1.00 43.54 39 ALA G CA 1
ATOM 11474 C C . ALA G 1 39 ? 52.084 -33.611 41.471 1.00 41.66 39 ALA G C 1
ATOM 11475 O O . ALA G 1 39 ? 51.221 -33.364 40.619 1.00 40.01 39 ALA G O 1
ATOM 11477 N N . GLU G 1 40 ? 52.032 -33.107 42.709 1.00 44.08 40 GLU G N 1
ATOM 11478 C CA . GLU G 1 40 ? 50.984 -32.158 43.078 1.00 40.96 40 GLU G CA 1
ATOM 11479 C C . GLU G 1 40 ? 51.058 -30.897 42.228 1.00 36.76 40 GLU G C 1
ATOM 11480 O O . GLU G 1 40 ? 50.029 -30.393 41.759 1.00 34.16 40 GLU G O 1
ATOM 11486 N N . ARG G 1 41 ? 52.269 -30.367 42.024 1.00 38.13 41 ARG G N 1
ATOM 11487 C CA . ARG G 1 41 ? 52.436 -29.232 41.122 1.00 34.90 41 ARG G CA 1
ATOM 11488 C C . ARG G 1 41 ? 51.936 -29.568 39.723 1.00 39.83 41 ARG G C 1
ATOM 11489 O O . ARG G 1 41 ? 51.293 -28.739 39.069 1.00 33.22 41 ARG G O 1
ATOM 11497 N N . GLN G 1 42 ? 52.236 -30.777 39.239 1.00 38.48 42 GLN G N 1
ATOM 11498 C CA . GLN G 1 42 ? 51.768 -31.181 37.918 1.00 38.66 42 GLN G CA 1
ATOM 11499 C C . GLN G 1 42 ? 50.249 -31.276 37.879 1.00 37.97 42 GLN G C 1
ATOM 11500 O O . GLN G 1 42 ? 49.611 -30.796 36.935 1.00 36.97 42 GLN G O 1
ATOM 11506 N N . ARG G 1 43 ? 49.647 -31.894 38.899 1.00 41.20 43 ARG G N 1
ATOM 11507 C CA . ARG G 1 43 ? 48.203 -32.101 38.868 1.00 40.09 43 ARG G CA 1
ATOM 11508 C C . ARG G 1 43 ? 47.463 -30.770 38.931 1.00 39.19 43 ARG G C 1
ATOM 11509 O O . ARG G 1 43 ? 46.533 -30.525 38.149 1.00 35.72 43 ARG G O 1
ATOM 11517 N N . PHE G 1 44 ? 47.883 -29.884 39.836 1.00 39.58 44 PHE G N 1
ATOM 11518 C CA . PHE G 1 44 ? 47.278 -28.556 39.915 1.00 37.48 44 PHE G CA 1
ATOM 11519 C C . PHE G 1 44 ? 47.366 -27.829 38.579 1.00 33.55 44 PHE G C 1
ATOM 11520 O O . PHE G 1 44 ? 46.370 -27.281 38.088 1.00 34.24 44 PHE G O 1
ATOM 11528 N N . GLU G 1 45 ? 48.558 -27.808 37.980 1.00 31.75 45 GLU G N 1
ATOM 11529 C CA . GLU G 1 45 ? 48.722 -27.116 36.709 1.00 33.41 45 GLU G CA 1
ATOM 11530 C C . GLU G 1 45 ? 47.886 -27.761 35.609 1.00 35.71 45 GLU G C 1
ATOM 11531 O O . GLU G 1 45 ? 47.405 -27.059 34.714 1.00 34.12 45 GLU G O 1
ATOM 11537 N N . SER G 1 46 ? 47.673 -29.081 35.678 1.00 34.57 46 SER G N 1
ATOM 11538 C CA . SER G 1 46 ? 46.850 -29.766 34.680 1.00 37.18 46 SER G CA 1
ATOM 11539 C C . SER G 1 46 ? 45.427 -29.222 34.667 1.00 41.98 46 SER G C 1
ATOM 11540 O O . SER G 1 46 ? 44.862 -28.947 33.600 1.00 39.25 46 SER G O 1
ATOM 11543 N N . GLU G 1 47 ? 44.827 -29.079 35.846 1.00 41.61 47 GLU G N 1
ATOM 11544 C CA . GLU G 1 47 ? 43.431 -28.691 35.957 1.00 41.21 47 GLU G CA 1
ATOM 11545 C C . GLU G 1 47 ? 43.245 -27.197 36.164 1.00 35.39 47 GLU G C 1
ATOM 11546 O O . GLU G 1 47 ? 42.122 -26.759 36.427 1.00 44.58 47 GLU G O 1
ATOM 11552 N N . ASN G 1 48 ? 44.309 -26.410 36.040 1.00 36.87 48 ASN G N 1
ATOM 11553 C CA . ASN G 1 48 ? 44.226 -24.949 36.098 1.00 36.84 48 ASN G CA 1
ATOM 11554 C C . ASN G 1 48 ? 45.117 -24.372 35.008 1.00 34.40 48 ASN G C 1
ATOM 11555 O O . ASN G 1 48 ? 46.235 -23.908 35.271 1.00 32.37 48 ASN G O 1
ATOM 11560 N N . PRO G 1 49 ? 44.649 -24.381 33.758 1.00 35.48 49 PRO G N 1
ATOM 11561 C CA . PRO G 1 49 ? 45.488 -23.903 32.651 1.00 34.78 49 PRO G CA 1
ATOM 11562 C C . PRO G 1 49 ? 45.869 -22.445 32.843 1.00 36.98 49 PRO G C 1
ATOM 11563 O O . PRO G 1 49 ? 45.061 -21.625 33.284 1.00 32.94 49 PRO G O 1
ATOM 11567 N N . GLY G 1 50 ? 47.115 -22.127 32.498 1.00 28.67 50 GLY G N 1
ATOM 11568 C CA . GLY G 1 50 ? 47.663 -20.807 32.668 1.00 33.74 50 GLY G CA 1
ATOM 11569 C C . GLY G 1 50 ? 48.449 -20.640 33.951 1.00 29.82 50 GLY G C 1
ATOM 11570 O O . GLY G 1 50 ? 49.425 -19.882 33.975 1.00 34.00 50 GLY G O 1
ATOM 11571 N N . THR G 1 51 ? 48.075 -21.359 35.000 1.00 29.07 51 THR G N 1
ATOM 11572 C CA . THR G 1 51 ? 48.719 -21.186 36.293 1.00 28.60 51 THR G CA 1
ATOM 11573 C C . THR G 1 51 ? 50.115 -21.797 36.309 1.00 35.70 51 THR G C 1
ATOM 11574 O O . THR G 1 51 ? 50.431 -22.716 35.546 1.00 29.19 51 THR G O 1
ATOM 11578 N N . VAL G 1 52 ? 50.956 -21.257 37.185 1.00 28.86 52 VAL G N 1
ATOM 11579 C CA . VAL G 1 52 ? 52.289 -21.773 37.453 1.00 25.94 52 VAL G CA 1
ATOM 11580 C C . VAL G 1 52 ? 52.321 -22.166 38.919 1.00 32.84 52 VAL G C 1
ATOM 11581 O O . VAL G 1 52 ? 51.958 -21.363 39.785 1.00 32.04 52 VAL G O 1
ATOM 11585 N N . ALA G 1 53 ? 52.717 -23.399 39.199 1.00 31.92 53 ALA G N 1
ATOM 11586 C CA . ALA G 1 53 ? 52.790 -23.888 40.571 1.00 30.23 53 ALA G CA 1
ATOM 11587 C C . ALA G 1 53 ? 54.226 -23.747 41.060 1.00 34.59 53 ALA G C 1
ATOM 11588 O O . ALA G 1 53 ? 55.138 -24.382 40.518 1.00 28.69 53 ALA G O 1
ATOM 11590 N N . LEU G 1 54 ? 54.422 -22.901 42.070 1.00 27.49 54 LEU G N 1
ATOM 11591 C CA . LEU G 1 54 ? 55.729 -22.735 42.693 1.00 31.24 54 LEU G CA 1
ATOM 11592 C C . LEU G 1 54 ? 56.025 -23.902 43.619 1.00 31.25 54 LEU G C 1
ATOM 11593 O O . LEU G 1 54 ? 55.125 -24.443 44.262 1.00 29.14 54 LEU G O 1
ATOM 11598 N N . ALA G 1 55 ? 57.302 -24.276 43.711 1.00 30.56 55 ALA G N 1
ATOM 11599 C CA . ALA G 1 55 ? 57.681 -25.269 44.710 1.00 33.98 55 ALA G CA 1
ATOM 11600 C C . ALA G 1 55 ? 58.029 -24.629 46.044 1.00 30.83 55 ALA G C 1
ATOM 11601 O O . ALA G 1 55 ? 57.953 -25.299 47.082 1.00 29.09 55 ALA G O 1
ATOM 11603 N N . GLU G 1 56 ? 58.373 -23.345 46.018 1.00 27.51 56 GLU G N 1
ATOM 11604 C CA . GLU G 1 56 ? 58.850 -22.598 47.169 1.00 31.96 56 GLU G CA 1
ATOM 11605 C C . GLU G 1 56 ? 57.839 -22.598 48.312 1.00 31.97 56 GLU G C 1
ATOM 11606 O O . GLU G 1 56 ? 56.626 -22.538 48.100 1.00 32.89 56 GLU G O 1
ATOM 11612 N N . GLN G 1 57 ? 58.359 -22.603 49.538 1.00 32.74 57 GLN G N 1
ATOM 11613 C CA . GLN G 1 57 ? 57.513 -22.694 50.720 1.00 32.22 57 GLN G CA 1
ATOM 11614 C C . GLN G 1 57 ? 57.749 -21.549 51.699 1.00 29.54 57 GLN G C 1
ATOM 11615 O O . GLN G 1 57 ? 56.876 -21.242 52.514 1.00 32.46 57 GLN G O 1
ATOM 11621 N N . LYS G 1 58 ? 58.910 -20.926 51.648 1.00 30.50 58 LYS G N 1
ATOM 11622 C CA . LYS G 1 58 ? 59.122 -19.907 52.663 1.00 31.64 58 LYS G CA 1
ATOM 11623 C C . LYS G 1 58 ? 58.495 -18.587 52.221 1.00 32.03 58 LYS G C 1
ATOM 11624 O O . LYS G 1 58 ? 58.651 -18.177 51.064 1.00 26.71 58 LYS G O 1
ATOM 11630 N N . PRO G 1 59 ? 57.763 -17.915 53.115 1.00 27.72 59 PRO G N 1
ATOM 11631 C CA . PRO G 1 59 ? 57.042 -16.697 52.699 1.00 24.50 59 PRO G CA 1
ATOM 11632 C C . PRO G 1 59 ? 57.945 -15.637 52.101 1.00 22.66 59 PRO G C 1
ATOM 11633 O O . PRO G 1 59 ? 57.544 -14.954 51.151 1.00 25.36 59 PRO G O 1
ATOM 11637 N N . GLU G 1 60 ? 59.159 -15.481 52.626 1.00 24.06 60 GLU G N 1
ATOM 11638 C CA . GLU G 1 60 ? 60.069 -14.445 52.158 1.00 25.31 60 GLU G CA 1
ATOM 11639 C C . GLU G 1 60 ? 60.673 -14.738 50.794 1.00 25.45 60 GLU G C 1
ATOM 11640 O O . GLU G 1 60 ? 61.333 -13.854 50.240 1.00 27.95 60 GLU G O 1
ATOM 11646 N N . ARG G 1 61 ? 60.488 -15.946 50.250 1.00 26.35 61 ARG G N 1
ATOM 11647 C CA . ARG G 1 61 ? 61.096 -16.325 48.975 1.00 29.07 61 ARG G CA 1
ATOM 11648 C C . ARG G 1 61 ? 60.089 -16.405 47.835 1.00 28.50 61 ARG G C 1
ATOM 11649 O O . ARG G 1 61 ? 60.489 -16.617 46.678 1.00 28.13 61 ARG G O 1
ATOM 11657 N N . LEU G 1 62 ? 58.798 -16.248 48.130 1.00 27.02 62 LEU G N 1
ATOM 11658 C CA . LEU G 1 62 ? 57.763 -16.379 47.110 1.00 27.60 62 LEU G CA 1
ATOM 11659 C C . LEU G 1 62 ? 57.864 -15.280 46.063 1.00 26.52 62 LEU G C 1
ATOM 11660 O O . LEU G 1 62 ? 57.594 -15.521 44.879 1.00 26.59 62 LEU G O 1
ATOM 11665 N N . VAL G 1 63 ? 58.233 -14.065 46.474 1.00 27.57 63 VAL G N 1
ATOM 11666 C CA . VAL G 1 63 ? 58.259 -12.957 45.526 1.00 27.91 63 VAL G CA 1
ATOM 11667 C C . VAL G 1 63 ? 59.357 -13.172 44.483 1.00 30.41 63 VAL G C 1
ATOM 11668 O O . VAL G 1 63 ? 59.123 -13.024 43.277 1.00 27.18 63 VAL G O 1
ATOM 11672 N N . ASP G 1 64 ? 60.556 -13.570 44.920 1.00 28.42 64 ASP G N 1
ATOM 11673 C CA . ASP G 1 64 ? 61.625 -13.822 43.952 1.00 29.70 64 ASP G CA 1
ATOM 11674 C C . ASP G 1 64 ? 61.295 -15.012 43.060 1.00 29.03 64 ASP G C 1
ATOM 11675 O O . ASP G 1 64 ? 61.549 -14.976 41.849 1.00 31.35 64 ASP G O 1
ATOM 11680 N N . ALA G 1 65 ? 60.716 -16.069 43.634 1.00 25.94 65 ALA G N 1
ATOM 11681 C CA . ALA G 1 65 ? 60.304 -17.211 42.827 1.00 30.24 65 ALA G CA 1
ATOM 11682 C C . ALA G 1 65 ? 59.272 -16.807 41.779 1.00 30.94 65 ALA G C 1
ATOM 11683 O O . ALA G 1 65 ? 59.319 -17.277 40.634 1.00 31.62 65 ALA G O 1
ATOM 11685 N N . THR G 1 66 ? 58.337 -15.924 42.148 1.00 29.93 66 THR G N 1
ATOM 11686 C CA . THR G 1 66 ? 57.337 -15.460 41.189 1.00 25.67 66 THR G CA 1
ATOM 11687 C C . THR G 1 66 ? 57.976 -14.630 40.082 1.00 30.18 66 THR G C 1
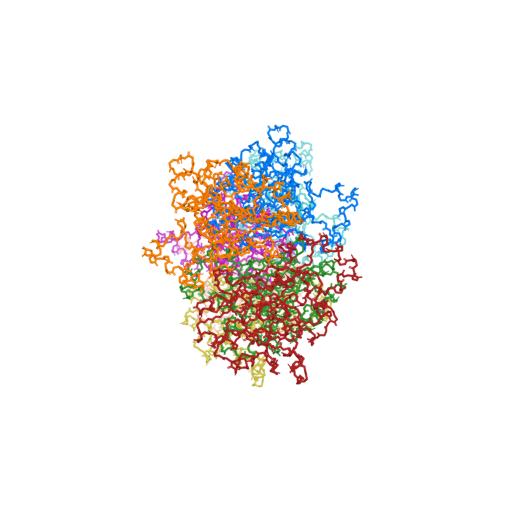ATOM 11688 O O . THR G 1 66 ? 57.603 -14.750 38.905 1.00 29.47 66 THR G O 1
ATOM 11692 N N . LEU G 1 67 ? 58.930 -13.772 40.444 1.00 30.64 67 LEU G N 1
ATOM 11693 C CA . LEU G 1 67 ? 59.615 -12.928 39.476 1.00 28.05 67 LEU G CA 1
ATOM 11694 C C . LEU G 1 67 ? 60.525 -13.727 38.538 1.00 32.87 67 LEU G C 1
ATOM 11695 O O . LEU G 1 67 ? 61.115 -13.139 37.625 1.00 33.94 67 LEU G O 1
ATOM 11700 N N . GLN G 1 68 ? 60.643 -15.045 38.731 1.00 34.44 68 GLN G N 1
ATOM 11701 C CA . GLN G 1 68 ? 61.261 -15.890 37.716 1.00 36.17 68 GLN G CA 1
ATOM 11702 C C . GLN G 1 68 ? 60.347 -16.083 36.516 1.00 39.31 68 GLN G C 1
ATOM 11703 O O . GLN G 1 68 ? 60.807 -16.525 35.458 1.00 39.62 68 GLN G O 1
ATOM 11709 N N . HIS G 1 69 ? 59.066 -15.759 36.654 1.00 34.93 69 HIS G N 1
ATOM 11710 C CA . HIS G 1 69 ? 58.089 -16.016 35.611 1.00 33.74 69 HIS G CA 1
ATOM 11711 C C . HIS G 1 69 ? 57.578 -14.751 34.943 1.00 33.76 69 HIS G C 1
ATOM 11712 O O . HIS G 1 69 ? 56.757 -14.845 34.025 1.00 35.25 69 HIS G O 1
ATOM 11719 N N . GLY G 1 70 ? 58.053 -13.582 35.356 1.00 32.68 70 GLY G N 1
ATOM 11720 C CA . GLY G 1 70 ? 57.667 -12.345 34.705 1.00 32.51 70 GLY G CA 1
ATOM 11721 C C . GLY G 1 70 ? 58.495 -11.208 35.253 1.00 32.49 70 GLY G C 1
ATOM 11722 O O . GLY G 1 70 ? 59.268 -11.377 36.199 1.00 38.19 70 GLY G O 1
ATOM 11723 N N . GLU G 1 71 ? 58.316 -10.036 34.646 1.00 32.77 71 GLU G N 1
ATOM 11724 C CA . GLU G 1 71 ? 59.152 -8.899 35.008 1.00 33.96 71 GLU G CA 1
ATOM 11725 C C . GLU G 1 71 ? 58.621 -8.152 36.219 1.00 34.60 71 GLU G C 1
ATOM 11726 O O . GLU G 1 71 ? 59.400 -7.502 36.928 1.00 32.29 71 GLU G O 1
ATOM 11732 N N . ALA G 1 72 ? 57.316 -8.228 36.472 1.00 29.13 72 ALA G N 1
ATOM 11733 C CA . ALA G 1 72 ? 56.733 -7.524 37.604 1.00 31.02 72 ALA G CA 1
ATOM 11734 C C . ALA G 1 72 ? 55.482 -8.245 38.082 1.00 26.60 72 ALA G C 1
ATOM 11735 O O . ALA G 1 72 ? 54.778 -8.898 37.304 1.00 27.09 72 ALA G O 1
ATOM 11737 N N . ILE G 1 73 ? 55.217 -8.109 39.377 1.00 24.97 73 ILE G N 1
ATOM 11738 C CA . ILE G 1 73 ? 54.005 -8.625 39.998 1.00 25.02 73 ILE G CA 1
ATOM 11739 C C . ILE G 1 73 ? 52.964 -7.516 39.996 1.00 24.63 73 ILE G C 1
ATOM 11740 O O . ILE G 1 73 ? 53.221 -6.417 40.500 1.00 28.33 73 ILE G O 1
ATOM 11745 N N . ASP G 1 74 ? 51.787 -7.793 39.429 1.00 23.40 74 ASP G N 1
ATOM 11746 C CA . ASP G 1 74 ? 50.737 -6.780 39.457 1.00 22.92 74 ASP G CA 1
ATOM 11747 C C . ASP G 1 74 ? 49.865 -6.884 40.703 1.00 23.04 74 ASP G C 1
ATOM 11748 O O . ASP G 1 74 ? 49.450 -5.854 41.252 1.00 18.76 74 ASP G O 1
ATOM 11753 N N . THR G 1 75 ? 49.564 -8.108 41.140 1.00 22.28 75 THR G N 1
ATOM 11754 C CA . THR G 1 75 ? 48.707 -8.330 42.301 1.00 22.11 75 THR G CA 1
ATOM 11755 C C . THR G 1 75 ? 49.253 -9.481 43.132 1.00 21.76 75 THR G C 1
ATOM 11756 O O . THR G 1 75 ? 49.657 -10.515 42.590 1.00 22.10 75 THR G O 1
ATOM 11760 N N . ILE G 1 76 ? 49.269 -9.306 44.453 1.00 19.70 76 ILE G N 1
ATOM 11761 C CA . ILE G 1 76 ? 49.541 -10.401 45.378 1.00 17.59 76 ILE G CA 1
ATOM 11762 C C . ILE G 1 76 ? 48.268 -10.640 46.173 1.00 21.41 76 ILE G C 1
ATOM 11763 O O . ILE G 1 76 ? 47.714 -9.694 46.747 1.00 21.65 76 ILE G O 1
ATOM 11768 N N . VAL G 1 77 ? 47.790 -11.885 46.184 1.00 17.96 77 VAL G N 1
ATOM 11769 C CA . VAL G 1 77 ? 46.666 -12.283 47.031 1.00 18.70 77 VAL G CA 1
ATOM 11770 C C . VAL G 1 77 ? 47.245 -13.107 48.171 1.00 20.62 77 VAL G C 1
ATOM 11771 O O . VAL G 1 77 ? 47.604 -14.280 47.987 1.00 20.29 77 VAL G O 1
ATOM 11775 N N . SER G 1 78 ? 47.346 -12.491 49.352 1.00 16.77 78 SER G N 1
ATOM 11776 C CA . SER G 1 78 ? 47.884 -13.161 50.533 1.00 17.69 78 SER G CA 1
ATOM 11777 C C . SER G 1 78 ? 46.736 -13.935 51.172 1.00 20.20 78 SER G C 1
ATOM 11778 O O . SER G 1 78 ? 46.034 -13.440 52.056 1.00 18.76 78 SER G O 1
ATOM 11781 N N . ASN G 1 79 ? 46.549 -15.175 50.717 1.00 18.24 79 ASN G N 1
ATOM 11782 C CA . ASN G 1 79 ? 45.390 -15.992 51.085 1.00 17.08 79 ASN G CA 1
ATOM 11783 C C . ASN G 1 79 ? 45.756 -16.919 52.250 1.00 18.63 79 ASN G C 1
ATOM 11784 O O . ASN G 1 79 ? 45.906 -18.132 52.116 1.00 24.10 79 ASN G O 1
ATOM 11789 N N . ASP G 1 80 ? 45.876 -16.325 53.434 1.00 21.27 80 ASP G N 1
ATOM 11790 C CA . ASP G 1 80 ? 46.395 -17.035 54.596 1.00 18.79 80 ASP G CA 1
ATOM 11791 C C . ASP G 1 80 ? 45.288 -17.805 55.309 1.00 23.60 80 ASP G C 1
ATOM 11792 O O . ASP G 1 80 ? 44.156 -17.325 55.423 1.00 17.40 80 ASP G O 1
ATOM 11797 N N . TYR G 1 81 ? 45.617 -18.999 55.799 1.00 19.52 81 TYR G N 1
ATOM 11798 C CA . TYR G 1 81 ? 44.595 -19.842 56.405 1.00 20.33 81 TYR G CA 1
ATOM 11799 C C . TYR G 1 81 ? 45.246 -20.842 57.350 1.00 20.64 81 TYR G C 1
ATOM 11800 O O . TYR G 1 81 ? 46.467 -20.997 57.383 1.00 22.80 81 TYR G O 1
ATOM 11809 N N . ILE G 1 82 ? 44.403 -21.490 58.146 1.00 19.93 82 ILE G N 1
ATOM 11810 C CA . ILE G 1 82 ? 44.745 -22.670 58.945 1.00 23.94 82 ILE G CA 1
ATOM 11811 C C . ILE G 1 82 ? 43.546 -23.606 58.847 1.00 22.97 82 ILE G C 1
ATOM 11812 O O . ILE G 1 82 ? 42.392 -23.143 58.833 1.00 24.48 82 ILE G O 1
ATOM 11817 N N . PRO G 1 83 ? 43.760 -24.916 58.772 1.00 27.34 83 PRO G N 1
ATOM 11818 C CA . PRO G 1 83 ? 42.635 -25.836 58.536 1.00 29.78 83 PRO G CA 1
ATOM 11819 C C . PRO G 1 83 ? 41.712 -25.951 59.741 1.00 25.98 83 PRO G C 1
ATOM 11820 O O . PRO G 1 83 ? 42.154 -25.894 60.892 1.00 33.40 83 PRO G O 1
ATOM 11824 N N . ARG G 1 84 ? 40.411 -26.091 59.470 1.00 26.38 84 ARG G N 1
ATOM 11825 C CA . ARG G 1 84 ? 39.473 -26.515 60.511 1.00 28.60 84 ARG G CA 1
ATOM 11826 C C . ARG G 1 84 ? 40.040 -27.796 61.115 1.00 32.42 84 ARG G C 1
ATOM 11827 O O . ARG G 1 84 ? 40.532 -28.637 60.374 1.00 28.01 84 ARG G O 1
ATOM 11835 N N . PRO G 1 85 ? 39.986 -27.952 62.456 1.00 30.17 85 PRO G N 1
ATOM 11836 C CA . PRO G 1 85 ? 39.329 -27.079 63.429 1.00 26.53 85 PRO G CA 1
ATOM 11837 C C . PRO G 1 85 ? 40.270 -26.128 64.177 1.00 24.77 85 PRO G C 1
ATOM 11838 O O . PRO G 1 85 ? 39.876 -25.623 65.229 1.00 24.04 85 PRO G O 1
ATOM 11842 N N . MET G 1 86 ? 41.476 -25.881 63.654 1.00 24.37 86 MET G N 1
ATOM 11843 C CA . MET G 1 86 ? 42.412 -25.015 64.368 1.00 22.49 86 MET G CA 1
ATOM 11844 C C . MET G 1 86 ? 41.848 -23.612 64.558 1.00 25.83 86 MET G C 1
ATOM 11845 O O . MET G 1 86 ? 42.224 -22.918 65.508 1.00 23.70 86 MET G O 1
ATOM 11850 N N . ASN G 1 87 ? 40.961 -23.171 63.660 1.00 26.85 87 ASN G N 1
ATOM 11851 C CA . ASN G 1 87 ? 40.374 -21.843 63.805 1.00 20.53 87 ASN G CA 1
ATOM 11852 C C . ASN G 1 87 ? 39.515 -21.729 65.062 1.00 23.13 87 ASN G C 1
ATOM 11853 O O . ASN G 1 87 ? 39.275 -20.612 65.540 1.00 19.30 87 ASN G O 1
ATOM 11858 N N . ARG G 1 88 ? 39.054 -22.849 65.614 1.00 18.87 88 ARG G N 1
ATOM 11859 C CA . ARG G 1 88 ? 38.234 -22.836 66.814 1.00 22.80 88 ARG G CA 1
ATOM 11860 C C . ARG G 1 88 ? 38.993 -23.269 68.069 1.00 20.88 88 ARG G C 1
ATOM 11861 O O . ARG G 1 88 ? 38.361 -23.616 69.073 1.00 20.55 88 ARG G O 1
ATOM 11869 N N . LEU G 1 89 ? 40.323 -23.233 68.049 1.00 19.37 89 LEU G N 1
ATOM 11870 C CA . LEU G 1 89 ? 41.085 -23.564 69.245 1.00 19.85 89 LEU G CA 1
ATOM 11871 C C . LEU G 1 89 ? 40.706 -22.611 70.372 1.00 23.74 89 LEU G C 1
ATOM 11872 O O . LEU G 1 89 ? 40.725 -21.392 70.175 1.00 18.97 89 LEU G O 1
ATOM 11877 N N . PRO G 1 90 ? 40.362 -23.119 71.547 1.00 25.32 90 PRO G N 1
ATOM 11878 C CA . PRO G 1 90 ? 40.087 -22.248 72.691 1.00 21.41 90 PRO G CA 1
ATOM 11879 C C . PRO G 1 90 ? 41.381 -21.842 73.385 1.00 23.25 90 PRO G C 1
ATOM 11880 O O . PRO G 1 90 ? 42.472 -22.322 73.069 1.00 25.48 90 PRO G O 1
ATOM 11884 N N . ILE G 1 91 ? 41.243 -20.954 74.374 1.00 22.67 91 ILE G N 1
ATOM 11885 C CA . ILE G 1 91 ? 42.408 -20.561 75.160 1.00 20.65 91 ILE G CA 1
ATOM 11886 C C . ILE G 1 91 ? 42.834 -21.693 76.099 1.00 25.90 91 ILE G C 1
ATOM 11887 O O . ILE G 1 91 ? 43.994 -22.118 76.096 1.00 23.39 91 ILE G O 1
ATOM 11892 N N . GLU G 1 92 ? 41.907 -22.208 76.904 1.00 26.95 92 GLU G N 1
ATOM 11893 C CA . GLU G 1 92 ? 42.259 -23.250 77.863 1.00 27.49 92 GLU G CA 1
ATOM 11894 C C . GLU G 1 92 ? 42.620 -24.559 77.171 1.00 24.56 92 GLU G C 1
ATOM 11895 O O . GLU G 1 92 ? 41.876 -25.049 76.318 1.00 26.55 92 GLU G O 1
ATOM 11901 N N . GLY G 1 93 ? 43.748 -25.146 77.577 1.00 27.01 93 GLY G N 1
ATOM 11902 C CA . GLY G 1 93 ? 44.128 -26.478 77.145 1.00 24.50 93 GLY G CA 1
ATOM 11903 C C . GLY G 1 93 ? 44.894 -26.533 75.846 1.00 31.93 93 GLY G C 1
ATOM 11904 O O . GLY G 1 93 ? 45.473 -27.583 75.523 1.00 30.32 93 GLY G O 1
ATOM 11905 N N . THR G 1 94 ? 44.914 -25.441 75.097 1.00 28.66 94 THR G N 1
ATOM 11906 C CA . THR G 1 94 ? 45.638 -25.386 73.841 1.00 25.82 94 THR G CA 1
ATOM 11907 C C . THR G 1 94 ? 47.137 -25.279 74.093 1.00 23.36 94 THR G C 1
ATOM 11908 O O . THR G 1 94 ? 47.588 -24.470 74.910 1.00 23.89 94 THR G O 1
ATOM 11912 N N . SER G 1 95 ? 47.915 -26.098 73.387 1.00 24.22 95 SER G N 1
ATOM 11913 C CA . SER G 1 95 ? 49.357 -26.101 73.581 1.00 22.66 95 SER G CA 1
ATOM 11914 C C . SER G 1 95 ? 49.979 -24.785 73.123 1.00 25.05 95 SER G C 1
ATOM 11915 O O . SER G 1 95 ? 49.468 -24.109 72.223 1.00 21.86 95 SER G O 1
ATOM 11918 N N . GLU G 1 96 ? 51.112 -24.438 73.747 1.00 24.10 96 GLU G N 1
ATOM 11919 C CA . GLU G 1 96 ? 51.884 -23.284 73.297 1.00 26.73 96 GLU G CA 1
ATOM 11920 C C . GLU G 1 96 ? 52.245 -23.413 71.825 1.00 26.99 96 GLU G C 1
ATOM 11921 O O . GLU G 1 96 ? 52.182 -22.431 71.078 1.00 24.26 96 GLU G O 1
ATOM 11927 N N . ALA G 1 97 ? 52.619 -24.619 71.386 1.00 25.92 97 ALA G N 1
ATOM 11928 C CA . ALA G 1 97 ? 52.929 -24.819 69.973 1.00 26.94 97 ALA G CA 1
ATOM 11929 C C . ALA G 1 97 ? 51.754 -24.422 69.086 1.00 25.60 97 ALA G C 1
ATOM 11930 O O . ALA G 1 97 ? 51.938 -23.755 68.060 1.00 26.52 97 ALA G O 1
ATOM 11932 N N . ASP G 1 98 ? 50.540 -24.827 69.461 1.00 23.88 98 ASP G N 1
ATOM 11933 C CA . ASP G 1 98 ? 49.379 -24.514 68.637 1.00 23.34 98 ASP G CA 1
ATOM 11934 C C . ASP G 1 98 ? 49.093 -23.016 68.620 1.00 24.71 98 ASP G C 1
ATOM 11935 O O . ASP G 1 98 ? 48.753 -22.462 67.565 1.00 20.89 98 ASP G O 1
ATOM 11940 N N . ILE G 1 99 ? 49.223 -22.352 69.775 1.00 22.22 99 ILE G N 1
ATOM 11941 C CA . ILE G 1 99 ? 49.072 -20.895 69.823 1.00 21.22 99 ILE G CA 1
ATOM 11942 C C . ILE G 1 99 ? 50.034 -20.233 68.845 1.00 22.02 99 ILE G C 1
ATOM 11943 O O . ILE G 1 99 ? 49.632 -19.431 67.993 1.00 23.97 99 ILE G O 1
ATOM 11948 N N . ARG G 1 100 ? 51.321 -20.586 68.935 1.00 22.09 100 ARG G N 1
ATOM 11949 C CA . ARG G 1 100 ? 52.312 -20.012 68.037 1.00 21.11 100 ARG G CA 1
ATOM 11950 C C . ARG G 1 100 ? 51.988 -20.325 66.580 1.00 22.23 100 ARG G C 1
ATOM 11951 O O . ARG G 1 100 ? 52.183 -19.479 65.700 1.00 21.71 100 ARG G O 1
ATOM 11959 N N . GLN G 1 101 ? 51.452 -21.520 66.309 1.00 22.87 101 GLN G N 1
ATOM 11960 C CA . GLN G 1 101 ? 51.188 -21.897 64.922 1.00 23.13 101 GLN G CA 1
ATOM 11961 C C . GLN G 1 101 ? 50.054 -21.075 64.320 1.00 25.32 101 GLN G C 1
ATOM 11962 O O . GLN G 1 101 ? 50.082 -20.753 63.123 1.00 22.26 101 GLN G O 1
ATOM 11968 N N . VAL G 1 102 ? 49.036 -20.748 65.123 1.00 21.18 102 VAL G N 1
ATOM 11969 C CA . VAL G 1 102 ? 47.964 -19.875 64.644 1.00 21.38 102 VAL G CA 1
ATOM 11970 C C . VAL G 1 102 ? 48.538 -18.530 64.218 1.00 19.32 102 VAL G C 1
ATOM 11971 O O . VAL G 1 102 ? 48.276 -18.044 63.110 1.00 19.29 102 VAL G O 1
ATOM 11975 N N . PHE G 1 103 ? 49.351 -17.920 65.082 1.00 20.96 103 PHE G N 1
ATOM 11976 C CA . PHE G 1 103 ? 49.961 -16.637 64.745 1.00 19.43 103 PHE G CA 1
ATOM 11977 C C . PHE G 1 103 ? 50.938 -16.775 63.585 1.00 21.98 103 PHE G C 1
ATOM 11978 O O . PHE G 1 103 ? 51.050 -15.870 62.754 1.00 17.99 103 PHE G O 1
ATOM 11986 N N . GLU G 1 104 ? 51.656 -17.897 63.511 1.00 19.05 104 GLU G N 1
ATOM 11987 C CA . GLU G 1 104 ? 52.630 -18.073 62.436 1.00 20.85 104 GLU G CA 1
ATOM 11988 C C . GLU G 1 104 ? 51.958 -18.063 61.068 1.00 20.60 104 GLU G C 1
ATOM 11989 O O . GLU G 1 104 ? 52.406 -17.372 60.144 1.00 18.32 104 GLU G O 1
ATOM 11995 N N . ALA G 1 105 ? 50.884 -18.838 60.914 1.00 18.70 105 ALA G N 1
ATOM 11996 C CA . ALA G 1 105 ? 50.246 -18.942 59.609 1.00 21.52 105 ALA G CA 1
ATOM 11997 C C . ALA G 1 105 ? 49.402 -17.721 59.279 1.00 20.62 105 ALA G C 1
ATOM 11998 O O . ALA G 1 105 ? 49.285 -17.360 58.105 1.00 20.57 105 ALA G O 1
ATOM 12000 N N . LEU G 1 106 ? 48.813 -17.066 60.281 1.00 19.34 106 LEU G N 1
ATOM 12001 C CA . LEU G 1 106 ? 47.863 -15.997 59.990 1.00 19.27 106 LEU G CA 1
ATOM 12002 C C . LEU G 1 106 ? 48.425 -14.590 60.156 1.00 18.37 106 LEU G C 1
ATOM 12003 O O . LEU G 1 106 ? 47.820 -13.637 59.632 1.00 19.05 106 LEU G O 1
ATOM 12008 N N . SER G 1 107 ? 49.529 -14.427 60.890 1.00 21.81 107 SER G N 1
ATOM 12009 C CA . SER G 1 107 ? 50.110 -13.114 61.166 1.00 18.49 107 SER G CA 1
ATOM 12010 C C . SER G 1 107 ? 51.557 -13.000 60.724 1.00 21.61 107 SER G C 1
ATOM 12011 O O . SER G 1 107 ? 51.907 -12.028 60.054 1.00 19.17 107 SER G O 1
ATOM 12014 N N . ILE G 1 108 ? 52.415 -13.953 61.093 1.00 16.10 108 ILE G N 1
ATOM 12015 C CA . ILE G 1 108 ? 53.840 -13.825 60.787 1.00 19.40 108 ILE G CA 1
ATOM 12016 C C . ILE G 1 108 ? 54.096 -14.049 59.297 1.00 19.06 108 ILE G C 1
ATOM 12017 O O . ILE G 1 108 ? 54.768 -13.243 58.641 1.00 22.60 108 ILE G O 1
ATOM 12022 N N . PHE G 1 109 ? 53.593 -15.159 58.755 1.00 19.05 109 PHE G N 1
ATOM 12023 C CA . PHE G 1 109 ? 53.717 -15.457 57.326 1.00 21.34 109 PHE G CA 1
ATOM 12024 C C . PHE G 1 109 ? 53.333 -14.276 56.443 1.00 23.50 109 PHE G C 1
ATOM 12025 O O . PHE G 1 109 ? 54.167 -13.858 55.622 1.00 22.28 109 PHE G O 1
ATOM 12033 N N . PRO G 1 110 ? 52.140 -13.674 56.563 1.00 21.98 110 PRO G N 1
ATOM 12034 C CA . PRO G 1 110 ? 51.843 -12.523 55.692 1.00 20.62 110 PRO G CA 1
ATOM 12035 C C . PRO G 1 110 ? 52.785 -11.338 55.899 1.00 17.84 110 PRO G C 1
ATOM 12036 O O . PRO G 1 110 ? 53.057 -10.619 54.932 1.00 18.12 110 PRO G O 1
ATOM 12040 N N . ILE G 1 111 ? 53.317 -11.127 57.110 1.00 16.53 111 ILE G N 1
ATOM 12041 C CA . ILE G 1 111 ? 54.266 -10.038 57.321 1.00 17.31 111 ILE G CA 1
ATOM 12042 C C . ILE G 1 111 ? 55.578 -10.310 56.591 1.00 19.94 111 ILE G C 1
ATOM 12043 O O . ILE G 1 111 ? 56.149 -9.407 55.976 1.00 21.15 111 ILE G O 1
ATOM 12048 N N . LEU G 1 112 ? 56.103 -11.536 56.686 1.00 17.86 112 LEU G N 1
ATOM 12049 C CA . LEU G 1 112 ? 57.362 -11.840 56.004 1.00 20.85 112 LEU G CA 1
ATOM 12050 C C . LEU G 1 112 ? 57.209 -11.728 54.491 1.00 20.05 112 LEU G C 1
ATOM 12051 O O . LEU G 1 112 ? 58.117 -11.249 53.799 1.00 21.95 112 LEU G O 1
ATOM 12056 N N . LEU G 1 113 ? 56.053 -12.141 53.971 1.00 19.94 113 LEU G N 1
ATOM 12057 C CA . LEU G 1 113 ? 55.750 -12.016 52.548 1.00 20.71 113 LEU G CA 1
ATOM 12058 C C . LEU G 1 113 ? 55.650 -10.550 52.131 1.00 25.79 113 LEU G C 1
ATOM 12059 O O . LEU G 1 113 ? 56.264 -10.134 51.141 1.00 24.02 113 LEU G O 1
ATOM 12064 N N . LEU G 1 114 ? 54.870 -9.753 52.873 1.00 22.70 114 LEU G N 1
ATOM 12065 C CA . LEU G 1 114 ? 54.764 -8.322 52.587 1.00 21.10 114 LEU G CA 1
ATOM 12066 C C . LEU G 1 114 ? 56.134 -7.655 52.629 1.00 20.73 114 LEU G C 1
ATOM 12067 O O . LEU G 1 114 ? 56.496 -6.886 51.729 1.00 22.30 114 LEU G O 1
ATOM 12072 N N . GLN G 1 115 ? 56.905 -7.929 53.685 1.00 18.35 115 GLN G N 1
ATOM 12073 C CA . GLN G 1 115 ? 58.229 -7.324 53.821 1.00 22.26 115 GLN G CA 1
ATOM 12074 C C . GLN G 1 115 ? 59.080 -7.571 52.579 1.00 22.64 115 GLN G C 1
ATOM 12075 O O . GLN G 1 115 ? 59.733 -6.654 52.067 1.00 22.00 115 GLN G O 1
ATOM 12081 N N . SER G 1 116 ? 59.092 -8.813 52.091 1.00 20.06 116 SER G N 1
ATOM 12082 C CA . SER G 1 116 ? 59.899 -9.165 50.923 1.00 23.88 116 SER G CA 1
ATOM 12083 C C . SER G 1 116 ? 59.388 -8.531 49.641 1.00 25.01 116 SER G C 1
ATOM 12084 O O . SER G 1 116 ? 60.123 -8.482 48.646 1.00 26.06 116 SER G O 1
ATOM 12087 N N . ALA G 1 117 ? 58.149 -8.055 49.632 1.00 24.83 117 ALA G N 1
ATOM 12088 C CA . ALA G 1 117 ? 57.559 -7.556 48.404 1.00 23.42 117 ALA G CA 1
ATOM 12089 C C . ALA G 1 117 ? 57.739 -6.060 48.196 1.00 20.51 117 ALA G C 1
ATOM 12090 O O . ALA G 1 117 ? 57.663 -5.611 47.048 1.00 22.87 117 ALA G O 1
ATOM 12092 N N . ILE G 1 118 ? 57.985 -5.284 49.258 1.00 19.98 118 ILE G N 1
ATOM 12093 C CA . ILE G 1 118 ? 57.922 -3.824 49.142 1.00 21.48 118 ILE G CA 1
ATOM 12094 C C . ILE G 1 118 ? 58.927 -3.310 48.112 1.00 21.40 118 ILE G C 1
ATOM 12095 O O . ILE G 1 118 ? 58.575 -2.539 47.210 1.00 23.67 118 ILE G O 1
ATOM 12100 N N . ALA G 1 119 ? 60.190 -3.719 48.233 1.00 23.48 119 ALA G N 1
ATOM 12101 C CA . ALA G 1 119 ? 61.211 -3.186 47.329 1.00 22.99 119 ALA G CA 1
ATOM 12102 C C . ALA G 1 119 ? 60.938 -3.525 45.867 1.00 24.14 119 ALA G C 1
ATOM 12103 O O . ALA G 1 119 ? 60.900 -2.593 45.048 1.00 20.81 119 ALA G O 1
ATOM 12105 N N . PRO G 1 120 ? 60.708 -4.786 45.466 1.00 20.84 120 PRO G N 1
ATOM 12106 C CA . PRO G 1 120 ? 60.423 -5.021 44.039 1.00 23.56 120 PRO G CA 1
ATOM 12107 C C . PRO G 1 120 ? 59.143 -4.352 43.571 1.00 23.22 120 PRO G C 1
ATOM 12108 O O . PRO G 1 120 ? 59.112 -3.795 42.469 1.00 23.19 120 PRO G O 1
ATOM 12112 N N . LEU G 1 121 ? 58.087 -4.387 44.388 1.00 21.91 121 LEU G N 1
ATOM 12113 C CA . LEU G 1 121 ? 56.843 -3.722 44.021 1.00 17.94 121 LEU G CA 1
ATOM 12114 C C . LEU G 1 121 ? 57.048 -2.222 43.868 1.00 21.20 121 LEU G C 1
ATOM 12115 O O . LEU G 1 121 ? 56.530 -1.616 42.924 1.00 24.12 121 LEU G O 1
ATOM 12120 N N . ARG G 1 122 ? 57.812 -1.599 44.773 1.00 20.03 122 ARG G N 1
ATOM 12121 C CA . ARG G 1 122 ? 58.055 -0.166 44.627 1.00 20.67 122 ARG G CA 1
ATOM 12122 C C . ARG G 1 122 ? 58.816 0.126 43.338 1.00 23.26 122 ARG G C 1
ATOM 12123 O O . ARG G 1 122 ? 58.468 1.061 42.604 1.00 23.63 122 ARG G O 1
ATOM 12131 N N . ALA G 1 123 ? 59.846 -0.673 43.037 1.00 19.99 123 ALA G N 1
ATOM 12132 C CA . ALA G 1 123 ? 60.625 -0.432 41.823 1.00 24.19 123 ALA G CA 1
ATOM 12133 C C . ALA G 1 123 ? 59.793 -0.641 40.561 1.00 25.90 123 ALA G C 1
ATOM 12134 O O . ALA G 1 123 ? 60.008 0.053 39.557 1.00 24.84 123 ALA G O 1
ATOM 12136 N N . ALA G 1 124 ? 58.854 -1.588 40.584 1.00 22.62 124 ALA G N 1
ATOM 12137 C CA . ALA G 1 124 ? 57.960 -1.813 39.451 1.00 25.65 124 ALA G CA 1
ATOM 12138 C C . ALA G 1 124 ? 56.870 -0.754 39.321 1.00 26.93 124 ALA G C 1
ATOM 12139 O O . ALA G 1 124 ? 56.072 -0.828 38.381 1.00 29.55 124 ALA G O 1
ATOM 12141 N N . GLY G 1 125 ? 56.813 0.225 40.221 1.00 23.37 125 GLY G N 1
ATOM 12142 C CA . GLY G 1 125 ? 55.864 1.312 40.106 1.00 27.27 125 GLY G CA 1
ATOM 12143 C C . GLY G 1 125 ? 54.564 1.123 40.860 1.00 26.09 125 GLY G C 1
ATOM 12144 O O . GLY G 1 125 ? 53.682 1.989 40.768 1.00 25.31 125 GLY G O 1
ATOM 12145 N N . GLY G 1 126 ? 54.422 0.034 41.604 1.00 21.76 126 GLY G N 1
ATOM 12146 C CA . GLY G 1 126 ? 53.235 -0.228 42.392 1.00 23.19 126 GLY G CA 1
ATOM 12147 C C . GLY G 1 126 ? 52.650 -1.589 42.086 1.00 23.13 126 GLY G C 1
ATOM 12148 O O . GLY G 1 126 ? 53.113 -2.320 41.217 1.00 23.35 126 GLY G O 1
ATOM 12149 N N . ALA G 1 127 ? 51.605 -1.926 42.849 1.00 18.48 127 ALA G N 1
ATOM 12150 C CA . ALA G 1 127 ? 50.914 -3.203 42.771 1.00 17.76 127 ALA G CA 1
ATOM 12151 C C . ALA G 1 127 ? 49.737 -3.160 43.734 1.00 20.24 127 ALA G C 1
ATOM 12152 O O . ALA G 1 127 ? 49.552 -2.158 44.439 1.00 21.24 127 ALA G O 1
ATOM 12154 N N . SER G 1 128 ? 48.950 -4.232 43.762 1.00 16.23 128 SER G N 1
ATOM 12155 C CA . SER G 1 128 ? 47.909 -4.451 44.759 1.00 19.97 128 SER G CA 1
ATOM 12156 C C . SER G 1 128 ? 48.273 -5.668 45.602 1.00 20.54 128 SER G C 1
ATOM 12157 O O . SER G 1 128 ? 48.697 -6.704 45.070 1.00 18.46 128 SER G O 1
ATOM 12160 N N . VAL G 1 129 ? 48.123 -5.545 46.914 1.00 18.34 129 VAL G N 1
ATOM 12161 C CA . VAL G 1 129 ? 48.362 -6.654 47.824 1.00 18.28 129 VAL G CA 1
ATOM 12162 C C . VAL G 1 129 ? 47.075 -6.839 48.603 1.00 18.75 129 VAL G C 1
ATOM 12163 O O . VAL G 1 129 ? 46.665 -5.945 49.353 1.00 18.18 129 VAL G O 1
ATOM 12167 N N . ILE G 1 130 ? 46.418 -7.970 48.388 1.00 17.19 130 ILE G N 1
ATOM 12168 C CA . ILE G 1 130 ? 45.091 -8.246 48.931 1.00 18.63 130 ILE G CA 1
ATOM 12169 C C . ILE G 1 130 ? 45.232 -9.349 49.967 1.00 17.38 130 ILE G C 1
ATOM 12170 O O . ILE G 1 130 ? 45.625 -10.475 49.634 1.00 18.96 130 ILE G O 1
ATOM 12175 N N . PHE G 1 131 ? 44.916 -9.034 51.223 1.00 16.80 131 PHE G N 1
ATOM 12176 C CA . PHE G 1 131 ? 45.052 -9.981 52.326 1.00 15.34 131 PHE G CA 1
ATOM 12177 C C . PHE G 1 131 ? 43.691 -10.609 52.600 1.00 17.87 131 PHE G C 1
ATOM 12178 O O . PHE G 1 131 ? 42.732 -9.900 52.918 1.00 18.75 131 PHE G O 1
ATOM 12186 N N . ILE G 1 132 ? 43.588 -11.922 52.465 1.00 13.32 132 ILE G N 1
ATOM 12187 C CA . ILE G 1 132 ? 42.343 -12.585 52.836 1.00 14.35 132 ILE G CA 1
ATOM 12188 C C . ILE G 1 132 ? 42.450 -12.882 54.326 1.00 12.83 132 ILE G C 1
ATOM 12189 O O . ILE G 1 132 ? 43.315 -13.646 54.747 1.00 17.17 132 ILE G O 1
ATOM 12194 N N . THR G 1 133 ? 41.602 -12.232 55.129 1.00 15.77 133 THR G N 1
ATOM 12195 C CA . THR G 1 133 ? 41.639 -12.463 56.564 1.00 13.94 133 THR G CA 1
ATOM 12196 C C . THR G 1 133 ? 40.376 -13.209 56.999 1.00 20.09 133 THR G C 1
ATOM 12197 O O . THR G 1 133 ? 40.189 -14.374 56.633 1.00 16.77 133 THR G O 1
ATOM 12201 N N . SER G 1 134 ? 39.504 -12.557 57.766 1.00 16.05 134 SER G N 1
ATOM 12202 C CA . SER G 1 134 ? 38.303 -13.176 58.309 1.00 14.54 134 SER G CA 1
ATOM 12203 C C . SER G 1 134 ? 37.428 -12.073 58.878 1.00 14.47 134 SER G C 1
ATOM 12204 O O . SER G 1 134 ? 37.919 -10.995 59.226 1.00 17.20 134 SER G O 1
ATOM 12207 N N . SER G 1 135 ? 36.135 -12.365 59.020 1.00 13.80 135 SER G N 1
ATOM 12208 C CA . SER G 1 135 ? 35.265 -11.393 59.679 1.00 14.82 135 SER G CA 1
ATOM 12209 C C . SER G 1 135 ? 35.711 -11.136 61.117 1.00 16.71 135 SER G C 1
ATOM 12210 O O . SER G 1 135 ? 35.477 -10.045 61.647 1.00 16.27 135 SER G O 1
ATOM 12213 N N . VAL G 1 136 ? 36.376 -12.110 61.755 1.00 16.68 136 VAL G N 1
ATOM 12214 C CA . VAL G 1 136 ? 36.852 -11.902 63.126 1.00 15.25 136 VAL G CA 1
ATOM 12215 C C . VAL G 1 136 ? 38.082 -11.009 63.176 1.00 18.85 136 VAL G C 1
ATOM 12216 O O . VAL G 1 136 ? 38.567 -10.690 64.270 1.00 16.94 136 VAL G O 1
ATOM 12220 N N . GLY G 1 137 ? 38.601 -10.582 62.024 1.00 14.50 137 GLY G N 1
ATOM 12221 C CA . GLY G 1 137 ? 39.603 -9.534 62.033 1.00 16.53 137 GLY G CA 1
ATOM 12222 C C . GLY G 1 137 ? 39.045 -8.193 62.446 1.00 17.34 137 GLY G C 1
ATOM 12223 O O . GLY G 1 137 ? 39.810 -7.299 62.816 1.00 19.00 137 GLY G O 1
ATOM 12224 N N . LYS G 1 138 ? 37.734 -8.053 62.433 1.00 15.33 138 LYS G N 1
ATOM 12225 C CA . LYS G 1 138 ? 37.074 -6.841 62.904 1.00 16.33 138 LYS G CA 1
ATOM 12226 C C . LYS G 1 138 ? 36.061 -7.065 64.016 1.00 17.62 138 LYS G C 1
ATOM 12227 O O . LYS G 1 138 ? 35.925 -6.207 64.893 1.00 19.76 138 LYS G O 1
ATOM 12233 N N . LYS G 1 139 ? 35.310 -8.158 63.995 1.00 14.13 139 LYS G N 1
ATOM 12234 C CA . LYS G 1 139 ? 34.278 -8.387 65.008 1.00 14.90 139 LYS G CA 1
ATOM 12235 C C . LYS G 1 139 ? 34.487 -9.750 65.667 1.00 20.51 139 LYS G C 1
ATOM 12236 O O . LYS G 1 139 ? 34.598 -10.765 64.965 1.00 18.83 139 LYS G O 1
ATOM 12242 N N . PRO G 1 140 ? 34.514 -9.814 66.996 1.00 16.00 140 PRO G N 1
ATOM 12243 C CA . PRO G 1 140 ? 34.893 -11.055 67.677 1.00 12.83 140 PRO G CA 1
ATOM 12244 C C . PRO G 1 140 ? 33.813 -12.121 67.596 1.00 16.13 140 PRO G C 1
ATOM 12245 O O . PRO G 1 140 ? 32.630 -11.849 67.377 1.00 17.60 140 PRO G O 1
ATOM 12249 N N . LEU G 1 141 ? 34.251 -13.358 67.796 1.00 15.65 141 LEU G N 1
ATOM 12250 C CA . LEU G 1 141 ? 33.357 -14.503 67.919 1.00 17.98 141 LEU G CA 1
ATOM 12251 C C . LEU G 1 141 ? 33.874 -15.360 69.063 1.00 16.41 141 LEU G C 1
ATOM 12252 O O . LEU G 1 141 ? 35.088 -15.509 69.234 1.00 18.63 141 LEU G O 1
ATOM 12257 N N . ALA G 1 142 ? 32.949 -15.934 69.835 1.00 15.60 142 ALA G N 1
ATOM 12258 C CA . ALA G 1 142 ? 33.341 -16.631 71.054 1.00 17.86 142 ALA G CA 1
ATOM 12259 C C . ALA G 1 142 ? 34.226 -17.840 70.764 1.00 18.22 142 ALA G C 1
ATOM 12260 O O . ALA G 1 142 ? 35.100 -18.176 71.571 1.00 19.52 142 ALA G O 1
ATOM 12262 N N . TYR G 1 143 ? 34.030 -18.498 69.632 1.00 20.35 143 TYR G N 1
ATOM 12263 C CA . TYR G 1 143 ? 34.782 -19.716 69.361 1.00 22.85 143 TYR G CA 1
ATOM 12264 C C . TYR G 1 143 ? 36.108 -19.469 68.662 1.00 18.72 143 TYR G C 1
ATOM 12265 O O . TYR G 1 143 ? 36.812 -20.437 68.365 1.00 24.22 143 TYR G O 1
ATOM 12274 N N . ASN G 1 144 ? 36.498 -18.215 68.433 1.00 18.83 144 ASN G N 1
ATOM 12275 C CA . ASN G 1 144 ? 37.747 -17.892 67.738 1.00 18.86 144 ASN G CA 1
ATOM 12276 C C . ASN G 1 144 ? 38.672 -17.007 68.582 1.00 19.16 144 ASN G C 1
ATOM 12277 O O . ASN G 1 144 ? 39.140 -15.964 68.108 1.00 18.50 144 ASN G O 1
ATOM 12282 N N . PRO G 1 145 ? 39.008 -17.413 69.816 1.00 18.72 145 PRO G N 1
ATOM 12283 C CA . PRO G 1 145 ? 39.785 -16.529 70.698 1.00 16.81 145 PRO G CA 1
ATOM 12284 C C . PRO G 1 145 ? 41.292 -16.504 70.446 1.00 17.90 145 PRO G C 1
ATOM 12285 O O . PRO G 1 145 ? 41.981 -15.690 71.067 1.00 18.07 145 PRO G O 1
ATOM 12289 N N . LEU G 1 146 ? 41.830 -17.376 69.591 1.00 17.24 146 LEU G N 1
ATOM 12290 C CA . LEU G 1 146 ? 43.208 -17.293 69.119 1.00 15.78 146 LEU G CA 1
ATOM 12291 C C . LEU G 1 146 ? 43.277 -16.880 67.662 1.00 14.97 146 LEU G C 1
ATOM 12292 O O . LEU G 1 146 ? 44.077 -16.009 67.288 1.00 17.50 146 LEU G O 1
ATOM 12297 N N . TYR G 1 147 ? 42.416 -17.507 66.862 1.00 16.33 147 TYR G N 1
ATOM 12298 C CA . TYR G 1 147 ? 42.286 -17.213 65.442 1.00 19.12 147 TYR G CA 1
ATOM 12299 C C . TYR G 1 147 ? 41.893 -15.761 65.228 1.00 17.04 147 TYR G C 1
ATOM 12300 O O . TYR G 1 147 ? 42.395 -15.100 64.315 1.00 17.37 147 TYR G O 1
ATOM 12309 N N . GLY G 1 148 ? 41.002 -15.247 66.074 1.00 15.39 148 GLY G N 1
ATOM 12310 C CA . GLY G 1 148 ? 40.564 -13.871 65.988 1.00 17.34 148 GLY G CA 1
ATOM 12311 C C . GLY G 1 148 ? 41.719 -12.890 66.135 1.00 15.20 148 GLY G C 1
ATOM 12312 O O . GLY G 1 148 ? 41.976 -12.062 65.249 1.00 17.12 148 GLY G O 1
ATOM 12313 N N . PRO G 1 149 ? 42.424 -12.954 67.269 1.00 15.49 149 PRO G N 1
ATOM 12314 C CA . PRO G 1 149 ? 43.597 -12.083 67.459 1.00 14.94 149 PRO G CA 1
ATOM 12315 C C . PRO G 1 149 ? 44.587 -12.115 66.305 1.00 17.65 149 PRO G C 1
ATOM 12316 O O . PRO G 1 149 ? 45.066 -11.057 65.868 1.00 16.53 149 PRO G O 1
ATOM 12320 N N . ALA G 1 150 ? 44.903 -13.306 65.793 1.00 16.36 150 ALA G N 1
ATOM 12321 C CA . ALA G 1 150 ? 45.863 -13.391 64.697 1.00 18.10 150 ALA G CA 1
ATOM 12322 C C . ALA G 1 150 ? 45.327 -12.726 63.434 1.00 15.07 150 ALA G C 1
ATOM 12323 O O . ALA G 1 150 ? 46.070 -12.046 62.721 1.00 16.88 150 ALA G O 1
ATOM 12325 N N . ARG G 1 151 ? 44.046 -12.916 63.138 1.00 12.73 151 ARG G N 1
ATOM 12326 C CA . ARG G 1 151 ? 43.449 -12.230 61.998 1.00 13.53 151 ARG G CA 1
ATOM 12327 C C . ARG G 1 151 ? 43.424 -10.723 62.217 1.00 14.45 151 ARG G C 1
ATOM 12328 O O . ARG G 1 151 ? 43.666 -9.945 61.287 1.00 14.72 151 ARG G O 1
ATOM 12336 N N . ALA G 1 152 ? 43.111 -10.292 63.439 1.00 14.52 152 ALA G N 1
ATOM 12337 C CA . ALA G 1 152 ? 43.045 -8.857 63.721 1.00 16.05 152 ALA G CA 1
ATOM 12338 C C . ALA G 1 152 ? 44.402 -8.195 63.526 1.00 15.27 152 ALA G C 1
ATOM 12339 O O . ALA G 1 152 ? 44.480 -7.027 63.106 1.00 13.49 152 ALA G O 1
ATOM 12341 N N . ALA G 1 153 ? 45.478 -8.923 63.824 1.00 13.35 153 ALA G N 1
ATOM 12342 C CA . ALA G 1 153 ? 46.818 -8.398 63.601 1.00 15.59 153 ALA G CA 1
ATOM 12343 C C . ALA G 1 153 ? 47.037 -8.057 62.131 1.00 15.13 153 ALA G C 1
ATOM 12344 O O . ALA G 1 153 ? 47.566 -6.989 61.807 1.00 14.01 153 ALA G O 1
ATOM 12346 N N . THR G 1 154 ? 46.623 -8.953 61.228 1.00 15.30 154 THR G N 1
ATOM 12347 C CA . THR G 1 154 ? 46.899 -8.750 59.806 1.00 16.26 154 THR G CA 1
ATOM 12348 C C . THR G 1 154 ? 45.991 -7.677 59.206 1.00 17.10 154 THR G C 1
ATOM 12349 O O . THR G 1 154 ? 46.438 -6.893 58.357 1.00 16.31 154 THR G O 1
ATOM 12353 N N . VAL G 1 155 ? 44.751 -7.559 59.694 1.00 16.92 155 VAL G N 1
ATOM 12354 C CA . VAL G 1 155 ? 43.932 -6.412 59.304 1.00 14.52 155 VAL G CA 1
ATOM 12355 C C . VAL G 1 155 ? 44.607 -5.110 59.733 1.00 13.64 155 VAL G C 1
ATOM 12356 O O . VAL G 1 155 ? 44.669 -4.145 58.959 1.00 15.36 155 VAL G O 1
ATOM 12360 N N . ALA G 1 156 ? 45.128 -5.056 60.968 1.00 13.46 156 ALA G N 1
ATOM 12361 C CA . ALA G 1 156 ? 45.803 -3.839 61.428 1.00 15.35 156 ALA G CA 1
ATOM 12362 C C . ALA G 1 156 ? 47.081 -3.591 60.643 1.00 16.54 156 ALA G C 1
ATOM 12363 O O . ALA G 1 156 ? 47.471 -2.434 60.431 1.00 12.92 156 ALA G O 1
ATOM 12365 N N . LEU G 1 157 ? 47.738 -4.665 60.208 1.00 13.34 157 LEU G N 1
ATOM 12366 C CA . LEU G 1 157 ? 48.895 -4.531 59.327 1.00 15.91 157 LEU G CA 1
ATOM 12367 C C . LEU G 1 157 ? 48.515 -3.820 58.033 1.00 14.88 157 LEU G C 1
ATOM 12368 O O . LEU G 1 157 ? 49.224 -2.914 57.584 1.00 14.33 157 LEU G O 1
ATOM 12373 N N . VAL G 1 158 ? 47.405 -4.234 57.413 1.00 12.74 158 VAL G N 1
ATOM 12374 C CA . VAL G 1 158 ? 46.914 -3.543 56.218 1.00 16.39 158 VAL G CA 1
ATOM 12375 C C . VAL G 1 158 ? 46.678 -2.070 56.514 1.00 15.39 158 VAL G C 1
ATOM 12376 O O . VAL G 1 158 ? 47.169 -1.190 55.799 1.00 15.82 158 VAL G O 1
ATOM 12380 N N . GLU G 1 159 ? 45.911 -1.782 57.569 1.00 13.72 159 GLU G N 1
ATOM 12381 C CA . GLU G 1 159 ? 45.537 -0.400 57.853 1.00 14.71 159 GLU G CA 1
ATOM 12382 C C . GLU G 1 159 ? 46.761 0.462 58.134 1.00 15.93 159 GLU G C 1
ATOM 12383 O O . GLU G 1 159 ? 46.802 1.636 57.746 1.00 16.42 159 GLU G O 1
ATOM 12389 N N . SER G 1 160 ? 47.761 -0.086 58.823 1.00 12.51 160 SER G N 1
ATOM 12390 C CA . SER G 1 160 ? 48.918 0.737 59.146 1.00 13.16 160 SER G CA 1
ATOM 12391 C C . SER G 1 160 ? 49.899 0.810 57.977 1.00 16.75 160 SER G C 1
ATOM 12392 O O . SER G 1 160 ? 50.404 1.888 57.645 1.00 15.39 160 SER G O 1
ATOM 12395 N N . ALA G 1 161 ? 50.220 -0.331 57.367 1.00 14.40 161 ALA G N 1
ATOM 12396 C CA . ALA G 1 161 ? 51.206 -0.299 56.290 1.00 17.03 161 ALA G CA 1
ATOM 12397 C C . ALA G 1 161 ? 50.714 0.531 55.117 1.00 17.88 161 ALA G C 1
ATOM 12398 O O . ALA G 1 161 ? 51.522 1.152 54.409 1.00 17.68 161 ALA G O 1
ATOM 12400 N N . ALA G 1 162 ? 49.395 0.582 54.917 1.00 13.51 162 ALA G N 1
ATOM 12401 C CA . ALA G 1 162 ? 48.843 1.369 53.825 1.00 16.59 162 ALA G CA 1
ATOM 12402 C C . ALA G 1 162 ? 49.167 2.853 53.960 1.00 14.58 162 ALA G C 1
ATOM 12403 O O . ALA G 1 162 ? 49.228 3.554 52.949 1.00 17.29 162 ALA G O 1
ATOM 12405 N N . LYS G 1 163 ? 49.376 3.354 55.185 1.00 16.54 163 LYS G N 1
ATOM 12406 C CA . LYS G 1 163 ? 49.630 4.788 55.329 1.00 17.90 163 LYS G CA 1
ATOM 12407 C C . LYS G 1 163 ? 50.939 5.207 54.671 1.00 18.80 163 LYS G C 1
ATOM 12408 O O . LYS G 1 163 ? 51.072 6.366 54.261 1.00 20.50 163 LYS G O 1
ATOM 12414 N N . THR G 1 164 ? 51.926 4.310 54.598 1.00 18.70 164 THR G N 1
ATOM 12415 C CA . THR G 1 164 ? 53.193 4.637 53.949 1.00 20.12 164 THR G CA 1
ATOM 12416 C C . THR G 1 164 ? 53.328 4.035 52.557 1.00 21.44 164 THR G C 1
ATOM 12417 O O . THR G 1 164 ? 53.928 4.671 51.684 1.00 25.02 164 THR G O 1
ATOM 12421 N N . LEU G 1 165 ? 52.781 2.836 52.312 1.00 16.88 165 LEU G N 1
ATOM 12422 C CA . LEU G 1 165 ? 53.012 2.178 51.028 1.00 18.16 165 LEU G CA 1
ATOM 12423 C C . LEU G 1 165 ? 52.148 2.744 49.903 1.00 19.30 165 LEU G C 1
ATOM 12424 O O . LEU G 1 165 ? 52.522 2.614 48.726 1.00 19.35 165 LEU G O 1
ATOM 12429 N N . SER G 1 166 ? 51.014 3.374 50.236 1.00 18.55 166 SER G N 1
ATOM 12430 C CA . SER G 1 166 ? 50.111 3.887 49.206 1.00 22.24 166 SER G CA 1
ATOM 12431 C C . SER G 1 166 ? 50.777 4.949 48.336 1.00 21.60 166 SER G C 1
ATOM 12432 O O . SER G 1 166 ? 50.470 5.055 47.140 1.00 22.11 166 SER G O 1
ATOM 12435 N N . ARG G 1 167 ? 51.689 5.731 48.914 1.00 21.10 167 ARG G N 1
ATOM 12436 C CA . ARG G 1 167 ? 52.382 6.779 48.171 1.00 25.72 167 ARG G CA 1
ATOM 12437 C C . ARG G 1 167 ? 53.301 6.215 47.095 1.00 25.79 167 ARG G C 1
ATOM 12438 O O . ARG G 1 167 ? 53.641 6.931 46.146 1.00 26.75 167 ARG G O 1
ATOM 12446 N N . ASP G 1 168 ? 53.715 4.957 47.214 1.00 23.17 168 ASP G N 1
ATOM 12447 C CA . ASP G 1 168 ? 54.522 4.318 46.184 1.00 26.40 168 ASP G CA 1
ATOM 12448 C C . ASP G 1 168 ? 53.687 3.472 45.235 1.00 24.67 168 ASP G C 1
ATOM 12449 O O . ASP G 1 168 ? 54.242 2.662 44.482 1.00 22.54 168 ASP G O 1
ATOM 12454 N N . GLY G 1 169 ? 52.367 3.647 45.247 1.00 21.19 169 GLY G N 1
ATOM 12455 C CA . GLY G 1 169 ? 51.492 2.897 44.376 1.00 20.94 169 GLY G CA 1
ATOM 12456 C C . GLY G 1 169 ? 51.271 1.463 44.787 1.00 19.24 169 GLY G C 1
ATOM 12457 O O . GLY G 1 169 ? 50.704 0.698 44.003 1.00 18.51 169 GLY G O 1
ATOM 12458 N N . ILE G 1 170 ? 51.694 1.076 45.992 1.00 21.02 170 ILE G N 1
ATOM 12459 C CA . ILE G 1 170 ? 51.508 -0.274 46.510 1.00 19.24 170 ILE G CA 1
ATOM 12460 C C . ILE G 1 170 ? 50.252 -0.230 47.370 1.00 19.50 170 ILE G C 1
ATOM 12461 O O . ILE G 1 170 ? 50.297 0.240 48.504 1.00 20.75 170 ILE G O 1
ATOM 12466 N N . LEU G 1 171 ? 49.135 -0.724 46.832 1.00 19.15 171 LEU G N 1
ATOM 12467 C CA . LEU G 1 171 ? 47.812 -0.524 47.417 1.00 18.51 171 LEU G CA 1
ATOM 12468 C C . LEU G 1 171 ? 47.382 -1.778 48.179 1.00 15.87 171 LEU G C 1
ATOM 12469 O O . LEU G 1 171 ? 47.227 -2.852 47.584 1.00 20.68 171 LEU G O 1
ATOM 12474 N N . LEU G 1 172 ? 47.194 -1.638 49.494 1.00 16.13 172 LEU G N 1
ATOM 12475 C CA . LEU G 1 172 ? 46.881 -2.757 50.379 1.00 16.72 172 LEU G CA 1
ATOM 12476 C C . LEU G 1 172 ? 45.404 -2.755 50.780 1.00 16.42 172 LEU G C 1
ATOM 12477 O O . LEU G 1 172 ? 44.825 -1.700 51.056 1.00 17.60 172 LEU G O 1
ATOM 12482 N N . TYR G 1 173 ? 44.810 -3.946 50.823 1.00 15.26 173 TYR G N 1
ATOM 12483 C CA . TYR G 1 173 ? 43.425 -4.150 51.247 1.00 18.05 173 TYR G CA 1
ATOM 12484 C C . TYR G 1 173 ? 43.341 -5.416 52.087 1.00 20.07 173 TYR G C 1
ATOM 12485 O O . TYR G 1 173 ? 44.169 -6.320 51.957 1.00 16.65 173 TYR G O 1
ATOM 12494 N N . ALA G 1 174 ? 42.326 -5.485 52.948 1.00 15.39 174 ALA G N 1
ATOM 12495 C CA . ALA G 1 174 ? 41.986 -6.722 53.633 1.00 12.38 174 ALA G CA 1
ATOM 12496 C C . ALA G 1 174 ? 40.549 -7.069 53.310 1.00 15.35 174 ALA G C 1
ATOM 12497 O O . ALA G 1 174 ? 39.676 -6.194 53.321 1.00 16.33 174 ALA G O 1
ATOM 12499 N N . ILE G 1 175 ? 40.315 -8.343 53.015 1.00 14.39 175 ILE G N 1
ATOM 12500 C CA . ILE G 1 175 ? 38.969 -8.888 52.868 1.00 16.32 175 ILE G CA 1
ATOM 12501 C C . ILE G 1 175 ? 38.682 -9.780 54.065 1.00 16.47 175 ILE G C 1
ATOM 12502 O O . ILE G 1 175 ? 39.541 -10.570 54.477 1.00 15.44 175 ILE G O 1
ATOM 12507 N N . GLY G 1 176 ? 37.470 -9.661 54.623 1.00 14.97 176 GLY G N 1
ATOM 12508 C CA . GLY G 1 176 ? 37.121 -10.421 55.801 1.00 13.86 176 GLY G CA 1
ATOM 12509 C C . GLY G 1 176 ? 35.886 -11.271 55.586 1.00 16.32 176 GLY G C 1
ATOM 12510 O O . GLY G 1 176 ? 34.756 -10.832 55.812 1.00 15.38 176 GLY G O 1
ATOM 12511 N N . PRO G 1 177 ? 36.069 -12.501 55.117 1.00 17.10 177 PRO G N 1
ATOM 12512 C CA . PRO G 1 177 ? 34.913 -13.333 54.766 1.00 15.68 177 PRO G CA 1
ATOM 12513 C C . PRO G 1 177 ? 34.261 -13.985 55.977 1.00 15.73 177 PRO G C 1
ATOM 12514 O O . PRO G 1 177 ? 34.888 -14.233 57.004 1.00 16.25 177 PRO G O 1
ATOM 12518 N N . ASN G 1 178 ? 32.978 -14.291 55.808 1.00 16.66 178 ASN G N 1
ATOM 12519 C CA . ASN G 1 178 ? 32.268 -15.270 56.615 1.00 17.15 178 ASN G CA 1
ATOM 12520 C C . ASN G 1 178 ? 31.107 -15.761 55.760 1.00 18.23 178 ASN G C 1
ATOM 12521 O O . ASN G 1 178 ? 30.678 -15.064 54.838 1.00 16.56 178 ASN G O 1
ATOM 12526 N N . PHE G 1 179 ? 30.646 -16.986 56.020 1.00 17.07 179 PHE G N 1
ATOM 12527 C CA . PHE G 1 179 ? 29.556 -17.580 55.223 1.00 16.60 179 PHE G CA 1
ATOM 12528 C C . PHE G 1 179 ? 29.853 -17.476 53.726 1.00 16.86 179 PHE G C 1
ATOM 12529 O O . PHE G 1 179 ? 28.976 -17.195 52.903 1.00 17.16 179 PHE G O 1
ATOM 12537 N N . PHE G 1 180 ? 31.120 -17.664 53.387 1.00 17.95 180 PHE G N 1
ATOM 12538 C CA . PHE G 1 180 ? 31.606 -17.606 52.015 1.00 18.19 180 PHE G CA 1
ATOM 12539 C C . PHE G 1 180 ? 31.844 -19.044 51.567 1.00 18.83 180 PHE G C 1
ATOM 12540 O O . PHE G 1 180 ? 32.579 -19.790 52.221 1.00 16.22 180 PHE G O 1
ATOM 12548 N N . ASN G 1 181 ? 31.174 -19.446 50.486 1.00 19.89 181 ASN G N 1
ATOM 12549 C CA . ASN G 1 181 ? 31.287 -20.814 49.977 1.00 18.08 181 ASN G CA 1
ATOM 12550 C C . ASN G 1 181 ? 32.710 -21.046 49.485 1.00 15.45 181 ASN G C 1
ATOM 12551 O O . ASN G 1 181 ? 33.104 -20.500 48.451 1.00 20.07 181 ASN G O 1
ATOM 12556 N N . ASN G 1 182 ? 33.496 -21.811 50.252 1.00 19.67 182 ASN G N 1
ATOM 12557 C CA . ASN G 1 182 ? 34.914 -22.066 50.004 1.00 20.06 182 ASN G CA 1
ATOM 12558 C C . ASN G 1 182 ? 35.301 -23.398 50.628 1.00 21.89 182 ASN G C 1
ATOM 12559 O O . ASN G 1 182 ? 34.682 -23.823 51.611 1.00 19.61 182 ASN G O 1
ATOM 12564 N N . PRO G 1 183 ? 36.320 -24.077 50.092 1.00 23.78 183 PRO G N 1
ATOM 12565 C CA . PRO G 1 183 ? 36.584 -25.456 50.537 1.00 24.06 183 PRO G CA 1
ATOM 12566 C C . PRO G 1 183 ? 37.031 -25.572 51.984 1.00 21.34 183 PRO G C 1
ATOM 12567 O O . PRO G 1 183 ? 36.948 -26.671 52.550 1.00 23.96 183 PRO G O 1
ATOM 12571 N N . THR G 1 184 ? 37.484 -24.489 52.612 1.00 20.92 184 THR G N 1
ATOM 12572 C CA . THR G 1 184 ? 38.013 -24.585 53.968 1.00 21.05 184 THR G CA 1
ATOM 12573 C C . THR G 1 184 ? 36.936 -24.459 55.043 1.00 22.47 184 THR G C 1
ATOM 12574 O O . THR G 1 184 ? 36.820 -25.337 55.905 1.00 22.77 184 THR G O 1
ATOM 12578 N N . TYR G 1 185 ? 36.138 -23.389 55.015 1.00 19.27 185 TYR G N 1
ATOM 12579 C CA . TYR G 1 185 ? 35.206 -23.126 56.108 1.00 21.55 185 TYR G CA 1
ATOM 12580 C C . TYR G 1 185 ? 33.745 -23.411 55.772 1.00 19.87 185 TYR G C 1
ATOM 12581 O O . TYR G 1 185 ? 32.990 -23.777 56.674 1.00 21.86 185 TYR G O 1
ATOM 12590 N N . PHE G 1 186 ? 33.324 -23.280 54.513 1.00 20.10 186 PHE G N 1
ATOM 12591 C CA . PHE G 1 186 ? 31.942 -23.560 54.112 1.00 20.50 186 PHE G CA 1
ATOM 12592 C C . PHE G 1 186 ? 31.930 -24.321 52.791 1.00 19.49 186 PHE G C 1
ATOM 12593 O O . PHE G 1 186 ? 31.463 -23.817 51.765 1.00 18.78 186 PHE G O 1
ATOM 12601 N N . PRO G 1 187 ? 32.447 -25.544 52.780 1.00 20.73 187 PRO G N 1
ATOM 12602 C CA . PRO G 1 187 ? 32.448 -26.311 51.533 1.00 22.42 187 PRO G CA 1
ATOM 12603 C C . PRO G 1 187 ? 31.030 -26.638 51.102 1.00 23.64 187 PRO G C 1
ATOM 12604 O O . PRO G 1 187 ? 30.124 -26.773 51.928 1.00 21.01 187 PRO G O 1
ATOM 12608 N N . THR G 1 188 ? 30.848 -26.759 49.782 1.00 23.56 188 THR G N 1
ATOM 12609 C CA . THR G 1 188 ? 29.530 -27.068 49.235 1.00 22.40 188 THR G CA 1
ATOM 12610 C C . THR G 1 188 ? 28.927 -28.304 49.894 1.00 24.89 188 THR G C 1
ATOM 12611 O O . THR G 1 188 ? 27.709 -28.376 50.113 1.00 22.33 188 THR G O 1
ATOM 12615 N N . SER G 1 189 ? 29.772 -29.281 50.238 1.00 25.77 189 SER G N 1
ATOM 12616 C CA . SER G 1 189 ? 29.285 -30.504 50.865 1.00 22.96 189 SER G CA 1
ATOM 12617 C C . SER G 1 189 ? 28.667 -30.236 52.235 1.00 24.71 189 SER G C 1
ATOM 12618 O O . SER G 1 189 ? 27.711 -30.917 52.619 1.00 26.51 189 SER G O 1
ATOM 12621 N N . ASP G 1 190 ? 29.183 -29.246 52.978 1.00 23.24 190 ASP G N 1
ATOM 12622 C CA . ASP G 1 190 ? 28.542 -28.848 54.232 1.00 23.80 190 ASP G CA 1
ATOM 12623 C C . ASP G 1 190 ? 27.160 -28.258 53.981 1.00 23.74 190 ASP G C 1
ATOM 12624 O O . ASP G 1 190 ? 26.210 -28.544 54.721 1.00 21.05 190 ASP G O 1
ATOM 12629 N N . TRP G 1 191 ? 27.026 -27.429 52.940 1.00 20.43 191 TRP G N 1
ATOM 12630 C CA . TRP G 1 191 ? 25.718 -26.878 52.624 1.00 21.14 191 TRP G CA 1
ATOM 12631 C C . TRP G 1 191 ? 24.730 -27.985 52.298 1.00 23.44 191 TRP G C 1
ATOM 12632 O O . TRP G 1 191 ? 23.563 -27.926 52.701 1.00 22.69 191 TRP G O 1
ATOM 12643 N N . GLU G 1 192 ? 25.195 -29.026 51.602 1.00 21.16 192 GLU G N 1
ATOM 12644 C CA . GLU G 1 192 ? 24.309 -30.091 51.158 1.00 25.45 192 GLU G CA 1
ATOM 12645 C C . GLU G 1 192 ? 24.008 -31.089 52.266 1.00 27.41 192 GLU G C 1
ATOM 12646 O O . GLU G 1 192 ? 22.891 -31.617 52.331 1.00 31.59 192 GLU G O 1
ATOM 12652 N N . ASN G 1 193 ? 24.968 -31.335 53.159 1.00 25.62 193 ASN G N 1
ATOM 12653 C CA . ASN G 1 193 ? 24.873 -32.417 54.132 1.00 26.08 193 ASN G CA 1
ATOM 12654 C C . ASN G 1 193 ? 24.334 -31.991 55.486 1.00 29.19 193 ASN G C 1
ATOM 12655 O O . ASN G 1 193 ? 23.671 -32.797 56.149 1.00 25.59 193 ASN G O 1
ATOM 12660 N N . ASN G 1 194 ? 24.624 -30.765 55.930 1.00 25.38 194 ASN G N 1
ATOM 12661 C CA . ASN G 1 194 ? 24.342 -30.389 57.310 1.00 25.68 194 ASN G CA 1
ATOM 12662 C C . ASN G 1 194 ? 23.097 -29.522 57.395 1.00 26.64 194 ASN G C 1
ATOM 12663 O O . ASN G 1 194 ? 23.148 -28.343 57.008 1.00 25.92 194 ASN G O 1
ATOM 12668 N N . PRO G 1 195 ? 21.970 -30.044 57.894 1.00 25.87 195 PRO G N 1
ATOM 12669 C CA . PRO G 1 195 ? 20.760 -29.213 58.007 1.00 23.95 195 PRO G CA 1
ATOM 12670 C C . PRO G 1 195 ? 20.966 -27.955 58.828 1.00 25.87 195 PRO G C 1
ATOM 12671 O O . PRO G 1 195 ? 20.288 -26.950 58.581 1.00 26.17 195 PRO G O 1
ATOM 12675 N N . GLU G 1 196 ? 21.883 -27.977 59.793 1.00 25.76 196 GLU G N 1
ATOM 12676 C CA . GLU G 1 196 ? 22.036 -26.839 60.689 1.00 27.66 196 GLU G CA 1
ATOM 12677 C C . GLU G 1 196 ? 22.666 -25.638 59.995 1.00 28.08 196 GLU G C 1
ATOM 12678 O O . GLU G 1 196 ? 22.478 -24.512 60.460 1.00 27.98 196 GLU G O 1
ATOM 12684 N N . LEU G 1 197 ? 23.387 -25.839 58.887 1.00 24.79 197 LEU G N 1
ATOM 12685 C CA . LEU G 1 197 ? 24.086 -24.713 58.271 1.00 24.02 197 LEU G CA 1
ATOM 12686 C C . LEU G 1 197 ? 23.128 -23.798 57.517 1.00 24.92 197 LEU G C 1
ATOM 12687 O O . LEU G 1 197 ? 23.201 -22.570 57.645 1.00 20.26 197 LEU G O 1
ATOM 12692 N N . ARG G 1 198 ? 22.238 -24.369 56.705 1.00 22.64 198 ARG G N 1
ATOM 12693 C CA . ARG G 1 198 ? 21.295 -23.520 55.994 1.00 24.09 198 ARG G CA 1
ATOM 12694 C C . ARG G 1 198 ? 20.328 -22.839 56.956 1.00 22.44 198 ARG G C 1
ATOM 12695 O O . ARG G 1 198 ? 19.822 -21.757 56.647 1.00 23.38 198 ARG G O 1
ATOM 12703 N N . GLU G 1 199 ? 20.068 -23.435 58.125 1.00 24.82 199 GLU G N 1
ATOM 12704 C CA . GLU G 1 199 ? 19.181 -22.778 59.084 1.00 27.03 199 GLU G CA 1
ATOM 12705 C C . GLU G 1 199 ? 19.879 -21.589 59.742 1.00 24.83 199 GLU G C 1
ATOM 12706 O O . GLU G 1 199 ? 19.267 -20.537 59.949 1.00 24.65 199 GLU G O 1
ATOM 12712 N N . ARG G 1 200 ? 21.175 -21.729 60.020 1.00 23.85 200 ARG G N 1
ATOM 12713 C CA . ARG G 1 200 ? 21.977 -20.640 60.572 1.00 24.49 200 ARG G CA 1
ATOM 12714 C C . ARG G 1 200 ? 22.141 -19.503 59.567 1.00 25.57 200 ARG G C 1
ATOM 12715 O O . ARG G 1 200 ? 22.068 -18.321 59.930 1.00 21.78 200 ARG G O 1
ATOM 12723 N N . VAL G 1 201 ? 22.353 -19.843 58.297 1.00 19.81 201 VAL G N 1
ATOM 12724 C CA . VAL G 1 201 ? 22.450 -18.830 57.250 1.00 18.76 201 VAL G CA 1
ATOM 12725 C C . VAL G 1 201 ? 21.135 -18.072 57.115 1.00 20.28 201 VAL G C 1
ATOM 12726 O O . VAL G 1 201 ? 21.122 -16.840 56.971 1.00 20.70 201 VAL G O 1
ATOM 12730 N N . GLU G 1 202 ? 20.004 -18.790 57.159 1.00 22.22 202 GLU G N 1
ATOM 12731 C CA . GLU G 1 202 ? 18.708 -18.117 57.082 1.00 26.43 202 GLU G CA 1
ATOM 12732 C C . GLU G 1 202 ? 18.547 -17.122 58.221 1.00 24.67 202 GLU G C 1
ATOM 12733 O O . GLU G 1 202 ? 18.017 -16.020 58.029 1.00 27.70 202 GLU G O 1
ATOM 12739 N N . ARG G 1 203 ? 19.009 -17.484 59.413 1.00 24.11 203 ARG G N 1
ATOM 12740 C CA . ARG G 1 203 ? 18.819 -16.610 60.567 1.00 25.95 203 ARG G CA 1
ATOM 12741 C C . ARG G 1 203 ? 19.777 -15.426 60.537 1.00 26.10 203 ARG G C 1
ATOM 12742 O O . ARG G 1 203 ? 19.366 -14.286 60.782 1.00 23.95 203 ARG G O 1
ATOM 12750 N N . ASP G 1 204 ? 21.046 -15.675 60.204 1.00 24.07 204 ASP G N 1
ATOM 12751 C CA . ASP G 1 204 ? 22.126 -14.746 60.503 1.00 23.78 204 ASP G CA 1
ATOM 12752 C C . ASP G 1 204 ? 22.678 -13.990 59.297 1.00 21.41 204 ASP G C 1
ATOM 12753 O O . ASP G 1 204 ? 23.391 -13.001 59.491 1.00 22.61 204 ASP G O 1
ATOM 12758 N N . VAL G 1 205 ? 22.392 -14.424 58.073 1.00 18.42 205 VAL G N 1
ATOM 12759 C CA . VAL G 1 205 ? 22.973 -13.835 56.871 1.00 15.84 205 VAL G CA 1
ATOM 12760 C C . VAL G 1 205 ? 21.864 -13.102 56.120 1.00 20.40 205 VAL G C 1
ATOM 12761 O O . VAL G 1 205 ? 20.995 -13.751 55.505 1.00 16.26 205 VAL G O 1
ATOM 12765 N N . PRO G 1 206 ? 21.853 -11.760 56.128 1.00 17.65 206 PRO G N 1
ATOM 12766 C CA . PRO G 1 206 ? 20.791 -11.023 55.425 1.00 15.70 206 PRO G CA 1
ATOM 12767 C C . PRO G 1 206 ? 20.643 -11.416 53.967 1.00 17.63 206 PRO G C 1
ATOM 12768 O O . PRO G 1 206 ? 19.516 -11.540 53.479 1.00 16.68 206 PRO G O 1
ATOM 12772 N N . LEU G 1 207 ? 21.753 -11.670 53.276 1.00 19.10 207 LEU G N 1
ATOM 12773 C CA . LEU G 1 207 ? 21.662 -12.092 51.880 1.00 17.57 207 LEU G CA 1
ATOM 12774 C C . LEU G 1 207 ? 20.916 -13.417 51.734 1.00 20.66 207 LEU G C 1
ATOM 12775 O O . LEU G 1 207 ? 20.319 -13.672 50.683 1.00 22.64 207 LEU G O 1
ATOM 12780 N N . GLY G 1 208 ? 20.938 -14.259 52.769 1.00 19.61 208 GLY G N 1
ATOM 12781 C CA . GLY G 1 208 ? 20.206 -15.516 52.802 1.00 20.24 208 GLY G CA 1
ATOM 12782 C C . GLY G 1 208 ? 20.880 -16.688 52.118 1.00 19.71 208 GLY G C 1
ATOM 12783 O O . GLY G 1 208 ? 20.222 -17.707 51.889 1.00 18.88 208 GLY G O 1
ATOM 12784 N N . ARG G 1 209 ? 22.167 -16.582 51.800 1.00 16.96 209 ARG G N 1
ATOM 12785 C CA . ARG G 1 209 ? 22.904 -17.641 51.119 1.00 20.11 209 ARG G CA 1
ATOM 12786 C C . ARG G 1 209 ? 24.384 -17.434 51.388 1.00 21.75 209 ARG G C 1
ATOM 12787 O O . ARG G 1 209 ? 24.810 -16.346 51.757 1.00 16.75 209 ARG G O 1
ATOM 12795 N N . LEU G 1 210 ? 25.164 -18.483 51.167 1.00 16.03 210 LEU G N 1
ATOM 12796 C CA . LEU G 1 210 ? 26.612 -18.336 51.175 1.00 13.03 210 LEU G CA 1
ATOM 12797 C C . LEU G 1 210 ? 27.064 -17.470 50.006 1.00 16.31 210 LEU G C 1
ATOM 12798 O O . LEU G 1 210 ? 26.491 -17.526 48.912 1.00 17.92 210 LEU G O 1
ATOM 12803 N N . GLY G 1 211 ? 28.097 -16.666 50.235 1.00 18.26 211 GLY G N 1
ATOM 12804 C CA . GLY G 1 211 ? 28.688 -15.915 49.138 1.00 17.82 211 GLY G CA 1
ATOM 12805 C C . GLY G 1 211 ? 29.334 -16.868 48.144 1.00 19.10 211 GLY G C 1
ATOM 12806 O O . GLY G 1 211 ? 29.907 -17.891 48.520 1.00 18.81 211 GLY G O 1
ATOM 12807 N N . ARG G 1 212 ? 29.220 -16.517 46.800 1.00 17.62 212 ARG G N 1
ATOM 12808 C CA . ARG G 1 212 ? 29.715 -17.420 45.764 1.00 18.96 212 ARG G CA 1
ATOM 12809 C C . ARG G 1 212 ? 31.201 -17.207 45.481 1.00 17.92 212 ARG G C 1
ATOM 12810 O O . ARG G 1 212 ? 31.715 -16.095 45.618 1.00 17.52 212 ARG G O 1
ATOM 12818 N N . PRO G 1 213 ? 31.900 -18.262 45.054 1.00 16.87 213 PRO G N 1
ATOM 12819 C CA . PRO G 1 213 ? 33.292 -18.081 44.600 1.00 16.13 213 PRO G CA 1
ATOM 12820 C C . PRO G 1 213 ? 33.463 -16.951 43.601 1.00 17.72 213 PRO G C 1
ATOM 12821 O O . PRO G 1 213 ? 34.392 -16.143 43.733 1.00 20.24 213 PRO G O 1
ATOM 12825 N N . ASP G 1 214 ? 32.588 -16.872 42.595 1.00 20.08 214 ASP G N 1
ATOM 12826 C CA . ASP G 1 214 ? 32.751 -15.859 41.567 1.00 17.83 214 ASP G CA 1
ATOM 12827 C C . ASP G 1 214 ? 32.530 -14.460 42.117 1.00 17.91 214 ASP G C 1
ATOM 12828 O O . ASP G 1 214 ? 33.075 -13.497 41.567 1.00 18.44 214 ASP G O 1
ATOM 12833 N N . GLU G 1 215 ? 31.770 -14.332 43.207 1.00 18.26 215 GLU G N 1
ATOM 12834 C CA . GLU G 1 215 ? 31.595 -13.020 43.823 1.00 16.34 215 GLU G CA 1
ATOM 12835 C C . GLU G 1 215 ? 32.841 -12.597 44.596 1.00 16.88 215 GLU G C 1
ATOM 12836 O O . GLU G 1 215 ? 33.223 -11.420 44.561 1.00 18.37 215 GLU G O 1
ATOM 12842 N N . MET G 1 216 ? 33.491 -13.532 45.291 1.00 15.58 216 MET G N 1
ATOM 12843 C CA . MET G 1 216 ? 34.809 -13.231 45.841 1.00 17.31 216 MET G CA 1
ATOM 12844 C C . MET G 1 216 ? 35.782 -12.884 44.720 1.00 16.75 216 MET G C 1
ATOM 12845 O O . MET G 1 216 ? 36.585 -11.955 44.847 1.00 17.73 216 MET G O 1
ATOM 12850 N N . GLY G 1 217 ? 35.703 -13.611 43.599 1.00 19.52 217 GLY G N 1
ATOM 12851 C CA . GLY G 1 217 ? 36.564 -13.303 42.465 1.00 18.81 217 GLY G CA 1
ATOM 12852 C C . GLY G 1 217 ? 36.348 -11.901 41.921 1.00 20.58 217 GLY G C 1
ATOM 12853 O O . GLY G 1 217 ? 37.306 -11.191 41.614 1.00 20.80 217 GLY G O 1
ATOM 12854 N N . ALA G 1 218 ? 35.084 -11.492 41.793 1.00 18.04 218 ALA G N 1
ATOM 12855 C CA . ALA G 1 218 ? 34.739 -10.156 41.317 1.00 20.26 218 ALA G CA 1
ATOM 12856 C C . ALA G 1 218 ? 35.365 -9.078 42.192 1.00 16.96 218 ALA G C 1
ATOM 12857 O O . ALA G 1 218 ? 35.948 -8.114 41.687 1.00 15.57 218 ALA G O 1
ATOM 12859 N N . LEU G 1 219 ? 35.231 -9.217 43.517 1.00 17.92 219 LEU G N 1
ATOM 12860 C CA . LEU G 1 219 ? 35.846 -8.262 44.434 1.00 16.16 219 LEU G CA 1
ATOM 12861 C C . LEU G 1 219 ? 37.352 -8.214 44.234 1.00 16.49 219 LEU G C 1
ATOM 12862 O O . LEU G 1 219 ? 37.952 -7.135 44.192 1.00 16.45 219 LEU G O 1
ATOM 12867 N N . ILE G 1 220 ? 37.978 -9.380 44.099 1.00 14.85 220 ILE G N 1
ATOM 12868 C CA . ILE G 1 220 ? 39.434 -9.429 43.985 1.00 18.07 220 ILE G CA 1
ATOM 12869 C C . ILE G 1 220 ? 39.899 -8.770 42.686 1.00 15.79 220 ILE G C 1
ATOM 12870 O O . ILE G 1 220 ? 40.849 -7.981 42.684 1.00 17.74 220 ILE G O 1
ATOM 12875 N N . THR G 1 221 ? 39.241 -9.072 41.562 1.00 20.09 221 THR G N 1
ATOM 12876 C CA . THR G 1 221 ? 39.706 -8.492 40.301 1.00 18.61 221 THR G CA 1
ATOM 12877 C C . THR G 1 221 ? 39.403 -7.003 40.227 1.00 18.22 221 THR G C 1
ATOM 12878 O O . THR G 1 221 ? 40.174 -6.244 39.630 1.00 16.84 221 THR G O 1
ATOM 12882 N N . PHE G 1 222 ? 38.301 -6.565 40.843 1.00 18.66 222 PHE G N 1
ATOM 12883 C CA . PHE G 1 222 ? 38.023 -5.138 40.935 1.00 18.88 222 PHE G CA 1
ATOM 12884 C C . PHE G 1 222 ? 39.139 -4.413 41.681 1.00 16.81 222 PHE G C 1
ATOM 12885 O O . PHE G 1 222 ? 39.659 -3.396 41.215 1.00 18.63 222 PHE G O 1
ATOM 12893 N N . LEU G 1 223 ? 39.527 -4.927 42.852 1.00 16.55 223 LEU G N 1
ATOM 12894 C CA . LEU G 1 223 ? 40.647 -4.328 43.559 1.00 13.97 223 LEU G CA 1
ATOM 12895 C C . LEU G 1 223 ? 41.917 -4.385 42.719 1.00 15.93 223 LEU G C 1
ATOM 12896 O O . LEU G 1 223 ? 42.644 -3.399 42.627 1.00 16.97 223 LEU G O 1
ATOM 12901 N N . ALA G 1 224 ? 42.177 -5.528 42.071 1.00 17.46 224 ALA G N 1
ATOM 12902 C CA . ALA G 1 224 ? 43.401 -5.691 41.288 1.00 19.57 224 ALA G CA 1
ATOM 12903 C C . ALA G 1 224 ? 43.492 -4.703 40.126 1.00 21.30 224 ALA G C 1
ATOM 12904 O O . ALA G 1 224 ? 44.599 -4.354 39.691 1.00 19.58 224 ALA G O 1
ATOM 12906 N N . SER G 1 225 ? 42.350 -4.239 39.610 1.00 20.15 225 SER G N 1
ATOM 12907 C CA . SER G 1 225 ? 42.355 -3.299 38.488 1.00 21.37 225 SER G CA 1
ATOM 12908 C C . SER G 1 225 ? 42.897 -1.923 38.862 1.00 22.57 225 SER G C 1
ATOM 12909 O O . SER G 1 225 ? 43.283 -1.159 37.968 1.00 19.96 225 SER G O 1
ATOM 12912 N N . ARG G 1 226 ? 42.923 -1.582 40.153 1.00 19.46 226 ARG G N 1
ATOM 12913 C CA . ARG G 1 226 ? 43.311 -0.275 40.673 1.00 20.48 226 ARG G CA 1
ATOM 12914 C C . ARG G 1 226 ? 42.381 0.849 40.229 1.00 19.98 226 ARG G C 1
ATOM 12915 O O . ARG G 1 226 ? 42.681 2.025 40.474 1.00 25.58 226 ARG G O 1
ATOM 12923 N N . ARG G 1 227 ? 41.237 0.526 39.624 1.00 22.19 227 ARG G N 1
ATOM 12924 C CA . ARG G 1 227 ? 40.374 1.569 39.086 1.00 23.87 227 ARG G CA 1
ATOM 12925 C C . ARG G 1 227 ? 39.745 2.422 40.175 1.00 21.50 227 ARG G C 1
ATOM 12926 O O . ARG G 1 227 ? 39.352 3.554 39.892 1.00 20.65 227 ARG G O 1
ATOM 12934 N N . ALA G 1 228 ? 39.678 1.926 41.413 1.00 20.97 228 ALA G N 1
ATOM 12935 C CA . ALA G 1 228 ? 39.104 2.657 42.537 1.00 17.33 228 ALA G CA 1
ATOM 12936 C C . ALA G 1 228 ? 40.113 2.816 43.669 1.00 19.54 228 ALA G C 1
ATOM 12937 O O . ALA G 1 228 ? 39.778 2.709 44.847 1.00 20.42 228 ALA G O 1
ATOM 12939 N N . ALA G 1 229 ? 41.360 3.131 43.324 1.00 18.65 229 ALA G N 1
ATOM 12940 C CA . ALA G 1 229 ? 42.473 3.237 44.268 1.00 21.48 229 ALA G CA 1
ATOM 12941 C C . ALA G 1 229 ? 42.173 3.998 45.563 1.00 19.35 229 ALA G C 1
ATOM 12942 O O . ALA G 1 229 ? 42.776 3.678 46.597 1.00 21.33 229 ALA G O 1
ATOM 12944 N N . PRO G 1 230 ? 41.289 5.007 45.580 1.00 15.93 230 PRO G N 1
ATOM 12945 C CA . PRO G 1 230 ? 41.072 5.743 46.836 1.00 18.26 230 PRO G CA 1
ATOM 12946 C C . PRO G 1 230 ? 40.438 4.943 47.967 1.00 16.82 230 PRO G C 1
ATOM 12947 O O . PRO G 1 230 ? 40.339 5.500 49.073 1.00 16.18 230 PRO G O 1
ATOM 12951 N N . ILE G 1 231 ? 39.993 3.702 47.744 1.00 18.43 231 ILE G N 1
ATOM 12952 C CA . ILE G 1 231 ? 39.438 2.890 48.833 1.00 21.46 231 ILE G CA 1
ATOM 12953 C C . ILE G 1 231 ? 40.552 2.072 49.480 1.00 18.82 231 ILE G C 1
ATOM 12954 O O . ILE G 1 231 ? 40.297 1.198 50.320 1.00 15.49 231 ILE G O 1
ATOM 12959 N N . VAL G 1 232 ? 41.795 2.393 49.116 1.00 17.88 232 VAL G N 1
ATOM 12960 C CA . VAL G 1 232 ? 42.962 1.697 49.647 1.00 15.75 232 VAL G CA 1
ATOM 12961 C C . VAL G 1 232 ? 43.001 1.734 51.174 1.00 18.52 232 VAL G C 1
ATOM 12962 O O . VAL G 1 232 ? 42.611 2.721 51.811 1.00 16.55 232 VAL G O 1
ATOM 12966 N N . GLY G 1 233 ? 43.500 0.647 51.761 1.00 17.75 233 GLY G N 1
ATOM 12967 C CA . GLY G 1 233 ? 43.947 0.644 53.138 1.00 17.12 233 GLY G CA 1
ATOM 12968 C C . GLY G 1 233 ? 42.893 0.303 54.151 1.00 18.52 233 GLY G C 1
ATOM 12969 O O . GLY G 1 233 ? 43.041 0.670 55.327 1.00 19.25 233 GLY G O 1
ATOM 12970 N N . GLN G 1 234 ? 41.833 -0.388 53.737 1.00 17.04 234 GLN G N 1
ATOM 12971 C CA . GLN G 1 234 ? 40.732 -0.665 54.636 1.00 20.29 234 GLN G CA 1
ATOM 12972 C C . GLN G 1 234 ? 40.277 -2.107 54.497 1.00 16.24 234 GLN G C 1
ATOM 12973 O O . GLN G 1 234 ? 40.691 -2.854 53.603 1.00 17.14 234 GLN G O 1
ATOM 12979 N N . PHE G 1 235 ? 39.404 -2.474 55.423 1.00 13.97 235 PHE G N 1
ATOM 12980 C CA . PHE G 1 235 ? 38.855 -3.808 55.551 1.00 13.61 235 PHE G CA 1
ATOM 12981 C C . PHE G 1 235 ? 37.514 -3.863 54.830 1.00 14.81 235 PHE G C 1
ATOM 12982 O O . PHE G 1 235 ? 36.674 -2.970 55.000 1.00 15.69 235 PHE G O 1
ATOM 12990 N N . PHE G 1 236 ? 37.311 -4.913 54.043 1.00 14.56 236 PHE G N 1
ATOM 12991 C CA . PHE G 1 236 ? 36.042 -5.174 53.379 1.00 16.76 236 PHE G CA 1
ATOM 12992 C C . PHE G 1 236 ? 35.421 -6.418 53.991 1.00 17.59 236 PHE G C 1
ATOM 12993 O O . PHE G 1 236 ? 36.025 -7.497 53.958 1.00 17.25 236 PHE G O 1
ATOM 13001 N N . ALA G 1 237 ? 34.227 -6.271 54.554 1.00 16.69 237 ALA G N 1
ATOM 13002 C CA . ALA G 1 237 ? 33.479 -7.454 54.956 1.00 17.76 237 ALA G CA 1
ATOM 13003 C C . ALA G 1 237 ? 32.908 -8.148 53.723 1.00 19.81 237 ALA G C 1
ATOM 13004 O O . ALA G 1 237 ? 32.417 -7.502 52.793 1.00 20.19 237 ALA G O 1
ATOM 13006 N N . PHE G 1 238 ? 32.985 -9.480 53.718 1.00 20.05 238 PHE G N 1
ATOM 13007 C CA . PHE G 1 238 ? 32.419 -10.318 52.652 1.00 18.09 238 PHE G CA 1
ATOM 13008 C C . PHE G 1 238 ? 31.585 -11.377 53.365 1.00 18.53 238 PHE G C 1
ATOM 13009 O O . PHE G 1 238 ? 31.975 -12.544 53.476 1.00 18.13 238 PHE G O 1
ATOM 13017 N N . THR G 1 239 ? 30.444 -10.943 53.905 1.00 14.05 239 THR G N 1
ATOM 13018 C CA . THR G 1 239 ? 29.672 -11.770 54.823 1.00 15.92 239 THR G CA 1
ATOM 13019 C C . THR G 1 239 ? 28.187 -11.800 54.490 1.00 17.77 239 THR G C 1
ATOM 13020 O O . THR G 1 239 ? 27.403 -12.331 55.289 1.00 18.60 239 THR G O 1
ATOM 13024 N N . GLY G 1 240 ? 27.773 -11.227 53.361 1.00 15.02 240 GLY G N 1
ATOM 13025 C CA . GLY G 1 240 ? 26.362 -11.188 53.056 1.00 16.15 240 GLY G CA 1
ATOM 13026 C C . GLY G 1 240 ? 25.554 -10.291 53.973 1.00 18.69 240 GLY G C 1
ATOM 13027 O O . GLY G 1 240 ? 24.357 -10.513 54.131 1.00 16.89 240 GLY G O 1
ATOM 13028 N N . GLY G 1 241 ? 26.184 -9.291 54.594 1.00 16.11 241 GLY G N 1
ATOM 13029 C CA . GLY G 1 241 ? 25.499 -8.423 55.538 1.00 18.20 241 GLY G CA 1
ATOM 13030 C C . GLY G 1 241 ? 25.501 -8.907 56.977 1.00 21.02 241 GLY G C 1
ATOM 13031 O O . GLY G 1 241 ? 24.875 -8.262 57.831 1.00 19.53 241 GLY G O 1
ATOM 13032 N N . TYR G 1 242 ? 26.157 -10.032 57.272 1.00 17.54 242 TYR G N 1
ATOM 13033 C CA . TYR G 1 242 ? 26.295 -10.482 58.655 1.00 19.62 242 TYR G CA 1
ATOM 13034 C C . TYR G 1 242 ? 27.030 -9.438 59.490 1.00 20.32 242 TYR G C 1
ATOM 13035 O O . TYR G 1 242 ? 26.576 -9.064 60.579 1.00 22.02 242 TYR G O 1
ATOM 13044 N N . LEU G 1 243 ? 28.154 -8.941 58.984 1.00 16.23 243 LEU G N 1
ATOM 13045 C CA . LEU G 1 243 ? 28.776 -7.709 59.489 1.00 20.09 243 LEU G CA 1
ATOM 13046 C C . LEU G 1 243 ? 28.155 -6.518 58.773 1.00 19.19 243 LEU G C 1
ATOM 13047 O O . LEU G 1 243 ? 27.713 -6.634 57.649 1.00 18.82 243 LEU G O 1
ATOM 13052 N N . PRO G 1 244 ? 28.153 -5.342 59.407 1.00 17.87 244 PRO G N 1
ATOM 13053 C CA . PRO G 1 244 ? 28.636 -5.068 60.757 1.00 19.67 244 PRO G CA 1
ATOM 13054 C C . PRO G 1 244 ? 27.659 -5.530 61.832 1.00 25.06 244 PRO G C 1
ATOM 13055 O O . PRO G 1 244 ? 28.086 -5.752 62.979 1.00 29.26 244 PRO G O 1
ATOM 13060 N N . MET H 1 1 ? 43.119 -8.399 102.582 1.00 35.01 1 MET H N 1
ATOM 13061 C CA . MET H 1 1 ? 43.455 -7.485 101.498 1.00 30.33 1 MET H CA 1
ATOM 13062 C C . MET H 1 1 ? 43.345 -8.162 100.142 1.00 24.24 1 MET H C 1
ATOM 13063 O O . MET H 1 1 ? 43.850 -9.261 99.953 1.00 28.88 1 MET H O 1
ATOM 13068 N N . LYS H 1 2 ? 42.689 -7.486 99.200 1.00 21.78 2 LYS H N 1
ATOM 13069 C CA . LYS H 1 2 ? 42.633 -7.985 97.833 1.00 23.27 2 LYS H CA 1
ATOM 13070 C C . LYS H 1 2 ? 44.033 -8.056 97.237 1.00 21.45 2 LYS H C 1
ATOM 13071 O O . LYS H 1 2 ? 44.903 -7.240 97.541 1.00 20.84 2 LYS H O 1
ATOM 13077 N N . ILE H 1 3 ? 44.250 -9.035 96.360 1.00 22.71 3 ILE H N 1
ATOM 13078 C CA . ILE H 1 3 ? 45.548 -9.238 95.732 1.00 18.45 3 ILE H CA 1
ATOM 13079 C C . ILE H 1 3 ? 45.456 -8.864 94.261 1.00 16.81 3 ILE H C 1
ATOM 13080 O O . ILE H 1 3 ? 44.534 -9.295 93.559 1.00 18.40 3 ILE H O 1
ATOM 13085 N N . ALA H 1 4 ? 46.402 -8.052 93.813 1.00 19.51 4 ALA H N 1
ATOM 13086 C CA . ALA H 1 4 ? 46.541 -7.696 92.412 1.00 17.74 4 ALA H CA 1
ATOM 13087 C C . ALA H 1 4 ? 47.918 -8.128 91.929 1.00 20.38 4 ALA H C 1
ATOM 13088 O O . ALA H 1 4 ? 48.899 -8.122 92.681 1.00 20.50 4 ALA H O 1
ATOM 13090 N N . LEU H 1 5 ? 47.974 -8.530 90.666 1.00 18.31 5 LEU H N 1
ATOM 13091 C CA . LEU H 1 5 ? 49.227 -8.797 89.975 1.00 20.07 5 LEU H CA 1
ATOM 13092 C C . LEU H 1 5 ? 49.371 -7.765 88.871 1.00 16.93 5 LEU H C 1
ATOM 13093 O O . LEU H 1 5 ? 48.481 -7.651 88.026 1.00 18.15 5 LEU H O 1
ATOM 13098 N N . VAL H 1 6 ? 50.476 -7.023 88.888 1.00 17.67 6 VAL H N 1
ATOM 13099 C CA . VAL H 1 6 ? 50.804 -6.040 87.856 1.00 15.91 6 VAL H CA 1
ATOM 13100 C C . VAL H 1 6 ? 52.110 -6.470 87.200 1.00 17.29 6 VAL H C 1
ATOM 13101 O O . VAL H 1 6 ? 53.116 -6.667 87.893 1.00 16.88 6 VAL H O 1
ATOM 13105 N N . THR H 1 7 ? 52.104 -6.591 85.870 1.00 15.92 7 THR H N 1
ATOM 13106 C CA . THR H 1 7 ? 53.304 -6.937 85.121 1.00 18.38 7 THR H CA 1
ATOM 13107 C C . THR H 1 7 ? 54.054 -5.686 84.636 1.00 18.82 7 THR H C 1
ATOM 13108 O O . THR H 1 7 ? 53.515 -4.572 84.620 1.00 16.01 7 THR H O 1
ATOM 13112 N N . HIS H 1 8 ? 55.332 -5.884 84.289 1.00 18.08 8 HIS H N 1
ATOM 13113 C CA . HIS H 1 8 ? 56.262 -4.815 83.898 1.00 19.24 8 HIS H CA 1
ATOM 13114 C C . HIS H 1 8 ? 56.051 -3.561 84.745 1.00 17.76 8 HIS H C 1
ATOM 13115 O O . HIS H 1 8 ? 55.815 -2.462 84.242 1.00 22.83 8 HIS H O 1
ATOM 13122 N N . ALA H 1 9 ? 56.161 -3.743 86.070 1.00 17.90 9 ALA H N 1
ATOM 13123 C CA . ALA H 1 9 ? 55.691 -2.732 87.014 1.00 17.40 9 ALA H CA 1
ATOM 13124 C C . ALA H 1 9 ? 56.482 -1.429 86.960 1.00 17.20 9 ALA H C 1
ATOM 13125 O O . ALA H 1 9 ? 55.969 -0.399 87.408 1.00 17.29 9 ALA H O 1
ATOM 13127 N N . ARG H 1 10 ? 57.706 -1.434 86.440 1.00 19.63 10 ARG H N 1
ATOM 13128 C CA . ARG H 1 10 ? 58.483 -0.202 86.373 1.00 22.06 10 ARG H CA 1
ATOM 13129 C C . ARG H 1 10 ? 58.268 0.581 85.085 1.00 20.06 10 ARG H C 1
ATOM 13130 O O . ARG H 1 10 ? 58.912 1.624 84.903 1.00 19.39 10 ARG H O 1
ATOM 13138 N N . HIS H 1 11 ? 57.369 0.126 84.216 1.00 19.22 11 HIS H N 1
ATOM 13139 C CA . HIS H 1 11 ? 57.227 0.677 82.870 1.00 19.21 11 HIS H CA 1
ATOM 13140 C C . HIS H 1 11 ? 55.767 0.933 82.509 1.00 20.55 11 HIS H C 1
ATOM 13141 O O . HIS H 1 11 ? 54.848 0.364 83.100 1.00 17.98 11 HIS H O 1
ATOM 13148 N N . PHE H 1 12 ? 55.584 1.804 81.506 1.00 20.20 12 PHE H N 1
ATOM 13149 C CA . PHE H 1 12 ? 54.290 2.050 80.874 1.00 19.72 12 PHE H CA 1
ATOM 13150 C C . PHE H 1 12 ? 53.252 2.391 81.941 1.00 19.03 12 PHE H C 1
ATOM 13151 O O . PHE H 1 12 ? 53.450 3.336 82.710 1.00 18.61 12 PHE H O 1
ATOM 13159 N N . ALA H 1 13 ? 52.155 1.633 82.020 1.00 16.85 13 ALA H N 1
ATOM 13160 C CA . ALA H 1 13 ? 51.120 1.924 83.007 1.00 17.35 13 ALA H CA 1
ATOM 13161 C C . ALA H 1 13 ? 51.410 1.292 84.367 1.00 18.02 13 ALA H C 1
ATOM 13162 O O . ALA H 1 13 ? 50.573 1.392 85.274 1.00 15.77 13 ALA H O 1
ATOM 13164 N N . GLY H 1 14 ? 52.565 0.645 84.520 1.00 16.86 14 GLY H N 1
ATOM 13165 C CA . GLY H 1 14 ? 52.890 -0.092 85.727 1.00 17.01 14 GLY H CA 1
ATOM 13166 C C . GLY H 1 14 ? 52.912 0.768 86.979 1.00 17.62 14 GLY H C 1
ATOM 13167 O O . GLY H 1 14 ? 52.247 0.466 87.977 1.00 16.98 14 GLY H O 1
ATOM 13168 N N . PRO H 1 15 ? 53.690 1.859 86.957 1.00 18.23 15 PRO H N 1
ATOM 13169 C CA . PRO H 1 15 ? 53.749 2.725 88.142 1.00 18.70 15 PRO H CA 1
ATOM 13170 C C . PRO H 1 15 ? 52.402 3.283 88.556 1.00 19.77 15 PRO H C 1
ATOM 13171 O O . PRO H 1 15 ? 52.084 3.299 89.754 1.00 16.90 15 PRO H O 1
ATOM 13175 N N . ALA H 1 16 ? 51.592 3.738 87.597 1.00 18.74 16 ALA H N 1
ATOM 13176 C CA . ALA H 1 16 ? 50.265 4.229 87.942 1.00 17.43 16 ALA H CA 1
ATOM 13177 C C . ALA H 1 16 ? 49.387 3.118 88.519 1.00 15.86 16 ALA H C 1
ATOM 13178 O O . ALA H 1 16 ? 48.613 3.351 89.457 1.00 17.58 16 ALA H O 1
ATOM 13180 N N . ALA H 1 17 ? 49.481 1.909 87.971 1.00 16.52 17 ALA H N 1
ATOM 13181 C CA . ALA H 1 17 ? 48.659 0.810 88.475 1.00 14.00 17 ALA H CA 1
ATOM 13182 C C . ALA H 1 17 ? 49.051 0.446 89.904 1.00 16.93 17 ALA H C 1
ATOM 13183 O O . ALA H 1 17 ? 48.188 0.259 90.773 1.00 16.06 17 ALA H O 1
ATOM 13185 N N . VAL H 1 18 ? 50.355 0.321 90.157 1.00 15.15 18 VAL H N 1
ATOM 13186 C CA . VAL H 1 18 ? 50.823 -0.078 91.485 1.00 18.10 18 VAL H CA 1
ATOM 13187 C C . VAL H 1 18 ? 50.368 0.925 92.530 1.00 20.09 18 VAL H C 1
ATOM 13188 O O . VAL H 1 18 ? 49.833 0.552 93.585 1.00 19.85 18 VAL H O 1
ATOM 13192 N N . GLU H 1 19 ? 50.592 2.214 92.253 1.00 18.78 19 GLU H N 1
ATOM 13193 C CA . GLU H 1 19 ? 50.282 3.263 93.212 1.00 21.82 19 GLU H CA 1
ATOM 13194 C C . GLU H 1 19 ? 48.794 3.311 93.516 1.00 21.88 19 GLU H C 1
ATOM 13195 O O . GLU H 1 19 ? 48.393 3.414 94.683 1.00 20.07 19 GLU H O 1
ATOM 13201 N N . ALA H 1 20 ? 47.956 3.245 92.477 1.00 18.21 20 ALA H N 1
ATOM 13202 C CA . ALA H 1 20 ? 46.525 3.388 92.698 1.00 20.75 20 ALA H CA 1
ATOM 13203 C C . ALA H 1 20 ? 45.936 2.158 93.382 1.00 20.08 20 ALA H C 1
ATOM 13204 O O . ALA H 1 20 ? 45.064 2.283 94.245 1.00 18.47 20 ALA H O 1
ATOM 13206 N N . LEU H 1 21 ? 46.379 0.955 93.016 1.00 16.75 21 LEU H N 1
ATOM 13207 C CA . LEU H 1 21 ? 45.822 -0.219 93.675 1.00 20.16 21 LEU H CA 1
ATOM 13208 C C . LEU H 1 21 ? 46.301 -0.326 95.124 1.00 18.75 21 LEU H C 1
ATOM 13209 O O . LEU H 1 21 ? 45.535 -0.734 96.004 1.00 19.55 21 LEU H O 1
ATOM 13214 N N . THR H 1 22 ? 47.557 0.044 95.395 1.00 20.02 22 THR H N 1
ATOM 13215 C CA . THR H 1 22 ? 48.017 0.132 96.783 1.00 22.34 22 THR H CA 1
ATOM 13216 C C . THR H 1 22 ? 47.152 1.102 97.585 1.00 23.52 22 THR H C 1
ATOM 13217 O O . THR H 1 22 ? 46.655 0.762 98.667 1.00 24.91 22 THR H O 1
ATOM 13221 N N . ARG H 1 23 ? 46.949 2.316 97.065 1.00 23.66 23 ARG H N 1
ATOM 13222 C CA . ARG H 1 23 ? 46.137 3.285 97.798 1.00 23.52 23 ARG H CA 1
ATOM 13223 C C . ARG H 1 23 ? 44.689 2.840 97.929 1.00 27.27 23 ARG H C 1
ATOM 13224 O O . ARG H 1 23 ? 43.974 3.345 98.799 1.00 26.43 23 ARG H O 1
ATOM 13232 N N . ASP H 1 24 ? 44.249 1.892 97.104 1.00 23.22 24 ASP H N 1
ATOM 13233 C CA . ASP H 1 24 ? 42.914 1.318 97.195 1.00 23.31 24 ASP H CA 1
ATOM 13234 C C . ASP H 1 24 ? 42.834 0.120 98.139 1.00 22.37 24 ASP H C 1
ATOM 13235 O O . ASP H 1 24 ? 41.778 -0.520 98.218 1.00 24.36 24 ASP H O 1
ATOM 13240 N N . GLY H 1 25 ? 43.918 -0.222 98.828 1.00 22.57 25 GLY H N 1
ATOM 13241 C CA . GLY H 1 25 ? 43.883 -1.307 99.792 1.00 23.66 25 GLY H CA 1
ATOM 13242 C C . GLY H 1 25 ? 44.316 -2.663 99.276 1.00 22.89 25 GLY H C 1
ATOM 13243 O O . GLY H 1 25 ? 44.120 -3.666 99.978 1.00 24.09 25 GLY H O 1
ATOM 13244 N N . TYR H 1 26 ? 44.888 -2.734 98.078 1.00 20.49 26 TYR H N 1
ATOM 13245 C CA . TYR H 1 26 ? 45.411 -3.992 97.555 1.00 19.62 26 TYR H CA 1
ATOM 13246 C C . TYR H 1 26 ? 46.824 -4.281 98.052 1.00 20.38 26 TYR H C 1
ATOM 13247 O O . TYR H 1 26 ? 47.627 -3.374 98.285 1.00 21.46 26 TYR H O 1
ATOM 13256 N N . THR H 1 27 ? 47.132 -5.571 98.171 1.00 20.31 27 THR H N 1
ATOM 13257 C CA . THR H 1 27 ? 48.511 -6.041 98.132 1.00 19.76 27 THR H CA 1
ATOM 13258 C C . THR H 1 27 ? 48.839 -6.278 96.667 1.00 19.77 27 THR H C 1
ATOM 13259 O O . THR H 1 27 ? 48.200 -7.116 96.026 1.00 18.00 27 THR H O 1
ATOM 13263 N N . VAL H 1 28 ? 49.793 -5.522 96.133 1.00 20.58 28 VAL H N 1
ATOM 13264 C CA . VAL H 1 28 ? 50.089 -5.552 94.704 1.00 20.84 28 VAL H CA 1
ATOM 13265 C C . VAL H 1 28 ? 51.341 -6.389 94.509 1.00 18.09 28 VAL H C 1
ATOM 13266 O O . VAL H 1 28 ? 52.446 -5.971 94.873 1.00 22.06 28 VAL H O 1
ATOM 13270 N N . VAL H 1 29 ? 51.165 -7.583 93.961 1.00 19.42 29 VAL H N 1
ATOM 13271 C CA . VAL H 1 29 ? 52.293 -8.423 93.593 1.00 17.73 29 VAL H CA 1
ATOM 13272 C C . VAL H 1 29 ? 52.788 -7.946 92.239 1.00 19.03 29 VAL H C 1
ATOM 13273 O O . VAL H 1 29 ? 51.991 -7.801 91.309 1.00 19.73 29 VAL H O 1
ATOM 13277 N N . CYS H 1 30 ? 54.088 -7.680 92.129 1.00 18.78 30 CYS H N 1
ATOM 13278 C CA . CYS H 1 30 ? 54.638 -7.040 90.938 1.00 20.02 30 CYS H CA 1
ATOM 13279 C C . CYS H 1 30 ? 55.642 -7.932 90.220 1.00 21.51 30 CYS H C 1
ATOM 13280 O O . CYS H 1 30 ? 56.502 -8.567 90.844 1.00 20.39 30 CYS H O 1
ATOM 13283 N N . HIS H 1 31 ? 55.509 -7.976 88.899 1.00 19.07 31 HIS H N 1
ATOM 13284 C CA . HIS H 1 31 ? 56.498 -8.552 88.010 1.00 16.68 31 HIS H CA 1
ATOM 13285 C C . HIS H 1 31 ? 57.223 -7.424 87.291 1.00 19.48 31 HIS H C 1
ATOM 13286 O O . HIS H 1 31 ? 56.649 -6.359 87.036 1.00 19.24 31 HIS H O 1
ATOM 13293 N N . ASP H 1 32 ? 58.509 -7.649 87.021 1.00 22.13 32 ASP H N 1
ATOM 13294 C CA . ASP H 1 32 ? 59.330 -6.761 86.207 1.00 21.09 32 ASP H CA 1
ATOM 13295 C C . ASP H 1 32 ? 60.583 -7.515 85.798 1.00 22.35 32 ASP H C 1
ATOM 13296 O O . ASP H 1 32 ? 61.048 -8.395 86.524 1.00 24.90 32 ASP H O 1
ATOM 13301 N N . ALA H 1 33 ? 61.127 -7.171 84.628 1.00 18.76 33 ALA H N 1
ATOM 13302 C CA . ALA H 1 33 ? 62.363 -7.823 84.209 1.00 23.20 33 ALA H CA 1
ATOM 13303 C C . ALA H 1 33 ? 63.503 -7.529 85.177 1.00 21.47 33 ALA H C 1
ATOM 13304 O O . ALA H 1 33 ? 64.363 -8.387 85.401 1.00 24.19 33 ALA H O 1
ATOM 13306 N N . SER H 1 34 ? 63.541 -6.326 85.754 1.00 22.30 34 SER H N 1
ATOM 13307 C CA . SER H 1 34 ? 64.633 -5.999 86.663 1.00 21.05 34 SER H CA 1
ATOM 13308 C C . SER H 1 34 ? 64.612 -6.849 87.928 1.00 23.01 34 SER H C 1
ATOM 13309 O O . SER H 1 34 ? 65.616 -6.882 88.643 1.00 27.69 34 SER H O 1
ATOM 13312 N N . PHE H 1 35 ? 63.517 -7.562 88.196 1.00 21.91 35 PHE H N 1
ATOM 13313 C CA . PHE H 1 35 ? 63.385 -8.313 89.440 1.00 25.88 35 PHE H CA 1
ATOM 13314 C C . PHE H 1 35 ? 64.123 -9.649 89.413 1.00 25.31 35 PHE H C 1
ATOM 13315 O O . PHE H 1 35 ? 64.196 -10.317 90.448 1.00 26.90 35 PHE H O 1
ATOM 13323 N N . ALA H 1 36 ? 64.676 -10.060 88.269 1.00 28.14 36 ALA H N 1
ATOM 13324 C CA . ALA H 1 36 ? 65.616 -11.178 88.275 1.00 27.87 36 ALA H CA 1
ATOM 13325 C C . ALA H 1 36 ? 66.891 -10.834 89.045 1.00 27.06 36 ALA H C 1
ATOM 13326 O O . ALA H 1 36 ? 67.655 -11.737 89.401 1.00 32.22 36 ALA H O 1
ATOM 13328 N N . ASP H 1 37 ? 67.131 -9.548 89.288 1.00 29.07 37 ASP H N 1
ATOM 13329 C CA . ASP H 1 37 ? 68.196 -9.066 90.160 1.00 27.68 37 ASP H CA 1
ATOM 13330 C C . ASP H 1 37 ? 67.593 -8.863 91.551 1.00 31.57 37 ASP H C 1
ATOM 13331 O O . ASP H 1 37 ? 66.763 -7.972 91.751 1.00 30.88 37 ASP H O 1
ATOM 13336 N N . ALA H 1 38 ? 68.017 -9.672 92.523 1.00 30.40 38 ALA H N 1
ATOM 13337 C CA . ALA H 1 38 ? 67.301 -9.663 93.794 1.00 31.60 38 ALA H CA 1
ATOM 13338 C C . ALA H 1 38 ? 67.503 -8.369 94.573 1.00 30.46 38 ALA H C 1
ATOM 13339 O O . ALA H 1 38 ? 66.651 -8.023 95.400 1.00 30.71 38 ALA H O 1
ATOM 13341 N N . ALA H 1 39 ? 68.590 -7.636 94.324 1.00 29.47 39 ALA H N 1
ATOM 13342 C CA . ALA H 1 39 ? 68.741 -6.337 94.968 1.00 33.48 39 ALA H CA 1
ATOM 13343 C C . ALA H 1 39 ? 67.747 -5.325 94.412 1.00 29.04 39 ALA H C 1
ATOM 13344 O O . ALA H 1 39 ? 67.332 -4.408 95.130 1.00 30.90 39 ALA H O 1
ATOM 13346 N N . GLU H 1 40 ? 67.369 -5.463 93.140 1.00 30.99 40 GLU H N 1
ATOM 13347 C CA . GLU H 1 40 ? 66.313 -4.619 92.596 1.00 29.01 40 GLU H CA 1
ATOM 13348 C C . GLU H 1 40 ? 64.967 -4.947 93.230 1.00 29.96 40 GLU H C 1
ATOM 13349 O O . GLU H 1 40 ? 64.162 -4.039 93.494 1.00 26.44 40 GLU H O 1
ATOM 13355 N N . ARG H 1 41 ? 64.705 -6.238 93.470 1.00 25.57 41 ARG H N 1
ATOM 13356 C CA . ARG H 1 41 ? 63.493 -6.643 94.176 1.00 26.01 41 ARG H CA 1
ATOM 13357 C C . ARG H 1 41 ? 63.423 -5.985 95.543 1.00 26.80 41 ARG H C 1
ATOM 13358 O O . ARG H 1 41 ? 62.368 -5.480 95.945 1.00 23.27 41 ARG H O 1
ATOM 13366 N N . GLN H 1 42 ? 64.548 -5.970 96.263 1.00 27.65 42 GLN H N 1
ATOM 13367 C CA . GLN H 1 42 ? 64.560 -5.425 97.616 1.00 26.46 42 GLN H CA 1
ATOM 13368 C C . GLN H 1 42 ? 64.346 -3.921 97.605 1.00 28.77 42 GLN H C 1
ATOM 13369 O O . GLN H 1 42 ? 63.597 -3.394 98.436 1.00 30.34 42 GLN H O 1
ATOM 13375 N N . ARG H 1 43 ? 64.994 -3.209 96.678 1.00 27.73 43 ARG H N 1
ATOM 13376 C CA . ARG H 1 43 ? 64.769 -1.771 96.598 1.00 28.35 43 ARG H CA 1
ATOM 13377 C C . ARG H 1 43 ? 63.329 -1.469 96.216 1.00 25.93 43 ARG H C 1
ATOM 13378 O O . ARG H 1 43 ? 62.737 -0.507 96.723 1.00 28.08 43 ARG H O 1
ATOM 13386 N N . PHE H 1 44 ? 62.745 -2.280 95.331 1.00 24.11 44 PHE H N 1
ATOM 13387 C CA . PHE H 1 44 ? 61.364 -2.035 94.925 1.00 24.55 44 PHE H CA 1
ATOM 13388 C C . PHE H 1 44 ? 60.407 -2.196 96.098 1.00 25.03 44 PHE H C 1
ATOM 13389 O O . PHE H 1 44 ? 59.532 -1.353 96.321 1.00 24.21 44 PHE H O 1
ATOM 13397 N N . GLU H 1 45 ? 60.540 -3.291 96.848 1.00 21.87 45 GLU H N 1
ATOM 13398 C CA . GLU H 1 45 ? 59.658 -3.481 97.993 1.00 24.28 45 GLU H CA 1
ATOM 13399 C C . GLU H 1 45 ? 59.873 -2.395 99.046 1.00 27.98 45 GLU H C 1
ATOM 13400 O O . GLU H 1 45 ? 58.912 -1.954 99.692 1.00 28.22 45 GLU H O 1
ATOM 13406 N N . SER H 1 46 ? 61.115 -1.931 99.212 1.00 27.07 46 SER H N 1
ATOM 13407 C CA . SER H 1 46 ? 61.390 -0.846 100.150 1.00 32.05 46 SER H CA 1
ATOM 13408 C C . SER H 1 46 ? 60.812 0.479 99.664 1.00 31.07 46 SER H C 1
ATOM 13409 O O . SER H 1 46 ? 60.263 1.250 100.458 1.00 30.95 46 SER H O 1
ATOM 13412 N N . GLU H 1 47 ? 60.929 0.766 98.365 1.00 28.08 47 GLU H N 1
ATOM 13413 C CA . GLU H 1 47 ? 60.395 2.006 97.812 1.00 32.59 47 GLU H CA 1
ATOM 13414 C C . GLU H 1 47 ? 58.871 1.981 97.696 1.00 27.64 47 GLU H C 1
ATOM 13415 O O . GLU H 1 47 ? 58.241 3.039 97.662 1.00 28.68 47 GLU H O 1
ATOM 13421 N N . ASN H 1 48 ? 58.263 0.802 97.684 1.00 26.78 48 ASN H N 1
ATOM 13422 C CA . ASN H 1 48 ? 56.831 0.651 97.437 1.00 24.78 48 ASN H CA 1
ATOM 13423 C C . ASN H 1 48 ? 56.231 -0.214 98.532 1.00 25.37 48 ASN H C 1
ATOM 13424 O O . ASN H 1 48 ? 55.918 -1.390 98.306 1.00 21.69 48 ASN H O 1
ATOM 13429 N N . PRO H 1 49 ? 56.030 0.344 99.725 1.00 27.92 49 PRO H N 1
ATOM 13430 C CA . PRO H 1 49 ? 55.575 -0.478 100.851 1.00 30.10 49 PRO H CA 1
ATOM 13431 C C . PRO H 1 49 ? 54.241 -1.146 100.545 1.00 28.25 49 PRO H C 1
ATOM 13432 O O . PRO H 1 49 ? 53.362 -0.568 99.900 1.00 30.44 49 PRO H O 1
ATOM 13436 N N . GLY H 1 50 ? 54.124 -2.402 100.977 1.00 28.82 50 GLY H N 1
ATOM 13437 C CA . GLY H 1 50 ? 52.972 -3.218 100.733 1.00 27.22 50 GLY H CA 1
ATOM 13438 C C . GLY H 1 50 ? 53.129 -4.165 99.559 1.00 26.06 50 GLY H C 1
ATOM 13439 O O . GLY H 1 50 ? 52.495 -5.223 99.547 1.00 29.48 50 GLY H O 1
ATOM 13440 N N . THR H 1 51 ? 53.963 -3.812 98.582 1.00 25.46 51 THR H N 1
ATOM 13441 C CA . THR H 1 51 ? 54.129 -4.604 97.369 1.00 22.25 51 THR H CA 1
ATOM 13442 C C . THR H 1 51 ? 54.995 -5.838 97.617 1.00 23.90 51 THR H C 1
ATOM 13443 O O . THR H 1 51 ? 55.792 -5.892 98.555 1.00 20.44 51 THR H O 1
ATOM 13447 N N . VAL H 1 52 ? 54.813 -6.840 96.755 1.00 21.75 52 VAL H N 1
ATOM 13448 C CA . VAL H 1 52 ? 55.667 -8.020 96.668 1.00 20.17 52 VAL H CA 1
ATOM 13449 C C . VAL H 1 52 ? 56.305 -8.005 95.284 1.00 25.44 52 VAL H C 1
ATOM 13450 O O . VAL H 1 52 ? 55.594 -7.867 94.283 1.00 24.47 52 VAL H O 1
ATOM 13454 N N . ALA H 1 53 ? 57.643 -8.124 95.221 1.00 21.10 53 ALA H N 1
ATOM 13455 C CA . ALA H 1 53 ? 58.362 -8.178 93.946 1.00 23.75 53 ALA H CA 1
ATOM 13456 C C . ALA H 1 53 ? 58.726 -9.624 93.640 1.00 25.98 53 ALA H C 1
ATOM 13457 O O . ALA H 1 53 ? 59.553 -10.224 94.337 1.00 26.86 53 ALA H O 1
ATOM 13459 N N . LEU H 1 54 ? 58.095 -10.182 92.607 1.00 22.59 54 LEU H N 1
ATOM 13460 C CA . LEU H 1 54 ? 58.329 -11.561 92.204 1.00 24.16 54 LEU H CA 1
ATOM 13461 C C . LEU H 1 54 ? 59.653 -11.681 91.472 1.00 26.62 54 LEU H C 1
ATOM 13462 O O . LEU H 1 54 ? 60.035 -10.790 90.713 1.00 24.41 54 LEU H O 1
ATOM 13467 N N . ALA H 1 55 ? 60.336 -12.809 91.670 1.00 27.68 55 ALA H N 1
ATOM 13468 C CA . ALA H 1 55 ? 61.491 -13.112 90.836 1.00 29.31 55 ALA H CA 1
ATOM 13469 C C . ALA H 1 55 ? 61.090 -13.731 89.499 1.00 27.41 55 ALA H C 1
ATOM 13470 O O . ALA H 1 55 ? 61.834 -13.595 88.516 1.00 25.74 55 ALA H O 1
ATOM 13472 N N . GLU H 1 56 ? 59.917 -14.366 89.435 1.00 26.90 56 GLU H N 1
ATOM 13473 C CA . GLU H 1 56 ? 59.525 -15.145 88.268 1.00 26.57 56 GLU H CA 1
ATOM 13474 C C . GLU H 1 56 ? 59.417 -14.272 87.022 1.00 26.49 56 GLU H C 1
ATOM 13475 O O . GLU H 1 56 ? 58.886 -13.158 87.066 1.00 27.44 56 GLU H O 1
ATOM 13481 N N . GLN H 1 57 ? 59.928 -14.789 85.902 1.00 25.41 57 GLN H N 1
ATOM 13482 C CA . GLN H 1 57 ? 59.921 -14.057 84.641 1.00 26.21 57 GLN H CA 1
ATOM 13483 C C . GLN H 1 57 ? 59.119 -14.727 83.540 1.00 25.46 57 GLN H C 1
ATOM 13484 O O . GLN H 1 57 ? 58.871 -14.092 82.510 1.00 28.63 57 GLN H O 1
ATOM 13490 N N . LYS H 1 58 ? 58.712 -15.964 83.710 1.00 26.23 58 LYS H N 1
ATOM 13491 C CA . LYS H 1 58 ? 57.995 -16.587 82.604 1.00 27.60 58 LYS H CA 1
ATOM 13492 C C . LYS H 1 58 ? 56.499 -16.299 82.727 1.00 25.86 58 LYS H C 1
ATOM 13493 O O . LYS H 1 58 ? 55.939 -16.406 83.826 1.00 24.03 58 LYS H O 1
ATOM 13499 N N . PRO H 1 59 ? 55.830 -15.899 81.644 1.00 25.79 59 PRO H N 1
ATOM 13500 C CA . PRO H 1 59 ? 54.465 -15.371 81.796 1.00 20.93 59 PRO H CA 1
ATOM 13501 C C . PRO H 1 59 ? 53.485 -16.385 82.342 1.00 24.34 59 PRO H C 1
ATOM 13502 O O . PRO H 1 59 ? 52.567 -16.011 83.079 1.00 21.96 59 PRO H O 1
ATOM 13506 N N . GLU H 1 60 ? 53.658 -17.662 82.015 1.00 20.67 60 GLU H N 1
ATOM 13507 C CA . GLU H 1 60 ? 52.721 -18.691 82.446 1.00 23.56 60 GLU H CA 1
ATOM 13508 C C . GLU H 1 60 ? 52.976 -19.160 83.873 1.00 21.82 60 GLU H C 1
ATOM 13509 O O . GLU H 1 60 ? 52.265 -20.049 84.348 1.00 22.18 60 GLU H O 1
ATOM 13515 N N . ARG H 1 61 ? 53.971 -18.591 84.548 1.00 21.04 61 ARG H N 1
ATOM 13516 C CA . ARG H 1 61 ? 54.270 -18.917 85.939 1.00 23.02 61 ARG H CA 1
ATOM 13517 C C . ARG H 1 61 ? 53.936 -17.799 86.919 1.00 24.53 61 ARG H C 1
ATOM 13518 O O . ARG H 1 61 ? 53.989 -18.028 88.137 1.00 21.49 61 ARG H O 1
ATOM 13526 N N . LEU H 1 62 ? 53.605 -16.601 86.429 1.00 24.50 62 LEU H N 1
ATOM 13527 C CA . LEU H 1 62 ? 53.392 -15.468 87.325 1.00 17.72 62 LEU H CA 1
ATOM 13528 C C . LEU H 1 62 ? 52.196 -15.693 88.239 1.00 20.80 62 LEU H C 1
ATOM 13529 O O . LEU H 1 62 ? 52.209 -15.264 89.400 1.00 22.95 62 LEU H O 1
ATOM 13534 N N . VAL H 1 63 ? 51.152 -16.356 87.738 1.00 20.53 63 VAL H N 1
ATOM 13535 C CA . VAL H 1 63 ? 49.948 -16.544 88.541 1.00 24.66 63 VAL H CA 1
ATOM 13536 C C . VAL H 1 63 ? 50.244 -17.444 89.736 1.00 23.41 63 VAL H C 1
ATOM 13537 O O . VAL H 1 63 ? 49.942 -17.091 90.882 1.00 23.23 63 VAL H O 1
ATOM 13541 N N . ASP H 1 64 ? 50.880 -18.598 89.494 1.00 24.48 64 ASP H N 1
ATOM 13542 C CA . ASP H 1 64 ? 51.227 -19.473 90.613 1.00 25.65 64 ASP H CA 1
ATOM 13543 C C . ASP H 1 64 ? 52.170 -18.774 91.582 1.00 24.83 64 ASP H C 1
ATOM 13544 O O . ASP H 1 64 ? 52.020 -18.900 92.803 1.00 25.54 64 ASP H O 1
ATOM 13549 N N . ALA H 1 65 ? 53.127 -18.003 91.061 1.00 25.22 65 ALA H N 1
ATOM 13550 C CA . ALA H 1 65 ? 54.019 -17.266 91.944 1.00 26.19 65 ALA H CA 1
ATOM 13551 C C . ALA H 1 65 ? 53.245 -16.254 92.775 1.00 24.26 65 ALA H C 1
ATOM 13552 O O . ALA H 1 65 ? 53.497 -16.107 93.976 1.00 27.63 65 ALA H O 1
ATOM 13554 N N . THR H 1 66 ? 52.281 -15.564 92.159 1.00 20.75 66 THR H N 1
ATOM 13555 C CA . THR H 1 66 ? 51.457 -14.628 92.915 1.00 23.98 66 THR H CA 1
ATOM 13556 C C . THR H 1 66 ? 50.649 -15.353 93.987 1.00 24.29 66 THR H C 1
ATOM 13557 O O . THR H 1 66 ? 50.478 -14.838 95.097 1.00 26.49 66 THR H O 1
ATOM 13561 N N . LEU H 1 67 ? 50.189 -16.568 93.693 1.00 22.14 67 LEU H N 1
ATOM 13562 C CA . LEU H 1 67 ? 49.378 -17.325 94.635 1.00 24.70 67 LEU H CA 1
ATOM 13563 C C . LEU H 1 67 ? 50.199 -17.936 95.768 1.00 29.04 67 LEU H C 1
ATOM 13564 O O . LEU H 1 67 ? 49.622 -18.601 96.638 1.00 25.44 67 LEU H O 1
ATOM 13569 N N . GLN H 1 68 ? 51.518 -17.729 95.778 1.00 23.28 68 GLN H N 1
ATOM 13570 C CA . GLN H 1 68 ? 52.333 -18.000 96.954 1.00 27.30 68 GLN H CA 1
ATOM 13571 C C . GLN H 1 68 ? 52.231 -16.893 97.991 1.00 31.40 68 GLN H C 1
ATOM 13572 O O . GLN H 1 68 ? 52.885 -16.981 99.038 1.00 29.95 68 GLN H O 1
ATOM 13578 N N . HIS H 1 69 ? 51.441 -15.853 97.725 1.00 25.01 69 HIS H N 1
ATOM 13579 C CA . HIS H 1 69 ? 51.305 -14.746 98.659 1.00 27.62 69 HIS H CA 1
ATOM 13580 C C . HIS H 1 69 ? 49.860 -14.482 99.038 1.00 25.24 69 HIS H C 1
ATOM 13581 O O . HIS H 1 69 ? 49.569 -13.458 99.674 1.00 27.98 69 HIS H O 1
ATOM 13588 N N . GLY H 1 70 ? 48.956 -15.385 98.695 1.00 25.97 70 GLY H N 1
ATOM 13589 C CA . GLY H 1 70 ? 47.578 -15.225 99.113 1.00 29.48 70 GLY H CA 1
ATOM 13590 C C . GLY H 1 70 ? 46.698 -16.297 98.517 1.00 26.67 70 GLY H C 1
ATOM 13591 O O . GLY H 1 70 ? 47.146 -17.155 97.744 1.00 30.27 70 GLY H O 1
ATOM 13592 N N . GLU H 1 71 ? 45.416 -16.218 98.888 1.00 26.69 71 GLU H N 1
ATOM 13593 C CA . GLU H 1 71 ? 44.447 -17.256 98.567 1.00 28.11 71 GLU H CA 1
ATOM 13594 C C . GLU H 1 71 ? 43.890 -17.108 97.161 1.00 28.44 71 GLU H C 1
ATOM 13595 O O . GLU H 1 71 ? 43.561 -18.114 96.523 1.00 24.54 71 GLU H O 1
ATOM 13601 N N . ALA H 1 72 ? 43.778 -15.881 96.665 1.00 23.39 72 ALA H N 1
ATOM 13602 C CA . ALA H 1 72 ? 43.183 -15.675 95.350 1.00 25.88 72 ALA H CA 1
ATOM 13603 C C . ALA H 1 72 ? 43.633 -14.338 94.792 1.00 20.41 72 ALA H C 1
ATOM 13604 O O . ALA H 1 72 ? 44.063 -13.444 95.530 1.00 21.21 72 ALA H O 1
ATOM 13606 N N . ILE H 1 73 ? 43.514 -14.214 93.471 1.00 20.81 73 ILE H N 1
ATOM 13607 C CA . ILE H 1 73 ? 43.896 -13.009 92.741 1.00 20.31 73 ILE H CA 1
ATOM 13608 C C . ILE H 1 73 ? 42.631 -12.260 92.348 1.00 19.89 73 ILE H C 1
ATOM 13609 O O . ILE H 1 73 ? 41.778 -12.797 91.626 1.00 22.78 73 ILE H O 1
ATOM 13614 N N . ASP H 1 74 ? 42.526 -11.004 92.793 1.00 18.66 74 ASP H N 1
ATOM 13615 C CA . ASP H 1 74 ? 41.357 -10.197 92.460 1.00 19.05 74 ASP H CA 1
ATOM 13616 C C . ASP H 1 74 ? 41.492 -9.526 91.099 1.00 17.22 74 ASP H C 1
ATOM 13617 O O . ASP H 1 74 ? 40.509 -9.441 90.357 1.00 16.23 74 ASP H O 1
ATOM 13622 N N . THR H 1 75 ? 42.685 -9.030 90.769 1.00 17.22 75 THR H N 1
ATOM 13623 C CA . THR H 1 75 ? 42.898 -8.296 89.528 1.00 20.18 75 THR H CA 1
ATOM 13624 C C . THR H 1 75 ? 44.273 -8.621 88.964 1.00 19.46 75 THR H C 1
ATOM 13625 O O . THR H 1 75 ? 45.250 -8.738 89.706 1.00 18.71 75 THR H O 1
ATOM 13629 N N . ILE H 1 76 ? 44.344 -8.778 87.644 1.00 14.94 76 ILE H N 1
ATOM 13630 C CA . ILE H 1 76 ? 45.609 -8.824 86.930 1.00 17.26 76 ILE H CA 1
ATOM 13631 C C . ILE H 1 76 ? 45.644 -7.643 85.980 1.00 19.23 76 ILE H C 1
ATOM 13632 O O . ILE H 1 76 ? 44.718 -7.471 85.183 1.00 16.07 76 ILE H O 1
ATOM 13637 N N . VAL H 1 77 ? 46.693 -6.827 86.077 1.00 15.83 77 VAL H N 1
ATOM 13638 C CA . VAL H 1 77 ? 46.959 -5.792 85.082 1.00 16.21 77 VAL H CA 1
ATOM 13639 C C . VAL H 1 77 ? 48.091 -6.296 84.205 1.00 17.28 77 VAL H C 1
ATOM 13640 O O . VAL H 1 77 ? 49.253 -6.345 84.634 1.00 16.17 77 VAL H O 1
ATOM 13644 N N . SER H 1 78 ? 47.739 -6.671 82.972 1.00 17.78 78 SER H N 1
ATOM 13645 C CA . SER H 1 78 ? 48.702 -7.162 81.996 1.00 15.73 78 SER H CA 1
ATOM 13646 C C . SER H 1 78 ? 49.232 -5.943 81.254 1.00 16.74 78 SER H C 1
ATOM 13647 O O . SER H 1 78 ? 48.682 -5.522 80.240 1.00 16.33 78 SER H O 1
ATOM 13650 N N . ASN H 1 79 ? 50.309 -5.378 81.795 1.00 16.76 79 ASN H N 1
ATOM 13651 C CA . ASN H 1 79 ? 50.893 -4.109 81.369 1.00 19.90 79 ASN H CA 1
ATOM 13652 C C . ASN H 1 79 ? 52.044 -4.404 80.404 1.00 16.85 79 ASN H C 1
ATOM 13653 O O . ASN H 1 79 ? 53.218 -4.336 80.747 1.00 21.69 79 ASN H O 1
ATOM 13658 N N . ASP H 1 80 ? 51.701 -4.725 79.161 1.00 15.53 80 ASP H N 1
ATOM 13659 C CA . ASP H 1 80 ? 52.726 -5.159 78.227 1.00 17.59 80 ASP H CA 1
ATOM 13660 C C . ASP H 1 80 ? 53.307 -3.980 77.445 1.00 21.47 80 ASP H C 1
ATOM 13661 O O . ASP H 1 80 ? 52.629 -2.985 77.162 1.00 19.87 80 ASP H O 1
ATOM 13666 N N . TYR H 1 81 ? 54.592 -4.092 77.121 1.00 19.93 81 TYR H N 1
ATOM 13667 C CA . TYR H 1 81 ? 55.289 -2.978 76.499 1.00 20.64 81 TYR H CA 1
ATOM 13668 C C . TYR H 1 81 ? 56.574 -3.488 75.859 1.00 21.62 81 TYR H C 1
ATOM 13669 O O . TYR H 1 81 ? 57.073 -4.577 76.182 1.00 20.20 81 TYR H O 1
ATOM 13678 N N . ILE H 1 82 ? 57.102 -2.681 74.947 1.00 20.84 82 ILE H N 1
ATOM 13679 C CA . ILE H 1 82 ? 58.459 -2.874 74.444 1.00 26.29 82 ILE H CA 1
ATOM 13680 C C . ILE H 1 82 ? 59.153 -1.521 74.499 1.00 27.87 82 ILE H C 1
ATOM 13681 O O . ILE H 1 82 ? 58.486 -0.482 74.380 1.00 28.54 82 ILE H O 1
ATOM 13686 N N . PRO H 1 83 ? 60.470 -1.479 74.707 1.00 28.35 83 PRO H N 1
ATOM 13687 C CA . PRO H 1 83 ? 61.152 -0.184 74.805 1.00 29.95 83 PRO H CA 1
ATOM 13688 C C . PRO H 1 83 ? 61.034 0.600 73.513 1.00 31.14 83 PRO H C 1
ATOM 13689 O O . PRO H 1 83 ? 61.077 0.040 72.418 1.00 30.94 83 PRO H O 1
ATOM 13693 N N . ARG H 1 84 ? 60.858 1.909 73.651 1.00 30.32 84 ARG H N 1
ATOM 13694 C CA . ARG H 1 84 ? 60.927 2.816 72.517 1.00 37.45 84 ARG H CA 1
ATOM 13695 C C . ARG H 1 84 ? 62.386 2.852 72.044 1.00 34.36 84 ARG H C 1
ATOM 13696 O O . ARG H 1 84 ? 63.301 2.805 72.871 1.00 35.79 84 ARG H O 1
ATOM 13704 N N . PRO H 1 85 ? 62.628 2.940 70.728 1.00 34.91 85 PRO H N 1
ATOM 13705 C CA . PRO H 1 85 ? 61.718 3.073 69.593 1.00 38.25 85 PRO H CA 1
ATOM 13706 C C . PRO H 1 85 ? 61.404 1.766 68.892 1.00 28.72 85 PRO H C 1
ATOM 13707 O O . PRO H 1 85 ? 61.206 1.768 67.678 1.00 28.98 85 PRO H O 1
ATOM 13711 N N . MET H 1 86 ? 61.366 0.654 69.622 1.00 27.67 86 MET H N 1
ATOM 13712 C CA . MET H 1 86 ? 60.928 -0.573 68.974 1.00 24.93 86 MET H CA 1
ATOM 13713 C C . MET H 1 86 ? 59.481 -0.463 68.528 1.00 23.57 86 MET H C 1
ATOM 13714 O O . MET H 1 86 ? 59.080 -1.113 67.561 1.00 25.32 86 MET H O 1
ATOM 13719 N N . ASN H 1 87 ? 58.680 0.344 69.227 1.00 27.45 87 ASN H N 1
ATOM 13720 C CA . ASN H 1 87 ? 57.306 0.561 68.787 1.00 21.84 87 ASN H CA 1
ATOM 13721 C C . ASN H 1 87 ? 57.269 1.193 67.400 1.00 23.06 87 ASN H C 1
ATOM 13722 O O . ASN H 1 87 ? 56.298 1.007 66.657 1.00 22.19 87 ASN H O 1
ATOM 13727 N N . ARG H 1 88 ? 58.312 1.935 67.031 1.00 25.12 88 ARG H N 1
ATOM 13728 C CA . ARG H 1 88 ? 58.382 2.569 65.721 1.00 24.94 88 ARG H CA 1
ATOM 13729 C C . ARG H 1 88 ? 59.058 1.700 64.676 1.00 22.95 88 ARG H C 1
ATOM 13730 O O . ARG H 1 88 ? 59.384 2.209 63.601 1.00 23.88 88 ARG H O 1
ATOM 13738 N N . LEU H 1 89 ? 59.283 0.416 64.958 1.00 25.24 89 LEU H N 1
ATOM 13739 C CA . LEU H 1 89 ? 59.960 -0.436 63.992 1.00 23.29 89 LEU H CA 1
ATOM 13740 C C . LEU H 1 89 ? 59.209 -0.405 62.670 1.00 25.95 89 LEU H C 1
ATOM 13741 O O . LEU H 1 89 ? 58.023 -0.759 62.637 1.00 23.88 89 LEU H O 1
ATOM 13746 N N . PRO H 1 90 ? 59.837 0.000 61.574 1.00 27.42 90 PRO H N 1
ATOM 13747 C CA . PRO H 1 90 ? 59.167 -0.081 60.273 1.00 24.79 90 PRO H CA 1
ATOM 13748 C C . PRO H 1 90 ? 59.189 -1.509 59.745 1.00 24.16 90 PRO H C 1
ATOM 13749 O O . PRO H 1 90 ? 59.804 -2.411 60.319 1.00 23.78 90 PRO H O 1
ATOM 13753 N N . ILE H 1 91 ? 58.476 -1.710 58.635 1.00 21.94 91 ILE H N 1
ATOM 13754 C CA . ILE H 1 91 ? 58.480 -3.023 58.010 1.00 22.16 91 ILE H CA 1
ATOM 13755 C C . ILE H 1 91 ? 59.803 -3.268 57.290 1.00 28.41 91 ILE H C 1
ATOM 13756 O O . ILE H 1 91 ? 60.378 -4.360 57.375 1.00 25.68 91 ILE H O 1
ATOM 13761 N N . GLU H 1 92 ? 60.319 -2.263 56.585 1.00 25.84 92 GLU H N 1
ATOM 13762 C CA . GLU H 1 92 ? 61.539 -2.461 55.813 1.00 27.08 92 GLU H CA 1
ATOM 13763 C C . GLU H 1 92 ? 62.775 -2.404 56.703 1.00 25.58 92 GLU H C 1
ATOM 13764 O O . GLU H 1 92 ? 62.899 -1.535 57.577 1.00 25.16 92 GLU H O 1
ATOM 13770 N N . GLY H 1 93 ? 63.708 -3.327 56.453 1.00 26.03 93 GLY H N 1
ATOM 13771 C CA . GLY H 1 93 ? 64.975 -3.348 57.150 1.00 23.30 93 GLY H CA 1
ATOM 13772 C C . GLY H 1 93 ? 64.950 -4.014 58.507 1.00 28.83 93 GLY H C 1
ATOM 13773 O O . GLY H 1 93 ? 66.019 -4.240 59.086 1.00 24.90 93 GLY H O 1
ATOM 13774 N N . THR H 1 94 ? 63.773 -4.354 59.025 1.00 27.60 94 THR H N 1
ATOM 13775 C CA . THR H 1 94 ? 63.672 -4.979 60.336 1.00 26.61 94 THR H CA 1
ATOM 13776 C C . THR H 1 94 ? 63.870 -6.488 60.241 1.00 20.63 94 THR H C 1
ATOM 13777 O O . THR H 1 94 ? 63.343 -7.148 59.340 1.00 22.81 94 THR H O 1
ATOM 13781 N N . SER H 1 95 ? 64.634 -7.027 61.190 1.00 23.72 95 SER H N 1
ATOM 13782 C CA . SER H 1 95 ? 64.976 -8.436 61.209 1.00 25.07 95 SER H CA 1
ATOM 13783 C C . SER H 1 95 ? 63.784 -9.279 61.649 1.00 23.70 95 SER H C 1
ATOM 13784 O O . SER H 1 95 ? 62.860 -8.806 62.318 1.00 24.83 95 SER H O 1
ATOM 13787 N N . GLU H 1 96 ? 63.824 -10.553 61.275 1.00 23.37 96 GLU H N 1
ATOM 13788 C CA . GLU H 1 96 ? 62.784 -11.479 61.715 1.00 23.79 96 GLU H CA 1
ATOM 13789 C C . GLU H 1 96 ? 62.732 -11.563 63.236 1.00 25.50 96 GLU H C 1
ATOM 13790 O O . GLU H 1 96 ? 61.648 -11.667 63.828 1.00 24.46 96 GLU H O 1
ATOM 13796 N N . ALA H 1 97 ? 63.893 -11.526 63.888 1.00 24.46 97 ALA H N 1
ATOM 13797 C CA . ALA H 1 97 ? 63.916 -11.646 65.344 1.00 24.76 97 ALA H CA 1
ATOM 13798 C C . ALA H 1 97 ? 63.166 -10.499 66.001 1.00 25.07 97 ALA H C 1
ATOM 13799 O O . ALA H 1 97 ? 62.451 -10.700 66.992 1.00 24.12 97 ALA H O 1
ATOM 13801 N N . ASP H 1 98 ? 63.322 -9.288 65.465 1.00 24.77 98 ASP H N 1
ATOM 13802 C CA . ASP H 1 98 ? 62.638 -8.131 66.033 1.00 25.51 98 ASP H CA 1
ATOM 13803 C C . ASP H 1 98 ? 61.132 -8.186 65.781 1.00 23.23 98 ASP H C 1
ATOM 13804 O O . ASP H 1 98 ? 60.338 -7.855 66.672 1.00 23.19 98 ASP H O 1
ATOM 13809 N N . ILE H 1 99 ? 60.715 -8.580 64.573 1.00 24.55 99 ILE H N 1
ATOM 13810 C CA . ILE H 1 99 ? 59.291 -8.815 64.324 1.00 21.35 99 ILE H CA 1
ATOM 13811 C C . ILE H 1 99 ? 58.734 -9.796 65.343 1.00 23.01 99 ILE H C 1
ATOM 13812 O O . ILE H 1 99 ? 57.650 -9.600 65.905 1.00 22.14 99 ILE H O 1
ATOM 13817 N N . ARG H 1 100 ? 59.461 -10.888 65.577 1.00 21.32 100 ARG H N 1
ATOM 13818 C CA . ARG H 1 100 ? 58.968 -11.888 66.507 1.00 19.33 100 ARG H CA 1
ATOM 13819 C C . ARG H 1 100 ? 58.981 -11.378 67.935 1.00 19.22 100 ARG H C 1
ATOM 13820 O O . ARG H 1 100 ? 58.094 -11.742 68.717 1.00 19.63 100 ARG H O 1
ATOM 13828 N N . GLN H 1 101 ? 59.964 -10.537 68.297 1.00 20.43 101 GLN H N 1
ATOM 13829 C CA . GLN H 1 101 ? 59.988 -10.011 69.660 1.00 21.85 101 GLN H CA 1
ATOM 13830 C C . GLN H 1 101 ? 58.797 -9.097 69.907 1.00 21.93 101 GLN H C 1
ATOM 13831 O O . GLN H 1 101 ? 58.242 -9.084 71.010 1.00 23.13 101 GLN H O 1
ATOM 13837 N N . VAL H 1 102 ? 58.393 -8.325 68.895 1.00 20.16 102 VAL H N 1
ATOM 13838 C CA . VAL H 1 102 ? 57.256 -7.421 69.065 1.00 18.03 102 VAL H CA 1
ATOM 13839 C C . VAL H 1 102 ? 56.014 -8.217 69.415 1.00 17.67 102 VAL H C 1
ATOM 13840 O O . VAL H 1 102 ? 55.304 -7.905 70.381 1.00 18.81 102 VAL H O 1
ATOM 13844 N N . PHE H 1 103 ? 55.749 -9.271 68.648 1.00 17.65 103 PHE H N 1
ATOM 13845 C CA . PHE H 1 103 ? 54.593 -10.116 68.921 1.00 18.34 103 PHE H CA 1
ATOM 13846 C C . PHE H 1 103 ? 54.765 -10.916 70.203 1.00 18.25 103 PHE H C 1
ATOM 13847 O O . PHE H 1 103 ? 53.780 -11.165 70.914 1.00 16.70 103 PHE H O 1
ATOM 13855 N N . GLU H 1 104 ? 55.988 -11.339 70.513 1.00 19.64 104 GLU H N 1
ATOM 13856 C CA . GLU H 1 104 ? 56.189 -12.099 71.744 1.00 18.69 104 GLU H CA 1
ATOM 13857 C C . GLU H 1 104 ? 55.827 -11.255 72.957 1.00 20.00 104 GLU H C 1
ATOM 13858 O O . GLU H 1 104 ? 55.057 -11.690 73.817 1.00 20.10 104 GLU H O 1
ATOM 13864 N N . ALA H 1 105 ? 56.351 -10.024 73.021 1.00 14.62 105 ALA H N 1
ATOM 13865 C CA . ALA H 1 105 ? 56.132 -9.173 74.185 1.00 17.81 105 ALA H CA 1
ATOM 13866 C C . ALA H 1 105 ? 54.693 -8.667 74.273 1.00 19.32 105 ALA H C 1
ATOM 13867 O O . ALA H 1 105 ? 54.163 -8.504 75.378 1.00 19.90 105 ALA H O 1
ATOM 13869 N N . LEU H 1 106 ? 54.042 -8.421 73.134 1.00 15.84 106 LEU H N 1
ATOM 13870 C CA . LEU H 1 106 ? 52.783 -7.686 73.126 1.00 16.80 106 LEU H CA 1
ATOM 13871 C C . LEU H 1 106 ? 51.558 -8.538 72.846 1.00 17.73 106 LEU H C 1
ATOM 13872 O O . LEU H 1 106 ? 50.442 -8.082 73.121 1.00 18.81 106 LEU H O 1
ATOM 13877 N N . SER H 1 107 ? 51.732 -9.738 72.292 1.00 15.40 107 SER H N 1
ATOM 13878 C CA . SER H 1 107 ? 50.634 -10.643 71.988 1.00 15.52 107 SER H CA 1
ATOM 13879 C C . SER H 1 107 ? 50.783 -12.018 72.616 1.00 16.60 107 SER H C 1
ATOM 13880 O O . SER H 1 107 ? 49.808 -12.556 73.129 1.00 19.97 107 SER H O 1
ATOM 13883 N N . ILE H 1 108 ? 51.971 -12.622 72.573 1.00 16.89 108 ILE H N 1
ATOM 13884 C CA . ILE H 1 108 ? 52.093 -13.994 73.051 1.00 16.94 108 ILE H CA 1
ATOM 13885 C C . ILE H 1 108 ? 52.149 -14.023 74.569 1.00 17.49 108 ILE H C 1
ATOM 13886 O O . ILE H 1 108 ? 51.404 -14.772 75.218 1.00 17.10 108 ILE H O 1
ATOM 13891 N N . PHE H 1 109 ? 53.048 -13.225 75.143 1.00 18.24 109 PHE H N 1
ATOM 13892 C CA . PHE H 1 109 ? 53.156 -13.101 76.597 1.00 21.80 109 PHE H CA 1
ATOM 13893 C C . PHE H 1 109 ? 51.797 -12.900 77.258 1.00 20.79 109 PHE H C 1
ATOM 13894 O O . PHE H 1 109 ? 51.462 -13.674 78.172 1.00 18.23 109 PHE H O 1
ATOM 13902 N N . PRO H 1 110 ? 50.963 -11.937 76.847 1.00 20.41 110 PRO H N 1
ATOM 13903 C CA . PRO H 1 110 ? 49.643 -11.817 77.497 1.00 19.38 110 PRO H CA 1
ATOM 13904 C C . PRO H 1 110 ? 48.751 -13.032 77.301 1.00 19.30 110 PRO H C 1
ATOM 13905 O O . PRO H 1 110 ? 47.981 -13.362 78.205 1.00 18.33 110 PRO H O 1
ATOM 13909 N N . ILE H 1 111 ? 48.813 -13.713 76.150 1.00 14.97 111 ILE H N 1
ATOM 13910 C CA . ILE H 1 111 ? 47.993 -14.909 75.960 1.00 15.52 111 ILE H CA 1
ATOM 13911 C C . ILE H 1 111 ? 48.397 -15.998 76.947 1.00 16.61 111 ILE H C 1
ATOM 13912 O O . ILE H 1 111 ? 47.543 -16.683 77.520 1.00 17.28 111 ILE H O 1
ATOM 13917 N N . LEU H 1 112 ? 49.707 -16.218 77.101 1.00 19.21 112 LEU H N 1
ATOM 13918 C CA . LEU H 1 112 ? 50.184 -17.258 78.011 1.00 18.21 112 LEU H CA 1
ATOM 13919 C C . LEU H 1 112 ? 49.848 -16.920 79.458 1.00 21.16 112 LEU H C 1
ATOM 13920 O O . LEU H 1 112 ? 49.486 -17.808 80.240 1.00 20.52 112 LEU H O 1
ATOM 13925 N N . LEU H 1 113 ? 49.964 -15.644 79.824 1.00 19.61 113 LEU H N 1
ATOM 13926 C CA . LEU H 1 113 ? 49.534 -15.186 81.142 1.00 18.04 113 LEU H CA 1
ATOM 13927 C C . LEU H 1 113 ? 48.055 -15.475 81.359 1.00 19.56 113 LEU H C 1
ATOM 13928 O O . LEU H 1 113 ? 47.668 -16.118 82.343 1.00 20.08 113 LEU H O 1
ATOM 13933 N N . LEU H 1 114 ? 47.210 -15.000 80.437 1.00 15.30 114 LEU H N 1
ATOM 13934 C CA . LEU H 1 114 ? 45.768 -15.214 80.550 1.00 15.03 114 LEU H CA 1
ATOM 13935 C C . LEU H 1 114 ? 45.423 -16.693 80.622 1.00 21.38 114 LEU H C 1
ATOM 13936 O O . LEU H 1 114 ? 44.596 -17.107 81.439 1.00 18.86 114 LEU H O 1
ATOM 13941 N N . GLN H 1 115 ? 46.011 -17.495 79.733 1.00 17.34 115 GLN H N 1
ATOM 13942 C CA . GLN H 1 115 ? 45.728 -18.925 79.715 1.00 17.76 115 GLN H CA 1
ATOM 13943 C C . GLN H 1 115 ? 45.956 -19.542 81.085 1.00 19.57 115 GLN H C 1
ATOM 13944 O O . GLN H 1 115 ? 45.109 -20.286 81.598 1.00 22.04 115 GLN H O 1
ATOM 13950 N N . SER H 1 116 ? 47.107 -19.247 81.686 1.00 19.27 116 SER H N 1
ATOM 13951 C CA . SER H 1 116 ? 47.431 -19.807 82.995 1.00 24.16 116 SER H CA 1
ATOM 13952 C C . SER H 1 116 ? 46.486 -19.327 84.088 1.00 22.92 116 SER H C 1
ATOM 13953 O O . SER H 1 116 ? 46.375 -19.986 85.125 1.00 23.71 116 SER H O 1
ATOM 13956 N N . ALA H 1 117 ? 45.819 -18.189 83.892 1.00 20.66 117 ALA H N 1
ATOM 13957 C CA . ALA H 1 117 ? 45.037 -17.578 84.952 1.00 19.52 117 ALA H CA 1
ATOM 13958 C C . ALA H 1 117 ? 43.597 -18.056 85.012 1.00 21.42 117 ALA H C 1
ATOM 13959 O O . ALA H 1 117 ? 42.960 -17.916 86.063 1.00 23.19 117 ALA H O 1
ATOM 13961 N N . ILE H 1 118 ? 43.081 -18.653 83.939 1.00 20.26 118 ILE H N 1
ATOM 13962 C CA . ILE H 1 118 ? 41.650 -18.931 83.865 1.00 19.62 118 ILE H CA 1
ATOM 13963 C C . ILE H 1 118 ? 41.227 -19.908 84.956 1.00 23.16 118 ILE H C 1
ATOM 13964 O O . ILE H 1 118 ? 40.251 -19.666 85.676 1.00 23.22 118 ILE H O 1
ATOM 13969 N N . ALA H 1 119 ? 41.946 -21.024 85.096 1.00 17.64 119 ALA H N 1
ATOM 13970 C CA . ALA H 1 119 ? 41.532 -22.023 86.081 1.00 23.50 119 ALA H CA 1
ATOM 13971 C C . ALA H 1 119 ? 41.526 -21.482 87.505 1.00 25.03 119 ALA H C 1
ATOM 13972 O O . ALA H 1 119 ? 40.488 -21.608 88.177 1.00 24.73 119 ALA H O 1
ATOM 13974 N N . PRO H 1 120 ? 42.594 -20.857 88.022 1.00 23.66 120 PRO H N 1
ATOM 13975 C CA . PRO H 1 120 ? 42.520 -20.373 89.410 1.00 27.36 120 PRO H CA 1
ATOM 13976 C C . PRO H 1 120 ? 41.596 -19.184 89.591 1.00 28.03 120 PRO H C 1
ATOM 13977 O O . PRO H 1 120 ? 40.985 -19.055 90.657 1.00 25.09 120 PRO H O 1
ATOM 13981 N N . LEU H 1 121 ? 41.468 -18.309 88.589 1.00 24.78 121 LEU H N 1
ATOM 13982 C CA . LEU H 1 121 ? 40.514 -17.207 88.701 1.00 23.00 121 LEU H CA 1
ATOM 13983 C C . LEU H 1 121 ? 39.073 -17.711 88.681 1.00 24.46 121 LEU H C 1
ATOM 13984 O O . LEU H 1 121 ? 38.208 -17.156 89.368 1.00 26.34 121 LEU H O 1
ATOM 13989 N N . ARG H 1 122 ? 38.790 -18.750 87.889 1.00 23.14 122 ARG H N 1
ATOM 13990 C CA . ARG H 1 122 ? 37.438 -19.303 87.856 1.00 23.46 122 ARG H CA 1
ATOM 13991 C C . ARG H 1 122 ? 37.090 -19.964 89.185 1.00 26.08 122 ARG H C 1
ATOM 13992 O O . ARG H 1 122 ? 35.968 -19.815 89.682 1.00 26.83 122 ARG H O 1
ATOM 14000 N N . ALA H 1 123 ? 38.047 -20.686 89.774 1.00 28.44 123 ALA H N 1
ATOM 14001 C CA . ALA H 1 123 ? 37.799 -21.370 91.042 1.00 31.47 123 ALA H CA 1
ATOM 14002 C C . ALA H 1 123 ? 37.552 -20.376 92.173 1.00 33.05 123 ALA H C 1
ATOM 14003 O O . ALA H 1 123 ? 36.738 -20.630 93.072 1.00 34.17 123 ALA H O 1
ATOM 14005 N N . ALA H 1 124 ? 38.242 -19.241 92.150 1.00 28.51 124 ALA H N 1
ATOM 14006 C CA . ALA H 1 124 ? 38.055 -18.216 93.167 1.00 30.43 124 ALA H CA 1
ATOM 14007 C C . ALA H 1 124 ? 36.800 -17.379 92.948 1.00 30.17 124 ALA H C 1
ATOM 14008 O O . ALA H 1 124 ? 36.579 -16.417 93.694 1.00 32.86 124 ALA H O 1
ATOM 14010 N N . GLY H 1 125 ? 35.980 -17.706 91.956 1.00 24.66 125 GLY H N 1
ATOM 14011 C CA . GLY H 1 125 ? 34.723 -17.015 91.756 1.00 23.89 125 GLY H CA 1
ATOM 14012 C C . GLY H 1 125 ? 34.767 -15.813 90.835 1.00 25.79 125 GLY H C 1
ATOM 14013 O O . GLY H 1 125 ? 33.766 -15.095 90.732 1.00 26.79 125 GLY H O 1
ATOM 14014 N N . GLY H 1 126 ? 35.877 -15.578 90.154 1.00 25.00 126 GLY H N 1
ATOM 14015 C CA . GLY H 1 126 ? 35.997 -14.476 89.218 1.00 21.90 126 GLY H CA 1
ATOM 14016 C C . GLY H 1 126 ? 37.158 -13.565 89.569 1.00 22.96 126 GLY H C 1
ATOM 14017 O O . GLY H 1 126 ? 37.815 -13.706 90.600 1.00 25.97 126 GLY H O 1
ATOM 14018 N N . ALA H 1 127 ? 37.396 -12.608 88.670 1.00 22.84 127 ALA H N 1
ATOM 14019 C CA . ALA H 1 127 ? 38.458 -11.618 88.803 1.00 17.37 127 ALA H CA 1
ATOM 14020 C C . ALA H 1 127 ? 38.343 -10.664 87.619 1.00 18.67 127 ALA H C 1
ATOM 14021 O O . ALA H 1 127 ? 37.537 -10.878 86.710 1.00 17.56 127 ALA H O 1
ATOM 14023 N N . SER H 1 128 ? 39.165 -9.616 87.639 1.00 17.92 128 SER H N 1
ATOM 14024 C CA . SER H 1 128 ? 39.325 -8.721 86.493 1.00 16.71 128 SER H CA 1
ATOM 14025 C C . SER H 1 128 ? 40.717 -8.892 85.909 1.00 18.44 128 SER H C 1
ATOM 14026 O O . SER H 1 128 ? 41.699 -9.022 86.646 1.00 17.44 128 SER H O 1
ATOM 14029 N N . VAL H 1 129 ? 40.800 -8.895 84.586 1.00 17.32 129 VAL H N 1
ATOM 14030 C CA . VAL H 1 129 ? 42.071 -8.954 83.878 1.00 16.80 129 VAL H CA 1
ATOM 14031 C C . VAL H 1 129 ? 42.069 -7.754 82.943 1.00 17.21 129 VAL H C 1
ATOM 14032 O O . VAL H 1 129 ? 41.235 -7.677 82.032 1.00 16.85 129 VAL H O 1
ATOM 14036 N N . ILE H 1 130 ? 42.968 -6.805 83.197 1.00 16.63 130 ILE H N 1
ATOM 14037 C CA . ILE H 1 130 ? 43.006 -5.518 82.506 1.00 16.27 130 ILE H CA 1
ATOM 14038 C C . ILE H 1 130 ? 44.263 -5.483 81.645 1.00 16.38 130 ILE H C 1
ATOM 14039 O O . ILE H 1 130 ? 45.379 -5.436 82.175 1.00 16.14 130 ILE H O 1
ATOM 14044 N N . PHE H 1 131 ? 44.099 -5.446 80.317 1.00 15.28 131 PHE H N 1
ATOM 14045 C CA . PHE H 1 131 ? 45.237 -5.418 79.400 1.00 16.30 131 PHE H CA 1
ATOM 14046 C C . PHE H 1 131 ? 45.533 -3.979 78.987 1.00 14.74 131 PHE H C 1
ATOM 14047 O O . PHE H 1 131 ? 44.642 -3.284 78.467 1.00 15.04 131 PHE H O 1
ATOM 14055 N N . ILE H 1 132 ? 46.776 -3.545 79.197 1.00 14.83 132 ILE H N 1
ATOM 14056 C CA . ILE H 1 132 ? 47.237 -2.237 78.738 1.00 15.66 132 ILE H CA 1
ATOM 14057 C C . ILE H 1 132 ? 47.809 -2.427 77.340 1.00 15.93 132 ILE H C 1
ATOM 14058 O O . ILE H 1 132 ? 48.833 -3.099 77.155 1.00 18.06 132 ILE H O 1
ATOM 14063 N N . THR H 1 133 ? 47.133 -1.859 76.353 1.00 14.02 133 THR H N 1
ATOM 14064 C CA . THR H 1 133 ? 47.532 -2.018 74.963 1.00 13.99 133 THR H CA 1
ATOM 14065 C C . THR H 1 133 ? 48.003 -0.665 74.434 1.00 19.12 133 THR H C 1
ATOM 14066 O O . THR H 1 133 ? 49.012 -0.134 74.913 1.00 16.57 133 THR H O 1
ATOM 14070 N N . SER H 1 134 ? 47.287 -0.084 73.475 1.00 17.98 134 SER H N 1
ATOM 14071 C CA . SER H 1 134 ? 47.727 1.166 72.862 1.00 14.59 134 SER H CA 1
ATOM 14072 C C . SER H 1 134 ? 46.593 1.678 71.990 1.00 14.84 134 SER H C 1
ATOM 14073 O O . SER H 1 134 ? 45.733 0.906 71.558 1.00 17.76 134 SER H O 1
ATOM 14076 N N . SER H 1 135 ? 46.584 2.992 71.749 1.00 16.92 135 SER H N 1
ATOM 14077 C CA . SER H 1 135 ? 45.609 3.532 70.810 1.00 17.85 135 SER H CA 1
ATOM 14078 C C . SER H 1 135 ? 45.686 2.824 69.464 1.00 19.19 135 SER H C 1
ATOM 14079 O O . SER H 1 135 ? 44.655 2.640 68.807 1.00 21.85 135 SER H O 1
ATOM 14082 N N . VAL H 1 136 ? 46.878 2.371 69.057 1.00 19.27 136 VAL H N 1
ATOM 14083 C CA . VAL H 1 136 ? 46.999 1.675 67.779 1.00 17.22 136 VAL H CA 1
ATOM 14084 C C . VAL H 1 136 ? 46.414 0.270 67.810 1.00 21.30 136 VAL H C 1
ATOM 14085 O O . VAL H 1 136 ? 46.309 -0.377 66.765 1.00 20.19 136 VAL H O 1
ATOM 14089 N N . GLY H 1 137 ? 45.993 -0.217 68.974 1.00 16.46 137 GLY H N 1
ATOM 14090 C CA . GLY H 1 137 ? 45.166 -1.403 68.968 1.00 15.86 137 GLY H CA 1
ATOM 14091 C C . GLY H 1 137 ? 43.840 -1.213 68.255 1.00 18.74 137 GLY H C 1
ATOM 14092 O O . GLY H 1 137 ? 43.191 -2.199 67.894 1.00 21.33 137 GLY H O 1
ATOM 14093 N N . LYS H 1 138 ? 43.416 0.033 68.056 1.00 18.69 138 LYS H N 1
ATOM 14094 C CA . LYS H 1 138 ? 42.173 0.319 67.350 1.00 21.13 138 LYS H CA 1
ATOM 14095 C C . LYS H 1 138 ? 42.339 1.238 66.157 1.00 20.57 138 LYS H C 1
ATOM 14096 O O . LYS H 1 138 ? 41.605 1.081 65.181 1.00 22.37 138 LYS H O 1
ATOM 14102 N N . LYS H 1 139 ? 43.257 2.198 66.213 1.00 20.93 139 LYS H N 1
ATOM 14103 C CA . LYS H 1 139 ? 43.421 3.180 65.149 1.00 22.16 139 LYS H CA 1
ATOM 14104 C C . LYS H 1 139 ? 44.849 3.133 64.632 1.00 23.39 139 LYS H C 1
ATOM 14105 O O . LYS H 1 139 ? 45.792 3.370 65.411 1.00 19.94 139 LYS H O 1
ATOM 14111 N N . PRO H 1 140 ? 45.058 2.864 63.344 1.00 20.17 140 PRO H N 1
ATOM 14112 C CA . PRO H 1 140 ? 46.426 2.689 62.850 1.00 19.13 140 PRO H CA 1
ATOM 14113 C C . PRO H 1 140 ? 47.198 3.995 62.830 1.00 19.15 140 PRO H C 1
ATOM 14114 O O . PRO H 1 140 ? 46.628 5.085 62.726 1.00 19.54 140 PRO H O 1
ATOM 14118 N N . LEU H 1 141 ? 48.518 3.862 62.916 1.00 19.70 141 LEU H N 1
ATOM 14119 C CA . LEU H 1 141 ? 49.446 4.972 62.748 1.00 16.47 141 LEU H CA 1
ATOM 14120 C C . LEU H 1 141 ? 50.582 4.539 61.828 1.00 16.36 141 LEU H C 1
ATOM 14121 O O . LEU H 1 141 ? 51.089 3.423 61.946 1.00 18.36 141 LEU H O 1
ATOM 14126 N N . ALA H 1 142 ? 51.000 5.451 60.935 1.00 19.10 142 ALA H N 1
ATOM 14127 C CA . ALA H 1 142 ? 51.969 5.110 59.895 1.00 20.63 142 ALA H CA 1
ATOM 14128 C C . ALA H 1 142 ? 53.281 4.578 60.460 1.00 19.72 142 ALA H C 1
ATOM 14129 O O . ALA H 1 142 ? 53.937 3.741 59.827 1.00 22.28 142 ALA H O 1
ATOM 14131 N N . TYR H 1 143 ? 53.705 5.050 61.626 1.00 19.15 143 TYR H N 1
ATOM 14132 C CA . TYR H 1 143 ? 55.022 4.665 62.106 1.00 21.62 143 TYR H CA 1
ATOM 14133 C C . TYR H 1 143 ? 54.969 3.545 63.138 1.00 21.95 143 TYR H C 1
ATOM 14134 O O . TYR H 1 143 ? 55.972 3.285 63.810 1.00 25.89 143 TYR H O 1
ATOM 14143 N N . ASN H 1 144 ? 53.838 2.835 63.232 1.00 18.81 144 ASN H N 1
ATOM 14144 C CA . ASN H 1 144 ? 53.719 1.642 64.076 1.00 20.67 144 ASN H CA 1
ATOM 14145 C C . ASN H 1 144 ? 53.147 0.456 63.292 1.00 19.23 144 ASN H C 1
ATOM 14146 O O . ASN H 1 144 ? 52.148 -0.148 63.697 1.00 19.80 144 ASN H O 1
ATOM 14151 N N . PRO H 1 145 ? 53.782 0.058 62.183 1.00 19.83 145 PRO H N 1
ATOM 14152 C CA . PRO H 1 145 ? 53.224 -1.030 61.367 1.00 18.29 145 PRO H CA 1
ATOM 14153 C C . PRO H 1 145 ? 53.521 -2.438 61.866 1.00 18.57 145 PRO H C 1
ATOM 14154 O O . PRO H 1 145 ? 53.035 -3.400 61.256 1.00 16.44 145 PRO H O 1
ATOM 14158 N N . LEU H 1 146 ? 54.294 -2.603 62.941 1.00 17.57 146 LEU H N 1
ATOM 14159 C CA . LEU H 1 146 ? 54.455 -3.893 63.597 1.00 17.28 146 LEU H CA 1
ATOM 14160 C C . LEU H 1 146 ? 53.879 -3.883 65.003 1.00 18.81 146 LEU H C 1
ATOM 14161 O O . LEU H 1 146 ? 53.134 -4.792 65.391 1.00 19.79 146 LEU H O 1
ATOM 14166 N N . TYR H 1 147 ? 54.243 -2.862 65.770 1.00 18.44 147 TYR H N 1
ATOM 14167 C CA . TYR H 1 147 ? 53.623 -2.571 67.054 1.00 19.23 147 TYR H CA 1
ATOM 14168 C C . TYR H 1 147 ? 52.099 -2.569 66.954 1.00 19.11 147 TYR H C 1
ATOM 14169 O O . TYR H 1 147 ? 51.413 -3.201 67.762 1.00 18.75 147 TYR H O 1
ATOM 14178 N N . GLY H 1 148 ? 51.552 -1.840 65.975 1.00 19.00 148 GLY H N 1
ATOM 14179 C CA . GLY H 1 148 ? 50.119 -1.793 65.746 1.00 18.33 148 GLY H CA 1
ATOM 14180 C C . GLY H 1 148 ? 49.466 -3.167 65.672 1.00 17.82 148 GLY H C 1
ATOM 14181 O O . GLY H 1 148 ? 48.554 -3.477 66.452 1.00 17.04 148 GLY H O 1
ATOM 14182 N N . PRO H 1 149 ? 49.901 -4.017 64.730 1.00 15.06 149 PRO H N 1
ATOM 14183 C CA . PRO H 1 149 ? 49.296 -5.363 64.641 1.00 15.19 149 PRO H CA 1
ATOM 14184 C C . PRO H 1 149 ? 49.402 -6.176 65.921 1.00 16.79 149 PRO H C 1
ATOM 14185 O O . PRO H 1 149 ? 48.449 -6.887 66.271 1.00 17.54 149 PRO H O 1
ATOM 14189 N N . ALA H 1 150 ? 50.544 -6.141 66.603 1.00 17.51 150 ALA H N 1
ATOM 14190 C CA . ALA H 1 150 ? 50.668 -6.926 67.827 1.00 18.87 150 ALA H CA 1
ATOM 14191 C C . ALA H 1 150 ? 49.718 -6.408 68.899 1.00 15.55 150 ALA H C 1
ATOM 14192 O O . ALA H 1 150 ? 49.121 -7.196 69.645 1.00 17.38 150 ALA H O 1
ATOM 14194 N N . ARG H 1 151 ? 49.542 -5.084 68.976 1.00 13.78 151 ARG H N 1
ATOM 14195 C CA . ARG H 1 151 ? 48.570 -4.519 69.910 1.00 16.95 151 ARG H CA 1
ATOM 14196 C C . ARG H 1 151 ? 47.148 -4.878 69.507 1.00 15.84 151 ARG H C 1
ATOM 14197 O O . ARG H 1 151 ? 46.317 -5.196 70.362 1.00 17.42 151 ARG H O 1
ATOM 14205 N N . ALA H 1 152 ? 46.858 -4.831 68.208 1.00 14.41 152 ALA H N 1
ATOM 14206 C CA . ALA H 1 152 ? 45.516 -5.151 67.732 1.00 15.09 152 ALA H CA 1
ATOM 14207 C C . ALA H 1 152 ? 45.136 -6.585 68.078 1.00 17.16 152 ALA H C 1
ATOM 14208 O O . ALA H 1 152 ? 43.969 -6.874 68.375 1.00 13.31 152 ALA H O 1
ATOM 14210 N N . ALA H 1 153 ? 46.108 -7.502 68.041 1.00 16.45 153 ALA H N 1
ATOM 14211 C CA . ALA H 1 153 ? 45.818 -8.886 68.399 1.00 16.23 153 ALA H CA 1
ATOM 14212 C C . ALA H 1 153 ? 45.316 -8.976 69.830 1.00 15.45 153 ALA H C 1
ATOM 14213 O O . ALA H 1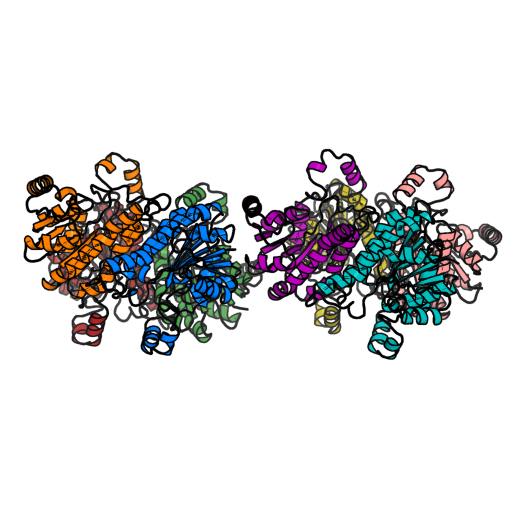 153 ? 44.321 -9.650 70.106 1.00 13.93 153 ALA H O 1
ATOM 14215 N N . THR H 1 154 ? 45.989 -8.281 70.751 1.00 14.32 154 THR H N 1
ATOM 14216 C CA . THR H 1 154 ? 45.625 -8.386 72.163 1.00 17.37 154 THR H CA 1
ATOM 14217 C C . THR H 1 154 ? 44.287 -7.709 72.448 1.00 17.15 154 THR H C 1
ATOM 14218 O O . THR H 1 154 ? 43.525 -8.173 73.302 1.00 16.57 154 THR H O 1
ATOM 14222 N N . VAL H 1 155 ? 43.972 -6.621 71.745 1.00 15.68 155 VAL H N 1
ATOM 14223 C CA . VAL H 1 155 ? 42.640 -6.041 71.897 1.00 13.30 155 VAL H CA 1
ATOM 14224 C C . VAL H 1 155 ? 41.589 -7.032 71.434 1.00 16.51 155 VAL H C 1
ATOM 14225 O O . VAL H 1 155 ? 40.568 -7.226 72.096 1.00 15.70 155 VAL H O 1
ATOM 14229 N N . ALA H 1 156 ? 41.826 -7.676 70.288 1.00 13.74 156 ALA H N 1
ATOM 14230 C CA . ALA H 1 156 ? 40.902 -8.701 69.814 1.00 18.24 156 ALA H CA 1
ATOM 14231 C C . ALA H 1 156 ? 40.842 -9.887 70.768 1.00 16.13 156 ALA H C 1
ATOM 14232 O O . ALA H 1 156 ? 39.794 -10.529 70.883 1.00 16.46 156 ALA H O 1
ATOM 14234 N N . LEU H 1 157 ? 41.957 -10.210 71.433 1.00 16.96 157 LEU H N 1
ATOM 14235 C CA . LEU H 1 157 ? 41.936 -11.263 72.450 1.00 15.74 157 LEU H CA 1
ATOM 14236 C C . LEU H 1 157 ? 40.927 -10.937 73.545 1.00 16.65 157 LEU H C 1
ATOM 14237 O O . LEU H 1 157 ? 40.125 -11.785 73.945 1.00 16.75 157 LEU H O 1
ATOM 14242 N N . VAL H 1 158 ? 40.958 -9.697 74.034 1.00 14.09 158 VAL H N 1
ATOM 14243 C CA . VAL H 1 158 ? 40.015 -9.255 75.054 1.00 17.01 158 VAL H CA 1
ATOM 14244 C C . VAL H 1 158 ? 38.593 -9.380 74.538 1.00 14.95 158 VAL H C 1
ATOM 14245 O O . VAL H 1 158 ? 37.702 -9.899 75.220 1.00 15.31 158 VAL H O 1
ATOM 14249 N N . GLU H 1 159 ? 38.368 -8.935 73.304 1.00 14.46 159 GLU H N 1
ATOM 14250 C CA . GLU H 1 159 ? 37.013 -8.872 72.783 1.00 15.01 159 GLU H CA 1
ATOM 14251 C C . GLU H 1 159 ? 36.440 -10.268 72.577 1.00 16.46 159 GLU H C 1
ATOM 14252 O O . GLU H 1 159 ? 35.249 -10.498 72.819 1.00 16.79 159 GLU H O 1
ATOM 14258 N N . SER H 1 160 ? 37.275 -11.215 72.140 1.00 12.65 160 SER H N 1
ATOM 14259 C CA . SER H 1 160 ? 36.804 -12.575 71.886 1.00 15.01 160 SER H CA 1
ATOM 14260 C C . SER H 1 160 ? 36.758 -13.406 73.164 1.00 14.62 160 SER H C 1
ATOM 14261 O O . SER H 1 160 ? 35.766 -14.090 73.437 1.00 14.38 160 SER H O 1
ATOM 14264 N N . ALA H 1 161 ? 37.833 -13.377 73.945 1.00 12.54 161 ALA H N 1
ATOM 14265 C CA . ALA H 1 161 ? 37.871 -14.190 75.160 1.00 17.71 161 ALA H CA 1
ATOM 14266 C C . ALA H 1 161 ? 36.775 -13.792 76.146 1.00 16.66 161 ALA H C 1
ATOM 14267 O O . ALA H 1 161 ? 36.230 -14.659 76.847 1.00 18.10 161 ALA H O 1
ATOM 14269 N N . ALA H 1 162 ? 36.418 -12.501 76.203 1.00 14.11 162 ALA H N 1
ATOM 14270 C CA . ALA H 1 162 ? 35.362 -12.081 77.119 1.00 14.96 162 ALA H CA 1
ATOM 14271 C C . ALA H 1 162 ? 34.022 -12.731 76.806 1.00 15.23 162 ALA H C 1
ATOM 14272 O O . ALA H 1 162 ? 33.173 -12.814 77.694 1.00 17.50 162 ALA H O 1
ATOM 14274 N N . LYS H 1 163 ? 33.804 -13.175 75.567 1.00 15.13 163 LYS H N 1
ATOM 14275 C CA . LYS H 1 163 ? 32.521 -13.777 75.227 1.00 19.18 163 LYS H CA 1
ATOM 14276 C C . LYS H 1 163 ? 32.285 -15.069 75.995 1.00 19.14 163 LYS H C 1
ATOM 14277 O O . LYS H 1 163 ? 31.131 -15.457 76.203 1.00 19.25 163 LYS H O 1
ATOM 14283 N N . THR H 1 164 ? 33.351 -15.756 76.398 1.00 18.09 164 THR H N 1
ATOM 14284 C CA . THR H 1 164 ? 33.230 -16.979 77.182 1.00 19.98 164 THR H CA 1
ATOM 14285 C C . THR H 1 164 ? 33.608 -16.806 78.642 1.00 20.52 164 THR H C 1
ATOM 14286 O O . THR H 1 164 ? 32.984 -17.418 79.502 1.00 23.02 164 THR H O 1
ATOM 14290 N N . LEU H 1 165 ? 34.619 -15.996 78.947 1.00 19.09 165 LEU H N 1
ATOM 14291 C CA . LEU H 1 165 ? 35.103 -15.879 80.319 1.00 19.08 165 LEU H CA 1
ATOM 14292 C C . LEU H 1 165 ? 34.197 -15.026 81.201 1.00 19.99 165 LEU H C 1
ATOM 14293 O O . LEU H 1 165 ? 34.184 -15.220 82.424 1.00 20.17 165 LEU H O 1
ATOM 14298 N N . SER H 1 166 ? 33.414 -14.114 80.619 1.00 18.04 166 SER H N 1
ATOM 14299 C CA . SER H 1 166 ? 32.535 -13.293 81.448 1.00 19.03 166 SER H CA 1
ATOM 14300 C C . SER H 1 166 ? 31.547 -14.150 82.230 1.00 20.24 166 SER H C 1
ATOM 14301 O O . SER H 1 166 ? 31.077 -13.745 83.298 1.00 18.35 166 SER H O 1
ATOM 14304 N N . ARG H 1 167 ? 31.215 -15.327 81.710 1.00 18.31 167 ARG H N 1
ATOM 14305 C CA . ARG H 1 167 ? 30.251 -16.180 82.386 1.00 20.90 167 ARG H CA 1
ATOM 14306 C C . ARG H 1 167 ? 30.813 -16.722 83.693 1.00 22.88 167 ARG H C 1
ATOM 14307 O O . ARG H 1 167 ? 30.056 -16.955 84.637 1.00 26.89 167 ARG H O 1
ATOM 14315 N N . ASP H 1 168 ? 32.125 -16.933 83.770 1.00 22.69 168 ASP H N 1
ATOM 14316 C CA . ASP H 1 168 ? 32.765 -17.370 85.005 1.00 23.87 168 ASP H CA 1
ATOM 14317 C C . ASP H 1 168 ? 33.094 -16.221 85.942 1.00 23.60 168 ASP H C 1
ATOM 14318 O O . ASP H 1 168 ? 33.800 -16.441 86.938 1.00 21.92 168 ASP H O 1
ATOM 14323 N N . GLY H 1 169 ? 32.621 -15.015 85.637 1.00 20.63 169 GLY H N 1
ATOM 14324 C CA . GLY H 1 169 ? 32.970 -13.845 86.417 1.00 23.21 169 GLY H CA 1
ATOM 14325 C C . GLY H 1 169 ? 34.372 -13.324 86.202 1.00 21.31 169 GLY H C 1
ATOM 14326 O O . GLY H 1 169 ? 34.818 -12.467 86.970 1.00 20.33 169 GLY H O 1
ATOM 14327 N N . ILE H 1 170 ? 35.072 -13.801 85.175 1.00 20.09 170 ILE H N 1
ATOM 14328 C CA . ILE H 1 170 ? 36.414 -13.338 84.845 1.00 16.09 170 ILE H CA 1
ATOM 14329 C C . ILE H 1 170 ? 36.260 -12.248 83.785 1.00 15.68 170 ILE H C 1
ATOM 14330 O O . ILE H 1 170 ? 35.893 -12.540 82.646 1.00 18.00 170 ILE H O 1
ATOM 14335 N N . LEU H 1 171 ? 36.493 -10.989 84.166 1.00 15.22 171 LEU H N 1
ATOM 14336 C CA . LEU H 1 171 ? 36.046 -9.841 83.380 1.00 14.86 171 LEU H CA 1
ATOM 14337 C C . LEU H 1 171 ? 37.253 -9.180 82.727 1.00 15.65 171 LEU H C 1
ATOM 14338 O O . LEU H 1 171 ? 38.144 -8.677 83.427 1.00 13.97 171 LEU H O 1
ATOM 14343 N N . LEU H 1 172 ? 37.293 -9.200 81.395 1.00 14.07 172 LEU H N 1
ATOM 14344 C CA . LEU H 1 172 ? 38.445 -8.698 80.656 1.00 16.52 172 LEU H CA 1
ATOM 14345 C C . LEU H 1 172 ? 38.156 -7.334 80.041 1.00 12.43 172 LEU H C 1
ATOM 14346 O O . LEU H 1 172 ? 37.045 -7.077 79.560 1.00 13.33 172 LEU H O 1
ATOM 14351 N N . TYR H 1 173 ? 39.177 -6.477 80.038 1.00 14.48 173 TYR H N 1
ATOM 14352 C CA . TYR H 1 173 ? 39.115 -5.149 79.449 1.00 14.09 173 TYR H CA 1
ATOM 14353 C C . TYR H 1 173 ? 40.436 -4.856 78.754 1.00 17.72 173 TYR H C 1
ATOM 14354 O O . TYR H 1 173 ? 41.480 -5.413 79.098 1.00 13.42 173 TYR H O 1
ATOM 14363 N N . ALA H 1 174 ? 40.390 -3.940 77.790 1.00 16.66 174 ALA H N 1
ATOM 14364 C CA . ALA H 1 174 ? 41.608 -3.431 77.185 1.00 11.94 174 ALA H CA 1
ATOM 14365 C C . ALA H 1 174 ? 41.583 -1.918 77.297 1.00 15.11 174 ALA H C 1
ATOM 14366 O O . ALA H 1 174 ? 40.539 -1.291 77.069 1.00 17.13 174 ALA H O 1
ATOM 14368 N N . ILE H 1 175 ? 42.722 -1.341 77.678 1.00 14.16 175 ILE H N 1
ATOM 14369 C CA . ILE H 1 175 ? 42.904 0.110 77.724 1.00 13.78 175 ILE H CA 1
ATOM 14370 C C . ILE H 1 175 ? 43.906 0.461 76.639 1.00 15.67 175 ILE H C 1
ATOM 14371 O O . ILE H 1 175 ? 44.944 -0.196 76.521 1.00 15.48 175 ILE H O 1
ATOM 14376 N N . GLY H 1 176 ? 43.582 1.460 75.823 1.00 14.74 176 GLY H N 1
ATOM 14377 C CA . GLY H 1 176 ? 44.475 1.862 74.760 1.00 16.13 176 GLY H CA 1
ATOM 14378 C C . GLY H 1 176 ? 44.972 3.278 74.940 1.00 17.99 176 GLY H C 1
ATOM 14379 O O . GLY H 1 176 ? 44.354 4.235 74.459 1.00 17.87 176 GLY H O 1
ATOM 14380 N N . PRO H 1 177 ? 46.107 3.440 75.621 1.00 19.40 177 PRO H N 1
ATOM 14381 C CA . PRO H 1 177 ? 46.603 4.786 75.904 1.00 19.19 177 PRO H CA 1
ATOM 14382 C C . PRO H 1 177 ? 47.295 5.429 74.711 1.00 16.09 177 PRO H C 1
ATOM 14383 O O . PRO H 1 177 ? 47.808 4.767 73.805 1.00 18.61 177 PRO H O 1
ATOM 14387 N N . ASN H 1 178 ? 47.283 6.759 74.730 1.00 14.87 178 ASN H N 1
ATOM 14388 C CA . ASN H 1 178 ? 48.238 7.571 73.985 1.00 18.83 178 ASN H CA 1
ATOM 14389 C C . ASN H 1 178 ? 48.252 8.928 74.667 1.00 19.52 178 ASN H C 1
ATOM 14390 O O . ASN H 1 178 ? 47.327 9.264 75.403 1.00 16.41 178 ASN H O 1
ATOM 14395 N N . PHE H 1 179 ? 49.329 9.686 74.459 1.00 21.41 179 PHE H N 1
ATOM 14396 C CA . PHE H 1 179 ? 49.527 10.958 75.156 1.00 19.82 179 PHE H CA 1
ATOM 14397 C C . PHE H 1 179 ? 49.296 10.828 76.659 1.00 20.89 179 PHE H C 1
ATOM 14398 O O . PHE H 1 179 ? 48.722 11.705 77.303 1.00 16.73 179 PHE H O 1
ATOM 14406 N N . PHE H 1 180 ? 49.754 9.722 77.227 1.00 21.70 180 PHE H N 1
ATOM 14407 C CA . PHE H 1 180 ? 49.605 9.424 78.645 1.00 21.01 180 PHE H CA 1
ATOM 14408 C C . PHE H 1 180 ? 50.975 9.592 79.298 1.00 20.07 180 PHE H C 1
ATOM 14409 O O . PHE H 1 180 ? 51.941 8.963 78.866 1.00 21.89 180 PHE H O 1
ATOM 14417 N N . ASN H 1 181 ? 51.053 10.461 80.312 1.00 22.22 181 ASN H N 1
ATOM 14418 C CA . ASN H 1 181 ? 52.296 10.754 81.035 1.00 21.58 181 ASN H CA 1
ATOM 14419 C C . ASN H 1 181 ? 52.798 9.490 81.729 1.00 22.75 181 ASN H C 1
ATOM 14420 O O . ASN H 1 181 ? 52.232 9.062 82.742 1.00 26.52 181 ASN H O 1
ATOM 14425 N N . ASN H 1 182 ? 53.843 8.874 81.177 1.00 24.59 182 ASN H N 1
ATOM 14426 C CA . ASN H 1 182 ? 54.347 7.603 81.685 1.00 26.23 182 ASN H CA 1
ATOM 14427 C C . ASN H 1 182 ? 55.807 7.456 81.283 1.00 23.92 182 ASN H C 1
ATOM 14428 O O . ASN H 1 182 ? 56.227 8.028 80.270 1.00 27.41 182 ASN H O 1
ATOM 14433 N N . PRO H 1 183 ? 56.599 6.683 82.037 1.00 29.95 183 PRO H N 1
ATOM 14434 C CA . PRO H 1 183 ? 58.053 6.633 81.775 1.00 30.87 183 PRO H CA 1
ATOM 14435 C C . PRO H 1 183 ? 58.443 6.104 80.403 1.00 26.65 183 PRO H C 1
ATOM 14436 O O . PRO H 1 183 ? 59.530 6.439 79.914 1.00 32.23 183 PRO H O 1
ATOM 14440 N N . THR H 1 184 ? 57.608 5.277 79.768 1.00 24.12 184 THR H N 1
ATOM 14441 C CA . THR H 1 184 ? 58.006 4.637 78.520 1.00 22.64 184 THR H CA 1
ATOM 14442 C C . THR H 1 184 ? 57.785 5.540 77.307 1.00 30.46 184 THR H C 1
ATOM 14443 O O . THR H 1 184 ? 58.613 5.550 76.387 1.00 28.90 184 THR H O 1
ATOM 14447 N N . TYR H 1 185 ? 56.688 6.308 77.279 1.00 26.61 185 TYR H N 1
ATOM 14448 C CA . TYR H 1 185 ? 56.363 7.094 76.091 1.00 28.91 185 TYR H CA 1
ATOM 14449 C C . TYR H 1 185 ? 56.217 8.604 76.330 1.00 27.83 185 TYR H C 1
ATOM 14450 O O . TYR H 1 185 ? 56.466 9.374 75.399 1.00 33.08 185 TYR H O 1
ATOM 14459 N N . PHE H 1 186 ? 55.858 9.068 77.532 1.00 29.95 186 PHE H N 1
ATOM 14460 C CA . PHE H 1 186 ? 55.630 10.502 77.769 1.00 27.51 186 PHE H CA 1
ATOM 14461 C C . PHE H 1 186 ? 56.022 10.913 79.188 1.00 25.16 186 PHE H C 1
ATOM 14462 O O . PHE H 1 186 ? 55.166 11.243 80.016 1.00 28.60 186 PHE H O 1
ATOM 14470 N N . PRO H 1 187 ? 57.325 10.957 79.494 1.00 31.75 187 PRO H N 1
ATOM 14471 C CA . PRO H 1 187 ? 57.747 11.436 80.822 1.00 30.01 187 PRO H CA 1
ATOM 14472 C C . PRO H 1 187 ? 57.570 12.937 80.978 1.00 32.03 187 PRO H C 1
ATOM 14473 O O . PRO H 1 187 ? 57.507 13.692 80.007 1.00 37.40 187 PRO H O 1
ATOM 14477 N N . THR H 1 188 ? 57.475 13.369 82.239 1.00 33.99 188 THR H N 1
ATOM 14478 C CA . THR H 1 188 ? 57.342 14.797 82.502 1.00 37.16 188 THR H CA 1
ATOM 14479 C C . THR H 1 188 ? 58.537 15.566 81.954 1.00 41.91 188 THR H C 1
ATOM 14480 O O . THR H 1 188 ? 58.402 16.728 81.544 1.00 41.47 188 THR H O 1
ATOM 14484 N N . SER H 1 189 ? 59.697 14.913 81.886 1.00 40.33 189 SER H N 1
ATOM 14485 C CA . SER H 1 189 ? 60.878 15.539 81.300 1.00 41.81 189 SER H CA 1
ATOM 14486 C C . SER H 1 189 ? 60.717 15.756 79.795 1.00 41.16 189 SER H C 1
ATOM 14487 O O . SER H 1 189 ? 61.154 16.786 79.268 1.00 39.79 189 SER H O 1
ATOM 14490 N N . ASP H 1 190 ? 60.101 14.797 79.088 1.00 42.49 190 ASP H N 1
ATOM 14491 C CA . ASP H 1 190 ? 59.886 14.939 77.644 1.00 42.08 190 ASP H CA 1
ATOM 14492 C C . ASP H 1 190 ? 58.933 16.086 77.332 1.00 42.72 190 ASP H C 1
ATOM 14493 O O . ASP H 1 190 ? 59.126 16.818 76.351 1.00 43.89 190 ASP H O 1
ATOM 14498 N N . TRP H 1 191 ? 57.871 16.226 78.127 1.00 37.26 191 TRP H N 1
ATOM 14499 C CA . TRP H 1 191 ? 57.017 17.402 78.022 1.00 38.50 191 TRP H CA 1
ATOM 14500 C C . TRP H 1 191 ? 57.833 18.668 78.243 1.00 42.75 191 TRP H C 1
ATOM 14501 O O . TRP H 1 191 ? 57.793 19.600 77.435 1.00 38.19 191 TRP H O 1
ATOM 14512 N N . GLU H 1 192 ? 58.622 18.687 79.318 1.00 38.50 192 GLU H N 1
ATOM 14513 C CA . GLU H 1 192 ? 59.433 19.852 79.649 1.00 40.68 192 GLU H CA 1
ATOM 14514 C C . GLU H 1 192 ? 60.462 20.165 78.565 1.00 38.99 192 GLU H C 1
ATOM 14515 O O . GLU H 1 192 ? 60.722 21.338 78.271 1.00 38.77 192 GLU H O 1
ATOM 14521 N N . ASN H 1 193 ? 61.050 19.139 77.949 1.00 35.99 193 ASN H N 1
ATOM 14522 C CA . ASN H 1 193 ? 62.212 19.338 77.086 1.00 38.33 193 ASN H CA 1
ATOM 14523 C C . ASN H 1 193 ? 61.884 19.536 75.613 1.00 43.18 193 ASN H C 1
ATOM 14524 O O . ASN H 1 193 ? 62.743 20.014 74.863 1.00 39.61 193 ASN H O 1
ATOM 14529 N N . ASN H 1 194 ? 60.691 19.162 75.165 1.00 41.74 194 ASN H N 1
ATOM 14530 C CA . ASN H 1 194 ? 60.423 19.040 73.735 1.00 43.46 194 ASN H CA 1
ATOM 14531 C C . ASN H 1 194 ? 59.270 19.951 73.344 1.00 46.59 194 ASN H C 1
ATOM 14532 O O . ASN H 1 194 ? 58.096 19.600 73.557 1.00 44.50 194 ASN H O 1
ATOM 14537 N N . PRO H 1 195 ? 59.562 21.129 72.788 1.00 44.44 195 PRO H N 1
ATOM 14538 C CA . PRO H 1 195 ? 58.474 22.025 72.364 1.00 43.72 195 PRO H CA 1
ATOM 14539 C C . PRO H 1 195 ? 57.603 21.440 71.269 1.00 38.36 195 PRO H C 1
ATOM 14540 O O . PRO H 1 195 ? 56.409 21.764 71.210 1.00 41.18 195 PRO H O 1
ATOM 14544 N N . GLU H 1 196 ? 58.150 20.587 70.396 1.00 39.59 196 GLU H N 1
ATOM 14545 C CA . GLU H 1 196 ? 57.318 19.994 69.354 1.00 41.05 196 GLU H CA 1
ATOM 14546 C C . GLU H 1 196 ? 56.321 18.995 69.925 1.00 41.06 196 GLU H C 1
ATOM 14547 O O . GLU H 1 196 ? 55.299 18.716 69.285 1.00 39.99 196 GLU H O 1
ATOM 14553 N N . LEU H 1 197 ? 56.586 18.462 71.116 1.00 33.53 197 LEU H N 1
ATOM 14554 C CA . LEU H 1 197 ? 55.636 17.547 71.734 1.00 35.47 197 LEU H CA 1
ATOM 14555 C C . LEU H 1 197 ? 54.432 18.300 72.276 1.00 34.30 197 LEU H C 1
ATOM 14556 O O . LEU H 1 197 ? 53.295 17.820 72.181 1.00 31.30 197 LEU H O 1
ATOM 14561 N N . ARG H 1 198 ? 54.658 19.480 72.853 1.00 32.55 198 ARG H N 1
ATOM 14562 C CA . ARG H 1 198 ? 53.548 20.239 73.412 1.00 34.23 198 ARG H CA 1
ATOM 14563 C C . ARG H 1 198 ? 52.705 20.897 72.334 1.00 33.87 198 ARG H C 1
ATOM 14564 O O . ARG H 1 198 ? 51.478 20.959 72.468 1.00 27.71 198 ARG H O 1
ATOM 14572 N N . GLU H 1 199 ? 53.342 21.425 71.284 1.00 34.77 199 GLU H N 1
ATOM 14573 C CA . GLU H 1 199 ? 52.587 21.887 70.125 1.00 35.75 199 GLU H CA 1
ATOM 14574 C C . GLU H 1 199 ? 51.715 20.767 69.580 1.00 32.63 199 GLU H C 1
ATOM 14575 O O . GLU H 1 199 ? 50.528 20.968 69.301 1.00 34.09 199 GLU H O 1
ATOM 14581 N N . ARG H 1 200 ? 52.291 19.567 69.449 1.00 29.02 200 ARG H N 1
ATOM 14582 C CA . ARG H 1 200 ? 51.553 18.425 68.923 1.00 32.31 200 ARG H CA 1
ATOM 14583 C C . ARG H 1 200 ? 50.376 18.057 69.819 1.00 31.24 200 ARG H C 1
ATOM 14584 O O . ARG H 1 200 ? 49.314 17.671 69.317 1.00 27.76 200 ARG H O 1
ATOM 14592 N N . VAL H 1 201 ? 50.533 18.189 71.139 1.00 29.98 201 VAL H N 1
ATOM 14593 C CA . VAL H 1 201 ? 49.430 17.893 72.049 1.00 26.85 201 VAL H CA 1
ATOM 14594 C C . VAL H 1 201 ? 48.358 18.980 71.970 1.00 28.58 201 VAL H C 1
ATOM 14595 O O . VAL H 1 201 ? 47.157 18.683 71.963 1.00 25.59 201 VAL H O 1
ATOM 14599 N N . GLU H 1 202 ? 48.763 20.252 71.897 1.00 27.59 202 GLU H N 1
ATOM 14600 C CA . GLU H 1 202 ? 47.756 21.301 71.765 1.00 30.61 202 GLU H CA 1
ATOM 14601 C C . GLU H 1 202 ? 46.946 21.129 70.486 1.00 30.68 202 GLU H C 1
ATOM 14602 O O . GLU H 1 202 ? 45.748 21.431 70.468 1.00 30.60 202 GLU H O 1
ATOM 14608 N N . ARG H 1 203 ? 47.573 20.629 69.418 1.00 25.49 203 ARG H N 1
ATOM 14609 C CA . ARG H 1 203 ? 46.871 20.475 68.148 1.00 28.00 203 ARG H CA 1
ATOM 14610 C C . ARG H 1 203 ? 45.989 19.232 68.138 1.00 30.58 203 ARG H C 1
ATOM 14611 O O . ARG H 1 203 ? 44.838 19.295 67.696 1.00 28.17 203 ARG H O 1
ATOM 14619 N N . ASP H 1 204 ? 46.497 18.106 68.643 1.00 27.09 204 ASP H N 1
ATOM 14620 C CA . ASP H 1 204 ? 45.878 16.810 68.391 1.00 26.64 204 ASP H CA 1
ATOM 14621 C C . ASP H 1 204 ? 45.111 16.227 69.572 1.00 23.86 204 ASP H C 1
ATOM 14622 O O . ASP H 1 204 ? 44.342 15.281 69.375 1.00 23.08 204 ASP H O 1
ATOM 14627 N N . VAL H 1 205 ? 45.307 16.733 70.784 1.00 20.59 205 VAL H N 1
ATOM 14628 C CA . VAL H 1 205 ? 44.681 16.174 71.971 1.00 20.29 205 VAL H CA 1
ATOM 14629 C C . VAL H 1 205 ? 43.601 17.149 72.445 1.00 21.24 205 VAL H C 1
ATOM 14630 O O . VAL H 1 205 ? 43.932 18.197 73.019 1.00 20.63 205 VAL H O 1
ATOM 14634 N N . PRO H 1 206 ? 42.312 16.843 72.235 1.00 19.13 206 PRO H N 1
ATOM 14635 C CA . PRO H 1 206 ? 41.254 17.730 72.737 1.00 18.53 206 PRO H CA 1
ATOM 14636 C C . PRO H 1 206 ? 41.431 18.153 74.180 1.00 20.99 206 PRO H C 1
ATOM 14637 O O . PRO H 1 206 ? 41.222 19.330 74.502 1.00 19.66 206 PRO H O 1
ATOM 14641 N N . LEU H 1 207 ? 41.811 17.217 75.060 1.00 19.59 207 LEU H N 1
ATOM 14642 C CA . LEU H 1 207 ? 42.029 17.548 76.459 1.00 19.65 207 LEU H CA 1
ATOM 14643 C C . LEU H 1 207 ? 43.127 18.591 76.630 1.00 20.69 207 LEU H C 1
ATOM 14644 O O . LEU H 1 207 ? 43.120 19.328 77.619 1.00 21.36 207 LEU H O 1
ATOM 14649 N N . GLY H 1 208 ? 44.059 18.674 75.679 1.00 20.61 208 GLY H N 1
ATOM 14650 C CA . GLY H 1 208 ? 45.095 19.692 75.667 1.00 24.08 208 GLY H CA 1
ATOM 14651 C C . GLY H 1 208 ? 46.267 19.425 76.582 1.00 28.65 208 GLY H C 1
ATOM 14652 O O . GLY H 1 208 ? 47.108 20.318 76.768 1.00 25.65 208 GLY H O 1
ATOM 14653 N N . ARG H 1 209 ? 46.347 18.227 77.159 1.00 21.32 209 ARG H N 1
ATOM 14654 C CA . ARG H 1 209 ? 47.376 17.885 78.132 1.00 22.66 209 ARG H CA 1
ATOM 14655 C C . ARG H 1 209 ? 47.617 16.385 78.086 1.00 23.15 209 ARG H C 1
ATOM 14656 O O . ARG H 1 209 ? 46.809 15.631 77.542 1.00 22.16 209 ARG H O 1
ATOM 14664 N N . LEU H 1 210 ? 48.736 15.962 78.674 1.00 24.08 210 LEU H N 1
ATOM 14665 C CA . LEU H 1 210 ? 48.986 14.546 78.914 1.00 22.99 210 LEU H CA 1
ATOM 14666 C C . LEU H 1 210 ? 48.012 13.997 79.951 1.00 18.83 210 LEU H C 1
ATOM 14667 O O . LEU H 1 210 ? 47.650 14.681 80.910 1.00 23.29 210 LEU H O 1
ATOM 14672 N N . GLY H 1 211 ? 47.587 12.748 79.772 1.00 21.00 211 GLY H N 1
ATOM 14673 C CA . GLY H 1 211 ? 46.833 12.086 80.826 1.00 17.58 211 GLY H CA 1
ATOM 14674 C C . GLY H 1 211 ? 47.724 11.808 82.031 1.00 19.93 211 GLY H C 1
ATOM 14675 O O . GLY H 1 211 ? 48.874 11.384 81.891 1.00 21.65 211 GLY H O 1
ATOM 14676 N N . ARG H 1 212 ? 47.182 12.059 83.237 1.00 20.72 212 ARG H N 1
ATOM 14677 C CA . ARG H 1 212 ? 47.974 11.933 84.462 1.00 22.15 212 ARG H CA 1
ATOM 14678 C C . ARG H 1 212 ? 48.043 10.481 84.938 1.00 22.66 212 ARG H C 1
ATOM 14679 O O . ARG H 1 212 ? 47.096 9.712 84.756 1.00 17.70 212 ARG H O 1
ATOM 14687 N N . PRO H 1 213 ? 49.149 10.092 85.581 1.00 23.37 213 PRO H N 1
ATOM 14688 C CA . PRO H 1 213 ? 49.206 8.748 86.190 1.00 21.21 213 PRO H CA 1
ATOM 14689 C C . PRO H 1 213 ? 48.004 8.416 87.068 1.00 19.62 213 PRO H C 1
ATOM 14690 O O . PRO H 1 213 ? 47.461 7.311 86.974 1.00 19.80 213 PRO H O 1
ATOM 14694 N N . ASP H 1 214 ? 47.562 9.352 87.908 1.00 19.67 214 ASP H N 1
ATOM 14695 C CA . ASP H 1 214 ? 46.448 9.095 88.805 1.00 22.81 214 ASP H CA 1
ATOM 14696 C C . ASP H 1 214 ? 45.138 8.929 88.052 1.00 17.74 214 ASP H C 1
ATOM 14697 O O . ASP H 1 214 ? 44.213 8.316 88.581 1.00 18.82 214 ASP H O 1
ATOM 14702 N N . GLU H 1 215 ? 45.042 9.462 86.833 1.00 18.17 215 GLU H N 1
ATOM 14703 C CA . GLU H 1 215 ? 43.853 9.239 86.024 1.00 15.98 215 GLU H CA 1
ATOM 14704 C C . GLU H 1 215 ? 43.850 7.828 85.445 1.00 15.85 215 GLU H C 1
ATOM 14705 O O . GLU H 1 215 ? 42.805 7.167 85.418 1.00 17.21 215 GLU H O 1
ATOM 14711 N N . MET H 1 216 ? 45.003 7.351 84.980 1.00 16.63 216 MET H N 1
ATOM 14712 C CA . MET H 1 216 ? 45.106 5.950 84.583 1.00 17.05 216 MET H CA 1
ATOM 14713 C C . MET H 1 216 ? 44.840 5.035 85.772 1.00 16.90 216 MET H C 1
ATOM 14714 O O . MET H 1 216 ? 44.129 4.024 85.654 1.00 18.94 216 MET H O 1
ATOM 14719 N N . GLY H 1 217 ? 45.392 5.386 86.933 1.00 17.65 217 GLY H N 1
ATOM 14720 C CA . GLY H 1 217 ? 45.128 4.611 88.133 1.00 17.89 217 GLY H CA 1
ATOM 14721 C C . GLY H 1 217 ? 43.653 4.567 88.489 1.00 16.99 217 GLY H C 1
ATOM 14722 O O . GLY H 1 217 ? 43.149 3.536 88.929 1.00 15.10 217 GLY H O 1
ATOM 14723 N N . ALA H 1 218 ? 42.943 5.692 88.313 1.00 15.84 218 ALA H N 1
ATOM 14724 C CA . ALA H 1 218 ? 41.519 5.729 88.644 1.00 19.11 218 ALA H CA 1
ATOM 14725 C C . ALA H 1 218 ? 40.717 4.816 87.725 1.00 15.97 218 ALA H C 1
ATOM 14726 O O . ALA H 1 218 ? 39.796 4.116 88.164 1.00 16.51 218 ALA H O 1
ATOM 14728 N N . LEU H 1 219 ? 41.048 4.812 86.440 1.00 15.11 219 LEU H N 1
ATOM 14729 C CA . LEU H 1 219 ? 40.388 3.884 85.534 1.00 13.54 219 LEU H CA 1
ATOM 14730 C C . LEU H 1 219 ? 40.662 2.444 85.959 1.00 15.61 219 LEU H C 1
ATOM 14731 O O . LEU H 1 219 ? 39.739 1.628 86.064 1.00 16.24 219 LEU H O 1
ATOM 14736 N N . ILE H 1 220 ? 41.920 2.136 86.279 1.00 14.55 220 ILE H N 1
ATOM 14737 C CA . ILE H 1 220 ? 42.280 0.773 86.669 1.00 14.23 220 ILE H CA 1
ATOM 14738 C C . ILE H 1 220 ? 41.546 0.340 87.946 1.00 15.94 220 ILE H C 1
ATOM 14739 O O . ILE H 1 220 ? 40.984 -0.762 88.006 1.00 15.83 220 ILE H O 1
ATOM 14744 N N . THR H 1 221 ? 41.535 1.186 88.990 1.00 15.48 221 THR H N 1
ATOM 14745 C CA . THR H 1 221 ? 40.849 0.777 90.216 1.00 16.40 221 THR H CA 1
ATOM 14746 C C . THR H 1 221 ? 39.331 0.749 90.033 1.00 17.45 221 THR H C 1
ATOM 14747 O O . THR H 1 221 ? 38.643 -0.048 90.684 1.00 18.36 221 THR H O 1
ATOM 14751 N N . PHE H 1 222 ? 38.789 1.590 89.148 1.00 16.89 222 PHE H N 1
ATOM 14752 C CA . PHE H 1 222 ? 37.373 1.490 88.814 1.00 14.94 222 PHE H CA 1
ATOM 14753 C C . PHE H 1 222 ? 37.054 0.130 88.198 1.00 18.64 222 PHE H C 1
ATOM 14754 O O . PHE H 1 222 ? 36.082 -0.532 88.580 1.00 17.83 222 PHE H O 1
ATOM 14762 N N . LEU H 1 223 ? 37.842 -0.278 87.208 1.00 16.44 223 LEU H N 1
ATOM 14763 C CA . LEU H 1 223 ? 37.608 -1.577 86.587 1.00 17.22 223 LEU H CA 1
ATOM 14764 C C . LEU H 1 223 ? 37.781 -2.709 87.590 1.00 16.61 223 LEU H C 1
ATOM 14765 O O . LEU H 1 223 ? 36.979 -3.651 87.607 1.00 17.77 223 LEU H O 1
ATOM 14770 N N . ALA H 1 224 ? 38.824 -2.639 88.429 1.00 16.22 224 ALA H N 1
ATOM 14771 C CA . ALA H 1 224 ? 39.088 -3.701 89.401 1.00 19.23 224 ALA H CA 1
ATOM 14772 C C . ALA H 1 224 ? 37.987 -3.818 90.450 1.00 18.87 224 ALA H C 1
ATOM 14773 O O . ALA H 1 224 ? 37.834 -4.877 91.065 1.00 17.52 224 ALA H O 1
ATOM 14775 N N . SER H 1 225 ? 37.222 -2.757 90.679 1.00 17.47 225 SER H N 1
ATOM 14776 C CA . SER H 1 225 ? 36.145 -2.841 91.660 1.00 20.06 225 SER H CA 1
ATOM 14777 C C . SER H 1 225 ? 35.018 -3.769 91.218 1.00 20.72 225 SER H C 1
ATOM 14778 O O . SER H 1 225 ? 34.283 -4.279 92.075 1.00 19.57 225 SER H O 1
ATOM 14781 N N . ARG H 1 226 ? 34.864 -3.985 89.909 1.00 16.83 226 ARG H N 1
ATOM 14782 C CA . ARG H 1 226 ? 33.754 -4.682 89.254 1.00 16.06 226 ARG H CA 1
ATOM 14783 C C . ARG H 1 226 ? 32.412 -3.973 89.439 1.00 20.33 226 ARG H C 1
ATOM 14784 O O . ARG H 1 226 ? 31.361 -4.554 89.129 1.00 22.29 226 ARG H O 1
ATOM 14792 N N . ARG H 1 227 ? 32.418 -2.719 89.907 1.00 19.74 227 ARG H N 1
ATOM 14793 C CA . ARG H 1 227 ? 31.161 -2.032 90.188 1.00 18.34 227 ARG H CA 1
ATOM 14794 C C . ARG H 1 227 ? 30.317 -1.848 88.930 1.00 16.46 227 ARG H C 1
ATOM 14795 O O . ARG H 1 227 ? 29.089 -1.742 89.022 1.00 15.17 227 ARG H O 1
ATOM 14803 N N . ALA H 1 228 ? 30.954 -1.794 87.759 1.00 16.32 228 ALA H N 1
ATOM 14804 C CA . ALA H 1 228 ? 30.248 -1.616 86.493 1.00 17.57 228 ALA H CA 1
ATOM 14805 C C . ALA H 1 228 ? 30.541 -2.793 85.570 1.00 17.27 228 ALA H C 1
ATOM 14806 O O . ALA H 1 228 ? 30.861 -2.615 84.392 1.00 18.12 228 ALA H O 1
ATOM 14808 N N . ALA H 1 229 ? 30.395 -3.989 86.090 1.00 17.94 229 ALA H N 1
ATOM 14809 C CA . ALA H 1 229 ? 30.746 -5.208 85.362 1.00 16.87 229 ALA H CA 1
ATOM 14810 C C . ALA H 1 229 ? 30.190 -5.302 83.937 1.00 17.38 229 ALA H C 1
ATOM 14811 O O . ALA H 1 229 ? 30.841 -5.917 83.084 1.00 15.97 229 ALA H O 1
ATOM 14813 N N . PRO H 1 230 ? 28.987 -4.767 83.633 1.00 15.40 230 PRO H N 1
ATOM 14814 C CA . PRO H 1 230 ? 28.473 -4.886 82.257 1.00 15.70 230 PRO H CA 1
ATOM 14815 C C . PRO H 1 230 ? 29.261 -4.166 81.171 1.00 14.74 230 PRO H C 1
ATOM 14816 O O . PRO H 1 230 ? 28.914 -4.319 79.998 1.00 17.83 230 PRO H O 1
ATOM 14820 N N . ILE H 1 231 ? 30.298 -3.387 81.497 1.00 17.47 231 ILE H N 1
ATOM 14821 C CA . ILE H 1 231 ? 31.111 -2.788 80.434 1.00 16.54 231 ILE H CA 1
ATOM 14822 C C . ILE H 1 231 ? 32.248 -3.747 80.081 1.00 16.24 231 ILE H C 1
ATOM 14823 O O . ILE H 1 231 ? 33.177 -3.384 79.343 1.00 14.12 231 ILE H O 1
ATOM 14828 N N . VAL H 1 232 ? 32.162 -4.987 80.585 1.00 18.04 232 VAL H N 1
ATOM 14829 C CA . VAL H 1 232 ? 33.175 -5.998 80.312 1.00 13.10 232 VAL H CA 1
ATOM 14830 C C . VAL H 1 232 ? 33.356 -6.198 78.805 1.00 12.62 232 VAL H C 1
ATOM 14831 O O . VAL H 1 232 ? 32.418 -6.060 78.011 1.00 14.96 232 VAL H O 1
ATOM 14835 N N . GLY H 1 233 ? 34.593 -6.518 78.424 1.00 14.15 233 GLY H N 1
ATOM 14836 C CA . GLY H 1 233 ? 34.892 -7.044 77.111 1.00 13.44 233 GLY H CA 1
ATOM 14837 C C . GLY H 1 233 ? 35.101 -6.023 76.024 1.00 15.30 233 GLY H C 1
ATOM 14838 O O . GLY H 1 233 ? 34.923 -6.362 74.844 1.00 16.82 233 GLY H O 1
ATOM 14839 N N . GLN H 1 234 ? 35.460 -4.780 76.368 1.00 14.18 234 GLN H N 1
ATOM 14840 C CA . GLN H 1 234 ? 35.672 -3.765 75.350 1.00 12.86 234 GLN H CA 1
ATOM 14841 C C . GLN H 1 234 ? 36.970 -3.000 75.574 1.00 14.97 234 GLN H C 1
ATOM 14842 O O . GLN H 1 234 ? 37.640 -3.104 76.606 1.00 12.53 234 GLN H O 1
ATOM 14848 N N . PHE H 1 235 ? 37.296 -2.221 74.549 1.00 15.10 235 PHE H N 1
ATOM 14849 C CA . PHE H 1 235 ? 38.454 -1.342 74.500 1.00 16.54 235 PHE H CA 1
ATOM 14850 C C . PHE H 1 235 ? 38.063 0.047 74.987 1.00 17.12 235 PHE H C 1
ATOM 14851 O O . PHE H 1 235 ? 37.060 0.603 74.527 1.00 15.29 235 PHE H O 1
ATOM 14859 N N . PHE H 1 236 ? 38.859 0.612 75.899 1.00 14.88 236 PHE H N 1
ATOM 14860 C CA . PHE H 1 236 ? 38.699 1.990 76.362 1.00 15.37 236 PHE H CA 1
ATOM 14861 C C . PHE H 1 236 ? 39.884 2.807 75.880 1.00 17.02 236 PHE H C 1
ATOM 14862 O O . PHE H 1 236 ? 41.030 2.504 76.230 1.00 16.70 236 PHE H O 1
ATOM 14870 N N . ALA H 1 237 ? 39.608 3.847 75.100 1.00 18.27 237 ALA H N 1
ATOM 14871 C CA . ALA H 1 237 ? 40.667 4.760 74.698 1.00 17.12 237 ALA H CA 1
ATOM 14872 C C . ALA H 1 237 ? 41.048 5.649 75.879 1.00 18.78 237 ALA H C 1
ATOM 14873 O O . ALA H 1 237 ? 40.174 6.171 76.581 1.00 19.75 237 ALA H O 1
ATOM 14875 N N . PHE H 1 238 ? 42.352 5.798 76.123 1.00 18.27 238 PHE H N 1
ATOM 14876 C CA . PHE H 1 238 ? 42.871 6.693 77.169 1.00 16.97 238 PHE H CA 1
ATOM 14877 C C . PHE H 1 238 ? 43.785 7.721 76.501 1.00 16.20 238 PHE H C 1
ATOM 14878 O O . PHE H 1 238 ? 45.010 7.644 76.586 1.00 16.80 238 PHE H O 1
ATOM 14886 N N . THR H 1 239 ? 43.172 8.694 75.814 1.00 18.30 239 THR H N 1
ATOM 14887 C CA . THR H 1 239 ? 43.899 9.546 74.879 1.00 18.45 239 THR H CA 1
ATOM 14888 C C . THR H 1 239 ? 43.541 11.025 74.972 1.00 15.44 239 THR H C 1
ATOM 14889 O O . THR H 1 239 ? 44.010 11.803 74.131 1.00 18.75 239 THR H O 1
ATOM 14893 N N . GLY H 1 240 ? 42.700 11.427 75.913 1.00 17.66 240 GLY H N 1
ATOM 14894 C CA . GLY H 1 240 ? 42.275 12.811 75.989 1.00 18.15 240 GLY H CA 1
ATOM 14895 C C . GLY H 1 240 ? 41.450 13.259 74.799 1.00 19.75 240 GLY H C 1
ATOM 14896 O O . GLY H 1 240 ? 41.534 14.420 74.401 1.00 20.89 240 GLY H O 1
ATOM 14897 N N . GLY H 1 241 ? 40.654 12.362 74.219 1.00 19.49 241 GLY H N 1
ATOM 14898 C CA . GLY H 1 241 ? 39.862 12.688 73.056 1.00 16.58 241 GLY H CA 1
ATOM 14899 C C . GLY H 1 241 ? 40.579 12.593 71.727 1.00 16.79 241 GLY H C 1
ATOM 14900 O O . GLY H 1 241 ? 39.972 12.931 70.700 1.00 19.90 241 GLY H O 1
ATOM 14901 N N . TYR H 1 242 ? 41.850 12.171 71.696 1.00 16.40 242 TYR H N 1
ATOM 14902 C CA . TYR H 1 242 ? 42.509 11.941 70.409 1.00 16.85 242 TYR H CA 1
ATOM 14903 C C . TYR H 1 242 ? 41.775 10.869 69.607 1.00 22.86 242 TYR H C 1
ATOM 14904 O O . TYR H 1 242 ? 41.452 11.061 68.423 1.00 19.70 242 TYR H O 1
ATOM 14913 N N . LEU H 1 243 ? 41.481 9.742 70.238 1.00 17.53 243 LEU H N 1
ATOM 14914 C CA . LEU H 1 243 ? 40.554 8.767 69.664 1.00 17.91 243 LEU H CA 1
ATOM 14915 C C . LEU H 1 243 ? 39.142 9.175 70.070 1.00 19.67 243 LEU H C 1
ATOM 14916 O O . LEU H 1 243 ? 38.958 9.883 71.056 1.00 22.45 243 LEU H O 1
ATOM 14921 N N . PRO H 1 244 ? 38.133 8.735 69.327 1.00 19.53 244 PRO H N 1
ATOM 14922 C CA . PRO H 1 244 ? 38.167 7.988 68.067 1.00 21.79 244 PRO H CA 1
ATOM 14923 C C . PRO H 1 244 ? 38.610 8.836 66.874 1.00 25.43 244 PRO H C 1
ATOM 14924 O O . PRO H 1 244 ? 39.051 8.303 65.847 1.00 26.71 244 PRO H O 1
#

Sequence (1949 aa):
KIALVTHARHFAGPAAVEALTRDGYTVVCHDASFADAAERQRFESENPGTVALAEQKPERLVDATLQHGEAIDTIVSNDYIPRPMNRLPIEGTSEADIRQVFEALSIFPILLLQSAIAPLRAAGGASVIFITSSVGKKPLAYNPLYGPARAATVALVESAAKTLSRDGILLYAIGPNFFNNPTYFPTSDWENNPELRERVERDVPLGRLGRPDEMGALITFLASRRAAPIVGQFFAFTGGYLPKIALVTHARHFAGPAAVEALTRDGYTVVCHDASFADAAERQRFESENPGTVALAEQKPERLVDATLQHGEAIDTIVSNDYIPRPMNRLPIEGTSEADIRQVFEALSIFPILLLQSAIAPLRAAGGASVIFITSSVGKKPLAYNPLYGPARAATVALVESAAKTLSRDGILLYAIGPNFFNNPTYFPTSDWENNPELRERVERDVPLGRLGRPDEMGALITFLASRRAAPIVGQFFAFTGGYLPMKIALVTHARHFAGPAAVEALTRDGYTVVCHDASFADAAERQRFESENPGTVALAEQKPERLVDATLQHGEAIDTIVSNDYIPRPMNRLPIEGTSEADIRQVFEALSIFPILLLQSAIAPLRAAGGASVIFITSSVGKKPLAYNPLYGPARAATVALVESAAKTLSRDGILLYAIGPNFFNNPTYFPTSDWENNPELRERVERDVPLGRLGRPDEMGALITFLASRRAAPIVGQFFAFTGGYLPMKIALVTHARHFAGPAAVEALTRDGYTVVCHDASFADAAERQRFESENPGTVALAEQKPERLVDATLQHGEAIDTIVSNDYIPRPMNRLPIEGTSEADIRQVFEALSIFPILLLQSAIAPLRAAGGASVIFITSSVGKKPLAYNPLYGPARAATVALVESAAKTLSRDGILLYAIGPNFFNNPTYFPTSDWENNPELRERVERDVPLGRLGRPDEMGALITFLASRRAAPIVGQFFAFTGGYLPKIALVTHARHFAGPAAVEALTRDGYTVVCHDASFADAAERQRFESENPGTVALAEQKPERLVDATLQHGEAIDTIVSNDYIPRPMNRLPIEGTSEADIRQVFEALSIFPILLLQSAIAPLRAAGGASVIFITSSVGKKPLAYNPLYGPARAATVALVESAAKTLSRDGILLYAIGPNFFNNPTYFPTSDWENNPELRERVERDVPLGRLGRPDEMGALITFLASRRAAPIVGQFFAFTGGYLPMKIALVTHARHFAGPAAVEALTRDGYTVVCHDASFADAAERQRFESENPGTVALAEQKPERLVDATLQHGEAIDTIVSNDYIPRPMNRLPIEGTSEADIRQVFEALSIFPILLLQSAIAPLRAAGGASVIFITSSVGKKPLAYNPLYGPARAATVALVESAAKTLSRDGILLYAIGPNFFNNPTYFPTSDWENNPELRERVERDVPLGRLGRPDEMGALITFLASRRAAPIVGQFFAFTGGYLPMKIALVTHARHFAGPAAVEALTRDGYTVVCHDASFADAAERQRFESENPGTVALAEQKPERLVDATLQHGEAIDTIVSNDYIPRPMNRLPIEGTSEADIRQVFEALSIFPILLLQSAIAPLRAAGGASVIFITSSVGKKPLAYNPLYGPARAATVALVESAAKTLSRDGILLYAIGPNFFNNPTYFPTSDWENNPELRERVERDVPLGRLGRPDEMGALITFLASRRAAPIVGQFFAFTGGYLPMKIALVTHARHFAGPAAVEALTRDGYTVVCHDASFADAAERQRFESENPGTVALAEQKPERLVDATLQHGEAIDTIVSNDYIPRPMNRLPIEGTSEADIRQVFEALSIFPILLLQSAIAPLRAAGGASVIFITSSVGKKPLAYNPLYGPARAATVALVESAAKTLSRDGILLYAIGPNFFNNPTYFPTSDWENNPELRERVERDVPLGRLGRPDEMGALITFLASRRAAPIVGQFFAFTGGYLP

B-factor: mean 24.54, std 8.33, range [9.7, 68.4]

Foldseek 3Di:
DEEEEEQLQFDLNVLQLVLCVVVPYQYEYEHPVLCDVVVQVVCPVVRPSYGYDNDDQLLCSQVSRCVPDPAHAEYEAEFDDFPPLQQDDDPPDDPVSLVVLLVRQPVSVVSNVVNRQVRQLVVQEHEYEYEAAPLLPPNDNRRPRSSVSSVNVQVVLQVVCVPSVVSRHFYEYEHEDLADIPGHHDPCCVVPPPVSQVVLCVQALQSHRHYSNNSSVVRVVVSVCPPRVVGRHYHYHYNPSDD/DEEEEEQLQFDLNVLQLVLVVVVPYQYEYEHPVVCDVVVQVVVCVVRPRYGYFNDDQLLCVLVSRCVPDPAHAEYEAEFDDFPPLQQDDDPPDDPVSLVVLLVRQPVSVVSNVVNRLVRQLVVQEHEYEYEAAPLLPPNDNRRPSNSVSSVNVQVVLQVVCVPSVVSRHFYEYEHEDLACIPGHHPVVCVVVDPVVLVCCCVQAQQSHRHYSNNSSVVVVVVSVCPPRVVGRHYHYPYNPSDD/DAEEEEEQLQFDLNVLQLVLVVVVPYQYEYYHPVLCDVVVQVVVCVVRPRYGYDNDDQLLCRVVSSCVPDPAHAEYEAEFDDAPPLQQDDDPPDDPVSLVVLLVRQPVSVVSNVVNRQVRQLVVQEHEYEYEAAPLLPPNDNRRPRSSVSSVNVLVVLQVVQVPSVVSHHFYEYEHEDLADIVRPHDVVCVVPPVVNQVVLCVQALQSHRHYSNNSSVVRVVVSVCPVVVVGRHYHYHYNPSDD/DAEEEEEQLQFDLNVLQLVLCVVVPHQYEYEHPVLCDVVVQVVCPVVGDNYGYFNDDALLCRLVSRCVPDPAHAEYEAEFDDAPPLQQDDPPPDDPVSLVVLLVRQPVSVVSNVVNRLVRQLVVQEHEYEYEAAPLLPPNDPRRPRSSVSRVNVLVVLQVVCVPSVVSNYFYEYEHEDLADIPGHHDPVCCVPPVVVLVCLCVQALQSHRHYSNNSSVVRVVVSVCPPRVVGRHYHYHYNPSDD/DEEEEEQLQFDLNVLQLVLVVVVPYQYEYHHPVLCDVVVQVVVCVVSPSYHYDNDDQLLCSLVRSCVVDPAHAEYEAEFDDFPPLQQDAPPPDDPVSLVVLLVRQPVSVVSNVVNRLVRQLVVQAHEYEYEAAPLLPPNDNRRPRSSVSSVNVLVVLQVVCVPSVVSRHFYEYEHEDLADICGHHDPVCPPPPVVVLVCLCVQALQSHRHYSNNSSVVRVVRSVCPPRVVGRHYHYHYNPSDD/DAEEEEEQLQFDLNVLQLVLVVVVVYQYEYHHPVLCDVVVQVVVCVVRPSYHYDNDDQLLCRLVSSCVVDPAHAEYEAEFDDAPPLQQDDDPPDDPVSLVVLLVRQPVSVVSNVVNRQVRQLVVQEHEYEYEAAPLLPPNDPRRPSSSVSSVNVQVVLQVVCVPSVVSRHFYEYEHEDLACIPRHHPVCCVVPDPPVQVCLCVQALQSHRHYSNNSSVVRVVVSVCPPRVVGRHYHYHYNPSDD/DAEEEEEQLQFDLNVLQLVLVVVVPYQYEYEHPVLCDVVVQVVVCVVRPSYHYDNDDQLLCRLVSRCVPDPAHAEYEAEFDDFPPLQQDDDPPDDPVSLVVLLVRQPVSVVSNVVNRLVRQLVVQEHEYEYEAAPLLPPNDNRRPRSSVSSVNVLVVLQVVQVPSVVSHHFYEYEHEDLADIPGPHDPVCVVPPPVPLVCLCVQALQSHRHYSNNSSVVRVVVSVCPPRVVGRHYHYHYNPSDD/DAEEEEEQLQFDLNVLQLVLVVVVPYQYEYEHPCVCPVVVQVVVCVVRPSYHYDNDDQLLCVQVSSCVPDPAHAEYEAEFDDAPPLQQDDPPPDDPVSLVVLLCRQPVSVVSNVVSRLVRQLVVQEHEYEYEAAPLLPPNDNRRPRSSVSSVNVLVVLQVVCVPSVVSRHFYEYEHEDLADIDRHHDPVCVVPPPVVLVCLCVQALQSHRHYSNNSNVVSVVVSVCPPRVVGRHYHYHYNPSDD

Secondary structure (DSSP, 8-state):
-EEEESSTTSTTHHHHHHHHHHTT-EEEE--GGGGSHHHHHHHHHHSTTEEE-----GGGHHHHHHTT-S-EEEEEEE----TTGGG--STT--HHHHHHHHIIIIIHHHHHHHHHHHHHHHTT-EEEEEE--GGGTS--TT-TTHHHHHHHHHHHHHHHHHHHGGGTEEEEEEEESSB-BTTTB-HHHHHH-HHHHHHHHHH-TT-SPBPHHHHHHHHHHHHTTTTGGGTT-EEEESTT---/-EEEESSTTSTTHHHHHHHHHHTT-EEEE--GGGGSHHHHHHHHHHSTT-EE-----GGGHHHHHHTTSS---EEEEE----TTGGG--STT--HHHHHHHHIIIIIHHHHHHHHHHHHHHHTT-EEEEEE--GGGTS--TT-TTHHHHHHHHHHHHHHHHHHHGGGTEEEEEEEESSB-BTTTB-HHHHHH-HHHHHHHHHH-TT-SPBPHHHHHHHHHHHHHTTTGGGTT-EEEESTT---/--EEEESSTTSTTHHHHHHHHHHTT-EEEE--GGGGSHHHHHHHHHHSTT-EE-----GGGHHHHHHTT-S-EEEEEEE----TTGGG--STT--HHHHHHHHIIIIIHHHHHHHHHHHHHHHTT-EEEEEE--GGGTS--TT-TTHHHHHHHHHHHHHHHHHHHGGGTEEEEEEEESSB-BTTTB-HHHHHH-HHHHHHHHHH-TT-SPBPHHHHHHHHHHHHTTTTGGGTT-EEEESTT---/--EEEESSTTSTTHHHHHHHHHHTT-EEEE--GGGGSHHHHHHHHHHSTT-EE-----GGGHHHHHTTSSS-EEEEEEE----TTGGG--STT--HHHHHHHHIIIIIHHHHHHHHHHHHHHHTT-EEEEEE--GGGTS--TT-TTHHHHHHHHHHHHHHHHHHHGGGTEEEEEEEESSB-BTTTB-HHHHHH-HHHHHHHHHH-TT-SPBPHHHHHHHHHHHHTTTTGGGTT-EEEESTT---/-EEEESSTTSTTHHHHHHHHHHTT-EEEE--GGGGSHHHHHHHHHHSTTEEE-----GGGHHHHHTTS-S-EEEEEEE----TTGGG--STT--HHHHHHHHIIIIIHHHHHHHHHHHHHHHTT-EEEEEE--GGGTS--TT-TTHHHHHHHHHHHHHHHHHHHGGGTEEEEEEEESSB-BTTTB-HHHHHH-HHHHHHHHHH-TTSSPBPHHHHHHHHHHHHTTTTGGGTT-EEEESTT---/-EEEEESSTTSTTHHHHHHHHHHTTEEEEE--GGGGSHHHHHHHHHHSTT-EE-----GGGHHHHHTTS-S--SEEEEE----TTGGG--STT--HHHHHHHHIIIIIHHHHHHHHHHHHHHHTT-EEEEEE--GGGTS--TT-TTHHHHHHHHHHHHHHHHHHHGGGTEEEEEEEESSB-BTTTB-HHHHHH-HHHHHHHHHH-TT-SPBPHHHHHHHHHHHHTTTTGGGTT-EEEESTT---/-EEEEESSTTSTTHHHHHHHHHHTTEEEEE--GGGGSHHHHHHHHHHSTT-EE-----GGGHHHHHTTS-S---EEEEE----TTGGG--STT--HHHHHHHHIIIIIHHHHHHHHHHHHHHHTT-EEEEEE--GGGTS--TT-TTHHHHHHHHHHHHHHHHHHHGGGTEEEEEEEESSB-BTTTB-HHHHHH-HHHHHHHHHH-TT-SPBPHHHHHHHHHHHHTTTTGGGTT-EEEESTT---/--EEEESSTTSTTHHHHHHHHHHTT-EEEE--GGGGSHHHHHHHHHHSTT-EE-----GGGHHHHHTTSSS---EEEEE----TTGGG--STT--HHHHHHHHIIIIIHHHHHHHHHHHHHHHTT-EEEEEE--GGGTS--TT-TTHHHHHHHHHHHHHHHHHHHGGGTEEEEEEEESSB--TTT--HHHHHH-HHHHHHHHHH-TT-SPBPHHHHHHHHHHHHHTTTGGGTT-EEEESTT---